Protein 9LRQ (pdb70)

Sequence (1641 aa):
MRRIAIVGAGQSGLQLGLGLLDTGYDVTMMITNRTADEIRQGKVMMSSQCMFHTALQTERDLGLNFWEEQCPAVEGIGLALVNPENGAKAFEWSARLERYAQSVDQRVKMPYWMEEFERRGGQLVIQDAGIEELEQLANDYELVLLAAGKGEVVKQFERDGARSVFDKPQRALALTYVKNMKPISPYSRVTFNIITEVGEYFSFPALTINGPCDIMVFEGIPNGPMDCWQDVKTPEQHLQCSLDLLKKFVPWEYERCANVELTDAGGYLAGRFPPTVRKPVLTLPSGKKIFGMADALVVNDPPIITTGQGSNNAAKCSKIYFDAILANDNQSFSEQWMVQTFERYWAYAEKVVAWTNSLLLPPEEPHVVELLAAASQNQSIASIMANNFDDPRAFAPWWFDADQAQAFLASKNTAKVMRRIAIVGAGQSGLQLGLGLLDTGYDVTMMITNRTADEIRQGKVMMSSQCMFHTALQTERDLGLNFWEEQCPAVEGIGLALVNPENGAKAFEWSARLERYAQSVDQRVKMPYWMEEFERRGGQLVIQDAGIEELEQLANDYELVLLLAAGKGEVVKQFERDGARSVFDKPQRALALTYVKNMKPISPYSRVTFNIITEVGEYFSFPALTINGPCDIMVFEGIPNGPMDCWQDVKTPEQHLQCSLDLLKKFVPWEYERCANVELTDAGGYLAGRFPPTVRKPVLTLPSGKKIFGMADALVVNDPPIITTGQGSNNAAKCSKIYFDAILANDNQSFSEQWMVQTFERYWAYAEKVVAWTNSLLLPPEPHVVELLAAASQNQSIASIMMANNFDDPRAFAPWWFDADQAQAFLASKNTAKVMRRIAIVGAGQSGLQLGLGLLDTGYDVTMITNRTADEIRQGKVMSSQCMFHTALQTERDLGLNFWEEQCPAVEGIGLALVNPENGAKAFEWSARLERYAQSVDQRVKMPYWMEEFERRGGQLVIQDAGIEELEQLANDYELVLLAAGKGEVVKQFERDGARSVVFDKPQRALALTYVKNMKPISPYSRVTFNIITEVGEYFSFPALTINGPCDIMVFEGIPNGPMDCWQDVKTPEQHLQCSLDLLKKFVPWEYERCANVELTDAGGYLAGRFPPTVRKPVLTLPSGKKKIFGMADALVVNDPPIITTGQGSNNAAKCSKIYFDAILANDNQSFSEQWMVQTFERYWAYAEKVVAWTNSLLLPPEPHVVELLAAASQNQSIASIMANNFDDPRAFAPWWFDADQAQAFLASKNTAKVMRRIAIVGAGQSGLQLGLGLLDTGYDVTMITNRTADEIRQGKVMSSQCMFHTALQTERDLGLNFWEEQCPAVEGIGLALVNPENGAKAFEWSARLERYAQSVDQRVKMPYWMEEFERRGGQLVIQDAGIEELEQLANDYELVLLAAGKGEVVKQFERDGARSVFDKPQRALALTYVKNMKPISPYSRVTFNIITEVGEYFSFPALTINGPCDIMVFEGIPNGPMDCWQDVKTPEQHLQCSLDLLKKFVPWEYERCANVELTDAGGYLAGRFPPTVRKPVLTLPSGKKIFGMADALVVNDPITGQGSNNAAKCSKIYFDAILANDNQSFSEQWMVQTFERYWAYAEKVVAWTNSLLLPPEPHVVELLAAASQNQSIASIMANNFDDPRAFAPWWFDADQAQAFLASKNT

Organism: Acinetobacter baumannii (NCBI:txid470)

Foldseek 3Di:
DFEEEEEAQALQRLLLLLVCLVVPYAYEYEYADALVRLLPAFFDAQAWAADVLCVLCVVSVLNPCPVFWDWAFWAKEWEAELVPRDTPFIDMAGAPGTIAGETRNPRRSVSVVVSVVSPYHYHHDDDALVNVVVVLVVGLAYEYAHFVDCSLVLFAFDPVQAPDDWFLWKKKKFWKAQQAADPDGHHWHWYHHPPFWIWTKTWHAYPVGITMMIMTTTGPPHPLNPCVPDDAPVSRVVSSLVVCVSRPVVSNVRPPPIDGPDRNRMDIDTGGFTAGDAWRQHPVRRIHGYFQNSGGNADNPLRCRSNLSSVRSVLVSVLVVVCPPPGCDPVSRNVSVVVSCVQCSQSRVVRVCVSDPADVLLVVQVRVCSVQVVSNNVVTNCSNRVSVCPPLRPDSVSSVVVVVVRVVVVD/DFEEEEEAQALQRLLLLLQCLVVPYAYEYEYADALVRLLVAFFDAQQWAADVLCVLCVVSVLNPCPVFWDWAFWAKEWEAELVPRDTPFIDMAGAPGTIAGETRNPRRSVSVVVSVVSPYHYHHDDDALVNVVVCLVVGQAYEYAHFVPPRLPLFAFDPVQAPDDWWLWKKKKFWKAQFAADPDGHHFYWYHHPPFWIWTKTWHAYPVGITMMIMTTTGPPHPSNPPVPADFPVSSVVSSLVVCVSTPVVRNVRPPPIDGPDRSRMDIDTGGFTAGQAWRQRPVRGIHGYAQNSGGAADRDLSSRSNLSSVLSVLVSVLVVVCPPPGCDPVSRNVSVVVSCVQCSQSRVVRVCVSDRADVLLVVQVRVCSVQVVSNNVVTNCSNRVVVCPPLSPDSVSSVVVSVVSVVVVD/DAFEEEEAQALQRLLLLLVVLVVPYQYEYEYADALVCLLPAFFDDQAWAADVLVVLCVVSVLNPCPVFFDWAFKAKEFEQDLPPLHTPFIDMDTAPGTIAGETRNPRRSVSVVVCVVSPHHYHHDDDALVNVVVVLVPGLAYEYARFPDPRLPLFAFDVVQAPKDFFLWKKKKFWKAQFAADPPGHHFHWYHHPPFWIWTKTWHAYDVGITMMIMTTTGPPHPSNPCVPPDFQVSRVVSSLVVCVVRPVVSNVRPPPMDGPDRNRMDIDTDGFTAGQAWRQRPVRRIHGYWQNSGGNADVSLLNRSNLSSVGSVLVSVLVVVCPPPRCDPVSSNVSVVVSCVQCSQSRVVRVCVSDPADPLLVVLVVVCSVQVVSNNVVTNCSNRVSVCPPLRPDSVSSVVVSVVSVVVPD/DAFEEEEAQFLQRLLLLLVCLVVDHQYEYEYADALVCLLVAFFDDQQWAADVLCVLCVVSVLNPCPVQWDWAFWAKEFEQEPPVLDTPFIDMDTAPGTIAGETRNPRRSVSVVVCVVSVHHYHHHDDDLVNVVVVLVPHLAYEYANQPDDHLVLFAFDPVQQPWDWWLWKKKKFWKAQFAADPDGHHFYWYQYPQFFIKTKGWHAGPLGITMMIMTTTGDVHPSNPCVPDDAQVVSVVSRLVVCVVNPVVRNVRPPPMDGSDRNRMDIDTDRQTAGQQWRQRPVRRIHGYFQNSGGPADCSLPCRSVLSSVRSVLVSVLVVVCPPPRCDPVSSNVSVVVSCVQCVLVRVVRVCVSDPHDVLQVVLVNVCSVQVVSSNVVTNCSNRVSVCPPLRPDNVSSVVVSVVRDD

Solvent-accessible surface area: 64887 Å² total; per-residue (Å²): 152,18,110,0,0,0,7,9,10,26,14,6,0,0,2,1,0,0,3,0,18,111,48,51,14,92,5,8,0,4,9,89,74,47,13,78,88,10,80,146,19,87,2,62,26,6,10,6,2,2,31,55,0,10,57,11,5,46,56,54,41,0,53,66,33,28,38,89,0,15,7,0,25,0,2,6,14,8,26,0,65,45,160,106,28,50,68,77,20,94,23,30,0,14,8,125,58,40,0,6,0,12,0,28,2,25,7,5,0,79,0,1,53,24,0,89,145,62,59,11,102,37,50,78,79,106,15,26,50,106,47,0,25,94,15,7,102,82,50,72,3,3,0,0,8,25,22,112,38,130,30,3,130,90,4,122,102,13,53,102,56,14,106,16,114,131,30,33,9,2,16,1,10,0,0,0,80,82,13,98,113,50,81,37,5,21,30,0,11,19,3,27,2,59,149,7,0,20,1,1,0,1,20,0,12,4,76,79,18,64,7,21,0,0,0,1,8,0,59,40,147,20,68,2,18,39,10,116,121,27,142,56,37,125,88,2,29,96,17,0,29,70,11,1,128,141,16,1,66,67,9,73,100,18,3,90,103,12,104,31,6,33,86,12,0,26,58,46,35,82,45,49,7,11,4,24,64,3,23,12,69,4,116,75,39,94,69,0,0,0,1,6,31,0,0,2,8,13,2,33,12,12,0,2,28,14,3,3,9,0,20,0,3,96,38,0,16,28,21,0,39,72,13,93,125,110,78,16,48,75,66,14,5,60,96,3,0,60,98,1,18,63,14,0,45,46,0,9,35,4,1,15,34,31,17,81,119,64,107,100,13,7,52,83,0,17,30,19,1,34,135,10,83,62,0,0,43,50,3,0,39,14,17,29,37,0,50,48,2,22,69,22,6,73,61,49,112,74,0,79,56,26,14,59,70,59,65,104,79,108,165,128,12,110,0,0,0,6,9,10,26,13,6,0,0,2,1,0,0,1,0,19,107,64,57,6,93,5,9,0,4,10,96,80,45,13,79,89,9,83,143,18,86,2,65,26,7,8,4,3,1,29,58,0,10,60,8,6,45,95,47,42,0,55,68,32,37,165,102,8,39,30,0,55,0,1,7,7,7,24,0,54,43,160,106,27,50,66,79,19,95,22,30,1,124,13,149,123,80,0,8,0,11,0,26,2,26,6,3,0,77,0,0,53,26,0,90,144,70,57,10,104,39,51,76,76,119,11,24,52,133,45,0,33,81,5,7,112,68,46,70,3,2,0,1,8,25,24,110,35,118,30,1,78,90,5,59,30,11,13,70,53,12,101,18,71,111,35,19,10,1,16,1,12,0,0,0,71,82,12,67,124,47,100,109,26,21,30,2,10,18,4,20,3,59,151,7,1,20,1,5,0,1,19,0,12,4,75,77,19,92,8,22,0,0,1,2,6,0,59,44,149,21,71,2,20,42,9,140,125,31,161,54,34,123,78,2,29,94,19,0,25,74,13,0,126,139,13,1,61,68,10,72,110,20,4,81,104,17,85,32,8,31,86,13,0,29,56,46,37,84,42,50,7,9,5,20,77,11,26,18,72,4,116,76,41,98,63,0,0,0,0,5,39,0,0,2,8,12,4,36,13,12,0,4,26,14,3,2,9,0,18,0,2,98,37,0,39,76,12,0,54,80,20,82,99,121,79,16,44,78,148,19,6,63,106,1,1,47,152,0,8,67,12,0,71,90,0,8,40,4,0,15,35,26,14,93,115,62,109,92,12,8,53,79,0,14,29,23,1,34,136,15,108,63,5,0,43,55,2,0,42,14,11,29,46,0,96,50,2,22,77,23,5,80,45,47,64,62,0,82,58,24,27,55,60,55,86,100,85,107,147,111,18,93,0,0,0,6,10,10,26,12,7,0,0,3,1,0,1,2,0,27,82,64,43,16,55,1,4,0,2,10,84,72,43,13,85,89,9,83,153,18,86,3,58,28,4,8,5,3,1,32,57,0,12,59,23,6,46,109,55,42,0,54,66,31,38,163,104,8,38,31,0,54,0,1,5,21,5,29,6,34,96,154,116,38,43,76,58,31,92,20,30,1,124,14,153,127,81,0,9,0,14,0,29,2,25,7,6,0,74,0,0,54,23,0,84,100,77,49,4,73,39,55,75,68,111,16,21,42,112,54,0,28,116,16,20,100,80,36,79,2,3,0,0,10,27,19,114,34,125,24,2,79,92,3,63,32,11,15,71,70,11,96,19,54,95,40,35,10,1,19,1,14,0,0,0,62,96,13,101,110,47,100,108,25,22,28,0,11,15,3,33,7,43,128,20,0,27,1,2,0,0,19,0,12,4,75,74,17,85,8,20,0,0,0,2,5,0,58,41,148,18,75,2,20,41,9,136,117,28,149,62,30,122,93,3,28,96,20,0,29,54,16,0,115,122,49,2,60,54,9,74,103,18,7,97,105,12,106,32,9,34,79,10,0,27,60,49,37,86,36,50,5,9,5,27,90,14,21,15,46,1,99,29,29,57,44,0,0,0,0,5,34,0,0,2,9,14,1,31,11,24,1,1,26,14,2,4,11,0,19,0,3,99,36,0,28,66,11,0,70,89,18,66,81,112,31,15,30,44,71,21,6,62,115,1,1,64,144,1,21,74,18,0,89,89,1,8,40,4,0,16,33,40,19,93,103,65,100,112,16,6,64,83,0,11,36,26,1,31,142,15,105,69,4,0,43,58,4,0,43,17,14,31,43,0,100,49,3,21,75,25,8,77,69,56,118,83,1,89,58,21,20,59,61,40,105,111,82,103,185,160,34,96,0,0,0,6,10,9,24,13,8,0,0,4,1,0,2,5,0,31,121,62,46,23,27,1,6,0,10,10,96,80,47,12,82,84,10,76,148,20,85,1,56,28,11,8,10,2,4,34,56,0,10,60,16,6,46,109,66,41,0,55,67,30,29,39,91,0,15,7,0,24,0,1,5,18,7,15,4,76,64,139,140,35,55,70,52,37,98,16,27,0,14,7,115,66,37,0,6,0,12,0,29,2,24,6,4,0,74,0,2,51,22,0,87,136,91,57,9,110,31,73,72,117,101,22,28,63,111,66,0,20,101,25,20,87,86,33,88,3,3,0,0,10,29,18,124,31,125,4,5,146,92,5,121,102,12,58,104,64,14,104,20,112,146,35,27,12,1,12,1,12,0,0,0,65,84,13,100,109,49,81,32,5,22,29,4,11,18,3,32,7,33,163,20,2,8,2,4,0,3,19,0,11,5,79,66,19,56,9,20,0,0,0,1,0,0,58,37,142,19,67,3,27,26,8,141,105,21,173,64,44,108,91,1,13,96,20,0,27,83,15,0,132,142,28,3,61,64,11,76,98,18,7,99,111,16,86,32,11,32,81,10,0,26,58,43,33,80,48,53,5,10,4,35,96,9,23,12,75,3,115,70,32,81,79,0,0,0,0,5,46,0,1,5,10,32,4,36,7,2,17,6,41,12,1,13,10,0,20,0,3,89,35,1,40,64,14,0,61,86,18,93,118,119,84,15,38,54,126,21,6,63,116,4,1,64,97,2,22,72,19,1,70,92,4,11,36,4,2,18,34,33,7,84,116,72,98,118,9,7,61,83,0,6,38,23,1,33,165,36,84,58,3,0,43,35,7,0,46,16,17,30,26,0,101,39,0,24,78,22,6,66,87,47,113,104,0,83,57,22,26,74,79,41,123,173

B-factor: mean 30.03, std 12.14, range [8.3, 94.38]

InterPro domains:
  IPR036188 FAD/NAD(P)-binding domain superfamily [G3DSA:3.50.50.60] (2-76)
  IPR036188 FAD/NAD(P)-binding domain superfamily [G3DSA:3.50.50.60] (271-359)
  IPR036188 FAD/NAD(P)-binding domain superfamily [SSF51905] (2-355)
  IPR041654 Styrene monooxygenase StyA, putative substrate binding domain [PF17885] (147-254)

Structure (mmCIF, N/CA/C/O backbone):
data_9LRQ
#
_entry.id   9LRQ
#
_cell.length_a   60.287
_cell.length_b   82.427
_cell.length_c   93.430
_cell.angle_alpha   65.190
_cell.angle_beta   80.080
_cell.angle_gamma   79.150
#
_symmetry.space_group_name_H-M   'P 1'
#
loop_
_entity.id
_entity.type
_entity.pdbx_description
1 polymer 'Alanine-phosphoribitol ligase'
2 non-polymer 'FLAVIN-ADENINE DINUCLEOTIDE'
3 water water
#
loop_
_atom_site.group_PDB
_atom_site.id
_atom_site.type_symbol
_atom_site.label_atom_id
_atom_site.label_alt_id
_atom_site.label_comp_id
_atom_site.label_asym_id
_atom_site.label_entity_id
_atom_site.label_seq_id
_atom_site.pdbx_PDB_ins_code
_atom_site.Cartn_x
_atom_site.Cartn_y
_atom_site.Cartn_z
_atom_site.occupancy
_atom_site.B_iso_or_equiv
_atom_site.auth_seq_id
_atom_site.auth_comp_id
_atom_site.auth_asym_id
_atom_site.auth_atom_id
_atom_site.pdbx_PDB_model_num
ATOM 1 N N . MET A 1 1 ? 4.02400 42.64500 11.64800 1.000 54.24538 1 MET A N 1
ATOM 2 C CA . MET A 1 1 ? 5.15100 43.42200 11.14300 1.000 43.63320 1 MET A CA 1
ATOM 3 C C . MET A 1 1 ? 4.70400 44.78400 10.62000 1.000 37.81670 1 MET A C 1
ATOM 4 O O . MET A 1 1 ? 3.59800 45.23000 10.89900 1.000 35.67378 1 MET A O 1
ATOM 9 N N . ARG A 1 2 ? 5.57200 45.45200 9.86500 1.000 34.42301 2 ARG A N 1
ATOM 10 C CA . ARG A 1 2 ? 5.41000 46.86800 9.58300 1.000 30.37811 2 ARG A CA 1
ATOM 11 C C . ARG A 1 2 ? 5.54400 47.12500 8.08800 1.000 26.85099 2 ARG A C 1
ATOM 12 O O . ARG A 1 2 ? 5.92800 46.24600 7.31800 1.000 28.11069 2 ARG A O 1
ATOM 20 N N . ARG A 1 3 ? 5.23400 48.35600 7.68800 1.000 24.53162 3 ARG A N 1
ATOM 21 C CA . ARG A 1 3 ? 5.24400 48.76600 6.28500 1.000 26.18529 3 ARG A CA 1
ATOM 22 C C . ARG A 1 3 ? 6.33500 49.80700 6.09500 1.000 27.24292 3 ARG A C 1
ATOM 23 O O . ARG A 1 3 ? 6.23300 50.91800 6.62400 1.000 30.92755 3 ARG A O 1
ATOM 31 N N . ILE A 1 4 ? 7.36700 49.46100 5.32000 1.000 26.65614 4 ILE A N 1
ATOM 32 C CA . ILE A 1 4 ? 8.58200 50.26500 5.22100 1.000 26.76852 4 ILE A CA 1
ATOM 33 C C . ILE A 1 4 ? 8.77700 50.69500 3.77300 1.000 21.29394 4 ILE A C 1
ATOM 34 O O . ILE A 1 4 ? 8.57600 49.89700 2.85400 1.000 27.16100 4 ILE A O 1
ATOM 39 N N . ALA A 1 5 ? 9.16500 51.94600 3.57100 1.000 20.45493 5 ALA A N 1
ATOM 40 C CA . ALA A 1 5 ? 9.58300 52.43000 2.26200 1.000 20.88391 5 ALA A CA 1
ATOM 41 C C . ALA A 1 5 ? 11.08300 52.70400 2.27000 1.000 21.26080 5 ALA A C 1
ATOM 42 O O . ALA A 1 5 ? 11.62300 53.23300 3.24600 1.000 22.89591 5 ALA A O 1
ATOM 44 N N . ILE A 1 6 ? 11.74900 52.32300 1.18800 1.000 22.27278 6 ILE A N 1
ATOM 45 C CA . ILE A 1 6 ? 13.17600 52.56400 0.99900 1.000 25.18972 6 ILE A CA 1
ATOM 46 C C . ILE A 1 6 ? 13.35900 53.26900 -0.33600 1.000 23.62441 6 ILE A C 1
ATOM 47 O O . ILE A 1 6 ? 12.83500 52.80500 -1.35300 1.000 25.66372 6 ILE A O 1
ATOM 52 N N . VAL A 1 7 ? 14.06900 54.39700 -0.33400 1.000 21.80704 7 VAL A N 1
ATOM 53 C CA . VAL A 1 7 ? 14.41500 55.10900 -1.56300 1.000 23.82494 7 VAL A CA 1
ATOM 54 C C . VAL A 1 7 ? 15.86600 54.79900 -1.90900 1.000 30.29833 7 VAL A C 1
ATOM 55 O O . VAL A 1 7 ? 16.77700 55.13900 -1.14400 1.000 28.58190 7 VAL A O 1
ATOM 59 N N . GLY A 1 8 ? 16.07900 54.17000 -3.06500 1.000 26.63360 8 GLY A N 1
ATOM 60 C CA . GLY A 1 8 ? 17.41000 53.85800 -3.55800 1.000 27.24973 8 GLY A CA 1
ATOM 61 C C . GLY A 1 8 ? 17.73500 52.37600 -3.57500 1.000 22.79298 8 GLY A C 1
ATOM 62 O O . GLY A 1 8 ? 17.90600 51.76700 -2.51500 1.000 26.90354 8 GLY A O 1
ATOM 63 N N . ALA A 1 9 ? 17.86900 51.79200 -4.76600 1.000 25.71532 9 ALA A N 1
ATOM 64 C CA . ALA A 1 9 ? 18.04700 50.34600 -4.91700 1.000 25.21016 9 ALA A CA 1
ATOM 65 C C . ALA A 1 9 ? 19.52700 49.96900 -5.01200 1.000 29.07826 9 ALA A C 1
ATOM 66 O O . ALA A 1 9 ? 19.99100 49.38600 -5.99100 1.000 30.14643 9 ALA A O 1
ATOM 68 N N . GLY A 1 10 ? 20.28500 50.28800 -3.96400 1.000 20.45934 10 GLY A N 1
ATOM 69 C CA . GLY A 1 10 ? 21.69600 49.98100 -3.91600 1.000 20.68488 10 GLY A CA 1
ATOM 70 C C . GLY A 1 10 ? 22.03700 48.95100 -2.85800 1.000 19.25954 10 GLY A C 1
ATOM 71 O O . GLY A 1 10 ? 21.18800 48.17700 -2.39300 1.000 19.48252 10 GLY A O 1
ATOM 72 N N . GLN A 1 11 ? 23.30900 48.94700 -2.45600 1.000 17.65728 11 GLN A N 1
ATOM 73 C CA . GLN A 1 11 ? 23.77600 47.88200 -1.57500 1.000 19.18923 11 GLN A CA 1
ATOM 74 C C . GLN A 1 11 ? 22.98000 47.84800 -0.27500 1.000 15.96529 11 GLN A C 1
ATOM 75 O O . GLN A 1 11 ? 22.46000 46.79200 0.12300 1.000 16.50167 11 GLN A O 1
ATOM 81 N N . SER A 1 12 ? 22.89500 48.98900 0.41500 1.000 17.52674 12 SER A N 1
ATOM 82 C CA . SER A 1 12 ? 22.25500 49.00200 1.72700 1.000 19.15268 12 SER A CA 1
ATOM 83 C C . SER A 1 12 ? 20.74600 48.88200 1.59900 1.000 20.66242 12 SER A C 1
ATOM 84 O O . SER A 1 12 ? 20.11300 48.09800 2.32300 1.000 18.63351 12 SER A O 1
ATOM 87 N N . GLY A 1 13 ? 20.17400 49.58300 0.62400 1.000 18.45285 13 GLY A N 1
ATOM 88 C CA . GLY A 1 13 ? 18.72200 49.56500 0.46800 1.000 19.48036 13 GLY A CA 1
ATOM 89 C C . GLY A 1 13 ? 18.16900 48.20300 0.08200 1.000 18.34773 13 GLY A C 1
ATOM 90 O O . GLY A 1 13 ? 17.16100 47.75600 0.64300 1.000 19.68510 13 GLY A O 1
ATOM 91 N N . LEU A 1 14 ? 18.82200 47.51700 -0.86500 1.000 17.65015 14 LEU A N 1
ATOM 92 C CA . LEU A 1 14 ? 18.35300 46.20100 -1.28000 1.000 17.52483 14 LEU A CA 1
ATOM 93 C C . LEU A 1 14 ? 18.64500 45.13400 -0.23000 1.000 18.29207 14 LEU A C 1
ATOM 94 O O . LEU A 1 14 ? 17.78000 44.31200 0.07300 1.000 18.31002 14 LEU A O 1
ATOM 99 N N . GLN A 1 15 ? 19.86300 45.11500 0.34300 1.000 15.31279 15 GLN A N 1
ATOM 100 C CA . GLN A 1 15 ? 20.10400 44.19200 1.46000 1.000 16.52943 15 GLN A CA 1
ATOM 101 C C . GLN A 1 15 ? 19.08500 44.32700 2.57700 1.000 16.51045 15 GLN A C 1
ATOM 102 O O . GLN A 1 15 ? 18.60500 43.32000 3.11200 1.000 20.10711 15 GLN A O 1
ATOM 108 N N . LEU A 1 16 ? 18.82000 45.55000 3.01800 1.000 17.07486 16 LEU A N 1
ATOM 109 C CA . LEU A 1 16 ? 17.86900 45.72200 4.10400 1.000 16.07725 16 LEU A CA 1
ATOM 110 C C . LEU A 1 16 ? 16.46500 45.33700 3.65700 1.000 18.14948 16 LEU A C 1
ATOM 111 O O . LEU A 1 16 ? 15.73200 44.67600 4.39800 1.000 20.11773 16 LEU A O 1
ATOM 116 N N . GLY A 1 17 ? 16.08500 45.72800 2.44200 1.000 19.09249 17 GLY A N 1
ATOM 117 C CA . GLY A 1 17 ? 14.74100 45.40800 1.98500 1.000 18.33152 17 GLY A CA 1
ATOM 118 C C . GLY A 1 17 ? 14.52200 43.91500 1.83700 1.000 19.91638 17 GLY A C 1
ATOM 119 O O . GLY A 1 17 ? 13.47100 43.38700 2.22100 1.000 23.66167 17 GLY A O 1
ATOM 120 N N . LEU A 1 18 ? 15.52100 43.20900 1.31400 1.000 18.21748 18 LEU A N 1
ATOM 121 C CA . LEU A 1 18 ? 15.39300 41.77900 1.11600 1.000 21.73112 18 LEU A CA 1
ATOM 122 C C . LEU A 1 18 ? 15.29600 41.04100 2.44700 1.000 23.29412 18 LEU A C 1
ATOM 123 O O . LEU A 1 18 ? 14.46800 40.14200 2.59700 1.000 22.01775 18 LEU A O 1
ATOM 128 N N . GLY A 1 19 ? 16.08300 41.44200 3.44700 1.000 22.55795 19 GLY A N 1
ATOM 129 C CA . GLY A 1 19 ? 15.97600 40.77100 4.73400 1.000 18.73526 19 GLY A CA 1
ATOM 130 C C . GLY A 1 19 ? 14.65900 41.07300 5.42700 1.000 24.71495 19 GLY A C 1
ATOM 131 O O . GLY A 1 19 ? 14.05300 40.18800 6.04400 1.000 20.35458 19 GLY A O 1
ATOM 132 N N . LEU A 1 20 ? 14.17400 42.30800 5.29600 1.000 23.07824 20 LEU A N 1
ATOM 133 C CA . LEU A 1 20 ? 12.88100 42.65900 5.88500 1.000 23.47319 20 LEU A CA 1
ATOM 134 C C . LEU A 1 20 ? 11.75000 41.87400 5.23400 1.000 23.88887 20 LEU A C 1
ATOM 135 O O . LEU A 1 20 ? 10.86500 41.35800 5.93400 1.000 22.40670 20 LEU A O 1
ATOM 140 N N . LEU A 1 21 ? 11.79300 41.71800 3.90600 1.000 22.56455 21 LEU A N 1
ATOM 141 C CA . LEU A 1 21 ? 10.76600 40.93100 3.22800 1.000 26.49342 21 LEU A CA 1
ATOM 142 C C . LEU A 1 21 ? 10.76400 39.49300 3.72100 1.000 31.08318 21 LEU A C 1
ATOM 143 O O . LEU A 1 21 ? 9.70000 38.90000 3.93800 1.000 27.71474 21 LEU A O 1
ATOM 148 N N . ASP A 1 22 ? 11.94800 38.91500 3.91900 1.000 26.96809 22 ASP A N 1
ATOM 149 C CA . ASP A 1 22 ? 11.99400 37.52000 4.32400 1.000 32.03067 22 ASP A CA 1
ATOM 150 C C . ASP A 1 22 ? 11.47700 37.33800 5.73900 1.000 31.91386 22 ASP A C 1
ATOM 151 O O . ASP A 1 22 ? 11.06800 36.23000 6.10000 1.000 40.13573 22 ASP A O 1
ATOM 156 N N . THR A 1 23 ? 11.48400 38.39800 6.54400 1.000 28.86097 23 THR A N 1
ATOM 157 C CA . THR A 1 23 ? 10.99000 38.34900 7.91300 1.000 31.77900 23 THR A CA 1
ATOM 158 C C . THR A 1 23 ? 9.54500 38.84900 8.02100 1.000 34.04401 23 THR A C 1
ATOM 159 O O . THR A 1 23 ? 9.05800 39.11800 9.12400 1.000 36.23926 23 THR A O 1
ATOM 163 N N . GLY A 1 24 ? 8.84800 38.95500 6.89000 1.000 31.01707 24 GLY A N 1
ATOM 164 C CA . GLY A 1 24 ? 7.42900 39.24300 6.87000 1.000 29.00693 24 GLY A CA 1
ATOM 165 C C . GLY A 1 24 ? 7.04000 40.70200 6.80000 1.000 31.80023 24 GLY A C 1
ATOM 166 O O . GLY A 1 24 ? 5.83500 41.00400 6.81200 1.000 29.84918 24 GLY A O 1
ATOM 167 N N . TYR A 1 25 ? 8.00000 41.62300 6.73900 1.000 26.64441 25 TYR A N 1
ATOM 168 C CA . TYR A 1 25 ? 7.63900 43.02400 6.58900 1.000 25.01635 25 TYR A CA 1
ATOM 169 C C . TYR A 1 25 ? 7.21100 43.31300 5.15600 1.000 27.33969 25 TYR A C 1
ATOM 170 O O . TYR A 1 25 ? 7.61300 42.62800 4.21100 1.000 29.43294 25 TYR A O 1
ATOM 179 N N . ASP A 1 26 ? 6.37600 44.33100 4.99900 1.000 23.86491 26 ASP A N 1
ATOM 180 C CA . ASP A 1 26 ? 6.05700 44.84900 3.67300 1.000 26.49836 26 ASP A CA 1
ATOM 181 C C . ASP A 1 26 ? 7.00800 45.99400 3.34000 1.000 28.80134 26 ASP A C 1
ATOM 182 O O . ASP A 1 26 ? 7.17400 46.92200 4.14000 1.000 33.85672 26 ASP A O 1
ATOM 187 N N . VAL A 1 27 ? 7.63900 45.92400 2.16800 1.000 25.81256 27 VAL A N 1
ATOM 188 C CA . VAL A 1 27 ? 8.64500 46.89900 1.75900 1.000 22.25221 27 VAL A CA 1
ATOM 189 C C . VAL A 1 27 ? 8.30600 47.41100 0.36900 1.000 22.32959 27 VAL A C 1
ATOM 190 O O . VAL A 1 27 ? 8.10000 46.61700 -0.55400 1.000 23.17951 27 VAL A O 1
ATOM 194 N N . THR A 1 28 ? 8.23700 48.72700 0.23100 1.000 19.73825 28 THR A N 1
ATOM 195 C CA . THR A 1 28 ? 8.18000 49.38900 -1.06000 1.000 22.62249 28 THR A CA 1
ATOM 196 C C . THR A 1 28 ? 9.52200 50.05900 -1.31200 1.000 27.10683 28 THR A C 1
ATOM 197 O O . THR A 1 28 ? 10.05400 50.75300 -0.43800 1.000 27.00316 28 THR A O 1
ATOM 201 N N A MET A 1 29 ? 10.04200 49.89800 -2.52300 0.531 22.55492 29 MET A N 1
ATOM 202 N N B MET A 1 29 ? 10.08100 49.81400 -2.48700 0.469 22.55467 29 MET A N 1
ATOM 203 C CA A MET A 1 29 ? 11.36000 50.40300 -2.88500 0.531 22.07965 29 MET A CA 1
ATOM 204 C CA B MET A 1 29 ? 11.33400 50.42100 -2.90100 0.469 22.10996 29 MET A CA 1
ATOM 205 C C A MET A 1 29 ? 11.15900 51.35600 -4.05600 0.531 27.22983 29 MET A C 1
ATOM 206 C C B MET A 1 29 ? 11.04700 51.39800 -4.02500 0.469 27.19360 29 MET A C 1
ATOM 207 O O A MET A 1 29 ? 10.63400 50.94600 -5.09900 0.531 24.26585 29 MET A O 1
ATOM 208 O O B MET A 1 29 ? 10.41400 51.03000 -5.02100 0.469 24.17946 29 MET A O 1
ATOM 217 N N . ILE A 1 30 ? 11.51400 52.63200 -3.87000 1.000 24.75312 30 ILE A N 1
ATOM 218 C CA . ILE A 1 30 ? 11.48700 53.62000 -4.94300 1.000 24.56137 30 ILE A CA 1
ATOM 219 C C . ILE A 1 30 ? 12.91500 53.80700 -5.42500 1.000 28.09634 30 ILE A C 1
ATOM 220 O O . ILE A 1 30 ? 13.81400 54.07300 -4.61600 1.000 27.01656 30 ILE A O 1
ATOM 225 N N . THR A 1 31 ? 13.12400 53.71600 -6.73600 1.000 23.12663 31 THR A N 1
ATOM 226 C CA . THR A 1 31 ? 14.47600 53.91900 -7.24200 1.000 23.39092 31 THR A CA 1
ATOM 227 C C . THR A 1 31 ? 14.41000 54.52200 -8.63800 1.000 30.28634 31 THR A C 1
ATOM 228 O O . THR A 1 31 ? 13.42200 54.34800 -9.35900 1.000 28.41503 31 THR A O 1
ATOM 232 N N . ASN A 1 32 ? 15.45500 55.27400 -8.99500 1.000 27.63997 32 ASN A N 1
ATOM 233 C CA . ASN A 1 32 ? 15.42700 56.04100 -10.23800 1.000 25.51564 32 ASN A CA 1
ATOM 234 C C . ASN A 1 32 ? 15.83300 55.24200 -11.47400 1.000 29.75013 32 ASN A C 1
ATOM 235 O O . ASN A 1 32 ? 15.46100 55.62900 -12.58500 1.000 32.63637 32 ASN A O 1
ATOM 240 N N . ARG A 1 33 ? 16.54900 54.13500 -11.33000 1.000 24.45364 33 ARG A N 1
ATOM 241 C CA . ARG A 1 33 ? 16.99000 53.34600 -12.47200 1.000 20.35292 33 ARG A CA 1
ATOM 242 C C . ARG A 1 33 ? 16.37500 51.95800 -12.40300 1.000 25.09121 33 ARG A C 1
ATOM 243 O O . ARG A 1 33 ? 16.35200 51.33900 -11.33200 1.000 25.03271 33 ARG A O 1
ATOM 251 N N . THR A 1 34 ? 15.88500 51.46800 -13.54400 1.000 21.76395 34 THR A N 1
ATOM 252 C CA . THR A 1 34 ? 15.42200 50.09000 -13.64400 1.000 20.96829 34 THR A CA 1
ATOM 253 C C . THR A 1 34 ? 16.59400 49.12000 -13.60300 1.000 22.86777 34 THR A C 1
ATOM 254 O O . THR A 1 34 ? 17.74400 49.48600 -13.84000 1.000 20.80533 34 THR A O 1
ATOM 258 N N . ALA A 1 35 ? 16.27800 47.86300 -13.27400 1.000 21.43841 35 ALA A N 1
ATOM 259 C CA . ALA A 1 35 ? 17.28700 46.80800 -13.27500 1.000 17.20061 35 ALA A CA 1
ATOM 260 C C . ALA A 1 35 ? 17.98000 46.68500 -14.63200 1.000 26.09021 35 ALA A C 1
ATOM 261 O O . ALA A 1 35 ? 19.20800 46.55100 -14.70200 1.000 19.69497 35 ALA A O 1
ATOM 263 N N . ASP A 1 36 ? 17.22000 46.73000 -15.72700 1.000 22.66234 36 ASP A N 1
ATOM 264 C CA . ASP A 1 36 ? 17.88800 46.66700 -17.02200 1.000 26.89718 36 ASP A CA 1
ATOM 265 C C . ASP A 1 36 ? 18.74700 47.90100 -17.29000 1.000 22.90829 36 ASP A C 1
ATOM 266 O O . ASP A 1 36 ? 19.82900 47.77900 -17.87600 1.000 22.84656 36 ASP A O 1
ATOM 271 N N . GLU A 1 37 ? 18.32400 49.08100 -16.82800 1.000 21.74952 37 GLU A N 1
ATOM 272 C CA . GLU A 1 37 ? 19.15300 50.26500 -17.00000 1.000 24.59649 37 GLU A CA 1
ATOM 273 C C . GLU A 1 37 ? 20.48000 50.10800 -16.27600 1.000 20.63966 37 GLU A C 1
ATOM 274 O O . GLU A 1 37 ? 21.52900 50.52300 -16.78100 1.000 21.46449 37 GLU A O 1
ATOM 280 N N . ILE A 1 38 ? 20.45700 49.49100 -15.09400 1.000 18.45945 38 ILE A N 1
ATOM 281 C CA . ILE A 1 38 ? 21.70700 49.31300 -14.35900 1.000 18.23397 38 ILE A CA 1
ATOM 282 C C . ILE A 1 38 ? 22.61800 48.32800 -15.07700 1.000 18.54279 38 ILE A C 1
ATOM 283 O O . ILE A 1 38 ? 23.83700 48.52400 -15.15200 1.000 18.94909 38 ILE A O 1
ATOM 288 N N . ARG A 1 39 ? 22.03900 47.25700 -15.62300 1.000 20.90639 39 ARG A N 1
ATOM 289 C CA . ARG A 1 39 ? 22.80900 46.27000 -16.37100 1.000 24.41402 39 ARG A CA 1
ATOM 290 C C . ARG A 1 39 ? 23.48000 46.88900 -17.58300 1.000 24.41364 39 ARG A C 1
ATOM 291 O O . ARG A 1 39 ? 24.59400 46.50400 -17.95300 1.000 26.21938 39 ARG A O 1
ATOM 299 N N . GLN A 1 40 ? 22.80200 47.81500 -18.23200 1.000 26.32056 40 GLN A N 1
ATOM 300 C CA . GLN A 1 40 ? 23.28000 48.36600 -19.49200 1.000 24.45092 40 GLN A CA 1
ATOM 301 C C . GLN A 1 40 ? 24.11800 49.61900 -19.32000 1.000 25.07485 40 GLN A C 1
ATOM 302 O O . GLN A 1 40 ? 24.60600 50.16000 -20.32300 1.000 26.01957 40 GLN A O 1
ATOM 308 N N . GLY A 1 41 ? 24.29500 50.09700 -18.08600 1.000 20.33995 41 GLY A N 1
ATOM 309 C CA . GLY A 1 41 ? 24.98300 51.34000 -17.82000 1.000 19.42301 41 GLY A CA 1
ATOM 310 C C . GLY A 1 41 ? 26.45500 51.14200 -17.48500 1.000 18.99773 41 GLY A C 1
ATOM 311 O O . GLY A 1 41 ? 27.03500 50.07500 -17.69400 1.000 18.42935 41 GLY A O 1
ATOM 312 N N . LYS A 1 42 ? 27.07200 52.22600 -17.01400 1.000 18.11465 42 LYS A N 1
ATOM 313 C CA . LYS A 1 42 ? 28.48400 52.21200 -16.64600 1.000 17.40014 42 LYS A CA 1
ATOM 314 C C . LYS A 1 42 ? 28.67700 51.56700 -15.27200 1.000 19.13566 42 LYS A C 1
ATOM 315 O O . LYS A 1 42 ? 27.78600 51.57200 -14.41700 1.000 20.08460 42 LYS A O 1
ATOM 321 N N . VAL A 1 43 ? 29.91100 51.10700 -15.04600 1.000 18.69874 43 VAL A N 1
ATOM 322 C CA . VAL A 1 43 ? 30.30100 50.62500 -13.72600 1.000 15.75911 43 VAL A CA 1
ATOM 323 C C . VAL A 1 43 ? 30.17300 51.76100 -12.72300 1.000 17.24972 43 VAL A C 1
ATOM 324 O O . VAL A 1 43 ? 30.23000 52.94800 -13.06800 1.000 20.22233 43 VAL A O 1
ATOM 328 N N A MET A 1 44 ? 29.94500 51.38600 -11.45500 0.471 19.27853 44 MET A N 1
ATOM 329 N N B MET A 1 44 ? 29.93900 51.39300 -11.45900 0.529 19.28269 44 MET A N 1
ATOM 330 C CA A MET A 1 44 ? 29.63700 52.34000 -10.40500 0.471 18.17948 44 MET A CA 1
ATOM 331 C CA B MET A 1 44 ? 29.65700 52.37000 -10.42300 0.529 18.14076 44 MET A CA 1
ATOM 332 C C A MET A 1 44 ? 30.61700 52.30100 -9.24500 0.471 21.47108 44 MET A C 1
ATOM 333 C C B MET A 1 44 ? 30.58400 52.27800 -9.22300 0.529 21.46645 44 MET A C 1
ATOM 334 O O A MET A 1 44 ? 30.61800 53.23000 -8.42800 0.471 22.20944 44 MET A O 1
ATOM 335 O O B MET A 1 44 ? 30.52900 53.16100 -8.36000 0.529 22.19435 44 MET A O 1
ATOM 344 N N . SER A 1 45 ? 31.43200 51.26000 -9.14800 1.000 17.97626 45 SER A N 1
ATOM 345 C CA . SER A 1 45 ? 32.21400 50.98300 -7.94900 1.000 19.42611 45 SER A CA 1
ATOM 346 C C . SER A 1 45 ? 33.28200 49.97400 -8.32900 1.000 22.60860 45 SER A C 1
ATOM 347 O O . SER A 1 45 ? 33.21900 49.36200 -9.39800 1.000 18.55990 45 SER A O 1
ATOM 350 N N . SER A 1 46 ? 34.27000 49.79500 -7.43500 1.000 18.94634 46 SER A N 1
ATOM 351 C CA . SER A 1 46 ? 35.08600 48.58800 -7.47600 1.000 21.41489 46 SER A CA 1
ATOM 352 C C . SER A 1 46 ? 34.70900 47.58200 -6.39100 1.000 19.81785 46 SER A C 1
ATOM 353 O O . SER A 1 46 ? 35.30200 46.49600 -6.35400 1.000 18.56322 46 SER A O 1
ATOM 356 N N . GLN A 1 47 ? 33.78400 47.95100 -5.49100 1.000 18.35306 47 GLN A N 1
ATOM 357 C CA . GLN A 1 47 ? 33.06200 47.08800 -4.54300 1.000 16.89364 47 GLN A CA 1
ATOM 358 C C . GLN A 1 47 ? 33.79600 45.87300 -3.98200 1.000 21.81604 47 GLN A C 1
ATOM 359 O O . GLN A 1 47 ? 33.23400 44.77900 -3.88200 1.000 22.73112 47 GLN A O 1
ATOM 365 N N . CYS A 1 48 ? 35.01400 46.04600 -3.50900 1.000 22.48555 48 CYS A N 1
ATOM 366 C CA . CYS A 1 48 ? 35.69700 44.94400 -2.83900 1.000 21.09911 48 CYS A CA 1
ATOM 367 C C . CYS A 1 48 ? 35.09800 44.76500 -1.44400 1.000 17.35050 48 CYS A C 1
ATOM 368 O O . CYS A 1 48 ? 35.31400 45.60600 -0.57400 1.000 18.85098 48 CYS A O 1
ATOM 371 N N . MET A 1 49 ? 34.32200 43.70600 -1.21600 1.000 18.42092 49 MET A N 1
ATOM 372 C CA . MET A 1 49 ? 33.78700 43.47800 0.13100 1.000 15.38595 49 MET A CA 1
ATOM 373 C C . MET A 1 49 ? 34.50400 42.35100 0.86900 1.000 12.5871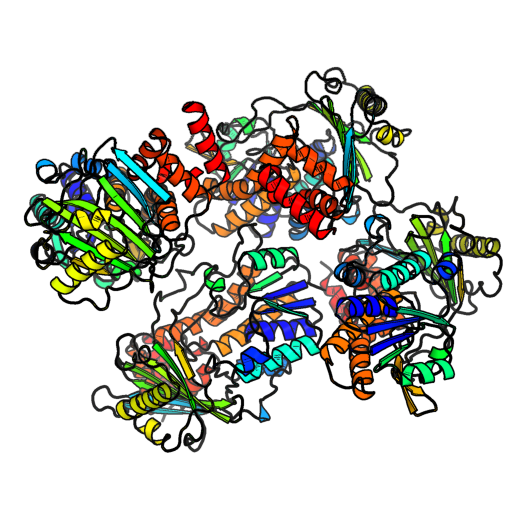3 49 MET A C 1
ATOM 374 O O . MET A 1 49 ? 34.66000 41.25400 0.34600 1.000 12.84128 49 MET A O 1
ATOM 379 N N . PHE A 1 50 ? 34.89900 42.63800 2.10400 1.000 16.42209 50 PHE A N 1
ATOM 380 C CA . PHE A 1 50 ? 35.65900 41.71500 2.92000 1.000 14.16432 50 PHE A CA 1
ATOM 381 C C . PHE A 1 50 ? 34.72900 40.72600 3.61800 1.000 16.18771 50 PHE A C 1
ATOM 382 O O . PHE A 1 50 ? 33.49400 40.78600 3.49600 1.000 15.82009 50 PHE A O 1
ATOM 390 N N . HIS A 1 51 ? 35.33700 39.77700 4.33600 1.000 15.74912 51 HIS A N 1
ATOM 391 C CA . HIS A 1 51 ? 34.60400 38.60400 4.79700 1.000 17.02627 51 HIS A CA 1
ATOM 392 C C . HIS A 1 51 ? 33.36900 38.97100 5.61200 1.000 18.19627 51 HIS A C 1
ATOM 393 O O . HIS A 1 51 ? 32.29500 38.38900 5.41300 1.000 18.03920 51 HIS A O 1
ATOM 400 N N . THR A 1 52 ? 33.50000 39.90700 6.56000 1.000 18.14835 52 THR A N 1
ATOM 401 C CA . THR A 1 52 ? 32.38100 40.13200 7.46900 1.000 16.57002 52 THR A CA 1
ATOM 402 C C . THR A 1 52 ? 31.18500 40.66300 6.70000 1.000 19.04987 52 THR A C 1
ATOM 403 O O . THR A 1 52 ? 30.06200 40.18600 6.88100 1.000 18.88708 52 THR A O 1
ATOM 407 N N . ALA A 1 53 ? 31.43500 41.58300 5.76400 1.000 19.31735 53 ALA A N 1
ATOM 408 C CA . ALA A 1 53 ? 30.37100 42.08400 4.90600 1.000 19.58990 53 ALA A CA 1
ATOM 409 C C . ALA A 1 53 ? 29.82200 40.98900 3.99900 1.000 20.23192 53 ALA A C 1
ATOM 410 O O . ALA A 1 53 ? 28.60300 40.84400 3.87000 1.000 18.36336 53 ALA A O 1
ATOM 412 N N . LEU A 1 54 ? 30.69100 40.16700 3.40600 1.000 17.42478 54 LEU A N 1
ATOM 413 C CA . LEU A 1 54 ? 30.17500 39.09000 2.56900 1.000 14.95090 54 LEU A CA 1
ATOM 414 C C . LEU A 1 54 ? 29.29900 38.17300 3.39000 1.000 19.97373 54 LEU A C 1
ATOM 415 O O . LEU A 1 54 ? 28.25200 37.70200 2.92300 1.000 19.98766 54 LEU A O 1
ATOM 420 N N . GLN A 1 55 ? 29.69200 37.96100 4.64500 1.000 16.24401 55 GLN A N 1
ATOM 421 C CA . GLN A 1 55 ? 28.93200 37.07200 5.49300 1.000 17.10825 55 GLN A CA 1
ATOM 422 C C . GLN A 1 55 ? 27.55300 37.63500 5.80700 1.000 19.22421 55 GLN A C 1
ATOM 423 O O . GLN A 1 55 ? 26.59700 36.86100 5.91600 1.000 20.39923 55 GLN A O 1
ATOM 429 N N . THR A 1 56 ? 27.40200 38.96500 5.89900 1.000 17.05379 56 THR A N 1
ATOM 430 C CA . THR A 1 56 ? 26.05200 39.49800 6.09300 1.000 21.81251 56 THR A CA 1
ATOM 431 C C . THR A 1 56 ? 25.15500 39.16700 4.90600 1.000 25.31300 56 THR A C 1
ATOM 432 O O . THR A 1 56 ? 23.95300 38.93600 5.08700 1.000 23.50966 56 THR A O 1
ATOM 436 N N . GLU A 1 57 ? 25.72400 39.09300 3.70100 1.000 18.97231 57 GLU A N 1
ATOM 437 C CA . GLU A 1 57 ? 24.94100 38.64900 2.55300 1.000 19.48363 57 GLU A CA 1
ATOM 438 C C . GLU A 1 57 ? 24.67600 37.14700 2.60900 1.000 22.69666 57 GLU A C 1
ATOM 439 O O . GLU A 1 57 ? 23.57000 36.69700 2.28800 1.000 23.44213 57 GLU A O 1
ATOM 445 N N . ARG A 1 58 ? 25.68400 36.35400 2.99300 1.000 18.70191 58 ARG A N 1
ATOM 446 C CA . ARG A 1 58 ? 25.52200 34.90600 3.02200 1.000 18.84752 58 ARG A CA 1
ATOM 447 C C . ARG A 1 58 ? 24.39900 34.50800 3.96100 1.000 22.11552 58 ARG A C 1
ATOM 448 O O . ARG A 1 58 ? 23.63000 33.58500 3.66400 1.000 20.96044 58 ARG A O 1
ATOM 456 N N . ASP A 1 59 ? 24.28500 35.21300 5.09200 1.000 21.60569 59 ASP A N 1
ATOM 457 C CA . ASP A 1 59 ? 23.30200 34.83800 6.10100 1.000 23.58768 59 ASP A CA 1
ATOM 458 C C . ASP A 1 59 ? 21.88900 35.06800 5.60100 1.000 24.37186 59 ASP A C 1
ATOM 459 O O . ASP A 1 59 ? 20.96000 34.40200 6.06600 1.000 27.42144 59 ASP A O 1
ATOM 464 N N . LEU A 1 60 ? 21.71200 35.99500 4.65900 1.000 25.26155 60 LEU A N 1
ATOM 465 C CA . LEU A 1 60 ? 20.43700 36.26700 4.00100 1.000 22.43809 60 LEU A CA 1
ATOM 466 C C . LEU A 1 60 ? 20.21900 35.45900 2.72700 1.000 22.28539 60 LEU A C 1
ATOM 467 O O . LEU A 1 60 ? 19.18800 35.64900 2.05800 1.000 24.35129 60 LEU A O 1
ATOM 472 N N . GLY A 1 61 ? 21.14800 34.57600 2.37200 1.000 20.44833 61 GLY A N 1
ATOM 473 C CA . GLY A 1 61 ? 21.02200 33.80900 1.15000 1.000 22.56432 61 GLY A CA 1
ATOM 474 C C . GLY A 1 61 ? 21.17200 34.64700 -0.10200 1.000 25.98204 61 GLY A C 1
ATOM 475 O O . GLY A 1 61 ? 20.58000 34.31600 -1.13800 1.000 25.24110 61 GLY A O 1
ATOM 476 N N . LEU A 1 62 ? 21.91800 35.74800 -0.01800 1.000 19.03789 62 LEU A N 1
ATOM 477 C CA . LEU A 1 62 ? 22.05700 36.72000 -1.10900 1.000 17.39303 62 LEU A CA 1
ATOM 478 C C . LEU A 1 62 ? 23.41600 36.66200 -1.80500 1.000 17.86034 62 LEU A C 1
ATOM 479 O O . LEU A 1 62 ? 23.71700 37.52300 -2.65800 1.000 18.24863 62 LEU A O 1
ATOM 484 N N . ASN A 1 63 ? 24.23400 35.67900 -1.46300 1.000 17.99788 63 ASN A N 1
ATOM 485 C CA . ASN A 1 63 ? 25.55100 35.50900 -2.06600 1.000 20.12278 63 ASN A CA 1
ATOM 486 C C . ASN A 1 63 ? 25.43800 34.67600 -3.34000 1.000 17.42129 63 ASN A C 1
ATOM 487 O O . ASN A 1 63 ? 26.05400 33.62100 -3.49300 1.000 18.13979 63 ASN A O 1
ATOM 492 N N . PHE A 1 64 ? 24.66000 35.21300 -4.28900 1.000 16.67855 64 PHE A N 1
ATOM 493 C CA . PHE A 1 64 ? 24.32800 34.45800 -5.48200 1.000 17.60530 64 PHE A CA 1
ATOM 494 C C . PHE A 1 64 ? 25.52600 34.17200 -6.37800 1.000 21.09730 64 PHE A C 1
ATOM 495 O O . PHE A 1 64 ? 25.43400 33.27100 -7.21000 1.000 21.18622 64 PHE A O 1
ATOM 503 N N . TRP A 1 65 ? 26.62100 34.93600 -6.27200 1.000 19.46755 65 TRP A N 1
ATOM 504 C CA . TRP A 1 65 ? 27.75200 34.80800 -7.19200 1.000 19.45150 65 TRP A CA 1
ATOM 505 C C . TRP A 1 65 ? 29.01500 34.29600 -6.51400 1.000 20.29504 65 TRP A C 1
ATOM 506 O O . TRP A 1 65 ? 30.10600 34.43000 -7.07500 1.000 21.99270 65 TRP A O 1
ATOM 517 N N . GLU A 1 66 ? 28.90700 33.74000 -5.31000 1.000 19.38352 66 GLU A N 1
ATOM 518 C CA . GLU A 1 66 ? 30.13100 33.32800 -4.61600 1.000 19.70371 66 GLU A CA 1
ATOM 519 C C . GLU A 1 66 ? 30.89000 32.25900 -5.40000 1.000 18.22071 66 GLU A C 1
ATOM 520 O O . GLU A 1 66 ? 32.13500 32.24900 -5.41300 1.000 19.78522 66 GLU A O 1
ATOM 526 N N . GLU A 1 67 ? 30.16000 31.36600 -6.08400 1.000 16.56661 67 GLU A N 1
ATOM 527 C CA . GLU A 1 67 ? 30.76900 30.31700 -6.89800 1.000 19.94400 67 GLU A CA 1
ATOM 528 C C . GLU A 1 67 ? 31.42300 30.88300 -8.15200 1.000 18.04080 67 GLU A C 1
ATOM 529 O O . GLU A 1 67 ? 32.40100 30.31500 -8.65800 1.000 21.05284 67 GLU A O 1
ATOM 535 N N . GLN A 1 68 ? 30.86200 31.96700 -8.68900 1.000 20.10704 68 GLN A N 1
ATOM 536 C CA . GLN A 1 68 ? 31.27400 32.53300 -9.96200 1.000 20.12216 68 GLN A CA 1
ATOM 537 C C . GLN A 1 68 ? 32.34900 33.60300 -9.83400 1.000 22.01772 68 GLN A C 1
ATOM 538 O O . GLN A 1 68 ? 33.05400 33.86300 -10.81200 1.000 19.95955 68 GLN A O 1
ATOM 544 N N . CYS A 1 69 ? 32.47100 34.23900 -8.67700 1.000 18.78315 69 CYS A N 1
ATOM 545 C CA . CYS A 1 69 ? 33.36100 35.37600 -8.49200 1.000 17.19748 69 CYS A CA 1
ATOM 546 C C . CYS A 1 69 ? 34.73000 34.91600 -8.00800 1.000 17.78072 69 CYS A C 1
ATOM 547 O O . CYS A 1 69 ? 34.80900 34.17800 -7.02200 1.000 16.81909 69 CYS A O 1
ATOM 550 N N . PRO A 1 70 ? 35.81500 35.34900 -8.64000 1.000 16.67541 70 PRO A N 1
ATOM 551 C CA . PRO A 1 70 ? 37.15500 35.04300 -8.10900 1.000 15.22659 70 PRO A CA 1
ATOM 552 C C . PRO A 1 70 ? 37.33700 35.63000 -6.71900 1.000 17.05367 70 PRO A C 1
ATOM 553 O O . PRO A 1 70 ? 36.78100 36.67600 -6.38100 1.000 19.33756 70 PRO A O 1
ATOM 557 N N . ALA A 1 71 ? 38.08200 34.90400 -5.88600 1.000 15.00249 71 ALA A N 1
ATOM 558 C CA . ALA A 1 71 ? 38.39400 35.38400 -4.55700 1.000 16.08243 71 ALA A CA 1
ATOM 559 C C . ALA A 1 71 ? 39.54900 36.38200 -4.58200 1.000 17.57774 71 ALA A C 1
ATOM 560 O O . ALA A 1 71 ? 40.49800 36.24800 -5.35500 1.000 19.42003 71 ALA A O 1
ATOM 562 N N . VAL A 1 72 ? 39.47300 37.35600 -3.68800 1.000 13.32724 72 VAL A N 1
ATOM 563 C CA . VAL A 1 72 ? 40.56300 38.28200 -3.39800 1.000 14.13835 72 VAL A CA 1
ATOM 564 C C . VAL A 1 72 ? 41.19300 37.75100 -2.11900 1.000 17.40209 72 VAL A C 1
ATOM 565 O O . VAL A 1 72 ? 40.57700 37.81600 -1.05000 1.000 16.64194 72 VAL A O 1
ATOM 569 N N . GLU A 1 73 ? 42.38500 37.16600 -2.23200 1.000 12.81605 73 GLU A N 1
ATOM 570 C CA . GLU A 1 73 ? 42.89600 36.32400 -1.15800 1.000 10.70066 73 GLU A CA 1
ATOM 571 C C . GLU A 1 73 ? 43.82100 37.05000 -0.18700 1.000 16.24788 73 GLU A C 1
ATOM 572 O O . GLU A 1 73 ? 44.21700 36.45400 0.82000 1.000 16.69944 73 GLU A O 1
ATOM 578 N N . GLY A 1 74 ? 44.18700 38.29400 -0.44900 1.000 15.55447 74 GLY A N 1
ATOM 579 C CA . GLY A 1 74 ? 45.07500 38.97300 0.46800 1.000 18.79308 74 GLY A CA 1
ATOM 580 C C . GLY A 1 74 ? 45.17800 40.44500 0.14100 1.000 18.10180 74 GLY A C 1
ATOM 581 O O . GLY A 1 74 ? 44.43100 40.97600 -0.68200 1.000 15.71438 74 GLY A O 1
ATOM 582 N N . ILE A 1 75 ? 46.11400 41.09600 0.82400 1.000 15.55587 75 ILE A N 1
ATOM 583 C CA . ILE A 1 75 ? 46.40600 42.51300 0.65500 1.000 17.82586 75 ILE A CA 1
ATOM 584 C C . ILE A 1 75 ? 47.90400 42.63800 0.41400 1.000 17.94753 75 ILE A C 1
ATOM 585 O O . ILE A 1 75 ? 48.69900 42.07300 1.17500 1.000 20.28968 75 ILE A O 1
ATOM 590 N N . GLY A 1 76 ? 48.29400 43.38800 -0.62100 1.000 15.76028 76 GLY A N 1
ATOM 591 C CA . GLY A 1 76 ? 49.68100 43.76500 -0.81200 1.000 18.82692 76 GLY A CA 1
ATOM 592 C C . GLY A 1 76 ? 49.81800 45.27300 -0.72100 1.000 19.83662 76 GLY A C 1
ATOM 593 O O . GLY A 1 76 ? 48.88900 46.01600 -1.03300 1.000 20.65591 76 GLY A O 1
ATOM 594 N N . LEU A 1 77 ? 50.97400 45.71500 -0.23700 1.000 14.47421 77 LEU A N 1
ATOM 595 C CA . LEU A 1 77 ? 51.22800 47.16700 -0.16300 1.000 15.85624 77 LEU A CA 1
ATOM 596 C C . LEU A 1 77 ? 52.67800 47.49500 -0.51200 1.000 22.55405 77 LEU A C 1
ATOM 597 O O . LEU A 1 77 ? 53.56800 46.82000 -0.00900 1.000 18.22508 77 LEU A O 1
ATOM 602 N N . ALA A 1 78 ? 52.84900 48.47600 -1.39600 1.000 18.88458 78 ALA A N 1
ATOM 603 C CA . ALA A 1 78 ? 54.18800 48.99400 -1.65000 1.000 21.48119 78 ALA A CA 1
ATOM 604 C C . ALA A 1 78 ? 54.14100 50.51100 -1.58000 1.000 25.87524 78 ALA A C 1
ATOM 605 O O . ALA A 1 78 ? 53.16600 51.13200 -2.01200 1.000 21.69655 78 ALA A O 1
ATOM 607 N N . LEU A 1 79 ? 55.17700 51.10400 -0.99600 1.000 21.94981 79 LEU A N 1
ATOM 608 C CA . LEU A 1 79 ? 55.33800 52.55000 -0.99500 1.000 20.72936 79 LEU A CA 1
ATOM 609 C C . LEU A 1 79 ? 56.41200 52.90300 -2.01800 1.000 28.53390 79 LEU A C 1
ATOM 610 O O . LEU A 1 79 ? 57.53000 52.37500 -1.95600 1.000 26.26172 79 LEU A O 1
ATOM 615 N N . VAL A 1 80 ? 56.06800 53.77600 -2.96400 1.000 23.44060 80 VAL A N 1
ATOM 616 C CA . VAL A 1 80 ? 56.86400 53.99800 -4.16300 1.000 25.83832 80 VAL A CA 1
ATOM 617 C C . VAL A 1 80 ? 57.28800 55.45800 -4.22100 1.000 33.38951 80 VAL A C 1
ATOM 618 O O . VAL A 1 80 ? 56.46600 56.35600 -4.01200 1.000 29.68171 80 VAL A O 1
ATOM 622 N N . ASN A 1 81 ? 58.56600 55.69800 -4.52800 1.000 28.18628 81 ASN A N 1
ATOM 623 C CA . ASN A 1 81 ? 59.02400 57.06300 -4.73900 1.000 29.51855 81 ASN A CA 1
ATOM 624 C C . ASN A 1 81 ? 58.96600 57.37100 -6.22700 1.000 33.48902 81 ASN A C 1
ATOM 625 O O . ASN A 1 81 ? 59.68200 56.73500 -7.01200 1.000 40.48380 81 ASN A O 1
ATOM 630 N N . PRO A 1 82 ? 58.12100 58.30800 -6.65600 1.000 30.42349 82 PRO A N 1
ATOM 631 C CA . PRO A 1 82 ? 57.94200 58.54100 -8.09600 1.000 32.17759 82 PRO A CA 1
ATOM 632 C C . PRO A 1 82 ? 59.20800 58.98100 -8.82400 1.000 41.20431 82 PRO A C 1
ATOM 633 O O . PRO A 1 82 ? 59.32700 58.74800 -10.03800 1.000 41.58435 82 PRO A O 1
ATOM 637 N N . GLU A 1 83 ? 60.12700 59.65800 -8.13600 1.000 40.22408 83 GLU A N 1
ATOM 638 C CA . GLU A 1 83 ? 61.34400 60.13400 -8.78900 1.000 51.56591 83 GLU A CA 1
ATOM 639 C C . GLU A 1 83 ? 62.17600 58.97700 -9.35100 1.000 51.67088 83 GLU A C 1
ATOM 640 O O . GLU A 1 83 ? 62.55000 58.98500 -10.53100 1.000 53.18112 83 GLU A O 1
ATOM 646 N N . ASN A 1 84 ? 62.46200 57.96200 -8.53000 1.000 55.42401 84 ASN A N 1
ATOM 647 C CA . ASN A 1 84 ? 63.35600 56.87700 -8.92600 1.000 50.55883 84 ASN A CA 1
ATOM 648 C C . ASN A 1 84 ? 62.66100 55.52900 -9.07500 1.000 54.81729 84 ASN A C 1
ATOM 649 O O . ASN A 1 84 ? 63.30100 54.55500 -9.49600 1.000 47.83681 84 ASN A O 1
ATOM 654 N N . GLY A 1 85 ? 61.37600 55.43700 -8.74200 1.000 42.94884 85 GLY A N 1
ATOM 655 C CA . GLY A 1 85 ? 60.67000 54.18100 -8.85600 1.000 47.52404 85 GLY A CA 1
ATOM 656 C C . GLY A 1 85 ? 61.00200 53.19700 -7.76100 1.000 30.65333 85 GLY A C 1
ATOM 657 O O . GLY A 1 85 ? 60.45800 52.08400 -7.76000 1.000 42.46246 85 GLY A O 1
ATOM 658 N N . ALA A 1 86 ? 61.88100 53.57500 -6.84000 1.000 38.59476 86 ALA A N 1
ATOM 659 C CA . ALA A 1 86 ? 62.28200 52.69200 -5.75800 1.000 34.92022 86 ALA A CA 1
ATOM 660 C C . ALA A 1 86 ? 61.14800 52.51000 -4.76500 1.000 34.53815 86 ALA A C 1
ATOM 661 O O . ALA A 1 86 ? 60.44700 53.46700 -4.42400 1.000 30.28867 86 ALA A O 1
ATOM 663 N N . LYS A 1 87 ? 61.01200 51.28300 -4.27200 1.000 28.81548 87 LYS A N 1
ATOM 664 C CA . LYS A 1 87 ? 60.08300 50.94900 -3.20100 1.000 28.65593 87 LYS A CA 1
ATOM 665 C C . LYS A 1 87 ? 60.77600 51.11700 -1.85600 1.000 27.11124 87 LYS A C 1
ATOM 666 O O . LYS A 1 87 ? 61.76300 50.43700 -1.57900 1.000 30.04760 87 LYS A O 1
ATOM 672 N N . ALA A 1 88 ? 60.25000 52.00400 -1.01800 1.000 25.77725 88 ALA A N 1
ATOM 673 C CA . ALA A 1 88 ? 60.77300 52.11500 0.33500 1.000 25.97187 88 ALA A CA 1
ATOM 674 C C . ALA A 1 88 ? 60.59600 50.80200 1.09000 1.000 26.77708 88 ALA A C 1
ATOM 675 O O . ALA A 1 88 ? 61.47400 50.38900 1.86300 1.000 27.52149 88 ALA A O 1
ATOM 677 N N . PHE A 1 89 ? 59.48100 50.11500 0.84900 1.000 23.02111 89 PHE A N 1
ATOM 678 C CA . PHE A 1 89 ? 59.19800 48.80100 1.42100 1.000 19.90021 89 PHE A CA 1
ATOM 679 C C . PHE A 1 89 ? 58.03100 48.19500 0.64900 1.000 20.38213 89 PHE A C 1
ATOM 680 O O . PHE A 1 89 ? 57.30000 48.90600 -0.04400 1.000 22.85931 89 PHE A O 1
ATOM 688 N N . GLU A 1 90 ? 57.84800 46.88100 0.80700 1.000 21.96032 90 GLU A N 1
ATOM 689 C CA . GLU A 1 90 ? 56.69600 46.20000 0.23200 1.000 20.72123 90 GLU A CA 1
ATOM 690 C C . GLU A 1 90 ? 56.40300 44.95600 1.05600 1.000 22.64168 90 GLU A C 1
ATOM 691 O O . GLU A 1 90 ? 57.30400 44.37500 1.66500 1.000 22.08309 90 GLU A O 1
ATOM 697 N N . TRP A 1 91 ? 55.13200 44.56300 1.08300 1.000 17.15467 91 TRP A N 1
ATOM 698 C CA . TRP A 1 91 ? 54.73500 43.35000 1.79000 1.000 14.84585 91 TRP A CA 1
ATOM 699 C C . TRP A 1 91 ? 53.39900 42.87300 1.23200 1.000 16.50203 91 TRP A C 1
ATOM 700 O O . TRP A 1 91 ? 52.72200 43.58000 0.48200 1.000 17.42878 91 TRP A O 1
ATOM 711 N N . SER A 1 92 ? 53.05500 41.63500 1.56500 1.000 17.21381 92 SER A N 1
ATOM 712 C CA . SER A 1 92 ? 51.72000 41.13500 1.26400 1.000 16.10286 92 SER A CA 1
ATOM 713 C C . SER A 1 92 ? 51.39700 40.08500 2.30300 1.000 20.14317 92 SER A C 1
ATOM 714 O O . SER A 1 92 ? 52.29700 39.43200 2.83900 1.000 19.21809 92 SER A O 1
ATOM 717 N N . ALA A 1 93 ? 50.10800 39.93300 2.58600 1.000 17.07645 93 ALA A N 1
ATOM 718 C CA . ALA A 1 93 ? 49.67100 38.89700 3.50700 1.000 14.48542 93 ALA A CA 1
ATOM 719 C C . ALA A 1 93 ? 48.31500 38.37700 3.07300 1.000 14.85537 93 ALA A C 1
ATOM 720 O O . ALA A 1 93 ? 47.46800 39.13500 2.58300 1.000 18.24360 93 ALA A O 1
ATOM 722 N N . ARG A 1 94 ? 48.10400 37.08100 3.30200 1.000 17.47290 94 ARG A N 1
ATOM 723 C CA . ARG A 1 94 ? 46.79000 36.50100 3.06800 1.000 15.46909 94 ARG A CA 1
ATOM 724 C C . ARG A 1 94 ? 45.76000 37.08900 4.02000 1.000 18.16305 94 ARG A C 1
ATOM 725 O O . ARG A 1 94 ? 46.05500 37.40600 5.17900 1.000 18.50328 94 ARG A O 1
ATOM 733 N N . LEU A 1 95 ? 44.54500 37.25900 3.51800 1.000 17.88007 95 LEU A N 1
ATOM 734 C CA . LEU A 1 95 ? 43.39600 37.40700 4.39800 1.000 16.74841 95 LEU A CA 1
ATOM 735 C C . LEU A 1 95 ? 43.03200 36.05800 4.99900 1.000 18.00935 95 LEU A C 1
ATOM 736 O O . LEU A 1 95 ? 43.12900 35.02200 4.34100 1.000 17.59448 95 LEU A O 1
ATOM 741 N N . GLU A 1 96 ? 42.56800 36.07700 6.25000 1.000 19.22542 96 GLU A N 1
ATOM 742 C CA . GLU A 1 96 ? 42.07700 34.83900 6.85500 1.000 16.41832 96 GLU A CA 1
ATOM 743 C C . GLU A 1 96 ? 40.90200 34.28700 6.07800 1.000 17.94633 96 GLU A C 1
ATOM 744 O O . GLU A 1 96 ? 40.83900 33.08800 5.79300 1.000 19.06772 96 GLU A O 1
ATOM 750 N N . ARG A 1 97 ? 40.01700 35.16800 5.65300 1.000 15.51894 97 ARG A N 1
ATOM 751 C CA . ARG A 1 97 ? 38.84800 34.80700 4.87400 1.000 13.57098 97 ARG A CA 1
ATOM 752 C C . ARG A 1 97 ? 38.83200 35.73800 3.67100 1.000 15.12217 97 ARG A C 1
ATOM 753 O O . ARG A 1 97 ? 39.09400 36.93700 3.80900 1.000 17.22302 97 ARG A O 1
ATOM 761 N N . TYR A 1 98 ? 38.52500 35.19200 2.49500 1.000 18.25649 98 TYR A N 1
ATOM 762 C CA . TYR A 1 98 ? 38.69600 35.99900 1.28400 1.000 18.32629 98 TYR A CA 1
ATOM 763 C C . TYR A 1 98 ? 37.63400 37.08800 1.16200 1.000 16.83918 98 TYR A C 1
ATOM 764 O O . TYR A 1 98 ? 36.59000 37.07200 1.81600 1.000 16.02000 98 TYR A O 1
ATOM 773 N N . ALA A 1 99 ? 37.96000 38.09100 0.34100 1.000 16.37202 99 ALA A N 1
ATOM 774 C CA . ALA A 1 99 ? 37.05100 39.13700 -0.10800 1.000 17.21267 99 ALA A CA 1
ATOM 775 C C . ALA A 1 99 ? 36.59300 38.83400 -1.53300 1.000 14.25670 99 ALA A C 1
ATOM 776 O O . ALA A 1 99 ? 37.16700 37.97900 -2.21900 1.000 13.82454 99 ALA A O 1
ATOM 778 N N . GLN A 1 100 ? 35.50500 39.49200 -1.94700 1.000 14.27985 100 GLN A N 1
ATOM 779 C CA . GLN A 1 100 ? 34.98300 39.32900 -3.30500 1.000 14.42200 100 GLN A CA 1
ATOM 780 C C . GLN A 1 100 ? 34.43600 40.66100 -3.80500 1.000 12.82643 100 GLN A C 1
ATOM 781 O O . GLN A 1 100 ? 33.86800 41.45100 -3.04300 1.000 15.81892 100 GLN A O 1
ATOM 787 N N . SER A 1 101 ? 34.60700 40.89200 -5.10700 1.000 15.21597 101 SER A N 1
ATOM 788 C CA . SER A 1 101 ? 34.11200 42.09200 -5.77300 1.000 15.10176 101 SER A CA 1
ATOM 789 C C . SER A 1 101 ? 33.15400 41.67700 -6.88600 1.000 14.58865 101 SER A C 1
ATOM 790 O O . SER A 1 101 ? 33.60300 41.31200 -7.97300 1.000 16.65982 101 SER A O 1
ATOM 793 N N . VAL A 1 102 ? 31.85000 41.74900 -6.61600 1.000 13.72405 102 VAL A N 1
ATOM 794 C CA . VAL A 1 102 ? 30.80400 41.46100 -7.60300 1.000 13.67688 102 VAL A CA 1
ATOM 795 C C . VAL A 1 102 ? 30.26400 42.79100 -8.10800 1.000 14.68365 102 VAL A C 1
ATOM 796 O O . VAL A 1 102 ? 29.66700 43.55300 -7.34400 1.000 16.81699 102 VAL A O 1
ATOM 800 N N . ASP A 1 103 ? 30.49800 43.07900 -9.39300 1.000 13.92250 103 ASP A N 1
ATOM 801 C CA . ASP A 1 103 ? 30.07700 44.32400 -10.02500 1.000 18.25751 103 ASP A CA 1
ATOM 802 C C . ASP A 1 103 ? 28.64100 44.64600 -9.63700 1.000 14.32530 103 ASP A C 1
ATOM 803 O O . ASP A 1 103 ? 27.76500 43.78100 -9.69700 1.000 16.04311 103 ASP A O 1
ATOM 808 N N . GLN A 1 104 ? 28.40800 45.89200 -9.21500 1.000 16.18606 104 GLN A N 1
ATOM 809 C CA . GLN A 1 104 ? 27.04300 46.27700 -8.88100 1.000 17.11305 104 GLN A CA 1
ATOM 810 C C . GLN A 1 104 ? 26.11500 46.17000 -10.09200 1.000 20.16352 104 GLN A C 1
ATOM 811 O O . GLN A 1 104 ? 24.90500 46.00200 -9.91400 1.000 17.95984 104 GLN A O 1
ATOM 817 N N . ARG A 1 105 ? 26.65800 46.24700 -11.31300 1.000 20.73801 105 ARG A N 1
ATOM 818 C CA . ARG A 1 105 ? 25.84300 45.99300 -12.50900 1.000 18.47532 105 ARG A CA 1
ATOM 819 C C . ARG A 1 105 ? 25.35400 44.55700 -12.57600 1.000 18.77600 105 ARG A C 1
ATOM 820 O O . ARG A 1 105 ? 24.40400 44.26500 -13.31700 1.000 17.73133 105 ARG A O 1
ATOM 828 N N . VAL A 1 106 ? 26.01400 43.64400 -11.87000 1.000 15.35860 106 VAL A N 1
ATOM 829 C CA . VAL A 1 106 ? 25.56600 42.27000 -11.77400 1.000 17.65223 106 VAL A CA 1
ATOM 830 C C . VAL A 1 106 ? 24.63500 42.09200 -10.58800 1.000 21.31408 106 VAL A C 1
ATOM 831 O O . VAL A 1 106 ? 23.54200 41.53400 -10.71800 1.000 18.45858 106 VAL A O 1
ATOM 835 N N . LYS A 1 107 ? 25.04900 42.61500 -9.42800 1.000 15.32395 107 LYS A N 1
ATOM 836 C CA . LYS A 1 107 ? 24.35300 42.29900 -8.18300 1.000 17.69520 107 LYS A CA 1
ATOM 837 C C . LYS A 1 107 ? 23.01700 43.01400 -8.09200 1.000 17.94191 107 LYS A C 1
ATOM 838 O O . LYS A 1 107 ? 21.99500 42.39900 -7.75600 1.000 20.09053 107 LYS A O 1
ATOM 844 N N . MET A 1 108 ? 22.99700 44.31000 -8.39300 1.000 15.89236 108 MET A N 1
ATOM 845 C CA . MET A 1 108 ? 21.81000 45.04000 -8.00400 1.000 15.70462 108 MET A CA 1
ATOM 846 C C . MET A 1 108 ? 20.63200 44.68100 -8.90500 1.000 19.18756 108 MET A C 1
ATOM 847 O O . MET A 1 108 ? 19.51300 44.59600 -8.39500 1.000 18.08516 108 MET A O 1
ATOM 852 N N . PRO A 1 109 ? 20.79700 44.51400 -10.22400 1.000 18.68448 109 PRO A N 1
ATOM 853 C CA . PRO A 1 109 ? 19.62600 44.08900 -11.01200 1.000 19.98638 109 PRO A CA 1
ATOM 854 C C . PRO A 1 109 ? 19.06000 42.74500 -10.59600 1.000 21.14081 109 PRO A C 1
ATOM 855 O O . PRO A 1 109 ? 17.83400 42.60000 -10.52600 1.000 21.12289 109 PRO A O 1
ATOM 859 N N . TYR A 1 110 ? 19.90900 41.77000 -10.24900 1.000 20.02808 110 TYR A N 1
ATOM 860 C CA . TYR A 1 110 ? 19.38400 40.48900 -9.78800 1.000 21.56793 110 TYR A CA 1
ATOM 861 C C . TYR A 1 110 ? 18.72900 40.63100 -8.42300 1.000 22.18487 110 TYR A C 1
ATOM 862 O O . TYR A 1 110 ? 17.66300 40.05600 -8.17900 1.000 18.71924 110 TYR A O 1
ATOM 871 N N . TRP A 1 111 ? 19.31600 41.44800 -7.54300 1.000 18.00240 111 TRP A N 1
ATOM 872 C CA . TRP A 1 111 ? 18.71500 41.66200 -6.23200 1.000 17.69828 111 TRP A CA 1
ATOM 873 C C . TRP A 1 111 ? 17.36500 42.36100 -6.36100 1.000 17.03597 111 TRP A C 1
ATOM 874 O O . TRP A 1 111 ? 16.43700 42.10900 -5.57300 1.000 17.89988 111 TRP A O 1
ATOM 885 N N . MET A 1 112 ? 17.24800 43.22400 -7.36400 1.000 18.28225 112 MET A N 1
ATOM 886 C CA . MET A 1 112 ? 16.02400 43.97300 -7.59300 1.000 20.22566 112 MET A CA 1
ATOM 887 C C . MET A 1 112 ? 14.92000 43.02300 -8.04800 1.000 18.65703 112 MET A C 1
ATOM 888 O O . MET A 1 112 ? 13.77200 43.10900 -7.59500 1.000 19.07285 112 MET A O 1
ATOM 893 N N . GLU A 1 113 ? 15.28400 42.06000 -8.88400 1.000 20.06861 113 GLU A N 1
ATOM 894 C CA . GLU A 1 113 ? 14.30600 41.06200 -9.38000 1.000 22.10253 113 GLU A CA 1
ATOM 895 C C . GLU A 1 113 ? 13.95900 40.11900 -8.23100 1.000 21.25404 113 GLU A C 1
ATOM 896 O O . GLU A 1 113 ? 12.80900 39.71600 -8.13300 1.000 26.47071 113 GLU A O 1
ATOM 902 N N . GLU A 1 114 ? 14.94700 39.80800 -7.40100 1.000 21.69641 114 GLU A N 1
ATOM 903 C CA . GLU A 1 114 ? 14.68400 38.99100 -6.22300 1.000 21.27684 114 GLU A CA 1
ATOM 904 C C . GLU A 1 114 ? 13.77600 39.70900 -5.23400 1.000 21.96565 114 GLU A C 1
ATOM 905 O O . GLU A 1 114 ? 12.92300 39.08100 -4.60000 1.000 29.30748 114 GLU A O 1
ATOM 911 N N . PHE A 1 115 ? 13.94600 41.02100 -5.09800 1.000 23.28402 115 PHE A N 1
ATOM 912 C CA . PHE A 1 115 ? 13.08200 41.83100 -4.24600 1.000 17.44043 115 PHE A CA 1
ATOM 913 C C . PHE A 1 115 ? 11.62400 41.73500 -4.70400 1.000 23.77186 115 PHE A C 1
ATOM 914 O O . PHE A 1 115 ? 10.71700 41.52600 -3.89300 1.000 24.92302 115 PHE A O 1
ATOM 922 N N . GLU A 1 116 ? 11.38600 41.85800 -6.00900 1.000 21.07314 116 GLU A N 1
ATOM 923 C CA . GLU A 1 116 ? 10.02000 41.73100 -6.51300 1.000 27.24275 116 GLU A CA 1
ATOM 924 C C . GLU A 1 116 ? 9.50200 40.30600 -6.35500 1.000 29.79550 116 GLU A C 1
ATOM 925 O O . GLU A 1 116 ? 8.32700 40.10700 -6.02700 1.000 38.58040 116 GLU A O 1
ATOM 931 N N . ARG A 1 117 ? 10.36200 39.29800 -6.56100 1.000 27.30756 117 ARG A N 1
ATOM 932 C CA . ARG A 1 117 ? 9.91200 37.91900 -6.38400 1.000 31.31719 117 ARG A CA 1
ATOM 933 C C . ARG A 1 117 ? 9.54100 37.62200 -4.93800 1.000 36.18008 117 ARG A C 1
ATOM 934 O O . ARG A 1 117 ? 8.63800 36.81600 -4.68200 1.000 40.40208 117 ARG A O 1
ATOM 942 N N . ARG A 1 118 ? 10.20000 38.27700 -3.98900 1.000 31.98635 118 ARG A N 1
ATOM 943 C CA . ARG A 1 118 ? 9.93000 38.09700 -2.56700 1.000 34.04335 118 ARG A CA 1
ATOM 944 C C . ARG A 1 118 ? 8.74400 38.91900 -2.09700 1.000 31.51408 118 ARG A C 1
ATOM 945 O O . ARG A 1 118 ? 8.51400 39.02200 -0.88900 1.000 35.94555 118 ARG A O 1
ATOM 953 N N . GLY A 1 119 ? 8.00200 39.51500 -3.02500 1.000 29.38805 119 GLY A N 1
ATOM 954 C CA . GLY A 1 119 ? 6.82200 40.27300 -2.68400 1.000 31.44313 119 GLY A CA 1
ATOM 955 C C . GLY A 1 119 ? 7.02700 41.75400 -2.48100 1.000 33.08261 119 GLY A C 1
ATOM 956 O O . GLY A 1 119 ? 6.08300 42.44100 -2.07000 1.000 29.43691 119 GLY A O 1
ATOM 957 N N . GLY A 1 120 ? 8.22400 42.27300 -2.74400 1.000 26.65907 120 GLY A N 1
ATOM 958 C CA . GLY A 1 120 ? 8.43900 43.69500 -2.60800 1.000 28.51222 120 GLY A CA 1
ATOM 959 C C . GLY A 1 120 ? 7.77300 44.46900 -3.72700 1.000 23.39663 120 GLY A C 1
ATOM 960 O O . GLY A 1 120 ? 7.60500 43.98100 -4.84600 1.000 27.17673 120 GLY A O 1
ATOM 961 N N . GLN A 1 121 ? 7.41900 45.70900 -3.42300 1.000 19.44423 121 GLN A N 1
ATOM 962 C CA . GLN A 1 121 ? 6.82800 46.62100 -4.39600 1.000 23.82640 121 GLN A CA 1
ATOM 963 C C . GLN A 1 121 ? 7.91400 47.54400 -4.93000 1.000 26.28982 121 GLN A C 1
ATOM 964 O O . GLN A 1 121 ? 8.44500 48.36900 -4.18000 1.000 24.43903 121 GLN A O 1
ATOM 970 N N . LEU A 1 122 ? 8.22200 47.43500 -6.22600 1.000 21.52628 122 LEU A N 1
ATOM 971 C CA . LEU A 1 122 ? 9.27100 48.24700 -6.84300 1.000 22.40675 122 LEU A CA 1
ATOM 972 C C . LEU A 1 122 ? 8.65700 49.35400 -7.69200 1.000 25.34566 122 LEU A C 1
ATOM 973 O O . LEU A 1 122 ? 7.93500 49.07700 -8.65800 1.000 28.85930 122 LEU A O 1
ATOM 978 N N . VAL A 1 123 ? 8.95700 50.59600 -7.33600 1.000 20.19376 123 VAL A N 1
ATOM 979 C CA . VAL A 1 123 ? 8.46600 51.77600 -8.04100 1.000 23.55699 123 VAL A CA 1
ATOM 980 C C . VAL A 1 123 ? 9.66000 52.48900 -8.66000 1.000 28.36687 123 VAL A C 1
ATOM 981 O O . VAL A 1 123 ? 10.64900 52.76300 -7.96800 1.000 26.22189 123 VAL A O 1
ATOM 985 N N . ILE A 1 124 ? 9.58000 52.77600 -9.95800 1.000 24.42376 124 ILE A N 1
ATOM 986 C CA . ILE A 1 124 ? 10.65100 53.47600 -10.66100 1.000 28.44864 124 ILE A CA 1
ATOM 987 C C . ILE A 1 124 ? 10.29100 54.95100 -10.72100 1.000 31.86850 124 ILE A C 1
ATOM 988 O O . ILE A 1 124 ? 9.32300 55.34300 -11.38300 1.000 26.57021 124 ILE A O 1
ATOM 993 N N . GLN A 1 125 ? 11.08000 55.76800 -10.03500 1.000 26.84510 125 GLN A N 1
ATOM 994 C CA . GLN A 1 125 ? 10.77400 57.17600 -9.86300 1.000 33.98222 125 GLN A CA 1
ATOM 995 C C . GLN A 1 125 ? 12.01500 57.88700 -9.34900 1.000 37.02368 125 GLN A C 1
ATOM 996 O O . GLN A 1 125 ? 12.81100 57.30900 -8.59800 1.000 35.48911 125 GLN A O 1
ATOM 1002 N N . ASP A 1 126 ? 12.17000 59.14400 -9.76500 1.000 38.80558 126 ASP A N 1
ATOM 1003 C CA . ASP A 1 126 ? 13.15600 60.05100 -9.18800 1.000 41.24319 126 ASP A CA 1
ATOM 1004 C C . ASP A 1 126 ? 12.54300 60.72700 -7.97600 1.000 44.93046 126 ASP A C 1
ATOM 1005 O O . ASP A 1 126 ? 11.68200 61.59900 -8.11600 1.000 48.06871 126 ASP A O 1
ATOM 1010 N N . ALA A 1 127 ? 12.98500 60.33100 -6.78900 1.000 43.05365 127 ALA A N 1
ATOM 1011 C CA . ALA A 1 127 ? 12.45800 60.92500 -5.57500 1.000 37.73609 127 ALA A CA 1
ATOM 1012 C C . ALA A 1 127 ? 13.08700 62.29500 -5.38000 1.000 41.34657 127 ALA A C 1
ATOM 1013 O O . ALA A 1 127 ? 14.31500 62.42300 -5.35600 1.000 44.24770 127 ALA A O 1
ATOM 1015 N N . GLY A 1 128 ? 12.24700 63.32000 -5.27500 1.000 42.76729 128 GLY A N 1
ATOM 1016 C CA . GLY A 1 128 ? 12.67600 64.62400 -4.82100 1.000 38.85938 128 GLY A CA 1
ATOM 1017 C C . GLY A 1 128 ? 11.99400 64.91100 -3.50300 1.000 39.65932 128 GLY A C 1
ATOM 1018 O O . GLY A 1 128 ? 11.48700 63.98400 -2.86700 1.000 37.06520 128 GLY A O 1
ATOM 1019 N N . ILE A 1 129 ? 11.95900 66.17500 -3.07600 1.000 44.99417 129 ILE A N 1
ATOM 1020 C CA . ILE A 1 129 ? 11.29600 66.49100 -1.81300 1.000 41.68308 129 ILE A CA 1
ATOM 1021 C C . ILE A 1 129 ? 9.80800 66.15700 -1.90000 1.000 40.95351 129 ILE A C 1
ATOM 1022 O O . ILE A 1 129 ? 9.21900 65.61400 -0.95700 1.000 38.49640 129 ILE A O 1
ATOM 1027 N N . GLU A 1 130 ? 9.18400 66.43500 -3.04900 1.000 44.65656 130 GLU A N 1
ATOM 1028 C CA . GLU A 1 130 ? 7.74600 66.21000 -3.15500 1.000 44.86904 130 GLU A CA 1
ATOM 1029 C C . GLU A 1 130 ? 7.41400 64.72200 -3.11700 1.000 42.94887 130 GLU A C 1
ATOM 1030 O O . GLU A 1 130 ? 6.39500 64.31800 -2.53800 1.000 44.19552 130 GLU A O 1
ATOM 1036 N N . GLU A 1 131 ? 8.26700 63.89000 -3.71400 1.000 37.48033 131 GLU A N 1
ATOM 1037 C CA . GLU A 1 131 ? 8.03400 62.45200 -3.65800 1.000 37.74537 131 GLU A CA 1
ATOM 1038 C C . GLU A 1 131 ? 8.19300 61.92800 -2.23600 1.000 36.52493 131 GLU A C 1
ATOM 1039 O O . GLU A 1 131 ? 7.44600 61.04000 -1.80500 1.000 37.93208 131 GLU A O 1
ATOM 1045 N N . LEU A 1 132 ? 9.15000 62.47700 -1.48400 1.000 32.60807 132 LEU A N 1
ATOM 1046 C CA . LEU A 1 132 ? 9.37000 62.00300 -0.12400 1.000 35.00929 132 LEU A CA 1
ATOM 1047 C C . LEU A 1 132 ? 8.18600 62.33500 0.77800 1.000 35.52216 132 LEU A C 1
ATOM 1048 O O . LEU A 1 132 ? 7.87000 61.56600 1.69400 1.000 33.63367 132 LEU A O 1
ATOM 1053 N N . GLU A 1 133 ? 7.50200 63.45300 0.50900 1.000 38.99124 133 GLU A N 1
ATOM 1054 C CA . GLU A 1 133 ? 6.28800 63.78700 1.25200 1.000 41.71182 133 GLU A CA 1
ATOM 1055 C C . GLU A 1 133 ? 5.21700 62.72600 1.07300 1.000 35.17674 133 GLU A C 1
ATOM 1056 O O . GLU A 1 133 ? 4.52200 62.36600 2.03100 1.000 38.63139 133 GLU A O 1
ATOM 1062 N N . GLN A 1 134 ? 5.07400 62.20900 -0.14700 1.000 40.78407 134 GLN A N 1
ATOM 1063 C CA . GLN A 1 134 ? 4.04300 61.20900 -0.39700 1.000 41.83554 134 GLN A CA 1
ATOM 1064 C C . GLN A 1 134 ? 4.35400 59.91800 0.34000 1.000 36.65517 134 GLN A C 1
ATOM 1065 O O . GLN A 1 134 ? 3.47600 59.34200 0.99000 1.000 37.48985 134 GLN A O 1
ATOM 1071 N N . LEU A 1 135 ? 5.61700 59.47800 0.29500 1.000 34.54608 135 LEU A N 1
ATOM 1072 C CA . LEU A 1 135 ? 5.99800 58.27600 1.02300 1.000 32.13500 135 LEU A CA 1
ATOM 1073 C C . LEU A 1 135 ? 5.83900 58.47000 2.52200 1.000 27.57480 135 LEU A C 1
ATOM 1074 O O . LEU A 1 135 ? 5.45800 57.53300 3.24000 1.000 31.22188 135 LEU A O 1
ATOM 1079 N N . ALA A 1 136 ? 6.10700 59.68500 3.00700 1.000 35.33339 136 ALA A N 1
ATOM 1080 C CA . ALA A 1 136 ? 6.01200 59.96100 4.43100 1.000 35.06871 136 ALA A CA 1
ATOM 1081 C C . ALA A 1 136 ? 4.58500 59.83600 4.93900 1.000 40.10305 136 ALA A C 1
ATOM 1082 O O . ALA A 1 136 ? 4.37500 59.44500 6.09000 1.000 40.92503 136 ALA A O 1
ATOM 1084 N N . ASN A 1 137 ? 3.59600 60.17100 4.10500 1.000 43.75787 137 ASN A N 1
ATOM 1085 C CA . ASN A 1 137 ? 2.20500 60.00500 4.51200 1.000 39.08308 137 ASN A CA 1
ATOM 1086 C C . ASN A 1 137 ? 1.78200 58.54700 4.51300 1.000 39.95828 137 ASN A C 1
ATOM 1087 O O . ASN A 1 137 ? 0.96300 58.14400 5.34600 1.000 40.56763 137 ASN A O 1
ATOM 1092 N N . ASP A 1 138 ? 2.32400 57.74500 3.59400 1.000 35.83844 138 ASP A N 1
ATOM 1093 C CA . ASP A 1 138 ? 1.79900 56.41000 3.33900 1.000 31.74209 138 ASP A CA 1
ATOM 1094 C C . ASP A 1 138 ? 2.47900 55.29400 4.13100 1.000 33.65119 138 ASP A C 1
ATOM 1095 O O . ASP A 1 138 ? 1.87300 54.22500 4.28600 1.000 31.77550 138 ASP A O 1
ATOM 1100 N N . TYR A 1 139 ? 3.69900 55.49600 4.65100 1.000 31.27526 139 TYR A N 1
ATOM 1101 C CA . TYR A 1 139 ? 4.44400 54.40500 5.28300 1.000 29.46172 139 TYR A CA 1
ATOM 1102 C C . TYR A 1 139 ? 4.93400 54.80600 6.67000 1.000 30.55660 139 TYR A C 1
ATOM 1103 O O . TYR A 1 139 ? 5.09200 55.98800 6.98300 1.000 32.92437 139 TYR A O 1
ATOM 1112 N N . GLU A 1 140 ? 5.12800 53.78500 7.51200 1.000 31.36713 140 GLU A N 1
ATOM 1113 C CA . GLU A 1 140 ? 5.54000 54.00300 8.89800 1.000 33.03654 140 GLU A CA 1
ATOM 1114 C C . GLU A 1 140 ? 6.99000 54.48200 9.00500 1.000 37.35148 140 GLU A C 1
ATOM 1115 O O . GLU A 1 140 ? 7.35300 55.14700 9.98200 1.000 36.56858 140 GLU A O 1
ATOM 1121 N N . LEU A 1 141 ? 7.82800 54.16200 8.02500 1.000 28.14948 141 LEU A N 1
ATOM 1122 C CA . LEU A 1 141 ? 9.22700 54.57700 8.04200 1.000 27.83837 141 LEU A CA 1
ATOM 1123 C C . LEU A 1 141 ? 9.67500 54.72600 6.59900 1.000 27.91833 141 LEU A C 1
ATOM 1124 O O . LEU A 1 141 ? 9.36300 53.86800 5.76600 1.000 27.29948 141 LEU A O 1
ATOM 1129 N N . VAL A 1 142 ? 10.37000 55.81900 6.30200 1.000 26.37928 142 VAL A N 1
ATOM 1130 C CA . VAL A 1 142 ? 10.91200 56.07600 4.97500 1.000 26.51945 142 VAL A CA 1
ATOM 1131 C C . VAL A 1 142 ? 12.41600 56.21600 5.11800 1.000 29.15405 142 VAL A C 1
ATOM 1132 O O . VAL A 1 142 ? 12.89700 57.14900 5.77600 1.000 30.85044 142 VAL A O 1
ATOM 1136 N N . LEU A 1 143 ? 13.15000 55.30600 4.49400 1.000 26.83747 143 LEU A N 1
ATOM 1137 C CA . LEU A 1 143 ? 14.60700 55.30100 4.54000 1.000 24.99160 143 LEU A CA 1
ATOM 1138 C C . LEU A 1 143 ? 15.14700 55.83100 3.22300 1.000 29.47805 143 LEU A C 1
ATOM 1139 O O . LEU A 1 143 ? 14.75500 55.35300 2.15200 1.000 27.84795 143 LEU A O 1
ATOM 1144 N N . LEU A 1 144 ? 16.04400 56.81500 3.29300 1.000 26.78348 144 LEU A N 1
ATOM 1145 C CA . LEU A 1 144 ? 16.65800 57.37800 2.09500 1.000 24.11035 144 LEU A CA 1
ATOM 1146 C C . LEU A 1 144 ? 18.05200 56.78300 1.95100 1.000 32.38241 144 LEU A C 1
ATOM 1147 O O . LEU A 1 144 ? 18.97800 57.17100 2.67000 1.000 27.95233 144 LEU A O 1
ATOM 1152 N N . ALA A 1 145 ? 18.19700 55.85300 1.01600 1.000 24.02556 145 ALA A N 1
ATOM 1153 C CA . ALA A 1 145 ? 19.46600 55.18000 0.79500 1.000 27.07147 145 ALA A CA 1
ATOM 1154 C C . ALA A 1 145 ? 19.93900 55.43800 -0.62800 1.000 24.33845 145 ALA A C 1
ATOM 1155 O O . ALA A 1 145 ? 20.30300 54.50500 -1.34700 1.000 27.24570 145 ALA A O 1
ATOM 1157 N N . ALA A 1 146 ? 19.94700 56.70500 -1.03500 1.000 21.84616 146 ALA A N 1
ATOM 1158 C CA . ALA A 1 146 ? 20.16700 57.09500 -2.42100 1.000 28.84595 146 ALA A CA 1
ATOM 1159 C C . ALA A 1 146 ? 21.64200 57.26000 -2.78000 1.000 30.38813 146 ALA A C 1
ATOM 1160 O O . ALA A 1 146 ? 21.94600 57.77500 -3.86100 1.000 30.29970 146 ALA A O 1
ATOM 1162 N N . GLY A 1 147 ? 22.55900 56.85800 -1.90100 1.000 26.78264 147 GLY A N 1
ATOM 1163 C CA . GLY A 1 147 ? 23.97200 56.83800 -2.23700 1.000 24.68724 147 GLY A CA 1
ATOM 1164 C C . GLY A 1 147 ? 24.56900 58.21900 -2.42100 1.000 30.16857 147 GLY A C 1
ATOM 1165 O O . GLY A 1 147 ? 24.62000 59.01500 -1.47800 1.000 31.82024 147 GLY A O 1
ATOM 1166 N N . LYS A 1 148 ? 25.04500 58.50300 -3.63100 1.000 30.99019 148 LYS A N 1
ATOM 1167 C CA . LYS A 1 148 ? 25.59200 59.80900 -3.97200 1.000 32.50402 148 LYS A CA 1
ATOM 1168 C C . LYS A 1 148 ? 24.64200 60.65700 -4.81100 1.000 37.91473 148 LYS A C 1
ATOM 1169 O O . LYS A 1 148 ? 25.01000 61.77300 -5.18400 1.000 38.18497 148 LYS A O 1
ATOM 1175 N N . GLY A 1 149 ? 23.43900 60.16700 -5.10900 1.000 36.36454 149 GLY A N 1
ATOM 1176 C CA . GLY A 1 149 ? 22.46400 61.00200 -5.79300 1.000 35.17674 149 GLY A CA 1
ATOM 1177 C C . GLY A 1 149 ? 22.12800 62.22200 -4.95400 1.000 40.25927 149 GLY A C 1
ATOM 1178 O O . GLY A 1 149 ? 22.03200 62.14900 -3.72900 1.000 38.21510 149 GLY A O 1
ATOM 1179 N N . GLU A 1 150 ? 21.95200 63.36100 -5.61400 1.000 46.32693 150 GLU A N 1
ATOM 1180 C CA . GLU A 1 150 ? 22.05600 64.58600 -4.83200 1.000 47.45336 150 GLU A CA 1
ATOM 1181 C C . GLU A 1 150 ? 20.78400 64.94300 -4.07100 1.000 44.37144 150 GLU A C 1
ATOM 1182 O O . GLU A 1 150 ? 20.76400 65.97600 -3.39100 1.000 45.55579 150 GLU A O 1
ATOM 1188 N N . VAL A 1 151 ? 19.74900 64.10000 -4.10800 1.000 39.36667 151 VAL A N 1
ATOM 1189 C CA . VAL A 1 151 ? 18.70400 64.22100 -3.09200 1.000 38.91732 151 VAL A CA 1
ATOM 1190 C C . VAL A 1 151 ? 19.31700 64.04500 -1.71000 1.000 37.31846 151 VAL A C 1
ATOM 1191 O O . VAL A 1 151 ? 18.82400 64.59600 -0.71700 1.000 42.32094 151 VAL A O 1
ATOM 1195 N N . VAL A 1 152 ? 20.42300 63.30300 -1.63300 1.000 36.24459 152 VAL A N 1
ATOM 1196 C CA . VAL A 1 152 ? 21.12000 63.05900 -0.37800 1.000 36.02039 152 VAL A CA 1
ATOM 1197 C C . VAL A 1 152 ? 21.61300 64.35800 0.24600 1.000 37.81528 152 VAL A C 1
ATOM 1198 O O . VAL A 1 152 ? 21.72900 64.46100 1.47500 1.000 32.51633 152 VAL A O 1
ATOM 1202 N N . LYS A 1 153 ? 21.86400 65.38000 -0.57200 1.000 32.92203 153 LYS A N 1
ATOM 1203 C CA . LYS A 1 153 ? 22.32600 66.65400 -0.04000 1.000 39.40311 153 LYS A CA 1
ATOM 1204 C C . LYS A 1 153 ? 21.27700 67.33800 0.82800 1.000 42.35035 153 LYS A C 1
ATOM 1205 O O . LYS A 1 153 ? 21.61000 68.28100 1.55300 1.000 46.39358 153 LYS A O 1
ATOM 1211 N N . GLN A 1 154 ? 20.01700 66.90700 0.75800 1.000 42.57300 154 GLN A N 1
ATOM 1212 C CA . GLN A 1 154 ? 19.00000 67.47400 1.63400 1.000 44.33417 154 GLN A CA 1
ATOM 1213 C C . GLN A 1 154 ? 19.27700 67.19300 3.10800 1.000 44.92780 154 GLN A C 1
ATOM 1214 O O . GLN A 1 154 ? 18.77600 67.92600 3.96900 1.000 43.36684 154 GLN A O 1
ATOM 1220 N N . PHE A 1 155 ? 20.02300 66.13400 3.42800 1.000 39.81389 155 PHE A N 1
ATOM 1221 C CA . PHE A 1 155 ? 20.45600 65.93000 4.80400 1.000 40.67038 155 PHE A CA 1
ATOM 1222 C C . PHE A 1 155 ? 21.49800 66.97900 5.16700 1.000 36.05203 155 PHE A C 1
ATOM 1223 O O . PHE A 1 155 ? 22.36900 67.31600 4.35900 1.000 38.47108 155 PHE A O 1
ATOM 1231 N N . GLU A 1 156 ? 21.40900 67.49400 6.38900 1.000 32.29944 156 GLU A N 1
ATOM 1232 C CA . GLU A 1 156 ? 22.34100 68.52300 6.82900 1.000 36.18838 156 GLU A CA 1
ATOM 1233 C C . GLU A 1 156 ? 23.75600 67.95600 6.92000 1.000 33.46027 156 GLU A C 1
ATOM 1234 O O . GLU A 1 156 ? 23.96800 66.88500 7.49600 1.000 33.62267 156 GLU A O 1
ATOM 1240 N N . ARG A 1 157 ? 24.72400 68.69500 6.37900 1.000 36.43260 157 ARG A N 1
ATOM 1241 C CA . ARG A 1 157 ? 26.12500 68.34300 6.57000 1.000 33.00829 157 ARG A CA 1
ATOM 1242 C C . ARG A 1 157 ? 26.46800 68.41700 8.04800 1.000 36.95887 157 ARG A C 1
ATOM 1243 O O . ARG A 1 157 ? 26.07200 69.35300 8.74800 1.000 40.42658 157 ARG A O 1
ATOM 1251 N N . ASP A 1 158 ? 27.19000 67.41600 8.53500 1.000 35.74111 158 ASP A N 1
ATOM 1252 C CA . ASP A 1 158 ? 27.66400 67.42900 9.91500 1.000 31.62807 158 ASP A CA 1
ATOM 1253 C C . ASP A 1 158 ? 29.07200 68.01800 9.90100 1.000 40.22666 158 ASP A C 1
ATOM 1254 O O . ASP A 1 158 ? 30.04200 67.33100 9.57100 1.000 35.65765 158 ASP A O 1
ATOM 1259 N N . GLY A 1 159 ? 29.18800 69.30200 10.25000 1.000 36.91760 159 GLY A N 1
ATOM 1260 C CA . GLY A 1 159 ? 30.49500 69.93500 10.24600 1.000 40.86683 159 GLY A CA 1
ATOM 1261 C C . GLY A 1 159 ? 31.40100 69.43900 11.35400 1.000 41.19824 159 GLY A C 1
ATOM 1262 O O . GLY A 1 159 ? 32.62800 69.47400 11.21900 1.000 45.69477 159 GLY A O 1
ATOM 1263 N N . ALA A 1 160 ? 30.82100 68.96700 12.45700 1.000 42.91606 160 ALA A N 1
ATOM 1264 C CA . ALA A 1 160 ? 31.62600 68.40500 13.53500 1.000 40.79588 160 ALA A CA 1
ATOM 1265 C C . ALA A 1 160 ? 32.24300 67.06300 13.16200 1.000 38.90424 160 ALA A C 1
ATOM 1266 O O . ALA A 1 160 ? 33.25800 66.67800 13.75300 1.000 41.95541 160 ALA A O 1
ATOM 1268 N N . ARG A 1 161 ? 31.65700 66.33800 12.21000 1.000 27.46649 161 ARG A N 1
ATOM 1269 C CA . ARG A 1 161 ? 32.16300 65.02900 11.83100 1.000 31.15353 161 ARG A CA 1
ATOM 1270 C C . ARG A 1 161 ? 32.82300 64.99400 10.46300 1.000 33.31713 161 ARG A C 1
ATOM 1271 O O . ARG A 1 161 ? 33.47400 63.99200 10.14400 1.000 34.10434 161 ARG A O 1
ATOM 1279 N N . SER A 1 162 ? 32.68900 66.05000 9.65800 1.000 24.44054 162 SER A N 1
ATOM 1280 C CA . SER A 1 162 ? 33.22200 66.08100 8.29900 1.000 29.30370 162 SER A CA 1
ATOM 1281 C C . SER A 1 162 ? 34.53800 66.84800 8.29200 1.000 34.40793 162 SER A C 1
ATOM 1282 O O . SER A 1 162 ? 34.54900 68.07800 8.41800 1.000 35.47861 162 SER A O 1
ATOM 1285 N N . VAL A 1 163 ? 35.64000 66.12100 8.11500 1.000 31.08928 163 VAL A N 1
ATOM 1286 C CA . VAL A 1 163 ? 36.95900 66.74400 8.08900 1.000 32.40794 163 VAL A CA 1
ATOM 1287 C C . VAL A 1 163 ? 37.21100 67.48000 6.77400 1.000 33.27064 163 VAL A C 1
ATOM 1288 O O . VAL A 1 163 ? 37.94000 68.47500 6.75200 1.000 34.40621 163 VAL A O 1
ATOM 1292 N N . PHE A 1 164 ? 36.61900 67.02500 5.66900 1.000 27.67750 164 PHE A N 1
ATOM 1293 C CA . PHE A 1 164 ? 36.88300 67.57900 4.35100 1.000 28.45867 164 PHE A CA 1
ATOM 1294 C C . PHE A 1 164 ? 35.62400 68.21600 3.78500 1.000 31.73051 164 PHE A C 1
ATOM 1295 O O . PHE A 1 164 ? 34.50500 67.78800 4.07800 1.000 34.67166 164 PHE A O 1
ATOM 1303 N N . ASP A 1 165 ? 35.82000 69.24600 2.97000 1.000 33.58888 165 ASP A N 1
ATOM 1304 C CA . ASP A 1 165 ? 34.72100 69.87700 2.25100 1.000 37.41253 165 ASP A CA 1
ATOM 1305 C C . ASP A 1 165 ? 34.93400 69.89200 0.73900 1.000 41.86552 165 ASP A C 1
ATOM 1306 O O . ASP A 1 165 ? 34.14500 70.51200 0.01300 1.000 43.15219 165 ASP A O 1
ATOM 1311 N N . LYS A 1 166 ? 35.97900 69.24000 0.24400 1.000 34.57171 166 LYS A N 1
ATOM 1312 C CA . LYS A 1 166 ? 36.22500 69.15600 -1.18700 1.000 33.16768 166 LYS A CA 1
ATOM 1313 C C . LYS A 1 166 ? 36.82400 67.79200 -1.48800 1.000 30.61727 166 LYS A C 1
ATOM 1314 O O . LYS A 1 166 ? 37.25100 67.08500 -0.56500 1.000 30.64958 166 LYS A O 1
ATOM 1320 N N . PRO A 1 167 ? 36.77300 67.34300 -2.74500 1.000 34.06824 167 PRO A N 1
ATOM 1321 C CA . PRO A 1 167 ? 37.35300 66.03300 -3.06500 1.000 28.77737 167 PRO A CA 1
ATOM 1322 C C . PRO A 1 167 ? 38.83400 65.99800 -2.71800 1.000 34.05938 167 PRO A C 1
ATOM 1323 O O . PRO A 1 167 ? 39.57100 66.95700 -2.96100 1.000 29.21141 167 PRO A O 1
ATOM 1327 N N . GLN A 1 168 ? 39.26500 64.86900 -2.15000 1.000 27.24752 168 GLN A N 1
ATOM 1328 C CA . GLN A 1 168 ? 40.66000 64.64700 -1.79700 1.000 24.40391 168 GLN A CA 1
ATOM 1329 C C . GLN A 1 168 ? 41.40900 63.84000 -2.84200 1.000 28.64805 168 GLN A C 1
ATOM 1330 O O . GLN A 1 168 ? 42.64400 63.83100 -2.82400 1.000 26.52399 168 GLN A O 1
ATOM 1336 N N . ARG A 1 169 ? 40.69900 63.17600 -3.75400 1.000 23.69091 169 ARG A N 1
ATOM 1337 C CA . ARG A 1 169 ? 41.33300 62.37100 -4.78500 1.000 22.46847 169 ARG A CA 1
ATOM 1338 C C . ARG A 1 169 ? 40.51300 62.42600 -6.05900 1.000 26.69931 169 ARG A C 1
ATOM 1339 O O . ARG A 1 169 ? 39.28000 62.44700 -6.02300 1.000 25.53658 169 ARG A O 1
ATOM 1347 N N . ALA A 1 170 ? 41.21900 62.40900 -7.18100 1.000 25.09770 170 ALA A N 1
ATOM 1348 C CA . ALA A 1 170 ? 40.61000 62.17500 -8.48200 1.000 27.85918 170 ALA A CA 1
ATOM 1349 C C . ALA A 1 170 ? 40.57500 60.67200 -8.74300 1.000 25.24964 170 ALA A C 1
ATOM 1350 O O . ALA A 1 170 ? 41.62800 60.02200 -8.82000 1.000 25.20963 170 ALA A O 1
ATOM 1352 N N . LEU A 1 171 ? 39.37200 60.13300 -8.91100 1.000 24.38518 171 LEU A N 1
ATOM 1353 C CA . LEU A 1 171 ? 39.15300 58.69700 -9.02400 1.000 29.51579 171 LEU A CA 1
ATOM 1354 C C . LEU A 1 171 ? 39.02900 58.25100 -10.47200 1.000 27.58002 171 LEU A C 1
ATOM 1355 O O . LEU A 1 171 ? 38.44400 58.94900 -11.30800 1.000 28.16133 171 LEU A O 1
ATOM 1360 N N . ALA A 1 172 ? 39.54800 57.06300 -10.75600 1.000 22.19920 172 ALA A N 1
ATOM 1361 C CA . ALA A 1 172 ? 39.25200 56.41000 -12.02200 1.000 28.13205 172 ALA A CA 1
ATOM 1362 C C . ALA A 1 172 ? 39.25200 54.90200 -11.82900 1.000 26.58877 172 ALA A C 1
ATOM 1363 O O . ALA A 1 172 ? 40.05400 54.35900 -11.05800 1.000 24.31094 172 ALA A O 1
ATOM 1365 N N . LEU A 1 173 ? 38.32000 54.24600 -12.51300 1.000 18.95350 173 LEU A N 1
ATOM 1366 C CA . LEU A 1 173 ? 38.16800 52.80000 -12.53900 1.000 21.40551 173 LEU A CA 1
ATOM 1367 C C . LEU A 1 173 ? 38.32500 52.30700 -13.96700 1.000 22.04352 173 LEU A C 1
ATOM 1368 O O . LEU A 1 173 ? 37.79500 52.91800 -14.89100 1.000 22.34248 173 LEU A O 1
ATOM 1373 N N . THR A 1 174 ? 39.00300 51.17700 -14.14300 1.000 19.30353 174 THR A N 1
ATOM 1374 C CA . THR A 1 174 ? 39.07300 50.51600 -15.44100 1.000 19.71058 174 THR A CA 1
ATOM 1375 C C . THR A 1 174 ? 38.90200 49.02000 -15.23300 1.000 21.93538 174 THR A C 1
ATOM 1376 O O . THR A 1 174 ? 39.71500 48.38900 -14.55100 1.000 19.76322 174 THR A O 1
ATOM 1380 N N . TYR A 1 175 ? 37.85200 48.46200 -15.82000 1.000 16.80912 175 TYR A N 1
ATOM 1381 C CA . TYR A 1 175 ? 37.60100 47.02500 -15.78600 1.000 19.18254 175 TYR A CA 1
ATOM 1382 C C . TYR A 1 175 ? 38.23300 46.39400 -17.02000 1.000 23.41797 175 TYR A C 1
ATOM 1383 O O . TYR A 1 175 ? 37.85200 46.74300 -18.14100 1.000 22.30044 175 TYR A O 1
ATOM 1392 N N . VAL A 1 176 ? 39.16300 45.44800 -16.83200 1.000 19.96798 176 VAL A N 1
ATOM 1393 C CA . VAL A 1 176 ? 39.88500 44.88900 -17.97400 1.000 21.44096 176 VAL A CA 1
ATOM 1394 C C . VAL A 1 176 ? 39.87800 43.37000 -17.97100 1.000 25.53839 176 VAL A C 1
ATOM 1395 O O . VAL A 1 176 ? 39.80900 42.72300 -16.92100 1.000 22.68311 176 VAL A O 1
ATOM 1399 N N . LYS A 1 177 ? 39.99200 42.79300 -19.16800 1.000 21.69591 177 LYS A N 1
ATOM 1400 C CA . LYS A 1 177 ? 40.26600 41.37300 -19.33100 1.000 21.51834 177 LYS A CA 1
ATOM 1401 C C . LYS A 1 177 ? 41.74700 41.16700 -19.60700 1.000 24.78356 177 LYS A C 1
ATOM 1402 O O . LYS A 1 177 ? 42.44200 42.07700 -20.05200 1.000 21.68875 177 LYS A O 1
ATOM 1408 N N . ASN A 1 178 ? 42.22100 39.94800 -19.34100 1.000 21.37114 178 ASN A N 1
ATOM 1409 C CA . ASN A 1 178 ? 43.57000 39.49000 -19.68500 1.000 25.76631 178 ASN A CA 1
ATOM 1410 C C . ASN A 1 178 ? 44.69200 40.09500 -18.84400 1.000 25.01793 178 ASN A C 1
ATOM 1411 O O . ASN A 1 178 ? 45.84600 40.01200 -19.26500 1.000 25.42067 178 ASN A O 1
ATOM 1416 N N . MET A 1 179 ? 44.39800 40.61600 -17.66500 1.000 21.97508 179 MET A N 1
ATOM 1417 C CA . MET A 1 179 ? 45.52800 41.02000 -16.79600 1.000 23.46426 179 MET A CA 1
ATOM 1418 C C . MET A 1 179 ? 46.19300 39.72300 -16.31500 1.000 21.30193 179 MET A C 1
ATOM 1419 O O . MET A 1 179 ? 45.48700 38.76000 -16.04100 1.000 23.12909 179 MET A O 1
ATOM 1424 N N . LYS A 1 180 ? 47.51500 39.72200 -16.19900 1.000 22.82622 180 LYS A N 1
ATOM 1425 C CA . LYS A 1 180 ? 48.18800 38.51500 -15.66100 1.000 26.31797 180 LYS A CA 1
ATOM 1426 C C . LYS A 1 180 ? 47.87800 38.39100 -14.17400 1.000 24.03119 180 LYS A C 1
ATOM 1427 O O . LYS A 1 180 ? 47.90000 39.39300 -13.47700 1.000 23.05710 180 LYS A O 1
ATOM 1433 N N . PRO A 1 181 ? 47.60800 37.16300 -13.70800 1.000 24.00952 181 PRO A N 1
ATOM 1434 C CA . PRO A 1 181 ? 47.37800 36.94900 -12.29900 1.000 22.21899 181 PRO A CA 1
ATOM 1435 C C . PRO A 1 181 ? 48.67300 36.96800 -11.48500 1.000 21.70972 181 PRO A C 1
ATOM 1436 O O . PRO A 1 181 ? 49.72000 36.88000 -12.05700 1.000 20.55694 181 PRO A O 1
ATOM 1440 N N . ILE A 1 182 ? 48.53600 37.13400 -10.17800 1.000 20.85767 182 ILE A N 1
ATOM 1441 C CA . ILE A 1 182 ? 49.67200 37.07800 -9.26700 1.000 20.04266 182 ILE A CA 1
ATOM 1442 C C . ILE A 1 182 ? 49.61400 35.75400 -8.51200 1.000 22.75234 182 ILE A C 1
ATOM 1443 O O . ILE A 1 182 ? 48.61000 35.44200 -7.85800 1.000 25.65176 182 ILE A O 1
ATOM 1448 N N . SER A 1 183 ? 50.64800 34.95800 -8.67600 1.000 21.26564 183 SER A N 1
ATOM 1449 C CA . SER A 1 183 ? 50.89600 33.74800 -7.90100 1.000 22.70434 183 SER A CA 1
ATOM 1450 C C . SER A 1 183 ? 51.58700 34.09400 -6.58000 1.000 22.55877 183 SER A C 1
ATOM 1451 O O . SER A 1 183 ? 52.37000 35.04000 -6.51200 1.000 24.15476 183 SER A O 1
ATOM 1454 N N . PRO A 1 184 ? 51.35000 33.31500 -5.51300 1.000 20.04131 184 PRO A N 1
ATOM 1455 C CA . PRO A 1 184 ? 50.48500 32.14700 -5.42500 1.000 18.09950 184 PRO A CA 1
ATOM 1456 C C . PRO A 1 184 ? 49.09600 32.44100 -4.88900 1.000 18.36347 184 PRO A C 1
ATOM 1457 O O . PRO A 1 184 ? 48.30900 31.50100 -4.68700 1.000 21.43545 184 PRO A O 1
ATOM 1461 N N . TYR A 1 185 ? 48.78300 33.70300 -4.58400 1.000 16.62229 185 TYR A N 1
ATOM 1462 C CA . TYR A 1 185 ? 47.42900 34.05900 -4.18200 1.000 15.85995 185 TYR A CA 1
ATOM 1463 C C . TYR A 1 185 ? 47.09600 35.45900 -4.67100 1.000 16.58657 185 TYR A C 1
ATOM 1464 O O . TYR A 1 185 ? 47.96400 36.32500 -4.77800 1.000 16.00179 185 TYR A O 1
ATOM 1473 N N . SER A 1 186 ? 45.81900 35.67700 -4.97800 1.000 15.40776 186 SER A N 1
ATOM 1474 C CA . SER A 1 186 ? 45.41700 37.00000 -5.44200 1.000 17.95513 186 SER A CA 1
ATOM 1475 C C . SER A 1 186 ? 45.41500 37.99500 -4.28800 1.000 16.59234 186 SER A C 1
ATOM 1476 O O . SER A 1 186 ? 45.22300 37.63200 -3.12700 1.000 15.50394 186 SER A O 1
ATOM 1479 N N . ARG A 1 187 ? 45.62200 39.27000 -4.60900 1.000 18.37479 187 ARG A N 1
ATOM 1480 C CA . ARG A 1 187 ? 45.58500 40.26300 -3.54100 1.000 16.16622 187 ARG A CA 1
ATOM 1481 C C . ARG A 1 187 ? 45.25300 41.62900 -4.11600 1.000 16.59481 187 ARG A C 1
ATOM 1482 O O . ARG A 1 187 ? 45.43000 41.88100 -5.31400 1.000 20.78748 187 ARG A O 1
ATOM 1490 N N . VAL A 1 188 ? 44.76200 42.50900 -3.24500 1.000 15.88898 188 VAL A N 1
ATOM 1491 C CA . VAL A 1 188 ? 44.67700 43.92500 -3.60400 1.000 17.30511 188 VAL A CA 1
ATOM 1492 C C . VAL A 1 188 ? 46.09700 44.46900 -3.67400 1.000 19.68890 188 VAL A C 1
ATOM 1493 O O . VAL A 1 188 ? 46.80100 44.47900 -2.66300 1.000 19.05155 188 VAL A O 1
ATOM 1497 N N . THR A 1 189 ? 46.50500 44.97600 -4.85000 1.000 18.12237 189 THR A N 1
ATOM 1498 C CA . THR A 1 189 ? 47.89300 45.43300 -5.05600 1.000 18.68842 189 THR A CA 1
ATOM 1499 C C . THR A 1 189 ? 48.03400 46.93200 -4.78700 1.000 23.30685 189 THR A C 1
ATOM 1500 O O . THR A 1 189 ? 48.23500 47.75900 -5.69200 1.000 24.80969 189 THR A O 1
ATOM 1504 N N . PHE A 1 190 ? 47.98000 47.27700 -3.50500 1.000 16.18973 190 PHE A N 1
ATOM 1505 C CA . PHE A 1 190 ? 48.04300 48.67400 -3.11300 1.000 20.59957 190 PHE A CA 1
ATOM 1506 C C . PHE A 1 190 ? 49.43200 49.24500 -3.40000 1.000 23.66881 190 PHE A C 1
ATOM 1507 O O . PHE A 1 190 ? 50.45400 48.69400 -2.96800 1.000 22.08208 190 PHE A O 1
ATOM 1515 N N . ASN A 1 191 ? 49.46000 50.36300 -4.11500 1.000 19.63158 191 ASN A N 1
ATOM 1516 C CA . ASN A 1 191 ? 50.69000 51.09100 -4.40100 1.000 22.79214 191 ASN A CA 1
ATOM 1517 C C . ASN A 1 191 ? 50.47800 52.53700 -3.99000 1.000 25.20800 191 ASN A C 1
ATOM 1518 O O . ASN A 1 191 ? 49.69000 53.25000 -4.62100 1.000 23.98611 191 ASN A O 1
ATOM 1523 N N . ILE A 1 192 ? 51.14900 52.96100 -2.92000 1.000 18.38052 192 ILE A N 1
ATOM 1524 C CA . ILE A 1 192 ? 51.12200 54.35300 -2.50100 1.000 21.07570 192 ILE A CA 1
ATOM 1525 C C . ILE A 1 192 ? 52.29700 55.04100 -3.18000 1.000 23.78507 192 ILE A C 1
ATOM 1526 O O . ILE A 1 192 ? 53.45900 54.73700 -2.90000 1.000 23.73356 192 ILE A O 1
ATOM 1531 N N . ILE A 1 193 ? 51.98200 55.92000 -4.12800 1.000 21.05993 193 ILE A N 1
ATOM 1532 C CA . ILE A 1 193 ? 53.02200 56.69800 -4.85700 1.000 22.94305 193 ILE A CA 1
ATOM 1533 C C . ILE A 1 193 ? 53.13200 58.03600 -4.13400 1.000 27.55546 193 ILE A C 1
ATOM 1534 O O . ILE A 1 193 ? 52.19800 58.83800 -4.20800 1.000 26.17628 193 ILE A O 1
ATOM 1539 N N . THR A 1 194 ? 54.26500 58.28200 -3.49500 1.000 28.49325 194 THR A N 1
ATOM 1540 C CA . THR A 1 194 ? 54.35900 59.42300 -2.60300 1.000 26.19346 194 THR A CA 1
ATOM 1541 C C . THR A 1 194 ? 54.09900 60.72400 -3.35300 1.000 25.61072 194 THR A C 1
ATOM 1542 O O . THR A 1 194 ? 54.65400 60.96600 -4.43000 1.000 28.57726 194 THR A O 1
ATOM 1546 N N . GLU A 1 195 ? 53.23800 61.55000 -2.76000 1.000 29.89285 195 GLU A N 1
ATOM 1547 C CA . GLU A 1 195 ? 52.81800 62.85000 -3.27500 1.000 37.41335 195 GLU A CA 1
ATOM 1548 C C . GLU A 1 195 ? 52.19900 62.78100 -4.67200 1.000 37.21088 195 GLU A C 1
ATOM 1549 O O . GLU A 1 195 ? 52.08400 63.80400 -5.35100 1.000 35.68927 195 GLU A O 1
ATOM 1555 N N . VAL A 1 196 ? 51.76500 61.61000 -5.13000 1.000 26.45431 196 VAL A N 1
ATOM 1556 C CA . VAL A 1 196 ? 51.14500 61.46100 -6.44200 1.000 28.62646 196 VAL A CA 1
ATOM 1557 C C . VAL A 1 196 ? 49.75500 60.84400 -6.33600 1.000 29.69592 196 VAL A C 1
ATOM 1558 O O . VAL A 1 196 ? 48.78500 61.35900 -6.90700 1.000 26.37482 196 VAL A O 1
ATOM 1562 N N . GLY A 1 197 ? 49.63400 59.74300 -5.60900 1.000 25.25958 197 GLY A N 1
ATOM 1563 C CA . GLY A 1 197 ? 48.33400 59.10100 -5.51900 1.000 25.63846 197 GLY A CA 1
ATOM 1564 C C . GLY A 1 197 ? 48.49800 57.62900 -5.19600 1.000 22.95492 197 GLY A C 1
ATOM 1565 O O . GLY A 1 197 ? 49.52000 57.21000 -4.67800 1.000 22.91417 197 GLY A O 1
ATOM 1566 N N . GLU A 1 198 ? 47.46100 56.86500 -5.51600 1.000 17.75024 198 GLU A N 1
ATOM 1567 C CA . GLU A 1 198 ? 47.43300 55.44700 -5.20800 1.000 17.69389 198 GLU A CA 1
ATOM 1568 C C . GLU A 1 198 ? 46.90400 54.67800 -6.40200 1.000 22.39403 198 GLU A C 1
ATOM 1569 O O . GLU A 1 198 ? 46.01700 55.16200 -7.12400 1.000 22.11148 198 GLU A O 1
ATOM 1575 N N . TYR A 1 199 ? 47.47400 53.50000 -6.62700 1.000 17.81860 199 TYR A N 1
ATOM 1576 C CA . TYR A 1 199 ? 46.94200 52.54100 -7.57500 1.000 16.03202 199 TYR A CA 1
ATOM 1577 C C . TYR A 1 199 ? 46.66000 51.25000 -6.83600 1.000 19.02159 199 TYR A C 1
ATOM 1578 O O . TYR A 1 199 ? 47.46600 50.82000 -6.00800 1.000 17.23113 199 TYR A O 1
ATOM 1587 N N . PHE A 1 200 ? 45.54800 50.60900 -7.16700 1.000 17.18223 200 PHE A N 1
ATOM 1588 C CA . PHE A 1 200 ? 45.43300 49.21900 -6.74100 1.000 15.55679 200 PHE A CA 1
ATOM 1589 C C . PHE A 1 200 ? 44.59600 48.43200 -7.73200 1.000 18.42481 200 PHE A C 1
ATOM 1590 O O . PHE A 1 200 ? 43.86200 48.99700 -8.54800 1.000 18.03140 200 PHE A O 1
ATOM 1598 N N . SER A 1 201 ? 44.75000 47.10700 -7.67400 1.000 18.89489 201 SER A N 1
ATOM 1599 C CA . SER A 1 201 ? 44.01700 46.22400 -8.56600 1.000 16.27381 201 SER A CA 1
ATOM 1600 C C . SER A 1 201 ? 43.66900 44.94800 -7.81600 1.000 17.89991 201 SER A C 1
ATOM 1601 O O . SER A 1 201 ? 44.33000 44.57900 -6.84500 1.000 17.83229 201 SER A O 1
ATOM 1604 N N . PHE A 1 202 ? 42.61600 44.28600 -8.27300 1.000 15.93784 202 PHE A N 1
ATOM 1605 C CA . PHE A 1 202 ? 42.20200 43.00400 -7.72300 1.000 15.83041 202 PHE A CA 1
ATOM 1606 C C . PHE A 1 202 ? 41.24500 42.35300 -8.70900 1.000 17.88273 202 PHE A C 1
ATOM 1607 O O . PHE A 1 202 ? 40.62700 43.04900 -9.52600 1.000 16.59264 202 PHE A O 1
ATOM 1615 N N . PRO A 1 203 ? 41.13500 41.02500 -8.69100 1.000 16.74435 203 PRO A N 1
ATOM 1616 C CA . PRO A 1 203 ? 40.12700 40.35800 -9.52900 1.000 16.17832 203 PRO A CA 1
ATOM 1617 C C . PRO A 1 203 ? 38.70900 40.62000 -9.05200 1.000 18.71115 203 PRO A C 1
ATOM 1618 O O . PRO A 1 203 ? 38.44800 40.90900 -7.88200 1.000 18.17117 203 PRO A O 1
ATOM 1622 N N . ALA A 1 204 ? 37.78000 40.47900 -9.98800 1.000 16.14383 204 ALA A N 1
ATOM 1623 C CA . ALA A 1 204 ? 36.37800 40.76900 -9.71500 1.000 17.32572 204 ALA A CA 1
ATOM 1624 C C . ALA A 1 204 ? 35.51800 39.99600 -10.70500 1.000 14.33047 204 ALA A C 1
ATOM 1625 O O . ALA A 1 204 ? 36.02000 39.30500 -11.59400 1.000 17.45306 204 ALA A O 1
ATOM 1627 N N . LEU A 1 205 ? 34.20800 40.11000 -10.53500 1.000 15.75696 205 LEU A N 1
ATOM 1628 C CA . LEU A 1 205 ? 33.24300 39.52000 -11.45700 1.000 17.07310 205 LEU A CA 1
ATOM 1629 C C . LEU A 1 205 ? 32.39400 40.61600 -12.08500 1.000 14.97194 205 LEU A C 1
ATOM 1630 O O . LEU A 1 205 ? 31.83700 41.46100 -11.37200 1.000 15.13037 205 LEU A O 1
ATOM 1635 N N . THR A 1 206 ? 32.30400 40.62400 -13.41900 1.000 16.17337 206 THR A N 1
ATOM 1636 C CA . THR A 1 206 ? 31.44400 41.62600 -14.04300 1.000 17.49425 206 THR A CA 1
ATOM 1637 C C . THR A 1 206 ? 30.44500 40.97600 -14.99400 1.000 18.60827 206 THR A C 1
ATOM 1638 O O . THR A 1 206 ? 30.25300 39.75500 -14.95200 1.000 19.33744 206 THR A O 1
ATOM 1642 N N . ILE A 1 207 ? 29.81700 41.79500 -15.85300 1.000 17.24765 207 ILE A N 1
ATOM 1643 C CA . ILE A 1 207 ? 28.64900 41.36800 -16.61800 1.000 19.70790 207 ILE A CA 1
ATOM 1644 C C . ILE A 1 207 ? 28.98100 40.24800 -17.58400 1.000 21.82861 207 ILE A C 1
ATOM 1645 O O . ILE A 1 207 ? 28.07800 39.52300 -18.01500 1.000 26.99775 207 ILE A O 1
ATOM 1650 N N . ASN A 1 208 ? 30.25000 40.07400 -17.95400 1.000 18.87285 208 ASN A N 1
ATOM 1651 C CA . ASN A 1 208 ? 30.59900 39.01000 -18.89100 1.000 22.62801 208 ASN A CA 1
ATOM 1652 C C . ASN A 1 208 ? 31.66100 38.06900 -18.32900 1.000 25.77905 208 ASN A C 1
ATOM 1653 O O . ASN A 1 208 ? 32.42200 37.45400 -19.08000 1.000 27.60818 208 ASN A O 1
ATOM 1658 N N . GLY A 1 209 ? 31.71100 37.92700 -17.00400 1.000 22.39198 209 GLY A N 1
ATOM 1659 C CA . GLY A 1 209 ? 32.60600 36.97700 -16.38000 1.000 20.67605 209 GLY A CA 1
ATOM 1660 C C . GLY A 1 209 ? 33.68700 37.63100 -15.53400 1.000 17.55472 209 GLY A C 1
ATOM 1661 O O . GLY A 1 209 ? 33.68900 38.84800 -15.28600 1.000 18.53393 209 GLY A O 1
ATOM 1662 N N . PRO A 1 210 ? 34.64300 36.81800 -15.09800 1.000 18.09510 210 PRO A N 1
ATOM 1663 C CA . PRO A 1 210 ? 35.74300 37.33700 -14.27200 1.000 18.89478 210 PRO A CA 1
ATOM 1664 C C . PRO A 1 210 ? 36.59500 38.35800 -15.00900 1.000 21.22238 210 PRO A C 1
ATOM 1665 O O . PRO A 1 210 ? 36.76100 38.32000 -16.23200 1.000 22.27075 210 PRO A O 1
ATOM 1669 N N . CYS A 1 211 ? 37.13200 39.29100 -14.23700 1.000 20.91605 211 CYS A N 1
ATOM 1670 C CA . CYS A 1 211 ? 37.95000 40.36000 -14.78200 1.000 18.56543 211 CYS A CA 1
ATOM 1671 C C . CYS A 1 211 ? 38.88800 40.83300 -13.68100 1.000 21.38820 211 CYS A C 1
ATOM 1672 O O . CYS A 1 211 ? 38.98100 40.21900 -12.61800 1.000 19.10512 211 CYS A O 1
ATOM 1675 N N . ASP A 1 212 ? 39.61000 41.90600 -13.95100 1.000 17.05149 212 ASP A N 1
ATOM 1676 C CA . ASP A 1 212 ? 40.34800 42.62000 -12.92500 1.000 17.98810 212 ASP A CA 1
ATOM 1677 C C . ASP A 1 212 ? 39.97700 44.09000 -12.99200 1.000 20.35177 212 ASP A C 1
ATOM 1678 O O . ASP A 1 212 ? 39.67200 44.62400 -14.06400 1.000 23.24878 212 ASP A O 1
ATOM 1683 N N . ILE A 1 213 ? 39.96700 44.74400 -11.83800 1.000 15.62635 213 ILE A N 1
ATOM 1684 C CA . ILE A 1 213 ? 39.66100 46.16500 -11.76300 1.000 17.33630 213 ILE A CA 1
ATOM 1685 C C . ILE A 1 213 ? 40.93900 46.92400 -11.47300 1.000 18.83362 213 ILE A C 1
ATOM 1686 O O . ILE A 1 213 ? 41.69500 46.56100 -10.56300 1.000 19.32346 213 ILE A O 1
ATOM 1691 N N . MET A 1 214 ? 41.19900 47.95900 -12.26900 1.000 18.30076 214 MET A N 1
ATOM 1692 C CA . MET A 1 214 ? 42.24900 48.93100 -11.98500 1.000 19.69551 214 MET A CA 1
ATOM 1693 C C . MET A 1 214 ? 41.61500 50.12600 -11.29500 1.000 20.82200 214 MET A C 1
ATOM 1694 O O . MET A 1 214 ? 40.60900 50.65400 -11.77100 1.000 20.46045 214 MET A O 1
ATOM 1699 N N . VAL A 1 215 ? 42.18300 50.55000 -10.17800 1.000 17.80411 215 VAL A N 1
ATOM 1700 C CA . VAL A 1 215 ? 41.66900 51.72000 -9.48000 1.000 19.52834 215 VAL A CA 1
ATOM 1701 C C . VAL A 1 215 ? 42.78800 52.73100 -9.35200 1.000 21.70501 215 VAL A C 1
ATOM 1702 O O . VAL A 1 215 ? 43.85000 52.41700 -8.79900 1.000 17.68218 215 VAL A O 1
ATOM 1706 N N . PHE A 1 216 ? 42.55600 53.93900 -9.86800 1.000 20.03329 216 PHE A N 1
ATOM 1707 C CA . PHE A 1 216 ? 43.47800 55.06000 -9.72000 1.000 20.73805 216 PHE A CA 1
ATOM 1708 C C . PHE A 1 216 ? 42.86900 56.11200 -8.80600 1.000 24.88049 216 PHE A C 1
ATOM 1709 O O . PHE A 1 216 ? 41.68300 56.45200 -8.93300 1.000 23.54950 216 PHE A O 1
ATOM 1717 N N . GLU A 1 217 ? 43.68100 56.62500 -7.88500 1.000 20.06558 217 GLU A N 1
ATOM 1718 C CA . GLU A 1 217 ? 43.27100 57.70400 -6.99200 1.000 23.11081 217 GLU A CA 1
ATOM 1719 C C . GLU A 1 217 ? 44.37200 58.75400 -6.99200 1.000 26.58671 217 GLU A C 1
ATOM 1720 O O . GLU A 1 217 ? 45.42300 58.55700 -6.37800 1.000 23.13218 217 GLU A O 1
ATOM 1726 N N . GLY A 1 218 ? 44.12900 59.86300 -7.68000 1.000 24.70702 218 GLY A N 1
ATOM 1727 C CA . GLY A 1 218 ? 45.14000 60.88200 -7.88700 1.000 25.36670 218 GLY A CA 1
ATOM 1728 C C . GLY A 1 218 ? 44.96500 62.06400 -6.95000 1.000 23.76062 218 GLY A C 1
ATOM 1729 O O . GLY A 1 218 ? 43.85700 62.56800 -6.76300 1.000 26.34372 218 GLY A O 1
ATOM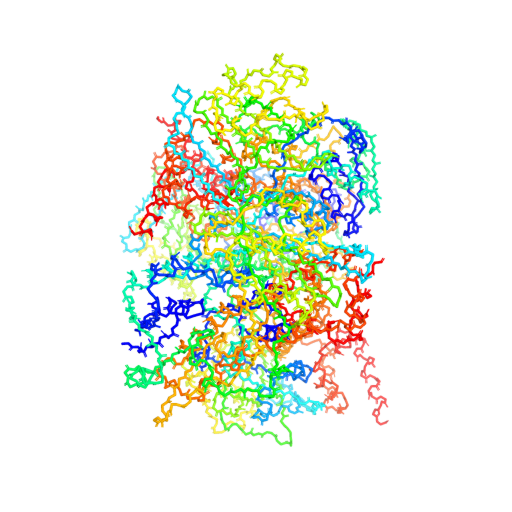 1730 N N . ILE A 1 219 ? 46.07700 62.51200 -6.37900 1.000 23.92051 219 ILE A N 1
ATOM 1731 C CA . ILE A 1 219 ? 46.01000 63.74600 -5.60200 1.000 23.72265 219 ILE A CA 1
ATOM 1732 C C . ILE A 1 219 ? 45.66700 64.88200 -6.57000 1.000 30.81131 219 ILE A C 1
ATOM 1733 O O . ILE A 1 219 ? 46.27600 64.96900 -7.65200 1.000 32.82861 219 ILE A O 1
ATOM 1738 N N . PRO A 1 220 ? 44.66200 65.71600 -6.28600 1.000 32.54509 220 PRO A N 1
ATOM 1739 C CA . PRO A 1 220 ? 44.14200 66.61800 -7.32500 1.000 30.78113 220 PRO A CA 1
ATOM 1740 C C . PRO A 1 220 ? 45.20300 67.58800 -7.83100 1.000 31.08587 220 PRO A C 1
ATOM 1741 O O . PRO A 1 220 ? 46.08300 68.02700 -7.08700 1.000 34.72834 220 PRO A O 1
ATOM 1745 N N . ASN A 1 221 ? 45.11200 67.88600 -9.13300 1.000 38.05980 221 ASN A N 1
ATOM 1746 C CA . ASN A 1 221 ? 46.06400 68.68200 -9.91200 1.000 38.67670 221 ASN A CA 1
ATOM 1747 C C . ASN A 1 221 ? 47.44100 68.03100 -10.02500 1.000 44.43043 221 ASN A C 1
ATOM 1748 O O . ASN A 1 221 ? 48.36300 68.63200 -10.58600 1.000 40.78030 221 ASN A O 1
ATOM 1753 N N . GLY A 1 222 ? 47.60000 66.80700 -9.51200 1.000 30.46254 222 GLY A N 1
ATOM 1754 C CA . GLY A 1 222 ? 48.86500 66.11300 -9.62000 1.000 29.25949 222 GLY A CA 1
ATOM 1755 C C . GLY A 1 222 ? 48.99400 65.32900 -10.91100 1.000 29.05501 222 GLY A C 1
ATOM 1756 O O . GLY A 1 222 ? 48.11400 65.35800 -11.77300 1.000 30.58570 222 GLY A O 1
ATOM 1757 N N . PRO A 1 223 ? 50.09500 64.58900 -11.05700 1.000 27.48151 223 PRO A N 1
ATOM 1758 C CA . PRO A 1 223 ? 50.28000 63.77900 -12.28300 1.000 32.59247 223 PRO A CA 1
ATOM 1759 C C . PRO A 1 223 ? 49.18100 62.74300 -12.53900 1.000 32.91258 223 PRO A C 1
ATOM 1760 O O . PRO A 1 223 ? 48.97000 62.37200 -13.69700 1.000 36.23108 223 PRO A O 1
ATOM 1764 N N . MET A 1 224 ? 48.52200 62.20500 -11.51200 1.000 26.78494 224 MET A N 1
ATOM 1765 C CA . MET A 1 224 ? 47.46400 61.23500 -11.75700 1.000 33.61166 224 MET A CA 1
ATOM 1766 C C . MET A 1 224 ? 46.08000 61.86000 -11.89600 1.000 41.64251 224 MET A C 1
ATOM 1767 O O . MET A 1 224 ? 45.11200 61.12900 -12.12900 1.000 40.15588 224 MET A O 1
ATOM 1772 N N . ASP A 1 225 ? 45.95600 63.17900 -11.75200 1.000 35.63760 225 ASP A N 1
ATOM 1773 C CA . ASP A 1 225 ? 44.68300 63.86000 -11.99600 1.000 36.06247 225 ASP A CA 1
ATOM 1774 C C . ASP A 1 225 ? 44.62300 64.29300 -13.46400 1.000 39.94966 225 ASP A C 1
ATOM 1775 O O . ASP A 1 225 ? 44.73600 65.46900 -13.81500 1.000 39.63821 225 ASP A O 1
ATOM 1780 N N . CYS A 1 226 ? 44.43800 63.29300 -14.33300 1.000 38.93118 226 CYS A N 1
ATOM 1781 C CA . CYS A 1 226 ? 44.48100 63.49100 -15.77800 1.000 40.30921 226 CYS A CA 1
ATOM 1782 C C . CYS A 1 226 ? 43.21900 62.99700 -16.47900 1.000 43.16271 226 CYS A C 1
ATOM 1783 O O . CYS A 1 226 ? 43.22800 62.81400 -17.70300 1.000 43.05806 226 CYS A O 1
ATOM 1786 N N . TRP A 1 227 ? 42.14200 62.74600 -15.74000 1.000 33.93523 227 TRP A N 1
ATOM 1787 C CA . TRP A 1 227 ? 40.96600 62.13800 -16.34400 1.000 39.40434 227 TRP A CA 1
ATOM 1788 C C . TRP A 1 227 ? 39.95200 63.15000 -16.86400 1.000 49.77122 227 TRP A C 1
ATOM 1789 O O . TRP A 1 227 ? 39.05300 62.75800 -17.61500 1.000 48.54076 227 TRP A O 1
ATOM 1800 N N . GLN A 1 228 ? 40.07900 64.43300 -16.51100 1.000 51.20317 228 GLN A N 1
ATOM 1801 C CA . GLN A 1 228 ? 39.15500 65.43200 -17.04000 1.000 55.02481 228 GLN A CA 1
ATOM 1802 C C . GLN A 1 228 ? 39.25800 65.54400 -18.55700 1.000 59.29156 228 GLN A C 1
ATOM 1803 O O . GLN A 1 228 ? 38.27600 65.89700 -19.22200 1.000 56.96934 228 GLN A O 1
ATOM 1809 N N . ASP A 1 229 ? 40.43200 65.25300 -19.12000 1.000 59.08439 229 ASP A N 1
ATOM 1810 C CA . ASP A 1 229 ? 40.64700 65.32700 -20.55900 1.000 57.05970 229 ASP A CA 1
ATOM 1811 C C . ASP A 1 229 ? 40.31100 64.03100 -21.28800 1.000 55.20838 229 ASP A C 1
ATOM 1812 O O . ASP A 1 229 ? 40.17000 64.04300 -22.51700 1.000 54.64370 229 ASP A O 1
ATOM 1817 N N . VAL A 1 230 ? 40.20900 62.91900 -20.56600 1.000 51.71077 230 VAL A N 1
ATOM 1818 C CA . VAL A 1 230 ? 39.83900 61.63500 -21.15100 1.000 50.42435 230 VAL A CA 1
ATOM 1819 C C . VAL A 1 230 ? 38.33300 61.57700 -21.35700 1.000 53.14180 230 VAL A C 1
ATOM 1820 O O . VAL A 1 230 ? 37.55700 62.01800 -20.49800 1.000 50.14852 230 VAL A O 1
ATOM 1824 N N . LYS A 1 231 ? 37.94600 61.03600 -22.51400 1.000 55.15317 231 LYS A N 1
ATOM 1825 C CA . LYS A 1 231 ? 36.50800 60.86700 -22.80900 1.000 49.93219 231 LYS A CA 1
ATOM 1826 C C . LYS A 1 231 ? 36.24800 59.47900 -23.40200 1.000 49.21246 231 LYS A C 1
ATOM 1827 O O . LYS A 1 231 ? 35.43600 58.73100 -22.82400 1.000 49.78183 231 LYS A O 1
ATOM 1833 N N . THR A 1 232 ? 36.90500 59.14100 -24.50200 1.000 39.35635 232 THR A N 1
ATOM 1834 C CA . THR A 1 232 ? 36.60800 57.88500 -25.17300 1.000 38.08945 232 THR A CA 1
ATOM 1835 C C . THR A 1 232 ? 37.12100 56.68700 -24.37000 1.000 39.28656 232 THR A C 1
ATOM 1836 O O . THR A 1 232 ? 38.08500 56.80700 -23.60300 1.000 39.75921 232 THR A O 1
ATOM 1840 N N . PRO A 1 233 ? 36.49100 55.52000 -24.52300 1.000 38.50020 233 PRO A N 1
ATOM 1841 C CA . PRO A 1 233 ? 36.98100 54.33900 -23.79400 1.000 38.09408 233 PRO A CA 1
ATOM 1842 C C . PRO A 1 233 ? 38.42300 54.01200 -24.12300 1.000 41.56910 233 PRO A C 1
ATOM 1843 O O . PRO A 1 233 ? 39.16900 53.55000 -23.24600 1.000 36.16903 233 PRO A O 1
ATOM 1847 N N . GLU A 1 234 ? 38.84600 54.27300 -25.35900 1.000 34.83729 234 GLU A N 1
ATOM 1848 C CA . GLU A 1 234 ? 40.22200 53.99500 -25.74100 1.000 37.83377 234 GLU A CA 1
ATOM 1849 C C . GLU A 1 234 ? 41.18300 54.98100 -25.08800 1.000 35.48046 234 GLU A C 1
ATOM 1850 O O . GLU A 1 234 ? 42.25700 54.58600 -24.62000 1.000 37.99878 234 GLU A O 1
ATOM 1856 N N . GLN A 1 235 ? 40.81400 56.26400 -25.02100 1.000 34.24906 235 GLN A N 1
ATOM 1857 C CA . GLN A 1 235 ? 41.65300 57.19700 -24.27800 1.000 33.90582 235 GLN A CA 1
ATOM 1858 C C . GLN A 1 235 ? 41.72600 56.82000 -22.81100 1.000 30.53987 235 GLN A C 1
ATOM 1859 O O . GLN A 1 235 ? 42.77200 57.00300 -22.17600 1.000 26.08517 235 GLN A O 1
ATOM 1865 N N . HIS A 1 236 ? 40.63200 56.29400 -22.25800 1.000 29.26376 236 HIS A N 1
ATOM 1866 C CA . HIS A 1 236 ? 40.62800 55.94600 -20.84000 1.000 29.37361 236 HIS A CA 1
ATOM 1867 C C . HIS A 1 236 ? 41.58200 54.79900 -20.56600 1.000 27.70321 236 HIS A C 1
ATOM 1868 O O . HIS A 1 236 ? 42.40900 54.86600 -19.64300 1.000 26.67285 236 HIS A O 1
ATOM 1875 N N . LEU A 1 237 ? 41.49500 53.74400 -21.37200 1.000 22.32131 237 LEU A N 1
ATOM 1876 C CA . LEU A 1 237 ? 42.39300 52.60900 -21.17500 1.000 27.24449 237 LEU A CA 1
ATOM 1877 C C . LEU A 1 237 ? 43.84300 53.01600 -21.39700 1.000 32.83885 237 LEU A C 1
ATOM 1878 O O . LEU A 1 237 ? 44.74200 52.58500 -20.66000 1.000 26.14243 237 LEU A O 1
ATOM 1883 N N . GLN A 1 238 ? 44.08800 53.86800 -22.39900 1.000 26.81656 238 GLN A N 1
ATOM 1884 C CA . GLN A 1 238 ? 45.45600 54.29900 -22.67300 1.000 27.23607 238 GLN A CA 1
ATOM 1885 C C . GLN A 1 238 ? 46.00900 55.14800 -21.53700 1.000 23.17944 238 GLN A C 1
ATOM 1886 O O . GLN A 1 238 ? 47.18000 55.01300 -21.17100 1.000 28.06714 238 GLN A O 1
ATOM 1892 N N . CYS A 1 239 ? 45.17200 55.99700 -20.93300 1.000 23.17101 239 CYS A N 1
ATOM 1893 C CA . CYS A 1 239 ? 45.61700 56.76800 -19.78000 1.000 25.71508 239 CYS A CA 1
ATOM 1894 C C . CYS A 1 239 ? 45.92300 55.85400 -18.60800 1.000 25.18279 239 CYS A C 1
ATOM 1895 O O . CYS A 1 239 ? 46.89600 56.07100 -17.87900 1.000 24.89872 239 CYS A O 1
ATOM 1898 N N . SER A 1 240 ? 45.11300 54.80800 -18.43400 1.000 26.05687 240 SER A N 1
ATOM 1899 C CA . SER A 1 240 ? 45.36800 53.87100 -17.35100 1.000 24.97841 240 SER A CA 1
ATOM 1900 C C . SER A 1 240 ? 46.71300 53.18100 -17.54600 1.000 25.42823 240 SER A C 1
ATOM 1901 O O . SER A 1 240 ? 47.50500 53.05200 -16.60100 1.000 28.48009 240 SER A O 1
ATOM 1904 N N . LEU A 1 241 ? 47.00200 52.75300 -18.77700 1.000 23.71105 241 LEU A N 1
ATOM 1905 C CA . LEU A 1 241 ? 48.26900 52.07800 -19.04400 1.000 23.85600 241 LEU A CA 1
ATOM 1906 C C . LEU A 1 241 ? 49.45100 53.03300 -18.92600 1.000 28.66218 241 LEU A C 1
ATOM 1907 O O . LEU A 1 241 ? 50.50200 52.66000 -18.39400 1.000 23.08792 241 LEU A O 1
ATOM 1912 N N . ASP A 1 242 ? 49.30700 54.26900 -19.41400 1.000 24.99357 242 ASP A N 1
ATOM 1913 C CA . ASP A 1 242 ? 50.42600 55.20600 -19.35100 1.000 24.88219 242 ASP A CA 1
ATOM 1914 C C . ASP A 1 242 ? 50.80300 55.52200 -17.90700 1.000 25.15920 242 ASP A C 1
ATOM 1915 O O . ASP A 1 242 ? 51.99000 55.67100 -17.58000 1.000 27.36070 242 ASP A O 1
ATOM 1920 N N . LEU A 1 243 ? 49.80200 55.61900 -17.02300 1.000 23.36544 243 LEU A N 1
ATOM 1921 C CA . LEU A 1 243 ? 50.07000 55.89600 -15.62200 1.000 23.85613 243 LEU A CA 1
ATOM 1922 C C . LEU A 1 243 ? 50.78200 54.72700 -14.96200 1.000 21.89454 243 LEU A C 1
ATOM 1923 O O . LEU A 1 243 ? 51.64100 54.93600 -14.09500 1.000 25.51939 243 LEU A O 1
ATOM 1928 N N . LEU A 1 244 ? 50.45500 53.49700 -15.37100 1.000 25.40723 244 LEU A N 1
ATOM 1929 C CA . LEU A 1 244 ? 51.11600 52.33600 -14.78500 1.000 25.73369 244 LEU A CA 1
ATOM 1930 C C . LEU A 1 244 ? 52.55300 52.22300 -15.27900 1.000 25.63965 244 LEU A C 1
ATOM 1931 O O . LEU A 1 244 ? 53.46800 51.91800 -14.50200 1.000 27.26858 244 LEU A O 1
ATOM 1936 N N . LYS A 1 245 ? 52.76600 52.48800 -16.57000 1.000 21.77745 245 LYS A N 1
ATOM 1937 C CA . LYS A 1 245 ? 54.11400 52.48100 -17.13200 1.000 29.22028 245 LYS A CA 1
ATOM 1938 C C . LYS A 1 245 ? 55.01200 53.48400 -16.42800 1.000 28.97043 245 LYS A C 1
ATOM 1939 O O . LYS A 1 245 ? 56.18600 53.20100 -16.15800 1.000 29.36467 245 LYS A O 1
ATOM 1945 N N . LYS A 1 246 ? 54.46600 54.64300 -16.07100 1.000 25.84201 246 LYS A N 1
ATOM 1946 C CA . LYS A 1 246 ? 55.29000 55.70100 -15.50200 1.000 28.39675 246 LYS A CA 1
ATOM 1947 C C . LYS A 1 246 ? 55.54600 55.50600 -14.01300 1.000 34.71380 246 LYS A C 1
ATOM 1948 O O . LYS A 1 246 ? 56.67000 55.72100 -13.53600 1.000 27.81438 246 LYS A O 1
ATOM 1954 N N . PHE A 1 247 ? 54.52900 55.10100 -13.25500 1.000 24.93144 247 PHE A N 1
ATOM 1955 C CA . PHE A 1 247 ? 54.65400 55.10000 -11.80800 1.000 25.43949 247 PHE A CA 1
ATOM 1956 C C . PHE A 1 247 ? 54.71800 53.71600 -11.18300 1.000 24.54589 247 PHE A C 1
ATOM 1957 O O . PHE A 1 247 ? 55.24300 53.58300 -10.08100 1.000 26.37080 247 PHE A O 1
ATOM 1965 N N . VAL A 1 248 ? 54.17600 52.69700 -11.83300 1.000 21.85881 248 VAL A N 1
ATOM 1966 C CA . VAL A 1 248 ? 54.10100 51.37200 -11.21300 1.000 23.23662 248 VAL A CA 1
ATOM 1967 C C . VAL A 1 248 ? 54.48200 50.31700 -12.24100 1.000 23.62673 248 VAL A C 1
ATOM 1968 O O . VAL A 1 248 ? 53.64500 49.47600 -12.60000 1.000 21.37346 248 VAL A O 1
ATOM 1972 N N . PRO A 1 249 ? 55.73300 50.28700 -12.70600 1.000 24.13448 249 PRO A N 1
ATOM 1973 C CA . PRO A 1 249 ? 56.06700 49.38500 -13.81900 1.000 24.67555 249 PRO A CA 1
ATOM 1974 C C . PRO A 1 249 ? 55.80300 47.91900 -13.53400 1.000 24.59020 249 PRO A C 1
ATOM 1975 O O . PRO A 1 249 ? 55.54200 47.16900 -14.48400 1.000 23.95929 249 PRO A O 1
ATOM 1979 N N . TRP A 1 250 ? 55.92100 47.46800 -12.28000 1.000 24.25533 250 TRP A N 1
ATOM 1980 C CA . TRP A 1 250 ? 55.63600 46.06100 -11.98400 1.000 26.03691 250 TRP A CA 1
ATOM 1981 C C . TRP A 1 250 ? 54.16200 45.72900 -12.17200 1.000 22.81629 250 TRP A C 1
ATOM 1982 O O . TRP A 1 250 ? 53.82500 44.58400 -12.50200 1.000 22.94107 250 TRP A O 1
ATOM 1993 N N . GLU A 1 251 ? 53.26700 46.69600 -11.96200 1.000 21.83598 251 GLU A N 1
ATOM 1994 C CA . GLU A 1 251 ? 51.87200 46.45100 -12.31300 1.000 23.89133 251 GLU A CA 1
ATOM 1995 C C . GLU A 1 251 ? 51.66100 46.55900 -13.81900 1.000 24.91848 251 GLU A C 1
ATOM 1996 O O . GLU A 1 251 ? 50.90600 45.77400 -14.40600 1.000 25.05635 251 GLU A O 1
ATOM 2002 N N . TYR A 1 252 ? 52.37300 47.48300 -14.47000 1.000 20.84418 252 TYR A N 1
ATOM 2003 C CA . TYR A 1 252 ? 52.27100 47.59900 -15.92000 1.000 22.29381 252 TYR A CA 1
ATOM 2004 C C . TYR A 1 252 ? 52.66300 46.30100 -16.61600 1.000 23.18883 252 TYR A C 1
ATOM 2005 O O . TYR A 1 252 ? 52.04700 45.92400 -17.62300 1.000 22.61789 252 TYR A O 1
ATOM 2014 N N . GLU A 1 253 ? 53.62800 45.57100 -16.06700 1.000 20.67934 253 GLU A N 1
ATOM 2015 C CA . GLU A 1 253 ? 54.06000 44.27100 -16.64500 1.000 22.98053 253 GLU A CA 1
ATOM 2016 C C . GLU A 1 253 ? 52.89900 43.27300 -16.72600 1.000 26.93625 253 GLU A C 1
ATOM 2017 O O . GLU A 1 253 ? 52.93800 42.38600 -17.56800 1.000 25.25002 253 GLU A O 1
ATOM 2023 N N . ARG A 1 254 ? 51.91700 43.42700 -15.84500 1.000 20.15330 254 ARG A N 1
ATOM 2024 C CA . ARG A 1 254 ? 50.76600 42.53200 -15.86500 1.000 21.69097 254 ARG A CA 1
ATOM 2025 C C . ARG A 1 254 ? 49.76900 42.86200 -16.95900 1.000 22.37430 254 ARG A C 1
ATOM 2026 O O . ARG A 1 254 ? 48.79000 42.13100 -17.12600 1.000 20.38056 254 ARG A O 1
ATOM 2034 N N . CYS A 1 255 ? 49.98000 43.95600 -17.69400 1.000 22.40987 255 CYS A N 1
ATOM 2035 C CA . CYS A 1 255 ? 48.91700 44.54100 -18.49300 1.000 21.05704 255 CYS A CA 1
ATOM 2036 C C . CYS A 1 255 ? 49.21200 44.54600 -19.99200 1.000 24.73574 255 CYS A C 1
ATOM 2037 O O . CYS A 1 255 ? 48.56700 45.28700 -20.73500 1.000 26.45600 255 CYS A O 1
ATOM 2040 N N . ALA A 1 256 ? 50.13500 43.71100 -20.46900 1.000 22.49170 256 ALA A N 1
ATOM 2041 C CA . ALA A 1 256 ? 50.51600 43.79200 -21.88200 1.000 32.10345 256 ALA A CA 1
ATOM 2042 C C . ALA A 1 256 ? 49.34400 43.51700 -22.81600 1.000 29.97504 256 ALA A C 1
ATOM 2043 O O . ALA A 1 256 ? 49.28800 44.08600 -23.90900 1.000 34.62040 256 ALA A O 1
ATOM 2045 N N . ASN A 1 257 ? 48.40400 42.66700 -22.41200 1.000 28.39907 257 ASN A N 1
ATOM 2046 C CA . ASN A 1 257 ? 47.31900 42.24300 -23.28800 1.000 29.11378 257 ASN A CA 1
ATOM 2047 C C . ASN A 1 257 ? 45.94900 42.73000 -22.84700 1.000 28.91477 257 ASN A C 1
ATOM 2048 O O . ASN A 1 257 ? 44.94300 42.22400 -23.35300 1.000 30.54654 257 ASN A O 1
ATOM 2053 N N . VAL A 1 258 ? 45.86600 43.69400 -21.92600 1.000 27.38499 258 VAL A N 1
ATOM 2054 C CA . VAL A 1 258 ? 44.56400 44.01000 -21.35000 1.000 25.77366 258 VAL A CA 1
ATOM 2055 C C . VAL A 1 258 ? 43.67700 44.68000 -22.39000 1.000 29.81128 258 VAL A C 1
ATOM 2056 O O . VAL A 1 258 ? 44.15100 45.33000 -23.32900 1.000 28.00858 258 VAL A O 1
ATOM 2060 N N . GLU A 1 259 ? 42.37200 44.50300 -22.21400 1.000 24.13542 259 GLU A N 1
ATOM 2061 C CA . GLU A 1 259 ? 41.33500 45.16800 -22.98900 1.000 23.73433 259 GLU A CA 1
ATOM 2062 C C . GLU A 1 259 ? 40.19200 45.48400 -22.03600 1.000 23.39342 259 GLU A C 1
ATOM 2063 O O . GLU A 1 259 ? 40.00400 44.78900 -21.03200 1.000 26.23525 259 GLU A O 1
ATOM 2069 N N . LEU A 1 260 ? 39.42000 46.52700 -22.34400 1.000 20.61710 260 LEU A N 1
ATOM 2070 C CA . LEU A 1 260 ? 38.24900 46.80500 -21.51500 1.000 22.32475 260 LEU A CA 1
ATOM 2071 C C . LEU A 1 260 ? 37.30100 45.61300 -21.56100 1.000 22.87697 260 LEU A C 1
ATOM 2072 O O . LEU A 1 260 ? 37.19300 44.92400 -22.57900 1.000 24.63603 260 LEU A O 1
ATOM 2077 N N . THR A 1 261 ? 36.65000 45.32300 -20.42800 1.000 23.45533 261 THR A N 1
ATOM 2078 C CA . THR A 1 261 ? 35.68100 44.23700 -20.42400 1.000 21.18769 261 THR A CA 1
ATOM 2079 C C . THR A 1 261 ? 34.52700 44.53300 -21.36700 1.000 18.74114 261 THR A C 1
ATOM 2080 O O . THR A 1 261 ? 33.98400 43.62200 -21.99300 1.000 25.73411 261 THR A O 1
ATOM 2084 N N . ASP A 1 262 ? 34.14100 45.80100 -21.46700 1.000 25.26141 262 ASP A N 1
ATOM 2085 C CA . ASP A 1 262 ? 32.94300 46.18800 -22.20600 1.000 25.06882 262 ASP A CA 1
ATOM 2086 C C . ASP A 1 262 ? 32.90700 47.71000 -22.27400 1.000 25.30069 262 ASP A C 1
ATOM 2087 O O . ASP A 1 262 ? 33.68000 48.39800 -21.60200 1.000 22.78529 262 ASP A O 1
ATOM 2092 N N . ALA A 1 263 ? 31.99500 48.23800 -23.09900 1.000 22.15898 263 ALA A N 1
ATOM 2093 C CA . ALA A 1 263 ? 31.97900 49.67400 -23.36400 1.000 27.83800 263 ALA A CA 1
ATOM 2094 C C . ALA A 1 263 ? 31.65600 50.51100 -22.13500 1.000 25.44529 263 ALA A C 1
ATOM 2095 O O . ALA A 1 263 ? 31.96700 51.71000 -22.11700 1.000 26.25241 263 ALA A O 1
ATOM 2097 N N . GLY A 1 264 ? 31.00700 49.92900 -21.12700 1.000 19.19687 264 GLY A N 1
ATOM 2098 C CA . GLY A 1 264 ? 30.70700 50.60800 -19.88300 1.000 21.24094 264 GLY A CA 1
ATOM 2099 C C . GLY A 1 264 ? 31.68000 50.31900 -18.75500 1.000 24.22581 264 GLY A C 1
ATOM 2100 O O . GLY A 1 264 ? 31.44600 50.77200 -17.62800 1.000 22.39966 264 GLY A O 1
ATOM 2101 N N . GLY A 1 265 ? 32.77300 49.60900 -19.02700 1.000 19.28569 265 GLY A N 1
ATOM 2102 C CA . GLY A 1 265 ? 33.69600 49.18800 -17.97800 1.000 21.87349 265 GLY A CA 1
ATOM 2103 C C . GLY A 1 265 ? 34.68900 50.24200 -17.53000 1.000 18.98681 265 GLY A C 1
ATOM 2104 O O . GLY A 1 265 ? 35.85200 49.92100 -17.26500 1.000 19.23115 265 GLY A O 1
ATOM 2105 N N . TYR A 1 266 ? 34.27100 51.50100 -17.42000 1.000 20.73188 266 TYR A N 1
ATOM 2106 C CA . TYR A 1 266 ? 35.19400 52.50300 -16.91500 1.000 22.33197 266 TYR A CA 1
ATOM 2107 C C . TYR A 1 266 ? 34.41900 53.67100 -16.33700 1.000 23.12119 266 TYR A C 1
ATOM 2108 O O . TYR A 1 266 ? 33.25100 53.89700 -16.67300 1.000 24.73590 266 TYR A O 1
ATOM 2117 N N . LEU A 1 267 ? 35.09200 54.41300 -15.46400 1.000 21.08441 267 LEU A N 1
ATOM 2118 C CA . LEU A 1 267 ? 34.47200 55.51500 -14.74400 1.000 22.01811 267 LEU A CA 1
ATOM 2119 C C . LEU A 1 267 ? 35.56800 56.46000 -14.28500 1.000 24.47062 267 LEU A C 1
ATOM 2120 O O . LEU A 1 267 ? 36.67800 56.03200 -13.97000 1.000 25.83959 267 LEU A O 1
ATOM 2125 N N . ALA A 1 268 ? 35.24300 57.75100 -14.26300 1.000 21.87879 268 ALA A N 1
ATOM 2126 C CA . ALA A 1 268 ? 36.08900 58.76800 -13.66100 1.000 27.41729 268 ALA A CA 1
ATOM 2127 C C . ALA A 1 268 ? 35.20500 59.73600 -12.89400 1.000 31.77596 268 ALA A C 1
ATOM 2128 O O . ALA A 1 268 ? 34.06700 60.00600 -13.29200 1.000 25.71572 268 ALA A O 1
ATOM 2130 N N . GLY A 1 269 ? 35.72600 60.25600 -11.79100 1.000 24.42484 269 GLY A N 1
ATOM 2131 C CA . GLY A 1 269 ? 34.96900 61.23000 -11.03100 1.000 28.79149 269 GLY A CA 1
ATOM 2132 C C . GLY A 1 269 ? 35.66200 61.55800 -9.73200 1.000 35.21280 269 GLY A C 1
ATOM 2133 O O . GLY A 1 269 ? 36.76700 61.08900 -9.45000 1.000 26.19315 269 GLY A O 1
ATOM 2134 N N . ARG A 1 270 ? 34.98200 62.38500 -8.94300 1.000 33.02245 270 ARG A N 1
ATOM 2135 C CA . ARG A 1 270 ? 35.50300 62.82000 -7.65700 1.000 29.60403 270 ARG A CA 1
ATOM 2136 C C . ARG A 1 270 ? 34.34100 63.32800 -6.81700 1.000 32.27447 270 ARG A C 1
ATOM 2137 O O . ARG A 1 270 ? 33.35900 63.84500 -7.35200 1.000 30.53374 270 ARG A O 1
ATOM 2145 N N . PHE A 1 271 ? 34.44500 63.15300 -5.49700 1.000 32.59641 271 PHE A N 1
ATOM 2146 C CA . PHE A 1 271 ? 33.39800 63.67500 -4.62400 1.000 36.07911 271 PHE A CA 1
ATOM 2147 C C . PHE A 1 271 ? 33.95500 63.88100 -3.22900 1.000 34.25713 271 PHE A C 1
ATOM 2148 O O . PHE A 1 271 ? 34.81300 63.09600 -2.79700 1.000 34.26779 271 PHE A O 1
ATOM 2156 N N . PRO A 1 272 ? 33.54900 64.93400 -2.52700 1.000 35.73189 272 PRO A N 1
ATOM 2157 C CA . PRO A 1 272 ? 34.06900 65.17000 -1.17700 1.000 35.73263 272 PRO A CA 1
ATOM 2158 C C . PRO A 1 272 ? 33.61500 64.08900 -0.21200 1.000 38.00268 272 PRO A C 1
ATOM 2159 O O . PRO A 1 272 ? 32.43800 63.69800 -0.22000 1.000 30.53612 272 PRO A O 1
ATOM 2163 N N . PRO A 1 273 ? 34.50800 63.60500 0.65500 1.000 31.91556 273 PRO A N 1
ATOM 2164 C CA . PRO A 1 273 ? 34.05800 62.79600 1.79400 1.000 31.49225 273 PRO A CA 1
ATOM 2165 C C . PRO A 1 273 ? 33.17800 63.64000 2.70300 1.000 33.59760 273 PRO A C 1
ATOM 2166 O O . PRO A 1 273 ? 33.46800 64.81200 2.95600 1.000 29.40146 273 PRO A O 1
ATOM 2170 N N . THR A 1 274 ? 32.13300 63.02100 3.24800 1.000 29.38992 274 THR A N 1
ATOM 2171 C CA . THR A 1 274 ? 31.14100 63.81400 3.96300 1.000 24.57260 274 THR A CA 1
ATOM 2172 C C . THR A 1 274 ? 30.42700 62.94100 4.98000 1.000 26.98636 274 THR A C 1
ATOM 2173 O O . THR A 1 274 ? 30.20200 61.74700 4.74800 1.000 26.69754 274 THR A O 1
ATOM 2177 N N . VAL A 1 275 ? 30.09000 63.55500 6.11600 1.000 25.54728 275 VAL A N 1
ATOM 2178 C CA . VAL A 1 275 ? 29.18400 62.99400 7.11000 1.000 27.66140 275 VAL A CA 1
ATOM 2179 C C . VAL A 1 275 ? 28.00200 63.94300 7.23400 1.000 29.39477 275 VAL A C 1
ATOM 2180 O O . VAL A 1 275 ? 28.18100 65.16400 7.29500 1.000 29.78149 275 VAL A O 1
ATOM 2184 N N . ARG A 1 276 ? 26.79900 63.38200 7.28200 1.000 32.09604 276 ARG A N 1
ATOM 2185 C CA . ARG A 1 276 ? 25.58600 64.17400 7.37000 1.000 25.54031 276 ARG A CA 1
ATOM 2186 C C . ARG A 1 276 ? 24.80300 63.80700 8.62000 1.000 27.72434 276 ARG A C 1
ATOM 2187 O O . ARG A 1 276 ? 25.03900 62.76800 9.24500 1.000 27.61662 276 ARG A O 1
ATOM 2195 N N . LYS A 1 277 ? 23.87900 64.69800 8.98800 1.000 28.92273 277 LYS A N 1
ATOM 2196 C CA . LYS A 1 277 ? 22.93300 64.41800 10.05900 1.000 33.21694 277 LYS A CA 1
ATOM 2197 C C . LYS A 1 277 ? 21.88600 63.42500 9.55100 1.000 27.77546 277 LYS A C 1
ATOM 2198 O O . LYS A 1 277 ? 21.50100 63.48800 8.37900 1.000 30.07024 277 LYS A O 1
ATOM 2204 N N . PRO A 1 278 ? 21.42900 62.49300 10.39100 1.000 28.60617 278 PRO A N 1
ATOM 2205 C CA . PRO A 1 278 ? 20.67300 61.33800 9.87600 1.000 25.35552 278 PRO A CA 1
ATOM 2206 C C . PRO A 1 278 ? 19.19500 61.57000 9.63300 1.000 32.92373 278 PRO A C 1
ATOM 2207 O O . PRO A 1 278 ? 18.55700 60.70800 9.00900 1.000 29.92642 278 PRO A O 1
ATOM 2211 N N . VAL A 1 279 ? 18.61000 62.65600 10.12500 1.000 30.27984 279 VAL A N 1
ATOM 2212 C CA . VAL A 1 279 ? 17.16800 62.85800 10.02300 1.000 31.49190 279 VAL A CA 1
ATOM 2213 C C . VAL A 1 279 ? 16.90900 64.07900 9.16100 1.000 29.88879 279 VAL A C 1
ATOM 2214 O O . VAL A 1 279 ? 17.39100 65.17400 9.46500 1.000 31.21978 279 VAL A O 1
ATOM 2218 N N . LEU A 1 280 ? 16.13900 63.89300 8.09200 1.000 37.93289 280 LEU A N 1
ATOM 2219 C CA . LEU A 1 280 ? 15.69700 64.98400 7.23600 1.000 37.42677 280 LEU A CA 1
ATOM 2220 C C . LEU A 1 280 ? 14.25700 65.32800 7.60200 1.000 38.81409 280 LEU A C 1
ATOM 2221 O O . LEU A 1 280 ? 13.37800 64.46200 7.55000 1.000 34.97941 280 LEU A O 1
ATOM 2226 N N . THR A 1 281 ? 14.01900 66.57500 7.99700 1.000 39.62986 281 THR A N 1
ATOM 2227 C CA . THR A 1 281 ? 12.66200 67.02300 8.27700 1.000 44.87838 281 THR A CA 1
ATOM 2228 C C . THR A 1 281 ? 12.10800 67.69800 7.03100 1.000 41.52361 281 THR A C 1
ATOM 2229 O O . THR A 1 281 ? 12.72300 68.61900 6.48700 1.000 42.02655 281 THR A O 1
ATOM 2233 N N . LEU A 1 282 ? 10.97000 67.20300 6.56600 1.000 43.29506 282 LEU A N 1
ATOM 2234 C CA . LEU A 1 282 ? 10.30500 67.68600 5.36600 1.000 42.23638 282 LEU A CA 1
ATOM 2235 C C . LEU A 1 282 ? 9.53500 68.97300 5.65100 1.000 45.17691 282 LEU A C 1
ATOM 2236 O O . LEU A 1 282 ? 9.26900 69.30300 6.81000 1.000 45.94047 282 LEU A O 1
ATOM 2241 N N . PRO A 1 283 ? 9.17600 69.73100 4.61000 1.000 49.25985 283 PRO A N 1
ATOM 2242 C CA . PRO A 1 283 ? 8.34900 70.92300 4.84500 1.000 51.51513 283 PRO A CA 1
ATOM 2243 C C . PRO A 1 283 ? 7.06900 70.60300 5.58800 1.000 48.59954 283 PRO A C 1
ATOM 2244 O O . PRO A 1 283 ? 6.64400 71.38900 6.44400 1.000 49.24527 283 PRO A O 1
ATOM 2248 N N . SER A 1 284 ? 6.47700 69.43600 5.33400 1.000 52.67385 284 SER A N 1
ATOM 2249 C CA . SER A 1 284 ? 5.32000 68.98600 6.10000 1.000 50.81463 284 SER A CA 1
ATOM 2250 C C . SER A 1 284 ? 5.66500 68.69300 7.55300 1.000 55.68229 284 SER A C 1
ATOM 2251 O O . SER A 1 284 ? 4.75400 68.57600 8.38300 1.000 56.62356 284 SER A O 1
ATOM 2254 N N . GLY A 1 285 ? 6.94900 68.53700 7.87500 1.000 48.57881 285 GLY A N 1
ATOM 2255 C CA . GLY A 1 285 ? 7.36800 68.14100 9.20100 1.000 42.86703 285 GLY A CA 1
ATOM 2256 C C . GLY A 1 285 ? 7.43300 66.64600 9.43200 1.000 44.45500 285 GLY A C 1
ATOM 2257 O O . GLY A 1 285 ? 7.81200 66.22300 10.53300 1.000 37.44261 285 GLY A O 1
ATOM 2258 N N . LYS A 1 286 ? 7.08900 65.83900 8.43200 1.000 41.74604 286 LYS A N 1
ATOM 2259 C CA . LYS A 1 286 ? 7.37900 64.41400 8.45200 1.000 40.53000 286 LYS A CA 1
ATOM 2260 C C . LYS A 1 286 ? 8.88700 64.19900 8.33200 1.000 37.50223 286 LYS A C 1
ATOM 2261 O O . LYS A 1 286 ? 9.61800 65.05700 7.83600 1.000 31.94256 286 LYS A O 1
ATOM 2267 N N . LYS A 1 287 ? 9.34700 63.04200 8.80300 1.000 41.10138 287 LYS A N 1
ATOM 2268 C CA . LYS A 1 287 ? 10.77000 62.75500 8.93500 1.000 37.90876 287 LYS A CA 1
ATOM 2269 C C . LYS A 1 287 ? 11.21100 61.67200 7.95400 1.000 36.66208 287 LYS A C 1
ATOM 2270 O O . LYS A 1 287 ? 10.52700 60.65500 7.78800 1.000 33.95716 287 LYS A O 1
ATOM 2276 N N . ILE A 1 288 ? 12.37500 61.87600 7.33700 1.000 32.17268 288 ILE A N 1
ATOM 2277 C CA . ILE A 1 288 ? 13.02500 60.88200 6.48600 1.000 30.35826 288 ILE A CA 1
ATOM 2278 C C . ILE A 1 288 ? 14.34400 60.47400 7.14000 1.000 28.98042 288 ILE A C 1
ATOM 2279 O O . ILE A 1 288 ? 15.10000 61.33200 7.60400 1.000 32.59534 288 ILE A O 1
ATOM 2284 N N . PHE A 1 289 ? 14.62900 59.17100 7.15200 1.000 29.43047 289 PHE A N 1
ATOM 2285 C CA . PHE A 1 289 ? 15.79600 58.59400 7.83200 1.000 27.93359 289 PHE A CA 1
ATOM 2286 C C . PHE A 1 289 ? 16.82200 58.13100 6.80100 1.000 33.31525 289 PHE A C 1
ATOM 2287 O O . PHE A 1 289 ? 16.52200 57.25300 5.98700 1.000 27.30744 289 PHE A O 1
ATOM 2295 N N . GLY A 1 290 ? 18.05300 58.69100 6.86300 1.000 27.85202 290 GLY A N 1
ATOM 2296 C CA . GLY A 1 290 ? 19.09300 58.28400 5.93700 1.000 25.01995 290 GLY A CA 1
ATOM 2297 C C . GLY A 1 290 ? 19.75000 56.95400 6.28900 1.000 23.33448 290 GLY A C 1
ATOM 2298 O O . GLY A 1 290 ? 19.71400 56.46200 7.42000 1.000 24.37978 290 GLY A O 1
ATOM 2299 N N . MET A 1 291 ? 20.40600 56.36300 5.28800 1.000 24.90193 291 MET A N 1
ATOM 2300 C CA . MET A 1 291 ? 21.12300 55.11400 5.50500 1.000 24.43352 291 MET A CA 1
ATOM 2301 C C . MET A 1 291 ? 22.31400 55.01800 4.56000 1.000 26.29873 291 MET A C 1
ATOM 2302 O O . MET A 1 291 ? 22.20400 55.35100 3.38000 1.000 25.85099 291 MET A O 1
ATOM 2307 N N . ALA A 1 292 ? 23.45600 54.59000 5.10700 1.000 24.45901 292 ALA A N 1
ATOM 2308 C CA . ALA A 1 292 ? 24.70700 54.25200 4.38300 1.000 27.47157 292 ALA A CA 1
ATOM 2309 C C . ALA A 1 292 ? 25.30000 55.49300 3.71100 1.000 24.64880 292 ALA A C 1
ATOM 2310 O O . ALA A 1 292 ? 25.41400 56.53600 4.37000 1.000 27.05015 292 ALA A O 1
ATOM 2312 N N . ASP A 1 293 ? 25.68500 55.43300 2.42600 1.000 26.95397 293 ASP A N 1
ATOM 2313 C CA . ASP A 1 293 ? 26.41000 56.54000 1.79700 1.000 25.74309 293 ASP A CA 1
ATOM 2314 C C . ASP A 1 293 ? 25.65300 57.85200 1.88300 1.000 26.95561 293 ASP A C 1
ATOM 2315 O O . ASP A 1 293 ? 26.27900 58.91700 1.90100 1.000 28.72040 293 ASP A O 1
ATOM 2320 N N . ALA A 1 294 ? 24.31900 57.80200 1.97100 1.000 31.33794 294 ALA A N 1
ATOM 2321 C CA . ALA A 1 294 ? 23.56600 59.03900 2.09600 1.000 27.92590 294 ALA A CA 1
ATOM 2322 C C . ALA A 1 294 ? 24.05200 59.86000 3.27900 1.000 30.66060 294 ALA A C 1
ATOM 2323 O O . ALA A 1 294 ? 24.02000 61.09500 3.23700 1.000 33.36336 294 ALA A O 1
ATOM 2325 N N . LEU A 1 295 ? 24.53500 59.19100 4.32600 1.000 27.73594 295 LEU A N 1
ATOM 2326 C CA . LEU A 1 295 ? 24.97500 59.84800 5.54600 1.000 26.26410 295 LEU A CA 1
ATOM 2327 C C . LEU A 1 295 ? 26.48100 59.79900 5.77000 1.000 32.59597 295 LEU A C 1
ATOM 2328 O O . LEU A 1 295 ? 27.02700 60.73800 6.34800 1.000 31.41004 295 LEU A O 1
ATOM 2333 N N . VAL A 1 296 ? 27.16400 58.73700 5.34100 1.000 25.52143 296 VAL A N 1
ATOM 2334 C CA . VAL A 1 296 ? 28.60800 58.59800 5.55700 1.000 18.62998 296 VAL A CA 1
ATOM 2335 C C . VAL A 1 296 ? 29.25400 58.12100 4.26300 1.000 20.71212 296 VAL A C 1
ATOM 2336 O O . VAL A 1 296 ? 29.22600 56.92400 3.95800 1.000 27.69677 296 VAL A O 1
ATOM 2340 N N . VAL A 1 297 ? 29.82400 59.03900 3.48400 1.000 21.05457 297 VAL A N 1
ATOM 2341 C CA . VAL A 1 297 ? 30.46400 58.70100 2.21600 1.000 26.73502 297 VAL A CA 1
ATOM 2342 C C . VAL A 1 297 ? 31.96600 58.95900 2.30600 1.000 28.49639 297 VAL A C 1
ATOM 2343 O O . VAL A 1 297 ? 32.40400 60.00900 2.79200 1.000 30.23441 297 VAL A O 1
ATOM 2347 N N . ASN A 1 298 ? 32.75100 58.00600 1.79400 1.000 27.59927 298 ASN A N 1
ATOM 2348 C CA . ASN A 1 298 ? 34.21000 58.06800 1.83600 1.000 27.31106 298 ASN A CA 1
ATOM 2349 C C . ASN A 1 298 ? 34.80600 57.72000 0.47600 1.000 32.16507 298 ASN A C 1
ATOM 2350 O O . ASN A 1 298 ? 34.06500 57.50300 -0.48900 1.000 36.00563 298 ASN A O 1
ATOM 2355 N N . ASP A 1 299 ? 36.14000 57.67000 0.37800 1.000 34.14514 299 ASP A N 1
ATOM 2356 C CA . ASP A 1 299 ? 36.81900 57.43200 -0.89500 1.000 32.20803 299 ASP A CA 1
ATOM 2357 C C . ASP A 1 299 ? 37.26700 55.97100 -1.01700 1.000 36.29527 299 ASP A C 1
ATOM 2358 O O . ASP A 1 299 ? 37.73900 55.39400 -0.03900 1.000 34.73596 299 ASP A O 1
ATOM 2363 N N A PRO A 1 300 ? 37.18700 55.39100 -2.23100 0.697 33.26722 300 PRO A N 1
ATOM 2364 N N B PRO A 1 300 ? 37.17700 55.42600 -2.23900 0.303 33.37595 300 PRO A N 1
ATOM 2365 C CA A PRO A 1 300 ? 37.29400 53.92800 -2.43200 0.697 35.16546 300 PRO A CA 1
ATOM 2366 C CA B PRO A 1 300 ? 37.18100 53.95800 -2.41000 0.303 35.09124 300 PRO A CA 1
ATOM 2367 C C A PRO A 1 300 ? 38.28500 53.06800 -1.64100 0.697 36.36499 300 PRO A C 1
ATOM 2368 C C B PRO A 1 300 ? 38.38400 53.22600 -1.84500 0.303 35.79340 300 PRO A C 1
ATOM 2369 O O A PRO A 1 300 ? 39.34400 53.51700 -1.19400 0.697 39.87227 300 PRO A O 1
ATOM 2370 O O B PRO A 1 300 ? 38.23400 52.06600 -1.43600 0.303 37.00026 300 PRO A O 1
ATOM 2377 N N A ILE A 1 301 ? 37.89900 51.79100 -1.50200 0.697 39.79605 301 ILE A N 1
ATOM 2378 N N B ILE A 1 301 ? 39.56800 53.83800 -1.86100 0.303 35.71352 301 ILE A N 1
ATOM 2379 C CA A ILE A 1 301 ? 38.60000 50.66500 -0.86500 0.697 30.75742 301 ILE A CA 1
ATOM 2380 C CA B ILE A 1 301 ? 40.80800 53.25200 -1.34700 0.303 34.20890 301 ILE A CA 1
ATOM 2381 C C A ILE A 1 301 ? 38.94500 50.93400 0.59600 0.697 28.44600 301 ILE A C 1
ATOM 2382 C C B ILE A 1 301 ? 40.53800 52.39100 -0.13000 0.303 33.47655 301 ILE A C 1
ATOM 2383 O O A ILE A 1 301 ? 38.44300 50.23200 1.48200 0.697 34.96778 301 ILE A O 1
ATOM 2384 O O B ILE A 1 301 ? 40.47600 51.15700 -0.20500 0.303 36.22565 301 ILE A O 1
ATOM 2393 N N A THR A 1 302 ? 39.80900 51.90800 0.88700 0.697 31.82442 302 THR A N 1
ATOM 2394 N N B THR A 1 302 ? 40.40500 53.05700 1.00600 0.303 29.76610 302 THR A N 1
ATOM 2395 C CA A THR A 1 302 ? 39.97900 52.25500 2.28900 0.697 28.73448 302 THR A CA 1
ATOM 2396 C CA B THR A 1 302 ? 40.07300 52.42600 2.26800 0.303 29.26089 302 THR A CA 1
ATOM 2397 C C A THR A 1 302 ? 38.75300 52.97200 2.82400 0.697 26.18725 302 THR A C 1
ATOM 2398 C C B THR A 1 302 ? 38.74500 52.93700 2.79600 0.303 26.38090 302 THR A C 1
ATOM 2399 O O A THR A 1 302 ? 38.52200 52.95500 4.03300 0.697 29.09524 302 THR A O 1
ATOM 2400 O O B THR A 1 302 ? 38.44500 52.75400 3.98000 0.303 28.91627 302 THR A O 1
ATOM 2407 N N . GLY A 1 303 ? 37.95500 53.59900 1.94800 1.000 32.34060 303 GLY A N 1
ATOM 2408 C CA . GLY A 1 303 ? 36.69900 54.16200 2.40000 1.000 25.75892 303 GLY A CA 1
ATOM 2409 C C . GLY A 1 303 ? 35.63600 53.12500 2.65000 1.000 29.68189 303 GLY A C 1
ATOM 2410 O O . GLY A 1 303 ? 34.72700 53.37300 3.45400 1.000 26.61980 303 GLY A O 1
ATOM 2411 N N . GLN A 1 304 ? 35.74900 51.95700 2.00400 1.000 26.94148 304 GLN A N 1
ATOM 2412 C CA . GLN A 1 304 ? 35.01200 50.76000 2.39800 1.000 21.01313 304 GLN A CA 1
ATOM 2413 C C . GLN A 1 304 ? 33.50800 50.91100 2.24600 1.000 21.39420 304 GLN A C 1
ATOM 2414 O O . GLN A 1 304 ? 32.76400 50.31300 3.01100 1.000 20.08966 304 GLN A O 1
ATOM 2420 N N . GLY A 1 305 ? 33.04200 51.68800 1.26600 1.000 23.17097 305 GLY A N 1
ATOM 2421 C CA . GLY A 1 305 ? 31.62800 52.05300 1.24800 1.000 23.07158 305 GLY A CA 1
ATOM 2422 C C . GLY A 1 305 ? 30.67600 50.87700 1.07300 1.000 23.56106 305 GLY A C 1
ATOM 2423 O O . GLY A 1 305 ? 29.59300 50.85700 1.66800 1.000 19.80732 305 GLY A O 1
ATOM 2424 N N . SER A 1 306 ? 31.05200 49.88900 0.25400 1.000 23.46578 306 SER A N 1
ATOM 2425 C CA . SER A 1 306 ? 30.20500 48.70700 0.10600 1.000 21.94473 306 SER A CA 1
ATOM 2426 C C . SER A 1 306 ? 30.21300 47.88400 1.38100 1.000 19.94851 306 SER A C 1
ATOM 2427 O O . SER A 1 306 ? 29.17700 47.37600 1.81800 1.000 22.61805 306 SER A O 1
ATOM 2430 N N . ASN A 1 307 ? 31.38600 47.75700 1.99900 1.000 20.52015 307 ASN A N 1
ATOM 2431 C CA . ASN A 1 307 ? 31.45600 47.06500 3.27200 1.000 18.23444 307 ASN A CA 1
ATOM 2432 C C . ASN A 1 307 ? 30.63700 47.78500 4.32200 1.000 18.03208 307 ASN A C 1
ATOM 2433 O O . ASN A 1 307 ? 29.93800 47.14900 5.12800 1.000 18.23888 307 ASN A O 1
ATOM 2438 N N . ASN A 1 308 ? 30.76000 49.11200 4.36000 1.000 16.39938 308 ASN A N 1
ATOM 2439 C CA . ASN A 1 308 ? 29.98500 49.89800 5.31000 1.000 18.49500 308 ASN A CA 1
ATOM 2440 C C . ASN A 1 308 ? 28.50200 49.74800 5.03700 1.000 21.88388 308 ASN A C 1
ATOM 2441 O O . ASN A 1 308 ? 27.70000 49.70200 5.97100 1.000 19.78524 308 ASN A O 1
ATOM 2446 N N . ALA A 1 309 ? 28.11400 49.69800 3.75800 1.000 17.85284 309 ALA A N 1
ATOM 2447 C CA . ALA A 1 309 ? 26.68600 49.65900 3.45800 1.000 18.90078 309 ALA A CA 1
ATOM 2448 C C . ALA A 1 309 ? 26.08600 48.32400 3.86200 1.000 18.62161 309 ALA A C 1
ATOM 2449 O O . ALA A 1 309 ? 24.96200 48.27100 4.38800 1.000 18.89368 309 ALA A O 1
ATOM 2451 N N . ALA A 1 310 ? 26.83500 47.23900 3.67200 1.000 15.28620 310 ALA A N 1
ATOM 2452 C CA . ALA A 1 310 ? 26.35300 45.93700 4.11200 1.000 16.68234 310 ALA A CA 1
ATOM 2453 C C . ALA A 1 310 ? 26.23000 45.88900 5.62500 1.000 19.15888 310 ALA A C 1
ATOM 2454 O O . ALA A 1 310 ? 25.19200 45.47300 6.16000 1.000 20.91473 310 ALA A O 1
ATOM 2456 N N . LYS A 1 311 ? 27.26800 46.33800 6.33500 1.000 19.25038 311 LYS A N 1
ATOM 2457 C CA . LYS A 1 311 ? 27.20900 46.32300 7.78800 1.000 20.20554 311 LYS A CA 1
ATOM 2458 C C . LYS A 1 311 ? 26.13200 47.27200 8.30200 1.000 21.43125 311 LYS A C 1
ATOM 2459 O O . LYS A 1 311 ? 25.42300 46.96300 9.27000 1.000 21.81321 311 LYS A O 1
ATOM 2465 N N . CYS A 1 312 ? 25.94200 48.39600 7.62000 1.000 19.60775 312 CYS A N 1
ATOM 2466 C CA . CYS A 1 312 ? 24.88700 49.31400 8.02000 1.000 21.29286 312 CYS A CA 1
ATOM 2467 C C . CYS A 1 312 ? 23.51600 48.69000 7.82800 1.000 22.98316 312 CYS A C 1
ATOM 2468 O O . CYS A 1 312 ? 22.62700 48.86300 8.66700 1.000 21.01592 312 CYS A O 1
ATOM 2471 N N . SER A 1 313 ? 23.34200 47.92100 6.75900 1.000 18.34931 313 SER A N 1
ATOM 2472 C CA . SER A 1 313 ? 22.04800 47.28100 6.55400 1.000 20.20531 313 SER A CA 1
ATOM 2473 C C . SER A 1 313 ? 21.73800 46.30800 7.67800 1.000 18.66998 313 SER A C 1
ATOM 2474 O O . SER A 1 313 ? 20.58200 46.19800 8.09600 1.000 25.53220 313 SER A O 1
ATOM 2477 N N . LYS A 1 314 ? 22.76100 45.64800 8.22900 1.000 18.16954 314 LYS A N 1
ATOM 2478 C CA . LYS A 1 314 ? 22.49100 44.69200 9.29600 1.000 19.08305 314 LYS A CA 1
ATOM 2479 C C . LYS A 1 314 ? 22.13600 45.41800 10.59000 1.000 21.94184 314 LYS A C 1
ATOM 2480 O O . LYS A 1 314 ? 21.22700 44.99600 11.31600 1.000 20.68769 314 LYS A O 1
ATOM 2486 N N . ILE A 1 315 ? 22.81500 46.53800 10.87500 1.000 21.21702 315 ILE A N 1
ATOM 2487 C CA . ILE A 1 315 ? 22.50400 47.31000 12.07900 1.000 22.94816 315 ILE A CA 1
ATOM 2488 C C . ILE A 1 315 ? 21.09600 47.89300 12.00400 1.000 21.51126 315 ILE A C 1
ATOM 2489 O O . ILE A 1 315 ? 20.34500 47.87600 12.99100 1.000 25.29274 315 ILE A O 1
ATOM 2494 N N . TYR A 1 316 ? 20.71700 48.42000 10.83700 1.000 19.36995 316 TYR A N 1
ATOM 2495 C CA . TYR A 1 316 ? 19.36800 48.97400 10.68700 1.000 20.27201 316 TYR A CA 1
ATOM 2496 C C . TYR A 1 316 ? 18.30400 47.88200 10.73900 1.000 26.03806 316 TYR A C 1
ATOM 2497 O O . TYR A 1 316 ? 17.24100 48.08000 11.33900 1.000 25.89435 316 TYR A O 1
ATOM 2506 N N . PHE A 1 317 ? 18.57000 46.72300 10.12500 1.000 19.44679 317 PHE A N 1
ATOM 2507 C CA . PHE A 1 317 ? 17.64300 45.59600 10.22700 1.000 20.75987 317 PHE A CA 1
ATOM 2508 C C . PHE A 1 317 ? 17.41600 45.19000 11.66900 1.000 25.94353 317 PHE A C 1
ATOM 2509 O O . PHE A 1 317 ? 16.27800 44.95000 12.08900 1.000 24.84138 317 PHE A O 1
ATOM 2517 N N . ASP A 1 318 ? 18.49300 45.11000 12.44400 1.000 21.23147 318 ASP A N 1
ATOM 2518 C CA . ASP A 1 318 ? 18.36900 44.66100 13.81900 1.000 23.38270 318 ASP A CA 1
ATOM 2519 C C . ASP A 1 318 ? 17.57600 45.68200 14.62100 1.000 22.97170 318 ASP A C 1
ATOM 2520 O O . ASP A 1 318 ? 16.77400 45.31800 15.49200 1.000 27.99110 318 ASP A O 1
ATOM 2525 N N . ALA A 1 319 ? 17.79100 46.97200 14.32500 1.000 20.62375 319 ALA A N 1
ATOM 2526 C CA . ALA A 1 319 ? 17.11300 48.05400 15.03600 1.000 26.69602 319 ALA A CA 1
ATOM 2527 C C . ALA A 1 319 ? 15.64300 48.13600 14.66100 1.000 29.96369 319 ALA A C 1
ATOM 2528 O O . ALA A 1 319 ? 14.80900 48.53300 15.48700 1.000 29.60479 319 ALA A O 1
ATOM 2530 N N . ILE A 1 320 ? 15.31200 47.79100 13.41600 1.000 25.56622 320 ILE A N 1
ATOM 2531 C CA . ILE A 1 320 ? 13.91500 47.80700 13.00800 1.000 21.68122 320 ILE A CA 1
ATOM 2532 C C . ILE A 1 320 ? 13.16300 46.68800 13.70100 1.000 28.40707 320 ILE A C 1
ATOM 2533 O O . ILE A 1 320 ? 12.10000 46.90900 14.29400 1.000 29.00517 320 ILE A O 1
ATOM 2538 N N . LEU A 1 321 ? 13.70600 45.47000 13.65200 1.000 25.36932 321 LEU A N 1
ATOM 2539 C CA . LEU A 1 321 ? 13.01800 44.36700 14.31200 1.000 29.11713 321 LEU A CA 1
ATOM 2540 C C . LEU A 1 321 ? 12.92600 44.59500 15.81000 1.000 34.83119 321 LEU A C 1
ATOM 2541 O O . LEU A 1 321 ? 11.90000 44.28900 16.42600 1.000 27.82287 321 LEU A O 1
ATOM 2546 N N . ALA A 1 322 ? 13.97000 45.17000 16.41000 1.000 31.80035 322 ALA A N 1
ATOM 2547 C CA . ALA A 1 322 ? 13.95500 45.36300 17.85700 1.000 32.90135 322 ALA A CA 1
ATOM 2548 C C . ALA A 1 322 ? 12.91400 46.38400 18.28500 1.000 37.68862 322 ALA A C 1
ATOM 2549 O O . ALA A 1 322 ? 12.50800 46.38600 19.45400 1.000 39.45900 322 ALA A O 1
ATOM 2551 N N . ASN A 1 323 ? 12.48000 47.25100 17.36600 1.000 34.63663 323 ASN A N 1
ATOM 2552 C CA . ASN A 1 323 ? 11.51900 48.30100 17.67100 1.000 33.75125 323 ASN A CA 1
ATOM 2553 C C . ASN A 1 323 ? 10.07600 47.81400 17.64300 1.000 35.95417 323 ASN A C 1
ATOM 2554 O O . ASN A 1 323 ? 9.18100 48.58200 18.01000 1.000 37.04770 323 ASN A O 1
ATOM 2559 N N . ASP A 1 324 ? 9.83700 46.57000 17.21900 1.000 34.45114 324 ASP A N 1
ATOM 2560 C CA . ASP A 1 324 ? 8.53500 45.91700 17.32200 1.000 37.84919 324 ASP A CA 1
ATOM 2561 C C . ASP A 1 324 ? 7.42200 46.77000 16.71800 1.000 42.48748 324 ASP A C 1
ATOM 2562 O O . ASP A 1 324 ? 7.47300 47.10400 15.53000 1.000 31.95113 324 ASP A O 1
ATOM 2567 N N . ASN A 1 325 ? 6.41200 47.12900 17.51800 1.000 42.85364 325 ASN A N 1
ATOM 2568 C CA . ASN A 1 325 ? 5.32500 47.98500 17.05000 1.000 35.38557 325 ASN A CA 1
ATOM 2569 C C . ASN A 1 325 ? 5.39500 49.39900 17.61200 1.000 42.29846 325 ASN A C 1
ATOM 2570 O O . ASN A 1 325 ? 4.37800 50.10200 17.62300 1.000 40.89668 325 ASN A O 1
ATOM 2575 N N . GLN A 1 326 ? 6.56200 49.83300 18.08500 1.000 34.80639 326 GLN A N 1
ATOM 2576 C CA . GLN A 1 326 ? 6.72000 51.22900 18.46700 1.000 35.93283 326 GLN A CA 1
ATOM 2577 C C . GLN A 1 326 ? 6.87800 52.12000 17.23500 1.000 33.32016 326 GLN A C 1
ATOM 2578 O O . GLN A 1 326 ? 7.18300 51.66100 16.12900 1.000 36.96680 326 GLN A O 1
ATOM 2584 N N . SER A 1 327 ? 6.63000 53.41000 17.43400 1.000 31.22614 327 SER A N 1
ATOM 2585 C CA . SER A 1 327 ? 6.80800 54.37800 16.36400 1.000 32.31936 327 SER A CA 1
ATOM 2586 C C . SER A 1 327 ? 8.27700 54.47300 15.96600 1.000 31.52043 327 SER A C 1
ATOM 2587 O O . SER A 1 327 ? 9.17900 54.31800 16.79300 1.000 35.04846 327 SER A O 1
ATOM 2590 N N . PHE A 1 328 ? 8.51200 54.69900 14.67700 1.000 33.32016 328 PHE A N 1
ATOM 2591 C CA . PHE A 1 328 ? 9.85600 55.01300 14.19600 1.000 30.82006 328 PHE A CA 1
ATOM 2592 C C . PHE A 1 328 ? 10.04900 56.52700 14.29700 1.000 31.51180 328 PHE A C 1
ATOM 2593 O O . PHE A 1 328 ? 10.02500 57.27600 13.32100 1.000 31.65997 328 PHE A O 1
ATOM 2601 N N . SER A 1 329 ? 10.20000 56.97000 15.54100 1.000 35.90000 329 SER A N 1
ATOM 2602 C CA . SER A 1 329 ? 10.33100 58.37800 15.86600 1.000 34.58603 329 SER A CA 1
ATOM 2603 C C . SER A 1 329 ? 11.74400 58.86600 15.56500 1.000 40.55801 329 SER A C 1
ATOM 2604 O O . SER A 1 329 ? 12.67600 58.08100 15.36500 1.000 36.88891 329 SER A O 1
ATOM 2607 N N . GLU A 1 330 ? 11.89900 60.19200 15.55200 1.000 43.73627 330 GLU A N 1
ATOM 2608 C CA . GLU A 1 330 ? 13.21100 60.78200 15.31800 1.000 34.19156 330 GLU A CA 1
ATOM 2609 C C . GLU A 1 330 ? 14.23200 60.30500 16.34500 1.000 41.69594 330 GLU A C 1
ATOM 2610 O O . GLU A 1 330 ? 15.40900 60.11000 16.00900 1.000 36.34479 330 GLU A O 1
ATOM 2616 N N . GLN A 1 331 ? 13.79800 60.07500 17.58700 1.000 36.55609 331 GLN A N 1
ATOM 2617 C CA . GLN A 1 331 ? 14.71200 59.56900 18.60500 1.000 37.35315 331 GLN A CA 1
ATOM 2618 C C . GLN A 1 331 ? 15.21400 58.18000 18.25200 1.000 39.68883 331 GLN A C 1
ATOM 2619 O O . GLN A 1 331 ? 16.39800 57.86900 18.43600 1.000 34.03027 331 GLN A O 1
ATOM 2625 N N . TRP A 1 332 ? 14.32400 57.32100 17.75600 1.000 32.80293 332 TRP A N 1
ATOM 2626 C CA . TRP A 1 332 ? 14.75500 55.98300 17.38300 1.000 34.71434 332 TRP A CA 1
ATOM 2627 C C . TRP A 1 332 ? 15.69700 56.02800 16.18900 1.000 34.40260 332 TRP A C 1
ATOM 2628 O O . TRP A 1 332 ? 16.65400 55.24800 16.12300 1.000 32.40755 332 TRP A O 1
ATOM 2639 N N . MET A 1 333 ? 15.45100 56.94200 15.24700 1.000 29.49353 333 MET A N 1
ATOM 2640 C CA . MET A 1 333 ? 16.34400 57.08000 14.10200 1.000 31.42321 333 MET A CA 1
ATOM 2641 C C . MET A 1 333 ? 17.72400 57.55200 14.53500 1.000 32.14924 333 MET A C 1
ATOM 2642 O O . MET A 1 333 ? 18.74000 56.98600 14.11600 1.000 30.39491 333 MET A O 1
ATOM 2647 N N . VAL A 1 334 ? 17.78200 58.59700 15.36700 1.000 32.69487 334 VAL A N 1
ATOM 2648 C CA . VAL A 1 334 ? 19.07900 59.09300 15.82700 1.000 28.57154 334 VAL A CA 1
ATOM 2649 C C . VAL A 1 334 ? 19.81300 58.01100 16.60900 1.000 30.76051 334 VAL A C 1
ATOM 2650 O O . VAL A 1 334 ? 21.00400 57.76100 16.38700 1.000 29.45242 334 VAL A O 1
ATOM 2654 N N . GLN A 1 335 ? 19.09800 57.29000 17.46500 1.000 29.32320 335 GLN A N 1
ATOM 2655 C CA . GLN A 1 335 ? 19.73400 56.23100 18.24100 1.000 33.71554 335 GLN A CA 1
ATOM 2656 C C . GLN A 1 335 ? 20.24800 55.10700 17.34400 1.000 32.62968 335 GLN A C 1
ATOM 2657 O O . GLN A 1 335 ? 21.30100 54.51200 17.61300 1.000 29.97967 335 GLN A O 1
ATOM 2663 N N . THR A 1 336 ? 19.52400 54.81900 16.26200 1.000 28.94306 336 THR A N 1
ATOM 2664 C CA . THR A 1 336 ? 19.93800 53.76500 15.34600 1.000 24.97043 336 THR A CA 1
ATOM 2665 C C . THR A 1 336 ? 21.14800 54.19700 14.53200 1.000 26.65514 336 THR A C 1
ATOM 2666 O O . THR A 1 336 ? 22.08300 53.41200 14.33500 1.000 26.73342 336 THR A O 1
ATOM 2670 N N . PHE A 1 337 ? 21.14900 55.44400 14.05700 1.000 26.73320 337 PHE A N 1
ATOM 2671 C CA . PHE A 1 337 ? 22.30100 55.93300 13.30800 1.000 26.03467 337 PHE A CA 1
ATOM 2672 C C . PHE A 1 337 ? 23.53600 56.00300 14.18600 1.000 26.55805 337 PHE A C 1
ATOM 2673 O O . PHE A 1 337 ? 24.65200 55.76400 13.71400 1.000 26.93548 337 PHE A O 1
ATOM 2681 N N . GLU A 1 338 ? 23.36200 56.33500 15.46300 1.000 25.26813 338 GLU A N 1
ATOM 2682 C CA . GLU A 1 338 ? 24.53000 56.36800 16.33800 1.000 25.49559 338 GLU A CA 1
ATOM 2683 C C . GLU A 1 338 ? 25.08000 54.97100 16.57400 1.000 26.69103 338 GLU A C 1
ATOM 2684 O O . GLU A 1 338 ? 26.28500 54.81600 16.81500 1.000 28.67951 338 GLU A O 1
ATOM 2690 N N . ARG A 1 339 ? 24.23200 53.94000 16.51100 1.000 28.27757 339 ARG A N 1
ATOM 2691 C CA . ARG A 1 339 ? 24.77500 52.58900 16.56300 1.000 26.93133 339 ARG A CA 1
ATOM 2692 C C . ARG A 1 339 ? 25.66100 52.32100 15.35200 1.000 28.12091 339 ARG A C 1
ATOM 2693 O O . ARG A 1 339 ? 26.73400 51.71400 15.47700 1.000 26.82803 339 ARG A O 1
ATOM 2701 N N . TYR A 1 340 ? 25.25300 52.81700 14.17500 1.000 27.25724 340 TYR A N 1
ATOM 2702 C CA . TYR A 1 340 ? 26.10100 52.69000 12.99300 1.000 26.46926 340 TYR A CA 1
ATOM 2703 C C . TYR A 1 340 ? 27.35200 53.53700 13.12300 1.000 25.57614 340 TYR A C 1
ATOM 2704 O O . TYR A 1 340 ? 28.44400 53.09000 12.77100 1.000 26.19439 340 TYR A O 1
ATOM 2713 N N . TRP A 1 341 ? 27.20500 54.77200 13.60500 1.000 25.25392 341 TRP A N 1
ATOM 2714 C CA . TRP A 1 341 ? 28.36100 55.64300 13.73500 1.000 25.19474 341 TRP A CA 1
ATOM 2715 C C . TRP A 1 341 ? 29.36400 55.07600 14.72600 1.000 28.95389 341 TRP A C 1
ATOM 2716 O O . TRP A 1 341 ? 30.56400 55.33400 14.60200 1.000 28.25635 341 TRP A O 1
ATOM 2727 N N . ALA A 1 342 ? 28.89400 54.29100 15.69700 1.000 22.57486 342 ALA A N 1
ATOM 2728 C CA . ALA A 1 342 ? 29.80500 53.62800 16.63200 1.000 27.09488 342 ALA A CA 1
ATOM 2729 C C . ALA A 1 342 ? 30.70400 52.62300 15.92300 1.000 29.66941 342 ALA A C 1
ATOM 2730 O O . ALA A 1 342 ? 31.82400 52.35700 16.37900 1.000 27.48717 342 ALA A O 1
ATOM 2732 N N . TYR A 1 343 ? 30.22700 52.04000 14.82500 1.000 26.47663 343 TYR A N 1
ATOM 2733 C CA . TYR A 1 343 ? 31.10600 51.27300 13.95400 1.000 25.99952 343 TYR A CA 1
ATOM 2734 C C . TYR A 1 343 ? 31.92700 52.18400 13.04600 1.000 26.94281 343 TYR A C 1
ATOM 2735 O O . TYR A 1 343 ? 33.15400 52.06700 12.98700 1.000 31.87277 343 TYR A O 1
ATOM 2744 N N . ALA A 1 344 ? 31.26700 53.08300 12.30700 1.000 22.86090 344 ALA A N 1
ATOM 2745 C CA . ALA A 1 344 ? 31.92600 53.74700 11.18600 1.000 24.68580 344 ALA A CA 1
ATOM 2746 C C . ALA A 1 344 ? 32.92700 54.81400 11.60000 1.000 29.70341 344 ALA A C 1
ATOM 2747 O O . ALA A 1 344 ? 33.81400 55.14000 10.80000 1.000 25.42298 344 ALA A O 1
ATOM 2749 N N . GLU A 1 345 ? 32.78700 55.38200 12.80000 1.000 30.13337 345 GLU A N 1
ATOM 2750 C CA . GLU A 1 345 ? 33.61700 56.52200 13.18600 1.000 32.60694 345 GLU A CA 1
ATOM 2751 C C . GLU A 1 345 ? 35.09900 56.21500 12.98200 1.000 27.35067 345 GLU A C 1
ATOM 2752 O O . GLU A 1 345 ? 35.83000 56.99400 12.35600 1.000 24.31845 345 GLU A O 1
ATOM 2758 N N . LYS A 1 346 ? 35.54700 55.06100 13.48200 1.000 29.81798 346 LYS A N 1
ATOM 2759 C CA . LYS A 1 346 ? 36.96000 54.70300 13.38400 1.000 25.97623 346 LYS A CA 1
ATOM 2760 C C . LYS A 1 346 ? 37.35200 54.33100 11.96100 1.000 25.19751 346 LYS A C 1
ATOM 2761 O O . LYS A 1 346 ? 38.51100 54.52300 11.56100 1.000 26.11398 346 LYS A O 1
ATOM 2767 N N . VAL A 1 347 ? 36.41800 53.76400 11.19200 1.000 21.63508 347 VAL A N 1
ATOM 2768 C CA . VAL A 1 347 ? 36.70300 53.47800 9.79400 1.000 23.72344 347 VAL A CA 1
ATOM 2769 C C . VAL A 1 347 ? 36.89600 54.77600 9.02900 1.000 20.24281 347 VAL A C 1
ATOM 2770 O O . VAL A 1 347 ? 37.76300 54.88300 8.15300 1.000 22.83310 347 VAL A O 1
ATOM 2774 N N . VAL A 1 348 ? 36.09100 55.78800 9.35200 1.000 21.34242 348 VAL A N 1
ATOM 2775 C CA . VAL A 1 348 ? 36.22300 57.08400 8.70300 1.000 21.04694 348 VAL A CA 1
ATOM 2776 C C . VAL A 1 348 ? 37.54100 57.74800 9.08200 1.000 23.19017 348 VAL A C 1
ATOM 2777 O O . VAL A 1 348 ? 38.20000 58.36800 8.24600 1.000 22.12202 348 VAL A O 1
ATOM 2781 N N . ALA A 1 349 ? 37.93300 57.64200 10.34900 1.000 23.48892 349 ALA A N 1
ATOM 2782 C CA . ALA A 1 349 ? 39.17900 58.25900 10.78500 1.000 24.57064 349 ALA A CA 1
ATOM 2783 C C . ALA A 1 349 ? 40.37200 57.60700 10.10400 1.000 25.48866 349 ALA A C 1
ATOM 2784 O O . ALA A 1 349 ? 41.31700 58.29100 9.68700 1.000 24.22531 349 ALA A O 1
ATOM 2786 N N . TRP A 1 350 ? 40.32400 56.28700 9.94600 1.000 22.75501 350 TRP A N 1
ATOM 2787 C CA . TRP A 1 350 ? 41.39500 55.57500 9.26000 1.000 21.83753 350 TRP A CA 1
ATOM 2788 C C . TRP A 1 350 ? 41.46600 55.97100 7.79400 1.000 21.97240 350 TRP A C 1
ATOM 2789 O O . TRP A 1 350 ? 42.53900 56.29900 7.28200 1.000 21.89881 350 TRP A O 1
ATOM 2800 N N . THR A 1 351 ? 40.33500 55.94400 7.08900 1.000 23.09816 351 THR A N 1
A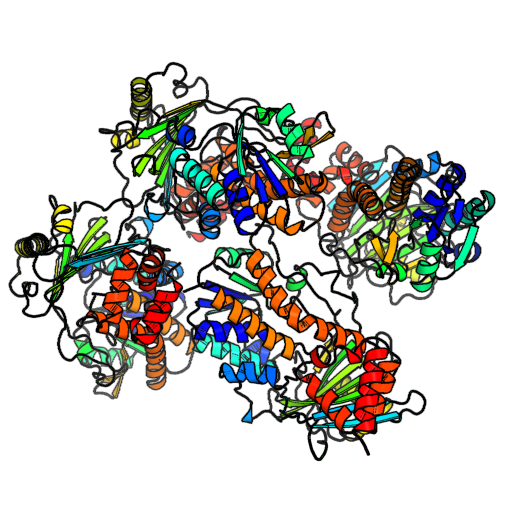TOM 2801 C CA . THR A 1 351 ? 40.39800 56.30400 5.68000 1.000 18.59274 351 THR A CA 1
ATOM 2802 C C . THR A 1 351 ? 40.74500 57.77800 5.49100 1.000 19.65688 351 THR A C 1
ATOM 2803 O O . THR A 1 351 ? 41.49100 58.11400 4.57400 1.000 23.26913 351 THR A O 1
ATOM 2807 N N . ASN A 1 352 ? 40.25200 58.67100 6.36300 1.000 21.82148 352 ASN A N 1
ATOM 2808 C CA . ASN A 1 352 ? 40.60900 60.08100 6.21800 1.000 23.85425 352 ASN A CA 1
ATOM 2809 C C . ASN A 1 352 ? 42.11700 60.25300 6.33000 1.000 24.39805 352 ASN A C 1
ATOM 2810 O O . ASN A 1 352 ? 42.72400 61.00900 5.56500 1.000 24.63774 352 ASN A O 1
ATOM 2815 N N . SER A 1 353 ? 42.74100 59.51100 7.25100 1.000 24.83758 353 SER A N 1
ATOM 2816 C CA . SER A 1 353 ? 44.17400 59.67800 7.47900 1.000 24.96964 353 SER A CA 1
ATOM 2817 C C . SER A 1 353 ? 44.99400 59.31600 6.24500 1.000 26.61902 353 SER A C 1
ATOM 2818 O O . SER A 1 353 ? 46.04000 59.92700 5.99700 1.000 27.53943 353 SER A O 1
ATOM 2821 N N . LEU A 1 354 ? 44.53300 58.34400 5.45400 1.000 21.27607 354 LEU A N 1
ATOM 2822 C CA . LEU A 1 354 ? 45.23600 57.93200 4.24400 1.000 23.12777 354 LEU A CA 1
ATOM 2823 C C . LEU A 1 354 ? 45.05800 58.90100 3.08400 1.000 22.77925 354 LEU A C 1
ATOM 2824 O O . LEU A 1 354 ? 45.74100 58.74800 2.06700 1.000 26.81986 354 LEU A O 1
ATOM 2829 N N . LEU A 1 355 ? 44.14300 59.86700 3.18800 1.000 23.10071 355 LEU A N 1
ATOM 2830 C CA . LEU A 1 355 ? 44.02600 60.88600 2.15500 1.000 24.69975 355 LEU A CA 1
ATOM 2831 C C . LEU A 1 355 ? 45.05900 61.98900 2.31600 1.000 25.97294 355 LEU A C 1
ATOM 2832 O O . LEU A 1 355 ? 45.29900 62.74200 1.36400 1.000 26.28672 355 LEU A O 1
ATOM 2837 N N . LEU A 1 356 ? 45.65200 62.04200 3.50000 1.000 26.57483 356 LEU A N 1
ATOM 2838 C CA . LEU A 1 356 ? 46.64900 63.08600 3.81400 1.000 24.62648 356 LEU A CA 1
ATOM 2839 C C . LEU A 1 356 ? 48.03900 62.45500 3.90700 1.000 29.40683 356 LEU A C 1
ATOM 2840 O O . LEU A 1 356 ? 48.13800 61.22600 3.93000 1.000 28.46358 356 LEU A O 1
ATOM 2845 N N . PRO A 1 357 ? 49.11600 63.25900 3.95500 1.000 33.43599 357 PRO A N 1
ATOM 2846 C CA . PRO A 1 357 ? 50.44800 62.70300 4.13600 1.000 30.22524 357 PRO A CA 1
ATOM 2847 C C . PRO A 1 357 ? 50.45900 61.85600 5.40900 1.000 30.11108 357 PRO A C 1
ATOM 2848 O O . PRO A 1 357 ? 49.91500 62.26300 6.39800 1.000 26.86589 357 PRO A O 1
ATOM 2852 N N . PRO A 1 358 ? 51.06800 60.66000 5.35000 1.000 29.15487 358 PRO A N 1
ATOM 2853 C CA . PRO A 1 358 ? 51.07000 59.76500 6.48900 1.000 31.10348 358 PRO A CA 1
ATOM 2854 C C . PRO A 1 358 ? 51.87300 60.29800 7.67900 1.000 31.96815 358 PRO A C 1
ATOM 2855 O O . PRO A 1 358 ? 52.83700 60.98200 7.44800 1.000 34.17900 358 PRO A O 1
ATOM 2859 N N A GLU A 1 359 ? 51.28800 60.20900 8.86900 0.581 29.63460 359 GLU A N 1
ATOM 2860 N N B GLU A 1 359 ? 51.28800 60.21200 8.86900 0.419 29.66443 359 GLU A N 1
ATOM 2861 C CA A GLU A 1 359 ? 52.04100 60.59700 10.08400 0.581 32.20548 359 GLU A CA 1
ATOM 2862 C CA B GLU A 1 359 ? 52.04200 60.60000 10.08300 0.419 32.18718 359 GLU A CA 1
ATOM 2863 C C A GLU A 1 359 ? 53.29200 59.72200 10.15500 0.581 30.11024 359 GLU A C 1
ATOM 2864 C C B GLU A 1 359 ? 53.29300 59.72400 10.15100 0.419 30.11409 359 GLU A C 1
ATOM 2865 O O A GLU A 1 359 ? 53.24800 58.57100 9.70300 0.581 27.62417 359 GLU A O 1
ATOM 2866 O O B GLU A 1 359 ? 53.24700 58.57100 9.70400 0.419 27.65761 359 GLU A O 1
ATOM 2877 N N . PRO A 1 360 ? 54.40800 60.21400 10.71500 1.000 34.53386 360 PRO A N 1
ATOM 2878 C CA . PRO A 1 360 ? 55.63000 59.39600 10.70100 1.000 29.00933 360 PRO A CA 1
ATOM 2879 C C . PRO A 1 360 ? 55.43800 58.03300 11.33800 1.000 27.37518 360 PRO A C 1
ATOM 2880 O O . PRO A 1 360 ? 56.01500 57.04800 10.85900 1.000 26.67843 360 PRO A O 1
ATOM 2884 N N . HIS A 1 361 ? 54.60600 57.92700 12.37700 1.000 26.79453 361 HIS A N 1
ATOM 2885 C CA . HIS A 1 361 ? 54.39600 56.61900 12.97400 1.000 27.31708 361 HIS A CA 1
ATOM 2886 C C . HIS A 1 361 ? 53.60100 55.68900 12.06500 1.000 20.55066 361 HIS A C 1
ATOM 2887 O O . HIS A 1 361 ? 53.73900 54.47500 12.17800 1.000 26.55032 361 HIS A O 1
ATOM 2894 N N . VAL A 1 362 ? 52.78100 56.22100 11.16200 1.000 26.70137 362 VAL A N 1
ATOM 2895 C CA . VAL A 1 362 ? 52.06800 55.33100 10.25600 1.000 22.68333 362 VAL A CA 1
ATOM 2896 C C . VAL A 1 362 ? 53.01400 54.75100 9.20600 1.000 23.24995 362 VAL A C 1
ATOM 2897 O O . VAL A 1 362 ? 52.93100 53.56200 8.86900 1.000 26.49921 362 VAL A O 1
ATOM 2901 N N . VAL A 1 363 ? 53.95100 55.56100 8.69900 1.000 25.19925 363 VAL A N 1
ATOM 2902 C CA . VAL A 1 363 ? 54.98700 55.01500 7.82800 1.000 27.94309 363 VAL A CA 1
ATOM 2903 C C . VAL A 1 363 ? 55.77100 53.93900 8.56700 1.000 27.09307 363 VAL A C 1
ATOM 2904 O O . VAL A 1 363 ? 56.06400 52.87600 8.01000 1.000 25.83540 363 VAL A O 1
ATOM 2908 N N . GLU A 1 364 ? 56.08400 54.18100 9.84900 1.000 24.71406 364 GLU A N 1
ATOM 2909 C CA . GLU A 1 364 ? 56.77900 53.17500 10.64600 1.000 23.86350 364 GLU A CA 1
ATOM 2910 C C . GLU A 1 364 ? 55.95500 51.90200 10.78700 1.000 27.58135 364 GLU A C 1
ATOM 2911 O O . GLU A 1 364 ? 56.49600 50.78900 10.74500 1.000 25.65325 364 GLU A O 1
ATOM 2917 N N . LEU A 1 365 ? 54.64400 52.04700 10.98800 1.000 23.95435 365 LEU A N 1
ATOM 2918 C CA . LEU A 1 365 ? 53.79400 50.87600 11.15800 1.000 22.49306 365 LEU A CA 1
ATOM 2919 C C . LEU A 1 365 ? 53.70200 50.10200 9.85500 1.000 21.87000 365 LEU A C 1
ATOM 2920 O O . LEU A 1 365 ? 53.86200 48.87800 9.83100 1.000 21.19660 365 LEU A O 1
ATOM 2925 N N . LEU A 1 366 ? 53.46100 50.81700 8.75200 1.000 26.56655 366 LEU A N 1
ATOM 2926 C CA . LEU A 1 366 ? 53.32400 50.14100 7.46800 1.000 24.01081 366 LEU A CA 1
ATOM 2927 C C . LEU A 1 366 ? 54.64400 49.51400 7.05000 1.000 24.66122 366 LEU A C 1
ATOM 2928 O O . LEU A 1 366 ? 54.66400 48.40600 6.49900 1.000 21.28769 366 LEU A O 1
ATOM 2933 N N . ALA A 1 367 ? 55.75800 50.19000 7.34800 1.000 22.52154 367 ALA A N 1
ATOM 2934 C CA . ALA A 1 367 ? 57.07500 49.65800 6.99500 1.000 27.43625 367 ALA A CA 1
ATOM 2935 C C . ALA A 1 367 ? 57.44600 48.45600 7.85100 1.000 25.10371 367 ALA A C 1
ATOM 2936 O O . ALA A 1 367 ? 58.11200 47.52900 7.36600 1.000 22.42592 367 ALA A O 1
ATOM 2938 N N . ALA A 1 368 ? 57.00300 48.43300 9.11000 1.000 22.54775 368 ALA A N 1
ATOM 2939 C CA . ALA A 1 368 ? 57.33800 47.30200 9.96700 1.000 20.84271 368 ALA A CA 1
ATOM 2940 C C . ALA A 1 368 ? 56.75800 46.01200 9.42400 1.000 22.54003 368 ALA A C 1
ATOM 2941 O O . ALA A 1 368 ? 57.36100 44.94800 9.58400 1.000 22.23269 368 ALA A O 1
ATOM 2943 N N . ALA A 1 369 ? 55.62100 46.09400 8.72100 1.000 19.08624 369 ALA A N 1
ATOM 2944 C CA . ALA A 1 369 ? 55.01400 44.89700 8.16400 1.000 20.70800 369 ALA A CA 1
ATOM 2945 C C . ALA A 1 369 ? 55.90500 44.22300 7.14100 1.000 20.45557 369 ALA A C 1
ATOM 2946 O O . ALA A 1 369 ? 55.74100 43.02000 6.89400 1.000 20.34189 369 ALA A O 1
ATOM 2948 N N . SER A 1 370 ? 56.82400 44.96800 6.51600 1.000 18.16170 370 SER A N 1
ATOM 2949 C CA . SER A 1 370 ? 57.68400 44.34400 5.52900 1.000 19.56351 370 SER A CA 1
ATOM 2950 C C . SER A 1 370 ? 58.76200 43.46300 6.15700 1.000 24.07527 370 SER A C 1
ATOM 2951 O O . SER A 1 370 ? 59.31700 42.61300 5.45300 1.000 26.44811 370 SER A O 1
ATOM 2954 N N . GLN A 1 371 ? 59.05700 43.64500 7.45500 1.000 21.99612 371 GLN A N 1
ATOM 2955 C CA . GLN A 1 371 ? 60.03300 42.85100 8.21500 1.000 28.88877 371 GLN A CA 1
ATOM 2956 C C . GLN A 1 371 ? 59.41200 41.84200 9.17300 1.000 28.85776 371 GLN A C 1
ATOM 2957 O O . GLN A 1 371 ? 60.14000 41.00700 9.72000 1.000 27.80749 371 GLN A O 1
ATOM 2963 N N . ASN A 1 372 ? 58.11200 41.92700 9.42600 1.000 19.87896 372 ASN A N 1
ATOM 2964 C CA . ASN A 1 372 ? 57.45500 41.10800 10.43400 1.000 21.68167 372 ASN A CA 1
ATOM 2965 C C . ASN A 1 372 ? 56.12900 40.66500 9.82800 1.000 22.44459 372 ASN A C 1
ATOM 2966 O O . ASN A 1 372 ? 55.17300 41.44500 9.79800 1.000 22.22211 372 ASN A O 1
ATOM 2971 N N . GLN A 1 373 ? 56.09200 39.41800 9.34600 1.000 21.00697 373 GLN A N 1
ATOM 2972 C CA . GLN A 1 373 ? 54.91600 38.93900 8.63400 1.000 22.82490 373 GLN A CA 1
ATOM 2973 C C . GLN A 1 373 ? 53.69200 38.91000 9.53700 1.000 25.94419 373 GLN A C 1
ATOM 2974 O O . GLN A 1 373 ? 52.56500 39.06900 9.05300 1.000 22.84931 373 GLN A O 1
ATOM 2980 N N . SER A 1 374 ? 53.87800 38.71800 10.85200 1.000 21.18654 374 SER A N 1
ATOM 2981 C CA . SER A 1 374 ? 52.71000 38.75900 11.72700 1.000 22.87497 374 SER A CA 1
ATOM 2982 C C . SER A 1 374 ? 52.07700 40.14600 11.74800 1.000 23.58056 374 SER A C 1
ATOM 2983 O O . SER A 1 374 ? 50.84600 40.25700 11.85100 1.000 21.63109 374 SER A O 1
ATOM 2986 N N . ILE A 1 375 ? 52.88500 41.21400 11.63400 1.000 21.84974 375 ILE A N 1
ATOM 2987 C CA . ILE A 1 375 ? 52.30900 42.55000 11.52000 1.000 21.12856 375 ILE A CA 1
ATOM 2988 C C . ILE A 1 375 ? 51.60900 42.71500 10.17300 1.000 19.02230 375 ILE A C 1
ATOM 2989 O O . ILE A 1 375 ? 50.53400 43.31600 10.09500 1.000 19.63930 375 ILE A O 1
ATOM 2994 N N . ALA A 1 376 ? 52.19100 42.17700 9.09800 1.000 19.43417 376 ALA A N 1
ATOM 2995 C CA . ALA A 1 376 ? 51.53300 42.29200 7.79300 1.000 17.71414 376 ALA A CA 1
ATOM 2996 C C . ALA A 1 376 ? 50.18000 41.59100 7.80800 1.000 21.17201 376 ALA A C 1
ATOM 2997 O O . ALA A 1 376 ? 49.19600 42.09400 7.24400 1.000 20.45512 376 ALA A O 1
ATOM 2999 N N . SER A 1 377 ? 50.09800 40.44500 8.48900 1.000 16.95602 377 SER A N 1
ATOM 3000 C CA . SER A 1 377 ? 48.83000 39.72600 8.53900 1.000 19.26231 377 SER A CA 1
ATOM 3001 C C . SER A 1 377 ? 47.78500 40.52000 9.31500 1.000 18.36292 377 SER A C 1
ATOM 3002 O O . SER A 1 377 ? 46.61800 40.60200 8.90300 1.000 17.87059 377 SER A O 1
ATOM 3005 N N . ILE A 1 378 ? 48.20000 41.16200 10.40600 1.000 21.53795 378 ILE A N 1
ATOM 3006 C CA . ILE A 1 378 ? 47.29000 42.02400 11.15400 1.000 20.46761 378 ILE A CA 1
ATOM 3007 C C . ILE A 1 378 ? 46.79900 43.16700 10.27700 1.000 23.96248 378 ILE A C 1
ATOM 3008 O O . ILE A 1 378 ? 45.59000 43.43300 10.19900 1.000 23.41368 378 ILE A O 1
ATOM 3013 N N . MET A 1 379 ? 47.72600 43.83000 9.57000 1.000 20.03959 379 MET A N 1
ATOM 3014 C CA . MET A 1 379 ? 47.34400 44.94300 8.70400 1.000 22.72563 379 MET A CA 1
ATOM 3015 C C . MET A 1 379 ? 46.34600 44.48900 7.65200 1.000 19.28739 379 MET A C 1
ATOM 3016 O O . MET A 1 379 ? 45.30900 45.13300 7.44100 1.000 22.17372 379 MET A O 1
ATOM 3021 N N . ALA A 1 380 ? 46.64300 43.37700 6.98200 1.000 21.21561 380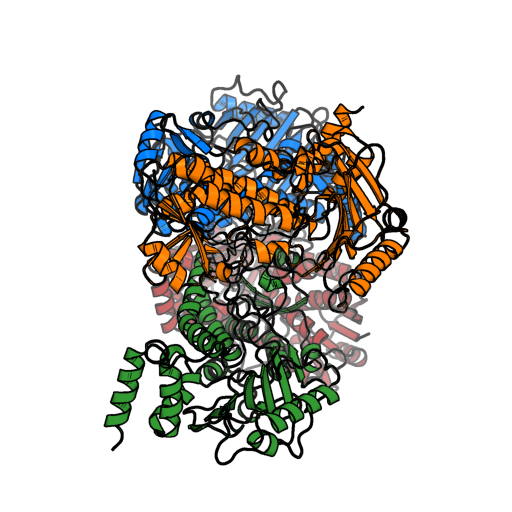 ALA A N 1
ATOM 3022 C CA . ALA A 1 380 ? 45.76700 42.92500 5.91100 1.000 19.30464 380 ALA A CA 1
ATOM 3023 C C . ALA A 1 380 ? 44.40100 42.55600 6.46100 1.000 17.15682 380 ALA A C 1
ATOM 3024 O O . ALA A 1 380 ? 43.36900 42.94500 5.90800 1.000 17.83358 380 ALA A O 1
ATOM 3026 N N . ASN A 1 381 ? 44.37200 41.80600 7.56400 1.000 17.79313 381 ASN A N 1
ATOM 3027 C CA . ASN A 1 381 ? 43.07500 41.35700 8.03700 1.000 18.69805 381 ASN A CA 1
ATOM 3028 C C . ASN A 1 381 ? 42.28700 42.46200 8.70500 1.000 19.26022 381 ASN A C 1
ATOM 3029 O O . ASN A 1 381 ? 41.06400 42.33600 8.82800 1.000 20.88823 381 ASN A O 1
ATOM 3034 N N . ASN A 1 382 ? 42.94400 43.56400 9.08800 1.000 17.45882 382 ASN A N 1
ATOM 3035 C CA . ASN A 1 382 ? 42.18800 44.69600 9.59300 1.000 19.38194 382 ASN A CA 1
ATOM 3036 C C . ASN A 1 382 ? 41.34900 45.36900 8.50800 1.000 18.74586 382 ASN A C 1
ATOM 3037 O O . ASN A 1 382 ? 40.50200 46.19800 8.84400 1.000 19.06245 382 ASN A O 1
ATOM 3042 N N . PHE A 1 383 ? 41.55700 45.05100 7.22600 1.000 18.21994 383 PHE A N 1
ATOM 3043 C CA . PHE A 1 383 ? 40.61000 45.55500 6.22600 1.000 18.85080 383 PHE A CA 1
ATOM 3044 C C . PHE A 1 383 ? 39.20700 45.01200 6.47500 1.000 19.67779 383 PHE A C 1
ATOM 3045 O O . PHE A 1 383 ? 38.21300 45.63900 6.08000 1.000 20.67229 383 PHE A O 1
ATOM 3053 N N . ASP A 1 384 ? 39.10200 43.84700 7.11200 1.000 20.20383 384 ASP A N 1
ATOM 3054 C CA . ASP A 1 384 ? 37.79700 43.28100 7.42500 1.000 18.45511 384 ASP A CA 1
ATOM 3055 C C . ASP A 1 384 ? 37.08200 44.02100 8.55100 1.000 21.22675 384 ASP A C 1
ATOM 3056 O O . ASP A 1 384 ? 35.86500 43.86500 8.69700 1.000 24.55979 384 ASP A O 1
ATOM 3061 N N . ASP A 1 385 ? 37.80800 44.78600 9.37700 1.000 17.35892 385 ASP A N 1
ATOM 3062 C CA . ASP A 1 385 ? 37.22200 45.57500 10.46100 1.000 19.03356 385 ASP A CA 1
ATOM 3063 C C . ASP A 1 385 ? 38.21400 46.66600 10.82700 1.000 21.66531 385 ASP A C 1
ATOM 3064 O O . ASP A 1 385 ? 39.02500 46.47200 11.73800 1.000 20.32860 385 ASP A O 1
ATOM 3069 N N . PRO A 1 386 ? 38.20000 47.81200 10.14300 1.000 22.48654 386 PRO A N 1
ATOM 3070 C CA . PRO A 1 386 ? 39.26300 48.80700 10.38200 1.000 21.08466 386 PRO A CA 1
ATOM 3071 C C . PRO A 1 386 ? 39.21800 49.43400 11.76700 1.000 20.92080 386 PRO A C 1
ATOM 3072 O O . PRO A 1 386 ? 40.13600 50.19200 12.11400 1.000 19.64385 386 PRO A O 1
ATOM 3076 N N . ARG A 1 387 ? 38.21100 49.11700 12.59400 1.000 22.01691 387 ARG A N 1
ATOM 3077 C CA . ARG A 1 387 ? 38.23700 49.59300 13.97100 1.000 19.75211 387 ARG A CA 1
ATOM 3078 C C . ARG A 1 387 ? 39.47800 49.09900 14.68400 1.000 19.45149 387 ARG A C 1
ATOM 3079 O O . ARG A 1 387 ? 39.97400 49.76500 15.60000 1.000 22.43187 387 ARG A O 1
ATOM 3087 N N . ALA A 1 388 ? 40.00300 47.95300 14.25800 1.000 20.62340 388 ALA A N 1
ATOM 3088 C CA . ALA A 1 388 ? 41.13700 47.31800 14.92100 1.000 22.47391 388 ALA A CA 1
ATOM 3089 C C . ALA A 1 388 ? 42.45000 48.04700 14.67600 1.000 25.81454 388 ALA A C 1
ATOM 3090 O O . ALA A 1 388 ? 43.45600 47.69800 15.30800 1.000 24.10725 388 ALA A O 1
ATOM 3092 N N . PHE A 1 389 ? 42.48100 49.00100 13.74800 1.000 20.90450 389 PHE A N 1
ATOM 3093 C CA . PHE A 1 389 ? 43.64600 49.87200 13.62000 1.000 23.80434 389 PHE A CA 1
ATOM 3094 C C . PHE A 1 389 ? 43.77600 50.81200 14.80800 1.000 29.51870 389 PHE A C 1
ATOM 3095 O O . PHE A 1 389 ? 44.87600 51.29200 15.09400 1.000 24.20852 389 PHE A O 1
ATOM 3103 N N . ALA A 1 390 ? 42.66400 51.13600 15.47400 1.000 29.37646 390 ALA A N 1
ATOM 3104 C CA . ALA A 1 390 ? 42.76600 51.93200 16.68900 1.000 28.09162 390 ALA A CA 1
ATOM 3105 C C . ALA A 1 390 ? 43.22900 51.05600 17.85300 1.000 26.99171 390 ALA A C 1
ATOM 3106 O O . ALA A 1 390 ? 42.87300 49.87900 17.93400 1.000 30.18888 390 ALA A O 1
ATOM 3108 N N . PRO A 1 391 ? 44.01000 51.61400 18.79500 1.000 28.46711 391 PRO A N 1
ATOM 3109 C CA . PRO A 1 391 ? 44.43800 53.01300 18.91100 1.000 28.96229 391 PRO A CA 1
ATOM 3110 C C . PRO A 1 391 ? 45.76700 53.31800 18.21700 1.000 29.75767 391 PRO A C 1
ATOM 3111 O O . PRO A 1 391 ? 46.09400 54.47900 17.93700 1.000 25.59531 391 PRO A O 1
ATOM 3115 N N . TRP A 1 392 ? 46.55300 52.27800 17.92200 1.000 29.27550 392 TRP A N 1
ATOM 3116 C CA . TRP A 1 392 ? 47.93500 52.48600 17.50500 1.000 26.64304 392 TRP A CA 1
ATOM 3117 C C . TRP A 1 392 ? 48.07200 53.18400 16.15300 1.000 27.69679 392 TRP A C 1
ATOM 3118 O O . TRP A 1 392 ? 49.08500 53.84400 15.91400 1.000 27.45423 392 TRP A O 1
ATOM 3129 N N . TRP A 1 393 ? 47.07700 53.09800 15.26500 1.000 22.17943 393 TRP A N 1
ATOM 3130 C CA . TRP A 1 393 ? 47.18000 53.85400 14.02300 1.000 22.40190 393 TRP A CA 1
ATOM 3131 C C . TRP A 1 393 ? 47.18700 55.35800 14.27000 1.000 26.75740 393 TRP A C 1
ATOM 3132 O O . TRP A 1 393 ? 47.75100 56.11600 13.47200 1.000 25.44435 393 TRP A O 1
ATOM 3143 N N . PHE A 1 394 ? 46.55000 55.82100 15.34700 1.000 25.91389 394 PHE A N 1
ATOM 3144 C CA . PHE A 1 394 ? 46.30300 57.24700 15.50900 1.000 32.34526 394 PHE A CA 1
ATOM 3145 C C . PHE A 1 394 ? 47.15000 57.91400 16.57700 1.000 32.35095 394 PHE A C 1
ATOM 3146 O O . PHE A 1 394 ? 47.13100 59.14300 16.67600 1.000 31.80169 394 PHE A O 1
ATOM 3154 N N . ASP A 1 395 ? 47.91400 57.14900 17.34400 1.000 28.63658 395 ASP A N 1
ATOM 3155 C CA . ASP A 1 395 ? 48.63900 57.65900 18.49600 1.000 31.31944 395 ASP A CA 1
ATOM 3156 C C . ASP A 1 395 ? 50.06200 57.14800 18.37400 1.000 30.09617 395 ASP A C 1
ATOM 3157 O O . ASP A 1 395 ? 50.28100 55.93400 18.36200 1.000 30.12530 395 ASP A O 1
ATOM 3162 N N . ALA A 1 396 ? 51.01800 58.07100 18.26200 1.000 32.65274 396 ALA A N 1
ATOM 3163 C CA . ALA A 1 396 ? 52.40300 57.65900 18.04300 1.000 38.56451 396 ALA A CA 1
ATOM 3164 C C . ALA A 1 396 ? 52.94800 56.84100 19.21100 1.000 30.49606 396 ALA A C 1
ATOM 3165 O O . ALA A 1 396 ? 53.71300 55.89100 18.99700 1.000 28.20514 396 ALA A O 1
ATOM 3167 N N . ASP A 1 397 ? 52.55000 57.16000 20.45400 1.000 29.99951 397 ASP A N 1
ATOM 3168 C CA . ASP A 1 397 ? 53.02900 56.35600 21.57900 1.000 29.89612 397 ASP A CA 1
ATOM 3169 C C . ASP A 1 397 ? 52.40300 54.97500 21.58300 1.000 30.20755 397 ASP A C 1
ATOM 3170 O O . ASP A 1 397 ? 53.05100 54.00000 21.96700 1.000 27.88105 397 ASP A O 1
ATOM 3175 N N . GLN A 1 398 ? 51.11800 54.88100 21.22600 1.000 25.36349 398 GLN A N 1
ATOM 3176 C CA . GLN A 1 398 ? 50.49400 53.57200 21.10100 1.000 30.93007 398 GLN A CA 1
ATOM 3177 C C . GLN A 1 398 ? 51.11300 52.78600 19.95500 1.000 26.22775 398 GLN A C 1
ATOM 3178 O O . GLN A 1 398 ? 51.27600 51.56000 20.04800 1.000 27.37368 398 GLN A O 1
ATOM 3184 N N . ALA A 1 399 ? 51.49000 53.48800 18.89000 1.000 23.51742 399 ALA A N 1
ATOM 3185 C CA . ALA A 1 399 ? 52.16800 52.86000 17.76700 1.000 23.21075 399 ALA A CA 1
ATOM 3186 C C . ALA A 1 399 ? 53.49700 52.26000 18.20700 1.000 27.13190 399 ALA A C 1
ATOM 3187 O O . ALA A 1 399 ? 53.80400 51.10300 17.89600 1.000 23.18568 399 ALA A O 1
ATOM 3189 N N . GLN A 1 400 ? 54.28800 53.02600 18.96800 1.000 27.61225 400 GLN A N 1
ATOM 3190 C CA . GLN A 1 400 ? 55.57300 52.49400 19.41500 1.000 26.49963 400 GLN A CA 1
ATOM 3191 C C . GLN A 1 400 ? 55.39100 51.33000 20.37900 1.000 26.57760 400 GLN A C 1
ATOM 3192 O O . GLN A 1 400 ? 56.15100 50.35400 20.32800 1.000 26.19117 400 GLN A O 1
ATOM 3198 N N . ALA A 1 401 ? 54.38100 51.39800 21.25900 1.000 26.43180 401 ALA A N 1
ATOM 3199 C CA . ALA A 1 401 ? 54.11700 50.27200 22.14900 1.000 29.41183 401 ALA A CA 1
ATOM 3200 C C . ALA A 1 401 ? 53.66000 49.04600 21.37100 1.000 25.96107 401 ALA A C 1
ATOM 3201 O O . ALA A 1 401 ? 54.02200 47.91800 21.71800 1.000 31.18041 401 ALA A O 1
ATOM 3203 N N . PHE A 1 402 ? 52.87900 49.24400 20.30200 1.000 29.29076 402 PHE A N 1
ATOM 3204 C CA . PHE A 1 402 ? 52.47600 48.11800 19.46600 1.000 26.27436 402 PHE A CA 1
ATOM 3205 C C . PHE A 1 402 ? 53.69100 47.47600 18.81100 1.000 27.57227 402 PHE A C 1
ATOM 3206 O O . PHE A 1 402 ? 53.84700 46.25000 18.82900 1.000 28.29071 402 PHE A O 1
ATOM 3214 N N . LEU A 1 403 ? 54.57700 48.29900 18.25000 1.000 25.96297 403 LEU A N 1
ATOM 3215 C CA . LEU A 1 403 ? 55.77000 47.77200 17.59600 1.000 23.63581 403 LEU A CA 1
ATOM 3216 C C . LEU A 1 403 ? 56.70800 47.12800 18.60600 1.000 30.88777 403 LEU A C 1
ATOM 3217 O O . LEU A 1 403 ? 57.27400 46.06100 18.34100 1.000 30.34508 403 LEU A O 1
ATOM 3222 N N . ALA A 1 404 ? 56.86000 47.74600 19.78200 1.000 30.23049 404 ALA A N 1
ATOM 3223 C CA . ALA A 1 404 ? 57.75200 47.17800 20.78600 1.000 35.80825 404 ALA A CA 1
ATOM 3224 C C . ALA A 1 404 ? 57.26200 45.81500 21.23600 1.000 33.79084 404 ALA A C 1
ATOM 3225 O O . ALA A 1 404 ? 58.07000 44.92100 21.51600 1.000 35.17222 404 ALA A O 1
ATOM 3227 N N . SER A 1 405 ? 55.94200 45.62600 21.26200 1.000 34.62353 405 SER A N 1
ATOM 3228 C CA . SER A 1 405 ? 55.37600 44.33900 21.64100 1.000 39.63617 405 SER A CA 1
ATOM 3229 C C . SER A 1 405 ? 55.60200 43.29600 20.55800 1.000 39.95739 405 SER A C 1
ATOM 3230 O O . SER A 1 405 ? 55.93500 42.14400 20.85600 1.000 42.24041 405 SER A O 1
ATOM 3233 N N . LYS A 1 406 ? 55.41500 43.67900 19.29300 1.000 38.39715 406 LYS A N 1
ATOM 3234 C CA . LYS A 1 406 ? 55.54300 42.72600 18.19600 1.000 34.14710 406 LYS A CA 1
ATOM 3235 C C . LYS A 1 406 ? 56.97900 42.28300 17.97100 1.000 41.28897 406 LYS A C 1
ATOM 3236 O O . LYS A 1 406 ? 57.21500 41.14100 17.56100 1.000 44.38266 406 LYS A O 1
ATOM 3242 N N . ASN A 1 407 ? 57.94500 43.15500 18.21900 1.000 37.89093 407 ASN A N 1
ATOM 3243 C CA . ASN A 1 407 ? 59.32100 42.79500 17.91700 1.000 48.62937 407 ASN A CA 1
ATOM 3244 C C . ASN A 1 407 ? 60.00400 42.08300 19.07700 1.000 49.42870 407 ASN A C 1
ATOM 3245 O O . ASN A 1 407 ? 60.89400 41.25700 18.84400 1.000 54.77029 407 ASN A O 1
ATOM 3250 N N . THR A 1 408 ? 59.61500 42.37800 20.32300 1.000 51.30938 408 THR A N 1
ATOM 3251 C CA . THR A 1 408 ? 60.06700 41.54400 21.43500 1.000 57.88025 408 THR A CA 1
ATOM 3252 C C . THR A 1 408 ? 59.47300 40.14000 21.35900 1.000 60.63043 408 THR A C 1
ATOM 3253 O O . THR A 1 408 ? 60.13200 39.16800 21.74700 1.000 66.62035 408 THR A O 1
ATOM 3257 N N . ALA A 1 409 ? 58.23600 40.01200 20.86300 1.000 59.55621 409 ALA A N 1
ATOM 3258 C CA . ALA A 1 409 ? 57.66700 38.68800 20.62400 1.000 57.57932 409 ALA A CA 1
ATOM 3259 C C . ALA A 1 409 ? 58.39800 37.95400 19.50800 1.000 62.09658 409 ALA A C 1
ATOM 3260 O O . ALA A 1 409 ? 58.54200 36.72700 19.56300 1.000 66.76250 409 ALA A O 1
ATOM 3262 N N . LYS A 1 410 ? 58.88900 38.69000 18.50500 1.000 58.16063 410 LYS A N 1
ATOM 3263 C CA . LYS A 1 410 ? 59.68100 38.08600 17.44000 1.000 62.62976 410 LYS A CA 1
ATOM 3264 C C . LYS A 1 410 ? 60.99100 37.51600 17.96800 1.000 68.51081 410 LYS A C 1
ATOM 3265 O O . LYS A 1 410 ? 61.54500 36.60000 17.35000 1.000 70.55694 410 LYS A O 1
ATOM 3271 N N . VAL A 1 411 ? 61.47400 38.03200 19.10200 1.000 65.89916 411 VAL A N 1
ATOM 3272 C CA . VAL A 1 411 ? 62.75300 37.68100 19.74000 1.000 73.01900 411 VAL A CA 1
ATOM 3273 C C . VAL A 1 411 ? 63.90100 37.73600 18.73800 1.000 72.74305 411 VAL A C 1
ATOM 3274 O O . VAL A 1 411 ? 64.46400 38.80300 18.48400 1.000 78.74090 411 VAL A O 1
ATOM 3278 N N . MET B 1 1 ? -8.43700 74.18400 33.21700 1.000 32.31622 1 MET B N 1
ATOM 3279 C CA . MET B 1 1 ? -9.28800 73.72100 32.13100 1.000 30.54346 1 MET B CA 1
ATOM 3280 C C . MET B 1 1 ? -9.56000 72.22200 32.27600 1.000 22.16219 1 MET B C 1
ATOM 3281 O O . MET B 1 1 ? -10.58600 71.70300 31.83200 1.000 23.64198 1 MET B O 1
ATOM 3286 N N . ARG B 1 2 ? -8.65200 71.51200 32.94300 1.000 18.77085 2 ARG B N 1
ATOM 3287 C CA . ARG B 1 2 ? -8.77800 70.07700 33.11100 1.000 18.05439 2 ARG B CA 1
ATOM 3288 C C . ARG B 1 2 ? -8.63100 69.71500 34.58400 1.000 16.70721 2 ARG B C 1
ATOM 3289 O O . ARG B 1 2 ? -8.22800 70.53400 35.41600 1.000 18.52762 2 ARG B O 1
ATOM 3297 N N . ARG B 1 3 ? -8.98400 68.47800 34.91400 1.000 14.78251 3 ARG B N 1
ATOM 3298 C CA . ARG B 1 3 ? -8.95700 67.99400 36.29000 1.000 16.71029 3 ARG B CA 1
ATOM 3299 C C . ARG B 1 3 ? -7.87100 66.92800 36.44100 1.000 16.95766 3 ARG B C 1
ATOM 3300 O O . ARG B 1 3 ? -7.97100 65.84000 35.86300 1.000 16.72047 3 ARG B O 1
ATOM 3308 N N . ILE B 1 4 ? -6.85800 67.23400 37.24700 1.000 14.73602 4 ILE B N 1
ATOM 3309 C CA . ILE B 1 4 ? -5.62800 66.44600 37.32900 1.000 16.50921 4 ILE B CA 1
ATOM 3310 C C . ILE B 1 4 ? -5.47600 65.90900 38.74800 1.000 11.82966 4 ILE B C 1
ATOM 3311 O O . ILE B 1 4 ? -5.73500 66.62900 39.71800 1.000 15.71949 4 ILE B O 1
ATOM 3316 N N . ALA B 1 5 ? -5.03500 64.65000 38.88300 1.000 11.90706 5 ALA B N 1
ATOM 3317 C CA . ALA B 1 5 ? -4.68100 64.08800 40.18300 1.000 12.54748 5 ALA B CA 1
ATOM 3318 C C . ALA B 1 5 ? -3.19100 63.78800 40.17800 1.000 13.57232 5 ALA B C 1
ATOM 3319 O O . ALA B 1 5 ? -2.67400 63.28100 39.18700 1.000 15.60082 5 ALA B O 1
ATOM 3321 N N . ILE B 1 6 ? -2.51100 64.12100 41.27700 1.000 12.20630 6 ILE B N 1
ATOM 3322 C CA . ILE B 1 6 ? -1.08000 63.87000 41.44400 1.000 13.17972 6 ILE B CA 1
ATOM 3323 C C . ILE B 1 6 ? -0.89500 63.08600 42.73400 1.000 11.91717 6 ILE B C 1
ATOM 3324 O O . ILE B 1 6 ? -1.38300 63.49900 43.79200 1.000 14.49994 6 ILE B O 1
ATOM 3329 N N . VAL B 1 7 ? -0.14700 61.99200 42.66600 1.000 14.40477 7 VAL B N 1
ATOM 3330 C CA . VAL B 1 7 ? 0.17300 61.20700 43.85700 1.000 15.97173 7 VAL B CA 1
ATOM 3331 C C . VAL B 1 7 ? 1.62100 61.47700 44.23100 1.000 16.79879 7 VAL B C 1
ATOM 3332 O O . VAL B 1 7 ? 2.52900 61.12200 43.47600 1.000 16.61731 7 VAL B O 1
ATOM 3336 N N . GLY B 1 8 ? 1.82000 62.11400 45.38700 1.000 15.38031 8 GLY B N 1
ATOM 3337 C CA . GLY B 1 8 ? 3.12700 62.37500 45.97200 1.000 16.78123 8 GLY B CA 1
ATOM 3338 C C . GLY B 1 8 ? 3.47500 63.85100 46.01600 1.000 19.85443 8 GLY B C 1
ATOM 3339 O O . GLY B 1 8 ? 3.68700 64.45700 44.96100 1.000 23.51817 8 GLY B O 1
ATOM 3340 N N . ALA B 1 9 ? 3.55900 64.43400 47.22100 1.000 18.05528 9 ALA B N 1
ATOM 3341 C CA . ALA B 1 9 ? 3.79500 65.87800 47.39600 1.000 22.37643 9 ALA B CA 1
ATOM 3342 C C . ALA B 1 9 ? 5.28700 66.20400 47.52800 1.000 20.98710 9 ALA B C 1
ATOM 3343 O O . ALA B 1 9 ? 5.77000 66.66900 48.56300 1.000 27.22714 9 ALA B O 1
ATOM 3345 N N . GLY B 1 10 ? 6.02000 65.97400 46.45300 1.000 16.77070 10 GLY B N 1
ATOM 3346 C CA . GLY B 1 10 ? 7.44600 66.25600 46.47200 1.000 14.82377 10 GLY B CA 1
ATOM 3347 C C . GLY B 1 10 ? 7.81200 67.36600 45.50700 1.000 13.28679 10 GLY B C 1
ATOM 3348 O O . GLY B 1 10 ? 6.95300 68.15300 45.09200 1.000 13.66906 10 GLY B O 1
ATOM 3349 N N . GLN B 1 11 ? 9.08300 67.41700 45.11900 1.000 13.30078 11 GLN B N 1
ATOM 3350 C CA . GLN B 1 11 ? 9.53900 68.51400 44.26500 1.000 12.63906 11 GLN B CA 1
ATOM 3351 C C . GLN B 1 11 ? 8.74700 68.57400 42.96400 1.000 14.41260 11 GLN B C 1
ATOM 3352 O O . GLN B 1 11 ? 8.24300 69.64000 42.58000 1.000 12.47848 11 GLN B O 1
ATOM 3358 N N . SER B 1 12 ? 8.64300 67.45000 42.25400 1.000 10.79062 12 SER B N 1
ATOM 3359 C CA . SER B 1 12 ? 7.98100 67.52300 40.94600 1.000 12.59373 12 SER B CA 1
ATOM 3360 C C . SER B 1 12 ? 6.47200 67.62500 41.07900 1.000 12.89587 12 SER B C 1
ATOM 3361 O O . SER B 1 12 ? 5.82400 68.39000 40.33900 1.000 13.30416 12 SER B O 1
ATOM 3364 N N . GLY B 1 13 ? 5.89100 66.89000 42.03000 1.000 13.89038 13 GLY B N 1
ATOM 3365 C CA . GLY B 1 13 ? 4.44000 66.88400 42.14400 1.000 13.49688 13 GLY B CA 1
ATOM 3366 C C . GLY B 1 13 ? 3.89000 68.22700 42.58100 1.000 12.00841 13 GLY B C 1
ATOM 3367 O O . GLY B 1 13 ? 2.90900 68.72800 42.00200 1.000 12.57938 13 GLY B O 1
ATOM 3368 N N . LEU B 1 14 ? 4.50800 68.82700 43.60700 1.000 12.66627 14 LEU B N 1
ATOM 3369 C CA . LEU B 1 14 ? 4.07500 70.14300 44.05700 1.000 14.48112 14 LEU B CA 1
ATOM 3370 C C . LEU B 1 14 ? 4.40400 71.22600 43.02500 1.000 12.52529 14 LEU B C 1
ATOM 3371 O O . LEU B 1 14 ? 3.59600 72.13300 42.78700 1.000 12.50260 14 LEU B O 1
ATOM 3376 N N . GLN B 1 15 ? 5.58400 71.17700 42.39900 1.000 12.10965 15 GLN B N 1
ATOM 3377 C CA . GLN B 1 15 ? 5.89500 72.24100 41.43900 1.000 10.61844 15 GLN B CA 1
ATOM 3378 C C . GLN B 1 15 ? 4.92000 72.21100 40.26100 1.000 14.38928 15 GLN B C 1
ATOM 3379 O O . GLN B 1 15 ? 4.38100 73.25900 39.85300 1.000 11.96006 15 GLN B O 1
ATOM 3385 N N . LEU B 1 16 ? 4.62000 71.00800 39.75800 1.000 12.97868 16 LEU B N 1
ATOM 3386 C CA . LEU B 1 16 ? 3.63300 70.86700 38.69200 1.000 11.72801 16 LEU B CA 1
ATOM 3387 C C . LEU B 1 16 ? 2.24400 71.26400 39.18000 1.000 12.81987 16 LEU B C 1
ATOM 3388 O O . LEU B 1 16 ? 1.54400 72.04000 38.52300 1.000 12.37979 16 LEU B O 1
ATOM 3393 N N . GLY B 1 17 ? 1.86000 70.78900 40.36300 1.000 11.75455 17 GLY B N 1
ATOM 3394 C CA . GLY B 1 17 ? 0.52000 71.08500 40.85100 1.000 14.66437 17 GLY B CA 1
ATOM 3395 C C . GLY B 1 17 ? 0.31700 72.56400 41.11300 1.000 14.93741 17 GLY B C 1
ATOM 3396 O O . GLY B 1 17 ? -0.73000 73.12600 40.78300 1.000 15.28790 17 GLY B O 1
ATOM 3397 N N . LEU B 1 18 ? 1.34100 73.22900 41.64900 1.000 12.07115 18 LEU B N 1
ATOM 3398 C CA . LEU B 1 18 ? 1.22800 74.66000 41.89200 1.000 13.89015 18 LEU B CA 1
ATOM 3399 C C . LEU B 1 18 ? 1.13700 75.43900 40.58600 1.000 16.53450 18 LEU B C 1
ATOM 3400 O O . LEU B 1 18 ? 0.35200 76.38600 40.48800 1.000 16.46172 18 LEU B O 1
ATOM 3405 N N . GLY B 1 19 ? 1.87400 75.02500 39.55200 1.000 12.43644 19 GLY B N 1
ATOM 3406 C CA . GLY B 1 19 ? 1.78600 75.74600 38.29400 1.000 13.82794 19 GLY B CA 1
ATOM 3407 C C . GLY B 1 19 ? 0.44700 75.52000 37.62400 1.000 18.15331 19 GLY B C 1
ATOM 3408 O O . GLY B 1 19 ? -0.11200 76.43100 37.00800 1.000 15.88528 19 GLY B O 1
ATOM 3409 N N . LEU B 1 20 ? -0.09200 74.30600 37.75000 1.000 13.02387 20 LEU B N 1
ATOM 3410 C CA . LEU B 1 20 ? -1.37100 74.01200 37.11600 1.000 16.78405 20 LEU B CA 1
ATOM 3411 C C . LEU B 1 20 ? -2.50600 74.78600 37.78000 1.000 16.19241 20 LEU B C 1
ATOM 3412 O O . LEU B 1 20 ? -3.38500 75.31900 37.08500 1.000 18.11071 20 LEU B O 1
ATOM 3417 N N . LEU B 1 21 ? -2.49000 74.87900 39.11600 1.000 14.62457 21 LEU B N 1
ATOM 3418 C CA . LEU B 1 21 ? -3.52600 75.63200 39.82200 1.000 16.12550 21 LEU B CA 1
ATOM 3419 C C . LEU B 1 21 ? -3.50800 77.10300 39.41900 1.000 19.55588 21 LEU B C 1
ATOM 3420 O O . LEU B 1 21 ? -4.56100 77.73700 39.27400 1.000 18.48893 21 LEU B O 1
ATOM 3425 N N . ASP B 1 22 ? -2.31600 77.65600 39.23200 1.000 15.06719 22 ASP B N 1
ATOM 3426 C CA . ASP B 1 22 ? -2.19800 79.06400 38.87800 1.000 21.88729 22 ASP B CA 1
ATOM 3427 C C . ASP B 1 22 ? -2.70800 79.32800 37.46800 1.000 23.96075 22 ASP B C 1
ATOM 3428 O O . ASP B 1 22 ? -3.00400 80.48400 37.13100 1.000 27.20081 22 ASP B O 1
ATOM 3433 N N . THR B 1 23 ? -2.80900 78.28800 36.64300 1.000 19.03234 23 THR B N 1
ATOM 3434 C CA . THR B 1 23 ? -3.26700 78.37500 35.26600 1.000 21.88545 23 THR B CA 1
ATOM 3435 C C . THR B 1 23 ? -4.73500 77.94300 35.14400 1.000 20.64236 23 THR B C 1
ATOM 3436 O O . THR B 1 23 ? -5.25600 77.81100 34.03400 1.000 28.61480 23 THR B O 1
ATOM 3440 N N . GLY B 1 24 ? -5.41600 77.74900 36.26800 1.000 18.02278 24 GLY B N 1
ATOM 3441 C CA . GLY B 1 24 ? -6.83800 77.46100 36.26100 1.000 18.62940 24 GLY B CA 1
ATOM 3442 C C . GLY B 1 24 ? -7.22400 75.99200 36.25200 1.000 25.03029 24 GLY B C 1
ATOM 3443 O O . GLY B 1 24 ? -8.42200 75.68600 36.18200 1.000 21.84717 24 GLY B O 1
ATOM 3444 N N . TYR B 1 25 ? -6.26100 75.07100 36.31300 1.000 16.80491 25 TYR B N 1
ATOM 3445 C CA . TYR B 1 25 ? -6.58900 73.65200 36.41000 1.000 17.15772 25 TYR B CA 1
ATOM 3446 C C . TYR B 1 25 ? -7.05300 73.31700 37.81500 1.000 21.88478 25 TYR B C 1
ATOM 3447 O O . TYR B 1 25 ? -6.71400 74.00100 38.78400 1.000 20.40832 25 TYR B O 1
ATOM 3456 N N . ASP B 1 26 ? -7.86000 72.27000 37.92100 1.000 18.11426 26 ASP B N 1
ATOM 3457 C CA . ASP B 1 26 ? -8.21400 71.71900 39.21400 1.000 15.22746 26 ASP B CA 1
ATOM 3458 C C . ASP B 1 26 ? -7.24600 70.58500 39.49000 1.000 18.69307 26 ASP B C 1
ATOM 3459 O O . ASP B 1 26 ? -6.98900 69.76400 38.60100 1.000 18.76477 26 ASP B O 1
ATOM 3464 N N . VAL B 1 27 ? -6.63700 70.59900 40.67400 1.000 16.34404 27 VAL B N 1
ATOM 3465 C CA . VAL B 1 27 ? -5.61600 69.61500 41.01100 1.000 14.21582 27 VAL B CA 1
ATOM 3466 C C . VAL B 1 27 ? -5.95400 69.00000 42.35600 1.000 15.38299 27 VAL B C 1
ATOM 3467 O O . VAL B 1 27 ? -6.18600 69.71700 43.34300 1.000 15.73735 27 VAL B O 1
ATOM 3471 N N . THR B 1 28 ? -5.99100 67.67400 42.38800 1.000 12.07584 28 THR B N 1
ATOM 3472 C CA . THR B 1 28 ? -6.07000 66.91600 43.62800 1.000 12.90608 28 THR B CA 1
ATOM 3473 C C . THR B 1 28 ? -4.72800 66.25000 43.86200 1.000 15.84970 28 THR B C 1
ATOM 3474 O O . THR B 1 28 ? -4.19900 65.58700 42.96600 1.000 17.14500 28 THR B O 1
ATOM 3478 N N A MET B 1 29 ? -4.18700 66.43100 45.06200 0.592 14.88008 29 MET B N 1
ATOM 3479 N N B MET B 1 29 ? -4.17800 66.45100 45.05100 0.408 14.90717 29 MET B N 1
ATOM 3480 C CA A MET B 1 29 ? -2.90800 65.85600 45.46700 0.592 14.98150 29 MET B CA 1
ATOM 3481 C CA B MET B 1 29 ? -2.92500 65.83200 45.45500 0.408 15.01741 29 MET B CA 1
ATOM 3482 C C A MET B 1 29 ? -3.13100 64.84400 46.58200 0.592 15.51507 29 MET B C 1
ATOM 3483 C C B MET B 1 29 ? -3.18100 64.82400 46.55800 0.408 15.56177 29 MET B C 1
ATOM 3484 O O A MET B 1 29 ? -3.67700 65.19400 47.62800 0.592 16.81757 29 MET B O 1
ATOM 3485 O O B MET B 1 29 ? -3.77200 65.16400 47.58300 0.408 16.85303 29 MET B O 1
ATOM 3494 N N . ILE B 1 30 ? -2.71100 63.60100 46.35900 1.000 14.26009 30 ILE B N 1
ATOM 3495 C CA . ILE B 1 30 ? -2.78700 62.54700 47.36700 1.000 16.32214 30 ILE B CA 1
ATOM 3496 C C . ILE B 1 30 ? -1.36000 62.27300 47.80800 1.000 20.52148 30 ILE B C 1
ATOM 3497 O O . ILE B 1 30 ? -0.50300 62.00000 46.96400 1.000 18.16065 30 ILE B O 1
ATOM 3502 N N . THR B 1 31 ? -1.10600 62.30900 49.11900 1.000 17.46917 31 THR B N 1
ATOM 3503 C CA . THR B 1 31 ? 0.25800 62.09000 49.58700 1.000 16.27287 31 THR B CA 1
ATOM 3504 C C . THR B 1 31 ? 0.21500 61.49000 50.98500 1.000 19.05692 31 THR B C 1
ATOM 3505 O O . THR B 1 31 ? -0.78100 61.61300 51.69800 1.000 18.92453 31 THR B O 1
ATOM 3509 N N . ASN B 1 32 ? 1.30900 60.81700 51.35700 1.000 19.90986 32 ASN B N 1
ATOM 3510 C CA . ASN B 1 32 ? 1.29800 59.95300 52.53700 1.000 22.83467 32 ASN B CA 1
ATOM 3511 C C . ASN B 1 32 ? 1.71200 60.65500 53.82900 1.000 21.34017 32 ASN B C 1
ATOM 3512 O O . ASN B 1 32 ? 1.37800 60.15800 54.91600 1.000 21.45693 32 ASN B O 1
ATOM 3517 N N . ARG B 1 33 ? 2.35600 61.81900 53.74500 1.000 19.24507 33 ARG B N 1
ATOM 3518 C CA . ARG B 1 33 ? 2.85400 62.55300 54.90300 1.000 20.08122 33 ARG B CA 1
ATOM 3519 C C . ARG B 1 33 ? 2.27200 63.96500 54.91900 1.000 23.11552 33 ARG B C 1
ATOM 3520 O O . ARG B 1 33 ? 2.26200 64.65000 53.89100 1.000 21.77918 33 ARG B O 1
ATOM 3528 N N . THR B 1 34 ? 1.81300 64.41000 56.09100 1.000 17.94478 34 THR B N 1
ATOM 3529 C CA . THR B 1 34 ? 1.32500 65.77500 56.24000 1.000 17.32143 34 THR B CA 1
ATOM 3530 C C . THR B 1 34 ? 2.48200 66.76900 56.17900 1.000 20.23995 34 THR B C 1
ATOM 3531 O O . THR B 1 34 ? 3.65500 66.41500 56.29100 1.000 19.16162 34 THR B O 1
ATOM 3535 N N . ALA B 1 35 ? 2.13100 68.03700 55.99100 1.000 17.53676 35 ALA B N 1
ATOM 3536 C CA . ALA B 1 35 ? 3.14700 69.08600 56.04200 1.000 17.06123 35 ALA B CA 1
ATOM 3537 C C . ALA B 1 35 ? 3.83700 69.10700 57.39900 1.000 22.99895 35 ALA B C 1
ATOM 3538 O O . ALA B 1 35 ? 5.06200 69.25500 57.48600 1.000 21.50250 35 ALA B O 1
ATOM 3540 N N . ASP B 1 36 ? 3.07400 68.89900 58.47000 1.000 22.72519 36 ASP B N 1
ATOM 3541 C CA . ASP B 1 36 ? 3.68100 68.94000 59.79200 1.000 20.38355 36 ASP B CA 1
ATOM 3542 C C . ASP B 1 36 ? 4.60700 67.75200 60.02500 1.000 22.26620 36 ASP B C 1
ATOM 3543 O O . ASP B 1 36 ? 5.64200 67.90300 60.68100 1.000 21.16244 36 ASP B O 1
ATOM 3548 N N . GLU B 1 37 ? 4.25400 66.55600 59.52200 1.000 18.53552 37 GLU B N 1
ATOM 3549 C CA . GLU B 1 37 ? 5.17000 65.42700 59.67800 1.000 18.76257 37 GLU B CA 1
ATOM 3550 C C . GLU B 1 37 ? 6.45600 65.61500 58.89700 1.000 17.50083 37 GLU B C 1
ATOM 3551 O O . GLU B 1 37 ? 7.51600 65.19300 59.35900 1.000 19.46967 37 GLU B O 1
ATOM 3557 N N . ILE B 1 38 ? 6.40000 66.25500 57.72700 1.000 16.61296 38 ILE B N 1
ATOM 3558 C CA . ILE B 1 38 ? 7.65200 66.52100 57.02600 1.000 18.74365 38 ILE B CA 1
ATOM 3559 C C . ILE B 1 38 ? 8.50000 67.52200 57.80300 1.000 15.18538 38 ILE B C 1
ATOM 3560 O O . ILE B 1 38 ? 9.72500 67.36600 57.91800 1.000 18.10726 38 ILE B O 1
ATOM 3565 N N . ARG B 1 39 ? 7.86500 68.54300 58.37900 1.000 16.98809 39 ARG B N 1
ATOM 3566 C CA . ARG B 1 39 ? 8.59800 69.56700 59.12600 1.000 18.96711 39 ARG B CA 1
ATOM 3567 C C . ARG B 1 39 ? 9.29400 68.96700 60.33500 1.000 22.71732 39 ARG B C 1
ATOM 3568 O O . ARG B 1 39 ? 10.38200 69.40900 60.72400 1.000 22.38234 39 ARG B O 1
ATOM 3576 N N . GLN B 1 40 ? 8.66600 67.97600 60.95800 1.000 19.58719 40 GLN B N 1
ATOM 3577 C CA . GLN B 1 40 ? 9.18700 67.39100 62.18400 1.000 21.19325 40 GLN B CA 1
ATOM 3578 C C . GLN B 1 40 ? 10.00400 66.12800 61.96300 1.000 25.66785 40 GLN B C 1
ATOM 3579 O O . GLN B 1 40 ? 10.47500 65.54100 62.93900 1.000 25.83884 40 GLN B O 1
ATOM 3585 N N . GLY B 1 41 ? 10.21000 65.70300 60.71700 1.000 19.11917 41 GLY B N 1
ATOM 3586 C CA . GLY B 1 41 ? 10.94100 64.49000 60.42200 1.000 20.08440 41 GLY B CA 1
ATOM 3587 C C . GLY B 1 41 ? 12.40000 64.74600 60.07800 1.000 16.06387 41 GLY B C 1
ATOM 3588 O O . GLY B 1 41 ? 12.94500 65.83500 60.27200 1.000 17.24976 41 GLY B O 1
ATOM 3589 N N . LYS B 1 42 ? 13.03300 63.70300 59.55800 1.000 18.71883 42 LYS B N 1
ATOM 3590 C CA . LYS B 1 42 ? 14.42900 63.76500 59.17800 1.000 19.09584 42 LYS B CA 1
ATOM 3591 C C . LYS B 1 42 ? 14.58400 64.44400 57.82700 1.000 17.15628 42 LYS B C 1
ATOM 3592 O O . LYS B 1 42 ? 13.64100 64.52700 57.02600 1.000 18.51300 42 LYS B O 1
ATOM 3598 N N . VAL B 1 43 ? 15.80900 64.89800 57.57500 1.000 15.46229 43 VAL B N 1
ATOM 3599 C CA . VAL B 1 43 ? 16.16400 65.41100 56.25700 1.000 16.76572 43 VAL B CA 1
ATOM 3600 C C . VAL B 1 43 ? 15.99300 64.30100 55.23000 1.000 18.72881 43 VAL B C 1
ATOM 3601 O O . VAL B 1 43 ? 16.06000 63.10300 55.54400 1.000 17.66115 43 VAL B O 1
ATOM 3605 N N A MET B 1 44 ? 15.70200 64.70600 53.99800 0.502 15.48423 44 MET B N 1
ATOM 3606 N N B MET B 1 44 ? 15.68600 64.69900 53.99100 0.498 15.49017 44 MET B N 1
ATOM 3607 C CA A MET B 1 44 ? 15.43200 63.76700 52.92500 0.502 17.36634 44 MET B CA 1
ATOM 3608 C CA B MET B 1 44 ? 15.46100 63.72800 52.92800 0.498 17.38264 44 MET B CA 1
ATOM 3609 C C A MET B 1 44 ? 16.38800 63.87500 51.74800 0.502 15.26862 44 MET B C 1
ATOM 3610 C C B MET B 1 44 ? 16.41300 63.85700 51.75200 0.498 15.26394 44 MET B C 1
ATOM 3611 O O A MET B 1 44 ? 16.36900 63.00100 50.87600 0.502 16.95913 44 MET B O 1
ATOM 3612 O O B MET B 1 44 ? 16.40600 62.98700 50.87600 0.498 16.95274 44 MET B O 1
ATOM 3621 N N . SER B 1 45 ? 17.22900 64.89600 51.70500 1.000 14.57701 45 SER B N 1
ATOM 3622 C CA . SER B 1 45 ? 17.97300 65.20600 50.49700 1.000 16.72491 45 SER B CA 1
ATOM 3623 C C . SER B 1 45 ? 19.03000 66.21900 50.88600 1.000 14.47910 45 SER B C 1
ATOM 3624 O O . SER B 1 45 ? 18.96900 66.80400 51.97200 1.000 16.09631 45 SER B O 1
ATOM 3627 N N . SER B 1 46 ? 19.99700 66.43400 49.98800 1.000 15.42656 46 SER B N 1
ATOM 3628 C CA . SER B 1 46 ? 20.84400 67.60900 50.07600 1.000 15.09050 46 SER B CA 1
ATOM 3629 C C . SER B 1 46 ? 20.51400 68.63900 48.99800 1.000 14.65516 46 SER B C 1
ATOM 3630 O O . SER B 1 46 ? 21.09400 69.73400 49.00800 1.000 15.69306 46 SER B O 1
ATOM 3633 N N . GLN B 1 47 ? 19.56900 68.31300 48.11300 1.000 13.42593 47 GLN B N 1
ATOM 3634 C CA . GLN B 1 47 ? 18.84900 69.20300 47.18900 1.000 14.60396 47 GLN B CA 1
ATOM 3635 C C . GLN B 1 47 ? 19.62000 70.42500 46.67100 1.000 15.75756 47 GLN B C 1
ATOM 3636 O O . GLN B 1 47 ? 19.08800 71.54400 46.62800 1.000 16.58400 47 GLN B O 1
ATOM 3642 N N . CYS B 1 48 ? 20.83600 70.23500 46.18600 1.000 15.09993 48 CYS B N 1
ATOM 3643 C CA . CYS B 1 48 ? 21.54700 71.36400 45.58100 1.000 12.02706 48 CYS B CA 1
ATOM 3644 C C . CYS B 1 48 ? 20.97500 71.61500 44.19100 1.000 13.31814 48 CYS B C 1
ATOM 3645 O O . CYS B 1 48 ? 21.19800 70.81600 43.28000 1.000 16.13832 48 CYS B O 1
ATOM 3648 N N . MET B 1 49 ? 20.21000 72.70200 44.01600 1.000 13.11623 49 MET B N 1
ATOM 3649 C CA . MET B 1 49 ? 19.59500 72.99600 42.72600 1.000 8.30436 49 MET B CA 1
ATOM 3650 C C . MET B 1 49 ? 20.33000 74.10500 41.98900 1.000 10.16655 49 MET B C 1
ATOM 3651 O O . MET B 1 49 ? 20.51400 75.19300 42.53200 1.000 13.28946 49 MET B O 1
ATOM 3656 N N . PHE B 1 50 ? 20.72300 73.82100 40.75700 1.000 9.62807 50 PHE B N 1
ATOM 3657 C CA . PHE B 1 50 ? 21.47900 74.78100 39.95100 1.000 10.98713 50 PHE B CA 1
ATOM 3658 C C . PHE B 1 50 ? 20.53400 75.75600 39.26000 1.000 11.38866 50 PHE B C 1
ATOM 3659 O O . PHE B 1 50 ? 19.30800 75.65300 39.35900 1.000 12.37862 50 PHE B O 1
ATOM 3667 N N . HIS B 1 51 ? 21.13100 76.73700 38.55900 1.000 11.76629 51 HIS B N 1
ATOM 3668 C CA . HIS B 1 51 ? 20.38800 77.91300 38.13600 1.000 12.09580 51 HIS B CA 1
ATOM 3669 C C . HIS B 1 51 ? 19.16400 77.57200 37.27800 1.000 14.77819 51 HIS B C 1
ATOM 3670 O O . HIS B 1 51 ? 18.09400 78.17100 37.45100 1.000 13.91005 51 HIS B O 1
ATOM 3677 N N . THR B 1 52 ? 19.31100 76.67700 36.29400 1.000 11.76883 52 THR B N 1
ATOM 3678 C CA . THR B 1 52 ? 18.17800 76.44100 35.39000 1.000 13.70730 52 THR B CA 1
ATOM 3679 C C . THR B 1 52 ? 16.99000 75.85200 36.14100 1.000 13.11939 52 THR B C 1
ATOM 3680 O O . THR B 1 52 ? 15.85000 76.28400 35.94100 1.000 13.66876 52 THR B O 1
ATOM 3684 N N . ALA B 1 53 ? 17.24500 74.93300 37.06800 1.000 14.16397 53 ALA B N 1
ATOM 3685 C CA . ALA B 1 53 ? 16.14700 74.39900 37.87500 1.000 13.23414 53 ALA B CA 1
ATOM 3686 C C . ALA B 1 53 ? 15.60200 75.45300 38.83700 1.000 12.90938 53 ALA B C 1
ATOM 3687 O O . ALA B 1 53 ? 14.38700 75.59700 38.99000 1.000 13.38988 53 ALA B O 1
ATOM 3689 N N . LEU B 1 54 ? 16.48200 76.24800 39.45400 1.000 11.06007 54 LEU B N 1
ATOM 3690 C CA . LEU B 1 54 ? 15.98500 77.32700 40.29500 1.000 11.86940 54 LEU B CA 1
ATOM 3691 C C . LEU B 1 54 ? 15.06800 78.25700 39.50200 1.000 12.46251 54 LEU B C 1
ATOM 3692 O O . LEU B 1 54 ? 14.04700 78.73200 40.01600 1.000 13.43062 54 LEU B O 1
ATOM 3697 N N . GLN B 1 55 ? 15.42300 78.51900 38.24800 1.000 13.59545 55 GLN B N 1
ATOM 3698 C CA . GLN B 1 55 ? 14.65000 79.45200 37.43900 1.000 13.76198 55 GLN B CA 1
ATOM 3699 C C . GLN B 1 55 ? 13.27800 78.88500 37.10000 1.000 14.73753 55 GLN B C 1
ATOM 3700 O O . GLN B 1 55 ? 12.30500 79.64700 37.03200 1.000 15.65913 55 GLN B O 1
ATOM 3706 N N . THR B 1 56 ? 13.14300 77.55200 37.00400 1.000 15.26041 56 THR B N 1
ATOM 3707 C CA . THR B 1 56 ? 11.79900 77.00700 36.81100 1.000 16.19862 56 THR B CA 1
ATOM 3708 C C . THR B 1 56 ? 10.91600 77.33300 38.00000 1.000 17.22212 56 THR B C 1
ATOM 3709 O O . THR B 1 56 ? 9.70000 77.49600 37.84200 1.000 16.57151 56 THR B O 1
ATOM 3713 N N . GLU B 1 57 ? 11.50500 77.43600 39.20400 1.000 13.92802 57 GLU B N 1
ATOM 3714 C CA . GLU B 1 57 ? 10.71900 77.83600 40.37000 1.000 15.37351 57 GLU B CA 1
ATOM 3715 C C . GLU B 1 57 ? 10.43400 79.33400 40.36800 1.000 14.59697 57 GLU B C 1
ATOM 3716 O O . GLU B 1 57 ? 9.31300 79.76200 40.68400 1.000 17.14815 57 GLU B O 1
ATOM 3722 N N . ARG B 1 58 ? 11.44900 80.14100 40.04200 1.000 14.78466 58 ARG B N 1
ATOM 3723 C CA . ARG B 1 58 ? 11.26300 81.58300 40.03500 1.000 14.14364 58 ARG B CA 1
ATOM 3724 C C . ARG B 1 58 ? 10.14700 81.97400 39.08200 1.000 17.30203 58 ARG B C 1
ATOM 3725 O O . ARG B 1 58 ? 9.35900 82.87900 39.37700 1.000 15.79944 58 ARG B O 1
ATOM 3733 N N . ASP B 1 59 ? 10.08400 81.30600 37.92900 1.000 14.78934 59 ASP B N 1
ATOM 3734 C CA . ASP B 1 59 ? 9.09400 81.66600 36.90500 1.000 17.75056 59 ASP B CA 1
ATOM 3735 C C . ASP B 1 59 ? 7.67300 81.39200 37.35600 1.000 23.30550 59 ASP B C 1
ATOM 3736 O O . ASP B 1 59 ? 6.73300 81.97300 36.80300 1.000 21.38197 59 ASP B O 1
ATOM 3741 N N . LEU B 1 60 ? 7.49200 80.49900 38.32100 1.000 15.39235 60 LEU B N 1
ATOM 3742 C CA . LEU B 1 60 ? 6.21500 80.21800 38.94100 1.000 17.80984 60 LEU B CA 1
ATOM 3743 C C . LEU B 1 60 ? 5.99100 80.98800 40.23900 1.000 17.54292 60 LEU B C 1
ATOM 3744 O O . LEU B 1 60 ? 4.96900 80.76700 40.90100 1.000 18.81405 60 LEU B O 1
ATOM 3749 N N . GLY B 1 61 ? 6.92100 81.86200 40.62500 1.000 17.50566 61 GLY B N 1
ATOM 3750 C CA . GLY B 1 61 ? 6.76300 82.58600 41.86800 1.000 16.94124 61 GLY B CA 1
ATOM 3751 C C . GLY B 1 61 ? 6.97900 81.73300 43.09300 1.000 19.08360 61 GLY B C 1
ATOM 3752 O O . GLY B 1 61 ? 6.47200 82.06200 44.17500 1.000 21.33550 61 GLY B O 1
ATOM 3753 N N . LEU B 1 62 ? 7.70200 80.62400 42.95100 1.000 12.25382 62 LEU B N 1
ATOM 3754 C CA . LEU B 1 62 ? 7.81300 79.64300 44.02900 1.000 11.82737 62 LEU B CA 1
ATOM 3755 C C . LEU B 1 62 ? 9.16400 79.69100 44.74600 1.000 12.28887 62 LEU B C 1
ATOM 3756 O O . LEU B 1 62 ? 9.43800 78.82200 45.59100 1.000 15.56770 62 LEU B O 1
ATOM 3761 N N . ASN B 1 63 ? 10.00700 80.67800 44.43100 1.000 13.26898 63 ASN B N 1
ATOM 3762 C CA . ASN B 1 63 ? 11.32900 80.82100 45.05700 1.000 14.10370 63 ASN B CA 1
ATOM 3763 C C . ASN B 1 63 ? 11.22500 81.59000 46.37700 1.000 13.93014 63 ASN B C 1
ATOM 3764 O O . ASN B 1 63 ? 11.85000 82.64900 46.57800 1.000 15.34870 63 ASN B O 1
ATOM 3769 N N . PHE B 1 64 ? 10.44800 81.02100 47.30600 1.000 14.25677 64 PHE B N 1
ATOM 3770 C CA . PHE B 1 64 ? 10.11100 81.72900 48.54000 1.000 15.16302 64 PHE B CA 1
ATOM 3771 C C . PHE B 1 64 ? 11.30800 81.95600 49.45000 1.000 16.63888 64 PHE B C 1
ATOM 3772 O O . PHE B 1 64 ? 11.23200 82.82300 50.32600 1.000 18.26951 64 PHE B O 1
ATOM 3780 N N . TRP B 1 65 ? 12.39100 81.19600 49.29000 1.000 16.09520 65 TRP B N 1
ATOM 3781 C CA . TRP B 1 65 ? 13.52700 81.28500 50.20500 1.000 14.42065 65 TRP B CA 1
ATOM 3782 C C . TRP B 1 65 ? 14.78400 81.84800 49.56000 1.000 14.10419 65 TRP B C 1
ATOM 3783 O O . TRP B 1 65 ? 15.85500 81.78400 50.17000 1.000 15.48702 65 TRP B O 1
ATOM 3794 N N . GLU B 1 66 ? 14.69200 82.39800 48.34900 1.000 13.79884 66 GLU B N 1
ATOM 3795 C CA . GLU B 1 66 ? 15.91900 82.82200 47.67800 1.000 15.53964 66 GLU B CA 1
ATOM 3796 C C . GLU B 1 66 ? 16.67100 83.89200 48.46300 1.000 13.77269 66 GLU B C 1
ATOM 3797 O O . GLU B 1 66 ? 17.90600 83.91700 48.43700 1.000 15.71223 66 GLU B O 1
ATOM 3803 N N . GLU B 1 67 ? 15.94800 84.78800 49.15600 1.000 16.77569 67 GLU B N 1
ATOM 3804 C CA . GLU B 1 67 ? 16.59000 85.81900 49.97200 1.000 14.68250 67 GLU B CA 1
ATOM 3805 C C . GLU B 1 67 ? 17.21600 85.25500 51.23700 1.000 15.38161 67 GLU B C 1
ATOM 3806 O O . GLU B 1 67 ? 18.17700 85.83400 51.76600 1.000 15.27310 67 GLU B O 1
ATOM 3812 N N . GLN B 1 68 ? 16.68000 84.14300 51.74500 1.000 14.64170 68 GLN B N 1
ATOM 3813 C CA . GLN B 1 68 ? 17.12400 83.57300 53.01700 1.000 15.51906 68 GLN B CA 1
ATOM 3814 C C . GLN B 1 68 ? 18.19800 82.50900 52.86700 1.000 16.71645 68 GLN B C 1
ATOM 3815 O O . GLN B 1 68 ? 18.90800 82.21500 53.83900 1.000 16.47752 68 GLN B O 1
ATOM 3821 N N . CYS B 1 69 ? 18.31100 81.91700 51.71000 1.000 15.25617 69 CYS B N 1
ATOM 3822 C CA . CYS B 1 69 ? 19.20300 80.77800 51.48200 1.000 14.09144 69 CYS B CA 1
ATOM 3823 C C . CYS B 1 69 ? 20.57200 81.24400 51.00200 1.000 15.07375 69 CYS B C 1
ATOM 3824 O O . CYS B 1 69 ? 20.65600 82.03300 50.04500 1.000 15.63121 69 CYS B O 1
ATOM 3827 N N . PRO B 1 70 ? 21.66400 80.79900 51.61300 1.000 15.90916 70 PRO B N 1
ATOM 3828 C CA . PRO B 1 70 ? 22.98500 81.13600 51.06300 1.000 10.78436 70 PRO B CA 1
ATOM 3829 C C . PRO B 1 70 ? 23.15000 80.56600 49.66300 1.000 11.89335 70 PRO B C 1
ATOM 3830 O O . PRO B 1 70 ? 22.59500 79.52100 49.30700 1.000 18.37270 70 PRO B O 1
ATOM 3834 N N . ALA B 1 71 ? 23.85600 81.31400 48.83500 1.000 12.44615 71 ALA B N 1
ATOM 3835 C CA . ALA B 1 71 ? 24.14600 80.87800 47.48600 1.000 12.65473 71 ALA B CA 1
ATOM 3836 C C . ALA B 1 71 ? 25.30900 79.89900 47.48400 1.000 13.83725 71 ALA B C 1
ATOM 3837 O O . ALA B 1 71 ? 26.25800 80.01300 48.27700 1.000 14.96095 71 ALA B O 1
ATOM 3839 N N . VAL B 1 72 ? 25.26300 78.96800 46.54300 1.000 10.64208 72 VAL B N 1
ATOM 3840 C CA . VAL B 1 72 ? 26.37700 78.06700 46.27700 1.000 13.05766 72 VAL B CA 1
ATOM 3841 C C . VAL B 1 72 ? 27.00300 78.60400 45.01000 1.000 15.31943 72 VAL B C 1
ATOM 3842 O O . VAL B 1 72 ? 26.38100 78.57500 43.94500 1.000 13.86614 72 VAL B O 1
ATOM 3846 N N . GLU B 1 73 ? 28.18200 79.19100 45.14600 1.000 10.58219 73 GLU B N 1
ATOM 3847 C CA . GLU B 1 73 ? 28.68200 80.06700 44.08000 1.000 8.39373 73 GLU B CA 1
ATOM 3848 C C . GLU B 1 73 ? 29.59600 79.36800 43.08600 1.000 10.06701 73 GLU B C 1
ATOM 3849 O O . GLU B 1 73 ? 30.01900 80.00400 42.11000 1.000 14.54520 73 GLU B O 1
ATOM 3855 N N . GLY B 1 74 ? 29.95600 78.11200 43.32600 1.000 10.78786 74 GLY B N 1
ATOM 3856 C CA . GLY B 1 74 ? 30.83600 77.45300 42.38300 1.000 13.29958 74 GLY B CA 1
ATOM 3857 C C . GLY B 1 74 ? 30.98500 75.97100 42.67200 1.000 11.81277 74 GLY B C 1
ATOM 3858 O O . GLY B 1 74 ? 30.28000 75.39400 43.50000 1.000 12.88490 74 GLY B O 1
ATOM 3859 N N . ILE B 1 75 ? 31.91800 75.36300 41.94400 1.000 14.10981 75 ILE B N 1
ATOM 3860 C CA . ILE B 1 75 ? 32.23700 73.95000 42.08000 1.000 14.64439 75 ILE B CA 1
ATOM 3861 C C . ILE B 1 75 ? 33.73600 73.84300 42.32400 1.000 13.00051 75 ILE B C 1
ATOM 3862 O O . ILE B 1 75 ? 34.52300 74.45900 41.59800 1.000 13.85151 75 ILE B O 1
ATOM 3867 N N . GLY B 1 76 ? 34.12400 72.98800 43.26000 1.000 14.24330 76 GLY B N 1
ATOM 3868 C CA . GLY B 1 76 ? 35.52900 72.67500 43.49500 1.000 14.70662 76 GLY B CA 1
ATOM 3869 C C . GLY B 1 76 ? 35.68900 71.17000 43.40900 1.000 16.50107 76 GLY B C 1
ATOM 3870 O O . GLY B 1 76 ? 34.77800 70.43500 43.77500 1.000 17.98528 76 GLY B O 1
ATOM 3871 N N . LEU B 1 77 ? 36.81000 70.72100 42.85100 1.000 13.49317 77 LEU B N 1
ATOM 3872 C CA . LEU B 1 77 ? 37.04800 69.28600 42.75200 1.000 14.33068 77 LEU B CA 1
ATOM 3873 C C . LEU B 1 77 ? 38.47900 68.97800 43.15800 1.000 15.66061 77 LEU B C 1
ATOM 3874 O O . LEU B 1 77 ? 39.40700 69.67100 42.74200 1.000 16.78318 77 LEU B O 1
ATOM 3879 N N . ALA B 1 78 ? 38.65000 67.90700 43.90900 1.000 16.50934 78 ALA B N 1
ATOM 3880 C CA . ALA B 1 78 ? 39.97600 67.37700 44.18800 1.000 17.76319 78 ALA B CA 1
ATOM 3881 C C . ALA B 1 78 ? 39.92600 65.86800 44.05400 1.000 17.52625 78 ALA B C 1
ATOM 3882 O O . ALA B 1 78 ? 38.94000 65.23000 44.43700 1.000 18.37262 78 ALA B O 1
ATOM 3884 N N . LEU B 1 79 ? 40.98900 65.30100 43.50100 1.000 19.64214 79 LEU B N 1
ATOM 3885 C CA . LEU B 1 79 ? 41.15700 63.85800 43.46600 1.000 19.86294 79 LEU B CA 1
ATOM 3886 C C . LEU B 1 79 ? 42.22300 63.48100 44.49100 1.000 22.05542 79 LEU B C 1
ATOM 3887 O O . LEU B 1 79 ? 43.32000 64.05200 44.48900 1.000 20.68202 79 LEU B O 1
ATOM 3892 N N . VAL B 1 80 ? 41.88900 62.54300 45.38100 1.000 18.84188 80 VAL B N 1
ATOM 3893 C CA . VAL B 1 80 ? 42.64500 62.32300 46.61100 1.000 19.17839 80 VAL B CA 1
ATOM 3894 C C . VAL B 1 80 ? 43.13600 60.88200 46.66800 1.000 26.48782 80 VAL B C 1
ATOM 3895 O O . VAL B 1 80 ? 42.37100 59.94900 46.39800 1.000 22.21832 80 VAL B O 1
ATOM 3899 N N . ASN B 1 81 ? 44.41000 60.69800 47.05500 1.000 20.92943 81 ASN B N 1
ATOM 3900 C CA . ASN B 1 81 ? 44.94700 59.35700 47.28100 1.000 25.44326 81 ASN B CA 1
ATOM 3901 C C . ASN B 1 81 ? 44.70700 58.99700 48.73800 1.000 27.00899 81 ASN B C 1
ATOM 3902 O O . ASN B 1 81 ? 45.18000 59.72200 49.62800 1.000 30.87983 81 ASN B O 1
ATOM 3907 N N . PRO B 1 82 ? 43.96200 57.92700 49.03600 1.000 24.01570 82 PRO B N 1
ATOM 3908 C CA . PRO B 1 82 ? 43.68100 57.60400 50.44000 1.000 31.61723 82 PRO B CA 1
ATOM 3909 C C . PRO B 1 82 ? 44.89800 57.12800 51.22000 1.000 36.33611 82 PRO B C 1
ATOM 3910 O O . PRO B 1 82 ? 44.85800 57.15700 52.45400 1.000 42.23685 82 PRO B O 1
ATOM 3914 N N . GLU B 1 83 ? 45.96400 56.67900 50.55400 1.000 29.50788 83 GLU B N 1
ATOM 3915 C CA . GLU B 1 83 ? 47.13900 56.19700 51.28800 1.000 37.70646 83 GLU B CA 1
ATOM 3916 C C . GLU B 1 83 ? 47.89600 57.33500 51.97800 1.000 44.59072 83 GLU B C 1
ATOM 3917 O O . GLU B 1 83 ? 48.29100 57.20800 53.14600 1.000 45.69326 83 GLU B O 1
ATOM 3923 N N . ASN B 1 84 ? 48.13200 58.45000 51.27600 1.000 40.20047 84 ASN B N 1
ATOM 3924 C CA . ASN B 1 84 ? 48.98500 59.50900 51.81200 1.000 34.68342 84 ASN B CA 1
ATOM 3925 C C . ASN B 1 84 ? 48.29800 60.86000 51.94600 1.000 42.47951 84 ASN B C 1
ATOM 3926 O O . ASN B 1 84 ? 48.92600 61.81200 52.43100 1.000 41.83566 84 ASN B O 1
ATOM 3931 N N . GLY B 1 85 ? 47.05100 60.98700 51.51000 1.000 32.47134 85 GLY B N 1
ATOM 3932 C CA . GLY B 1 85 ? 46.39100 62.26800 51.50900 1.000 36.07289 85 GLY B CA 1
ATOM 3933 C C . GLY B 1 85 ? 46.75000 63.15000 50.33400 1.000 29.16628 85 GLY B C 1
ATOM 3934 O O . GLY B 1 85 ? 46.27500 64.29100 50.27500 1.000 32.90263 85 GLY B O 1
ATOM 3935 N N . ALA B 1 86 ? 47.55600 62.66000 49.39900 1.000 25.01510 86 ALA B N 1
ATOM 3936 C CA . ALA B 1 86 ? 48.00400 63.49300 48.29200 1.000 27.63563 86 ALA B CA 1
ATOM 3937 C C . ALA B 1 86 ? 46.84500 63.76700 47.34400 1.000 23.22981 86 ALA B C 1
ATOM 3938 O O . ALA B 1 86 ? 45.93100 62.95300 47.19100 1.000 27.82765 86 ALA B O 1
ATOM 3940 N N . LYS B 1 87 ? 46.88300 64.93100 46.71100 1.000 19.48098 87 LYS B N 1
ATOM 3941 C CA . LYS B 1 87 ? 45.90700 65.29000 45.69200 1.000 23.71416 87 LYS B CA 1
ATOM 3942 C C . LYS B 1 87 ? 46.57900 65.21200 44.33000 1.000 21.75489 87 LYS B C 1
ATOM 3943 O O . LYS B 1 87 ? 47.58900 65.88200 44.09300 1.000 27.35479 87 LYS B O 1
ATOM 3949 N N . ALA B 1 88 ? 46.03800 64.38100 43.44100 1.000 19.74064 88 ALA B N 1
ATOM 3950 C CA . ALA B 1 88 ? 46.57500 64.34200 42.09100 1.000 18.97203 88 ALA B CA 1
ATOM 3951 C C . ALA B 1 88 ? 46.37600 65.68100 41.38800 1.000 19.99106 88 ALA B C 1
ATOM 3952 O O . ALA B 1 88 ? 47.19600 66.07900 40.55800 1.000 23.22115 88 ALA B O 1
ATOM 3954 N N . PHE B 1 89 ? 45.28200 66.37300 41.69800 1.000 16.20239 89 PHE B N 1
ATOM 3955 C CA . PHE B 1 89 ? 45.01300 67.70000 41.16000 1.000 14.75497 89 PHE B CA 1
ATOM 3956 C C . PHE B 1 89 ? 43.84500 68.27000 41.94200 1.000 20.02537 89 PHE B C 1
ATOM 3957 O O . PHE B 1 89 ? 43.12700 67.54000 42.62200 1.000 16.51820 89 PHE B O 1
ATOM 3965 N N . GLU B 1 90 ? 43.66700 69.57900 41.83600 1.000 17.26353 90 GLU B N 1
ATOM 3966 C CA . GLU B 1 90 ? 42.51000 70.21500 42.43200 1.000 19.43225 90 GLU B CA 1
ATOM 3967 C C . GLU B 1 90 ? 42.19500 71.47700 41.65000 1.000 16.36488 90 GLU B C 1
ATOM 3968 O O . GLU B 1 90 ? 43.07800 72.08700 41.03500 1.000 18.38408 90 GLU B O 1
ATOM 3974 N N . TRP B 1 91 ? 40.91700 71.84800 41.63300 1.000 16.24420 91 TRP B N 1
ATOM 3975 C CA . TRP B 1 91 ? 40.57100 73.09800 40.97200 1.000 15.92253 91 TRP B CA 1
ATOM 3976 C C . TRP B 1 91 ? 39.23200 73.58300 41.51100 1.000 15.23021 91 TRP B C 1
ATOM 3977 O O . TRP B 1 91 ? 38.50800 72.85100 42.17300 1.000 14.67409 91 TRP B O 1
ATOM 3988 N N . SER B 1 92 ? 38.91400 74.84000 41.21300 1.000 14.45075 92 SER B N 1
ATOM 3989 C CA . SER B 1 92 ? 37.57500 75.33600 41.50700 1.000 12.74772 92 SER B CA 1
ATOM 3990 C C . SER B 1 92 ? 37.23500 76.37900 40.46200 1.000 13.79821 92 SER B C 1
ATOM 3991 O O . SER B 1 92 ? 38.12000 76.98000 39.84200 1.000 16.19575 92 SER B O 1
ATOM 3994 N N . ALA B 1 93 ? 35.94000 76.57200 40.24600 1.000 12.98942 93 ALA B N 1
ATOM 3995 C CA . ALA B 1 93 ? 35.51300 77.63900 39.35000 1.000 11.86822 93 ALA B CA 1
ATOM 3996 C C . ALA B 1 93 ? 34.15200 78.15200 39.80500 1.000 10.71021 93 ALA B C 1
ATOM 3997 O O . ALA B 1 93 ? 33.32300 77.38900 40.31600 1.000 12.58900 93 ALA B O 1
ATOM 3999 N N . ARG B 1 94 ? 33.92800 79.44200 39.59600 1.000 12.75977 94 ARG B N 1
ATOM 4000 C CA . ARG B 1 94 ? 32.60800 80.00800 39.83600 1.000 14.36072 94 ARG B CA 1
ATOM 4001 C C . ARG B 1 94 ? 31.57900 79.44500 38.87100 1.000 12.48334 94 ARG B C 1
ATOM 4002 O O . ARG B 1 94 ? 31.87300 79.18700 37.69700 1.000 13.64715 94 ARG B O 1
ATOM 4010 N N . LEU B 1 95 ? 30.35800 79.24600 39.38200 1.000 12.34310 95 LEU B N 1
ATOM 4011 C CA . LEU B 1 95 ? 29.19600 79.12500 38.51100 1.000 13.47220 95 LEU B CA 1
ATOM 4012 C C . LEU B 1 95 ? 28.84600 80.49900 37.94100 1.000 13.53670 95 LEU B C 1
ATOM 4013 O O . LEU B 1 95 ? 28.93500 81.50900 38.63900 1.000 13.89463 95 LEU B O 1
ATOM 4018 N N . GLU B 1 96 ? 28.40800 80.53200 36.68200 1.000 11.67429 96 GLU B N 1
ATOM 4019 C CA . GLU B 1 96 ? 27.92100 81.79000 36.12600 1.000 15.61594 96 GLU B CA 1
ATOM 4020 C C . GLU B 1 96 ? 26.72000 82.29700 36.91800 1.000 16.93911 96 GLU B C 1
ATOM 4021 O O . GLU B 1 96 ? 26.62500 83.49800 37.21800 1.000 14.04229 96 GLU B O 1
ATOM 4027 N N . ARG B 1 97 ? 25.84100 81.38400 37.33400 1.000 12.58205 97 ARG B N 1
ATOM 4028 C CA . ARG B 1 97 ? 24.66900 81.70000 38.14000 1.000 11.78924 97 ARG B CA 1
ATOM 4029 C C . ARG B 1 97 ? 24.64800 80.73800 39.32200 1.000 13.59976 97 ARG B C 1
ATOM 4030 O O . ARG B 1 97 ? 24.90700 79.54700 39.15100 1.000 13.45672 97 ARG B O 1
ATOM 4038 N N . TYR B 1 98 ? 24.34300 81.24800 40.51100 1.000 12.07526 98 TYR B N 1
ATOM 4039 C CA . TYR B 1 98 ? 24.49600 80.39100 41.68100 1.000 15.40746 98 TYR B CA 1
ATOM 4040 C C . TYR B 1 98 ? 23.44000 79.28700 41.75000 1.000 12.05144 98 TYR B C 1
ATOM 4041 O O . TYR B 1 98 ? 22.38900 79.31100 41.09400 1.000 10.78876 98 TYR B O 1
ATOM 4050 N N . ALA B 1 99 ? 23.77900 78.28000 42.54000 1.000 11.17030 99 ALA B N 1
ATOM 4051 C CA . ALA B 1 99 ? 22.86400 77.23000 42.97000 1.000 13.23866 99 ALA B CA 1
ATOM 4052 C C . ALA B 1 99 ? 22.36500 77.52800 44.38800 1.000 13.63092 99 ALA B C 1
ATOM 4053 O O . ALA B 1 99 ? 22.92400 78.37800 45.09500 1.000 11.22232 99 ALA B O 1
ATOM 4055 N N . GLN B 1 100 ? 21.29200 76.83900 44.79800 1.000 10.06140 100 GLN B N 1
ATOM 4056 C CA . GLN B 1 100 ? 20.82900 76.94400 46.18100 1.000 11.61586 100 GLN B CA 1
ATOM 4057 C C . GLN B 1 100 ? 20.27200 75.61500 46.64400 1.000 11.49567 100 GLN B C 1
ATOM 4058 O O . GLN B 1 100 ? 19.65800 74.87500 45.86700 1.000 11.55648 100 GLN B O 1
ATOM 4064 N N . SER B 1 101 ? 20.48000 75.33600 47.92700 1.000 9.20937 101 SER B N 1
ATOM 4065 C CA . SER B 1 101 ? 19.97200 74.12800 48.56300 1.000 9.16592 101 SER B CA 1
ATOM 4066 C C . SER B 1 101 ? 18.99700 74.49600 49.68000 1.000 12.20079 101 SER B C 1
ATOM 4067 O O . SER B 1 101 ? 19.40700 74.87300 50.77900 1.000 12.05144 101 SER B O 1
ATOM 4070 N N . VAL B 1 102 ? 17.69000 74.41200 49.39600 1.000 13.94219 102 VAL B N 1
ATOM 4071 C CA . VAL B 1 102 ? 16.64200 74.67500 50.38700 1.000 11.43010 102 VAL B CA 1
ATOM 4072 C C . VAL B 1 102 ? 16.12600 73.32900 50.87600 1.000 12.44298 102 VAL B C 1
ATOM 4073 O O . VAL B 1 102 ? 15.49700 72.58400 50.10700 1.000 12.21900 102 VAL B O 1
ATOM 4077 N N . ASP B 1 103 ? 16.38000 73.01200 52.15300 1.000 11.48475 103 ASP B N 1
ATOM 4078 C CA . ASP B 1 103 ? 15.91800 71.77100 52.77700 1.000 12.74874 103 ASP B CA 1
ATOM 4079 C C . ASP B 1 103 ? 14.49000 71.46900 52.36500 1.000 11.97327 103 ASP B C 1
ATOM 4080 O O . ASP B 1 103 ? 13.61900 72.33600 52.45300 1.000 12.24988 103 ASP B O 1
ATOM 4085 N N . GLN B 1 104 ? 14.25100 70.23100 51.93500 1.000 12.22775 104 GLN B N 1
ATOM 4086 C CA . GLN B 1 104 ? 12.88000 69.85900 51.60000 1.000 10.77011 104 GLN B CA 1
ATOM 4087 C C . GLN B 1 104 ? 11.95500 69.93000 52.81700 1.000 12.89528 104 GLN B C 1
ATOM 4088 O O . GLN B 1 104 ? 10.74000 70.11200 52.64500 1.000 12.82768 104 GLN B O 1
ATOM 4094 N N . ARG B 1 105 ? 12.49700 69.80800 54.04600 1.000 11.61306 105 ARG B N 1
ATOM 4095 C CA . ARG B 1 105 ? 11.68500 70.02600 55.25000 1.000 13.15679 105 ARG B CA 1
ATOM 4096 C C . ARG B 1 105 ? 11.19500 71.46300 55.37900 1.000 15.43223 105 ARG B C 1
ATOM 4097 O O . ARG B 1 105 ? 10.25800 71.71900 56.14800 1.000 15.68527 105 ARG B O 1
ATOM 4105 N N . VAL B 1 106 ? 11.85300 72.40900 54.71000 1.000 13.97559 106 VAL B N 1
ATOM 4106 C CA . VAL B 1 106 ? 11.38700 73.78600 54.63500 1.000 14.13132 106 VAL B CA 1
ATOM 4107 C C . VAL B 1 106 ? 10.45200 73.97000 53.45000 1.000 13.47627 106 VAL B C 1
ATOM 4108 O O . VAL B 1 106 ? 9.33900 74.49500 53.58400 1.000 16.80510 106 VAL B O 1
ATOM 4112 N N . LYS B 1 107 ? 10.87600 73.47000 52.29100 1.000 14.13938 107 LYS B N 1
ATOM 4113 C CA . LYS B 1 107 ? 10.19100 73.80300 51.04700 1.000 11.55968 107 LYS B CA 1
ATOM 4114 C C . LYS B 1 107 ? 8.85700 73.06400 50.91000 1.000 14.03263 107 LYS B C 1
ATOM 4115 O O . LYS B 1 107 ? 7.82500 73.68100 50.60800 1.000 14.08931 107 LYS B O 1
ATOM 4121 N N . MET B 1 108 ? 8.84800 71.73400 51.10900 1.000 13.08995 108 MET B N 1
ATOM 4122 C CA . MET B 1 108 ? 7.62000 70.99600 50.81800 1.000 14.91197 108 MET B CA 1
ATOM 4123 C C . MET B 1 108 ? 6.48400 71.37900 51.75000 1.000 14.82125 108 MET B C 1
ATOM 4124 O O . MET B 1 108 ? 5.35900 71.56000 51.26100 1.000 13.46080 108 MET B O 1
ATOM 4129 N N . PRO B 1 109 ? 6.66600 71.47900 53.07300 1.000 16.19330 109 PRO B N 1
ATOM 4130 C CA . PRO B 1 109 ? 5.50100 71.87300 53.89300 1.000 17.78273 109 PRO B CA 1
ATOM 4131 C C . PRO B 1 109 ? 4.92700 73.22500 53.51300 1.000 17.69576 109 PRO B C 1
ATOM 4132 O O . PRO B 1 109 ? 3.70300 73.36100 53.43800 1.000 17.44456 109 PRO B O 1
ATOM 4136 N N . TYR B 1 110 ? 5.76700 74.20300 53.15400 1.000 16.28961 110 TYR B N 1
ATOM 4137 C CA . TYR B 1 110 ? 5.22800 75.48700 52.73200 1.000 15.73034 110 TYR B CA 1
ATOM 4138 C C . TYR B 1 110 ? 4.53500 75.37000 51.39100 1.000 17.79861 110 TYR B C 1
ATOM 4139 O O . TYR B 1 110 ? 3.45300 75.94300 51.18700 1.000 17.17466 110 TYR B O 1
ATOM 4148 N N . TRP B 1 111 ? 5.14700 74.63400 50.46200 1.000 13.24446 111 TRP B N 1
ATOM 4149 C CA . TRP B 1 111 ? 4.50400 74.44600 49.16400 1.000 15.09904 111 TRP B CA 1
ATOM 4150 C C . TRP B 1 111 ? 3.17700 73.69900 49.29800 1.000 15.56346 111 TRP B C 1
ATOM 4151 O O . TRP B 1 111 ? 2.24600 73.95100 48.52300 1.000 14.33090 111 TRP B O 1
ATOM 4162 N N . MET B 1 112 ? 3.07000 72.75700 50.25200 1.000 15.67491 112 MET B N 1
ATOM 4163 C CA . MET B 1 112 ? 1.78300 72.08900 50.47900 1.000 15.82131 112 MET B CA 1
ATOM 4164 C C . MET B 1 112 ? 0.73100 73.06200 50.98200 1.000 16.25528 112 MET B C 1
ATOM 4165 O O . MET B 1 112 ? -0.41500 73.03500 50.51400 1.000 18.27321 112 MET B O 1
ATOM 4170 N N . GLU B 1 113 ? 1.09800 73.94000 51.91600 1.000 18.05126 113 GLU B N 1
ATOM 4171 C CA . GLU B 1 113 ? 0.14900 74.92500 52.41400 1.000 20.11449 113 GLU B CA 1
ATOM 4172 C C . GLU B 1 113 ? -0.25300 75.91200 51.32100 1.000 17.20537 113 GLU B C 1
ATOM 4173 O O . GLU B 1 113 ? -1.43900 76.27500 51.20900 1.000 20.18130 113 GLU B O 1
ATOM 4179 N N . GLU B 1 114 ? 0.70200 76.29800 50.46400 1.000 17.44222 114 GLU B N 1
ATOM 4180 C CA . GLU B 1 114 ? 0.42000 77.14900 49.31200 1.000 19.29873 114 GLU B CA 1
ATOM 4181 C C . GLU B 1 114 ? -0.50000 76.45600 48.32300 1.000 17.22881 114 GLU B C 1
ATOM 4182 O O . GLU B 1 114 ? -1.37400 77.09300 47.71800 1.000 20.97344 114 GLU B O 1
ATOM 4188 N N . PHE B 1 115 ? -0.27600 75.15700 48.10800 1.000 15.28778 115 PHE B N 1
ATOM 4189 C CA . PHE B 1 115 ? -1.14100 74.37800 47.22700 1.000 17.13945 115 PHE B CA 1
ATOM 4190 C C . PHE B 1 115 ? -2.58900 74.44100 47.70300 1.000 16.59568 115 PHE B C 1
ATOM 4191 O O . PHE B 1 115 ? -3.51000 74.66500 46.90300 1.000 19.01262 115 PHE B O 1
ATOM 4199 N N . GLU B 1 116 ? -2.80000 74.30200 49.01700 1.000 18.60974 116 GLU B N 1
ATOM 4200 C CA . GLU B 1 116 ? -4.15300 74.41800 49.56700 1.000 20.84860 116 GLU B CA 1
ATOM 4201 C C . GLU B 1 116 ? -4.69700 75.83700 49.45100 1.000 21.52663 116 GLU B C 1
ATOM 4202 O O . GLU B 1 116 ? -5.87800 76.02600 49.12400 1.000 27.22452 116 GLU B O 1
ATOM 4208 N N . ARG B 1 117 ? -3.85500 76.84700 49.69800 1.000 22.53361 117 ARG B N 1
ATOM 4209 C CA . ARG B 1 117 ? -4.30600 78.23000 49.59200 1.000 25.10986 117 ARG B CA 1
ATOM 4210 C C . ARG B 1 117 ? -4.72700 78.56700 48.17300 1.000 30.96108 117 ARG B C 1
ATOM 4211 O O . ARG B 1 117 ? -5.62400 79.39300 47.97100 1.000 33.55350 117 ARG B O 1
ATOM 4219 N N . ARG B 1 118 ? -4.12000 77.92600 47.18000 1.000 22.01847 118 ARG B N 1
ATOM 4220 C CA . ARG B 1 118 ? -4.43900 78.19200 45.78500 1.000 22.06105 118 ARG B CA 1
ATOM 4221 C C . ARG B 1 118 ? -5.60800 77.36100 45.26700 1.000 26.45027 118 ARG B C 1
ATOM 4222 O O . ARG B 1 118 ? -5.85600 77.35100 44.05400 1.000 29.86363 118 ARG B O 1
ATOM 4230 N N . GLY B 1 119 ? -6.29900 76.64700 46.14400 1.000 26.04154 119 GLY B N 1
ATOM 4231 C CA . GLY B 1 119 ? -7.47600 75.88000 45.78200 1.000 22.46291 119 GLY B CA 1
ATOM 4232 C C . GLY B 1 119 ? -7.24300 74.41900 45.49200 1.000 26.85555 119 GLY B C 1
ATOM 4233 O O . GLY B 1 119 ? -8.18800 73.72200 45.09500 1.000 21.86180 119 GLY B O 1
ATOM 4234 N N . GLY B 1 120 ? -6.02500 73.92500 45.66700 1.000 19.23845 120 GLY B N 1
ATOM 4235 C CA . GLY B 1 120 ? -5.79800 72.51500 45.46800 1.000 17.16423 120 GLY B CA 1
ATOM 4236 C C . GLY B 1 120 ? -6.44000 71.70500 46.57200 1.000 19.80080 120 GLY B C 1
ATOM 4237 O O . GLY B 1 120 ? -6.54900 72.14300 47.71900 1.000 21.26143 120 GLY B O 1
ATOM 4238 N N . GLN B 1 121 ? -6.83100 70.48600 46.22000 1.000 16.21239 121 GLN B N 1
ATOM 4239 C CA . GLN B 1 121 ? -7.41900 69.53700 47.15400 1.000 15.45643 121 GLN B CA 1
ATOM 4240 C C . GLN B 1 121 ? -6.30900 68.60800 47.62700 1.000 16.99633 121 GLN B C 1
ATOM 4241 O O . GLN B 1 121 ? -5.74700 67.85900 46.82600 1.000 19.61458 121 GLN B O 1
ATOM 4247 N N . LEU B 1 122 ? -5.99000 68.66400 48.91600 1.000 16.94861 122 LEU B N 1
ATOM 4248 C CA . LEU B 1 122 ? -4.93400 67.84300 49.49700 1.000 18.50053 122 LEU B CA 1
ATOM 4249 C C . LEU B 1 122 ? -5.54000 66.70400 50.31200 1.000 18.97435 122 LEU B C 1
ATOM 4250 O O . LEU B 1 122 ? -6.26900 66.94200 51.28000 1.000 23.36796 122 LEU B O 1
ATOM 4255 N N . VAL B 1 123 ? -5.23200 65.47300 49.92200 1.000 15.03076 123 VAL B N 1
ATOM 4256 C CA . VAL B 1 123 ? -5.73900 64.26800 50.57300 1.000 18.76819 123 VAL B CA 1
ATOM 4257 C C . VAL B 1 123 ? -4.55300 63.49000 51.13200 1.000 20.09446 123 VAL B C 1
ATOM 4258 O O . VAL B 1 123 ? -3.60900 63.17400 50.39400 1.000 19.21072 123 VAL B O 1
ATOM 4262 N N . ILE B 1 124 ? -4.59300 63.16900 52.42500 1.000 19.44345 124 ILE B N 1
ATOM 4263 C CA . ILE B 1 124 ? -3.52300 62.39400 53.04100 1.000 19.82561 124 ILE B CA 1
ATOM 4264 C C . ILE B 1 124 ? -3.92400 60.92600 52.99000 1.000 24.52088 124 ILE B C 1
ATOM 4265 O O . ILE B 1 124 ? -4.88500 60.51200 53.64600 1.000 25.53734 124 ILE B O 1
ATOM 4270 N N . GLN B 1 125 ? -3.18500 60.14400 52.21000 1.000 20.23010 125 GLN B N 1
ATOM 4271 C CA . GLN B 1 125 ? -3.48100 58.73700 51.99800 1.000 26.16543 125 GLN B CA 1
ATOM 4272 C C . GLN B 1 125 ? -2.20600 58.05800 51.52000 1.000 29.04363 125 GLN B C 1
ATOM 4273 O O . GLN B 1 125 ? -1.39600 58.66500 50.80800 1.000 28.07172 125 GLN B O 1
ATOM 4279 N N . ASP B 1 126 ? -2.02100 56.81400 51.93600 1.000 25.41374 126 ASP B N 1
ATOM 4280 C CA . ASP B 1 126 ? -0.95700 55.96900 51.41100 1.000 28.22142 126 ASP B CA 1
ATOM 4281 C C . ASP B 1 126 ? -1.52500 55.26600 50.18300 1.000 38.07099 126 ASP B C 1
ATOM 4282 O O . ASP B 1 126 ? -2.32700 54.33600 50.29600 1.000 34.98591 126 ASP B O 1
ATOM 4287 N N . ALA B 1 127 ? -1.15100 55.73600 48.99700 1.000 27.23237 127 ALA B N 1
ATOM 4288 C CA . ALA B 1 127 ? -1.80900 55.26500 47.78700 1.000 26.02861 127 ALA B CA 1
ATOM 4289 C C . ALA B 1 127 ? -1.21400 53.94200 47.31800 1.000 30.04161 127 ALA B C 1
ATOM 4290 O O . ALA B 1 127 ? 0.01000 53.78100 47.25100 1.000 26.12215 127 ALA B O 1
ATOM 4292 N N . GLY B 1 128 ? -2.08500 52.98500 47.01300 1.000 29.05810 128 GLY B N 1
ATOM 4293 C CA . GLY B 1 128 ? -1.65600 51.76800 46.35400 1.000 29.84060 128 GLY B CA 1
ATOM 4294 C C . GLY B 1 128 ? -2.47100 51.53100 45.10100 1.000 27.24288 128 GLY B C 1
ATOM 4295 O O . GLY B 1 128 ? -3.10400 52.45800 44.59400 1.000 28.21047 128 GLY B O 1
ATOM 4296 N N . ILE B 1 129 ? -2.48800 50.29100 44.60300 1.000 24.99772 129 ILE B N 1
ATOM 4297 C CA . ILE B 1 129 ? -3.18900 50.00900 43.35500 1.000 28.54562 129 ILE B CA 1
ATOM 4298 C C . ILE B 1 129 ? -4.67200 50.35000 43.48100 1.000 26.11843 129 ILE B C 1
ATOM 4299 O O . ILE B 1 129 ? -5.24700 50.99600 42.60300 1.000 26.88702 129 ILE B O 1
ATOM 4304 N N . GLU B 1 130 ? -5.29900 49.98100 44.58900 1.000 30.74099 130 GLU B N 1
ATOM 4305 C CA . GLU B 1 130 ? -6.75700 50.23400 44.72500 1.000 32.15440 130 GLU B CA 1
ATOM 4306 C C . GLU B 1 130 ? -7.01200 51.74300 44.71600 1.000 27.35336 130 GLU B C 1
ATOM 4307 O O . GLU B 1 130 ? -7.97700 52.18000 44.10300 1.000 30.84606 130 GLU B O 1
ATOM 4313 N N . GLU B 1 131 ? -6.15500 52.48500 45.39600 1.000 29.51082 131 GLU B N 1
ATOM 4314 C CA . GLU B 1 131 ? -6.32600 53.93200 45.43000 1.000 27.85791 131 GLU B CA 1
ATOM 4315 C C . GLU B 1 131 ? -6.08000 54.54000 44.05500 1.000 30.32905 131 GLU B C 1
ATOM 4316 O O . GLU B 1 131 ? -6.74300 55.50900 43.66600 1.000 27.18636 131 GLU B O 1
ATOM 4322 N N . LEU B 1 132 ? -5.11100 53.99700 43.30900 1.000 27.40044 132 LEU B N 1
ATOM 4323 C CA . LEU B 1 132 ? -4.87600 54.49000 41.95500 1.000 22.58940 132 LEU B CA 1
ATOM 4324 C C . LEU B 1 132 ? -6.03800 54.17400 41.02300 1.000 22.77485 132 LEU B C 1
ATOM 4325 O O . LEU B 1 132 ? -6.32500 54.94100 40.09700 1.000 23.36109 132 LEU B O 1
ATOM 4330 N N . GLU B 1 133 ? -6.70300 53.03700 41.23300 1.000 24.76949 133 GLU B N 1
ATOM 4331 C CA . GLU B 1 133 ? -7.83800 52.69300 40.38200 1.000 22.26829 133 GLU B CA 1
ATOM 4332 C C . GLU B 1 133 ? -8.95700 53.70600 40.53500 1.000 25.17861 133 GLU B C 1
ATOM 4333 O O . GLU B 1 133 ? -9.60100 54.09500 39.55100 1.000 28.66221 133 GLU B O 1
ATOM 4339 N N . GLN B 1 134 ? -9.16500 54.16600 41.75200 1.000 24.14012 134 GLN B N 1
ATOM 4340 C CA . GLN B 1 134 ? -10.25400 55.13200 42.01500 1.000 29.76208 134 GLN B CA 1
ATOM 4341 C C . GLN B 1 134 ? -9.89400 56.47500 41.37000 1.000 28.14231 134 GLN B C 1
ATOM 4342 O O . GLN B 1 134 ? -10.74500 57.09000 40.73500 1.000 27.66361 134 GLN B O 1
ATOM 4348 N N . LEU B 1 135 ? -8.64200 56.87600 41.52600 1.000 27.40901 135 LEU B N 1
ATOM 4349 C CA . LEU B 1 135 ? -8.22900 58.14400 40.94000 1.000 23.06130 135 LEU B CA 1
ATOM 4350 C C . LEU B 1 135 ? -8.36300 58.12400 39.42500 1.000 21.26514 135 LEU B C 1
ATOM 4351 O O . LEU B 1 135 ? -8.78500 59.11500 38.81500 1.000 23.19062 135 LEU B O 1
ATOM 4356 N N . ALA B 1 136 ? -8.01400 56.99600 38.79700 1.000 22.22410 136 ALA B N 1
ATOM 4357 C CA . ALA B 1 136 ? -8.11700 56.88100 37.34600 1.000 25.30005 136 ALA B CA 1
ATOM 4358 C C . ALA B 1 136 ? -9.57000 56.91800 36.89100 1.000 23.05923 136 ALA B C 1
ATOM 4359 O O . ALA B 1 136 ? -9.86000 57.29300 35.75100 1.000 25.21962 136 ALA B O 1
ATOM 4361 N N . ASN B 1 137 ? -10.48200 56.49700 37.75900 1.000 28.24282 137 ASN B N 1
ATOM 4362 C CA . ASN B 1 137 ? -11.89800 56.60900 37.45600 1.000 27.20351 137 ASN B CA 1
ATOM 4363 C C . ASN B 1 137 ? -12.40400 58.03600 37.58500 1.000 30.67927 137 ASN B C 1
ATOM 4364 O O . ASN B 1 137 ? -13.26800 58.45500 36.80600 1.000 36.95254 137 ASN B O 1
ATOM 4369 N N . ASP B 1 138 ? -11.87200 58.80100 38.53700 1.000 24.46208 138 ASP B N 1
ATOM 4370 C CA . ASP B 1 138 ? -12.44900 60.09400 38.86600 1.000 23.77188 138 ASP B CA 1
ATOM 4371 C C . ASP B 1 138 ? -11.78100 61.28700 38.18700 1.000 21.89202 138 ASP B C 1
ATOM 4372 O O . ASP B 1 138 ? -12.39700 62.35300 38.15900 1.000 21.10432 138 ASP B O 1
ATOM 4377 N N . TYR B 1 139 ? -10.55500 61.15400 37.64300 1.000 17.52656 139 TYR B N 1
ATOM 4378 C CA . TYR B 1 139 ? -9.79700 62.29500 37.12000 1.000 15.80728 139 TYR B CA 1
ATOM 4379 C C . TYR B 1 139 ? -9.34500 62.04300 35.68600 1.000 17.11891 139 TYR B C 1
ATOM 4380 O O . TYR B 1 139 ? -9.23600 60.90200 35.24100 1.000 23.97228 139 TYR B O 1
ATOM 4389 N N . GLU B 1 140 ? -9.05600 63.13300 34.96500 1.000 16.84814 140 GLU B N 1
ATOM 4390 C CA . GLU B 1 140 ? -8.67700 63.02200 33.55000 1.000 18.50536 140 GLU B CA 1
ATOM 4391 C C . GLU B 1 140 ? -7.24900 62.52800 33.35800 1.000 22.30861 140 GLU B C 1
ATOM 4392 O O . GLU B 1 140 ? -6.92400 61.94000 32.31900 1.000 19.68599 140 GLU B O 1
ATOM 4398 N N . LEU B 1 141 ? -6.39700 62.78000 34.33300 1.000 18.02127 141 LEU B N 1
ATOM 4399 C CA . LEU B 1 141 ? -5.00200 62.37900 34.26500 1.000 19.47307 141 LEU B CA 1
ATOM 4400 C C . LEU B 1 141 ? -4.56500 62.13800 35.68900 1.000 14.81225 141 LEU B C 1
ATOM 4401 O O . LEU B 1 141 ? -4.90300 62.91700 36.57500 1.000 16.50126 141 LEU B O 1
ATOM 4406 N N . VAL B 1 142 ? -3.82200 61.05900 35.91600 1.000 14.71874 142 VAL B N 1
ATOM 4407 C CA . VAL B 1 142 ? -3.31100 60.73900 37.23600 1.000 14.59472 142 VAL B CA 1
ATOM 4408 C C . VAL B 1 142 ? -1.81200 60.57900 37.10500 1.000 14.58300 142 VAL B C 1
ATOM 4409 O O . VAL B 1 142 ? -1.34600 59.69100 36.38000 1.000 15.96706 142 VAL B O 1
ATOM 4413 N N . LEU B 1 143 ? -1.06600 61.45600 37.76300 1.000 13.16041 143 LEU B N 1
ATOM 4414 C CA . LEU B 1 143 ? 0.38700 61.38300 37.76600 1.000 12.63618 143 LEU B CA 1
ATOM 4415 C C . LEU B 1 143 ? 0.88700 60.76100 39.05800 1.000 15.06572 143 LEU B C 1
ATOM 4416 O O . LEU B 1 143 ? 0.42600 61.09600 40.15900 1.000 17.79512 143 LEU B O 1
ATOM 4421 N N A LEU B 1 144 ? 1.85700 59.85400 38.91000 0.696 14.39013 144 LEU B N 1
ATOM 4422 N N B LEU B 1 144 ? 1.85100 59.84900 38.90700 0.304 14.43200 144 LEU B N 1
ATOM 4423 C CA A LEU B 1 144 ? 2.47500 59.20100 40.09100 0.696 14.53377 144 LEU B CA 1
ATOM 4424 C CA B LEU B 1 144 ? 2.47300 59.21000 40.09200 0.304 14.61064 144 LEU B CA 1
ATOM 4425 C C A LEU B 1 144 ? 3.87000 59.79900 40.26000 0.696 16.36135 144 LEU B C 1
ATOM 4426 C C B LEU B 1 144 ? 3.86700 59.80900 40.25300 0.304 16.36060 144 LEU B C 1
ATOM 4427 O O A LEU B 1 144 ? 4.74300 59.50800 39.44000 0.696 16.60873 144 LEU B O 1
ATOM 4428 O O B LEU B 1 144 ? 4.74600 59.49900 39.44700 0.304 16.60218 144 LEU B O 1
ATOM 4437 N N . ALA B 1 145 ? 4.01500 60.66400 41.25000 1.000 15.00461 145 ALA B N 1
ATOM 4438 C CA . ALA B 1 145 ? 5.26700 61.36100 41.49500 1.000 16.04765 145 ALA B CA 1
ATOM 4439 C C . ALA B 1 145 ? 5.73300 61.02200 42.90000 1.000 18.65676 145 ALA B C 1
ATOM 4440 O O . ALA B 1 145 ? 6.09300 61.91000 43.67700 1.000 17.52234 145 ALA B O 1
ATOM 4442 N N . ALA B 1 146 ? 5.67600 59.74200 43.25100 1.000 15.86176 146 ALA B N 1
ATOM 4443 C CA . ALA B 1 146 ? 5.91200 59.31900 44.62100 1.000 17.89207 146 ALA B CA 1
ATOM 4444 C C . ALA B 1 146 ? 7.39400 59.08300 44.93200 1.000 22.51424 146 ALA B C 1
ATOM 4445 O O . ALA B 1 146 ? 7.71100 58.45000 45.94400 1.000 23.89789 146 ALA B O 1
ATOM 4447 N N . GLY B 1 147 ? 8.30200 59.57300 44.09800 1.000 23.58332 147 GLY B N 1
ATOM 4448 C CA . GLY B 1 147 ? 9.70300 59.54800 44.46400 1.000 20.15844 147 GLY B CA 1
ATOM 4449 C C . GLY B 1 147 ? 10.28600 58.15300 44.48900 1.000 21.84476 147 GLY B C 1
ATOM 4450 O O . GLY B 1 147 ? 10.27300 57.45700 43.46800 1.000 21.63150 147 GLY B O 1
ATOM 4451 N N . LYS B 1 148 ? 10.77000 57.74700 45.66500 1.000 21.61502 148 LYS B N 1
ATOM 4452 C CA . LYS B 1 148 ? 11.32900 56.38300 45.82700 1.000 26.23684 148 LYS B CA 1
ATOM 4453 C C . LYS B 1 148 ? 10.37800 55.51800 46.66400 1.000 28.12539 148 LYS B C 1
ATOM 4454 O O . LYS B 1 148 ? 10.76500 54.39800 47.01900 1.000 24.72865 148 LYS B O 1
ATOM 4460 N N . GLY B 1 149 ? 9.17400 56.00800 46.92900 1.000 25.34833 149 GLY B N 1
ATOM 4461 C CA . GLY B 1 149 ? 8.21300 55.18900 47.64900 1.000 25.93589 149 GLY B CA 1
ATOM 4462 C C . GLY B 1 149 ? 7.92200 53.89600 46.91300 1.000 28.81713 149 GLY B C 1
ATOM 4463 O O . GLY B 1 149 ? 7.97300 53.82600 45.68700 1.000 27.16079 149 GLY B O 1
ATOM 4464 N N . GLU B 1 150 ? 7.58400 52.85600 47.68700 1.000 29.67436 150 GLU B N 1
ATOM 4465 C CA . GLU B 1 150 ? 7.51600 51.50100 47.14400 1.000 30.12372 150 GLU B CA 1
ATOM 4466 C C . GLU B 1 150 ? 6.51100 51.39100 45.99200 1.000 31.28059 150 GLU B C 1
ATOM 4467 O O . GLU B 1 150 ? 6.67400 50.55100 45.09800 1.000 29.58858 150 GLU B O 1
ATOM 4473 N N . VAL B 1 151 ? 5.48900 52.24800 45.97200 1.000 24.69406 151 VAL B N 1
ATOM 4474 C CA . VAL B 1 151 ? 4.46500 52.15000 44.93100 1.000 27.07094 151 VAL B CA 1
ATOM 4475 C C . VAL B 1 151 ? 5.06300 52.32600 43.53100 1.000 22.29275 151 VAL B C 1
ATOM 4476 O O . VAL B 1 151 ? 4.52600 51.79400 42.54900 1.000 25.79921 151 VAL B O 1
ATOM 4480 N N . VAL B 1 152 ? 6.18800 53.04200 43.40600 1.000 22.33509 152 VAL B N 1
ATOM 4481 C CA . VAL B 1 152 ? 6.72400 53.27900 42.06400 1.000 26.27913 152 VAL B CA 1
ATOM 4482 C C . VAL B 1 152 ? 7.25800 51.99900 41.43900 1.000 21.31188 152 VAL B C 1
ATOM 4483 O O . VAL B 1 152 ? 7.40600 51.93000 40.21400 1.000 21.83851 152 VAL B O 1
ATOM 4487 N N . LYS B 1 153 ? 7.51300 50.96300 42.24600 1.000 24.32490 153 LYS B N 1
ATOM 4488 C CA . LYS B 1 153 ? 7.91300 49.68400 41.67500 1.000 25.49916 153 LYS B CA 1
ATOM 4489 C C . LYS B 1 153 ? 6.82000 49.04400 40.83600 1.000 28.43456 153 LYS B C 1
ATOM 4490 O O . LYS B 1 153 ? 7.08000 48.01800 40.19800 1.000 25.90042 153 LYS B O 1
ATOM 4496 N N . GLN B 1 154 ? 5.60000 49.58900 40.84500 1.000 25.70892 154 GLN B N 1
ATOM 4497 C CA . GLN B 1 154 ? 4.58400 49.07400 39.94000 1.000 29.42360 154 GLN B CA 1
ATOM 4498 C C . GLN B 1 154 ? 4.89100 49.41700 38.48800 1.000 22.53163 154 GLN B C 1
ATOM 4499 O O . GLN B 1 154 ? 4.40900 48.73100 37.57800 1.000 25.20450 154 GLN B O 1
ATOM 4505 N N . PHE B 1 155 ? 5.64500 50.48800 38.23700 1.000 20.55330 155 PHE B N 1
ATOM 4506 C CA . PHE B 1 155 ? 6.13400 50.72300 36.88700 1.000 20.45473 155 PHE B CA 1
ATOM 4507 C C . PHE B 1 155 ? 7.21000 49.70300 36.52400 1.000 21.55199 155 PHE B C 1
ATOM 4508 O O . PHE B 1 155 ? 8.12600 49.46300 37.30600 1.000 23.23752 155 PHE B O 1
ATOM 4516 N N . GLU B 1 156 ? 7.15600 49.21700 35.28400 1.000 19.73765 156 GLU B N 1
ATOM 4517 C CA . GLU B 1 156 ? 8.17100 48.31700 34.74000 1.000 21.87306 156 GLU B CA 1
ATOM 4518 C C . GLU B 1 156 ? 9.55600 48.93600 34.82100 1.000 21.69949 156 GLU B C 1
ATOM 4519 O O . GLU B 1 156 ? 9.76300 50.05200 34.34700 1.000 19.66514 156 GLU B O 1
ATOM 4525 N N . ARG B 1 157 ? 10.52700 48.18900 35.35400 1.000 19.11444 157 ARG B N 1
ATOM 4526 C CA . ARG B 1 157 ? 11.91400 48.64100 35.25300 1.000 19.41590 157 ARG B CA 1
ATOM 4527 C C . ARG B 1 157 ? 12.39500 48.47100 33.81700 1.000 20.90124 157 ARG B C 1
ATOM 4528 O O . ARG B 1 157 ? 12.25500 47.39300 33.23000 1.000 20.11046 157 ARG B O 1
ATOM 4536 N N . ASP B 1 158 ? 12.95700 49.53500 33.24000 1.000 17.60102 158 ASP B N 1
ATOM 4537 C CA . ASP B 1 158 ? 13.39400 49.51900 31.85600 1.000 15.19763 158 ASP B CA 1
ATOM 4538 C C . ASP B 1 158 ? 14.80300 48.93200 31.82000 1.000 23.30070 158 ASP B C 1
ATOM 4539 O O . ASP B 1 158 ? 15.77700 49.60500 32.18700 1.000 22.29772 158 ASP B O 1
ATOM 4544 N N . GLY B 1 159 ? 14.91700 47.67200 31.38600 1.000 18.83182 159 GLY B N 1
ATOM 4545 C CA . GLY B 1 159 ? 16.21100 47.01500 31.42600 1.000 18.69031 159 GLY B CA 1
ATOM 4546 C C . GLY B 1 159 ? 17.17900 47.51200 30.37600 1.000 18.85726 159 GLY B C 1
ATOM 4547 O O . GLY B 1 159 ? 18.39400 47.33700 30.53800 1.000 24.28349 159 GLY B O 1
ATOM 4548 N N . ALA B 1 160 ? 16.66600 48.10800 29.29700 1.000 20.73581 160 ALA B N 1
ATOM 4549 C CA . ALA B 1 160 ? 17.53500 48.70300 28.28900 1.000 24.28853 160 ALA B CA 1
ATOM 4550 C C . ALA B 1 160 ? 18.17500 49.98900 28.79100 1.000 25.98079 160 ALA B C 1
ATOM 4551 O O . ALA B 1 160 ? 19.31200 50.30400 28.41600 1.000 28.61139 160 ALA B O 1
ATOM 4553 N N . ARG B 1 161 ? 17.45800 50.76700 29.60600 1.000 19.09288 161 ARG B N 1
ATOM 4554 C CA . ARG B 1 161 ? 17.96800 52.07800 30.02000 1.000 18.17387 161 ARG B CA 1
ATOM 4555 C C . ARG B 1 161 ? 18.58600 52.07200 31.41000 1.000 21.64683 161 ARG B C 1
ATOM 4556 O O . ARG B 1 161 ? 19.23800 53.05100 31.79000 1.000 22.39182 161 ARG B O 1
ATOM 4564 N N . SER B 1 162 ? 18.43400 50.98900 32.16600 1.000 15.66274 162 SER B N 1
ATOM 4565 C CA . SER B 1 162 ? 18.95400 50.89400 33.52600 1.000 17.96142 162 SER B CA 1
ATOM 4566 C C . SER B 1 162 ? 20.23500 50.07400 33.49200 1.000 27.74634 162 SER B C 1
ATOM 4567 O O . SER B 1 162 ? 20.19200 48.86700 33.23700 1.000 23.97284 162 SER B O 1
ATOM 4570 N N . VAL B 1 163 ? 21.37000 50.71700 33.76500 1.000 21.34216 163 VAL B N 1
ATOM 4571 C CA . VAL B 1 163 ? 22.63100 49.98100 33.75900 1.000 20.25046 163 VAL B CA 1
ATOM 4572 C C . VAL B 1 163 ? 22.96900 49.35600 35.10800 1.000 21.38230 163 VAL B C 1
ATOM 4573 O O . VAL B 1 163 ? 23.84700 48.48200 35.16500 1.000 20.83090 163 VAL B O 1
ATOM 4577 N N . PHE B 1 164 ? 22.30600 49.75300 36.19200 1.000 19.84768 164 PHE B N 1
ATOM 4578 C CA . PHE B 1 164 ? 22.59900 49.19800 37.50800 1.000 18.56606 164 PHE B CA 1
ATOM 4579 C C . PHE B 1 164 ? 21.37500 48.51500 38.09000 1.000 19.89204 164 PHE B C 1
ATOM 4580 O O . PHE B 1 164 ? 20.23700 48.93800 37.87400 1.000 22.03962 164 PHE B O 1
ATOM 4588 N N . ASP B 1 165 ? 21.61200 47.46000 38.85700 1.000 24.68695 165 ASP B N 1
ATOM 4589 C CA . ASP B 1 165 ? 20.51400 46.82400 39.56200 1.000 29.25863 165 ASP B CA 1
ATOM 4590 C C . ASP B 1 165 ? 20.71200 46.73700 41.06600 1.000 27.44745 165 ASP B C 1
ATOM 4591 O O . ASP B 1 165 ? 19.83400 46.20700 41.75400 1.000 30.86166 165 ASP B O 1
ATOM 4596 N N . LYS B 1 166 ? 21.80900 47.25700 41.59900 1.000 20.82820 166 LYS B N 1
ATOM 4597 C CA . LYS B 1 166 ? 22.05500 47.33400 43.03000 1.000 23.77589 166 LYS B CA 1
ATOM 4598 C C . LYS B 1 166 ? 22.58300 48.72100 43.36600 1.000 19.93332 166 LYS B C 1
ATOM 4599 O O . LYS B 1 166 ? 23.04800 49.44400 42.47900 1.000 21.36856 166 LYS B O 1
ATOM 4605 N N . PRO B 1 167 ? 22.49700 49.13500 44.62600 1.000 19.38074 167 PRO B N 1
ATOM 4606 C CA . PRO B 1 167 ? 23.08700 50.42400 44.99700 1.000 21.84928 167 PRO B CA 1
ATOM 4607 C C . PRO B 1 167 ? 24.57600 50.44200 44.69800 1.000 20.04750 167 PRO B C 1
ATOM 4608 O O . PRO B 1 167 ? 25.27800 49.43100 44.82400 1.000 21.69337 167 PRO B O 1
ATOM 4612 N N . GLN B 1 168 ? 25.04000 51.60400 44.24000 1.000 17.56227 168 GLN B N 1
ATOM 4613 C CA . GLN B 1 168 ? 26.43600 51.80100 43.89700 1.000 19.61174 168 GLN B CA 1
ATOM 4614 C C . GLN B 1 168 ? 27.18800 52.60800 44.93900 1.000 16.08275 168 GLN B C 1
ATOM 4615 O O . GLN B 1 168 ? 28.42200 52.64500 44.88700 1.000 20.34920 168 GLN B O 1
ATOM 4621 N N . ARG B 1 169 ? 26.48400 53.24200 45.88600 1.000 16.86204 169 ARG B N 1
ATOM 4622 C CA . ARG B 1 169 ? 27.11400 53.98700 46.96600 1.000 20.07170 169 ARG B CA 1
ATOM 4623 C C . ARG B 1 169 ? 26.29400 53.84900 48.23000 1.000 19.25634 169 ARG B C 1
ATOM 4624 O O . ARG B 1 169 ? 25.05800 53.80500 48.18100 1.000 20.94137 169 ARG B O 1
ATOM 4632 N N . ALA B 1 170 ? 26.98500 53.80200 49.35900 1.000 16.42646 170 ALA B N 1
ATOM 4633 C CA . ALA B 1 170 ? 26.36400 53.98700 50.65700 1.000 20.08421 170 ALA B CA 1
ATOM 4634 C C . ALA B 1 170 ? 26.34000 55.47700 50.96800 1.000 20.83100 170 ALA B C 1
ATOM 4635 O O . ALA B 1 170 ? 27.40200 56.10900 51.05600 1.000 19.76046 170 ALA B O 1
ATOM 4637 N N . LEU B 1 171 ? 25.13700 56.02600 51.14400 1.000 17.99699 171 LEU B N 1
ATOM 4638 C CA . LEU B 1 171 ? 24.92400 57.45800 51.30400 1.000 17.97208 171 LEU B CA 1
ATOM 4639 C C . LEU B 1 171 ? 24.78500 57.86100 52.76000 1.000 17.39754 171 LEU B C 1
ATOM 4640 O O . LEU B 1 171 ? 24.18600 57.14000 53.56700 1.000 19.31760 171 LEU B O 1
ATOM 4645 N N . ALA B 1 172 ? 25.32700 59.02900 53.09300 1.000 16.72615 172 ALA B N 1
ATOM 4646 C CA . ALA B 1 172 ? 25.02800 59.66500 54.36500 1.000 15.50510 172 ALA B CA 1
ATOM 4647 C C . ALA B 1 172 ? 25.00000 61.17200 54.20000 1.000 18.53441 172 ALA B C 1
ATOM 4648 O O . ALA B 1 172 ? 25.76700 61.73500 53.40800 1.000 18.86178 172 ALA B O 1
ATOM 4650 N N . LEU B 1 173 ? 24.10600 61.81200 54.95600 1.000 15.76993 173 LEU B N 1
ATOM 4651 C CA . LEU B 1 173 ? 23.97500 63.26800 54.99500 1.000 13.75873 173 LEU B CA 1
ATOM 4652 C C . LEU B 1 173 ? 24.12000 63.71400 56.43600 1.000 14.69121 173 LEU B C 1
ATOM 4653 O O . LEU B 1 173 ? 23.61800 63.04400 57.34900 1.000 17.40317 173 LEU B O 1
ATOM 4658 N N . THR B 1 174 ? 24.78300 64.84700 56.63900 1.000 13.77962 174 THR B N 1
ATOM 4659 C CA . THR B 1 174 ? 24.87700 65.46000 57.96100 1.000 18.05845 174 THR B CA 1
ATOM 4660 C C . THR B 1 174 ? 24.73700 66.95700 57.80900 1.000 16.15638 174 THR B C 1
ATOM 4661 O O . THR B 1 174 ? 25.58000 67.58200 57.15700 1.000 16.04742 174 THR B O 1
ATOM 4665 N N . TYR B 1 175 ? 23.69700 67.52400 58.41500 1.000 14.73145 175 TYR B N 1
ATOM 4666 C CA . TYR B 1 175 ? 23.49200 68.96400 58.41100 1.000 15.81247 175 TYR B CA 1
ATOM 4667 C C . TYR B 1 175 ? 24.13900 69.54500 59.66000 1.000 19.75019 175 TYR B C 1
ATOM 4668 O O . TYR B 1 175 ? 23.80900 69.12400 60.77500 1.000 17.60684 175 TYR B O 1
ATOM 4677 N N . VAL B 1 176 ? 25.01100 70.53900 59.48800 1.000 17.03699 176 VAL B N 1
ATOM 4678 C CA . VAL B 1 176 ? 25.75100 71.08600 60.62500 1.000 14.86496 176 VAL B CA 1
ATOM 4679 C C . VAL B 1 176 ? 25.73600 72.60700 60.64000 1.000 16.77397 176 VAL B C 1
ATOM 4680 O O . VAL B 1 176 ? 25.67000 73.26800 59.60200 1.000 19.17514 176 VAL B O 1
ATOM 4684 N N . LYS B 1 177 ? 25.79700 73.15600 61.85200 1.000 19.72553 177 LYS B N 1
ATOM 4685 C CA . LYS B 1 177 ? 26.10400 74.54900 62.11300 1.000 19.23202 177 LYS B CA 1
ATOM 4686 C C . LYS B 1 177 ? 27.60700 74.69700 62.36900 1.000 20.67604 177 LYS B C 1
ATOM 4687 O O . LYS B 1 177 ? 28.28700 73.75100 62.76700 1.000 18.58005 177 LYS B O 1
ATOM 4693 N N . ASN B 1 178 ? 28.10700 75.90600 62.15300 1.000 19.97923 178 ASN B N 1
ATOM 4694 C CA . ASN B 1 178 ? 29.43000 76.38400 62.57900 1.000 22.42782 178 ASN B CA 1
ATOM 4695 C C . ASN B 1 178 ? 30.56400 75.86900 61.70900 1.000 20.65452 178 ASN B C 1
ATOM 4696 O O . ASN B 1 178 ? 31.72100 76.03800 62.08200 1.000 24.26051 178 ASN B O 1
ATOM 4701 N N . MET B 1 179 ? 30.28500 75.27500 60.54900 1.000 20.07118 179 MET B N 1
ATOM 4702 C CA . MET B 1 179 ? 31.36800 74.96200 59.62900 1.000 19.67298 179 MET B CA 1
ATOM 4703 C C . MET B 1 179 ? 32.01700 76.24500 59.11700 1.000 21.87329 179 MET B C 1
ATOM 4704 O O . MET B 1 179 ? 31.34200 77.24300 58.85600 1.000 19.26931 179 MET B O 1
ATOM 4709 N N . LYS B 1 180 ? 33.33800 76.22700 58.99100 1.000 18.66324 180 LYS B N 1
ATOM 4710 C CA . LYS B 1 180 ? 34.03700 77.40400 58.47600 1.000 20.60176 180 LYS B CA 1
ATOM 4711 C C . LYS B 1 180 ? 33.73000 77.60700 56.99500 1.000 21.83899 180 LYS B C 1
ATOM 4712 O O . LYS B 1 180 ? 33.78300 76.64900 56.21700 1.000 18.80837 180 LYS B O 1
ATOM 4718 N N . PRO B 1 181 ? 33.40500 78.82800 56.58000 1.000 22.73697 181 PRO B N 1
ATOM 4719 C CA . PRO B 1 181 ? 33.19700 79.11800 55.15300 1.000 21.45660 181 PRO B CA 1
ATOM 4720 C C . PRO B 1 181 ? 34.50600 79.14000 54.38100 1.000 20.69166 181 PRO B C 1
ATOM 4721 O O . PRO B 1 181 ? 35.60300 79.21500 54.95400 1.000 19.64716 181 PRO B O 1
ATOM 4725 N N . ILE B 1 182 ? 34.36800 79.04300 53.05800 1.000 18.82688 182 ILE B N 1
ATOM 4726 C CA . ILE B 1 182 ? 35.48000 79.12900 52.12400 1.000 21.24643 182 ILE B CA 1
ATOM 4727 C C . ILE B 1 182 ? 35.44600 80.48700 51.44200 1.000 22.48503 182 ILE B C 1
ATOM 4728 O O . ILE B 1 182 ? 34.43300 80.87300 50.84200 1.000 22.20144 182 ILE B O 1
ATOM 4733 N N . SER B 1 183 ? 36.53400 81.21100 51.56000 1.000 19.55025 183 SER B N 1
ATOM 4734 C CA . SER B 1 183 ? 36.72300 82.46600 50.84900 1.000 20.80175 183 SER B CA 1
ATOM 4735 C C . SER B 1 183 ? 37.40900 82.21200 49.50700 1.000 19.66286 183 SER B C 1
ATOM 4736 O O . SER B 1 183 ? 38.27000 81.33300 49.39500 1.000 22.14705 183 SER B O 1
ATOM 4739 N N . PRO B 1 184 ? 37.14600 83.01500 48.45600 1.000 16.33465 184 PRO B N 1
ATOM 4740 C CA . PRO B 1 184 ? 36.27400 84.19100 48.39700 1.000 16.98986 184 PRO B CA 1
ATOM 4741 C C . PRO B 1 184 ? 34.87900 83.88500 47.85100 1.000 15.28739 184 PRO B C 1
ATOM 4742 O O . PRO B 1 184 ? 34.04300 84.78200 47.71100 1.000 17.68692 184 PRO B O 1
ATOM 4746 N N . TYR B 1 185 ? 34.59300 82.62800 47.52200 1.000 13.98881 185 TYR B N 1
ATOM 4747 C CA . TYR B 1 185 ? 33.24200 82.26700 47.09200 1.000 12.57386 185 TYR B CA 1
ATOM 4748 C C . TYR B 1 185 ? 32.94500 80.85100 47.56700 1.000 16.83459 185 TYR B C 1
ATOM 4749 O O . TYR B 1 185 ? 33.84800 80.01500 47.66000 1.000 15.18666 185 TYR B O 1
ATOM 4758 N N . SER B 1 186 ? 31.67300 80.59600 47.88400 1.000 14.02903 186 SER B N 1
ATOM 4759 C CA . SER B 1 186 ? 31.26400 79.27100 48.33600 1.000 13.99300 186 SER B CA 1
ATOM 4760 C C . SER B 1 186 ? 31.24900 78.30400 47.15900 1.000 11.28684 186 SER B C 1
ATOM 4761 O O . SER B 1 186 ? 31.08700 78.70300 46.00300 1.000 11.40570 186 SER B O 1
ATOM 4764 N N . ARG B 1 187 ? 31.44800 77.01800 47.44800 1.000 13.43864 187 ARG B N 1
ATOM 4765 C CA . ARG B 1 187 ? 31.42400 76.05500 46.35400 1.000 13.30119 187 ARG B CA 1
ATOM 4766 C C . ARG B 1 187 ? 31.04100 74.68800 46.89700 1.000 13.45735 187 ARG B C 1
ATOM 4767 O O . ARG B 1 187 ? 31.20400 74.41200 48.08700 1.000 17.14165 187 ARG B O 1
ATOM 4775 N N . VAL B 1 188 ? 30.50300 73.84300 46.00900 1.000 13.19610 188 VAL B N 1
ATOM 4776 C CA . VAL B 1 188 ? 30.45500 72.40100 46.29000 1.000 11.77653 188 VAL B CA 1
ATOM 4777 C C . VAL B 1 188 ? 31.89200 71.88500 46.32600 1.000 14.57616 188 VAL B C 1
ATOM 4778 O O . VAL B 1 188 ? 32.59300 71.93500 45.30700 1.000 17.95975 188 VAL B O 1
ATOM 4782 N N . THR B 1 189 ? 32.33200 71.36800 47.48300 1.000 15.57031 189 THR B N 1
ATOM 4783 C CA . THR B 1 189 ? 33.71000 70.86300 47.65900 1.000 16.65196 189 THR B CA 1
ATOM 4784 C C . THR B 1 189 ? 33.78400 69.36200 47.38500 1.000 21.72707 189 THR B C 1
ATOM 4785 O O . THR B 1 189 ? 33.90300 68.53700 48.30200 1.000 23.31999 189 THR B O 1
ATOM 4789 N N . PHE B 1 190 ? 33.80900 69.02400 46.10300 1.000 12.79213 190 PHE B N 1
ATOM 4790 C CA . PHE B 1 190 ? 33.74800 67.64300 45.62800 1.000 14.78769 190 PHE B CA 1
ATOM 4791 C C . PHE B 1 190 ? 35.14000 67.02700 45.83700 1.000 17.20894 190 PHE B C 1
ATOM 4792 O O . PHE B 1 190 ? 36.15400 67.59200 45.40100 1.000 20.06690 190 PHE B O 1
ATOM 4800 N N . ASN B 1 191 ? 35.21100 65.94400 46.60600 1.000 15.13040 191 ASN B N 1
ATOM 4801 C CA . ASN B 1 191 ? 36.47000 65.24100 46.85700 1.000 17.62830 191 ASN B CA 1
ATOM 4802 C C . ASN B 1 191 ? 36.25900 63.80500 46.41800 1.000 18.86747 191 ASN B C 1
ATOM 4803 O O . ASN B 1 191 ? 35.42300 63.10700 46.99300 1.000 19.11438 191 ASN B O 1
ATOM 4808 N N . ILE B 1 192 ? 36.97700 63.37200 45.39300 1.000 15.87673 192 ILE B N 1
ATOM 4809 C CA . ILE B 1 192 ? 36.92700 61.98200 44.95600 1.000 18.30508 192 ILE B CA 1
ATOM 4810 C C . ILE B 1 192 ? 38.10500 61.28400 45.60100 1.000 17.60502 192 ILE B C 1
ATOM 4811 O O . ILE B 1 192 ? 39.25100 61.60500 45.27300 1.000 17.65598 192 ILE B O 1
ATOM 4816 N N . ILE B 1 193 ? 37.82500 60.34800 46.50800 1.000 20.45909 193 ILE B N 1
ATOM 4817 C CA . ILE B 1 193 ? 38.85600 59.57000 47.19500 1.000 20.20506 193 ILE B CA 1
ATOM 4818 C C . ILE B 1 193 ? 38.94800 58.24800 46.45600 1.000 20.96134 193 ILE B C 1
ATOM 4819 O O . ILE B 1 193 ? 38.01200 57.44300 46.50600 1.000 20.34110 193 ILE B O 1
ATOM 4824 N N . THR B 1 194 ? 40.06500 58.02300 45.77400 1.000 20.98011 194 THR B N 1
ATOM 4825 C CA . THR B 1 194 ? 40.16500 56.92100 44.82900 1.000 22.47397 194 THR B CA 1
ATOM 4826 C C . THR B 1 194 ? 39.90800 55.59400 45.53800 1.000 23.58418 194 THR B C 1
ATOM 4827 O O . THR B 1 194 ? 40.42600 55.34900 46.63300 1.000 26.11706 194 THR B O 1
ATOM 4831 N N . GLU B 1 195 ? 39.07100 54.75800 44.91200 1.000 27.60893 195 GLU B N 1
ATOM 4832 C CA . GLU B 1 195 ? 38.68900 53.42400 45.38400 1.000 32.08647 195 GLU B CA 1
ATOM 4833 C C . GLU B 1 195 ? 38.01900 53.43200 46.76300 1.000 31.48533 195 GLU B C 1
ATOM 4834 O O . GLU B 1 195 ? 37.88700 52.37900 47.39400 1.000 26.76714 195 GLU B O 1
ATOM 4840 N N . VAL B 1 196 ? 37.53700 54.58600 47.23100 1.000 24.69129 196 VAL B N 1
ATOM 4841 C CA . VAL B 1 196 ? 36.91100 54.71800 48.54000 1.000 20.31931 196 VAL B CA 1
ATOM 4842 C C . VAL B 1 196 ? 35.51000 55.32100 48.43500 1.000 16.02337 196 VAL B C 1
ATOM 4843 O O . VAL B 1 196 ? 34.54000 54.76300 48.95500 1.000 20.02809 196 VAL B O 1
ATOM 4847 N N . GLY B 1 197 ? 35.38500 56.44600 47.74900 1.000 16.88157 197 GLY B N 1
ATOM 4848 C CA . GLY B 1 197 ? 34.09800 57.12100 47.68900 1.000 17.27299 197 GLY B CA 1
ATOM 4849 C C . GLY B 1 197 ? 34.30500 58.60200 47.46400 1.000 18.83494 197 GLY B C 1
ATOM 4850 O O . GLY B 1 197 ? 35.35100 59.01000 46.98300 1.000 19.78531 197 GLY B O 1
ATOM 4851 N N . GLU B 1 198 ? 33.28500 59.38300 47.82500 1.000 16.83166 198 GLU B N 1
ATOM 4852 C CA . GLU B 1 198 ? 33.27600 60.81400 47.54400 1.000 18.09671 198 GLU B CA 1
ATOM 4853 C C . GLU B 1 198 ? 32.76500 61.56000 48.76800 1.000 17.47911 198 GLU B C 1
ATOM 4854 O O . GLU B 1 198 ? 31.93200 61.05900 49.52900 1.000 18.35732 198 GLU B O 1
ATOM 4860 N N . TYR B 1 199 ? 33.28900 62.76300 48.96900 1.000 14.79475 199 TYR B N 1
ATOM 4861 C CA . TYR B 1 199 ? 32.75300 63.66800 49.97700 1.000 10.84498 199 TYR B CA 1
ATOM 4862 C C . TYR B 1 199 ? 32.46200 64.98600 49.29100 1.000 14.83387 199 TYR B C 1
ATOM 4863 O O . TYR B 1 199 ? 33.25900 65.43400 48.46900 1.000 15.17812 199 TYR B O 1
ATOM 4872 N N . PHE B 1 200 ? 31.34900 65.61100 49.64400 1.000 14.66517 200 PHE B N 1
ATOM 4873 C CA . PHE B 1 200 ? 31.26300 67.02100 49.29600 1.000 18.19019 200 PHE B CA 1
ATOM 4874 C C . PHE B 1 200 ? 30.41300 67.76800 50.30400 1.000 14.60930 200 PHE B C 1
ATOM 4875 O O . PHE B 1 200 ? 29.71100 67.18400 51.12500 1.000 14.28491 200 PHE B O 1
ATOM 4883 N N . SER B 1 201 ? 30.54400 69.09100 50.26000 1.000 15.40219 201 SER B N 1
ATOM 4884 C CA . SER B 1 201 ? 29.84400 69.95500 51.19400 1.000 14.52602 201 SER B CA 1
ATOM 4885 C C . SER B 1 201 ? 29.47700 71.23300 50.47300 1.000 14.77381 201 SER B C 1
ATOM 4886 O O . SER B 1 201 ? 30.16100 71.63100 49.53300 1.000 16.01640 201 SER B O 1
ATOM 4889 N N . PHE B 1 202 ? 28.40600 71.86800 50.93500 1.000 14.29717 202 PHE B N 1
ATOM 4890 C CA . PHE B 1 202 ? 28.01000 73.18400 50.44500 1.000 13.26129 202 PHE B CA 1
ATOM 4891 C C . PHE B 1 202 ? 27.07400 73.82100 51.46500 1.000 14.55550 202 PHE B C 1
ATOM 4892 O O . PHE B 1 202 ? 26.44600 73.11600 52.26300 1.000 12.63714 202 PHE B O 1
ATOM 4900 N N . PRO B 1 203 ? 26.97400 75.15300 51.47500 1.000 15.54747 203 PRO B N 1
ATOM 4901 C CA . PRO B 1 203 ? 25.98300 75.81900 52.33200 1.000 16.21617 203 PRO B CA 1
ATOM 4902 C C . PRO B 1 203 ? 24.56700 75.53300 51.86800 1.000 15.46731 203 PRO B C 1
ATOM 4903 O O . PRO B 1 203 ? 24.31900 75.32100 50.67800 1.000 14.92244 203 PRO B O 1
ATOM 4907 N N . ALA B 1 204 ? 23.63400 75.58500 52.82100 1.000 12.99516 204 ALA B N 1
ATOM 4908 C CA . ALA B 1 204 ? 22.22600 75.30000 52.54900 1.000 13.14217 204 ALA B CA 1
ATOM 4909 C C . ALA B 1 204 ? 21.35300 76.07500 53.54000 1.000 15.47718 204 ALA B C 1
ATOM 4910 O O . ALA B 1 204 ? 21.85700 76.75800 54.43800 1.000 15.45066 204 ALA B O 1
ATOM 4912 N N . LEU B 1 205 ? 20.03200 76.00100 53.35900 1.000 13.39739 205 LEU B N 1
ATOM 4913 C CA . LEU B 1 205 ? 19.08400 76.56000 54.31900 1.000 11.50363 205 LEU B CA 1
ATOM 4914 C C . LEU B 1 205 ? 18.27100 75.43400 54.93000 1.000 15.68683 205 LEU B C 1
ATOM 4915 O O . LEU B 1 205 ? 17.70500 74.61700 54.20400 1.000 12.66709 205 LEU B O 1
ATOM 4920 N N . THR B 1 206 ? 18.20900 75.38900 56.26000 1.000 13.90864 206 THR B N 1
ATOM 4921 C CA . THR B 1 206 ? 17.34300 74.39200 56.86900 1.000 13.81336 206 THR B CA 1
ATOM 4922 C C . THR B 1 206 ? 16.35100 75.05300 57.81900 1.000 15.01651 206 THR B C 1
ATOM 4923 O O . THR B 1 206 ? 16.17800 76.27700 57.80000 1.000 17.41207 206 THR B O 1
ATOM 4927 N N . ILE B 1 207 ? 15.69700 74.23200 58.64900 1.000 18.04711 207 ILE B N 1
ATOM 4928 C CA . ILE B 1 207 ? 14.52900 74.62900 59.42500 1.000 20.97450 207 ILE B CA 1
ATOM 4929 C C . ILE B 1 207 ? 14.84900 75.68900 60.45700 1.000 21.56979 207 ILE B C 1
ATOM 4930 O O . ILE B 1 207 ? 13.93600 76.37700 60.92400 1.000 25.74805 207 ILE B O 1
ATOM 4935 N N . ASN B 1 208 ? 16.10900 75.81900 60.86400 1.000 18.41155 208 ASN B N 1
ATOM 4936 C CA . ASN B 1 208 ? 16.48700 76.87800 61.79600 1.000 21.87418 208 ASN B CA 1
ATOM 4937 C C . ASN B 1 208 ? 17.56100 77.80400 61.23100 1.000 24.59362 208 ASN B C 1
ATOM 4938 O O . ASN B 1 208 ? 18.35600 78.38200 61.98200 1.000 25.37160 208 ASN B O 1
ATOM 4943 N N . GLY B 1 209 ? 17.58700 77.96500 59.90900 1.000 18.76127 209 GLY B N 1
ATOM 4944 C CA . GLY B 1 209 ? 18.45000 78.93600 59.26900 1.000 17.22370 209 GLY B CA 1
ATOM 4945 C C . GLY B 1 209 ? 19.56600 78.30200 58.45400 1.000 15.91993 209 GLY B C 1
ATOM 4946 O O . GLY B 1 209 ? 19.59300 77.09400 58.21900 1.000 16.52978 209 GLY B O 1
ATOM 4947 N N . PRO B 1 210 ? 20.49200 79.13100 57.99500 1.000 16.65401 210 PRO B N 1
ATOM 4948 C CA . PRO B 1 210 ? 21.57800 78.63700 57.13700 1.000 18.71029 210 PRO B CA 1
ATOM 4949 C C . PRO B 1 210 ? 22.46700 77.63200 57.85100 1.000 19.72366 210 PRO B C 1
ATOM 4950 O O . PRO B 1 210 ? 22.67600 77.68600 59.06400 1.000 22.17316 210 PRO B O 1
ATOM 4954 N N . CYS B 1 211 ? 22.97500 76.69000 57.07300 1.000 17.75232 211 CYS B N 1
ATOM 4955 C CA . CYS B 1 211 ? 23.79800 75.61500 57.58700 1.000 13.70871 211 CYS B CA 1
ATOM 4956 C C . CYS B 1 211 ? 24.73000 75.18100 56.47300 1.000 15.17315 211 CYS B C 1
ATOM 4957 O O . CYS B 1 211 ? 24.83800 75.84200 55.43400 1.000 15.90966 211 CYS B O 1
ATOM 4960 N N . ASP B 1 212 ? 25.45700 74.10400 56.71800 1.000 15.34347 212 ASP B N 1
ATOM 4961 C CA . ASP B 1 212 ? 26.21100 73.44600 55.67000 1.000 14.97242 212 ASP B CA 1
ATOM 4962 C C . ASP B 1 212 ? 25.82700 71.98400 55.68600 1.000 15.86357 212 ASP B C 1
ATOM 4963 O O . ASP B 1 212 ? 25.52600 71.41800 56.73600 1.000 17.32081 212 ASP B O 1
ATOM 4968 N N . ILE B 1 213 ? 25.82300 71.36400 54.52200 1.000 13.68461 213 ILE B N 1
ATOM 4969 C CA . ILE B 1 213 ? 25.49800 69.94500 54.44400 1.000 14.41191 213 ILE B CA 1
ATOM 4970 C C . ILE B 1 213 ? 26.76500 69.17300 54.11700 1.000 16.92903 213 ILE B C 1
ATOM 4971 O O . ILE B 1 213 ? 27.54000 69.57500 53.24100 1.000 15.06893 213 ILE B O 1
ATOM 4976 N N . MET B 1 214 ? 27.00600 68.09800 54.87700 1.000 13.11508 214 MET B N 1
ATOM 4977 C CA . MET B 1 214 ? 28.04100 67.12000 54.56900 1.000 14.00990 214 MET B CA 1
ATOM 4978 C C . MET B 1 214 ? 27.40200 65.95200 53.82200 1.000 16.21348 214 MET B C 1
ATOM 4979 O O . MET B 1 214 ? 26.40200 65.39600 54.28000 1.000 19.57232 214 MET B O 1
ATOM 4984 N N . VAL B 1 215 ? 27.98600 65.55400 52.69600 1.000 13.05085 215 VAL B N 1
ATOM 4985 C CA . VAL B 1 215 ? 27.49600 64.40700 51.93800 1.000 15.18659 215 VAL B CA 1
ATOM 4986 C C . VAL B 1 215 ? 28.62600 63.40600 51.80500 1.000 18.50549 215 VAL B C 1
ATOM 4987 O O . VAL B 1 215 ? 29.68600 63.73800 51.27200 1.000 15.25666 215 VAL B O 1
ATOM 4991 N N . PHE B 1 216 ? 28.38400 62.18000 52.24300 1.000 16.97612 216 PHE B N 1
ATOM 4992 C CA . PHE B 1 216 ? 29.33600 61.08800 52.07800 1.000 15.61098 216 PHE B CA 1
ATOM 4993 C C . PHE B 1 216 ? 28.75400 60.04500 51.13500 1.000 21.21665 216 PHE B C 1
ATOM 4994 O O . PHE B 1 216 ? 27.57900 59.65900 51.27100 1.000 18.39717 216 PHE B O 1
ATOM 5002 N N . GLU B 1 217 ? 29.57100 59.57800 50.19200 1.000 14.56627 217 GLU B N 1
ATOM 5003 C CA . GLU B 1 217 ? 29.17100 58.50400 49.28400 1.000 19.37403 217 GLU B CA 1
ATOM 5004 C C . GLU B 1 217 ? 30.27300 57.46400 49.29000 1.000 22.04992 217 GLU B C 1
ATOM 5005 O O . GLU B 1 217 ? 31.37900 57.73200 48.82200 1.000 24.70233 217 GLU B O 1
ATOM 5011 N N . GLY B 1 218 ? 29.96800 56.28400 49.82400 1.000 17.34389 218 GLY B N 1
ATOM 5012 C CA . GLY B 1 218 ? 30.96200 55.26100 50.08300 1.000 21.25929 218 GLY B CA 1
ATOM 5013 C C . GLY B 1 218 ? 30.79000 54.10400 49.11500 1.000 22.00955 218 GLY B C 1
ATOM 5014 O O . GLY B 1 218 ? 29.67200 53.64100 48.87700 1.000 19.30943 218 GLY B O 1
ATOM 5015 N N . ILE B 1 219 ? 31.90200 53.68300 48.52600 1.000 18.98162 219 ILE B N 1
ATOM 5016 C CA . ILE B 1 219 ? 31.81800 52.47800 47.71100 1.000 20.25808 219 ILE B CA 1
ATOM 5017 C C . ILE B 1 219 ? 31.39900 51.32500 48.62400 1.000 24.32758 219 ILE B C 1
ATOM 5018 O O . ILE B 1 219 ? 31.91000 51.21800 49.75500 1.000 26.52280 219 ILE B O 1
ATOM 5023 N N . PRO B 1 220 ? 30.40700 50.51000 48.26000 1.000 23.88569 220 PRO B N 1
ATOM 5024 C CA . PRO B 1 220 ? 29.88600 49.54500 49.23700 1.000 26.09868 220 PRO B CA 1
ATOM 5025 C C . PRO B 1 220 ? 30.97300 48.58500 49.68200 1.000 24.44712 220 PRO B C 1
ATOM 5026 O O . PRO B 1 220 ? 31.86700 48.22400 48.90900 1.000 30.11841 220 PRO B O 1
ATOM 5030 N N . ASN B 1 221 ? 30.91400 48.24200 50.96500 1.000 30.02224 221 ASN B N 1
ATOM 5031 C CA . ASN B 1 221 ? 31.84000 47.37700 51.68800 1.000 36.35717 221 ASN B CA 1
ATOM 5032 C C . ASN B 1 221 ? 33.20500 48.01300 51.91300 1.000 35.16689 221 ASN B C 1
ATOM 5033 O O . ASN B 1 221 ? 34.05900 47.38600 52.53300 1.000 32.05515 221 ASN B O 1
ATOM 5038 N N . GLY B 1 222 ? 33.43800 49.23800 51.45000 1.000 28.45608 222 GLY B N 1
ATOM 5039 C CA . GLY B 1 222 ? 34.71700 49.88100 51.64100 1.000 27.56072 222 GLY B CA 1
ATOM 5040 C C . GLY B 1 222 ? 34.78400 50.70700 52.90600 1.000 23.39529 222 GLY B C 1
ATOM 5041 O O . GLY B 1 222 ? 33.83400 50.76300 53.69100 1.000 23.88134 222 GLY B O 1
ATOM 5042 N N . PRO B 1 223 ? 35.90400 51.41300 53.09100 1.000 25.22674 223 PRO B N 1
ATOM 5043 C CA . PRO B 1 223 ? 36.11200 52.17500 54.33400 1.000 27.69804 223 PRO B CA 1
ATOM 5044 C C . PRO B 1 223 ? 35.05300 53.23100 54.62000 1.000 25.29332 223 PRO B C 1
ATOM 5045 O O . PRO B 1 223 ? 34.83900 53.56600 55.79000 1.000 28.24754 223 PRO B O 1
ATOM 5049 N N . MET B 1 224 ? 34.41200 53.80700 53.59900 1.000 24.51312 224 MET B N 1
ATOM 5050 C CA . MET B 1 224 ? 33.33200 54.76500 53.81600 1.000 22.09516 224 MET B CA 1
ATOM 5051 C C . MET B 1 224 ? 31.94100 54.13500 53.87500 1.000 30.97442 224 MET B C 1
ATOM 5052 O O . MET B 1 224 ? 30.95300 54.87000 53.97500 1.000 28.20793 224 MET B O 1
ATOM 5057 N N . ASP B 1 225 ? 31.82300 52.80800 53.81300 1.000 25.67201 225 ASP B N 1
ATOM 5058 C CA . ASP B 1 225 ? 30.53100 52.15500 54.06100 1.000 27.69846 225 ASP B CA 1
ATOM 5059 C C . ASP B 1 225 ? 30.46500 51.71000 55.52200 1.000 31.57878 225 ASP B C 1
ATOM 5060 O O . ASP B 1 225 ? 30.54100 50.53100 55.86000 1.000 33.71091 225 ASP B O 1
ATOM 5065 N N . CYS B 1 226 ? 30.30200 52.69800 56.40100 1.000 31.22441 226 CYS B N 1
ATOM 5066 C CA . CYS B 1 226 ? 30.41600 52.46600 57.83700 1.000 32.80183 226 CYS B CA 1
ATOM 5067 C C . CYS B 1 226 ? 29.20400 52.97100 58.61100 1.000 36.20207 226 CYS B C 1
ATOM 5068 O O . CYS B 1 226 ? 29.32000 53.24200 59.81000 1.000 36.67746 226 CYS B O 1
ATOM 5071 N N . TRP B 1 227 ? 28.04900 53.11000 57.95300 1.000 28.34624 227 TRP B N 1
ATOM 5072 C CA . TRP B 1 227 ? 26.89500 53.77400 58.54700 1.000 29.69660 227 TRP B CA 1
ATOM 5073 C C . TRP B 1 227 ? 25.85700 52.83000 59.13700 1.000 45.61426 227 TRP B C 1
ATOM 5074 O O . TRP B 1 227 ? 25.01100 53.28300 59.91700 1.000 46.87261 227 TRP B O 1
ATOM 5085 N N . GLN B 1 228 ? 25.88200 51.54400 58.78500 1.000 48.60368 228 GLN B N 1
ATOM 5086 C CA . GLN B 1 228 ? 24.89500 50.63200 59.35200 1.000 52.43408 228 GLN B CA 1
ATOM 5087 C C . GLN B 1 228 ? 25.09000 50.43800 60.85200 1.000 55.16828 228 GLN B C 1
ATOM 5088 O O . GLN B 1 228 ? 24.13500 50.08200 61.55000 1.000 53.08569 228 GLN B O 1
ATOM 5094 N N . ASP B 1 229 ? 26.29900 50.67800 61.35800 1.000 56.15074 229 ASP B N 1
ATOM 5095 C CA . ASP B 1 229 ? 26.59900 50.54900 62.77700 1.000 56.84544 229 ASP B CA 1
ATOM 5096 C C . ASP B 1 229 ? 26.35000 51.81800 63.58600 1.000 56.44844 229 ASP B C 1
ATOM 5097 O O . ASP B 1 229 ? 26.44000 51.76700 64.82000 1.000 47.05765 229 ASP B O 1
ATOM 5102 N N . VAL B 1 230 ? 26.06800 52.95800 62.94300 1.000 46.75591 230 VAL B N 1
ATOM 5103 C CA . VAL B 1 230 ? 25.79400 54.18900 63.67900 1.000 48.65508 230 VAL B CA 1
ATOM 5104 C C . VAL B 1 230 ? 24.29700 54.28400 63.92700 1.000 47.45480 230 VAL B C 1
ATOM 5105 O O . VAL B 1 230 ? 23.48000 53.98300 63.04700 1.000 44.88536 230 VAL B O 1
ATOM 5109 N N . LYS B 1 231 ? 23.93200 54.68600 65.14400 1.000 46.71021 231 LYS B N 1
ATOM 5110 C CA . LYS B 1 231 ? 22.53000 54.81300 65.52100 1.000 51.11231 231 LYS B CA 1
ATOM 5111 C C . LYS B 1 231 ? 22.19200 56.23300 65.95600 1.000 48.96411 231 LYS B C 1
ATOM 5112 O O . LYS B 1 231 ? 21.38500 56.90100 65.29600 1.000 53.23725 231 LYS B O 1
ATOM 5118 N N . THR B 1 232 ? 22.80200 56.72400 67.02700 1.000 39.81503 232 THR B N 1
ATOM 5119 C CA . THR B 1 232 ? 22.43600 58.00700 67.59600 1.000 37.64711 232 THR B CA 1
ATOM 5120 C C . THR B 1 232 ? 22.97200 59.15500 66.75100 1.000 37.89991 232 THR B C 1
ATOM 5121 O O . THR B 1 232 ? 23.90700 58.98200 65.96500 1.000 32.83689 232 THR B O 1
ATOM 5125 N N . PRO B 1 233 ? 22.37000 60.33500 66.86300 1.000 40.64956 233 PRO B N 1
ATOM 5126 C CA . PRO B 1 233 ? 22.92100 61.48900 66.14600 1.000 35.57774 233 PRO B CA 1
ATOM 5127 C C . PRO B 1 233 ? 24.36900 61.77900 66.50300 1.000 39.66681 233 PRO B C 1
ATOM 5128 O O . PRO B 1 233 ? 25.13700 62.21500 65.63200 1.000 29.09085 233 PRO B O 1
ATOM 5132 N N . GLU B 1 234 ? 24.76600 61.55200 67.76300 1.000 33.88391 234 GLU B N 1
ATOM 5133 C CA . GLU B 1 234 ? 26.14200 61.82000 68.17400 1.000 35.29763 234 GLU B CA 1
ATOM 5134 C C . GLU B 1 234 ? 27.10800 60.85500 67.50200 1.000 33.84693 234 GLU B C 1
ATOM 5135 O O . GLU B 1 234 ? 28.19400 61.25000 67.06400 1.000 29.09474 234 GLU B O 1
ATOM 5141 N N . GLN B 1 235 ? 26.71600 59.58600 67.39900 1.000 28.32041 235 GLN B N 1
ATOM 5142 C CA . GLN B 1 235 ? 27.49400 58.61700 66.64200 1.000 30.18712 235 GLN B CA 1
ATOM 5143 C C . GLN B 1 235 ? 27.57700 59.01000 65.17400 1.000 26.98932 235 GLN B C 1
ATOM 5144 O O . GLN B 1 235 ? 28.63200 58.86800 64.54600 1.000 24.13754 235 GLN B O 1
ATOM 5150 N N . HIS B 1 236 ? 26.46700 59.49700 64.60800 1.000 25.96817 236 HIS B N 1
ATOM 5151 C CA . HIS B 1 236 ? 26.47500 59.87000 63.19400 1.000 23.70177 236 HIS B CA 1
ATOM 5152 C C . HIS B 1 236 ? 27.42200 61.03800 62.94800 1.000 24.32757 236 HIS B C 1
ATOM 5153 O O . HIS B 1 236 ? 28.21500 61.01800 61.99900 1.000 23.41767 236 HIS B O 1
ATOM 5160 N N . LEU B 1 237 ? 27.37100 62.05200 63.81100 1.000 22.04183 237 LEU B N 1
ATOM 5161 C CA . LEU B 1 237 ? 28.28600 63.17700 63.66200 1.000 23.30949 237 LEU B CA 1
ATOM 5162 C C . LEU B 1 237 ? 29.73200 62.74500 63.85500 1.000 23.95610 237 LEU B C 1
ATOM 5163 O O . LEU B 1 237 ? 30.62100 63.17700 63.11200 1.000 20.57462 237 LEU B O 1
ATOM 5168 N N . GLN B 1 238 ? 29.98800 61.88300 64.84300 1.000 26.39606 238 GLN B N 1
ATOM 5169 C CA . GLN B 1 238 ? 31.36800 61.48600 65.10000 1.000 24.71993 238 GLN B CA 1
ATOM 5170 C C . GLN B 1 238 ? 31.94300 60.70000 63.93200 1.000 21.63732 238 GLN B C 1
ATOM 5171 O O . GLN B 1 238 ? 33.11300 60.87700 63.57100 1.000 29.08893 238 GLN B O 1
ATOM 5177 N N . CYS B 1 239 ? 31.12500 59.86700 63.30100 1.000 19.58356 239 CYS B N 1
ATOM 5178 C CA . CYS B 1 239 ? 31.61100 59.07400 62.18600 1.000 25.07021 239 CYS B CA 1
ATOM 5179 C C . CYS B 1 239 ? 31.85500 59.96000 60.97200 1.000 19.84635 239 CYS B C 1
ATOM 5180 O O . CYS B 1 239 ? 32.80800 59.73000 60.21500 1.000 21.70413 239 CYS B O 1
ATOM 5183 N N . SER B 1 240 ? 31.02600 60.99700 60.80300 1.000 23.75792 240 SER B N 1
ATOM 5184 C CA . SER B 1 240 ? 31.27400 61.99600 59.76000 1.000 18.71827 240 SER B CA 1
ATOM 5185 C C . SER B 1 240 ? 32.62400 62.68100 59.97700 1.000 20.55234 240 SER B C 1
ATOM 5186 O O . SER B 1 240 ? 33.43300 62.81400 59.05000 1.000 21.17658 240 SER B O 1
ATOM 5189 N N . LEU B 1 241 ? 32.88900 63.11300 61.20600 1.000 21.37037 241 LEU B N 1
ATOM 5190 C CA . LEU B 1 241 ? 34.15300 63.78300 61.48800 1.000 21.22930 241 LEU B CA 1
ATOM 5191 C C . LEU B 1 241 ? 35.34300 62.82900 61.36200 1.000 25.70996 241 LEU B C 1
ATOM 5192 O O . LEU B 1 241 ? 36.38900 63.20900 60.81800 1.000 23.23453 241 LEU B O 1
ATOM 5197 N N . ASP B 1 242 ? 35.19800 61.57900 61.83100 1.000 27.41789 242 ASP B N 1
ATOM 5198 C CA . ASP B 1 242 ? 36.29900 60.62100 61.72300 1.000 25.65745 242 ASP B CA 1
ATOM 5199 C C . ASP B 1 242 ? 36.64200 60.33300 60.26900 1.000 25.58470 242 ASP B C 1
ATOM 5200 O O . ASP B 1 242 ? 37.81600 60.16000 59.92600 1.000 25.56220 242 ASP B O 1
ATOM 5205 N N . LEU B 1 243 ? 35.63100 60.28600 59.38900 1.000 21.06263 243 LEU B N 1
ATOM 5206 C CA . LEU B 1 243 ? 35.91600 60.07600 57.97300 1.000 19.75180 243 LEU B CA 1
ATOM 5207 C C . LEU B 1 243 ? 36.64400 61.26800 57.37500 1.000 23.10998 243 LEU B C 1
ATOM 5208 O O . LEU B 1 243 ? 37.53100 61.09500 56.52900 1.000 20.41853 243 LEU B O 1
ATOM 5213 N N . LEU B 1 244 ? 36.26200 62.48700 57.77800 1.000 19.43196 244 LEU B N 1
ATOM 5214 C CA . LEU B 1 244 ? 36.93800 63.66900 57.25800 1.000 21.04146 244 LEU B CA 1
ATOM 5215 C C . LEU B 1 244 ? 38.37300 63.74700 57.76400 1.000 19.93525 244 LEU B C 1
ATOM 5216 O O . LEU B 1 244 ? 39.27800 64.13400 57.02100 1.000 23.22370 244 LEU B O 1
ATOM 5221 N N . LYS B 1 245 ? 38.59500 63.37400 59.02100 1.000 18.91204 245 LYS B N 1
ATOM 5222 C CA . LYS B 1 245 ? 39.95700 63.40400 59.54800 1.000 22.99537 245 LYS B CA 1
ATOM 5223 C C . LYS B 1 245 ? 40.84900 62.42100 58.80700 1.000 22.63809 245 LYS B C 1
ATOM 5224 O O . LYS B 1 245 ? 42.01600 62.71300 58.51800 1.000 26.88293 245 LYS B O 1
ATOM 5230 N N . LYS B 1 246 ? 40.31100 61.25100 58.47600 1.000 21.41210 246 LYS B N 1
ATOM 5231 C CA . LYS B 1 246 ? 41.09400 60.19300 57.85500 1.000 23.67062 246 LYS B CA 1
ATOM 5232 C C . LYS B 1 246 ? 41.33400 60.42800 56.37500 1.000 28.26623 246 LYS B C 1
ATOM 5233 O O . LYS B 1 246 ? 42.45200 60.21200 55.89300 1.000 28.71831 246 LYS B O 1
ATOM 5239 N N . PHE B 1 247 ? 40.30900 60.86500 55.62500 1.000 19.88552 247 PHE B N 1
ATOM 5240 C CA . PHE B 1 247 ? 40.43000 60.90000 54.17500 1.000 19.92893 247 PHE B CA 1
ATOM 5241 C C . PHE B 1 247 ? 40.51000 62.29600 53.57100 1.000 22.17148 247 PHE B C 1
ATOM 5242 O O . PHE B 1 247 ? 41.02100 62.42600 52.45700 1.000 22.19098 247 PHE B O 1
ATOM 5250 N N . VAL B 1 248 ? 39.96800 63.31700 54.23400 1.000 20.49238 248 VAL B N 1
ATOM 5251 C CA . VAL B 1 248 ? 39.89000 64.65900 53.64400 1.000 19.83992 248 VAL B CA 1
ATOM 5252 C C . VAL B 1 248 ? 40.30500 65.70500 54.67000 1.000 20.33625 248 VAL B C 1
ATOM 5253 O O . VAL B 1 248 ? 39.45900 66.47900 55.15600 1.000 18.07858 248 VAL B O 1
ATOM 5257 N N . PRO B 1 249 ? 41.58700 65.75600 55.04900 1.000 20.65750 249 PRO B N 1
ATOM 5258 C CA . PRO B 1 249 ? 41.98800 66.61800 56.17200 1.000 27.21973 249 PRO B CA 1
ATOM 5259 C C . PRO B 1 249 ? 41.66100 68.08600 55.98900 1.000 19.31539 249 PRO B C 1
ATOM 5260 O O . PRO B 1 249 ? 41.36500 68.76200 56.98500 1.000 22.28682 249 PRO B O 1
ATOM 5264 N N . TRP B 1 250 ? 41.71700 68.60200 54.75200 1.000 20.30631 250 TRP B N 1
ATOM 5265 C CA . TRP B 1 250 ? 41.44300 70.01700 54.53800 1.000 23.06289 250 TRP B CA 1
ATOM 5266 C C . TRP B 1 250 ? 39.98100 70.34700 54.79500 1.000 21.22756 250 TRP B C 1
ATOM 5267 O O . TRP B 1 250 ? 39.65900 71.48400 55.16400 1.000 22.35696 250 TRP B O 1
ATOM 5278 N N . GLU B 1 251 ? 39.08900 69.37700 54.62500 1.000 20.92745 251 GLU B N 1
ATOM 5279 C CA . GLU B 1 251 ? 37.69700 69.60700 54.98200 1.000 19.07184 251 GLU B CA 1
ATOM 5280 C C . GLU B 1 251 ? 37.48200 69.42500 56.47900 1.000 19.93530 251 GLU B C 1
ATOM 5281 O O . GLU B 1 251 ? 36.70300 70.15900 57.09700 1.000 19.21551 251 GLU B O 1
ATOM 5287 N N . TYR B 1 252 ? 38.21500 68.50000 57.09800 1.000 19.41433 252 TYR B N 1
ATOM 5288 C CA . TYR B 1 252 ? 38.13300 68.35100 58.54600 1.000 22.75849 252 TYR B CA 1
ATOM 5289 C C . TYR B 1 252 ? 38.55100 69.63200 59.25700 1.000 20.00694 252 TYR B C 1
ATOM 5290 O O . TYR B 1 252 ? 37.97200 69.98800 60.29600 1.000 20.06872 252 TYR B O 1
ATOM 5299 N N . GLU B 1 253 ? 39.49500 70.37300 58.67100 1.000 20.54288 253 GLU B N 1
ATOM 5300 C CA . GLU B 1 253 ? 39.96900 71.61100 59.26900 1.000 22.52253 253 GLU B CA 1
ATOM 5301 C C . GLU B 1 253 ? 38.85300 72.64300 59.36300 1.000 27.47590 253 GLU B C 1
ATOM 5302 O O . GLU B 1 253 ? 38.89900 73.50500 60.24300 1.000 25.29719 253 GLU B O 1
ATOM 5308 N N . ARG B 1 254 ? 37.81500 72.53200 58.52000 1.000 20.49132 254 ARG B N 1
ATOM 5309 C CA . ARG B 1 254 ? 36.68300 73.45700 58.56000 1.000 20.19284 254 ARG B CA 1
ATOM 5310 C C . ARG B 1 254 ? 35.68200 73.13700 59.66200 1.000 21.50365 254 ARG B C 1
ATOM 5311 O O . ARG B 1 254 ? 34.75700 73.93000 59.88600 1.000 22.74686 254 ARG B O 1
ATOM 5319 N N . CYS B 1 255 ? 35.83700 72.00300 60.35400 1.000 18.19170 255 CYS B N 1
ATOM 5320 C CA . CYS B 1 255 ? 34.78100 71.43500 61.18400 1.000 17.75978 255 CYS B CA 1
ATOM 5321 C C . CYS B 1 255 ? 35.13600 71.36300 62.66600 1.000 23.78339 255 CYS B C 1
ATOM 5322 O O . CYS B 1 255 ? 34.55100 70.54800 63.39300 1.000 22.51166 255 CYS B O 1
ATOM 5325 N N . ALA B 1 256 ? 36.06500 72.19300 63.13500 1.000 22.99599 256 ALA B N 1
ATOM 5326 C CA . ALA B 1 256 ? 36.48800 72.09300 64.53200 1.000 27.47546 256 ALA B CA 1
ATOM 5327 C C . ALA B 1 256 ? 35.33300 72.29000 65.50900 1.000 28.27585 256 ALA B C 1
ATOM 5328 O O . ALA B 1 256 ? 35.33700 71.70100 66.59500 1.000 31.41696 256 ALA B O 1
ATOM 5330 N N . ASN B 1 257 ? 34.33300 73.09500 65.14900 1.000 28.12596 257 ASN B N 1
ATOM 5331 C CA . ASN B 1 257 ? 33.26000 73.45400 66.07000 1.000 28.24769 257 ASN B CA 1
ATOM 5332 C C . ASN B 1 257 ? 31.87500 73.03600 65.58200 1.000 25.96276 257 ASN B C 1
ATOM 5333 O O . ASN B 1 257 ? 30.87900 73.55600 66.09300 1.000 29.20765 257 ASN B O 1
ATOM 5338 N N . VAL B 1 258 ? 31.77700 72.11300 64.62200 1.000 25.12868 258 VAL B N 1
ATOM 5339 C CA . VAL B 1 258 ? 30.45400 71.82000 64.05000 1.000 21.04408 258 VAL B CA 1
ATOM 5340 C C . VAL B 1 258 ? 29.55900 71.11500 65.06300 1.000 25.15964 258 VAL B C 1
ATOM 5341 O O . VAL B 1 258 ? 30.01200 70.34300 65.92400 1.000 27.40649 258 VAL B O 1
ATOM 5345 N N . GLU B 1 259 ? 28.25700 71.36500 64.93800 1.000 22.37541 259 GLU B N 1
ATOM 5346 C CA . GLU B 1 259 ? 27.24200 70.64400 65.68100 1.000 21.41114 259 GLU B CA 1
ATOM 5347 C C . GLU B 1 259 ? 26.13400 70.32100 64.69400 1.000 23.12253 259 GLU B C 1
ATOM 5348 O O . GLU B 1 259 ? 26.01100 70.98000 63.66400 1.000 22.50069 259 GLU B O 1
ATOM 5354 N N . LEU B 1 260 ? 25.32100 69.32200 65.02400 1.000 19.95959 260 LEU B N 1
ATOM 5355 C CA . LEU B 1 260 ? 24.14700 69.04300 64.20400 1.000 22.07351 260 LEU B CA 1
ATOM 5356 C C . LEU B 1 260 ? 23.21200 70.24100 64.23800 1.000 19.94379 260 LEU B C 1
ATOM 5357 O O . LEU B 1 260 ? 23.09500 70.92800 65.25800 1.000 19.48126 260 LEU B O 1
ATOM 5362 N N . THR B 1 261 ? 22.54700 70.51900 63.10800 1.000 18.34145 261 THR B N 1
ATOM 5363 C CA . THR B 1 261 ? 21.57100 71.60200 63.12900 1.000 17.56723 261 THR B CA 1
ATOM 5364 C C . THR B 1 261 ? 20.40400 71.27600 64.05200 1.000 18.31238 261 THR B C 1
ATOM 5365 O O . THR B 1 261 ? 19.83900 72.17100 64.69200 1.000 21.07670 261 THR B O 1
ATOM 5369 N N . ASP B 1 262 ? 20.01600 70.00800 64.10100 1.000 20.65845 262 ASP B N 1
ATOM 5370 C CA . ASP B 1 262 ? 18.84200 69.55500 64.83500 1.000 24.47843 262 ASP B CA 1
ATOM 5371 C C . ASP B 1 262 ? 18.86200 68.03100 64.87100 1.000 20.92353 262 ASP B C 1
ATOM 5372 O O . ASP B 1 262 ? 19.62500 67.37700 64.15400 1.000 18.28828 262 ASP B O 1
ATOM 5377 N N . ALA B 1 263 ? 17.98000 67.46800 65.70200 1.000 23.56408 263 ALA B N 1
ATOM 5378 C CA . ALA B 1 263 ? 17.93600 66.02300 65.90900 1.000 23.22781 263 ALA B CA 1
ATOM 5379 C C . ALA B 1 263 ? 17.55600 65.24200 64.65600 1.000 23.71973 263 ALA B C 1
ATOM 5380 O O . ALA B 1 263 ? 17.85600 64.04500 64.57600 1.000 23.55649 263 ALA B O 1
ATOM 5382 N N . GLY B 1 264 ? 16.87200 65.85900 63.69900 1.000 21.63431 264 GLY B N 1
ATOM 5383 C CA . GLY B 1 264 ? 16.58100 65.21100 62.43500 1.000 20.15019 264 GLY B CA 1
ATOM 5384 C C . GLY B 1 264 ? 17.58500 65.49300 61.32800 1.000 21.92596 264 GLY B C 1
ATOM 5385 O O . GLY B 1 264 ? 17.35200 65.09100 60.18000 1.000 15.91206 264 GLY B O 1
ATOM 5386 N N . GLY B 1 265 ? 18.69200 66.16600 61.63200 1.000 17.41299 265 GLY B N 1
ATOM 5387 C CA . GLY B 1 265 ? 19.59500 66.64800 60.59700 1.000 17.58032 265 GLY B CA 1
ATOM 5388 C C . GLY B 1 265 ? 20.60500 65.63700 60.08700 1.000 18.30889 265 GLY B C 1
ATOM 5389 O O . GLY B 1 265 ? 21.76200 65.99200 59.83500 1.000 17.31713 265 GLY B O 1
ATOM 5390 N N . TYR B 1 266 ? 20.19000 64.38200 59.91500 1.000 17.53168 266 TYR B N 1
ATOM 5391 C CA . TYR B 1 266 ? 21.09500 63.37600 59.38000 1.000 18.63389 266 TYR B CA 1
ATOM 5392 C C . TYR B 1 266 ? 20.29100 62.24900 58.75700 1.000 20.50150 266 TYR B C 1
ATOM 5393 O O . TYR B 1 266 ? 19.10200 62.05700 59.04800 1.000 21.56824 266 TYR B O 1
ATOM 5402 N N . LEU B 1 267 ? 20.95700 61.53000 57.86500 1.000 15.20073 267 LEU B N 1
ATOM 5403 C CA . LEU B 1 267 ? 20.34900 60.47100 57.08500 1.000 17.59929 267 LEU B CA 1
ATOM 5404 C C . LEU B 1 267 ? 21.46300 59.54200 56.64100 1.000 19.75613 267 LEU B C 1
ATOM 5405 O O . LEU B 1 267 ? 22.60600 59.97400 56.46000 1.000 18.98332 267 LEU B O 1
ATOM 5410 N N . ALA B 1 268 ? 21.12900 58.25700 56.53000 1.000 20.12035 268 ALA B N 1
ATOM 5411 C CA . ALA B 1 268 ? 21.96300 57.25100 55.89000 1.000 19.30108 268 ALA B CA 1
ATOM 5412 C C . ALA B 1 268 ? 21.04800 56.31600 55.11800 1.000 22.65898 268 ALA B C 1
ATOM 5413 O O . ALA B 1 268 ? 19.93200 56.02900 55.55600 1.000 24.68125 268 ALA B O 1
ATOM 5415 N N . GLY B 1 269 ? 21.51400 55.85300 53.96800 1.000 17.28518 269 GLY B N 1
ATOM 5416 C CA . GLY B 1 269 ? 20.70200 54.96700 53.15500 1.000 25.28352 269 GLY B CA 1
ATOM 5417 C C . GLY B 1 269 ? 21.41200 54.64500 51.86000 1.000 23.00107 269 GLY B C 1
ATOM 5418 O O . GLY B 1 269 ? 22.54700 55.07100 51.61600 1.000 21.84573 269 GLY B O 1
ATOM 5419 N N . ARG B 1 270 ? 20.72300 53.86500 51.02900 1.000 20.02270 270 ARG B N 1
ATOM 5420 C CA . ARG B 1 270 ? 21.26300 53.46300 49.73800 1.000 18.53205 270 ARG B CA 1
ATOM 5421 C C . ARG B 1 270 ? 20.11600 52.96400 48.88300 1.000 20.35994 270 ARG B C 1
ATOM 5422 O O . ARG B 1 270 ? 19.13600 52.42200 49.40600 1.000 25.15373 270 ARG B O 1
ATOM 5430 N N . PHE B 1 271 ? 20.21800 53.19000 47.56900 1.000 18.99669 271 PHE B N 1
ATOM 5431 C CA . PHE B 1 271 ? 19.19600 52.68700 46.65800 1.000 26.40466 271 PHE B CA 1
ATOM 5432 C C . PHE B 1 271 ? 19.78900 52.54400 45.26700 1.000 21.76724 271 PHE B C 1
ATOM 5433 O O . PHE B 1 271 ? 20.72100 53.27500 44.91200 1.000 19.83847 271 PHE B O 1
ATOM 5441 N N . PRO B 1 272 ? 19.24800 51.65600 44.44400 1.000 21.99055 272 PRO B N 1
ATOM 5442 C CA . PRO B 1 272 ? 19.78900 51.47100 43.11100 1.000 18.49888 272 PRO B CA 1
ATOM 5443 C C . PRO B 1 272 ? 19.32700 52.56500 42.16400 1.000 19.26210 272 PRO B C 1
ATOM 5444 O O . PRO B 1 272 ? 18.12700 52.88900 42.11500 1.000 20.05239 272 PRO B O 1
ATOM 5448 N N . PRO B 1 273 ? 20.22500 53.09900 41.33800 1.000 19.66015 273 PRO B N 1
ATOM 5449 C CA . PRO B 1 273 ? 19.76600 53.94500 40.22400 1.000 18.54208 273 PRO B CA 1
ATOM 5450 C C . PRO B 1 273 ? 18.87700 53.10500 39.31700 1.000 19.83765 273 PRO B C 1
ATOM 5451 O O . PRO B 1 273 ? 19.16100 51.93800 39.05900 1.000 17.89467 273 PRO B O 1
ATOM 5455 N N . THR B 1 274 ? 17.81100 53.70800 38.81300 1.000 16.71256 274 THR B N 1
ATOM 5456 C CA . THR B 1 274 ? 16.80800 52.96100 38.06500 1.000 17.56332 274 THR B CA 1
ATOM 5457 C C . THR B 1 274 ? 16.17600 53.86700 37.03000 1.000 16.91145 274 THR B C 1
ATOM 5458 O O . THR B 1 274 ? 15.95100 55.03800 37.31100 1.000 17.25113 274 THR B O 1
ATOM 5462 N N . VAL B 1 275 ? 15.87000 53.31600 35.85700 1.000 14.40365 275 VAL B N 1
ATOM 5463 C CA . VAL B 1 275 ? 15.00200 53.95900 34.87500 1.000 14.21169 275 VAL B CA 1
ATOM 5464 C C . VAL B 1 275 ? 13.82400 53.03000 34.61300 1.000 19.68763 275 VAL B C 1
ATOM 5465 O O . VAL B 1 275 ? 14.02300 51.83600 34.37100 1.000 19.00940 275 VAL B O 1
ATOM 5469 N N . ARG B 1 276 ? 12.60600 53.58300 34.61800 1.000 16.24733 276 ARG B N 1
ATOM 5470 C CA . ARG B 1 276 ? 11.38100 52.79400 34.49300 1.000 14.75201 276 ARG B CA 1
ATOM 5471 C C . ARG B 1 276 ? 10.59800 53.21000 33.26000 1.000 20.41064 276 ARG B C 1
ATOM 5472 O O . ARG B 1 276 ? 10.84100 54.26600 32.67200 1.000 17.41886 276 ARG B O 1
ATOM 5480 N N . LYS B 1 277 ? 9.68000 52.34000 32.84900 1.000 15.49566 277 LYS B N 1
ATOM 5481 C CA . LYS B 1 277 ? 8.80000 52.70400 31.75200 1.000 19.77945 277 LYS B CA 1
ATOM 5482 C C . LYS B 1 277 ? 7.66500 53.59700 32.27700 1.000 18.27558 277 LYS B C 1
ATOM 5483 O O . LYS B 1 277 ? 7.23300 53.44500 33.42200 1.000 18.12022 277 LYS B O 1
ATOM 5489 N N . PRO B 1 278 ? 7.20400 54.56000 31.46600 1.000 15.95691 278 PRO B N 1
ATOM 5490 C CA . PRO B 1 278 ? 6.38400 55.65400 32.01300 1.000 16.77718 278 PRO B CA 1
ATOM 5491 C C . PRO B 1 278 ? 4.92300 55.34300 32.30400 1.000 18.27290 278 PRO B C 1
ATOM 5492 O O . PRO B 1 278 ? 4.31100 56.09600 33.07200 1.000 16.78958 278 PRO B O 1
ATOM 5496 N N . VAL B 1 279 ? 4.32100 54.30000 31.73400 1.000 17.17217 279 VAL B N 1
ATOM 5497 C CA . VAL B 1 279 ? 2.88200 54.09700 31.85700 1.000 17.71409 279 VAL B CA 1
ATOM 5498 C C . VAL B 1 279 ? 2.62700 52.81500 32.64100 1.000 20.59222 279 VAL B C 1
ATOM 5499 O O . VAL B 1 279 ? 3.13100 51.74300 32.28500 1.000 23.28369 279 VAL B O 1
ATOM 5503 N N . LEU B 1 280 ? 1.89200 52.93800 33.72800 1.000 16.24412 280 LEU B N 1
ATOM 5504 C CA . LEU B 1 280 ? 1.41700 51.78400 34.48800 1.000 20.22969 280 LEU B CA 1
ATOM 5505 C C . LEU B 1 280 ? -0.00300 51.47900 34.04200 1.000 25.29439 280 LEU B C 1
ATOM 5506 O O . LEU B 1 280 ? -0.85900 52.36700 34.05800 1.000 23.64425 280 LEU B O 1
ATOM 5511 N N . THR B 1 281 ? -0.25400 50.23400 33.63300 1.000 27.19424 281 THR B N 1
ATOM 5512 C CA . THR B 1 281 ? -1.60000 49.81000 33.26700 1.000 25.91228 281 THR B CA 1
ATOM 5513 C C . THR B 1 281 ? -2.19500 49.05100 34.44000 1.000 21.46432 281 THR B C 1
ATOM 5514 O O . THR B 1 281 ? -1.67500 48.00900 34.84400 1.000 28.00824 281 THR B O 1
ATOM 5518 N N . LEU B 1 282 ? -3.25400 49.60300 35.01100 1.000 24.16497 282 LEU B N 1
ATOM 5519 C CA . LEU B 1 282 ? -3.87400 49.02100 36.18100 1.000 22.99758 282 LEU B CA 1
ATOM 5520 C C . LEU B 1 282 ? -4.65200 47.77900 35.76000 1.000 26.90054 282 LEU B C 1
ATOM 5521 O O . LEU B 1 282 ? -4.89000 47.57100 34.57100 1.000 32.05767 282 LEU B O 1
ATOM 5526 N N . PRO B 1 283 ? -5.02100 46.91600 36.70800 1.000 29.71944 283 PRO B N 1
ATOM 5527 C CA . PRO B 1 283 ? -5.81000 45.73200 36.32300 1.000 31.81532 283 PRO B CA 1
ATOM 5528 C C . PRO B 1 283 ? -7.09900 46.09300 35.60600 1.000 38.70253 283 PRO B C 1
ATOM 5529 O O . PRO B 1 283 ? -7.55500 45.32900 34.74700 1.000 36.53353 283 PRO B O 1
ATOM 5533 N N . SER B 1 284 ? -7.70000 47.24000 35.93200 1.000 32.10977 284 SER B N 1
ATOM 5534 C CA . SER B 1 284 ? -8.89900 47.69800 35.24300 1.000 32.23748 284 SER B CA 1
ATOM 5535 C C . SER B 1 284 ? -8.64400 48.06300 33.78700 1.000 37.35058 284 SER B C 1
ATOM 5536 O O . SER B 1 284 ? -9.60000 48.15900 33.01000 1.000 36.30381 284 SER B O 1
ATOM 5539 N N . GLY B 1 285 ? -7.38800 48.28000 33.40000 1.000 33.75899 285 GLY B N 1
ATOM 5540 C CA . GLY B 1 285 ? -7.05500 48.79100 32.09000 1.000 30.44348 285 GLY B CA 1
ATOM 5541 C C . GLY B 1 285 ? -6.81900 50.28700 32.03900 1.000 25.56499 285 GLY B C 1
ATOM 5542 O O . GLY B 1 285 ? -6.37700 50.79400 31.00300 1.000 32.64128 285 GLY B O 1
ATOM 5543 N N . LYS B 1 286 ? -7.10900 50.99900 33.12200 1.000 22.87243 286 LYS B N 1
ATOM 5544 C CA . LYS B 1 286 ? -6.84000 52.42800 33.18500 1.000 27.91401 286 LYS B CA 1
ATOM 5545 C C . LYS B 1 286 ? -5.34500 52.66600 33.35900 1.000 24.33112 286 LYS B C 1
ATOM 5546 O O . LYS B 1 286 ? -4.59800 51.78300 33.77200 1.000 24.39651 286 LYS B O 1
ATOM 5552 N N . LYS B 1 287 ? -4.89500 53.86700 32.98600 1.000 22.72439 287 LYS B N 1
ATOM 5553 C CA . LYS B 1 287 ? -3.46300 54.15900 32.91600 1.000 28.06706 287 LYS B CA 1
ATOM 5554 C C . LYS B 1 287 ? -3.05400 55.23200 33.91500 1.000 26.34880 287 LYS B C 1
ATOM 5555 O O . LYS B 1 287 ? -3.78300 56.20400 34.12400 1.000 22.22148 287 LYS B O 1
ATOM 5561 N N . ILE B 1 288 ? -1.86800 55.04800 34.50700 1.000 16.65246 288 ILE B N 1
ATOM 5562 C CA . ILE B 1 288 ? -1.25000 55.98300 35.44000 1.000 19.79570 288 ILE B CA 1
ATOM 5563 C C . ILE B 1 288 ? 0.09000 56.39300 34.84100 1.000 19.92821 288 ILE B C 1
ATOM 5564 O O . ILE B 1 288 ? 0.81800 55.54800 34.30700 1.000 18.46252 288 ILE B O 1
ATOM 5569 N N . PHE B 1 289 ? 0.39800 57.68900 34.89700 1.000 17.20580 289 PHE B N 1
ATOM 5570 C CA . PHE B 1 289 ? 1.57700 58.27400 34.25100 1.000 14.86654 289 PHE B CA 1
ATOM 5571 C C . PHE B 1 289 ? 2.59100 58.67800 35.30500 1.000 14.54444 289 PHE B C 1
ATOM 5572 O O . PHE B 1 289 ? 2.27000 59.45400 36.20900 1.000 15.65565 289 PHE B O 1
ATOM 5580 N N . GLY B 1 290 ? 3.80700 58.13600 35.20500 1.000 13.75136 290 GLY B N 1
ATOM 5581 C CA . GLY B 1 290 ? 4.83100 58.44400 36.18700 1.000 14.80697 290 GLY B CA 1
ATOM 5582 C C . GLY B 1 290 ? 5.51600 59.77800 35.91800 1.000 14.21760 290 GLY B C 1
ATOM 5583 O O . GLY B 1 290 ? 5.55700 60.28000 34.80100 1.000 15.07508 290 GLY B O 1
ATOM 5584 N N . MET B 1 291 ? 6.09200 60.35100 36.97500 1.000 13.43473 291 MET B N 1
ATOM 5585 C CA . MET B 1 291 ? 6.84300 61.61200 36.87000 1.000 14.81667 291 MET B CA 1
ATOM 5586 C C . MET B 1 291 ? 8.10000 61.52600 37.73100 1.000 17.78687 291 MET B C 1
ATOM 5587 O O . MET B 1 291 ? 8.01600 61.09300 38.88900 1.000 19.80304 291 MET B O 1
ATOM 5592 N N . ALA B 1 292 ? 9.22700 62.04300 37.21300 1.000 17.82277 292 ALA B N 1
ATOM 5593 C CA . ALA B 1 292 ? 10.45800 62.41600 37.97100 1.000 15.19201 292 ALA B CA 1
ATOM 5594 C C . ALA B 1 292 ? 11.06900 61.15300 38.58100 1.000 17.14183 292 ALA B C 1
ATOM 5595 O O . ALA B 1 292 ? 11.21600 60.17300 37.83000 1.000 17.43636 292 ALA B O 1
ATOM 5597 N N . ASP B 1 293 ? 11.45900 61.14600 39.87000 1.000 18.00698 293 ASP B N 1
ATOM 5598 C CA . ASP B 1 293 ? 12.17800 59.96900 40.40400 1.000 14.25144 293 ASP B CA 1
ATOM 5599 C C . ASP B 1 293 ? 11.41000 58.68500 40.24400 1.000 24.68898 293 ASP B C 1
ATOM 5600 O O . ASP B 1 293 ? 12.03200 57.61700 40.22100 1.000 19.27185 293 ASP B O 1
ATOM 5605 N N . ALA B 1 294 ? 10.07900 58.74900 40.17600 1.000 19.47339 294 ALA B N 1
ATOM 5606 C CA . ALA B 1 294 ? 9.33100 57.51100 40.01400 1.000 19.87985 294 ALA B CA 1
ATOM 5607 C C . ALA B 1 294 ? 9.78600 56.76700 38.77100 1.000 20.03856 294 ALA B C 1
ATOM 5608 O O . ALA B 1 294 ? 9.74100 55.52700 38.72400 1.000 21.44156 294 ALA B O 1
ATOM 5610 N N . LEU B 1 295 ? 10.24200 57.50100 37.75800 1.000 15.68033 295 LEU B N 1
ATOM 5611 C CA . LEU B 1 295 ? 10.68700 56.88100 36.52800 1.000 16.02984 295 LEU B CA 1
ATOM 5612 C C . LEU B 1 295 ? 12.19000 56.94700 36.31300 1.000 16.19938 295 LEU B C 1
ATOM 5613 O O . LEU B 1 295 ? 12.73200 56.09500 35.61300 1.000 17.69094 295 LEU B O 1
ATOM 5618 N N . VAL B 1 296 ? 12.86900 57.95600 36.85700 1.000 15.01916 296 VAL B N 1
ATOM 5619 C CA . VAL B 1 296 ? 14.29900 58.09900 36.60800 1.000 15.03296 296 VAL B CA 1
ATOM 5620 C C . VAL B 1 296 ? 14.91800 58.56500 37.91600 1.000 18.13434 296 VAL B C 1
ATOM 5621 O O . VAL B 1 296 ? 14.74500 59.72600 38.30900 1.000 17.24793 296 VAL B O 1
ATOM 5625 N N . VAL B 1 297 ? 15.61200 57.66000 38.62600 1.000 16.34082 297 VAL B N 1
ATOM 5626 C CA . VAL B 1 297 ? 16.21900 57.97900 39.91600 1.000 15.91693 297 VAL B CA 1
ATOM 5627 C C . VAL B 1 297 ? 17.70300 57.63500 39.84300 1.000 20.72553 297 VAL B C 1
ATOM 5628 O O . VAL B 1 297 ? 18.07800 56.55400 39.36900 1.000 16.62212 297 VAL B O 1
ATOM 5632 N N . ASN B 1 298 ? 18.54100 58.55900 40.29600 1.000 17.22626 298 ASN B N 1
ATOM 5633 C CA . ASN B 1 298 ? 19.99400 58.45200 40.24900 1.000 19.61770 298 ASN B CA 1
ATOM 5634 C C . ASN B 1 298 ? 20.57000 58.64800 41.63800 1.000 25.09276 298 ASN B C 1
ATOM 5635 O O . ASN B 1 298 ? 19.86900 58.95500 42.59700 1.000 23.18325 298 ASN B O 1
ATOM 5640 N N . ASP B 1 299 ? 21.84200 58.47200 41.72000 1.000 23.86094 299 ASP B N 1
ATOM 5641 C CA . ASP B 1 299 ? 22.53900 58.52000 42.98700 1.000 27.92171 299 ASP B CA 1
ATOM 5642 C C . ASP B 1 299 ? 22.96100 59.97300 43.28800 1.000 25.42147 299 ASP B C 1
ATOM 5643 O O . ASP B 1 299 ? 23.46600 60.66100 42.39300 1.000 30.72629 299 ASP B O 1
ATOM 5648 N N A PRO B 1 300 ? 22.92800 60.44800 44.53500 0.644 27.47116 300 PRO B N 1
ATOM 5649 N N B PRO B 1 300 ? 22.68300 60.44600 44.52600 0.356 27.43121 300 PRO B N 1
ATOM 5650 C CA A PRO B 1 300 ? 22.85700 61.89400 44.81100 0.644 29.69434 300 PRO B CA 1
ATOM 5651 C CA B PRO B 1 300 ? 22.63400 61.88200 44.84200 0.356 29.73757 300 PRO B CA 1
ATOM 5652 C C A PRO B 1 300 ? 23.98000 62.81100 44.31500 0.644 29.96140 300 PRO B C 1
ATOM 5653 C C B PRO B 1 300 ? 23.57000 62.79700 44.08600 0.356 30.87983 300 PRO B C 1
ATOM 5654 O O A PRO B 1 300 ? 25.15400 62.44500 44.25100 0.644 34.04618 300 PRO B O 1
ATOM 5655 O O B PRO B 1 300 ? 23.09900 63.52500 43.20400 0.356 27.89385 300 PRO B O 1
ATOM 5662 N N A ILE B 1 301 ? 23.54600 64.03300 43.95500 0.644 35.07343 301 ILE B N 1
ATOM 5663 N N B ILE B 1 301 ? 24.85600 62.77900 44.47000 0.356 30.38392 301 ILE B N 1
ATOM 5664 C CA A ILE B 1 301 ? 24.25500 65.27400 43.60000 0.644 31.40703 301 ILE B CA 1
ATOM 5665 C CA B ILE B 1 301 ? 25.99100 63.46700 43.84800 0.356 33.81371 301 ILE B CA 1
ATOM 5666 C C A ILE B 1 301 ? 24.73000 65.31300 42.15400 0.644 23.75126 301 ILE B C 1
ATOM 5667 C C B ILE B 1 301 ? 25.60400 64.28500 42.63800 0.356 27.09081 301 ILE B C 1
ATOM 5668 O O A ILE B 1 301 ? 24.35100 66.22300 41.41400 0.644 26.29418 301 ILE B O 1
ATOM 5669 O O B ILE B 1 301 ? 24.88600 65.29500 42.70400 0.356 27.59168 301 ILE B O 1
ATOM 5678 N N A THR B 1 302 ? 25.61000 64.39600 41.74100 0.644 25.85802 302 THR B N 1
ATOM 5679 N N B THR B 1 302 ? 26.10900 63.80900 41.52100 0.356 25.17663 302 THR B N 1
ATOM 5680 C CA A THR B 1 302 ? 25.78900 64.24600 40.30800 0.644 23.36622 302 THR B CA 1
ATOM 5681 C CA B THR B 1 302 ? 25.79900 64.26100 40.19200 0.356 23.46302 302 THR B CA 1
ATOM 5682 C C A THR B 1 302 ? 24.56000 63.60400 39.70600 0.644 21.70449 302 THR B C 1
ATOM 5683 C C B THR B 1 302 ? 24.50200 63.65400 39.69200 0.356 21.81246 302 THR B C 1
ATOM 5684 O O A THR B 1 302 ? 24.32200 63.74300 38.50900 0.644 25.63140 302 THR B O 1
ATOM 5685 O O B THR B 1 302 ? 24.16500 63.84900 38.52400 0.356 25.41049 302 THR B O 1
ATOM 5692 N N . GLY B 1 303 ? 23.78800 62.89100 40.53100 1.000 23.23588 303 GLY B N 1
ATOM 5693 C CA . GLY B 1 303 ? 22.53300 62.33600 40.07000 1.000 22.48001 303 GLY B CA 1
ATOM 5694 C C . GLY B 1 303 ? 21.47800 63.40100 39.87400 1.000 27.28864 303 GLY B C 1
ATOM 5695 O O . GLY B 1 303 ? 20.56000 63.22200 39.06300 1.000 21.05349 303 GLY B O 1
ATOM 5696 N N . GLN B 1 304 ? 21.59200 64.51300 40.61200 1.000 24.83173 304 GLN B N 1
ATOM 5697 C CA . GLN B 1 304 ? 20.86600 65.74900 40.32200 1.000 18.88460 304 GLN B CA 1
ATOM 5698 C C . GLN B 1 304 ? 19.35600 65.59100 40.41100 1.000 16.67238 304 GLN B C 1
ATOM 5699 O O . GLN B 1 304 ? 18.63800 66.21200 39.63300 1.000 15.95634 304 GLN B O 1
ATOM 5705 N N . GLY B 1 305 ? 18.85400 64.76200 41.32100 1.000 18.00549 305 GLY B N 1
ATOM 5706 C CA . GLY B 1 305 ? 17.44000 64.40000 41.26500 1.000 16.48936 305 GLY B CA 1
ATOM 5707 C C . GLY B 1 305 ? 16.50600 65.58400 41.46300 1.000 17.38442 305 GLY B C 1
ATOM 5708 O O . GLY B 1 305 ? 15.44100 65.66000 40.83300 1.000 16.02390 305 GLY B O 1
ATOM 5709 N N . SER B 1 306 ? 16.87700 66.52000 42.33800 1.000 16.52718 306 SER B N 1
ATOM 5710 C CA . SER B 1 306 ? 16.00300 67.68000 42.52500 1.000 16.94496 306 SER B CA 1
ATOM 5711 C C . SER B 1 306 ? 16.00300 68.54000 41.27500 1.000 16.20250 306 SER B C 1
ATOM 5712 O O . SER B 1 306 ? 14.96000 69.05800 40.87400 1.000 17.39979 306 SER B O 1
ATOM 5715 N N . ASN B 1 307 ? 17.17900 68.69500 40.65700 1.000 13.54070 307 ASN B N 1
ATOM 5716 C CA . ASN B 1 307 ? 17.27200 69.41200 39.39300 1.000 11.67466 307 ASN B CA 1
ATOM 5717 C C . ASN B 1 307 ? 16.43200 68.74500 38.32200 1.000 16.04312 307 ASN B C 1
ATOM 5718 O O . ASN B 1 307 ? 15.71100 69.41600 37.57100 1.000 14.76710 307 ASN B O 1
ATOM 5723 N N . ASN B 1 308 ? 16.53100 67.41700 38.23500 1.000 13.11935 308 ASN B N 1
ATOM 5724 C CA . ASN B 1 308 ? 15.74100 66.66400 37.27100 1.000 15.01726 308 ASN B CA 1
ATOM 5725 C C . ASN B 1 308 ? 14.25500 66.80100 37.55700 1.000 13.83873 308 ASN B C 1
ATOM 5726 O O . ASN B 1 308 ? 13.43800 66.86400 36.63000 1.000 14.24527 308 ASN B O 1
ATOM 5731 N N . ALA B 1 309 ? 13.88500 66.84000 38.83600 1.000 14.34659 309 ALA B N 1
ATOM 5732 C CA . ALA B 1 309 ? 12.45900 66.87900 39.16000 1.000 15.27032 309 ALA B CA 1
ATOM 5733 C C . ALA B 1 309 ? 11.86200 68.22400 38.77100 1.000 14.19326 309 ALA B C 1
ATOM 5734 O O . ALA B 1 309 ? 10.74400 68.28800 38.21900 1.000 14.76956 309 ALA B O 1
ATOM 5736 N N . ALA B 1 310 ? 12.60600 69.30400 39.01600 1.000 12.73171 310 ALA B N 1
ATOM 5737 C CA . ALA B 1 310 ? 12.14900 70.63300 38.61600 1.000 12.74957 310 ALA B CA 1
ATOM 5738 C C . ALA B 1 310 ? 12.03100 70.71400 37.10600 1.000 13.71751 310 ALA B C 1
ATOM 5739 O O . ALA B 1 310 ? 11.00300 71.14900 36.57200 1.000 14.14811 310 ALA B O 1
ATOM 5741 N N . LYS B 1 311 ? 13.06300 70.25400 36.39800 1.000 12.28630 311 LYS B N 1
ATOM 5742 C CA . LYS B 1 311 ? 13.02700 70.30900 34.94400 1.000 13.98941 311 LYS B CA 1
ATOM 5743 C C . LYS B 1 311 ? 11.93000 69.41800 34.39300 1.000 15.49258 311 LYS B C 1
ATOM 5744 O O . LYS B 1 311 ? 11.25000 69.78600 33.43500 1.000 16.38721 311 LYS B O 1
ATOM 5750 N N . CYS B 1 312 ? 11.69000 68.27300 35.03400 1.000 12.59833 312 CYS B N 1
ATOM 5751 C CA . CYS B 1 312 ? 10.67400 67.39000 34.50000 1.000 13.40691 312 CYS B CA 1
ATOM 5752 C C . CYS B 1 312 ? 9.28900 67.97600 34.79200 1.000 16.01352 312 CYS B C 1
ATOM 5753 O O . CYS B 1 312 ? 8.38300 67.86800 33.95600 1.000 15.41687 312 CYS B O 1
ATOM 5756 N N . SER B 1 313 ? 9.12500 68.71100 35.91200 1.000 13.30771 313 SER B N 1
ATOM 5757 C CA . SER B 1 313 ? 7.81400 69.34900 36.16500 1.000 9.70235 313 SER B CA 1
ATOM 5758 C C . SER B 1 313 ? 7.49600 70.36600 35.09300 1.000 12.09712 313 SER B C 1
ATOM 5759 O O . SER B 1 313 ? 6.32800 70.49400 34.68100 1.000 14.00228 313 SER B O 1
ATOM 5762 N N . LYS B 1 314 ? 8.52700 71.05700 34.59600 1.000 12.27334 314 LYS B N 1
ATOM 5763 C CA . LYS B 1 314 ? 8.30200 72.06000 33.56000 1.000 12.40884 314 LYS B CA 1
ATOM 5764 C C . LYS B 1 314 ? 7.93500 71.39200 32.24800 1.000 13.83969 314 LYS B C 1
ATOM 5765 O O . LYS B 1 314 ? 6.99800 71.82800 31.56800 1.000 14.58847 314 LYS B O 1
ATOM 5771 N N . ILE B 1 315 ? 8.63600 70.31500 31.88300 1.000 12.91996 315 ILE B N 1
ATOM 5772 C CA . ILE B 1 315 ? 8.28400 69.61100 30.64900 1.000 12.53194 315 ILE B CA 1
ATOM 5773 C C . ILE B 1 315 ? 6.85400 69.09000 30.70900 1.000 13.54088 315 ILE B C 1
ATOM 5774 O O . ILE B 1 315 ? 6.08600 69.20700 29.74200 1.000 13.40407 315 ILE B O 1
ATOM 5779 N N . TYR B 1 316 ? 6.48200 68.46500 31.83300 1.000 13.03274 316 TYR B N 1
ATOM 5780 C CA . TYR B 1 316 ? 5.11900 67.94900 31.94700 1.000 11.18940 316 TYR B CA 1
ATOM 5781 C C . TYR B 1 316 ? 4.09200 69.08000 31.94600 1.000 12.00788 316 TYR B C 1
ATOM 5782 O O . TYR B 1 316 ? 3.01300 68.94700 31.34700 1.000 14.61075 316 TYR B O 1
ATOM 5791 N N . PHE B 1 317 ? 4.42100 70.20200 32.59100 1.000 13.87580 317 PHE B N 1
ATOM 5792 C CA . PHE B 1 317 ? 3.50100 71.33800 32.64700 1.000 13.92866 317 PHE B CA 1
ATOM 5793 C C . PHE B 1 317 ? 3.23800 71.86600 31.24700 1.000 14.19826 317 PHE B C 1
ATOM 5794 O O . PHE B 1 317 ? 2.08500 72.05800 30.84700 1.000 14.34006 317 PHE B O 1
ATOM 5802 N N . ASP B 1 318 ? 4.31100 72.07200 30.47600 1.000 14.80869 318 ASP B N 1
ATOM 5803 C CA . ASP B 1 318 ? 4.17100 72.53100 29.09700 1.000 16.15416 318 ASP B CA 1
ATOM 5804 C C . ASP B 1 318 ? 3.37300 71.54100 28.25900 1.000 17.49578 318 ASP B C 1
ATOM 5805 O O . ASP B 1 318 ? 2.53900 71.93300 27.42200 1.000 20.05971 318 ASP B O 1
ATOM 5810 N N . ALA B 1 319 ? 3.61600 70.24200 28.45900 1.000 13.02592 319 ALA B N 1
ATOM 5811 C CA . ALA B 1 319 ? 2.91300 69.23600 27.67400 1.000 16.33698 319 ALA B CA 1
ATOM 5812 C C . ALA B 1 319 ? 1.42800 69.18100 28.03000 1.000 18.05004 319 ALA B C 1
ATOM 5813 O O . ALA B 1 319 ? 0.57700 69.02200 27.14400 1.000 17.40148 319 ALA B O 1
ATOM 5815 N N . ILE B 1 320 ? 1.09700 69.32300 29.31100 1.000 15.66645 320 ILE B N 1
ATOM 5816 C CA . ILE B 1 320 ? -0.30900 69.28900 29.70900 1.000 15.64601 320 ILE B CA 1
ATOM 5817 C C . ILE B 1 320 ? -1.03200 70.48200 29.10200 1.000 18.46451 320 ILE B C 1
ATOM 5818 O O . ILE B 1 320 ? -2.11200 70.34200 28.50500 1.000 18.12876 320 ILE B O 1
ATOM 5823 N N . LEU B 1 321 ? -0.41800 71.66300 29.19600 1.000 16.69089 321 LEU B N 1
ATOM 5824 C CA . LEU B 1 321 ? -1.08700 72.86000 28.67200 1.000 17.65607 321 LEU B CA 1
ATOM 5825 C C . LEU B 1 321 ? -1.22400 72.79400 27.16400 1.000 21.22295 321 LEU B C 1
ATOM 5826 O O . LEU B 1 321 ? -2.25100 73.20800 26.60500 1.000 23.82491 321 LEU B O 1
ATOM 5831 N N . ALA B 1 322 ? -0.21400 72.25300 26.49200 1.000 18.01627 322 ALA B N 1
ATOM 5832 C CA . ALA B 1 322 ? -0.27300 72.14300 25.03700 1.000 20.97351 322 ALA B CA 1
ATOM 5833 C C . ALA B 1 322 ? -1.31500 71.13200 24.58500 1.000 24.72524 322 ALA B C 1
ATOM 5834 O O . ALA B 1 322 ? -1.77800 71.19700 23.44400 1.000 25.81274 322 ALA B O 1
ATOM 5836 N N . ASN B 1 323 ? -1.70200 70.20000 25.45700 1.000 17.69591 323 ASN B N 1
ATOM 5837 C CA . ASN B 1 323 ? -2.68900 69.20900 25.07600 1.000 20.30809 323 ASN B CA 1
ATOM 5838 C C . ASN B 1 323 ? -4.09400 69.78600 25.03500 1.000 22.22249 323 ASN B C 1
ATOM 5839 O O . ASN B 1 323 ? -4.99100 69.12400 24.51100 1.000 25.04053 323 ASN B O 1
ATOM 5844 N N . ASP B 1 324 ? -4.30300 70.98500 25.58400 1.000 22.76433 324 ASP B N 1
ATOM 5845 C CA . ASP B 1 324 ? -5.59400 71.65900 25.49000 1.000 30.18870 324 ASP B CA 1
ATOM 5846 C C . ASP B 1 324 ? -6.70000 70.75200 26.01000 1.000 27.32170 324 ASP B C 1
ATOM 5847 O O . ASP B 1 324 ? -6.64900 70.30700 27.16000 1.000 23.32182 324 ASP B O 1
ATOM 5852 N N . ASN B 1 325 ? -7.70300 70.46100 25.17900 1.000 24.55852 325 ASN B N 1
ATOM 5853 C CA . ASN B 1 325 ? -8.84100 69.66700 25.62100 1.000 24.80024 325 ASN B CA 1
ATOM 5854 C C . ASN B 1 325 ? -8.79200 68.22300 25.11800 1.000 24.60437 325 ASN B C 1
ATOM 5855 O O . ASN B 1 325 ? -9.80400 67.51400 25.18500 1.000 26.10355 325 ASN B O 1
ATOM 5860 N N . GLN B 1 326 ? -7.64000 67.77400 24.61600 1.000 22.30306 326 GLN B N 1
ATOM 5861 C CA . GLN B 1 326 ? -7.42000 66.42700 24.10900 1.000 21.84961 326 GLN B CA 1
ATOM 5862 C C . GLN B 1 326 ? -7.26700 65.43100 25.25800 1.000 24.63941 326 GLN B C 1
ATOM 5863 O O . GLN B 1 326 ? -6.91200 65.79400 26.38500 1.000 23.33601 326 GLN B O 1
ATOM 5869 N N . SER B 1 327 ? -7.53700 64.16000 24.96200 1.000 19.85729 327 SER B N 1
ATOM 5870 C CA . SER B 1 327 ? -7.36300 63.12900 25.97300 1.000 18.40350 327 SER B CA 1
ATOM 5871 C C . SER B 1 327 ? -5.88800 63.02100 26.34100 1.000 18.88303 327 SER B C 1
ATOM 5872 O O . SER B 1 327 ? -4.99100 63.27600 25.52500 1.000 18.98765 327 SER B O 1
ATOM 5875 N N . PHE B 1 328 ? -5.65900 62.69700 27.60700 1.000 20.42259 328 PHE B N 1
ATOM 5876 C CA . PHE B 1 328 ? -4.32700 62.36100 28.10700 1.000 18.81650 328 PHE B CA 1
ATOM 5877 C C . PHE B 1 328 ? -4.13600 60.86500 27.88000 1.000 16.02482 328 PHE B C 1
ATOM 5878 O O . PHE B 1 328 ? -4.23300 60.03600 28.78900 1.000 20.69506 328 PHE B O 1
ATOM 5886 N N . SER B 1 329 ? -3.89100 60.52800 26.61500 1.000 16.19338 329 SER B N 1
ATOM 5887 C CA . SER B 1 329 ? -3.81500 59.15500 26.14300 1.000 21.79924 329 SER B CA 1
ATOM 5888 C C . SER B 1 329 ? -2.47600 58.52200 26.48900 1.000 19.44882 329 SER B C 1
ATOM 5889 O O . SER B 1 329 ? -1.50400 59.20600 26.82500 1.000 19.92460 329 SER B O 1
ATOM 5892 N N . GLU B 1 330 ? -2.43500 57.19100 26.39300 1.000 25.69773 330 GLU B N 1
ATOM 5893 C CA . GLU B 1 330 ? -1.16700 56.49400 26.56100 1.000 23.00569 330 GLU B CA 1
ATOM 5894 C C . GLU B 1 330 ? -0.13800 56.98600 25.55300 1.000 24.55876 330 GLU B C 1
ATOM 5895 O O . GLU B 1 330 ? 1.03600 57.15800 25.90100 1.000 23.44426 330 GLU B O 1
ATOM 5901 N N . GLN B 1 331 ? -0.56500 57.27700 24.31400 1.000 24.14567 331 GLN B N 1
ATOM 5902 C CA . GLN B 1 331 ? 0.35600 57.84400 23.33800 1.000 23.27087 331 GLN B CA 1
ATOM 5903 C C . GLN B 1 331 ? 0.87600 59.19500 23.79800 1.000 25.04906 331 GLN B C 1
ATOM 5904 O O . GLN B 1 331 ? 2.06900 59.48500 23.65700 1.000 22.05427 331 GLN B O 1
ATOM 5910 N N . TRP B 1 332 ? -0.00300 60.03000 24.36700 1.000 18.91622 332 TRP B N 1
ATOM 5911 C CA . TRP B 1 332 ? 0.44100 61.32500 24.87400 1.000 18.12397 332 TRP B CA 1
ATOM 5912 C C . TRP B 1 332 ? 1.41500 61.16300 26.03900 1.000 17.77510 332 TRP B C 1
ATOM 5913 O O . TRP B 1 332 ? 2.38200 61.92300 26.14700 1.000 18.53453 332 TRP B O 1
ATOM 5924 N N . MET B 1 333 ? 1.16900 60.20700 26.93200 1.000 17.08403 333 MET B N 1
ATOM 5925 C CA . MET B 1 333 ? 2.11900 60.05100 28.03300 1.000 18.18042 333 MET B CA 1
ATOM 5926 C C . MET B 1 333 ? 3.46900 59.55100 27.54400 1.000 19.91966 333 MET B C 1
ATOM 5927 O O . MET B 1 333 ? 4.50400 60.00000 28.04500 1.000 18.81787 333 MET B O 1
ATOM 5932 N N . VAL B 1 334 ? 3.49300 58.62900 26.58100 1.000 18.70754 334 VAL B N 1
ATOM 5933 C CA . VAL B 1 334 ? 4.79300 58.13500 26.11500 1.000 19.56194 334 VAL B CA 1
ATOM 5934 C C . VAL B 1 334 ? 5.57300 59.25500 25.45100 1.000 20.75476 334 VAL B C 1
ATOM 5935 O O . VAL B 1 334 ? 6.76300 59.45300 25.71900 1.000 21.25468 334 VAL B O 1
ATOM 5939 N N . GLN B 1 335 ? 4.89700 60.03400 24.59900 1.000 18.07941 335 GLN B N 1
ATOM 5940 C CA . GLN B 1 335 ? 5.52900 61.16700 23.94800 1.000 17.39082 335 GLN B CA 1
ATOM 5941 C C . GLN B 1 335 ? 6.04300 62.18500 24.96100 1.000 20.41844 335 GLN B C 1
ATOM 5942 O O . GLN B 1 335 ? 7.14100 62.73200 24.79600 1.000 18.71449 335 GLN B O 1
ATOM 5948 N N . THR B 1 336 ? 5.27500 62.42600 26.02400 1.000 17.70885 336 THR B N 1
ATOM 5949 C CA . THR B 1 336 ? 5.66600 63.42200 27.01900 1.000 15.05090 336 THR B CA 1
ATOM 5950 C C . THR B 1 336 ? 6.86700 62.92900 27.82000 1.000 16.02130 336 THR B C 1
ATOM 5951 O O . THR B 1 336 ? 7.81900 63.68100 28.06600 1.000 15.94151 336 THR B O 1
ATOM 5955 N N . PHE B 1 337 ? 6.85200 61.66400 28.21500 1.000 13.92809 337 PHE B N 1
ATOM 5956 C CA . PHE B 1 337 ? 8.02700 61.14100 28.92300 1.000 13.15901 337 PHE B CA 1
ATOM 5957 C C . PHE B 1 337 ? 9.25800 61.15600 28.03400 1.000 17.86800 337 PHE B C 1
ATOM 5958 O O . PHE B 1 337 ? 10.37300 61.43600 28.50500 1.000 17.03554 337 PHE B O 1
ATOM 5966 N N . GLU B 1 338 ? 9.08600 60.86900 26.74100 1.000 17.82800 338 GLU B N 1
ATOM 5967 C CA . GLU B 1 338 ? 10.25200 60.86100 25.86500 1.000 21.69146 338 GLU B CA 1
ATOM 5968 C C . GLU B 1 338 ? 10.85000 62.25500 25.68800 1.000 17.76391 338 GLU B C 1
ATOM 5969 O O . GLU B 1 338 ? 12.06700 62.37100 25.51500 1.000 19.33594 338 GLU B O 1
ATOM 5975 N N . ARG B 1 339 ? 10.03600 63.32100 25.77300 1.000 17.77773 339 ARG B N 1
ATOM 5976 C CA . ARG B 1 339 ? 10.61900 64.66000 25.83400 1.000 19.94221 339 ARG B CA 1
ATOM 5977 C C . ARG B 1 339 ? 11.46700 64.83700 27.09000 1.000 17.91318 339 ARG B C 1
ATOM 5978 O O . ARG B 1 339 ? 12.51300 65.50200 27.04700 1.000 19.67500 339 ARG B O 1
ATOM 5986 N N . TYR B 1 340 ? 11.03900 64.25400 28.22000 1.000 14.06993 340 TYR B N 1
ATOM 5987 C CA . TYR B 1 340 ? 11.88300 64.32000 29.41400 1.000 15.90077 340 TYR B CA 1
ATOM 5988 C C . TYR B 1 340 ? 13.13000 63.46400 29.25000 1.000 18.08703 340 TYR B C 1
ATOM 5989 O O . TYR B 1 340 ? 14.22400 63.85100 29.69800 1.000 15.88071 340 TYR B O 1
ATOM 5998 N N . TRP B 1 341 ? 12.98600 62.28500 28.63800 1.000 19.66131 341 TRP B N 1
ATOM 5999 C CA . TRP B 1 341 ? 14.15300 61.41800 28.47100 1.000 17.89519 341 TRP B CA 1
ATOM 6000 C C . TRP B 1 341 ? 15.15100 62.04400 27.51900 1.000 20.39388 341 TRP B C 1
ATOM 6001 O O . TRP B 1 341 ? 16.36300 61.83600 27.66200 1.000 19.58941 341 TRP B O 1
ATOM 6012 N N . ALA B 1 342 ? 14.67300 62.86600 26.58400 1.000 17.19092 342 ALA B N 1
ATOM 6013 C CA . ALA B 1 342 ? 15.61100 63.57900 25.73000 1.000 19.16204 342 ALA B CA 1
ATOM 6014 C C . ALA B 1 342 ? 16.51500 64.48000 26.55700 1.000 20.54081 342 ALA B C 1
ATOM 6015 O O . ALA B 1 342 ? 17.67100 64.70600 26.17600 1.000 21.80475 342 ALA B O 1
ATOM 6017 N N . TYR B 1 343 ? 16.01500 64.98900 27.69300 1.000 18.45514 343 TYR B N 1
ATOM 6018 C CA . TYR B 1 343 ? 16.87200 65.72300 28.62000 1.000 16.39515 343 TYR B CA 1
ATOM 6019 C C . TYR B 1 343 ? 17.69100 64.77800 29.48300 1.000 18.25637 343 TYR B C 1
ATOM 6020 O O . TYR B 1 343 ? 18.90700 64.95200 29.62300 1.000 20.22407 343 TYR B O 1
ATOM 6029 N N . ALA B 1 344 ? 17.04000 63.78500 30.10200 1.000 14.21127 344 ALA B N 1
ATOM 6030 C CA . ALA B 1 344 ? 17.70400 63.05000 31.17500 1.000 15.38485 344 ALA B CA 1
ATOM 6031 C C . ALA B 1 344 ? 18.75700 62.06200 30.67700 1.000 17.01061 344 ALA B C 1
ATOM 6032 O O . ALA B 1 344 ? 19.67800 61.73200 31.43300 1.000 16.64995 344 ALA B O 1
ATOM 6034 N N . GLU B 1 345 ? 18.64100 61.57100 29.43600 1.000 16.55644 345 GLU B N 1
ATOM 6035 C CA . GLU B 1 345 ? 19.44600 60.41900 29.01400 1.000 17.47250 345 GLU B CA 1
ATOM 6036 C C . GLU B 1 345 ? 20.93900 60.66100 29.23200 1.000 16.63913 345 GLU B C 1
ATOM 6037 O O . GLU B 1 345 ? 21.63900 59.82200 29.82000 1.000 16.00825 345 GLU B O 1
ATOM 6043 N N . LYS B 1 346 ? 21.44800 61.80400 28.75600 1.000 17.11873 346 LYS B N 1
ATOM 6044 C CA . LYS B 1 346 ? 22.86900 62.08700 28.92000 1.000 19.00556 346 LYS B CA 1
ATOM 6045 C C . LYS B 1 346 ? 23.20800 62.45300 30.35800 1.000 17.00279 346 LYS B C 1
ATOM 6046 O O . LYS B 1 346 ? 24.36200 62.28900 30.78400 1.000 16.69336 346 LYS B O 1
ATOM 6052 N N . VAL B 1 347 ? 22.23700 62.96200 31.11800 1.000 15.49206 347 VAL B N 1
ATOM 6053 C CA . VAL B 1 347 ? 22.51000 63.25100 32.51900 1.000 14.53582 347 VAL B CA 1
ATOM 6054 C C . VAL B 1 347 ? 22.69800 61.94700 33.27800 1.000 15.80829 347 VAL B C 1
ATOM 6055 O O . VAL B 1 347 ? 23.65000 61.77800 34.04900 1.000 17.70839 347 VAL B O 1
ATOM 6059 N N . VAL B 1 348 ? 21.83700 60.97500 32.99300 1.000 14.12762 348 VAL B N 1
ATOM 6060 C CA . VAL B 1 348 ? 21.97400 59.66600 33.60100 1.000 13.84861 348 VAL B CA 1
ATOM 6061 C C . VAL B 1 348 ? 23.28900 59.01900 33.18600 1.000 16.12820 348 VAL B C 1
ATOM 6062 O O . VAL B 1 348 ? 23.96700 58.39400 34.00800 1.000 18.34739 348 VAL B O 1
ATOM 6066 N N . ALA B 1 349 ? 23.68400 59.17400 31.91500 1.000 16.41719 349 ALA B N 1
ATOM 6067 C CA . ALA B 1 349 ? 24.94500 58.57300 31.48500 1.000 17.09859 349 ALA B CA 1
ATOM 6068 C C . ALA B 1 349 ? 26.12300 59.19300 32.22000 1.000 19.87113 349 ALA B C 1
ATOM 6069 O O . ALA B 1 349 ? 27.03900 58.48400 32.64400 1.000 17.94755 349 ALA B O 1
ATOM 6071 N N . TRP B 1 350 ? 26.09100 60.50900 32.41100 1.000 17.38741 350 TRP B N 1
ATOM 6072 C CA . TRP B 1 350 ? 27.17900 61.18500 33.10600 1.000 16.17111 350 TRP B CA 1
ATOM 6073 C C . TRP B 1 350 ? 27.26200 60.73800 34.55300 1.000 15.41983 350 TRP B C 1
ATOM 6074 O O . TRP B 1 350 ? 28.33900 60.36500 35.03700 1.000 18.14855 350 TRP B O 1
ATOM 6085 N N . THR B 1 351 ? 26.13600 60.79200 35.27700 1.000 13.00017 351 THR B N 1
ATOM 6086 C CA . THR B 1 351 ? 26.19100 60.41400 36.68000 1.000 15.22967 351 THR B CA 1
ATOM 6087 C C . THR B 1 351 ? 26.53200 58.93400 36.84000 1.000 15.63310 351 THR B C 1
ATOM 6088 O O . THR B 1 351 ? 27.32100 58.58200 37.72900 1.000 16.37726 351 THR B O 1
ATOM 6092 N N . ASN B 1 352 ? 26.03200 58.06800 35.94600 1.000 17.83673 352 ASN B N 1
ATOM 6093 C CA . ASN B 1 352 ? 26.38600 56.64600 36.05700 1.000 18.71922 352 ASN B CA 1
ATOM 6094 C C . ASN B 1 352 ? 27.88500 56.45800 35.90200 1.000 17.25531 352 ASN B C 1
ATOM 6095 O O . ASN B 1 352 ? 28.48600 55.60600 36.57500 1.000 19.92379 352 ASN B O 1
ATOM 6100 N N . SER B 1 353 ? 28.51200 57.25000 35.01800 1.000 16.48071 353 SER B N 1
ATOM 6101 C CA . SER B 1 353 ? 29.93700 57.06400 34.78200 1.000 18.04940 353 SER B CA 1
ATOM 6102 C C . SER B 1 353 ? 30.73900 57.33700 36.04200 1.000 19.84524 353 SER B C 1
ATOM 6103 O O . SER B 1 353 ? 31.74900 56.66800 36.28900 1.000 19.47306 353 SER B O 1
ATOM 6106 N N . LEU B 1 354 ? 30.28300 58.27500 36.86300 1.000 16.24509 354 LEU B N 1
ATOM 6107 C CA . LEU B 1 354 ? 30.98300 58.66300 38.08000 1.000 19.11379 354 LEU B CA 1
ATOM 6108 C C . LEU B 1 354 ? 30.79600 57.65500 39.21000 1.000 19.37412 354 LEU B C 1
ATOM 6109 O O . LEU B 1 354 ? 31.49000 57.75500 40.22800 1.000 23.68515 354 LEU B O 1
ATOM 6114 N N . LEU B 1 355 ? 29.87700 56.69400 39.05300 1.000 14.75382 355 LEU B N 1
ATOM 6115 C CA . LEU B 1 355 ? 29.72800 55.59700 40.01600 1.000 17.19810 355 LEU B CA 1
ATOM 6116 C C . LEU B 1 355 ? 30.74300 54.48100 39.78700 1.000 20.82087 355 LEU B C 1
ATOM 6117 O O . LEU B 1 355 ? 30.94900 53.64400 40.67600 1.000 21.54456 355 LEU B O 1
ATOM 6122 N N . LEU B 1 356 ? 31.36200 54.44200 38.62000 1.000 22.28374 356 LEU B N 1
ATOM 6123 C CA . LEU B 1 356 ? 32.35100 53.43900 38.25500 1.000 22.26378 356 LEU B CA 1
ATOM 6124 C C . LEU B 1 356 ? 33.72600 54.07500 38.21300 1.000 27.84472 356 LEU B C 1
ATOM 6125 O O . LEU B 1 356 ? 33.84000 55.30600 38.15500 1.000 23.51394 356 LEU B O 1
ATOM 6130 N N . PRO B 1 357 ? 34.80000 53.28600 38.22600 1.000 25.61296 357 PRO B N 1
ATOM 6131 C CA . PRO B 1 357 ? 36.12300 53.89300 38.13800 1.000 26.08989 357 PRO B CA 1
ATOM 6132 C C . PRO B 1 357 ? 36.20000 54.72600 36.87400 1.000 23.73706 357 PRO B C 1
ATOM 6133 O O . PRO B 1 357 ? 35.62200 54.35500 35.84100 1.000 24.93102 357 PRO B O 1
ATOM 6137 N N . PRO B 1 358 ? 36.81200 55.90100 36.95300 1.000 26.78466 358 PRO B N 1
ATOM 6138 C CA . PRO B 1 358 ? 36.84400 56.79700 35.79500 1.000 26.03517 358 PRO B CA 1
ATOM 6139 C C . PRO B 1 358 ? 37.62000 56.17200 34.65600 1.000 31.42575 358 PRO B C 1
ATOM 6140 O O . PRO B 1 358 ? 38.65600 55.53100 34.86000 1.000 29.10512 358 PRO B O 1
ATOM 6144 N N . GLU B 1 359 ? 37.15100 56.40800 33.44600 1.000 28.86088 359 GLU B N 1
ATOM 6145 C CA . GLU B 1 359 ? 37.93600 55.98000 32.31100 1.000 29.73869 359 GLU B CA 1
ATOM 6146 C C . GLU B 1 359 ? 39.14100 56.91600 32.21200 1.000 31.40895 359 GLU B C 1
ATOM 6147 O O . GLU B 1 359 ? 39.09100 58.04300 32.70600 1.000 26.80744 359 GLU B O 1
ATOM 6153 N N . PRO B 1 360 ? 40.24500 56.47000 31.61000 1.000 29.51647 360 PRO B N 1
ATOM 6154 C CA . PRO B 1 360 ? 41.45800 57.30700 31.64600 1.000 30.34230 360 PRO B CA 1
ATOM 6155 C C . PRO B 1 360 ? 41.25500 58.69300 31.06700 1.000 25.20440 360 PRO B C 1
ATOM 6156 O O . PRO B 1 360 ? 41.81000 59.65500 31.61400 1.000 28.29840 360 PRO B O 1
ATOM 6160 N N . HIS B 1 361 ? 40.44200 58.83500 30.01100 1.000 25.11803 361 HIS B N 1
ATOM 6161 C CA . HIS B 1 361 ? 40.25000 60.15500 29.41900 1.000 24.74193 361 HIS B CA 1
ATOM 6162 C C . HIS B 1 361 ? 39.43500 61.07000 30.31900 1.000 22.32823 361 HIS B C 1
ATOM 6163 O O . HIS B 1 361 ? 39.55500 62.29800 30.22100 1.000 20.77416 361 HIS B O 1
ATOM 6170 N N . VAL B 1 362 ? 38.60400 60.49900 31.19200 1.000 24.70103 362 VAL B N 1
ATOM 6171 C CA . VAL B 1 362 ? 37.87400 61.33600 32.14000 1.000 26.53813 362 VAL B CA 1
ATOM 6172 C C . VAL B 1 362 ? 38.82300 61.88400 33.19300 1.000 22.37894 362 VAL B C 1
ATOM 6173 O O . VAL B 1 362 ? 38.75000 63.06600 33.56100 1.000 21.00538 362 VAL B O 1
ATOM 6177 N N . VAL B 1 363 ? 39.75500 61.05100 33.66900 1.000 21.57590 363 VAL B N 1
ATOM 6178 C CA . VAL B 1 363 ? 40.76500 61.56600 34.58400 1.000 23.12746 363 VAL B CA 1
ATOM 6179 C C . VAL B 1 363 ? 41.55100 62.67600 33.90900 1.000 24.99647 363 VAL B C 1
ATOM 6180 O O . VAL B 1 363 ? 41.79000 63.73100 34.51000 1.000 22.04941 363 VAL B O 1
ATOM 6184 N N . GLU B 1 364 ? 41.87800 62.49900 32.62200 1.000 21.68325 364 GLU B N 1
ATOM 6185 C CA . GLU B 1 364 ? 42.60200 63.54200 31.89300 1.000 24.89362 364 GLU B CA 1
ATOM 6186 C C . GLU B 1 364 ? 41.78300 64.81800 31.76300 1.000 23.64280 364 GLU B C 1
ATOM 6187 O O . GLU B 1 364 ? 42.32000 65.92500 31.89000 1.000 21.70858 364 GLU B O 1
ATOM 6193 N N . LEU B 1 365 ? 40.48500 64.68900 31.49700 1.000 20.11819 365 LEU B N 1
ATOM 6194 C CA . LEU B 1 365 ? 39.65500 65.88200 31.36100 1.000 18.24948 365 LEU B CA 1
ATOM 6195 C C . LEU B 1 365 ? 39.57500 66.63600 32.67900 1.000 17.55813 365 LEU B C 1
ATOM 6196 O O . LEU B 1 365 ? 39.75500 67.85900 32.72200 1.000 19.54806 365 LEU B O 1
ATOM 6201 N N . LEU B 1 366 ? 39.33300 65.91200 33.77500 1.000 18.02851 366 LEU B N 1
ATOM 6202 C CA . LEU B 1 366 ? 39.18000 66.57100 35.06300 1.000 17.20239 366 LEU B CA 1
ATOM 6203 C C . LEU B 1 366 ? 40.49400 67.19500 35.50400 1.000 18.51535 366 LEU B C 1
ATOM 6204 O O . LEU B 1 366 ? 40.51000 68.29800 36.06000 1.000 18.04852 366 LEU B O 1
ATOM 6209 N N . ALA B 1 367 ? 41.60800 66.51100 35.23100 1.000 19.53645 367 ALA B N 1
ATOM 6210 C CA . ALA B 1 367 ? 42.92400 67.02900 35.59900 1.000 18.02698 367 ALA B CA 1
ATOM 6211 C C . ALA B 1 367 ? 43.30100 68.25400 34.77500 1.000 15.95778 367 ALA B C 1
ATOM 6212 O O . ALA B 1 367 ? 43.97300 69.15900 35.28000 1.000 19.41624 367 ALA B O 1
ATOM 6214 N N . ALA B 1 368 ? 42.85300 68.30700 33.52600 1.000 17.60284 368 ALA B N 1
ATOM 6215 C CA . ALA B 1 368 ? 43.18400 69.44400 32.66600 1.000 18.32345 368 ALA B CA 1
ATOM 6216 C C . ALA B 1 368 ? 42.56900 70.72800 33.19300 1.000 20.42275 368 ALA B C 1
ATOM 6217 O O . ALA B 1 368 ? 43.11900 71.81700 32.96700 1.000 20.04817 368 ALA B O 1
ATOM 6219 N N . ALA B 1 369 ? 41.45300 70.62000 33.92200 1.000 18.10955 369 ALA B N 1
ATOM 6220 C CA . ALA B 1 369 ? 40.85200 71.80700 34.51600 1.000 18.41311 369 ALA B CA 1
ATOM 6221 C C . ALA B 1 369 ? 41.73200 72.40400 35.59800 1.000 19.00893 369 ALA B C 1
ATOM 6222 O O . ALA B 1 369 ? 41.58200 73.58100 35.92300 1.000 17.72448 369 ALA B O 1
ATOM 6224 N N . SER B 1 370 ? 42.65400 71.62500 36.17200 1.000 18.77164 370 SER B N 1
ATOM 6225 C CA . SER B 1 370 ? 43.53300 72.21000 37.16800 1.000 17.89869 370 SER B CA 1
ATOM 6226 C C . SER B 1 370 ? 44.59100 73.11900 36.55800 1.000 19.03890 370 SER B C 1
ATOM 6227 O O . SER B 1 370 ? 45.15400 73.94400 37.28100 1.000 20.04770 370 SER B O 1
ATOM 6230 N N . GLN B 1 371 ? 44.85900 73.00200 35.25700 1.000 19.52871 371 GLN B N 1
ATOM 6231 C CA . GLN B 1 371 ? 45.82800 73.86000 34.57300 1.000 19.49511 371 GLN B CA 1
ATOM 6232 C C . GLN B 1 371 ? 45.23400 74.78300 33.52300 1.000 20.58551 371 GLN B C 1
ATOM 6233 O O . GLN B 1 371 ? 45.99000 75.52900 32.88700 1.000 25.48102 371 GLN B O 1
ATOM 6239 N N . ASN B 1 372 ? 43.92300 74.75400 33.31000 1.000 16.76868 372 ASN B N 1
ATOM 6240 C CA . ASN B 1 372 ? 43.28300 75.62200 32.32500 1.000 19.02201 372 ASN B CA 1
ATOM 6241 C C . ASN B 1 372 ? 41.97100 76.06300 32.96200 1.000 18.57388 372 ASN B C 1
ATOM 6242 O O . ASN B 1 372 ? 41.03500 75.26600 33.06700 1.000 19.29725 372 ASN B O 1
ATOM 6247 N N . GLN B 1 373 ? 41.93500 77.30700 33.44200 1.000 17.94374 373 GLN B N 1
ATOM 6248 C CA . GLN B 1 373 ? 40.76900 77.75400 34.18400 1.000 19.18899 373 GLN B CA 1
ATOM 6249 C C . GLN B 1 373 ? 39.52400 77.81400 33.29700 1.000 19.88670 373 GLN B C 1
ATOM 6250 O O . GLN B 1 373 ? 38.40600 77.69700 33.80000 1.000 19.19660 373 GLN B O 1
ATOM 6256 N N . SER B 1 374 ? 39.68600 78.00600 31.98900 1.000 17.85090 374 SER B N 1
ATOM 6257 C CA . SER B 1 374 ? 38.51000 77.98700 31.12200 1.000 16.97806 374 SER B CA 1
ATOM 6258 C C . SER B 1 374 ? 37.89700 76.59900 31.07000 1.000 19.27669 374 SER B C 1
ATOM 6259 O O . SER B 1 374 ? 36.66700 76.46200 30.95800 1.000 17.68289 374 SER B O 1
ATOM 6262 N N . ILE B 1 375 ? 38.72900 75.55600 31.17100 1.000 16.62670 375 ILE B N 1
ATOM 6263 C CA . ILE B 1 375 ? 38.19100 74.20800 31.25400 1.000 18.72337 375 ILE B CA 1
ATOM 6264 C C . ILE B 1 375 ? 37.48300 74.00600 32.58700 1.000 18.10088 375 ILE B C 1
ATOM 6265 O O . ILE B 1 375 ? 36.38000 73.46100 32.62500 1.000 17.27084 375 ILE B O 1
ATOM 6270 N N . ALA B 1 376 ? 38.06800 74.49100 33.68900 1.000 14.99424 376 ALA B N 1
ATOM 6271 C CA . ALA B 1 376 ? 37.40000 74.36500 34.98400 1.000 15.78076 376 ALA B CA 1
ATOM 6272 C C . ALA B 1 376 ? 36.03900 75.06100 34.96000 1.000 14.41004 376 ALA B C 1
ATOM 6273 O O . ALA B 1 376 ? 35.05000 74.53400 35.48000 1.000 16.28494 376 ALA B O 1
ATOM 6275 N N . SER B 1 377 ? 35.96100 76.22400 34.30000 1.000 14.09065 377 SER B N 1
ATOM 6276 C CA . SER B 1 377 ? 34.69000 76.94000 34.25700 1.000 13.70814 377 SER B CA 1
ATOM 6277 C C . SER B 1 377 ? 33.63900 76.17100 33.46000 1.000 15.22204 377 SER B C 1
ATOM 6278 O O . SER B 1 377 ? 32.46800 76.12300 33.85700 1.000 16.68240 377 SER B O 1
ATOM 6281 N N . ILE B 1 378 ? 34.04500 75.53200 32.36000 1.000 14.18092 378 ILE B N 1
ATOM 6282 C CA . ILE B 1 378 ? 33.09200 74.73100 31.58700 1.000 15.55660 378 ILE B CA 1
ATOM 6283 C C . ILE B 1 378 ? 32.58300 73.55100 32.41100 1.000 17.51254 378 ILE B C 1
ATOM 6284 O O . ILE B 1 378 ? 31.37600 73.26500 32.43100 1.000 18.43548 378 ILE B O 1
ATOM 6289 N N A MET B 1 379 ? 33.47900 72.87400 33.12700 0.649 17.02066 379 MET B N 1
ATOM 6290 N N B MET B 1 379 ? 33.49200 72.85300 33.10800 0.351 17.04697 379 MET B N 1
ATOM 6291 C CA A MET B 1 379 ? 33.05600 71.71100 33.90300 0.649 17.61791 379 MET B CA 1
ATOM 6292 C CA B MET B 1 379 ? 33.09300 71.70600 33.92700 0.351 17.65409 379 MET B CA 1
ATOM 6293 C C A MET B 1 379 ? 32.14100 72.10300 35.04700 0.649 18.33084 379 MET B C 1
ATOM 6294 C C B MET B 1 379 ? 32.12100 72.12900 35.01300 0.351 18.28315 379 MET B C 1
ATOM 6295 O O A MET B 1 379 ? 31.15700 71.40600 35.32600 0.649 19.61358 379 MET B O 1
ATOM 6296 O O B MET B 1 379 ? 31.08500 71.48500 35.22500 0.351 19.39429 379 MET B O 1
ATOM 6305 N N . ALA B 1 380 ? 32.45100 73.21300 35.72400 1.000 13.61528 380 ALA B N 1
ATOM 6306 C CA . ALA B 1 380 ? 31.60100 73.67600 36.80800 1.000 13.97088 380 ALA B CA 1
ATOM 6307 C C . ALA B 1 380 ? 30.23300 74.06900 36.27400 1.000 14.61973 380 ALA B C 1
ATOM 6308 O O . ALA B 1 380 ? 29.20200 73.65100 36.80300 1.000 16.24689 380 ALA B O 1
ATOM 6310 N N . ASN B 1 381 ? 30.20400 74.84000 35.18600 1.000 12.53760 381 ASN B N 1
ATOM 6311 C CA . ASN B 1 381 ? 28.90000 75.28900 34.73000 1.000 12.93149 381 ASN B CA 1
ATOM 6312 C C . ASN B 1 381 ? 28.10400 74.19700 34.04600 1.000 15.87020 381 ASN B C 1
ATOM 6313 O O . ASN B 1 381 ? 26.87600 74.34500 33.90400 1.000 14.98039 381 ASN B O 1
ATOM 6318 N N . ASN B 1 382 ? 28.76400 73.11400 33.62700 1.000 16.68991 382 ASN B N 1
ATOM 6319 C CA . ASN B 1 382 ? 28.01300 71.99800 33.06600 1.000 15.15795 382 ASN B CA 1
ATOM 6320 C C . ASN B 1 382 ? 27.18300 71.27300 34.11600 1.000 18.08406 382 ASN B C 1
ATOM 6321 O O . ASN B 1 382 ? 26.33200 70.46300 33.74100 1.000 14.21642 382 ASN B O 1
ATOM 6326 N N . PHE B 1 383 ? 27.42400 71.51900 35.41100 1.000 16.75751 383 PHE B N 1
ATOM 6327 C CA . PHE B 1 383 ? 26.48900 71.02500 36.41500 1.000 14.45409 383 PHE B CA 1
ATOM 6328 C C . PHE B 1 383 ? 25.09700 71.61600 36.21600 1.000 15.27845 383 PHE B C 1
ATOM 6329 O O . PHE B 1 383 ? 24.11300 71.02100 36.65300 1.000 17.57087 383 PHE B O 1
ATOM 6337 N N . ASP B 1 384 ? 24.98900 72.78200 35.57200 1.000 13.81805 384 ASP B N 1
ATOM 6338 C CA . ASP B 1 384 ? 23.65900 73.31900 35.31200 1.000 16.11417 384 ASP B CA 1
ATOM 6339 C C . ASP B 1 384 ? 22.94400 72.61400 34.16500 1.000 19.01158 384 ASP B C 1
ATOM 6340 O O . ASP B 1 384 ? 21.72000 72.74800 34.02700 1.000 17.79767 384 ASP B O 1
ATOM 6345 N N . ASP B 1 385 ? 23.67300 71.89900 33.32400 1.000 15.89115 385 ASP B N 1
ATOM 6346 C CA . ASP B 1 385 ? 23.06300 71.14600 32.24000 1.000 18.14229 385 ASP B CA 1
ATOM 6347 C C . ASP B 1 385 ? 24.05800 70.08800 31.81200 1.000 14.68813 385 ASP B C 1
ATOM 6348 O O . ASP B 1 385 ? 24.84800 70.31500 30.89600 1.000 15.88083 385 ASP B O 1
ATOM 6353 N N . PRO B 1 386 ? 24.08200 68.93900 32.48500 1.000 16.40450 386 PRO B N 1
ATOM 6354 C CA . PRO B 1 386 ? 25.12800 67.94100 32.21200 1.000 15.66044 386 PRO B CA 1
ATOM 6355 C C . PRO B 1 386 ? 25.05200 67.32100 30.82800 1.000 16.02664 386 PRO B C 1
ATOM 6356 O O . PRO B 1 386 ? 25.96600 66.57000 30.46000 1.000 16.67986 386 PRO B O 1
ATOM 6360 N N . ARG B 1 387 ? 24.03100 67.61800 30.01900 1.000 14.57627 387 ARG B N 1
ATOM 6361 C CA . ARG B 1 387 ? 24.07500 67.17900 28.63200 1.000 14.96349 387 ARG B CA 1
ATOM 6362 C C . ARG B 1 387 ? 25.31700 67.70200 27.91700 1.000 16.54803 387 ARG B C 1
ATOM 6363 O O . ARG B 1 387 ? 25.81200 67.06300 26.98200 1.000 19.42393 387 ARG B O 1
ATOM 6371 N N . ALA B 1 388 ? 25.84300 68.84600 28.35500 1.000 18.13522 388 ALA B N 1
ATOM 6372 C CA . ALA B 1 388 ? 26.97800 69.46400 27.68200 1.000 19.17308 388 ALA B CA 1
ATOM 6373 C C . ALA B 1 388 ? 28.28000 68.71000 27.92900 1.000 17.51620 388 ALA B C 1
ATOM 6374 O O . ALA B 1 388 ? 29.29200 69.04400 27.29700 1.000 21.40277 388 ALA B O 1
ATOM 6376 N N . PHE B 1 389 ? 28.29100 67.71800 28.82900 1.000 15.61017 389 PHE B N 1
ATOM 6377 C CA . PHE B 1 389 ? 29.47000 66.86100 28.95200 1.000 16.75361 389 PHE B CA 1
ATOM 6378 C C . PHE B 1 389 ? 29.62900 65.93800 27.75700 1.000 19.55696 389 PHE B C 1
ATOM 6379 O O . PHE B 1 389 ? 30.75000 65.47200 27.48500 1.000 19.39586 389 PHE B O 1
ATOM 6387 N N . ALA B 1 390 ? 28.52100 65.65100 27.04700 1.000 20.75165 390 ALA B N 1
ATOM 6388 C CA . ALA B 1 390 ? 28.50600 64.84700 25.84100 1.000 25.25246 390 ALA B CA 1
ATOM 6389 C C . ALA B 1 390 ? 29.01300 65.66300 24.65200 1.000 23.60828 390 ALA B C 1
ATOM 6390 O O . ALA B 1 390 ? 28.77000 66.86900 24.56000 1.000 22.31982 390 ALA B O 1
ATOM 6392 N N . PRO B 1 391 ? 29.72800 65.02800 23.72700 1.000 24.71405 391 PRO B N 1
ATOM 6393 C CA . PRO B 1 391 ? 30.10100 63.61200 23.69700 1.000 27.91013 391 PRO B CA 1
ATOM 6394 C C . PRO B 1 391 ? 31.47400 63.36300 24.30700 1.000 26.23937 391 PRO B C 1
ATOM 6395 O O . PRO B 1 391 ? 31.86300 62.21100 24.49300 1.000 24.85216 391 PRO B O 1
ATOM 6399 N N . TRP B 1 392 ? 32.23100 64.42700 24.60500 1.000 25.35721 392 TRP B N 1
ATOM 6400 C CA . TRP B 1 392 ? 33.64900 64.26000 24.92000 1.000 22.90382 392 TRP B CA 1
ATOM 6401 C C . TRP B 1 392 ? 33.88000 63.58400 26.26400 1.000 23.32023 392 TRP B C 1
ATOM 6402 O O . TRP B 1 392 ? 34.94300 62.98700 26.47300 1.000 23.13239 392 TRP B O 1
ATOM 6413 N N . TRP B 1 393 ? 32.91100 63.64300 27.17600 1.000 21.03237 393 TRP B N 1
ATOM 6414 C CA . TRP B 1 393 ? 33.04900 62.90500 28.42600 1.000 19.32298 393 TRP B CA 1
ATOM 6415 C C . TRP B 1 393 ? 33.05300 61.39300 28.22400 1.000 19.71844 393 TRP B C 1
ATOM 6416 O O . TRP B 1 393 ? 33.56300 60.66500 29.08000 1.000 24.07070 393 TRP B O 1
ATOM 6427 N N . PHE B 1 394 ? 32.48900 60.90200 27.12000 1.000 25.00947 394 PHE B N 1
ATOM 6428 C CA . PHE B 1 394 ? 32.25100 59.47000 26.97800 1.000 23.84852 394 PHE B CA 1
ATOM 6429 C C . PHE B 1 394 ? 33.10700 58.79400 25.91500 1.000 33.08934 394 PHE B C 1
ATOM 6430 O O . PHE B 1 394 ? 33.19600 57.56000 25.90600 1.000 31.24412 394 PHE B O 1
ATOM 6438 N N . ASP B 1 395 ? 33.73400 59.55400 25.02500 1.000 32.92560 395 ASP B N 1
ATOM 6439 C CA . ASP B 1 395 ? 34.56900 58.98600 23.97400 1.000 35.32494 395 ASP B CA 1
ATOM 6440 C C . ASP B 1 395 ? 35.96000 59.58200 24.09300 1.000 33.71468 395 ASP B C 1
ATOM 6441 O O . ASP B 1 395 ? 36.12300 60.80500 24.02300 1.000 31.45684 395 ASP B O 1
ATOM 6446 N N . ALA B 1 396 ? 36.96000 58.71600 24.25400 1.000 34.05227 396 ALA B N 1
ATOM 6447 C CA . ALA B 1 396 ? 38.31800 59.19900 24.46300 1.000 37.39695 396 ALA B CA 1
ATOM 6448 C C . ALA B 1 396 ? 38.80700 60.02400 23.28100 1.000 32.67833 396 ALA B C 1
ATOM 6449 O O . ALA B 1 396 ? 39.53100 61.00700 23.47100 1.000 31.28820 396 ALA B O 1
ATOM 6451 N N . ASP B 1 397 ? 38.39500 59.66700 22.06200 1.000 38.60329 397 ASP B N 1
ATOM 6452 C CA . ASP B 1 397 ? 38.80400 60.44300 20.89400 1.000 38.01896 397 ASP B CA 1
ATOM 6453 C C . ASP B 1 397 ? 38.23500 61.85600 20.94400 1.000 40.18771 397 ASP B C 1
ATOM 6454 O O . ASP B 1 397 ? 38.93700 62.83500 20.65100 1.000 34.19284 397 ASP B O 1
ATOM 6459 N N . GLN B 1 398 ? 36.95400 61.98300 21.29300 1.000 32.88896 398 GLN B N 1
ATOM 6460 C CA . GLN B 1 398 ? 36.37000 63.31100 21.43300 1.000 31.70793 398 GLN B CA 1
ATOM 6461 C C . GLN B 1 398 ? 36.96500 64.06200 22.62300 1.000 24.25436 398 GLN B C 1
ATOM 6462 O O . GLN B 1 398 ? 37.11400 65.28800 22.56100 1.000 28.43282 398 GLN B O 1
ATOM 6468 N N . ALA B 1 399 ? 37.32900 63.35300 23.69900 1.000 26.81140 399 ALA B N 1
ATOM 6469 C CA . ALA B 1 399 ? 37.99700 64.02600 24.81000 1.000 21.79295 399 ALA B CA 1
ATOM 6470 C C . ALA B 1 399 ? 39.31900 64.62600 24.35200 1.000 28.30859 399 ALA B C 1
ATOM 6471 O O . ALA B 1 399 ? 39.64900 65.76600 24.69600 1.000 24.69779 399 ALA B O 1
ATOM 6473 N N . GLN B 1 400 ? 40.07600 63.88800 23.53800 1.000 29.04403 400 GLN B N 1
ATOM 6474 C CA . GLN B 1 400 ? 41.33900 64.44200 23.05900 1.000 29.47406 400 GLN B CA 1
ATOM 6475 C C . GLN B 1 400 ? 41.11600 65.63200 22.14200 1.000 31.08607 400 GLN B C 1
ATOM 6476 O O . GLN B 1 400 ? 41.85600 66.61600 22.21600 1.000 29.78979 400 GLN B O 1
ATOM 6482 N N . ALA B 1 401 ? 40.07600 65.58800 21.30200 1.000 27.67448 401 ALA B N 1
ATOM 6483 C CA . ALA B 1 401 ? 39.80900 66.73800 20.44600 1.000 29.49789 401 ALA B CA 1
ATOM 6484 C C . ALA B 1 401 ? 39.40200 67.94900 21.27100 1.000 26.74799 401 ALA B C 1
ATOM 6485 O O . ALA B 1 401 ? 39.79600 69.07900 20.96500 1.000 27.20094 401 ALA B O 1
ATOM 6487 N N . PHE B 1 402 ? 38.62700 67.72100 22.33800 1.000 27.30698 402 PHE B N 1
ATOM 6488 C CA . PHE B 1 402 ? 38.21500 68.80900 23.21200 1.000 23.60633 402 PHE B CA 1
ATOM 6489 C C . PHE B 1 402 ? 39.43100 69.44800 23.85600 1.000 22.92988 402 PHE B C 1
ATOM 6490 O O . PHE B 1 402 ? 39.59500 70.67200 23.82000 1.000 27.57952 402 PHE B O 1
ATOM 6498 N N . LEU B 1 403 ? 40.31300 68.61800 24.41900 1.000 24.36132 403 LEU B N 1
ATOM 6499 C CA . LEU B 1 403 ? 41.50800 69.12100 25.08600 1.000 24.27538 403 LEU B CA 1
ATOM 6500 C C . LEU B 1 403 ? 42.45400 69.79000 24.10000 1.000 30.65675 403 LEU B C 1
ATOM 6501 O O . LEU B 1 403 ? 43.05500 70.82400 24.41500 1.000 31.34095 403 LEU B O 1
ATOM 6506 N N . ALA B 1 404 ? 42.57700 69.23600 22.88900 1.000 29.46872 404 ALA B N 1
ATOM 6507 C CA . ALA B 1 404 ? 43.43400 69.87400 21.89700 1.000 30.02648 404 ALA B CA 1
ATOM 6508 C C . ALA B 1 404 ? 42.91300 71.25600 21.53900 1.000 29.15237 404 ALA B C 1
ATOM 6509 O O . ALA B 1 404 ? 43.69500 72.20400 21.40300 1.000 38.03341 404 ALA B O 1
ATOM 6511 N N . SER B 1 405 ? 41.58800 71.40700 21.44000 1.000 29.42935 405 SER B N 1
ATOM 6512 C CA . SER B 1 405 ? 41.04300 72.70100 21.04400 1.000 35.77842 405 SER B CA 1
ATOM 6513 C C . SER B 1 405 ? 41.22700 73.73000 22.14700 1.000 38.61086 405 SER B C 1
ATOM 6514 O O . SER B 1 405 ? 41.49100 74.90200 21.86600 1.000 38.52002 405 SER B O 1
ATOM 6517 N N . LYS B 1 406 ? 41.07600 73.31600 23.40800 1.000 31.05145 406 LYS B N 1
ATOM 6518 C CA . LYS B 1 406 ? 41.31600 74.23900 24.51300 1.000 32.14876 406 LYS B CA 1
ATOM 6519 C C . LYS B 1 406 ? 42.78800 74.59600 24.64100 1.000 37.49668 406 LYS B C 1
ATOM 6520 O O . LYS B 1 406 ? 43.12300 75.69400 25.09500 1.000 37.78109 406 LYS B O 1
ATOM 6526 N N . ASN B 1 407 ? 43.68100 73.68200 24.26200 1.000 38.38834 407 ASN B N 1
ATOM 6527 C CA . ASN B 1 407 ? 45.10300 73.94900 24.42600 1.000 43.59671 407 ASN B CA 1
ATOM 6528 C C . ASN B 1 407 ? 45.59300 74.95400 23.38800 1.000 47.65506 407 ASN B C 1
ATOM 6529 O O . ASN B 1 407 ? 46.29900 75.91200 23.72300 1.000 50.29538 407 ASN B O 1
ATOM 6534 N N . THR B 1 408 ? 45.19800 74.77400 22.12200 1.000 47.23681 408 THR B N 1
ATOM 6535 C CA . THR B 1 408 ? 45.58300 75.74100 21.09400 1.000 52.62474 408 THR B CA 1
ATOM 6536 C C . THR B 1 408 ? 44.96900 77.11000 21.36200 1.000 53.98221 408 THR B C 1
ATOM 6537 O O . THR B 1 408 ? 45.60500 78.14300 21.11800 1.000 61.09368 408 THR B O 1
ATOM 6541 N N . ALA B 1 409 ? 43.73300 77.14000 21.87300 1.000 52.45914 409 ALA B N 1
ATOM 6542 C CA . ALA B 1 409 ? 43.09100 78.41500 22.18300 1.000 55.12297 409 ALA B CA 1
ATOM 6543 C C . ALA B 1 409 ? 43.79100 79.13300 23.33000 1.000 55.12693 409 ALA B C 1
ATOM 6544 O O . ALA B 1 409 ? 43.81200 80.36900 23.36700 1.000 58.97998 409 ALA B O 1
ATOM 6546 N N . LYS B 1 410 ? 44.37600 78.36700 24.24900 1.000 54.20151 410 LYS B N 1
ATOM 6547 C CA . LYS B 1 410 ? 45.07000 78.97100 25.41400 1.000 57.26925 410 LYS B CA 1
ATOM 6548 C C . LYS B 1 410 ? 46.34800 79.65900 24.93500 1.000 67.22500 410 LYS B C 1
ATOM 6549 O O . LYS B 1 410 ? 46.37900 80.90100 24.94300 1.000 67.36414 410 LYS B O 1
ATOM 6555 N N . VAL B 1 411 ? 47.34900 78.87700 24.52300 1.000 67.84256 411 VAL B N 1
ATOM 6556 C CA . VAL B 1 411 ? 48.63600 79.42500 24.09500 1.000 68.35811 411 VAL B CA 1
ATOM 6557 C C . VAL B 1 411 ? 49.13100 78.73600 22.82500 1.000 68.14719 411 VAL B C 1
ATOM 6558 O O . VAL B 1 411 ? 49.12200 77.50700 22.72000 1.000 72.45529 411 VAL B O 1
ATOM 6562 N N . MET C 1 1 ? 32.28100 20.02900 11.75700 1.000 58.97337 1 MET C N 1
ATOM 6563 C CA . MET C 1 1 ? 30.96400 20.52700 11.29500 1.000 59.16098 1 MET C CA 1
ATOM 6564 C C . MET C 1 1 ? 30.76400 21.98000 11.74600 1.000 57.13453 1 MET C C 1
ATOM 6565 O O . MET C 1 1 ? 31.61100 22.80800 11.40400 1.000 62.51842 1 MET C O 1
ATOM 6570 N N . ARG C 1 2 ? 29.70100 22.26100 12.49200 1.000 47.96111 2 ARG C N 1
ATOM 6571 C CA . ARG C 1 2 ? 29.40500 23.59900 12.98000 1.000 44.16332 2 ARG C CA 1
ATOM 6572 C C . ARG C 1 2 ? 30.15800 23.83400 14.28100 1.000 41.37752 2 ARG C C 1
ATOM 6573 O O . ARG C 1 2 ? 30.21400 22.95100 15.14500 1.000 43.32388 2 ARG C O 1
ATOM 6581 N N . ARG C 1 3 ? 30.74700 25.01900 14.41200 1.000 33.86948 3 ARG C N 1
ATOM 6582 C CA . ARG C 1 3 ? 31.63400 25.33600 15.52300 1.000 38.85456 3 ARG C CA 1
ATOM 6583 C C . ARG C 1 3 ? 30.83300 26.08900 16.57700 1.000 37.47101 3 ARG C C 1
ATOM 6584 O O . ARG C 1 3 ? 30.36700 27.20600 16.32500 1.000 31.08709 3 ARG C O 1
ATOM 6592 N N . ILE C 1 4 ? 30.68400 25.48400 17.75400 1.000 32.16157 4 ILE C N 1
ATOM 6593 C CA . ILE C 1 4 ? 29.86300 26.04600 18.81700 1.000 26.56465 4 ILE C CA 1
ATOM 6594 C C . ILE C 1 4 ? 30.70900 26.16500 20.07600 1.000 26.89064 4 ILE C C 1
ATOM 6595 O O . ILE C 1 4 ? 31.45400 25.24400 20.42500 1.000 27.92259 4 ILE C O 1
ATOM 6600 N N . ALA C 1 5 ? 30.62300 27.31100 20.74100 1.000 22.50848 5 ALA C N 1
ATOM 6601 C CA . ALA C 1 5 ? 31.28400 27.50900 22.02000 1.000 26.62195 5 ALA C CA 1
ATOM 6602 C C . ALA C 1 5 ? 30.23000 27.69100 23.09800 1.000 26.30250 5 ALA C C 1
ATOM 6603 O O . ALA C 1 5 ? 29.25000 28.41000 22.89300 1.000 22.01064 5 ALA C O 1
ATOM 6605 N N . ILE C 1 6 ? 30.44600 27.04300 24.24200 1.000 23.24311 6 ILE C N 1
ATOM 6606 C CA . ILE C 1 6 ? 29.56100 27.14200 25.40200 1.000 23.12370 6 ILE C CA 1
ATOM 6607 C C . ILE C 1 6 ? 30.39200 27.62900 26.57600 1.000 23.91137 6 ILE C C 1
ATOM 6608 O O . ILE C 1 6 ? 31.38800 26.99300 26.94900 1.000 24.85629 6 ILE C O 1
ATOM 6613 N N . VAL C 1 7 ? 29.99800 28.76000 27.15400 1.000 20.20459 7 VAL C N 1
ATOM 6614 C CA . VAL C 1 7 ? 30.70700 29.34500 28.28400 1.000 21.24224 7 VAL C CA 1
ATOM 6615 C C . VAL C 1 7 ? 29.95800 28.98200 29.55800 1.000 24.20594 7 VAL C C 1
ATOM 6616 O O . VAL C 1 7 ? 28.79100 29.36200 29.72800 1.000 24.45562 7 VAL C O 1
ATOM 6620 N N . GLY C 1 8 ? 30.63700 28.26200 30.45000 1.000 27.01109 8 GLY C N 1
ATOM 6621 C CA . GLY C 1 8 ? 30.07000 27.80200 31.70600 1.000 31.73644 8 GLY C CA 1
ATOM 6622 C C . GLY C 1 8 ? 29.70400 26.32700 31.70000 1.000 28.04830 8 GLY C C 1
ATOM 6623 O O . GLY C 1 8 ? 28.78600 25.91700 30.99100 1.000 30.22619 8 GLY C O 1
ATOM 6624 N N . ALA C 1 9 ? 30.39400 25.51500 32.49700 1.000 29.68040 9 ALA C N 1
ATOM 6625 C CA . ALA C 1 9 ? 30.16700 24.06800 32.49000 1.000 26.02572 9 ALA C CA 1
ATOM 6626 C C . ALA C 1 9 ? 29.23900 23.66300 33.63300 1.000 31.00665 9 ALA C C 1
ATOM 6627 O O . ALA C 1 9 ? 29.60800 22.94000 34.55500 1.000 29.95388 9 ALA C O 1
ATOM 6629 N N . GLY C 1 10 ? 28.00100 24.13300 33.55000 1.000 27.83980 10 GLY C N 1
ATOM 6630 C CA . GLY C 1 10 ? 26.95900 23.72300 34.46600 1.000 26.29029 10 GLY C CA 1
ATOM 6631 C C . GLY C 1 10 ? 26.03200 22.69000 33.86200 1.000 22.37450 10 GLY C C 1
ATOM 6632 O O . GLY C 1 10 ? 26.34800 22.02900 32.86400 1.000 21.36512 10 GLY C O 1
ATOM 6633 N N . GLN C 1 11 ? 24.86200 22.55200 34.48600 1.000 20.94482 11 GLN C N 1
ATOM 6634 C CA . GLN C 1 11 ? 23.90400 21.53900 34.05800 1.000 21.85561 11 GLN C CA 1
ATOM 6635 C C . GLN C 1 11 ? 23.50000 21.72700 32.59500 1.000 19.00070 11 GLN C C 1
ATOM 6636 O O . GLN C 1 11 ? 23.59400 20.78900 31.78900 1.000 19.58032 11 GLN C O 1
ATOM 6642 N N . SER C 1 12 ? 23.03800 22.92700 32.22300 1.000 18.02157 12 SER C N 1
ATOM 6643 C CA . SER C 1 12 ? 22.51000 23.06000 30.86700 1.000 21.00990 12 SER C CA 1
ATOM 6644 C C . SER C 1 12 ? 23.64400 23.08400 29.84900 1.000 20.79497 12 SER C C 1
ATOM 6645 O O . SER C 1 12 ? 23.52400 22.50100 28.76100 1.000 17.79488 12 SER C O 1
ATOM 6648 N N . GLY C 1 13 ? 24.76300 23.72400 30.20800 1.000 18.93760 13 GLY C N 1
ATOM 6649 C CA . GLY C 1 13 ? 25.86100 23.86900 29.26500 1.000 19.60070 13 GLY C CA 1
ATOM 6650 C C . GLY C 1 13 ? 26.52100 22.54900 28.92800 1.000 25.22816 13 GLY C C 1
ATOM 6651 O O . GLY C 1 13 ? 26.77900 22.25500 27.75900 1.000 19.48957 13 GLY C O 1
ATOM 6652 N N . LEU C 1 14 ? 26.76300 21.71700 29.94200 1.000 21.36530 14 LEU C N 1
ATOM 6653 C CA . LEU C 1 14 ? 27.39000 20.42600 29.69600 1.000 20.93995 14 LEU C CA 1
ATOM 6654 C C . LEU C 1 14 ? 26.40700 19.45000 29.06000 1.000 18.17563 14 LEU C C 1
ATOM 6655 O O . LEU C 1 14 ? 26.78000 18.68500 28.16700 1.000 20.08608 14 LEU C O 1
ATOM 6660 N N . GLN C 1 15 ? 25.14500 19.46300 29.49600 1.000 19.92713 15 GLN C N 1
ATOM 6661 C CA . GLN C 1 15 ? 24.16900 18.57000 28.88100 1.000 19.03905 15 GLN C CA 1
ATOM 6662 C C . GLN C 1 15 ? 23.98700 18.89400 27.40500 1.000 20.82477 15 GLN C C 1
ATOM 6663 O O . GLN C 1 15 ? 23.95900 17.99400 26.55700 1.000 20.46626 15 GLN C O 1
ATOM 6669 N N . LEU C 1 16 ? 23.92400 20.18500 27.07000 1.000 16.98225 16 LEU C N 1
ATOM 6670 C CA . LEU C 1 16 ? 23.85700 20.56600 25.66800 1.000 20.64324 16 LEU C CA 1
ATOM 6671 C C . LEU C 1 16 ? 25.12800 20.17800 24.93400 1.000 19.85107 16 LEU C C 1
ATOM 6672 O O . LEU C 1 16 ? 25.06800 19.63500 23.82400 1.000 23.97189 16 LEU C O 1
ATOM 6677 N N . GLY C 1 17 ? 26.28800 20.45800 25.53300 1.000 20.70461 17 GLY C N 1
ATOM 6678 C CA . GLY C 1 17 ? 27.54800 20.19700 24.84800 1.000 20.55737 17 GLY C CA 1
ATOM 6679 C C . GLY C 1 17 ? 27.79100 18.72000 24.61100 1.000 26.82757 17 GLY C C 1
ATOM 6680 O O . GLY C 1 17 ? 28.24900 18.32100 23.53800 1.000 24.50031 17 GLY C O 1
ATOM 6681 N N . LEU C 1 18 ? 27.44200 17.88100 25.58600 1.000 21.79955 18 LEU C N 1
ATOM 6682 C CA . LEU C 1 18 ? 27.58800 16.44400 25.38600 1.000 25.67626 18 LEU C CA 1
ATOM 6683 C C . LEU C 1 18 ? 26.65300 15.93700 24.29700 1.000 28.31333 18 LEU C C 1
ATOM 6684 O O . LEU C 1 18 ? 27.05800 15.13400 23.44200 1.000 24.99699 18 LEU C O 1
ATOM 6689 N N . GLY C 1 19 ? 25.41400 16.43400 24.26400 1.000 23.71997 19 GLY C N 1
ATOM 6690 C CA . GLY C 1 19 ? 24.51800 16.03100 23.19900 1.000 22.32861 19 GLY C CA 1
ATOM 6691 C C . GLY C 1 19 ? 25.02300 16.46200 21.83700 1.000 29.29322 19 GLY C C 1
ATOM 6692 O O . GLY C 1 19 ? 24.96800 15.69500 20.87600 1.000 28.27723 19 GLY C O 1
ATOM 6693 N N . LEU C 1 20 ? 25.58300 17.66300 21.74900 1.000 25.28473 20 LEU C N 1
ATOM 6694 C CA . LEU C 1 20 ? 26.01000 18.17500 20.42600 1.000 23.56354 20 LEU C CA 1
ATOM 6695 C C . LEU C 1 20 ? 27.22100 17.37100 19.93500 1.000 26.54901 20 LEU C C 1
ATOM 6696 O O . LEU C 1 20 ? 27.29200 17.06400 18.74700 1.000 27.61467 20 LEU C O 1
ATOM 6701 N N . LEU C 1 21 ? 28.15500 17.09900 20.83100 1.000 26.02152 21 LEU C N 1
ATOM 6702 C CA . LEU C 1 21 ? 29.35800 16.32900 20.43900 1.000 25.79425 21 LEU C CA 1
ATOM 6703 C C . LEU C 1 21 ? 28.92200 14.98400 19.85000 1.000 36.38778 21 LEU C C 1
ATOM 6704 O O . LEU C 1 21 ? 29.54600 14.53900 18.88900 1.000 32.42672 21 LEU C O 1
ATOM 6709 N N . ASP C 1 22 ? 27.90300 14.35900 20.44000 1.000 31.91259 22 ASP C N 1
ATOM 6710 C CA . ASP C 1 22 ? 27.46800 13.01100 19.99500 1.000 33.95841 22 ASP C CA 1
ATOM 6711 C C . ASP C 1 22 ? 26.79600 13.06200 18.62600 1.000 39.22678 22 ASP C C 1
ATOM 6712 O O . ASP C 1 22 ? 26.72900 12.01800 17.99400 1.000 41.54806 22 ASP C O 1
ATOM 6717 N N . THR C 1 23 ? 26.29200 14.21900 18.21600 1.000 32.13163 23 THR C N 1
ATOM 6718 C CA . THR C 1 23 ? 25.69400 14.36900 16.90400 1.000 29.91923 23 THR C CA 1
ATOM 6719 C C . THR C 1 23 ? 26.62700 15.04700 15.90800 1.000 34.53648 23 THR C C 1
ATOM 6720 O O . THR C 1 23 ? 26.17600 15.46700 14.84000 1.000 44.55522 23 THR C O 1
ATOM 6724 N N . GLY C 1 24 ? 27.91100 15.16400 16.23500 1.000 35.87377 24 GLY C N 1
ATOM 6725 C CA . GLY C 1 24 ? 28.91200 15.57600 15.27000 1.000 37.60671 24 GLY C CA 1
ATOM 6726 C C . GLY C 1 24 ? 29.25400 17.04700 15.24100 1.000 37.81397 24 GLY C C 1
ATOM 6727 O O . GLY C 1 24 ? 29.86700 17.50100 14.26500 1.000 40.24951 24 GLY C O 1
ATOM 6728 N N . TYR C 1 25 ? 28.84900 17.81700 16.24500 1.000 34.67717 25 TYR C N 1
ATOM 6729 C CA . TYR C 1 25 ? 29.24100 19.21600 16.31500 1.000 34.41883 25 TYR C CA 1
ATOM 6730 C C . TYR C 1 25 ? 30.64000 19.35400 16.89600 1.000 30.82614 25 TYR C C 1
ATOM 6731 O O . TYR C 1 25 ? 31.10500 18.51400 17.67000 1.000 36.28482 25 TYR C O 1
ATOM 6740 N N . ASP C 1 26 ? 31.32000 20.42200 16.48800 1.000 38.84717 26 ASP C N 1
ATOM 6741 C CA . ASP C 1 26 ? 32.61800 20.80500 17.03800 1.000 38.48140 26 ASP C CA 1
ATOM 6742 C C . ASP C 1 26 ? 32.37400 21.77100 18.19400 1.000 32.75207 26 ASP C C 1
ATOM 6743 O O . ASP C 1 26 ? 32.16200 22.96600 17.97600 1.000 35.02450 26 ASP C O 1
ATOM 6748 N N . VAL C 1 27 ? 32.43300 21.26600 19.42600 1.000 34.55995 27 VAL C N 1
ATOM 6749 C CA . VAL C 1 27 ? 32.03500 22.02200 20.61100 1.000 34.65853 27 VAL C CA 1
ATOM 6750 C C . VAL C 1 27 ? 33.24000 22.29600 21.49000 1.000 32.60234 27 VAL C C 1
ATOM 6751 O O . VAL C 1 27 ? 34.00900 21.38200 21.81800 1.000 31.97671 27 VAL C O 1
ATOM 6755 N N . THR C 1 28 ? 33.37300 23.54900 21.91400 1.000 30.00889 28 THR C N 1
ATOM 6756 C CA . THR C 1 28 ? 34.32300 23.94100 22.93900 1.000 32.24247 28 THR C CA 1
ATOM 6757 C C . THR C 1 28 ? 33.57100 24.43200 24.16300 1.000 30.03437 28 THR C C 1
ATOM 6758 O O . THR C 1 28 ? 32.60000 25.18600 24.04400 1.000 29.09646 28 THR C O 1
ATOM 6762 N N . MET C 1 29 ? 34.02400 23.99400 25.33200 1.000 30.03860 29 MET C N 1
ATOM 6763 C CA . MET C 1 29 ? 33.48700 24.43400 26.60700 1.000 29.51468 29 MET C CA 1
ATOM 6764 C C . MET C 1 29 ? 34.51700 25.33500 27.26400 1.000 27.48180 29 MET C C 1
ATOM 6765 O O . MET C 1 29 ? 35.67500 24.93200 27.43900 1.000 33.81579 29 MET C O 1
ATOM 6770 N N . ILE C 1 30 ? 34.10100 26.54100 27.63700 1.000 24.85778 30 ILE C N 1
ATOM 6771 C CA . ILE C 1 30 ? 34.94200 27.46900 28.38200 1.000 28.66220 30 ILE C CA 1
ATOM 6772 C C . ILE C 1 30 ? 34.33300 27.64300 29.76400 1.000 31.61403 30 ILE C C 1
ATOM 6773 O O . ILE C 1 30 ? 33.15500 28.00400 29.88700 1.000 32.44506 30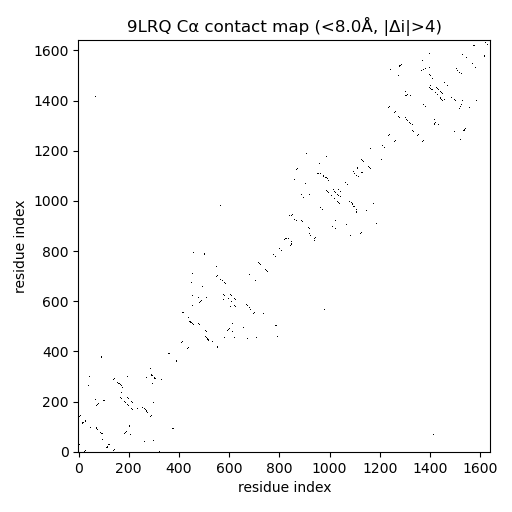 ILE C O 1
ATOM 6778 N N . THR C 1 31 ? 35.13100 27.40200 30.80500 1.000 31.03789 31 THR C N 1
ATOM 6779 C CA . THR C 1 31 ? 34.62000 27.51400 32.16400 1.000 32.67413 31 THR C CA 1
ATOM 6780 C C . THR C 1 31 ? 35.73700 27.98900 33.08700 1.000 33.93464 31 THR C C 1
ATOM 6781 O O . THR C 1 31 ? 36.92100 27.83800 32.78900 1.000 29.80031 31 THR C O 1
ATOM 6785 N N . ASN C 1 32 ? 35.34300 28.60500 34.20000 1.000 34.06610 32 ASN C N 1
ATOM 6786 C CA . ASN C 1 32 ? 36.30600 29.26400 35.07200 1.000 36.96511 32 ASN C CA 1
ATOM 6787 C C . ASN C 1 32 ? 36.93700 28.34900 36.12300 1.000 38.34357 32 ASN C C 1
ATOM 6788 O O . ASN C 1 32 ? 37.96200 28.72600 36.70400 1.000 34.52534 32 ASN C O 1
ATOM 6793 N N . ARG C 1 33 ? 36.40000 27.15000 36.36200 1.000 30.13651 33 ARG C N 1
ATOM 6794 C CA . ARG C 1 33 ? 36.96500 26.25000 37.36300 1.000 36.61445 33 ARG C CA 1
ATOM 6795 C C . ARG C 1 33 ? 37.20400 24.87100 36.76300 1.000 33.49866 33 ARG C C 1
ATOM 6796 O O . ARG C 1 33 ? 36.38900 24.37000 35.98300 1.000 34.14503 33 ARG C O 1
ATOM 6804 N N . THR C 1 34 ? 38.32100 24.26100 37.13800 1.000 28.64009 34 THR C N 1
ATOM 6805 C CA . THR C 1 34 ? 38.63900 22.91000 36.70300 1.000 27.59420 34 THR C CA 1
ATOM 6806 C C . THR C 1 34 ? 37.75400 21.89800 37.42300 1.000 26.28856 34 THR C C 1
ATOM 6807 O O . THR C 1 34 ? 37.14800 22.18600 38.45500 1.000 25.51962 34 THR C O 1
ATOM 6811 N N . ALA C 1 35 ? 37.68700 20.70200 36.84600 1.000 26.10099 35 ALA C N 1
ATOM 6812 C CA . ALA C 1 35 ? 36.95600 19.60900 37.47900 1.000 25.37192 35 ALA C CA 1
ATOM 6813 C C . ALA C 1 35 ? 37.44400 19.35100 38.90000 1.000 26.91756 35 ALA C C 1
ATOM 6814 O O . ALA C 1 35 ? 36.62600 19.17400 39.81500 1.000 21.21935 35 ALA C O 1
ATOM 6816 N N . ASP C 1 36 ? 38.77000 19.34900 39.12200 1.000 27.60645 36 ASP C N 1
ATOM 6817 C CA . ASP C 1 36 ? 39.26700 19.12400 40.48200 1.000 34.33317 36 ASP C CA 1
ATOM 6818 C C . ASP C 1 36 ? 38.84400 20.23600 41.43000 1.000 29.02228 36 ASP C C 1
ATOM 6819 O O . ASP C 1 36 ? 38.48800 19.96700 42.58100 1.000 31.33980 36 ASP C O 1
ATOM 6824 N N . GLU C 1 37 ? 38.88100 21.49300 40.98000 1.000 31.01716 37 GLU C N 1
ATOM 6825 C CA . GLU C 1 37 ? 38.47100 22.58400 41.86200 1.000 26.15611 37 GLU C CA 1
ATOM 6826 C C . GLU C 1 37 ? 37.00500 22.45900 42.25200 1.000 29.55552 37 GLU C C 1
ATOM 6827 O O . GLU C 1 37 ? 36.62600 22.77900 43.38200 1.000 27.18506 37 GLU C O 1
ATOM 6833 N N . ILE C 1 38 ? 36.15900 22.03700 41.31600 1.000 26.86497 38 ILE C N 1
ATOM 6834 C CA . ILE C 1 38 ? 34.75500 21.86400 41.64800 1.000 28.30880 38 ILE C CA 1
ATOM 6835 C C . ILE C 1 38 ? 34.59700 20.73500 42.65800 1.000 25.35842 38 ILE C C 1
ATOM 6836 O O . ILE C 1 38 ? 33.83200 20.84400 43.62700 1.000 23.49076 38 ILE C O 1
ATOM 6841 N N . ARG C 1 39 ? 35.39000 19.67600 42.49900 1.000 26.16604 39 ARG C N 1
ATOM 6842 C CA . ARG C 1 39 ? 35.28000 18.52000 43.38900 1.000 27.09757 39 ARG C CA 1
ATOM 6843 C C . ARG C 1 39 ? 35.65900 18.87400 44.81700 1.000 31.83222 39 ARG C C 1
ATOM 6844 O O . ARG C 1 39 ? 35.07600 18.34200 45.77300 1.000 29.04916 39 ARG C O 1
ATOM 6852 N N . GLN C 1 40 ? 36.63300 19.76600 44.98600 1.000 26.94339 40 GLN C N 1
ATOM 6853 C CA . GLN C 1 40 ? 37.11600 20.12800 46.30900 1.000 28.90337 40 GLN C CA 1
ATOM 6854 C C . GLN C 1 40 ? 36.48000 21.39000 46.85400 1.000 26.01155 40 GLN C C 1
ATOM 6855 O O . GLN C 1 40 ? 36.84400 21.82400 47.95300 1.000 27.45980 40 GLN C O 1
ATOM 6861 N N . GLY C 1 41 ? 35.53700 21.98200 46.12700 1.000 24.94579 41 GLY C N 1
ATOM 6862 C CA . GLY C 1 41 ? 34.88200 23.19200 46.56000 1.000 29.15901 41 GLY C CA 1
ATOM 6863 C C . GLY C 1 41 ? 33.63100 22.91700 47.36700 1.000 28.99252 41 GLY C C 1
ATOM 6864 O O . GLY C 1 41 ? 33.37400 21.80200 47.83100 1.000 25.03156 41 GLY C O 1
ATOM 6865 N N . LYS C 1 42 ? 32.84700 23.97500 47.54200 1.000 25.60076 42 LYS C N 1
ATOM 6866 C CA . LYS C 1 42 ? 31.59800 23.93200 48.28900 1.000 26.89852 42 LYS C CA 1
ATOM 6867 C C . LYS C 1 42 ? 30.42800 23.48300 47.41100 1.000 24.35483 42 LYS C C 1
ATOM 6868 O O . LYS C 1 42 ? 30.48200 23.52600 46.17600 1.000 24.89541 42 LYS C O 1
ATOM 6874 N N . VAL C 1 43 ? 29.34800 23.06400 48.08200 1.000 24.43938 43 VAL C N 1
ATOM 6875 C CA . VAL C 1 43 ? 28.12300 22.70100 47.37200 1.000 24.95478 43 VAL C CA 1
ATOM 6876 C C . VAL C 1 43 ? 27.56200 23.93800 46.69000 1.000 25.97439 43 VAL C C 1
ATOM 6877 O O . VAL C 1 43 ? 27.84400 25.07500 47.08800 1.000 24.38121 43 VAL C O 1
ATOM 6881 N N . MET C 1 44 ? 26.77400 23.70000 45.63100 1.000 21.87204 44 MET C N 1
ATOM 6882 C CA . MET C 1 44 ? 26.25600 24.82900 44.81700 1.000 22.19160 44 MET C CA 1
ATOM 6883 C C . MET C 1 44 ? 24.72900 24.80500 44.68400 1.000 26.27980 44 MET C C 1
ATOM 6884 O O . MET C 1 44 ? 24.19500 25.80600 44.20700 1.000 26.23081 44 MET C O 1
ATOM 6889 N N . SER C 1 45 ? 24.06300 23.74400 45.12700 1.000 19.14109 45 SER C N 1
ATOM 6890 C CA . SER C 1 45 ? 22.60300 23.59900 44.89200 1.000 24.72716 45 SER C CA 1
ATOM 6891 C C . SER C 1 45 ? 22.01600 22.40100 45.65200 1.000 26.01658 45 SER C C 1
ATOM 6892 O O . SER C 1 45 ? 22.79700 21.65400 46.24800 1.000 22.55143 45 SER C O 1
ATOM 6895 N N . SER C 1 46 ? 20.68400 22.26800 45.64000 1.000 23.99879 46 SER C N 1
ATOM 6896 C CA . SER C 1 46 ? 20.02400 21.07600 46.23100 1.000 28.69824 46 SER C CA 1
ATOM 6897 C C . SER C 1 46 ? 19.62200 20.17100 45.05700 1.000 27.38712 46 SER C C 1
ATOM 6898 O O . SER C 1 46 ? 19.26100 19.02800 45.30400 1.000 21.53988 46 SER C O 1
ATOM 6901 N N . GLN C 1 47 ? 19.65200 20.70000 43.83800 1.000 23.61091 47 GLN C N 1
ATOM 6902 C CA . GLN C 1 47 ? 19.49500 19.91000 42.58400 1.000 20.03024 47 GLN C CA 1
ATOM 6903 C C . GLN C 1 47 ? 18.49900 18.73900 42.62700 1.000 21.82139 47 GLN C C 1
ATOM 6904 O O . GLN C 1 47 ? 18.78300 17.71300 42.02500 1.000 23.03396 47 GLN C O 1
ATOM 6910 N N . CYS C 1 48 ? 17.31700 18.95800 43.15100 1.000 18.99660 48 CYS C N 1
ATOM 6911 C CA . CYS C 1 48 ? 16.30600 17.90000 43.09000 1.000 19.88767 48 CYS C CA 1
ATOM 6912 C C . CYS C 1 48 ? 15.69300 17.83300 41.68300 1.000 23.26704 48 CYS C C 1
ATOM 6913 O O . CYS C 1 48 ? 14.93600 18.72200 41.29000 1.000 21.17290 48 CYS C O 1
ATOM 6916 N N . MET C 1 49 ? 15.96200 16.75400 40.94100 1.000 16.73455 49 MET C N 1
ATOM 6917 C CA . MET C 1 49 ? 15.63200 16.66400 39.52200 1.000 14.86485 49 MET C CA 1
ATOM 6918 C C . MET C 1 49 ? 14.51300 15.63500 39.34800 1.000 15.54702 49 MET C C 1
ATOM 6919 O O . MET C 1 49 ? 14.68100 14.47000 39.72400 1.000 14.99951 49 MET C O 1
ATOM 6924 N N . PHE C 1 50 ? 13.37300 16.05900 38.80000 1.000 15.23590 50 PHE C N 1
ATOM 6925 C CA . PHE C 1 50 ? 12.20900 15.18900 38.68000 1.000 12.23021 50 PHE C CA 1
ATOM 6926 C C . PHE C 1 50 ? 12.28700 14.36000 37.40500 1.000 13.32673 50 PHE C C 1
ATOM 6927 O O . PHE C 1 50 ? 13.20700 14.49600 36.60000 1.000 14.42698 50 PHE C O 1
ATOM 6935 N N . HIS C 1 51 ? 11.31000 13.45200 37.24300 1.000 13.55723 51 HIS C N 1
ATOM 6936 C CA . HIS C 1 51 ? 11.42500 12.39500 36.24300 1.000 15.26056 51 HIS C CA 1
ATOM 6937 C C . HIS C 1 51 ? 11.67700 12.93000 34.83300 1.000 19.66714 51 HIS C C 1
ATOM 6938 O O . HIS C 1 51 ? 12.56800 12.44700 34.13200 1.000 16.91544 51 HIS C O 1
ATOM 6945 N N . THR C 1 52 ? 10.87700 13.89900 34.37700 1.000 15.27501 52 THR C N 1
ATOM 6946 C CA . THR C 1 52 ? 11.04500 14.33900 32.99100 1.000 18.30301 52 THR C CA 1
ATOM 6947 C C . THR C 1 52 ? 12.44500 14.88100 32.75100 1.000 15.20411 52 THR C C 1
ATOM 6948 O O . THR C 1 52 ? 13.07200 14.56100 31.73300 1.000 17.25486 52 THR C O 1
ATOM 6952 N N . ALA C 1 53 ? 12.98300 15.62600 33.71800 1.000 16.06227 53 ALA C N 1
ATOM 6953 C CA . ALA C 1 53 ? 14.35100 16.13300 33.61000 1.000 17.17031 53 ALA C CA 1
ATOM 6954 C C . ALA C 1 53 ? 15.38500 15.01200 33.72000 1.000 18.47343 53 ALA C C 1
ATOM 6955 O O . ALA C 1 53 ? 16.34900 14.96900 32.94100 1.000 19.58930 53 ALA C O 1
ATOM 6957 N N . LEU C 1 54 ? 15.18100 14.06300 34.64600 1.000 14.22583 54 LEU C N 1
ATOM 6958 C CA . LEU C 1 54 ? 16.06300 12.90200 34.69600 1.000 13.91656 54 LEU C CA 1
ATOM 6959 C C . LEU C 1 54 ? 16.08300 12.17700 33.36200 1.000 15.32631 54 LEU C C 1
ATOM 6960 O O . LEU C 1 54 ? 17.13300 11.69700 32.92200 1.000 17.33248 54 LEU C O 1
ATOM 6965 N N . GLN C 1 55 ? 14.92000 12.07700 32.71000 1.000 17.15483 55 GLN C N 1
ATOM 6966 C CA . GLN C 1 55 ? 14.83000 11.29000 31.48400 1.000 19.35924 55 GLN C CA 1
ATOM 6967 C C . GLN C 1 55 ? 15.59700 11.95600 30.34900 1.000 19.80769 55 GLN C C 1
ATOM 6968 O O . GLN C 1 55 ? 16.15300 11.25600 29.49100 1.000 20.04004 55 GLN C O 1
ATOM 6974 N N . THR C 1 56 ? 15.68400 13.29100 30.35700 1.000 19.24557 56 THR C N 1
ATOM 6975 C CA . THR C 1 56 ? 16.51700 13.94500 29.34400 1.000 20.30099 56 THR C CA 1
ATOM 6976 C C . THR C 1 56 ? 17.96800 13.53700 29.50300 1.000 20.09442 56 THR C C 1
ATOM 6977 O O . THR C 1 56 ? 18.69400 13.43100 28.50600 1.000 25.63355 56 THR C O 1
ATOM 6981 N N . GLU C 1 57 ? 18.40800 13.30100 30.73700 1.000 20.57887 57 GLU C N 1
ATOM 6982 C CA . GLU C 1 57 ? 19.75600 12.79100 30.95100 1.000 21.29412 57 GLU C CA 1
ATOM 6983 C C . GLU C 1 57 ? 19.86100 11.33400 30.52200 1.000 24.27052 57 GLU C C 1
ATOM 6984 O O . GLU C 1 57 ? 20.84200 10.94100 29.88000 1.000 23.57889 57 GLU C O 1
ATOM 6990 N N . ARG C 1 58 ? 18.84800 10.52200 30.85800 1.000 18.93528 58 ARG C N 1
ATOM 6991 C CA . ARG C 1 58 ? 18.90300 9.10900 30.50500 1.000 24.83273 58 ARG C CA 1
ATOM 6992 C C . ARG C 1 58 ? 18.98000 8.92600 29.00100 1.000 23.93393 58 ARG C C 1
ATOM 6993 O O . ARG C 1 58 ? 19.69200 8.04000 28.51500 1.000 22.65099 58 ARG C O 1
ATOM 7001 N N . ASP C 1 59 ? 18.26200 9.76100 28.25300 1.000 24.12385 59 ASP C N 1
ATOM 7002 C CA . ASP C 1 59 ? 18.22000 9.61000 26.80600 1.000 24.70351 59 ASP C CA 1
ATOM 7003 C C . ASP C 1 59 ? 19.56500 9.91300 26.17200 1.000 25.89936 59 ASP C C 1
ATOM 7004 O O . ASP C 1 59 ? 19.82400 9.45900 25.05400 1.000 34.12130 59 ASP C O 1
ATOM 7009 N N . LEU C 1 60 ? 20.42100 10.66500 26.85800 1.000 23.32392 60 LEU C N 1
ATOM 7010 C CA . LEU C 1 60 ? 21.78100 10.93600 26.41900 1.000 26.71736 60 LEU C CA 1
ATOM 7011 C C . LEU C 1 60 ? 22.80900 9.99400 27.02500 1.000 25.90083 60 LEU C C 1
ATOM 7012 O O . LEU C 1 60 ? 24.00000 10.16200 26.76500 1.000 24.79634 60 LEU C O 1
ATOM 7017 N N . GLY C 1 61 ? 22.38900 9.03300 27.84700 1.000 23.07620 61 GLY C N 1
ATOM 7018 C CA . GLY C 1 61 ? 23.34600 8.16000 28.48200 1.000 19.22310 61 GLY C CA 1
ATOM 7019 C C . GLY C 1 61 ? 24.14000 8.81300 29.58400 1.000 25.69246 61 GLY C C 1
ATOM 7020 O O . GLY C 1 61 ? 25.22700 8.34000 29.91700 1.000 22.37056 61 GLY C O 1
ATOM 7021 N N . LEU C 1 62 ? 23.62300 9.89200 30.16400 1.000 19.46413 62 LEU C N 1
ATOM 7022 C CA . LEU C 1 62 ? 24.35900 10.70300 31.12100 1.000 21.49260 62 LEU C CA 1
ATOM 7023 C C . LEU C 1 62 ? 23.91400 10.48200 32.56000 1.000 17.66857 62 LEU C C 1
ATOM 7024 O O . LEU C 1 62 ? 24.37400 11.19800 33.45900 1.000 19.01366 62 LEU C O 1
ATOM 7029 N N . ASN C 1 63 ? 23.04300 9.49700 32.80800 1.000 19.09024 63 ASN C N 1
ATOM 7030 C CA . ASN C 1 63 ? 22.58000 9.17400 34.16400 1.000 19.68636 63 ASN C CA 1
ATOM 7031 C C . ASN C 1 63 ? 23.55200 8.23700 34.88100 1.000 19.71502 63 ASN C C 1
ATOM 7032 O O . ASN C 1 63 ? 23.20000 7.14000 35.31200 1.000 18.12735 63 ASN C O 1
ATOM 7037 N N . PHE C 1 64 ? 24.77900 8.72300 35.08400 1.000 18.16788 64 PHE C N 1
ATOM 7038 C CA . PHE C 1 64 ? 25.84400 7.85700 35.57800 1.000 20.64773 64 PHE C CA 1
ATOM 7039 C C . PHE C 1 64 ? 25.66600 7.43600 37.03100 1.000 21.97960 64 PHE C C 1
ATOM 7040 O O . PHE C 1 64 ? 26.35800 6.51100 37.47100 1.000 20.73813 64 PHE C O 1
ATOM 7048 N N . TRP C 1 65 ? 24.78900 8.09500 37.79100 1.000 16.80617 65 TRP C N 1
ATOM 7049 C CA . TRP C 1 65 ? 24.67000 7.82700 39.21600 1.000 16.37819 65 TRP C CA 1
ATOM 7050 C C . TRP C 1 65 ? 23.30000 7.28300 39.59200 1.000 16.18852 65 TRP C C 1
ATOM 7051 O O . TRP C 1 65 ? 22.96500 7.28100 40.77900 1.000 18.76798 65 TRP C O 1
ATOM 7062 N N . GLU C 1 66 ? 22.49900 6.83200 38.62000 1.000 16.60259 66 GLU C N 1
ATOM 7063 C CA . GLU C 1 66 ? 21.13200 6.44700 38.94900 1.000 17.99271 66 GLU C CA 1
ATOM 7064 C C . GLU C 1 66 ? 21.11500 5.27400 39.91900 1.000 16.72435 66 GLU C C 1
ATOM 7065 O O . GLU C 1 66 ? 20.26500 5.22600 40.81400 1.000 15.33519 66 GLU C O 1
ATOM 7071 N N . GLU C 1 67 ? 22.07600 4.37100 39.79100 1.000 16.90613 67 GLU C N 1
ATOM 7072 C CA . GLU C 1 67 ? 22.14700 3.20100 40.70000 1.000 18.14016 67 GLU C CA 1
ATOM 7073 C C . GLU C 1 67 ? 22.66400 3.58500 42.09100 1.000 17.58979 67 GLU C C 1
ATOM 7074 O O . GLU C 1 67 ? 22.35900 2.88400 43.03400 1.000 18.89249 67 GLU C O 1
ATOM 7080 N N . GLN C 1 68 ? 23.44500 4.65300 42.19300 1.000 17.56883 68 GLN C N 1
ATOM 7081 C CA . GLN C 1 68 ? 24.09600 5.00200 43.47800 1.000 14.54730 68 GLN C CA 1
ATOM 7082 C C . GLN C 1 68 ? 23.30900 6.05600 44.26300 1.000 16.24682 68 GLN C C 1
ATOM 7083 O O . GLN C 1 68 ? 23.50500 6.16300 45.46700 1.000 17.36425 68 GLN C O 1
ATOM 7089 N N . CYS C 1 69 ? 22.46800 6.79900 43.56200 1.000 14.27249 69 CYS C N 1
ATOM 7090 C CA . CYS C 1 69 ? 21.74100 7.91900 44.19300 1.000 18.09349 69 CYS C CA 1
ATOM 7091 C C . CYS C 1 69 ? 20.42500 7.42900 44.79100 1.000 17.44863 69 CYS C C 1
ATOM 7092 O O . CYS C 1 69 ? 19.67400 6.73800 44.09900 1.000 16.20134 69 CYS C O 1
ATOM 7095 N N . PRO C 1 70 ? 20.13400 7.77000 46.05500 1.000 14.56641 70 PRO C N 1
ATOM 7096 C CA . PRO C 1 70 ? 18.82100 7.42800 46.62000 1.000 17.62810 70 PRO C CA 1
ATOM 7097 C C . PRO C 1 70 ? 17.71500 8.12900 45.86000 1.000 13.84432 70 PRO C C 1
ATOM 7098 O O . PRO C 1 70 ? 17.89100 9.24300 45.36200 1.000 15.56928 70 PRO C O 1
ATOM 7102 N N . ALA C 1 71 ? 16.59000 7.44000 45.74100 1.000 13.00401 71 ALA C N 1
ATOM 7103 C CA . ALA C 1 71 ? 15.41400 8.00500 45.09000 1.000 14.51377 71 ALA C CA 1
ATOM 7104 C C . ALA C 1 71 ? 14.63800 8.91700 46.03300 1.000 15.94452 71 ALA C C 1
ATOM 7105 O O . ALA C 1 71 ? 14.51800 8.65300 47.23000 1.000 15.51633 71 ALA C O 1
ATOM 7107 N N . VAL C 1 72 ? 14.09300 9.99700 45.47500 1.000 12.17331 72 VAL C N 1
ATOM 7108 C CA . VAL C 1 72 ? 13.15600 10.85700 46.17300 1.000 11.60403 72 VAL C CA 1
ATOM 7109 C C . VAL C 1 72 ? 11.78300 10.40500 45.70200 1.000 12.55904 72 VAL C C 1
ATOM 7110 O O . VAL C 1 72 ? 11.43800 10.61200 44.53600 1.000 13.34610 72 VAL C O 1
ATOM 7114 N N . GLU C 1 73 ? 11.03500 9.72300 46.55700 1.000 14.25319 73 GLU C N 1
ATOM 7115 C CA . GLU C 1 73 ? 9.87400 8.98500 46.07600 1.000 11.77949 73 GLU C CA 1
ATOM 7116 C C . GLU C 1 73 ? 8.55600 9.73800 46.16500 1.000 15.79107 73 GLU C C 1
ATOM 7117 O O . GLU C 1 73 ? 7.53200 9.18200 45.75100 1.000 14.06585 73 GLU C O 1
ATOM 7123 N N . GLY C 1 74 ? 8.54400 10.95200 46.70500 1.000 13.18820 74 GLY C N 1
ATOM 7124 C CA . GLY C 1 74 ? 7.27000 11.60100 46.96400 1.000 13.41344 74 GLY C CA 1
ATOM 7125 C C . GLY C 1 74 ? 7.46200 13.06400 47.30700 1.000 13.91748 74 GLY C C 1
ATOM 7126 O O . GLY C 1 74 ? 8.58200 13.57500 47.37200 1.000 13.25353 74 GLY C O 1
ATOM 7127 N N . ILE C 1 75 ? 6.33300 13.73800 47.50500 1.000 11.90678 75 ILE C N 1
ATOM 7128 C CA . ILE C 1 75 ? 6.30200 15.11700 47.97600 1.000 13.46676 75 ILE C CA 1
ATOM 7129 C C . ILE C 1 75 ? 5.44300 15.14000 49.22500 1.000 16.15790 75 ILE C C 1
ATOM 7130 O O . ILE C 1 75 ? 4.33800 14.58600 49.22200 1.000 17.72924 75 ILE C O 1
ATOM 7135 N N . GLY C 1 76 ? 5.93200 15.80400 50.26900 1.000 17.29908 76 GLY C N 1
ATOM 7136 C CA . GLY C 1 76 ? 5.12600 16.04600 51.45900 1.000 19.59338 76 GLY C CA 1
ATOM 7137 C C . GLY C 1 76 ? 4.96200 17.53400 51.68600 1.000 21.71227 76 GLY C C 1
ATOM 7138 O O . GLY C 1 76 ? 5.78600 18.33000 51.21200 1.000 20.79189 76 GLY C O 1
ATOM 7139 N N . LEU C 1 77 ? 3.90300 17.93200 52.38200 1.000 21.32875 77 LEU C N 1
ATOM 7140 C CA . LEU C 1 77 ? 3.71100 19.33700 52.68600 1.000 22.11704 77 LEU C CA 1
ATOM 7141 C C . LEU C 1 77 ? 3.03600 19.41200 54.03900 1.000 23.40631 77 LEU C C 1
ATOM 7142 O O . LEU C 1 77 ? 2.13600 18.62600 54.33900 1.000 24.18829 77 LEU C O 1
ATOM 7147 N N . ALA C 1 78 ? 3.50000 20.33800 54.85800 1.000 24.09657 78 ALA C N 1
ATOM 7148 C CA . ALA C 1 78 ? 2.85900 20.63700 56.12500 1.000 21.52334 78 ALA C CA 1
ATOM 7149 C C . ALA C 1 78 ? 2.81600 22.14600 56.24400 1.000 26.73323 78 ALA C C 1
ATOM 7150 O O . ALA C 1 78 ? 3.76400 22.82700 55.85000 1.000 25.39624 78 ALA C O 1
ATOM 7152 N N . LEU C 1 79 ? 1.70400 22.66400 56.73400 1.000 29.35285 79 LEU C N 1
ATOM 7153 C CA . LEU C 1 79 ? 1.54400 24.09300 56.95400 1.000 31.66140 79 LEU C CA 1
ATOM 7154 C C . LEU C 1 79 ? 1.54600 24.32300 58.45400 1.000 39.21162 79 LEU C C 1
ATOM 7155 O O . LEU C 1 79 ? 0.67300 23.81000 59.16400 1.000 39.39423 79 LEU C O 1
ATOM 7160 N N . VAL C 1 80 ? 2.53900 25.06000 58.94000 1.000 38.58778 80 VAL C N 1
ATOM 7161 C CA . VAL C 1 80 ? 2.68100 25.26400 60.37700 1.000 45.43010 80 VAL C CA 1
ATOM 7162 C C . VAL C 1 80 ? 1.63500 26.26900 60.83300 1.000 54.05310 80 VAL C C 1
ATOM 7163 O O . VAL C 1 80 ? 1.51700 27.36400 60.26900 1.000 52.00395 80 VAL C O 1
ATOM 7167 N N . ASN C 1 81 ? 0.87300 25.89700 61.85000 1.000 61.92655 81 ASN C N 1
ATOM 7168 C CA . ASN C 1 81 ? -0.18700 26.76100 62.35000 1.000 68.21983 81 ASN C CA 1
ATOM 7169 C C . ASN C 1 81 ? 0.44000 27.98900 63.00100 1.000 70.97152 81 ASN C C 1
ATOM 7170 O O . ASN C 1 81 ? 1.27100 27.84300 63.90900 1.000 71.64224 81 ASN C O 1
ATOM 7175 N N . PRO C 1 82 ? 0.07500 29.21300 62.58300 1.000 71.29376 82 PRO C N 1
ATOM 7176 C CA . PRO C 1 82 ? 0.71700 30.41200 63.14500 1.000 74.80294 82 PRO C CA 1
ATOM 7177 C C . PRO C 1 82 ? 0.12700 30.78100 64.49400 1.000 78.46318 82 PRO C C 1
ATOM 7178 O O . PRO C 1 82 ? 0.04300 31.95800 64.86600 1.000 77.11095 82 PRO C O 1
ATOM 7182 N N . GLU C 1 83 ? -0.29000 29.75600 65.22300 1.000 80.09153 83 GLU C N 1
ATOM 7183 C CA . GLU C 1 83 ? -0.94200 29.93800 66.51000 1.000 77.02053 83 GLU C CA 1
ATOM 7184 C C . GLU C 1 83 ? -0.63800 28.79100 67.46700 1.000 75.82665 83 GLU C C 1
ATOM 7185 O O . GLU C 1 83 ? -1.10400 28.81600 68.60600 1.000 77.31770 83 GLU C O 1
ATOM 7191 N N . ASN C 1 84 ? 0.16900 27.81500 67.07200 1.000 76.94391 84 ASN C N 1
ATOM 7192 C CA . ASN C 1 84 ? 0.65000 26.82100 68.02400 1.000 78.28967 84 ASN C CA 1
ATOM 7193 C C . ASN C 1 84 ? 2.06600 26.34900 67.74600 1.000 76.09867 84 ASN C C 1
ATOM 7194 O O . ASN C 1 84 ? 2.71800 25.84400 68.66600 1.000 75.66782 84 ASN C O 1
ATOM 7199 N N . GLY C 1 85 ? 2.57600 26.50900 66.52900 1.000 76.36356 85 GLY C N 1
ATOM 7200 C CA . GLY C 1 85 ? 3.80700 25.87400 66.12700 1.000 77.23216 85 GLY C CA 1
ATOM 7201 C C . GLY C 1 85 ? 3.62400 24.44700 65.67400 1.000 70.70336 85 GLY C C 1
ATOM 7202 O O . GLY C 1 85 ? 4.60100 23.81500 65.25200 1.000 61.55507 85 GLY C O 1
ATOM 7203 N N . ALA C 1 86 ? 2.40300 23.92600 65.75200 1.000 69.09387 86 ALA C N 1
ATOM 7204 C CA . ALA C 1 86 ? 2.04900 22.61600 65.23700 1.000 66.36454 86 ALA C CA 1
ATOM 7205 C C . ALA C 1 86 ? 1.54100 22.73800 63.80700 1.000 57.25485 86 ALA C C 1
ATOM 7206 O O . ALA C 1 86 ? 1.21500 23.82700 63.32500 1.000 60.53670 86 ALA C O 1
ATOM 7208 N N . LYS C 1 87 ? 1.50500 21.60400 63.11900 1.000 55.78014 87 LYS C N 1
ATOM 7209 C CA . LYS C 1 87 ? 0.99900 21.58600 61.75600 1.000 51.75681 87 LYS C CA 1
ATOM 7210 C C . LYS C 1 87 ? -0.49600 21.86500 61.75100 1.000 45.61846 87 LYS C C 1
ATOM 7211 O O . LYS C 1 87 ? -1.26300 21.19300 62.44700 1.000 52.53209 87 LYS C O 1
ATOM 7217 N N . ALA C 1 88 ? -0.91000 22.86100 60.96700 1.000 42.52060 88 ALA C N 1
ATOM 7218 C CA . ALA C 1 88 ? -2.33600 23.06500 60.74300 1.000 39.28076 88 ALA C CA 1
ATOM 7219 C C . ALA C 1 88 ? -2.93100 21.88900 59.98500 1.000 38.72383 88 ALA C C 1
ATOM 7220 O O . ALA C 1 88 ? -4.06000 21.46200 60.25800 1.000 36.33831 88 ALA C O 1
ATOM 7222 N N . PHE C 1 89 ? -2.16800 21.34100 59.04700 1.000 32.83012 89 PHE C N 1
ATOM 7223 C CA . PHE C 1 89 ? -2.50100 20.11200 58.34300 1.000 29.10243 89 PHE C CA 1
ATOM 7224 C C . PHE C 1 89 ? -1.21500 19.62000 57.69900 1.000 33.91351 89 PHE C C 1
ATOM 7225 O O . PHE C 1 89 ? -0.21100 20.33000 57.66200 1.000 30.55684 89 PHE C O 1
ATOM 7233 N N . GLU C 1 90 ? -1.26700 18.40500 57.17000 1.000 29.42702 90 GLU C N 1
ATOM 7234 C CA . GLU C 1 90 ? -0.13500 17.85700 56.44100 1.000 27.73132 90 GLU C CA 1
ATOM 7235 C C . GLU C 1 90 ? -0.67100 16.84500 55.44300 1.000 27.90841 90 GLU C C 1
ATOM 7236 O O . GLU C 1 90 ? -1.77600 16.31500 55.59900 1.000 27.85058 90 GLU C O 1
ATOM 7242 N N . TRP C 1 91 ? 0.12000 16.59400 54.40600 1.000 20.15692 91 TRP C N 1
ATOM 7243 C CA . TRP C 1 91 ? -0.17800 15.50000 53.49400 1.000 21.23424 91 TRP C CA 1
ATOM 7244 C C . TRP C 1 91 ? 1.11900 15.08400 52.82900 1.000 18.33452 91 TRP C C 1
ATOM 7245 O O . TRP C 1 91 ? 2.13800 15.77100 52.92700 1.000 19.73496 91 TRP C O 1
ATOM 7256 N N . SER C 1 92 ? 1.06600 13.93500 52.16100 1.000 16.22445 92 SER C N 1
ATOM 7257 C CA . SER C 1 92 ? 2.15300 13.47600 51.31600 1.000 17.24948 92 SER C CA 1
ATOM 7258 C C . SER C 1 92 ? 1.56300 12.56600 50.25400 1.000 17.09226 92 SER C C 1
ATOM 7259 O O . SER C 1 92 ? 0.51700 11.93600 50.46100 1.000 18.95071 92 SER C O 1
ATOM 7262 N N . ALA C 1 93 ? 2.23500 12.52000 49.10900 1.000 15.94784 93 ALA C N 1
ATOM 7263 C CA . ALA C 1 93 ? 1.86200 11.58800 48.06200 1.000 14.80097 93 ALA C CA 1
ATOM 7264 C C . ALA C 1 93 ? 3.11000 11.10800 47.34500 1.000 12.76980 93 ALA C C 1
ATOM 7265 O O . ALA C 1 93 ? 4.08700 11.85300 47.19000 1.000 16.62227 93 ALA C O 1
ATOM 7267 N N . ARG C 1 94 ? 3.06000 9.85800 46.89500 1.000 14.14050 94 ARG C N 1
ATOM 7268 C CA . ARG C 1 94 ? 4.13100 9.33000 46.05900 1.000 13.09234 94 ARG C CA 1
ATOM 7269 C C . ARG C 1 94 ? 4.16800 10.05100 44.71800 1.000 13.62365 94 ARG C C 1
ATOM 7270 O O . ARG C 1 94 ? 3.11900 10.38700 44.14700 1.000 16.15432 94 ARG C O 1
ATOM 7278 N N . LEU C 1 95 ? 5.38200 10.27500 44.21700 1.000 13.69193 95 LEU C N 1
ATOM 7279 C CA . LEU C 1 95 ? 5.57900 10.54900 42.80200 1.000 17.16837 95 LEU C CA 1
ATOM 7280 C C . LEU C 1 95 ? 5.34500 9.28200 41.98800 1.000 17.22890 95 LEU C C 1
ATOM 7281 O O . LEU C 1 95 ? 5.73500 8.18500 42.40100 1.000 18.37468 95 LEU C O 1
ATOM 7286 N N . GLU C 1 96 ? 4.75200 9.44500 40.79900 1.000 15.51277 96 GLU C N 1
ATOM 7287 C CA . GLU C 1 96 ? 4.63700 8.31500 39.88000 1.000 18.55408 96 GLU C CA 1
ATOM 7288 C C . GLU C 1 96 ? 6.01000 7.81300 39.46600 1.000 16.89385 96 GLU C C 1
ATOM 7289 O O . GLU C 1 96 ? 6.25700 6.60200 39.43000 1.000 18.09470 96 GLU C O 1
ATOM 7295 N N . ARG C 1 97 ? 6.93300 8.73400 39.20000 1.000 14.78172 97 ARG C N 1
ATOM 7296 C CA . ARG C 1 97 ? 8.30000 8.39700 38.85600 1.000 14.03916 97 ARG C CA 1
ATOM 7297 C C . ARG C 1 97 ? 9.18800 9.18900 39.80200 1.000 14.45145 97 ARG C C 1
ATOM 7298 O O . ARG C 1 97 ? 8.90600 10.36600 40.06800 1.000 15.46004 97 ARG C O 1
ATOM 7306 N N . TYR C 1 98 ? 10.22900 8.53900 40.34700 1.000 14.37185 98 TYR C N 1
ATOM 7307 C CA . TYR C 1 98 ? 11.02000 9.20900 41.37400 1.000 12.06187 98 TYR C CA 1
ATOM 7308 C C . TYR C 1 98 ? 11.87300 10.34300 40.79600 1.000 12.80201 98 TYR C C 1
ATOM 7309 O O . TYR C 1 98 ? 12.10900 10.45400 39.58400 1.000 15.19766 98 TYR C O 1
ATOM 7318 N N . ALA C 1 99 ? 12.27400 11.23100 41.70200 1.000 12.89624 99 ALA C N 1
ATOM 7319 C CA . ALA C 1 99 ? 13.27800 12.26600 41.49400 1.000 15.54152 99 ALA C CA 1
ATOM 7320 C C . ALA C 1 99 ? 14.62000 11.82100 42.07900 1.000 14.85636 99 ALA C C 1
ATOM 7321 O O . ALA C 1 99 ? 14.68100 10.92200 42.92100 1.000 13.41488 99 ALA C O 1
ATOM 7323 N N . GLN C 1 100 ? 15.69500 12.49100 41.66000 1.000 14.17373 100 GLN C N 1
ATOM 7324 C CA . GLN C 1 100 ? 17.02500 12.24100 42.21300 1.000 13.07251 100 GLN C CA 1
ATOM 7325 C C . GLN C 1 100 ? 17.78600 13.55100 42.29900 1.000 15.27354 100 GLN C C 1
ATOM 7326 O O . GLN C 1 100 ? 17.63500 14.42400 41.44700 1.000 15.20558 100 GLN C O 1
ATOM 7332 N N . SER C 1 101 ? 18.62800 13.65700 43.32200 1.000 15.49348 101 SER C N 1
ATOM 7333 C CA . SER C 1 101 ? 19.46300 14.83700 43.54800 1.000 17.02580 101 SER C CA 1
ATOM 7334 C C . SER C 1 101 ? 20.91600 14.37600 43.59600 1.000 13.18756 101 SER C C 1
ATOM 7335 O O . SER C 1 101 ? 21.35900 13.82600 44.60100 1.000 14.01062 101 SER C O 1
ATOM 7338 N N . VAL C 1 102 ? 21.65400 14.56600 42.50300 1.000 14.96381 102 VAL C N 1
ATOM 7339 C CA . VAL C 1 102 ? 23.08100 14.24900 42.46000 1.000 12.75244 102 VAL C CA 1
ATOM 7340 C C . VAL C 1 102 ? 23.84200 15.56500 42.59300 1.000 14.50520 102 VAL C C 1
ATOM 7341 O O . VAL C 1 102 ? 23.71900 16.43600 41.72100 1.000 17.35276 102 VAL C O 1
ATOM 7345 N N . ASP C 1 103 ? 24.61300 15.69400 43.67600 1.000 16.74850 103 ASP C N 1
ATOM 7346 C CA . ASP C 1 103 ? 25.44300 16.86800 43.95700 1.000 18.67988 103 ASP C CA 1
ATOM 7347 C C . ASP C 1 103 ? 26.19400 17.32600 42.71500 1.000 17.22697 103 ASP C C 1
ATOM 7348 O O . ASP C 1 103 ? 26.83600 16.52800 42.02600 1.000 16.64947 103 ASP C O 1
ATOM 7353 N N . GLN C 1 104 ? 26.08600 18.62800 42.40500 1.000 16.97461 104 GLN C N 1
ATOM 7354 C CA . GLN C 1 104 ? 26.81000 19.14300 41.24500 1.000 18.37535 104 GLN C CA 1
ATOM 7355 C C . GLN C 1 104 ? 28.32200 18.95200 41.39000 1.000 18.25863 104 GLN C C 1
ATOM 7356 O O . GLN C 1 104 ? 29.02900 18.80400 40.38300 1.000 19.97391 104 GLN C O 1
ATOM 7362 N N . ARG C 1 105 ? 28.82300 18.87700 42.62600 1.000 19.10669 105 ARG C N 1
ATOM 7363 C CA . ARG C 1 105 ? 30.22600 18.54000 42.84500 1.000 20.71834 105 ARG C CA 1
ATOM 7364 C C . ARG C 1 105 ? 30.57000 17.15300 42.32400 1.000 25.69090 105 ARG C C 1
ATOM 7365 O O . ARG C 1 105 ? 31.74700 16.87100 42.05700 1.000 24.39243 105 ARG C O 1
ATOM 7373 N N . VAL C 1 106 ? 29.58300 16.26100 42.22800 1.000 18.47517 106 VAL C N 1
ATOM 7374 C CA . VAL C 1 106 ? 29.81300 14.94300 41.65600 1.000 19.64470 106 VAL C CA 1
ATOM 7375 C C . VAL C 1 106 ? 29.57100 14.94500 40.15900 1.000 18.67202 106 VAL C C 1
ATOM 7376 O O . VAL C 1 106 ? 30.37200 14.41300 39.38500 1.000 20.22815 106 VAL C O 1
ATOM 7380 N N . LYS C 1 107 ? 28.45700 15.54300 39.73200 1.000 15.53501 107 LYS C N 1
ATOM 7381 C CA . LYS C 1 107 ? 28.03300 15.41000 38.34600 1.000 19.70855 107 LYS C CA 1
ATOM 7382 C C . LYS C 1 107 ? 28.91300 16.21700 37.40300 1.000 17.50705 107 LYS C C 1
ATOM 7383 O O . LYS C 1 107 ? 29.33800 15.71500 36.35500 1.000 18.44780 107 LYS C O 1
ATOM 7389 N N . MET C 1 108 ? 29.10000 17.50100 37.70900 1.000 17.87067 108 MET C N 1
ATOM 7390 C CA . MET C 1 108 ? 29.74800 18.40700 36.76000 1.000 18.28338 108 MET C CA 1
ATOM 7391 C C . MET C 1 108 ? 31.19100 18.00200 36.47100 1.000 18.08399 108 MET C C 1
ATOM 7392 O O . MET C 1 108 ? 31.56800 17.93800 35.29000 1.000 21.37852 108 MET C O 1
ATOM 7397 N N . PRO C 1 109 ? 32.04200 17.71600 37.46600 1.000 18.64443 109 PRO C N 1
ATOM 7398 C CA . PRO C 1 109 ? 33.39900 17.25300 37.12000 1.000 21.44032 109 PRO C CA 1
ATOM 7399 C C . PRO C 1 109 ? 33.43000 15.98800 36.28500 1.000 24.03597 109 PRO C C 1
ATOM 7400 O O . PRO C 1 109 ? 34.22400 15.89100 35.34900 1.000 20.58561 109 PRO C O 1
ATOM 7404 N N . TYR C 1 110 ? 32.55900 15.01600 36.56500 1.000 19.51553 110 TYR C N 1
ATOM 7405 C CA . TYR C 1 110 ? 32.55500 13.81900 35.73100 1.000 23.35220 110 TYR C CA 1
ATOM 7406 C C . TYR C 1 110 ? 32.06800 14.11900 34.31700 1.000 21.61960 110 TYR C C 1
ATOM 7407 O O . TYR C 1 110 ? 32.59400 13.57400 33.33700 1.000 22.09291 110 TYR C O 1
ATOM 7416 N N . TRP C 1 111 ? 31.04900 14.97600 34.18700 1.000 17.77050 111 TRP C N 1
ATOM 7417 C CA . TRP C 1 111 ? 30.53500 15.31200 32.87700 1.000 19.28074 111 TRP C CA 1
ATOM 7418 C C . TRP C 1 111 ? 31.57000 16.07800 32.06600 1.000 23.24282 111 TRP C C 1
ATOM 7419 O O . TRP C 1 111 ? 31.62300 15.92600 30.83900 1.000 21.46561 111 TRP C O 1
ATOM 7430 N N . MET C 1 112 ? 32.39000 16.88800 32.74600 1.000 21.34289 112 MET C N 1
ATOM 7431 C CA . MET C 1 112 ? 33.47200 17.61000 32.08000 1.000 21.06209 112 MET C CA 1
ATOM 7432 C C . MET C 1 112 ? 34.52000 16.63200 31.58200 1.000 24.81133 112 MET C C 1
ATOM 7433 O O . MET C 1 112 ? 34.99200 16.72200 30.44400 1.000 25.01615 112 MET C O 1
ATOM 7438 N N . GLU C 1 113 ? 34.89500 15.68700 32.43600 1.000 25.76904 113 GLU C N 1
ATOM 7439 C CA . GLU C 1 113 ? 35.84200 14.66300 32.02900 1.000 30.78214 113 GLU C CA 1
ATOM 7440 C C . GLU C 1 113 ? 35.26600 13.81900 30.90100 1.000 28.80897 113 GLU C C 1
ATOM 7441 O O . GLU C 1 113 ? 35.98700 13.42600 29.97500 1.000 33.74199 113 GLU C O 1
ATOM 7447 N N . GLU C 1 114 ? 33.95300 13.55800 30.94700 1.000 26.54600 114 GLU C N 1
ATOM 7448 C CA . GLU C 1 114 ? 33.29500 12.84900 29.85700 1.000 25.24794 114 GLU C CA 1
ATOM 7449 C C . GLU C 1 114 ? 33.31200 13.68500 28.58400 1.000 35.90179 114 GLU C C 1
ATOM 7450 O O . GLU C 1 114 ? 33.52800 13.15100 27.49000 1.000 33.66538 114 GLU C O 1
ATOM 7456 N N . PHE C 1 115 ? 33.13500 15.00600 28.72000 1.000 27.32073 115 PHE C N 1
ATOM 7457 C CA . PHE C 1 115 ? 33.21700 15.91600 27.57900 1.000 27.96887 115 PHE C CA 1
ATOM 7458 C C . PHE C 1 115 ? 34.54500 15.74900 26.85900 1.000 29.74040 115 PHE C C 1
ATOM 7459 O O . PHE C 1 115 ? 34.59000 15.66400 25.62800 1.000 29.56749 115 PHE C O 1
ATOM 7467 N N . GLU C 1 116 ? 35.63400 15.65300 27.62400 1.000 26.19823 116 GLU C N 1
ATOM 7468 C CA . GLU C 1 116 ? 36.96600 15.55400 27.02600 1.000 29.11283 116 GLU C CA 1
ATOM 7469 C C . GLU C 1 116 ? 37.21800 14.17000 26.44100 1.000 37.35648 116 GLU C C 1
ATOM 7470 O O . GLU C 1 116 ? 37.83600 14.04400 25.37800 1.000 41.99435 116 GLU C O 1
ATOM 7476 N N . ARG C 1 117 ? 36.75200 13.11800 27.12100 1.000 35.42401 117 ARG C N 1
ATOM 7477 C CA . ARG C 1 117 ? 36.95000 11.76800 26.60400 1.000 41.24378 117 ARG C CA 1
ATOM 7478 C C . ARG C 1 117 ? 36.28100 11.58000 25.24900 1.000 40.39149 117 ARG C C 1
ATOM 7479 O O . ARG C 1 117 ? 36.77900 10.81400 24.41400 1.000 49.99332 117 ARG C O 1
ATOM 7487 N N . ARG C 1 118 ? 35.17900 12.28000 24.99500 1.000 37.69049 118 ARG C N 1
ATOM 7488 C CA . ARG C 1 118 ? 34.51800 12.22000 23.69700 1.000 42.86349 118 ARG C CA 1
ATOM 7489 C C . ARG C 1 118 ? 35.00400 13.29300 22.73100 1.000 39.66027 118 ARG C C 1
ATOM 7490 O O . ARG C 1 118 ? 34.29400 13.61200 21.76800 1.000 46.46393 118 ARG C O 1
ATOM 7498 N N . GLY C 1 119 ? 36.17100 13.87900 22.98300 1.000 43.31729 119 GLY C N 1
ATOM 7499 C CA . GLY C 1 119 ? 36.80000 14.76600 22.02600 1.000 44.85944 119 GLY C CA 1
ATOM 7500 C C . GLY C 1 119 ? 36.39200 16.22200 22.08400 1.000 50.46270 119 GLY C C 1
ATOM 7501 O O . GLY C 1 119 ? 36.87500 17.01300 21.26400 1.000 51.25694 119 GLY C O 1
ATOM 7502 N N . GLY C 1 120 ? 35.51500 16.61100 23.00200 1.000 44.62027 120 GLY C N 1
ATOM 7503 C CA . GLY C 1 120 ? 35.24100 18.02200 23.18100 1.000 37.93653 120 GLY C CA 1
ATOM 7504 C C . GLY C 1 120 ? 36.45500 18.74800 23.72700 1.000 37.99283 120 GLY C C 1
ATOM 7505 O O . GLY C 1 120 ? 37.23800 18.20600 24.50300 1.000 39.57728 120 GLY C O 1
ATOM 7506 N N . GLN C 1 121 ? 36.62600 19.99600 23.29900 1.000 41.11074 121 GLN C N 1
ATOM 7507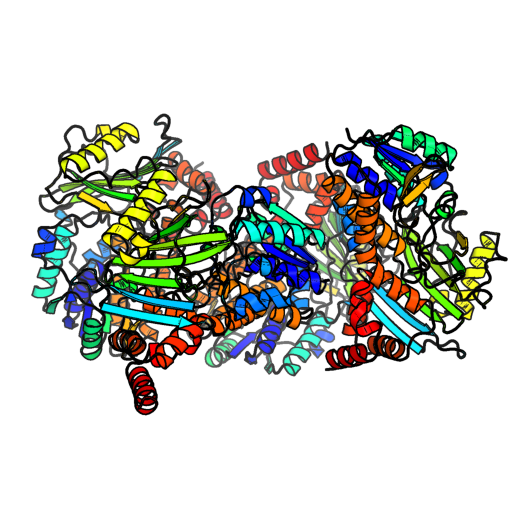 C CA . GLN C 1 121 ? 37.73400 20.80800 23.77900 1.000 39.33595 121 GLN C CA 1
ATOM 7508 C C . GLN C 1 121 ? 37.29200 21.59200 25.00600 1.000 32.97553 121 GLN C C 1
ATOM 7509 O O . GLN C 1 121 ? 36.25800 22.26600 24.97900 1.000 32.30771 121 GLN C O 1
ATOM 7515 N N . LEU C 1 122 ? 38.08600 21.51600 26.06900 1.000 36.93369 122 LEU C N 1
ATOM 7516 C CA . LEU C 1 122 ? 37.78100 22.16700 27.33700 1.000 35.16565 122 LEU C CA 1
ATOM 7517 C C . LEU C 1 122 ? 38.84300 23.21600 27.63400 1.000 35.69981 122 LEU C C 1
ATOM 7518 O O . LEU C 1 122 ? 40.04000 22.91400 27.63700 1.000 33.01819 122 LEU C O 1
ATOM 7523 N N . VAL C 1 123 ? 38.40400 24.44300 27.88800 1.000 32.39885 123 VAL C N 1
ATOM 7524 C CA . VAL C 1 123 ? 39.29500 25.56400 28.14400 1.000 29.04961 123 VAL C CA 1
ATOM 7525 C C . VAL C 1 123 ? 38.93000 26.17000 29.48800 1.000 34.24282 123 VAL C C 1
ATOM 7526 O O . VAL C 1 123 ? 37.75800 26.47500 29.73800 1.000 33.23659 123 VAL C O 1
ATOM 7530 N N . ILE C 1 124 ? 39.93400 26.35700 30.33900 1.000 31.13032 124 ILE C N 1
ATOM 7531 C CA . ILE C 1 124 ? 39.76700 26.96400 31.65200 1.000 33.06802 124 ILE C CA 1
ATOM 7532 C C . ILE C 1 124 ? 40.12700 28.44200 31.55000 1.000 41.18586 124 ILE C C 1
ATOM 7533 O O . ILE C 1 124 ? 41.29500 28.79400 31.35000 1.000 44.75764 124 ILE C O 1
ATOM 7538 N N . GLN C 1 125 ? 39.13200 29.31400 31.70000 1.000 37.91095 125 GLN C N 1
ATOM 7539 C CA . GLN C 1 125 ? 39.38200 30.74500 31.83000 1.000 44.32413 125 GLN C CA 1
ATOM 7540 C C . GLN C 1 125 ? 38.13900 31.40700 32.40200 1.000 43.01021 125 GLN C C 1
ATOM 7541 O O . GLN C 1 125 ? 37.02600 30.88100 32.30300 1.000 41.59776 125 GLN C O 1
ATOM 7547 N N . ASP C 1 126 ? 38.34800 32.57200 33.00900 1.000 45.04659 126 ASP C N 1
ATOM 7548 C CA . ASP C 1 126 ? 37.25400 33.39900 33.49500 1.000 43.88332 126 ASP C CA 1
ATOM 7549 C C . ASP C 1 126 ? 36.82500 34.32900 32.36900 1.000 46.17539 126 ASP C C 1
ATOM 7550 O O . ASP C 1 126 ? 37.60900 35.17400 31.92900 1.000 49.29134 126 ASP C O 1
ATOM 7555 N N . ALA C 1 127 ? 35.58800 34.17600 31.90400 1.000 43.14483 127 ALA C N 1
ATOM 7556 C CA . ALA C 1 127 ? 35.13600 34.84600 30.69300 1.000 41.60577 127 ALA C CA 1
ATOM 7557 C C . ALA C 1 127 ? 34.45000 36.16800 31.02700 1.000 39.02472 127 ALA C C 1
ATOM 7558 O O . ALA C 1 127 ? 33.43000 36.19100 31.72600 1.000 38.72462 127 ALA C O 1
ATOM 7560 N N . GLY C 1 128 ? 35.00900 37.26700 30.52300 1.000 41.04593 128 GLY C N 1
ATOM 7561 C CA . GLY C 1 128 ? 34.36700 38.55100 30.55200 1.000 41.45973 128 GLY C CA 1
ATOM 7562 C C . GLY C 1 128 ? 33.96700 39.01500 29.16600 1.000 35.10457 128 GLY C C 1
ATOM 7563 O O . GLY C 1 128 ? 33.93700 38.23700 28.20400 1.000 36.86361 128 GLY C O 1
ATOM 7564 N N . ILE C 1 129 ? 33.69500 40.31700 29.05300 1.000 36.82126 129 ILE C N 1
ATOM 7565 C CA . ILE C 1 129 ? 33.33200 40.88800 27.75900 1.000 33.21635 129 ILE C CA 1
ATOM 7566 C C . ILE C 1 129 ? 34.43900 40.65300 26.73700 1.000 32.68716 129 ILE C C 1
ATOM 7567 O O . ILE C 1 129 ? 34.17600 40.27500 25.59000 1.000 34.44123 129 ILE C O 1
ATOM 7572 N N . GLU C 1 130 ? 35.69700 40.81800 27.15100 1.000 34.54359 130 GLU C N 1
ATOM 7573 C CA . GLU C 1 130 ? 36.80800 40.69200 26.21400 1.000 31.76531 130 GLU C CA 1
ATOM 7574 C C . GLU C 1 130 ? 36.98700 39.25200 25.74500 1.000 32.57305 130 GLU C C 1
ATOM 7575 O O . GLU C 1 130 ? 37.28400 39.00600 24.57000 1.000 33.19137 130 GLU C O 1
ATOM 7581 N N . GLU C 1 131 ? 36.85100 38.28100 26.65300 1.000 31.93582 131 GLU C N 1
ATOM 7582 C CA . GLU C 1 131 ? 36.96500 36.89900 26.21400 1.000 28.36475 131 GLU C CA 1
ATOM 7583 C C . GLU C 1 131 ? 35.80000 36.51900 25.31900 1.000 28.95012 131 GLU C C 1
ATOM 7584 O O . GLU C 1 131 ? 35.96500 35.72200 24.38800 1.000 30.42951 131 GLU C O 1
ATOM 7590 N N . LEU C 1 132 ? 34.61500 37.06000 25.60600 1.000 29.33610 132 LEU C N 1
ATOM 7591 C CA . LEU C 1 132 ? 33.44800 36.77400 24.78500 1.000 27.24367 132 LEU C CA 1
ATOM 7592 C C . LEU C 1 132 ? 33.59900 37.36800 23.39200 1.000 28.81354 132 LEU C C 1
ATOM 7593 O O . LEU C 1 132 ? 33.12600 36.77700 22.41500 1.000 27.47926 132 LEU C O 1
ATOM 7598 N N . GLU C 1 133 ? 34.27500 38.51500 23.28000 1.000 31.99692 133 GLU C N 1
ATOM 7599 C CA . GLU C 1 133 ? 34.58200 39.07500 21.96600 1.000 33.12630 133 GLU C CA 1
ATOM 7600 C C . GLU C 1 133 ? 35.45100 38.11400 21.16500 1.000 30.95314 133 GLU C C 1
ATOM 7601 O O . GLU C 1 133 ? 35.15900 37.82500 19.99800 1.000 31.79695 133 GLU C O 1
ATOM 7607 N N . GLN C 1 134 ? 36.50100 37.56500 21.79700 1.000 28.18241 134 GLN C N 1
ATOM 7608 C CA . GLN C 1 134 ? 37.38600 36.64200 21.08800 1.000 31.73247 134 GLN C CA 1
ATOM 7609 C C . GLN C 1 134 ? 36.64600 35.38500 20.66100 1.000 33.31111 134 GLN C C 1
ATOM 7610 O O . GLN C 1 134 ? 36.82400 34.90200 19.53700 1.000 35.06411 134 GLN C O 1
ATOM 7616 N N . LEU C 1 135 ? 35.80100 34.84200 21.54000 1.000 34.87690 135 LEU C N 1
ATOM 7617 C CA . LEU C 1 135 ? 35.03600 33.66200 21.16700 1.000 26.35753 135 LEU C CA 1
ATOM 7618 C C . LEU C 1 135 ? 34.09700 33.96500 20.01100 1.000 24.77849 135 LEU C C 1
ATOM 7619 O O . LEU C 1 135 ? 33.94100 33.15300 19.09100 1.000 30.38892 135 LEU C O 1
ATOM 7624 N N . ALA C 1 136 ? 33.47800 35.14300 20.02700 1.000 28.68842 136 ALA C N 1
ATOM 7625 C CA . ALA C 1 136 ? 32.50700 35.46300 18.98800 1.000 25.70988 136 ALA C CA 1
ATOM 7626 C C . ALA C 1 136 ? 33.17200 35.62400 17.62700 1.000 35.47666 136 ALA C C 1
ATOM 7627 O O . ALA C 1 136 ? 32.49600 35.49900 16.60000 1.000 30.10353 136 ALA C O 1
ATOM 7629 N N . ASN C 1 137 ? 34.48200 35.88800 17.59600 1.000 31.51515 137 ASN C N 1
ATOM 7630 C CA . ASN C 1 137 ? 35.20300 35.88900 16.32700 1.000 34.93181 137 ASN C CA 1
ATOM 7631 C C . ASN C 1 137 ? 35.52900 34.48800 15.82500 1.000 40.23081 137 ASN C C 1
ATOM 7632 O O . ASN C 1 137 ? 35.81400 34.32800 14.63600 1.000 40.65956 137 ASN C O 1
ATOM 7637 N N . ASP C 1 138 ? 35.50400 33.47100 16.68800 1.000 31.93240 138 ASP C N 1
ATOM 7638 C CA . ASP C 1 138 ? 36.04500 32.17100 16.31900 1.000 33.08009 138 ASP C CA 1
ATOM 7639 C C . ASP C 1 138 ? 35.01000 31.06400 16.23100 1.000 30.75902 138 ASP C C 1
ATOM 7640 O O . ASP C 1 138 ? 35.35800 29.94700 15.83100 1.000 40.45903 138 ASP C O 1
ATOM 7645 N N . TYR C 1 139 ? 33.75500 31.33100 16.58400 1.000 33.88489 139 TYR C N 1
ATOM 7646 C CA . TYR C 1 139 ? 32.73200 30.29600 16.60600 1.000 25.95456 139 TYR C CA 1
ATOM 7647 C C . TYR C 1 139 ? 31.44500 30.84400 16.01000 1.000 31.45706 139 TYR C C 1
ATOM 7648 O O . TYR C 1 139 ? 31.15800 32.03700 16.12300 1.000 31.22574 139 TYR C O 1
ATOM 7657 N N . GLU C 1 140 ? 30.67000 29.95500 15.37900 1.000 25.83988 140 GLU C N 1
ATOM 7658 C CA . GLU C 1 140 ? 29.41000 30.36100 14.76000 1.000 29.76931 140 GLU C CA 1
ATOM 7659 C C . GLU C 1 140 ? 28.33000 30.70000 15.77700 1.000 28.59635 140 GLU C C 1
ATOM 7660 O O . GLU C 1 140 ? 27.41300 31.46600 15.46100 1.000 27.37808 140 GLU C O 1
ATOM 7666 N N . LEU C 1 141 ? 28.42700 30.15900 16.98400 1.000 26.49471 141 LEU C N 1
ATOM 7667 C CA . LEU C 1 141 ? 27.43500 30.38100 18.02600 1.000 27.53607 141 LEU C CA 1
ATOM 7668 C C . LEU C 1 141 ? 28.17900 30.33600 19.35000 1.000 24.74442 141 LEU C C 1
ATOM 7669 O O . LEU C 1 141 ? 28.95600 29.41000 19.58700 1.000 24.46673 141 LEU C O 1
ATOM 7674 N N . VAL C 1 142 ? 27.96700 31.34000 20.19200 1.000 21.23172 142 VAL C N 1
ATOM 7675 C CA . VAL C 1 142 ? 28.53200 31.35000 21.53300 1.000 22.67159 142 VAL C CA 1
ATOM 7676 C C . VAL C 1 142 ? 27.37100 31.40000 22.50900 1.000 22.61785 142 VAL C C 1
ATOM 7677 O O . VAL C 1 142 ? 26.61600 32.38000 22.53300 1.000 21.46280 142 VAL C O 1
ATOM 7681 N N . LEU C 1 143 ? 27.23500 30.35400 23.32300 1.000 22.63073 143 LEU C N 1
ATOM 7682 C CA . LEU C 1 143 ? 26.18300 30.29700 24.32500 1.000 22.69786 143 LEU C CA 1
ATOM 7683 C C . LEU C 1 143 ? 26.77600 30.59400 25.69200 1.000 19.34197 143 LEU C C 1
ATOM 7684 O O . LEU C 1 143 ? 27.85500 30.10800 26.02900 1.000 22.91639 143 LEU C O 1
ATOM 7689 N N . LEU C 1 144 ? 26.05400 31.40800 26.44800 1.000 15.88495 144 LEU C N 1
ATOM 7690 C CA . LEU C 1 144 ? 26.48000 31.80200 27.80100 1.000 21.39401 144 LEU C CA 1
ATOM 7691 C C . LEU C 1 144 ? 25.56900 31.05900 28.77800 1.000 22.45130 144 LEU C C 1
ATOM 7692 O O . LEU C 1 144 ? 24.40600 31.42800 28.89100 1.000 22.52793 144 LEU C O 1
ATOM 7697 N N . ALA C 1 145 ? 26.11500 30.04300 29.41400 1.000 23.99658 145 ALA C N 1
ATOM 7698 C CA . ALA C 1 145 ? 25.39800 29.19300 30.35900 1.000 26.84995 145 ALA C CA 1
ATOM 7699 C C . ALA C 1 145 ? 25.98300 29.33700 31.75400 1.000 26.40101 145 ALA C C 1
ATOM 7700 O O . ALA C 1 145 ? 26.12700 28.35900 32.48800 1.000 32.68453 145 ALA C O 1
ATOM 7702 N N . ALA C 1 146 ? 26.34300 30.56700 32.11800 1.000 26.40418 146 ALA C N 1
ATOM 7703 C CA . ALA C 1 146 ? 27.18100 30.85400 33.26700 1.000 32.83603 146 ALA C CA 1
ATOM 7704 C C . ALA C 1 146 ? 26.38400 30.96600 34.55100 1.000 39.33197 146 ALA C C 1
ATOM 7705 O O . ALA C 1 146 ? 26.94200 31.37700 35.57400 1.000 39.75855 146 ALA C O 1
ATOM 7707 N N . GLY C 1 147 ? 25.09100 30.64600 34.50800 1.000 34.24802 147 GLY C N 1
ATOM 7708 C CA . GLY C 1 147 ? 24.28800 30.52900 35.70400 1.000 32.03743 147 GLY C CA 1
ATOM 7709 C C . GLY C 1 147 ? 24.05800 31.83500 36.43100 1.000 39.39836 147 GLY C C 1
ATOM 7710 O O . GLY C 1 147 ? 23.34700 32.71800 35.93700 1.000 37.66543 147 GLY C O 1
ATOM 7711 N N . LYS C 1 148 ? 24.62000 31.93400 37.63500 1.000 41.92437 148 LYS C N 1
ATOM 7712 C CA . LYS C 1 148 ? 24.54200 33.12400 38.47100 1.000 45.79331 148 LYS C CA 1
ATOM 7713 C C . LYS C 1 148 ? 25.81800 33.96200 38.43900 1.000 45.18958 148 LYS C C 1
ATOM 7714 O O . LYS C 1 148 ? 25.89300 34.97300 39.14600 1.000 47.11688 148 LYS C O 1
ATOM 7720 N N . GLY C 1 149 ? 26.81100 33.58300 37.63100 1.000 39.35888 149 GLY C N 1
ATOM 7721 C CA . GLY C 1 149 ? 28.04800 34.33500 37.58400 1.000 43.62678 149 GLY C CA 1
ATOM 7722 C C . GLY C 1 149 ? 27.84200 35.73700 37.04200 1.000 47.86795 149 GLY C C 1
ATOM 7723 O O . GLY C 1 149 ? 26.87200 36.02900 36.33900 1.000 45.52106 149 GLY C O 1
ATOM 7724 N N . GLU C 1 150 ? 28.78400 36.62100 37.37800 1.000 45.99132 150 GLU C N 1
ATOM 7725 C CA . GLU C 1 150 ? 28.55700 38.05200 37.19400 1.000 52.98523 150 GLU C CA 1
ATOM 7726 C C . GLU C 1 150 ? 28.36300 38.44800 35.73600 1.000 44.02343 150 GLU C C 1
ATOM 7727 O O . GLU C 1 150 ? 27.72900 39.47500 35.46700 1.000 43.29680 150 GLU C O 1
ATOM 7733 N N . VAL C 1 151 ? 28.88800 37.66500 34.79100 1.000 39.78712 151 VAL C N 1
ATOM 7734 C CA . VAL C 1 151 ? 28.78100 38.03000 33.38000 1.000 38.58728 151 VAL C CA 1
ATOM 7735 C C . VAL C 1 151 ? 27.32900 38.02300 32.90200 1.000 35.58595 151 VAL C C 1
ATOM 7736 O O . VAL C 1 151 ? 26.96300 38.78600 31.99600 1.000 31.08478 151 VAL C O 1
ATOM 7740 N N . VAL C 1 152 ? 26.47300 37.19400 33.50900 1.000 31.45174 152 VAL C N 1
ATOM 7741 C CA . VAL C 1 152 ? 25.10100 37.08300 33.02400 1.000 32.35449 152 VAL C CA 1
ATOM 7742 C C . VAL C 1 152 ? 24.32100 38.37200 33.23600 1.000 27.70480 152 VAL C C 1
ATOM 7743 O O . VAL C 1 152 ? 23.29800 38.58200 32.57600 1.000 26.01380 152 VAL C O 1
ATOM 7747 N N . LYS C 1 153 ? 24.77800 39.25100 34.12800 1.000 30.17244 153 LYS C N 1
ATOM 7748 C CA . LYS C 1 153 ? 24.08200 40.51700 34.32300 1.000 31.57893 153 LYS C CA 1
ATOM 7749 C C . LYS C 1 153 ? 24.23200 41.44300 33.12700 1.000 32.55811 153 LYS C C 1
ATOM 7750 O O . LYS C 1 153 ? 23.61900 42.51700 33.11000 1.000 32.38365 153 LYS C O 1
ATOM 7756 N N . GLN C 1 154 ? 25.08000 41.08300 32.16200 1.000 29.51829 154 GLN C N 1
ATOM 7757 C CA . GLN C 1 154 ? 25.18900 41.85100 30.93100 1.000 31.04718 154 GLN C CA 1
ATOM 7758 C C . GLN C 1 154 ? 23.94900 41.70100 30.06100 1.000 26.55143 154 GLN C C 1
ATOM 7759 O O . GLN C 1 154 ? 23.68700 42.55700 29.20900 1.000 27.02483 154 GLN C O 1
ATOM 7765 N N . PHE C 1 155 ? 23.21600 40.60000 30.20400 1.000 23.79174 155 PHE C N 1
ATOM 7766 C CA . PHE C 1 155 ? 21.92700 40.46900 29.53200 1.000 22.01546 155 PHE C CA 1
ATOM 7767 C C . PHE C 1 155 ? 20.90900 41.39800 30.18300 1.000 20.91755 155 PHE C C 1
ATOM 7768 O O . PHE C 1 155 ? 20.82600 41.46700 31.40700 1.000 25.95038 155 PHE C O 1
ATOM 7776 N N . GLU C 1 156 ? 20.08800 42.06600 29.36200 1.000 23.12118 156 GLU C N 1
ATOM 7777 C CA . GLU C 1 156 ? 19.07900 42.98900 29.88200 1.000 23.94963 156 GLU C CA 1
ATOM 7778 C C . GLU C 1 156 ? 18.10900 42.25600 30.80300 1.000 24.79104 156 GLU C C 1
ATOM 7779 O O . GLU C 1 156 ? 17.61900 41.18100 30.45000 1.000 23.45405 156 GLU C O 1
ATOM 7785 N N . ARG C 1 157 ? 17.82100 42.82800 31.97900 1.000 19.95872 157 ARG C N 1
ATOM 7786 C CA . ARG C 1 157 ? 16.70400 42.32400 32.77300 1.000 19.25651 157 ARG C CA 1
ATOM 7787 C C . ARG C 1 157 ? 15.39000 42.66800 32.07700 1.000 22.40937 157 ARG C C 1
ATOM 7788 O O . ARG C 1 157 ? 15.17000 43.81500 31.68300 1.000 25.23312 157 ARG C O 1
ATOM 7796 N N . ASP C 1 158 ? 14.50500 41.68200 31.94100 1.000 18.61493 158 ASP C N 1
ATOM 7797 C CA . ASP C 1 158 ? 13.23200 41.86300 31.25200 1.000 17.80281 158 ASP C CA 1
ATOM 7798 C C . ASP C 1 158 ? 12.24900 42.39800 32.28400 1.000 22.24067 158 ASP C C 1
ATOM 7799 O O . ASP C 1 158 ? 11.74400 41.64800 33.12100 1.000 21.64197 158 ASP C O 1
ATOM 7804 N N . GLY C 1 159 ? 11.96800 43.70200 32.23800 1.000 20.59267 159 GLY C N 1
ATOM 7805 C CA . GLY C 1 159 ? 11.08900 44.25700 33.25300 1.000 18.19221 159 GLY C CA 1
ATOM 7806 C C . GLY C 1 159 ? 9.64100 43.84000 33.10100 1.000 20.67020 159 GLY C C 1
ATOM 7807 O O . GLY C 1 159 ? 8.85900 43.98000 34.04700 1.000 22.27080 159 GLY C O 1
ATOM 7808 N N . ALA C 1 160 ? 9.26600 43.32800 31.93800 1.000 19.06707 160 ALA C N 1
ATOM 7809 C CA . ALA C 1 160 ? 7.88900 42.89200 31.75500 1.000 20.27244 160 ALA C CA 1
ATOM 7810 C C . ALA C 1 160 ? 7.67000 41.52500 32.38000 1.000 24.00788 160 ALA C C 1
ATOM 7811 O O . ALA C 1 160 ? 6.61600 41.26000 32.96600 1.000 29.07044 160 ALA C O 1
ATOM 7813 N N . ARG C 1 161 ? 8.67000 40.65500 32.30100 1.000 19.35563 161 ARG C N 1
ATOM 7814 C CA . ARG C 1 161 ? 8.47700 39.25800 32.76700 1.000 18.55346 161 ARG C CA 1
ATOM 7815 C C . ARG C 1 161 ? 9.08100 39.04600 34.15700 1.000 20.99765 161 ARG C C 1
ATOM 7816 O O . ARG C 1 161 ? 8.83800 37.99800 34.72600 1.000 20.73038 161 ARG C O 1
ATOM 7824 N N . SER C 1 162 ? 9.82100 40.02300 34.66500 1.000 19.64317 162 SER C N 1
ATOM 7825 C CA . SER C 1 162 ? 10.39700 39.92500 36.02800 1.000 19.87604 162 SER C CA 1
ATOM 7826 C C . SER C 1 162 ? 9.46300 40.61500 37.03400 1.000 26.02926 162 SER C C 1
ATOM 7827 O O . SER C 1 162 ? 9.40100 41.84000 37.03300 1.000 26.09722 162 SER C O 1
ATOM 7830 N N A VAL C 1 163 ? 8.93400 39.84700 37.98800 0.457 22.07450 163 VAL C N 1
ATOM 7831 N N B VAL C 1 163 ? 8.93800 39.85100 37.99400 0.543 22.05025 163 VAL C N 1
ATOM 7832 C CA A VAL C 1 163 ? 7.98500 40.42700 38.98300 0.457 25.56122 163 VAL C CA 1
ATOM 7833 C CA B VAL C 1 163 ? 7.98300 40.41100 38.99800 0.543 25.56040 163 VAL C CA 1
ATOM 7834 C C A VAL C 1 163 ? 8.76100 40.94200 40.19800 0.457 25.40835 163 VAL C C 1
ATOM 7835 C C B VAL C 1 163 ? 8.76200 40.94300 40.20200 0.543 25.41037 163 VAL C C 1
ATOM 7836 O O A VAL C 1 163 ? 8.19200 41.73200 40.96200 0.457 25.17586 163 VAL C O 1
ATOM 7837 O O B VAL C 1 163 ? 8.26500 41.85400 40.88100 0.543 25.30559 163 VAL C O 1
ATOM 7844 N N . PHE C 1 164 ? 9.96900 40.42100 40.42500 1.000 22.69516 164 PHE C N 1
ATOM 7845 C CA . PHE C 1 164 ? 10.75800 40.83100 41.61100 1.000 22.04882 164 PHE C CA 1
ATOM 7846 C C . PHE C 1 164 ? 12.08000 41.47100 41.20300 1.000 24.23016 164 PHE C C 1
ATOM 7847 O O . PHE C 1 164 ? 12.62200 41.12400 40.15500 1.000 26.09053 164 PHE C O 1
ATOM 7855 N N . ASP C 1 165 ? 12.54300 42.41100 42.02500 1.000 26.85057 165 ASP C N 1
ATOM 7856 C CA . ASP C 1 165 ? 13.84600 43.01700 41.77600 1.000 28.89126 165 ASP C CA 1
ATOM 7857 C C . ASP C 1 165 ? 14.80300 42.90400 42.95900 1.000 27.08240 165 ASP C C 1
ATOM 7858 O O . ASP C 1 165 ? 15.92400 43.42800 42.88800 1.000 31.71424 165 ASP C O 1
ATOM 7863 N N . LYS C 1 166 ? 14.40300 42.22300 44.02500 1.000 30.44187 166 LYS C N 1
ATOM 7864 C CA . LYS C 1 166 ? 15.18500 41.97100 45.22400 1.000 28.71586 166 LYS C CA 1
ATOM 7865 C C . LYS C 1 166 ? 15.04600 40.50200 45.58500 1.000 28.09313 166 LYS C C 1
ATOM 7866 O O . LYS C 1 166 ? 14.07800 39.84500 45.17800 1.000 26.34343 166 LYS C O 1
ATOM 7872 N N . PRO C 1 167 ? 15.98700 39.95600 46.35100 1.000 25.55396 167 PRO C N 1
ATOM 7873 C CA . PRO C 1 167 ? 15.81100 38.58900 46.83700 1.000 27.58672 167 PRO C CA 1
ATOM 7874 C C . PRO C 1 167 ? 14.54000 38.49100 47.66200 1.000 30.55138 167 PRO C C 1
ATOM 7875 O O . PRO C 1 167 ? 14.22100 39.37400 48.46100 1.000 26.70346 167 PRO C O 1
ATOM 7879 N N . GLN C 1 168 ? 13.81200 37.39600 47.46600 1.000 25.42429 168 GLN C N 1
ATOM 7880 C CA . GLN C 1 168 ? 12.59900 37.13600 48.21400 1.000 27.86521 168 GLN C CA 1
ATOM 7881 C C . GLN C 1 168 ? 12.82100 36.14700 49.35000 1.000 23.99945 168 GLN C C 1
ATOM 7882 O O . GLN C 1 168 ? 11.97300 36.04500 50.24100 1.000 26.20354 168 GLN C O 1
ATOM 7888 N N . ARG C 1 169 ? 13.94500 35.44100 49.34600 1.000 24.22724 169 ARG C N 1
ATOM 7889 C CA . ARG C 1 169 ? 14.25400 34.52800 50.43200 1.000 27.88131 169 ARG C CA 1
ATOM 7890 C C . ARG C 1 169 ? 15.74600 34.54400 50.68100 1.000 26.30227 169 ARG C C 1
ATOM 7891 O O . ARG C 1 169 ? 16.54400 34.68600 49.75400 1.000 29.17739 169 ARG C O 1
ATOM 7899 N N . ALA C 1 170 ? 16.11000 34.39300 51.95200 1.000 25.03975 170 ALA C N 1
ATOM 7900 C CA . ALA C 1 170 ? 17.48600 34.12600 52.34100 1.000 28.79455 170 ALA C CA 1
ATOM 7901 C C . ALA C 1 170 ? 17.66700 32.61200 52.39100 1.000 25.11733 170 ALA C C 1
ATOM 7902 O O . ALA C 1 170 ? 16.99400 31.93400 53.17500 1.000 27.76146 170 ALA C O 1
ATOM 7904 N N . LEU C 1 171 ? 18.54500 32.09100 51.54500 1.000 24.82434 171 LEU C N 1
ATOM 7905 C CA . LEU C 1 171 ? 18.71300 30.65400 51.38100 1.000 25.86833 171 LEU C CA 1
ATOM 7906 C C . LEU C 1 171 ? 19.86400 30.11500 52.21500 1.000 26.48526 171 LEU C C 1
ATOM 7907 O O . LEU C 1 171 ? 20.87900 30.78400 52.42500 1.000 24.64446 171 LEU C O 1
ATOM 7912 N N . ALA C 1 172 ? 19.70900 28.87200 52.66000 1.000 21.37311 172 ALA C N 1
ATOM 7913 C CA . ALA C 1 172 ? 20.83900 28.13300 53.18800 1.000 21.69447 172 ALA C CA 1
ATOM 7914 C C . ALA C 1 172 ? 20.65700 26.66600 52.84000 1.000 22.54391 172 ALA C C 1
ATOM 7915 O O . ALA C 1 172 ? 19.53100 26.15900 52.82700 1.000 23.80263 172 ALA C O 1
ATOM 7917 N N . LEU C 1 173 ? 21.76500 26.01000 52.50900 1.000 21.64140 173 LEU C N 1
ATOM 7918 C CA . LEU C 1 173 ? 21.82700 24.57300 52.30200 1.000 24.73432 173 LEU C CA 1
ATOM 7919 C C . LEU C 1 173 ? 22.72100 23.95800 53.35500 1.000 23.87243 173 LEU C C 1
ATOM 7920 O O . LEU C 1 173 ? 23.72500 24.55500 53.74300 1.000 21.24162 173 LEU C O 1
ATOM 7925 N N . THR C 1 174 ? 22.38300 22.73500 53.76600 1.000 18.35508 174 THR C N 1
ATOM 7926 C CA . THR C 1 174 ? 23.22800 21.95800 54.66800 1.000 21.08959 174 THR C CA 1
ATOM 7927 C C . THR C 1 174 ? 23.15500 20.50400 54.23800 1.000 20.99888 174 THR C C 1
ATOM 7928 O O . THR C 1 174 ? 22.06400 19.92500 54.24100 1.000 21.81946 174 THR C O 1
ATOM 7932 N N . TYR C 1 175 ? 24.29100 19.93700 53.83200 1.000 19.92787 175 TYR C N 1
ATOM 7933 C CA . TYR C 1 175 ? 24.38600 18.52000 53.48600 1.000 18.85674 175 TYR C CA 1
ATOM 7934 C C . TYR C 1 175 ? 24.77600 17.74500 54.73800 1.000 18.84697 175 TYR C C 1
ATOM 7935 O O . TYR C 1 175 ? 25.84500 17.99800 55.31100 1.000 19.44487 175 TYR C O 1
ATOM 7944 N N . VAL C 1 176 ? 23.94400 16.79100 55.15600 1.000 16.11052 176 VAL C N 1
ATOM 7945 C CA . VAL C 1 176 ? 24.21700 16.05100 56.38900 1.000 21.48592 176 VAL C CA 1
ATOM 7946 C C . VAL C 1 176 ? 24.19800 14.55100 56.15700 1.000 25.82251 176 VAL C C 1
ATOM 7947 O O . VAL C 1 176 ? 23.52600 14.04600 55.25200 1.000 19.66844 176 VAL C O 1
ATOM 7951 N N . LYS C 1 177 ? 24.89100 13.89500 57.08200 1.000 23.56094 177 LYS C N 1
ATOM 7952 C CA . LYS C 1 177 ? 24.84700 12.43200 57.12900 1.000 23.97705 177 LYS C CA 1
ATOM 7953 C C . LYS C 1 177 ? 24.06500 12.01800 58.37300 1.000 21.82998 177 LYS C C 1
ATOM 7954 O O . LYS C 1 177 ? 23.90400 12.84200 59.26300 1.000 19.73024 177 LYS C O 1
ATOM 7960 N N . ASN C 1 178 ? 23.55800 10.80400 58.36100 1.000 19.44680 178 ASN C N 1
ATOM 7961 C CA . ASN C 1 178 ? 22.85900 10.16200 59.48100 1.000 18.00404 178 ASN C CA 1
ATOM 7962 C C . ASN C 1 178 ? 21.52700 10.81400 59.84900 1.000 23.52245 178 ASN C C 1
ATOM 7963 O O . ASN C 1 178 ? 21.06800 10.67800 60.98500 1.000 24.55650 178 ASN C O 1
ATOM 7968 N N . MET C 1 179 ? 20.85100 11.48700 58.91200 1.000 16.34563 179 MET C N 1
ATOM 7969 C CA . MET C 1 179 ? 19.47700 11.89400 59.17500 1.000 16.93708 179 MET C CA 1
ATOM 7970 C C . MET C 1 179 ? 18.55600 10.67400 59.16100 1.000 17.76926 179 MET C C 1
ATOM 7971 O O . MET C 1 179 ? 18.75600 9.73500 58.39100 1.000 19.73967 179 MET C O 1
ATOM 7976 N N . LYS C 1 180 ? 17.55500 10.67700 60.02600 1.000 16.49883 180 LYS C N 1
ATOM 7977 C CA . LYS C 1 180 ? 16.61500 9.56000 60.06700 1.000 19.37689 180 LYS C CA 1
ATOM 7978 C C . LYS C 1 180 ? 15.78000 9.55600 58.79100 1.000 22.70282 180 LYS C C 1
ATOM 7979 O O . LYS C 1 180 ? 15.29100 10.61100 58.39200 1.000 21.08388 180 LYS C O 1
ATOM 7985 N N . PRO C 1 181 ? 15.62200 8.41800 58.11700 1.000 23.28769 181 PRO C N 1
ATOM 7986 C CA . PRO C 1 181 ? 14.71800 8.36500 56.95900 1.000 22.49352 181 PRO C CA 1
ATOM 7987 C C . PRO C 1 181 ? 13.26300 8.40100 57.39400 1.000 24.04424 181 PRO C C 1
ATOM 7988 O O . PRO C 1 181 ? 12.92100 8.19600 58.56000 1.000 19.92769 181 PRO C O 1
ATOM 7992 N N . ILE C 1 182 ? 12.38700 8.71100 56.43600 1.000 21.92468 182 ILE C N 1
ATOM 7993 C CA . ILE C 1 182 ? 10.94900 8.65600 56.66200 1.000 22.07660 182 ILE C CA 1
ATOM 7994 C C . ILE C 1 182 ? 10.39700 7.40200 55.99400 1.000 22.63458 182 ILE C C 1
ATOM 7995 O O . ILE C 1 182 ? 10.65400 7.14600 54.80800 1.000 23.58233 182 ILE C O 1
ATOM 8000 N N . SER C 1 183 ? 9.69000 6.60700 56.76200 1.000 21.62000 183 SER C N 1
ATOM 8001 C CA . SER C 1 183 ? 8.97800 5.41100 56.33700 1.000 21.83924 183 SER C CA 1
ATOM 8002 C C . SER C 1 183 ? 7.56200 5.77600 55.91400 1.000 17.45467 183 SER C C 1
ATOM 8003 O O . SER C 1 183 ? 6.91900 6.59600 56.57000 1.000 20.13724 183 SER C O 1
ATOM 8006 N N . PRO C 1 184 ? 6.99500 5.14200 54.86500 1.000 17.82404 184 PRO C N 1
ATOM 8007 C CA . PRO C 1 184 ? 7.53400 4.03200 54.07000 1.000 15.96608 184 PRO C CA 1
ATOM 8008 C C . PRO C 1 184 ? 8.12400 4.46000 52.72900 1.000 15.73715 184 PRO C C 1
ATOM 8009 O O . PRO C 1 184 ? 8.52900 3.61700 51.93000 1.000 17.54293 184 PRO C O 1
ATOM 8013 N N . TYR C 1 185 ? 8.19000 5.75600 52.44300 1.000 13.64486 185 TYR C N 1
ATOM 8014 C CA . TYR C 1 185 ? 8.80800 6.20100 51.20300 1.000 15.53500 185 TYR C CA 1
ATOM 8015 C C . TYR C 1 185 ? 9.40200 7.57400 51.43800 1.000 11.73284 185 TYR C C 1
ATOM 8016 O O . TYR C 1 185 ? 8.87300 8.34900 52.24200 1.000 14.14456 185 TYR C O 1
ATOM 8025 N N . SER C 1 186 ? 10.53900 7.83800 50.79000 1.000 12.19940 186 SER C N 1
ATOM 8026 C CA . SER C 1 186 ? 11.20600 9.12800 50.95300 1.000 14.44570 186 SER C CA 1
ATOM 8027 C C . SER C 1 186 ? 10.41100 10.23200 50.27100 1.000 15.34707 186 SER C C 1
ATOM 8028 O O . SER C 1 186 ? 9.69300 10.00300 49.29500 1.000 13.12997 186 SER C O 1
ATOM 8031 N N . ARG C 1 187 ? 10.55100 11.45000 50.78100 1.000 13.56808 187 ARG C N 1
ATOM 8032 C CA . ARG C 1 187 ? 9.83500 12.53400 50.11900 1.000 13.41381 187 ARG C CA 1
ATOM 8033 C C . ARG C 1 187 ? 10.52300 13.86200 50.40200 1.000 16.19395 187 ARG C C 1
ATOM 8034 O O . ARG C 1 187 ? 11.27000 14.00800 51.37900 1.000 16.72292 187 ARG C O 1
ATOM 8042 N N . VAL C 1 188 ? 10.28500 14.83000 49.51900 1.000 15.23451 188 VAL C N 1
ATOM 8043 C CA . VAL C 1 188 ? 10.64100 16.20900 49.84400 1.000 15.83604 188 VAL C CA 1
ATOM 8044 C C . VAL C 1 188 ? 9.71600 16.67600 50.95600 1.000 18.12969 188 VAL C C 1
ATOM 8045 O O . VAL C 1 188 ? 8.50100 16.77200 50.76000 1.000 18.63925 188 VAL C O 1
ATOM 8049 N N . THR C 1 189 ? 10.27500 16.98700 52.12700 1.000 17.36160 189 THR C N 1
ATOM 8050 C CA . THR C 1 189 ? 9.43500 17.36600 53.26700 1.000 16.25048 189 THR C CA 1
ATOM 8051 C C . THR C 1 189 ? 9.23200 18.88000 53.32300 1.000 20.59822 189 THR C C 1
ATOM 8052 O O . THR C 1 189 ? 9.87000 19.59800 54.09900 1.000 25.00964 189 THR C O 1
ATOM 8056 N N . PHE C 1 190 ? 8.28000 19.36600 52.53700 1.000 16.07404 190 PHE C N 1
ATOM 8057 C CA . PHE C 1 190 ? 8.00300 20.79900 52.51900 1.000 18.21127 190 PHE C CA 1
ATOM 8058 C C . PHE C 1 190 ? 7.29200 21.25200 53.77900 1.000 20.69265 190 PHE C C 1
ATOM 8059 O O . PHE C 1 190 ? 6.25800 20.68900 54.15900 1.000 27.47892 190 PHE C O 1
ATOM 8067 N N . ASN C 1 191 ? 7.80700 22.31100 54.39500 1.000 20.47513 191 ASN C N 1
ATOM 8068 C CA . ASN C 1 191 ? 7.18500 22.90300 55.57400 1.000 22.78169 191 ASN C CA 1
ATOM 8069 C C . ASN C 1 191 ? 7.07300 24.39700 55.33800 1.000 23.78070 191 ASN C C 1
ATOM 8070 O O . ASN C 1 191 ? 8.09100 25.08700 55.22900 1.000 24.39640 191 ASN C O 1
ATOM 8075 N N . ILE C 1 192 ? 5.84500 24.88100 55.21400 1.000 23.29849 192 ILE C N 1
ATOM 8076 C CA . ILE C 1 192 ? 5.58600 26.30300 55.07500 1.000 27.63289 192 ILE C CA 1
ATOM 8077 C C . ILE C 1 192 ? 5.33000 26.84500 56.47500 1.000 28.55300 192 ILE C C 1
ATOM 8078 O O . ILE C 1 192 ? 4.32500 26.51300 57.10500 1.000 31.86856 192 ILE C O 1
ATOM 8083 N N . ILE C 1 193 ? 6.26200 27.67000 56.94100 1.000 27.92354 193 ILE C N 1
ATOM 8084 C CA . ILE C 1 193 ? 6.08900 28.35700 58.24700 1.000 30.41858 193 ILE C CA 1
ATOM 8085 C C . ILE C 1 193 ? 5.58200 29.76000 57.90600 1.000 32.54082 193 ILE C C 1
ATOM 8086 O O . ILE C 1 193 ? 6.36800 30.57200 57.42300 1.000 31.99064 193 ILE C O 1
ATOM 8091 N N . THR C 1 194 ? 4.29700 29.99400 58.12900 1.000 36.15833 194 THR C N 1
ATOM 8092 C CA . THR C 1 194 ? 3.64800 31.25800 57.70900 1.000 33.07600 194 THR C CA 1
ATOM 8093 C C . THR C 1 194 ? 4.38200 32.49600 58.23100 1.000 36.19910 194 THR C C 1
ATOM 8094 O O . THR C 1 194 ? 4.70200 32.51400 59.42100 1.000 36.56873 194 THR C O 1
ATOM 8098 N N . GLU C 1 195 ? 4.63300 33.46300 57.34600 1.000 40.12026 195 GLU C N 1
ATOM 8099 C CA . GLU C 1 195 ? 5.30400 34.75200 57.68100 1.000 47.21811 195 GLU C CA 1
ATOM 8100 C C . GLU C 1 195 ? 6.77100 34.57000 58.07800 1.000 39.23401 195 GLU C C 1
ATOM 8101 O O . GLU C 1 195 ? 7.38300 35.57400 58.41600 1.000 44.92478 195 GLU C O 1
ATOM 8107 N N . VAL C 1 196 ? 7.32100 33.36800 57.98100 1.000 31.97719 196 VAL C N 1
ATOM 8108 C CA . VAL C 1 196 ? 8.70800 33.14700 58.46400 1.000 30.59650 196 VAL C CA 1
ATOM 8109 C C . VAL C 1 196 ? 9.55300 32.59900 57.32000 1.000 30.00049 196 VAL C C 1
ATOM 8110 O O . VAL C 1 196 ? 10.63200 33.11900 57.07900 1.000 31.02399 196 VAL C O 1
ATOM 8114 N N . GLY C 1 197 ? 9.05400 31.55400 56.67000 1.000 29.66036 197 GLY C N 1
ATOM 8115 C CA . GLY C 1 197 ? 9.86900 30.94400 55.64000 1.000 30.89179 197 GLY C CA 1
ATOM 8116 C C . GLY C 1 197 ? 9.43100 29.50900 55.40500 1.000 27.14633 197 GLY C C 1
ATOM 8117 O O . GLY C 1 197 ? 8.32100 29.12600 55.75400 1.000 25.28866 197 GLY C O 1
ATOM 8118 N N . GLU C 1 198 ? 10.32800 28.74200 54.79000 1.000 25.35381 198 GLU C N 1
ATOM 8119 C CA . GLU C 1 198 ? 10.05000 27.35900 54.43300 1.000 22.61160 198 GLU C CA 1
ATOM 8120 C C . GLU C 1 198 ? 11.25900 26.50700 54.77600 1.000 24.19057 198 GLU C C 1
ATOM 8121 O O . GLU C 1 198 ? 12.39100 26.97900 54.76500 1.000 22.55155 198 GLU C O 1
ATOM 8127 N N . TYR C 1 199 ? 11.01300 25.23700 55.04800 1.000 21.58930 199 TYR C N 1
ATOM 8128 C CA . TYR C 1 199 ? 12.07800 24.26500 55.20300 1.000 21.87828 199 TYR C CA 1
ATOM 8129 C C . TYR C 1 199 ? 11.72900 23.04500 54.37100 1.000 20.20041 199 TYR C C 1
ATOM 8130 O O . TYR C 1 199 ? 10.55900 22.66500 54.30500 1.000 23.91216 199 TYR C O 1
ATOM 8139 N N . PHE C 1 200 ? 12.72700 22.42600 53.74900 1.000 18.52912 200 PHE C N 1
ATOM 8140 C CA . PHE C 1 200 ? 12.47000 21.10100 53.21300 1.000 19.72923 200 PHE C CA 1
ATOM 8141 C C . PHE C 1 200 ? 13.75700 20.29900 53.15300 1.000 19.91519 200 PHE C C 1
ATOM 8142 O O . PHE C 1 200 ? 14.86700 20.84200 53.19100 1.000 20.18393 200 PHE C O 1
ATOM 8150 N N . SER C 1 201 ? 13.58800 18.97800 53.13600 1.000 19.98774 201 SER C N 1
ATOM 8151 C CA . SER C 1 201 ? 14.71700 18.07500 53.09800 1.000 16.19164 201 SER C CA 1
ATOM 8152 C C . SER C 1 201 ? 14.38200 16.92100 52.16500 1.000 17.04908 201 SER C C 1
ATOM 8153 O O . SER C 1 201 ? 13.21200 16.60600 51.93300 1.000 17.46219 201 SER C O 1
ATOM 8156 N N . PHE C 1 202 ? 15.42500 16.30800 51.61200 1.000 16.03275 202 PHE C N 1
ATOM 8157 C CA . PHE C 1 202 ? 15.26900 15.11300 50.79100 1.000 19.56464 202 PHE C CA 1
ATOM 8158 C C . PHE C 1 202 ? 16.60800 14.39200 50.70700 1.000 16.75115 202 PHE C C 1
ATOM 8159 O O . PHE C 1 202 ? 17.66500 15.02000 50.88100 1.000 16.25058 202 PHE C O 1
ATOM 8167 N N . PRO C 1 203 ? 16.59900 13.08400 50.47200 1.000 16.91218 203 PRO C N 1
ATOM 8168 C CA . PRO C 1 203 ? 17.85500 12.35700 50.25100 1.000 18.58878 203 PRO C CA 1
ATOM 8169 C C . PRO C 1 203 ? 18.53800 12.76300 48.95800 1.000 18.35937 203 PRO C C 1
ATOM 8170 O O . PRO C 1 203 ? 17.89800 13.21800 48.00600 1.000 18.82085 203 PRO C O 1
ATOM 8174 N N . ALA C 1 204 ? 19.86900 12.61600 48.94800 1.000 17.44318 204 ALA C N 1
ATOM 8175 C CA . ALA C 1 204 ? 20.68500 13.03400 47.81300 1.000 15.88848 204 ALA C CA 1
ATOM 8176 C C . ALA C 1 204 ? 21.96300 12.21400 47.81400 1.000 16.39433 204 ALA C C 1
ATOM 8177 O O . ALA C 1 204 ? 22.18400 11.38300 48.70100 1.000 17.28665 204 ALA C O 1
ATOM 8179 N N . LEU C 1 205 ? 22.77600 12.39900 46.77900 1.000 15.06508 205 LEU C N 1
ATOM 8180 C CA . LEU C 1 205 ? 24.08100 11.74500 46.67400 1.000 16.81856 205 LEU C CA 1
ATOM 8181 C C . LEU C 1 205 ? 25.15500 12.81300 46.60800 1.000 15.14186 205 LEU C C 1
ATOM 8182 O O . LEU C 1 205 ? 25.06900 13.71900 45.77700 1.000 17.02941 205 LEU C O 1
ATOM 8187 N N . THR C 1 206 ? 26.18100 12.69600 47.44400 1.000 14.88312 206 THR C N 1
ATOM 8188 C CA . THR C 1 206 ? 27.25800 13.67900 47.40500 1.000 19.53934 206 THR C CA 1
ATOM 8189 C C . THR C 1 206 ? 28.60800 12.97100 47.25700 1.000 20.47665 206 THR C C 1
ATOM 8190 O O . THR C 1 206 ? 28.69900 11.79100 46.89100 1.000 18.66138 206 THR C O 1
ATOM 8194 N N . ILE C 1 207 ? 29.69000 13.71200 47.51400 1.000 20.91884 207 ILE C N 1
ATOM 8195 C CA . ILE C 1 207 ? 31.02600 13.27100 47.12100 1.000 22.00870 207 ILE C CA 1
ATOM 8196 C C . ILE C 1 207 ? 31.48000 12.05500 47.89600 1.000 21.24847 207 ILE C C 1
ATOM 8197 O O . ILE C 1 207 ? 32.39900 11.36100 47.45500 1.000 27.24134 207 ILE C O 1
ATOM 8202 N N . ASN C 1 208 ? 30.87700 11.78100 49.04600 1.000 17.76003 208 ASN C N 1
ATOM 8203 C CA . ASN C 1 208 ? 31.25600 10.60300 49.82000 1.000 19.00218 208 ASN C CA 1
ATOM 8204 C C . ASN C 1 208 ? 30.06500 9.69000 50.10400 1.000 24.74957 208 ASN C C 1
ATOM 8205 O O . ASN C 1 208 ? 30.06600 8.94900 51.09700 1.000 26.21432 208 ASN C O 1
ATOM 8210 N N . GLY C 1 209 ? 29.04300 9.72200 49.24500 1.000 22.10879 209 GLY C N 1
ATOM 8211 C CA . GLY C 1 209 ? 27.96000 8.76400 49.33900 1.000 21.52182 209 GLY C CA 1
ATOM 8212 C C . GLY C 1 209 ? 26.59700 9.40800 49.54600 1.000 21.27150 209 GLY C C 1
ATOM 8213 O O . GLY C 1 209 ? 26.44100 10.62800 49.49900 1.000 19.80519 209 GLY C O 1
ATOM 8214 N N . PRO C 1 210 ? 25.58800 8.58900 49.81100 1.000 20.38717 210 PRO C N 1
ATOM 8215 C CA . PRO C 1 210 ? 24.25200 9.13500 50.06900 1.000 20.25551 210 PRO C CA 1
ATOM 8216 C C . PRO C 1 210 ? 24.25500 10.04400 51.29300 1.000 22.21251 210 PRO C C 1
ATOM 8217 O O . PRO C 1 210 ? 25.04900 9.88200 52.22400 1.000 20.60300 210 PRO C O 1
ATOM 8221 N N . CYS C 1 211 ? 23.40800 11.06700 51.23900 1.000 20.18214 211 CYS C N 1
ATOM 8222 C CA . CYS C 1 211 ? 23.23200 12.01200 52.33200 1.000 21.45300 211 CYS C CA 1
ATOM 8223 C C . CYS C 1 211 ? 21.78900 12.50800 52.31800 1.000 19.05831 211 CYS C C 1
ATOM 8224 O O . CYS C 1 211 ? 20.93600 11.97400 51.60200 1.000 18.64141 211 CYS C O 1
ATOM 8227 N N . ASP C 1 212 ? 21.50500 13.50100 53.15600 1.000 17.16959 212 ASP C N 1
ATOM 8228 C CA . ASP C 1 212 ? 20.26200 14.24900 53.06100 1.000 17.87985 212 ASP C CA 1
ATOM 8229 C C . ASP C 1 212 ? 20.60800 15.72500 52.97700 1.000 20.45606 212 ASP C C 1
ATOM 8230 O O . ASP C 1 212 ? 21.61300 16.17500 53.52700 1.000 22.64219 212 ASP C O 1
ATOM 8235 N N . ILE C 1 213 ? 19.80700 16.47500 52.23300 1.000 15.99489 213 ILE C N 1
ATOM 8236 C CA . ILE C 1 213 ? 20.03000 17.91000 52.10200 1.000 19.53189 213 ILE C CA 1
ATOM 8237 C C . ILE C 1 213 ? 18.96500 18.62600 52.92100 1.000 17.56585 213 ILE C C 1
ATOM 8238 O O . ILE C 1 213 ? 17.77600 18.30500 52.81300 1.000 20.28579 213 ILE C O 1
ATOM 8243 N N . MET C 1 214 ? 19.38800 19.58500 53.74900 1.000 17.99526 214 MET C N 1
ATOM 8244 C CA . MET C 1 214 ? 18.47400 20.54900 54.34800 1.000 19.93611 214 MET C CA 1
ATOM 8245 C C . MET C 1 214 ? 18.49000 21.84100 53.53100 1.000 18.86603 214 MET C C 1
ATOM 8246 O O . MET C 1 214 ? 19.55800 22.36100 53.18500 1.000 21.50682 214 MET C O 1
ATOM 8251 N N . VAL C 1 215 ? 17.30400 22.38600 53.28800 1.000 18.56351 215 VAL C N 1
ATOM 8252 C CA . VAL C 1 215 ? 17.14100 23.64900 52.57000 1.000 19.81703 215 VAL C CA 1
ATOM 8253 C C . VAL C 1 215 ? 16.29600 24.58800 53.42200 1.000 17.26688 215 VAL C C 1
ATOM 8254 O O . VAL C 1 215 ? 15.14500 24.28100 53.73900 1.000 20.11255 215 VAL C O 1
ATOM 8258 N N . PHE C 1 216 ? 16.85400 25.74200 53.76900 1.000 20.42460 216 PHE C N 1
ATOM 8259 C CA . PHE C 1 216 ? 16.12900 26.76000 54.51200 1.000 20.82960 216 PHE C CA 1
ATOM 8260 C C . PHE C 1 216 ? 15.89100 27.95000 53.59800 1.000 22.41647 216 PHE C C 1
ATOM 8261 O O . PHE C 1 216 ? 16.81100 28.39100 52.90700 1.000 23.83204 216 PHE C O 1
ATOM 8269 N N . GLU C 1 217 ? 14.66700 28.47900 53.61800 1.000 20.17197 217 GLU C N 1
ATOM 8270 C CA . GLU C 1 217 ? 14.31000 29.67200 52.85500 1.000 27.85759 217 GLU C CA 1
ATOM 8271 C C . GLU C 1 217 ? 13.60300 30.63100 53.80100 1.000 29.03731 217 GLU C C 1
ATOM 8272 O O . GLU C 1 217 ? 12.48300 30.36000 54.23300 1.000 26.48385 217 GLU C O 1
ATOM 8278 N N . GLY C 1 218 ? 14.26300 31.73600 54.13800 1.000 25.47683 218 GLY C N 1
ATOM 8279 C CA . GLY C 1 218 ? 13.76000 32.67200 55.12900 1.000 29.22490 218 GLY C CA 1
ATOM 8280 C C . GLY C 1 218 ? 13.29600 33.97000 54.48800 1.000 24.32180 218 GLY C C 1
ATOM 8281 O O . GLY C 1 218 ? 13.99400 34.54700 53.65200 1.000 25.85025 218 GLY C O 1
ATOM 8282 N N . ILE C 1 219 ? 12.11100 34.41000 54.89500 1.000 26.60019 219 ILE C N 1
ATOM 8283 C CA . ILE C 1 219 ? 11.65900 35.74700 54.50700 1.000 28.60198 219 ILE C CA 1
ATOM 8284 C C . ILE C 1 219 ? 12.65600 36.75900 55.04800 1.000 29.85328 219 ILE C C 1
ATOM 8285 O O . ILE C 1 219 ? 13.04300 36.67300 56.22800 1.000 32.24559 219 ILE C O 1
ATOM 8290 N N . PRO C 1 220 ? 13.12300 37.70600 54.24200 1.000 30.82390 220 PRO C N 1
ATOM 8291 C CA . PRO C 1 220 ? 14.24100 38.55500 54.67100 1.000 34.45236 220 PRO C CA 1
ATOM 8292 C C . PRO C 1 220 ? 13.89000 39.39600 55.89300 1.000 35.91156 220 PRO C C 1
ATOM 8293 O O . PRO C 1 220 ? 12.73000 39.73900 56.13100 1.000 35.11059 220 PRO C O 1
ATOM 8297 N N . ASN C 1 221 ? 14.92000 39.65600 56.70800 1.000 36.66069 221 ASN C N 1
ATOM 8298 C CA . ASN C 1 221 ? 14.84500 40.28500 58.02700 1.000 39.27713 221 ASN C CA 1
ATOM 8299 C C . ASN C 1 221 ? 14.00600 39.49200 59.01900 1.000 43.34216 221 ASN C C 1
ATOM 8300 O O . ASN C 1 221 ? 13.73100 39.98200 60.12100 1.000 41.81300 221 ASN C O 1
ATOM 8305 N N . GLY C 1 222 ? 13.59700 38.27900 58.66600 1.000 39.53707 222 GLY C N 1
ATOM 8306 C CA . GLY C 1 222 ? 12.82500 37.45100 59.55500 1.000 32.64739 222 GLY C CA 1
ATOM 8307 C C . GLY C 1 222 ? 13.69100 36.54600 60.40100 1.000 30.88500 222 GLY C C 1
ATOM 8308 O O . GLY C 1 222 ? 14.92100 36.53000 60.28600 1.000 34.71231 222 GLY C O 1
ATOM 8309 N N . PRO C 1 223 ? 13.04900 35.74200 61.24700 1.000 32.58092 223 PRO C N 1
ATOM 8310 C CA . PRO C 1 223 ? 13.80800 34.82600 62.11100 1.000 37.13205 223 PRO C CA 1
ATOM 8311 C C . PRO C 1 223 ? 14.68700 33.85300 61.34800 1.000 36.26186 223 PRO C C 1
ATOM 8312 O O . PRO C 1 223 ? 15.73700 33.44900 61.86200 1.000 38.18831 223 PRO C O 1
ATOM 8316 N N . MET C 1 224 ? 14.28300 33.43800 60.14500 1.000 32.08586 224 MET C N 1
ATOM 8317 C CA . MET C 1 224 ? 15.09500 32.51300 59.36200 1.000 35.96157 224 MET C CA 1
ATOM 8318 C C . MET C 1 224 ? 16.11900 33.22800 58.49100 1.000 35.37844 224 MET C C 1
ATOM 8319 O O . MET C 1 224 ? 16.84200 32.56800 57.73700 1.000 36.92225 224 MET C O 1
ATOM 8324 N N . ASP C 1 225 ? 16.17000 34.55700 58.54500 1.000 32.35244 225 ASP C N 1
ATOM 8325 C CA . ASP C 1 225 ? 17.23200 35.33100 57.90300 1.000 35.65728 225 ASP C CA 1
ATOM 8326 C C . ASP C 1 225 ? 18.33300 35.58000 58.93300 1.000 43.18101 225 ASP C C 1
ATOM 8327 O O . ASP C 1 225 ? 18.50700 36.67900 59.46200 1.000 42.76206 225 ASP C O 1
ATOM 8332 N N . CYS C 1 226 ? 19.08000 34.51300 59.22200 1.000 39.64440 226 CYS C N 1
ATOM 8333 C CA . CYS C 1 226 ? 20.03400 34.51800 60.32600 1.000 44.65371 226 CYS C CA 1
ATOM 8334 C C . CYS C 1 226 ? 21.40200 33.97000 59.92600 1.000 40.42058 226 CYS C C 1
ATOM 8335 O O . CYS C 1 226 ? 22.19600 33.60900 60.80200 1.000 43.70519 226 CYS C O 1
ATOM 8338 N N . TRP C 1 227 ? 21.70300 33.90900 58.62600 1.000 37.94247 227 TRP C N 1
ATOM 8339 C CA . TRP C 1 227 ? 22.94000 33.30200 58.15000 1.000 41.92043 227 TRP C CA 1
ATOM 8340 C C . TRP C 1 227 ? 24.07700 34.29400 57.96000 1.000 46.98614 227 TRP C C 1
ATOM 8341 O O . TRP C 1 227 ? 25.24100 33.87500 57.90400 1.000 40.95472 227 TRP C O 1
ATOM 8352 N N . GLN C 1 228 ? 23.76900 35.58900 57.88400 1.000 43.69850 228 GLN C N 1
ATOM 8353 C CA . GLN C 1 228 ? 24.80700 36.58600 57.65900 1.000 47.71952 228 GLN C CA 1
ATOM 8354 C C . GLN C 1 228 ? 25.84400 36.54200 58.77500 1.000 51.79412 228 GLN C C 1
ATOM 8355 O O . GLN C 1 228 ? 27.04400 36.73600 58.53800 1.000 54.82732 228 GLN C O 1
ATOM 8361 N N . ASP C 1 229 ? 25.39200 36.25900 59.99600 1.000 53.98803 229 ASP C N 1
ATOM 8362 C CA . ASP C 1 229 ? 26.27300 36.09600 61.14600 1.000 62.10705 229 ASP C CA 1
ATOM 8363 C C . ASP C 1 229 ? 27.12500 34.83100 61.05000 1.000 62.53906 229 ASP C C 1
ATOM 8364 O O . ASP C 1 229 ? 28.24500 34.79400 61.57400 1.000 58.08705 229 ASP C O 1
ATOM 8369 N N . VAL C 1 230 ? 26.61200 33.78800 60.40100 1.000 55.97711 230 VAL C N 1
ATOM 8370 C CA . VAL C 1 230 ? 27.18600 32.44900 60.48200 1.000 50.21408 230 VAL C CA 1
ATOM 8371 C C . VAL C 1 230 ? 28.30800 32.31200 59.46700 1.000 51.04653 230 VAL C C 1
ATOM 8372 O O . VAL C 1 230 ? 28.18600 32.77000 58.32400 1.000 59.33452 230 VAL C O 1
ATOM 8376 N N . LYS C 1 231 ? 29.40100 31.65900 59.86500 1.000 49.23493 231 LYS C N 1
ATOM 8377 C CA . LYS C 1 231 ? 30.49200 31.47700 58.91700 1.000 48.78840 231 LYS C CA 1
ATOM 8378 C C . LYS C 1 231 ? 31.13700 30.09000 58.96900 1.000 43.57568 231 LYS C C 1
ATOM 8379 O O . LYS C 1 231 ? 31.33300 29.47200 57.91800 1.000 47.70016 231 LYS C O 1
ATOM 8385 N N . THR C 1 232 ? 31.46700 29.57800 60.15500 1.000 38.93414 232 THR C N 1
ATOM 8386 C CA . THR C 1 232 ? 32.13600 28.28400 60.21200 1.000 41.49320 232 THR C CA 1
ATOM 8387 C C . THR C 1 232 ? 31.15600 27.15900 59.88500 1.000 40.25471 232 THR C C 1
ATOM 8388 O O . THR C 1 232 ? 29.94500 27.30400 60.07500 1.000 38.27216 232 THR C O 1
ATOM 8392 N N . PRO C 1 233 ? 31.66000 26.02300 59.39800 1.000 36.45117 233 PRO C N 1
ATOM 8393 C CA . PRO C 1 233 ? 30.77700 24.86200 59.21200 1.000 39.17785 233 PRO C CA 1
ATOM 8394 C C . PRO C 1 233 ? 30.09900 24.41500 60.49800 1.000 38.08498 233 PRO C C 1
ATOM 8395 O O . PRO C 1 233 ? 28.96100 23.93700 60.45400 1.000 35.41264 233 PRO C O 1
ATOM 8399 N N . GLU C 1 234 ? 30.75900 24.55600 61.64800 1.000 37.77546 234 GLU C N 1
ATOM 8400 C CA . GLU C 1 234 ? 30.12100 24.17500 62.90200 1.000 36.56677 234 GLU C CA 1
ATOM 8401 C C . GLU C 1 234 ? 28.98300 25.12400 63.26500 1.000 31.40616 234 GLU C C 1
ATOM 8402 O O . GLU C 1 234 ? 27.90900 24.67500 63.68300 1.000 33.87918 234 GLU C O 1
ATOM 8408 N N . GLN C 1 235 ? 29.18700 26.43400 63.11600 1.000 35.49311 235 GLN C N 1
ATOM 8409 C CA . GLN C 1 235 ? 28.09100 27.37000 63.35700 1.000 32.80400 235 GLN C CA 1
ATOM 8410 C C . GLN C 1 235 ? 26.94700 27.16700 62.37300 1.000 30.90366 235 GLN C C 1
ATOM 8411 O O . GLN C 1 235 ? 25.77900 27.35200 62.72900 1.000 31.50955 235 GLN C O 1
ATOM 8417 N N . HIS C 1 236 ? 27.26600 26.80600 61.12700 1.000 30.74155 236 HIS C N 1
ATOM 8418 C CA . HIS C 1 236 ? 26.22100 26.60100 60.12900 1.000 27.99944 236 HIS C CA 1
ATOM 8419 C C . HIS C 1 236 ? 25.33500 25.42800 60.50600 1.000 25.38637 236 HIS C C 1
ATOM 8420 O O . HIS C 1 236 ? 24.10100 25.52500 60.45700 1.000 29.09744 236 HIS C O 1
ATOM 8427 N N . LEU C 1 237 ? 25.95100 24.30800 60.88400 1.000 29.24465 237 LEU C N 1
ATOM 8428 C CA . LEU C 1 237 ? 25.18000 23.14700 61.30200 1.000 29.00174 237 LEU C CA 1
ATOM 8429 C C . LEU C 1 237 ? 24.37300 23.46400 62.54700 1.000 28.40486 237 LEU C C 1
ATOM 8430 O O . LEU C 1 237 ? 23.19300 23.11700 62.63400 1.000 29.27570 237 LEU C O 1
ATOM 8435 N N . GLN C 1 238 ? 24.98300 24.16900 63.50600 1.000 30.67022 238 GLN C N 1
ATOM 8436 C CA . GLN C 1 238 ? 24.26600 24.52200 64.72200 1.000 31.45151 238 GLN C CA 1
ATOM 8437 C C . GLN C 1 238 ? 23.09700 25.44300 64.42600 1.000 31.04215 238 GLN C C 1
ATOM 8438 O O . GLN C 1 238 ? 22.02700 25.31900 65.04000 1.000 33.07840 238 GLN C O 1
ATOM 8444 N N . CYS C 1 239 ? 23.27500 26.37000 63.48400 1.000 33.50819 239 CYS C N 1
ATOM 8445 C CA . CYS C 1 239 ? 22.17400 27.25000 63.13100 1.000 28.92216 239 CYS C CA 1
ATOM 8446 C C . CYS C 1 239 ? 21.04900 26.46200 62.47000 1.000 29.10149 239 CYS C C 1
ATOM 8447 O O . CYS C 1 239 ? 19.87000 26.70200 62.74500 1.000 26.64657 239 CYS C O 1
ATOM 8450 N N . SER C 1 240 ? 21.40300 25.47800 61.64500 1.000 26.63279 240 SER C N 1
ATOM 8451 C CA . SER C 1 240 ? 20.37800 24.66100 60.99800 1.000 24.22920 240 SER C CA 1
ATOM 8452 C C . SER C 1 240 ? 19.57100 23.89700 62.03700 1.000 26.04284 240 SER C C 1
ATOM 8453 O O . SER C 1 240 ? 18.33600 23.88800 62.01200 1.000 25.87866 240 SER C O 1
ATOM 8456 N N . LEU C 1 241 ? 20.26400 23.26500 62.98100 1.000 26.65138 241 LEU C N 1
ATOM 8457 C CA . LEU C 1 241 ? 19.57200 22.49100 64.00100 1.000 24.83918 241 LEU C CA 1
ATOM 8458 C C . LEU C 1 241 ? 18.71200 23.36800 64.90400 1.000 23.61652 241 LEU C C 1
ATOM 8459 O O . LEU C 1 241 ? 17.63500 22.94200 65.32500 1.000 26.64887 241 LEU C O 1
ATOM 8464 N N . ASP C 1 242 ? 19.16100 24.58900 65.21200 1.000 29.26426 242 ASP C N 1
ATOM 8465 C CA . ASP C 1 242 ? 18.35400 25.46000 66.06000 1.000 29.47532 242 ASP C CA 1
ATOM 8466 C C . ASP C 1 242 ? 17.09000 25.89900 65.34200 1.000 30.91121 242 ASP C C 1
ATOM 8467 O O . ASP C 1 242 ? 16.00800 25.94800 65.93600 1.000 29.26922 242 ASP C O 1
ATOM 8472 N N . LEU C 1 243 ? 17.20000 26.19000 64.05200 1.000 27.92354 243 LEU C N 1
ATOM 8473 C CA . LEU C 1 243 ? 16.01900 26.57600 63.30000 1.000 29.34305 243 LEU C CA 1
ATOM 8474 C C . LEU C 1 243 ? 14.98800 25.45200 63.26800 1.000 26.97522 243 LEU C C 1
ATOM 8475 O O . LEU C 1 243 ? 13.78800 25.70200 63.44200 1.000 25.79994 243 LEU C O 1
ATOM 8480 N N . LEU C 1 244 ? 15.43600 24.20100 63.09400 1.000 25.59184 244 LEU C N 1
ATOM 8481 C CA . LEU C 1 244 ? 14.47900 23.10000 63.09400 1.000 24.56873 244 LEU C CA 1
ATOM 8482 C C . LEU C 1 244 ? 13.87700 22.90100 64.47800 1.000 24.72694 244 LEU C C 1
ATOM 8483 O O . LEU C 1 244 ? 12.66400 22.70100 64.60500 1.000 26.60038 244 LEU C O 1
ATOM 8488 N N . LYS C 1 245 ? 14.69900 23.00900 65.53700 1.000 26.55680 245 LYS C N 1
ATOM 8489 C CA . LYS C 1 245 ? 14.16300 22.82500 66.88300 1.000 27.91075 245 LYS C CA 1
ATOM 8490 C C . LYS C 1 245 ? 13.05200 23.82400 67.18200 1.000 32.91162 245 LYS C C 1
ATOM 8491 O O . LYS C 1 245 ? 12.02600 23.46400 67.76700 1.000 33.43370 245 LYS C O 1
ATOM 8497 N N . LYS C 1 246 ? 13.21600 25.07300 66.74100 1.000 32.07357 246 LYS C N 1
ATOM 8498 C CA . LYS C 1 246 ? 12.24800 26.10700 67.08400 1.000 31.80884 246 LYS C CA 1
ATOM 8499 C C . LYS C 1 246 ? 11.03500 26.11000 66.16100 1.000 34.20340 246 LYS C C 1
ATOM 8500 O O . LYS C 1 246 ? 9.90600 26.30300 66.62900 1.000 32.58200 246 LYS C O 1
ATOM 8506 N N . PHE C 1 247 ? 11.22600 25.87300 64.86100 1.000 28.13418 247 PHE C N 1
ATOM 8507 C CA . PHE C 1 247 ? 10.12900 26.03400 63.91300 1.000 26.08677 247 PHE C CA 1
ATOM 8508 C C . PHE C 1 247 ? 9.57900 24.73400 63.33700 1.000 29.61935 247 PHE C C 1
ATOM 8509 O O . PHE C 1 247 ? 8.40800 24.70100 62.95400 1.000 32.16369 247 PHE C O 1
ATOM 8517 N N . VAL C 1 248 ? 10.38300 23.67800 63.23000 1.000 27.20933 248 VAL C N 1
ATOM 8518 C CA . VAL C 1 248 ? 9.91000 22.43000 62.62700 1.000 24.32648 248 VAL C CA 1
ATOM 8519 C C . VAL C 1 248 ? 10.31000 21.24700 63.49900 1.000 26.76676 248 VAL C C 1
ATOM 8520 O O . VAL C 1 248 ? 11.15100 20.42800 63.09300 1.000 24.12646 248 VAL C O 1
ATOM 8524 N N . PRO C 1 249 ? 9.73700 21.11300 64.69500 1.000 25.74830 249 PRO C N 1
ATOM 8525 C CA . PRO C 1 249 ? 10.23200 20.07800 65.62700 1.000 31.63207 249 PRO C CA 1
ATOM 8526 C C . PRO C 1 249 ? 10.14900 18.65900 65.08800 1.000 27.37037 249 PRO C C 1
ATOM 8527 O O . PRO C 1 249 ? 11.01000 17.83700 65.42400 1.000 27.37606 249 PRO C O 1
ATOM 8531 N N . TRP C 1 250 ? 9.14600 18.34200 64.26700 1.000 26.01467 250 TRP C N 1
ATOM 8532 C CA . TRP C 1 250 ? 9.03900 16.99700 63.71000 1.000 27.09859 250 TRP C CA 1
ATOM 8533 C C . TRP C 1 250 ? 10.15700 16.69100 62.71900 1.000 25.77559 250 TRP C C 1
ATOM 8534 O O . TRP C 1 250 ? 10.50400 15.52100 62.52900 1.000 25.98979 250 TRP C O 1
ATOM 8545 N N . GLU C 1 251 ? 10.71700 17.70900 62.06200 1.000 23.65340 251 GLU C N 1
ATOM 8546 C CA . GLU C 1 251 ? 11.92000 17.47400 61.27700 1.000 23.50607 251 GLU C CA 1
ATOM 8547 C C . GLU C 1 251 ? 13.15400 17.43600 62.16500 1.000 20.96265 251 GLU C C 1
ATOM 8548 O O . GLU C 1 251 ? 14.08000 16.66400 61.89700 1.000 21.48147 251 GLU C O 1
ATOM 8554 N N . TYR C 1 252 ? 13.15700 18.23000 63.24000 1.000 24.15372 252 TYR C N 1
ATOM 8555 C CA . TYR C 1 252 ? 14.27200 18.20900 64.18100 1.000 27.02352 252 TYR C CA 1
ATOM 8556 C C . TYR C 1 252 ? 14.42200 16.82800 64.79600 1.000 25.67683 252 TYR C C 1
ATOM 8557 O O . TYR C 1 252 ? 15.54500 16.36700 65.03600 1.000 24.29887 252 TYR C O 1
ATOM 8566 N N . GLU C 1 253 ? 13.30300 16.12000 64.94300 1.000 24.26682 253 GLU C N 1
ATOM 8567 C CA . GLU C 1 253 ? 13.31000 14.79300 65.54500 1.000 25.07670 253 GLU C CA 1
ATOM 8568 C C . GLU C 1 253 ? 14.08400 13.80200 64.68900 1.000 25.58811 253 GLU C C 1
ATOM 8569 O O . GLU C 1 253 ? 14.48800 12.74900 65.19000 1.000 25.27453 253 GLU C O 1
ATOM 8575 N N . ARG C 1 254 ? 14.30800 14.11700 63.40800 1.000 20.45634 254 ARG C N 1
ATOM 8576 C CA . ARG C 1 254 ? 15.07700 13.25200 62.52200 1.000 19.44303 254 ARG C CA 1
ATOM 8577 C C . ARG C 1 254 ? 16.57700 13.44400 62.64900 1.000 18.43596 254 ARG C C 1
ATOM 8578 O O . ARG C 1 254 ? 17.32000 12.78100 61.92700 1.000 20.08410 254 ARG C O 1
ATOM 8586 N N . CYS C 1 255 ? 17.04200 14.35500 63.50800 1.000 19.46177 255 CYS C N 1
ATOM 8587 C CA . CYS C 1 255 ? 18.39200 14.89100 63.38400 1.000 20.41374 255 CYS C CA 1
ATOM 8588 C C . CYS C 1 255 ? 19.30300 14.55800 64.56700 1.000 22.46839 255 CYS C C 1
ATOM 8589 O O . CYS C 1 255 ? 20.31800 15.23700 64.74900 1.000 22.67355 255 CYS C O 1
ATOM 8592 N N . ALA C 1 256 ? 18.97700 13.53600 65.35900 1.000 26.86366 256 ALA C N 1
ATOM 8593 C CA . ALA C 1 256 ? 19.71900 13.28200 66.59900 1.000 24.16057 256 ALA C CA 1
ATOM 8594 C C . ALA C 1 256 ? 21.19200 12.99600 66.35200 1.000 26.06816 256 ALA C C 1
ATOM 8595 O O . ALA C 1 256 ? 22.03900 13.31200 67.20200 1.000 24.86515 256 ALA C O 1
ATOM 8597 N N . ASN C 1 257 ? 21.52600 12.39900 65.21100 1.000 22.67545 257 ASN C N 1
ATOM 8598 C CA . ASN C 1 257 ? 22.89700 12.01100 64.92100 1.000 23.49668 257 ASN C CA 1
ATOM 8599 C C . ASN C 1 257 ? 23.53400 12.80300 63.78400 1.000 22.11354 257 ASN C C 1
ATOM 8600 O O . ASN C 1 257 ? 24.63800 12.44600 63.35500 1.000 21.42765 257 ASN C O 1
ATOM 8605 N N . VAL C 1 258 ? 22.87000 13.83600 63.25400 1.000 24.74394 258 VAL C N 1
ATOM 8606 C CA . VAL C 1 258 ? 23.33500 14.41700 61.99700 1.000 23.81989 258 VAL C CA 1
ATOM 8607 C C . VAL C 1 258 ? 24.68000 15.09800 62.17700 1.000 21.69999 258 VAL C C 1
ATOM 8608 O O . VAL C 1 258 ? 24.96200 15.71900 63.21500 1.000 26.48608 258 VAL C O 1
ATOM 8612 N N . GLU C 1 259 ? 25.51700 14.97100 61.15300 1.000 23.53768 259 GLU C N 1
ATOM 8613 C CA . GLU C 1 259 ? 26.74000 15.73800 61.00100 1.000 28.48842 259 GLU C CA 1
ATOM 8614 C C . GLU C 1 259 ? 26.85100 16.17800 59.55100 1.000 24.95802 259 GLU C C 1
ATOM 8615 O O . GLU C 1 259 ? 26.21900 15.60600 58.66000 1.000 24.86530 259 GLU C O 1
ATOM 8621 N N . LEU C 1 260 ? 27.69200 17.18700 59.32300 1.000 24.55320 260 LEU C N 1
ATOM 8622 C CA . LEU C 1 260 ? 27.98800 17.61400 57.96500 1.000 22.60515 260 LEU C CA 1
ATOM 8623 C C . LEU C 1 260 ? 28.61900 16.46800 57.19500 1.000 23.97174 260 LEU C C 1
ATOM 8624 O O . LEU C 1 260 ? 29.41400 15.69500 57.74200 1.000 21.30923 260 LEU C O 1
ATOM 8629 N N . THR C 1 261 ? 28.25000 16.34400 55.92100 1.000 20.77127 261 THR C N 1
ATOM 8630 C CA . THR C 1 261 ? 28.89600 15.34900 55.07400 1.000 22.58288 261 THR C CA 1
ATOM 8631 C C . THR C 1 261 ? 30.38200 15.63100 54.93300 1.000 25.57880 261 THR C C 1
ATOM 8632 O O . THR C 1 261 ? 31.19400 14.69800 54.86100 1.000 26.70356 261 THR C O 1
ATOM 8636 N N . ASP C 1 262 ? 30.75200 16.91200 54.90000 1.000 25.12213 262 ASP C N 1
ATOM 8637 C CA . ASP C 1 262 ? 32.11600 17.35800 54.65200 1.000 26.28203 262 ASP C CA 1
ATOM 8638 C C . ASP C 1 262 ? 32.17000 18.86700 54.86500 1.000 25.46842 262 ASP C C 1
ATOM 8639 O O . ASP C 1 262 ? 31.13900 19.54200 54.94500 1.000 26.36230 262 ASP C O 1
ATOM 8644 N N . ALA C 1 263 ? 33.39500 19.39300 54.92600 1.000 26.89694 263 ALA C N 1
ATOM 8645 C CA . ALA C 1 263 ? 33.59700 20.80400 55.24500 1.000 29.46267 263 ALA C CA 1
ATOM 8646 C C . ALA C 1 263 ? 33.07400 21.73800 54.16100 1.000 30.43101 263 ALA C C 1
ATOM 8647 O O . ALA C 1 263 ? 32.95600 22.94500 54.41200 1.000 31.27708 263 ALA C O 1
ATOM 8649 N N . GLY C 1 264 ? 32.81700 21.22900 52.95500 1.000 25.55125 264 GLY C N 1
ATOM 8650 C CA . GLY C 1 264 ? 32.19200 21.98700 51.89100 1.000 26.68892 264 GLY C CA 1
ATOM 8651 C C . GLY C 1 264 ? 30.68100 21.88500 51.78900 1.000 25.28750 264 GLY C C 1
ATOM 8652 O O . GLY C 1 264 ? 30.09800 22.54400 50.92000 1.000 25.19852 264 GLY C O 1
ATOM 8653 N N . GLY C 1 265 ? 30.02800 21.09800 52.65400 1.000 22.42663 265 GLY C N 1
ATOM 8654 C CA . GLY C 1 265 ? 28.62300 20.76400 52.49100 1.000 22.61920 265 GLY C CA 1
ATOM 8655 C C . GLY C 1 265 ? 27.64800 21.75700 53.08800 1.000 20.56049 265 GLY C C 1
ATOM 8656 O O . GLY C 1 265 ? 26.68600 21.37900 53.75300 1.000 24.08963 265 GLY C O 1
ATOM 8657 N N . TYR C 1 266 ? 27.88800 23.04600 52.85600 1.000 20.08411 266 TYR C N 1
ATOM 8658 C CA . TYR C 1 266 ? 26.96800 24.06700 53.32900 1.000 23.62521 266 TYR C CA 1
ATOM 8659 C C . TYR C 1 266 ? 27.12000 25.29200 52.44500 1.000 24.33972 266 TYR C C 1
ATOM 8660 O O . TYR C 1 266 ? 28.16400 25.50900 51.83200 1.000 24.87101 266 TYR C O 1
ATOM 8669 N N . LEU C 1 267 ? 26.05300 26.07400 52.36800 1.000 24.76230 267 LEU C N 1
ATOM 8670 C CA . LEU C 1 267 ? 26.02300 27.25800 51.52900 1.000 24.64975 267 LEU C CA 1
ATOM 8671 C C . LEU C 1 267 ? 25.01400 28.20700 52.13900 1.000 22.53015 267 LEU C C 1
ATOM 8672 O O . LEU C 1 267 ? 24.05800 27.77500 52.78600 1.000 27.14222 267 LEU C O 1
ATOM 8677 N N . ALA C 1 268 ? 25.24700 29.50500 51.94200 1.000 22.11579 268 ALA C N 1
ATOM 8678 C CA . ALA C 1 268 ? 24.27900 30.51300 52.32400 1.000 24.45027 268 ALA C CA 1
ATOM 8679 C C . ALA C 1 268 ? 24.36900 31.62000 51.29600 1.000 24.68311 268 ALA C C 1
ATOM 8680 O O . ALA C 1 268 ? 25.46200 31.93000 50.81800 1.000 25.68116 268 ALA C O 1
ATOM 8682 N N . GLY C 1 269 ? 23.22500 32.18900 50.93800 1.000 26.86319 269 GLY C N 1
ATOM 8683 C CA . GLY C 1 269 ? 23.22000 33.23100 49.92700 1.000 25.12056 269 GLY C CA 1
ATOM 8684 C C . GLY C 1 269 ? 21.80900 33.69000 49.64900 1.000 26.10161 269 GLY C C 1
ATOM 8685 O O . GLY C 1 269 ? 20.84300 33.22900 50.26600 1.000 27.33718 269 GLY C O 1
ATOM 8686 N N . ARG C 1 270 ? 21.70300 34.62700 48.71000 1.000 27.65833 270 ARG C N 1
ATOM 8687 C CA . ARG C 1 270 ? 20.40800 35.12200 48.27600 1.000 24.70080 270 ARG C CA 1
ATOM 8688 C C . ARG C 1 270 ? 20.58600 35.78100 46.91900 1.000 25.73846 270 ARG C C 1
ATOM 8689 O O . ARG C 1 270 ? 21.66200 36.29500 46.60800 1.000 26.22155 270 ARG C O 1
ATOM 8697 N N . PHE C 1 271 ? 19.53100 35.73900 46.10700 1.000 24.05595 271 PHE C N 1
ATOM 8698 C CA . PHE C 1 271 ? 19.59100 36.36300 44.79100 1.000 26.70612 271 PHE C CA 1
ATOM 8699 C C . PHE C 1 271 ? 18.18000 36.70300 44.33400 1.000 27.40914 271 PHE C C 1
ATOM 8700 O O . PHE C 1 271 ? 17.23100 36.00600 44.70500 1.000 25.46999 271 PHE C O 1
ATOM 8708 N N . PRO C 1 272 ? 18.00200 37.77500 43.56600 1.000 25.36644 272 PRO C N 1
ATOM 8709 C CA . PRO C 1 272 ? 16.66700 38.11500 43.06300 1.000 26.43662 272 PRO C CA 1
ATOM 8710 C C . PRO C 1 272 ? 16.24100 37.17500 41.95100 1.000 22.60859 272 PRO C C 1
ATOM 8711 O O . PRO C 1 272 ? 17.00400 36.95100 40.99700 1.000 22.54246 272 PRO C O 1
ATOM 8715 N N . PRO C 1 273 ? 15.02400 36.64200 42.00700 1.000 22.79629 273 PRO C N 1
ATOM 8716 C CA . PRO C 1 273 ? 14.49900 35.93500 40.83600 1.000 22.98338 273 PRO C CA 1
ATOM 8717 C C . PRO C 1 273 ? 14.45300 36.92000 39.68500 1.000 23.32387 273 PRO C C 1
ATOM 8718 O O . PRO C 1 273 ? 14.08100 38.08000 39.86800 1.000 21.11752 273 PRO C O 1
ATOM 8722 N N . THR C 1 274 ? 14.81900 36.45200 38.49300 1.000 21.93439 274 THR C N 1
ATOM 8723 C CA . THR C 1 274 ? 14.99500 37.36400 37.36800 1.000 22.49337 274 THR C CA 1
ATOM 8724 C C . THR C 1 274 ? 14.71400 36.64400 36.05900 1.000 23.57147 274 THR C C 1
ATOM 8725 O O . THR C 1 274 ? 15.06600 35.47900 35.89500 1.000 20.88550 274 THR C O 1
ATOM 8729 N N . VAL C 1 275 ? 14.13800 37.36400 35.11000 1.000 17.32417 275 VAL C N 1
ATOM 8730 C CA . VAL C 1 275 ? 13.99600 36.90200 33.73800 1.000 16.69914 275 VAL C CA 1
ATOM 8731 C C . VAL C 1 275 ? 14.73800 37.91600 32.88400 1.000 18.85476 275 VAL C C 1
ATOM 8732 O O . VAL C 1 275 ? 14.51400 39.11400 33.04100 1.000 20.06868 275 VAL C O 1
ATOM 8736 N N . ARG C 1 276 ? 15.62900 37.44700 32.01600 1.000 15.76574 276 ARG C N 1
ATOM 8737 C CA . ARG C 1 276 ? 16.44500 38.33900 31.20600 1.000 16.89343 276 ARG C CA 1
ATOM 8738 C C . ARG C 1 276 ? 16.11100 38.14500 29.74000 1.000 18.64827 276 ARG C C 1
ATOM 8739 O O . ARG C 1 276 ? 15.42000 37.18900 29.35700 1.000 23.32378 276 ARG C O 1
ATOM 8747 N N . LYS C 1 277 ? 16.54300 39.12900 28.91700 1.000 16.59060 277 LYS C N 1
ATOM 8748 C CA . LYS C 1 277 ? 16.38400 38.99600 27.47700 1.000 17.59936 277 LYS C CA 1
ATOM 8749 C C . LYS C 1 277 ? 17.52400 38.15600 26.90000 1.000 16.99750 277 LYS C C 1
ATOM 8750 O O . LYS C 1 277 ? 18.64200 38.18000 27.41700 1.000 21.20462 277 LYS C O 1
ATOM 8756 N N . PRO C 1 278 ? 17.25600 37.38000 25.84800 1.000 20.29298 278 PRO C N 1
ATOM 8757 C CA . PRO C 1 278 ? 18.17900 36.29000 25.49500 1.000 19.92658 278 PRO C CA 1
ATOM 8758 C C . PRO C 1 278 ? 19.45100 36.68200 24.76600 1.000 22.12799 278 PRO C C 1
ATOM 8759 O O . PRO C 1 278 ? 20.36400 35.85300 24.71400 1.000 20.74654 278 PRO C O 1
ATOM 8763 N N . VAL C 1 279 ? 19.56800 37.87900 24.18900 1.000 20.70074 279 VAL C N 1
ATOM 8764 C CA . VAL C 1 279 ? 20.70400 38.18700 23.32400 1.000 20.55390 279 VAL C CA 1
ATOM 8765 C C . VAL C 1 279 ? 21.51200 39.31800 23.94200 1.000 25.44570 279 VAL C C 1
ATOM 8766 O O . VAL C 1 279 ? 20.96800 40.38700 24.23300 1.000 29.37817 279 VAL C O 1
ATOM 8770 N N . LEU C 1 280 ? 22.80600 39.07600 24.14300 1.000 20.91119 280 LEU C N 1
ATOM 8771 C CA . LEU C 1 280 ? 23.75700 40.10800 24.53900 1.000 26.65049 280 LEU C CA 1
ATOM 8772 C C . LEU C 1 280 ? 24.50500 40.60500 23.30500 1.000 30.52969 280 LEU C C 1
ATOM 8773 O O . LEU C 1 280 ? 25.23200 39.83600 22.66400 1.000 26.03480 280 LEU C O 1
ATOM 8778 N N . THR C 1 281 ? 24.32500 41.88100 22.96800 1.000 30.37307 281 THR C N 1
ATOM 8779 C CA . THR C 1 281 ? 25.09600 42.49900 21.89300 1.000 29.37146 281 THR C CA 1
ATOM 8780 C C . THR C 1 281 ? 26.35200 43.12300 22.49000 1.000 31.91852 281 THR C C 1
ATOM 8781 O O . THR C 1 281 ? 26.26500 44.01900 23.33600 1.000 28.74574 281 THR C O 1
ATOM 8785 N N . LEU C 1 282 ? 27.51300 42.62800 22.05700 1.000 25.31142 282 LEU C N 1
ATOM 8786 C CA . LEU C 1 282 ? 28.80200 43.04200 22.58200 1.000 26.63162 282 LEU C CA 1
ATOM 8787 C C . LEU C 1 282 ? 29.15600 44.41400 22.00900 1.000 28.49542 282 LEU C C 1
ATOM 8788 O O . LEU C 1 282 ? 28.51400 44.86800 21.06500 1.000 30.23221 282 LEU C O 1
ATOM 8793 N N . PRO C 1 283 ? 30.13800 45.11400 22.58900 1.000 29.79593 283 PRO C N 1
ATOM 8794 C CA . PRO C 1 283 ? 30.48400 46.43600 22.03300 1.000 37.10149 283 PRO C CA 1
ATOM 8795 C C . PRO C 1 283 ? 30.86100 46.38500 20.56400 1.000 34.28512 283 PRO C C 1
ATOM 8796 O O . PRO C 1 283 ? 30.56100 47.33100 19.82200 1.000 40.02146 283 PRO C O 1
ATOM 8800 N N . SER C 1 284 ? 31.49100 45.29700 20.10600 1.000 30.00171 284 SER C N 1
ATOM 8801 C CA . SER C 1 284 ? 31.79900 45.14600 18.68600 1.000 30.95603 284 SER C CA 1
ATOM 8802 C C . SER C 1 284 ? 30.55400 44.98000 17.82800 1.000 35.96599 284 SER C C 1
ATOM 8803 O O . SER C 1 284 ? 30.62800 45.15600 16.60600 1.000 33.12331 284 SER C O 1
ATOM 8806 N N . GLY C 1 285 ? 29.42700 44.60500 18.42800 1.000 29.57199 285 GLY C N 1
ATOM 8807 C CA . GLY C 1 285 ? 28.23200 44.28100 17.67600 1.000 30.34246 285 GLY C CA 1
ATOM 8808 C C . GLY C 1 285 ? 27.97000 42.79600 17.48800 1.000 32.26064 285 GLY C C 1
ATOM 8809 O O . GLY C 1 285 ? 26.87000 42.43200 17.05500 1.000 26.65019 285 GLY C O 1
ATOM 8810 N N . LYS C 1 286 ? 28.93500 41.93300 17.80800 1.000 28.46867 286 LYS C N 1
ATOM 8811 C CA . LYS C 1 286 ? 28.72300 40.49000 17.78900 1.000 29.03082 286 LYS C CA 1
ATOM 8812 C C . LYS C 1 286 ? 27.78700 40.08900 18.92800 1.000 22.90852 286 LYS C C 1
ATOM 8813 O O . LYS C 1 286 ? 27.60800 40.82500 19.89900 1.000 24.96753 286 LYS C O 1
ATOM 8819 N N A LYS C 1 287 ? 27.14800 38.93000 18.77000 0.461 24.76529 287 LYS C N 1
ATOM 8820 N N B LYS C 1 287 ? 27.13200 38.93700 18.76800 0.539 24.76017 287 LYS C N 1
ATOM 8821 C CA A LYS C 1 287 ? 26.04800 38.51100 19.63000 0.461 25.93168 287 LYS C CA 1
ATOM 8822 C CA B LYS C 1 287 ? 26.04200 38.53600 19.65000 0.539 25.92828 287 LYS C CA 1
ATOM 8823 C C A LYS C 1 287 ? 26.40300 37.26700 20.43900 0.461 23.78570 287 LYS C C 1
ATOM 8824 C C B LYS C 1 287 ? 26.38000 37.27000 20.43100 0.539 23.78923 287 LYS C C 1
ATOM 8825 O O A LYS C 1 287 ? 27.08000 36.35900 19.94500 0.461 22.32842 287 LYS C O 1
ATOM 8826 O O B LYS C 1 287 ? 27.02100 36.35200 19.90800 0.539 22.31273 287 LYS C O 1
ATOM 8837 N N . ILE C 1 288 ? 25.92200 37.23000 21.68300 1.000 22.39366 288 ILE C N 1
ATOM 8838 C CA . ILE C 1 288 ? 26.07100 36.08200 22.57700 1.000 22.03216 288 ILE C CA 1
ATOM 8839 C C . ILE C 1 288 ? 24.67800 35.63500 23.00600 1.000 21.23693 288 ILE C C 1
ATOM 8840 O O . ILE C 1 288 ? 23.84500 36.47500 23.36300 1.000 21.40737 288 ILE C O 1
ATOM 8845 N N . PHE C 1 289 ? 24.43700 34.31300 23.02100 1.000 21.03183 289 PHE C N 1
ATOM 8846 C CA . PHE C 1 289 ? 23.11600 33.73800 23.28300 1.000 19.39177 289 PHE C CA 1
ATOM 8847 C C . PHE C 1 289 ? 23.10500 33.10900 24.67600 1.000 19.23058 289 PHE C C 1
ATOM 8848 O O . PHE C 1 289 ? 23.89500 32.20900 24.95200 1.000 24.31982 289 PHE C O 1
ATOM 8856 N N . GLY C 1 290 ? 22.21800 33.58400 25.55400 1.000 17.80098 290 GLY C N 1
ATOM 8857 C CA . GLY C 1 290 ? 22.16100 33.03100 26.88600 1.000 21.89840 290 GLY C CA 1
ATOM 8858 C C . GLY C 1 290 ? 21.33600 31.76100 26.95200 1.000 20.54392 290 GLY C C 1
ATOM 8859 O O . GLY C 1 290 ? 20.45300 31.49400 26.13300 1.000 20.33951 290 GLY C O 1
ATOM 8860 N N . MET C 1 291 ? 21.57600 30.96600 27.99000 1.000 19.98874 291 MET C N 1
ATOM 8861 C CA . MET C 1 291 ? 20.65800 29.85600 28.21800 1.000 23.97744 291 MET C CA 1
ATOM 8862 C C . MET C 1 291 ? 20.39200 29.67700 29.70600 1.000 28.29538 291 MET C C 1
ATOM 8863 O O . MET C 1 291 ? 21.20900 30.04400 30.55100 1.000 32.27836 291 MET C O 1
ATOM 8868 N N . ALA C 1 292 ? 19.24400 29.04700 30.00400 1.000 36.64820 292 ALA C N 1
ATOM 8869 C CA . ALA C 1 292 ? 18.86700 28.49900 31.32600 1.000 29.16625 292 ALA C CA 1
ATOM 8870 C C . ALA C 1 292 ? 18.99100 29.59700 32.38900 1.000 28.99388 292 ALA C C 1
ATOM 8871 O O . ALA C 1 292 ? 18.42200 30.68400 32.20200 1.000 30.29060 292 ALA C O 1
ATOM 8873 N N . ASP C 1 293 ? 19.71600 29.37000 33.49100 1.000 31.97583 293 ASP C N 1
ATOM 8874 C CA . ASP C 1 293 ? 19.72500 30.32200 34.60000 1.000 33.28352 293 ASP C CA 1
ATOM 8875 C C . ASP C 1 293 ? 20.21200 31.69900 34.16600 1.000 33.77946 293 ASP C C 1
ATOM 8876 O O . ASP C 1 293 ? 19.73500 32.71700 34.68400 1.000 28.91258 293 ASP C O 1
ATOM 8881 N N . ALA C 1 294 ? 21.10700 31.76200 33.18400 1.000 30.31150 294 ALA C N 1
ATOM 8882 C CA . ALA C 1 294 ? 21.58300 33.07600 32.77200 1.000 32.96920 294 ALA C CA 1
ATOM 8883 C C . ALA C 1 294 ? 20.42800 33.95200 32.32000 1.000 35.29504 294 ALA C C 1
ATOM 8884 O O . ALA C 1 294 ? 20.53600 35.18400 32.34800 1.000 37.11902 294 ALA C O 1
ATOM 8886 N N . LEU C 1 295 ? 19.31300 33.34700 31.92600 1.000 30.99839 295 LEU C N 1
ATOM 8887 C CA . LEU C 1 295 ? 18.16300 34.11800 31.50100 1.000 26.59888 295 LEU C CA 1
ATOM 8888 C C . LEU C 1 295 ? 16.95600 33.97400 32.41600 1.000 24.94293 295 LEU C C 1
ATOM 8889 O O . LEU C 1 295 ? 16.17100 34.91500 32.52900 1.000 26.67283 295 LEU C O 1
ATOM 8894 N N . VAL C 1 296 ? 16.74500 32.81400 33.03900 1.000 19.83641 296 VAL C N 1
ATOM 8895 C CA . VAL C 1 296 ? 15.54500 32.62900 33.84100 1.000 18.57987 296 VAL C CA 1
ATOM 8896 C C . VAL C 1 296 ? 15.95400 31.95600 35.14200 1.000 24.71891 296 VAL C C 1
ATOM 8897 O O . VAL C 1 296 ? 16.20700 30.74500 35.17300 1.000 28.15578 296 VAL C O 1
ATOM 8901 N N . VAL C 1 297 ? 16.06000 32.73500 36.21800 1.000 20.96547 297 VAL C N 1
ATOM 8902 C CA . VAL C 1 297 ? 16.51100 32.21900 37.50500 1.000 19.39017 297 VAL C CA 1
ATOM 8903 C C . VAL C 1 297 ? 15.43000 32.45000 38.55500 1.000 25.91256 297 VAL C C 1
ATOM 8904 O O . VAL C 1 297 ? 14.84100 33.53400 38.64400 1.000 21.10484 297 VAL C O 1
ATOM 8908 N N . ASN C 1 298 ? 15.18800 31.42500 39.36900 1.000 21.48366 298 ASN C N 1
ATOM 8909 C CA . ASN C 1 298 ? 14.11900 31.43200 40.35200 1.000 28.46589 298 ASN C CA 1
ATOM 8910 C C . ASN C 1 298 ? 14.65900 30.93400 41.68100 1.000 34.50730 298 ASN C C 1
ATOM 8911 O O . ASN C 1 298 ? 15.76300 30.39200 41.76700 1.000 33.62378 298 ASN C O 1
ATOM 8916 N N . ASP C 1 299 ? 13.87600 31.14000 42.73300 1.000 32.08506 299 ASP C N 1
ATOM 8917 C CA . ASP C 1 299 ? 14.31700 30.71500 44.08300 1.000 33.78198 299 ASP C CA 1
ATOM 8918 C C . ASP C 1 299 ? 14.21400 29.18900 44.23200 1.000 32.82622 299 ASP C C 1
ATOM 8919 O O . ASP C 1 299 ? 13.17200 28.66700 43.83600 1.000 33.32295 299 ASP C O 1
ATOM 8924 N N A PRO C 1 300 ? 14.94900 28.47600 44.93000 0.478 33.91165 300 PRO C N 1
ATOM 8925 N N B PRO C 1 300 ? 15.04000 28.49900 45.04000 0.522 34.09038 300 PRO C N 1
ATOM 8926 C CA A PRO C 1 300 ? 15.28700 27.07200 44.64500 0.478 33.48328 300 PRO C CA 1
ATOM 8927 C CA B PRO C 1 300 ? 14.94300 27.03700 45.07900 0.522 32.57967 300 PRO C CA 1
ATOM 8928 C C A PRO C 1 300 ? 14.13900 26.06700 44.70300 0.478 33.67738 300 PRO C C 1
ATOM 8929 C C B PRO C 1 300 ? 13.67400 26.42900 45.69300 0.522 33.49477 300 PRO C C 1
ATOM 8930 O O A PRO C 1 300 ? 13.21200 26.18100 45.50700 0.478 35.41903 300 PRO C O 1
ATOM 8931 O O B PRO C 1 300 ? 13.52000 25.23400 45.57800 0.522 28.33069 300 PRO C O 1
ATOM 8938 N N A ILE C 1 301 ? 14.25700 25.03600 43.84800 0.478 28.48603 301 ILE C N 1
ATOM 8939 N N B ILE C 1 301 ? 12.79900 27.24300 46.30100 0.522 33.63156 301 ILE C N 1
ATOM 8940 C CA A ILE C 1 301 ? 13.51600 23.75800 43.84600 0.478 31.72173 301 ILE C CA 1
ATOM 8941 C CA B ILE C 1 301 ? 11.65300 26.69300 47.03300 0.522 29.67421 301 ILE C CA 1
ATOM 8942 C C A ILE C 1 301 ? 12.01000 23.95900 43.72400 0.478 26.92454 301 ILE C C 1
ATOM 8943 C C B ILE C 1 301 ? 10.84800 25.77300 46.13300 0.522 30.88235 301 ILE C C 1
ATOM 8944 O O A ILE C 1 301 ? 11.34100 23.26000 42.95400 0.478 28.92303 301 ILE C O 1
ATOM 8945 O O B ILE C 1 301 ? 10.49000 24.65000 46.50600 0.522 30.91237 301 ILE C O 1
ATOM 8954 N N A THR C 1 302 ? 11.45200 24.89100 44.48900 0.478 32.30249 302 THR C N 1
ATOM 8955 N N B THR C 1 302 ? 10.58100 26.24400 44.92400 0.522 30.67887 302 THR C N 1
ATOM 8956 C CA A THR C 1 302 ? 10.18300 25.45100 44.06400 0.478 30.40107 302 THR C CA 1
ATOM 8957 C CA B THR C 1 302 ? 9.96300 25.47200 43.85600 0.522 30.45090 302 THR C CA 1
ATOM 8958 C C A THR C 1 302 ? 10.36700 26.21800 42.75600 0.478 31.03077 302 THR C C 1
ATOM 8959 C C B THR C 1 302 ? 10.43700 26.04400 42.52600 0.522 30.60260 302 THR C C 1
ATOM 8960 O O A THR C 1 302 ? 9.42300 26.34400 41.97200 0.478 29.84974 302 THR C O 1
ATOM 8961 O O B THR C 1 302 ? 9.73500 25.91300 41.51900 0.522 28.56775 302 THR C O 1
ATOM 8968 N N . GLY C 1 303 ? 11.58400 26.72200 42.50900 1.000 31.22484 303 GLY C N 1
ATOM 8969 C CA . GLY C 1 303 ? 12.00400 27.35000 41.28000 1.000 28.77897 303 GLY C CA 1
ATOM 8970 C C . GLY C 1 303 ? 12.62400 26.42700 40.28200 1.000 36.12335 303 GLY C C 1
ATOM 8971 O O . GLY C 1 303 ? 12.82800 26.84000 39.13200 1.000 33.69103 303 GLY C O 1
ATOM 8972 N N . GLN C 1 304 ? 12.82700 25.16600 40.70500 1.000 35.08867 304 GLN C N 1
ATOM 8973 C CA . GLN C 1 304 ? 13.17300 24.04400 39.79200 1.000 30.48101 304 GLN C CA 1
ATOM 8974 C C . GLN C 1 304 ? 14.30800 24.31400 38.81600 1.000 22.62411 304 GLN C C 1
ATOM 8975 O O . GLN C 1 304 ? 14.23200 23.83000 37.69300 1.000 24.99114 304 GLN C O 1
ATOM 8981 N N . GLY C 1 305 ? 15.33900 25.00800 39.26200 1.000 33.57630 305 GLY C N 1
ATOM 8982 C CA . GLY C 1 305 ? 16.42300 25.40800 38.34800 1.000 29.83967 305 GLY C CA 1
ATOM 8983 C C . GLY C 1 305 ? 17.10100 24.23800 37.65600 1.000 25.96473 305 GLY C C 1
ATOM 8984 O O . GLY C 1 305 ? 17.39900 24.36100 36.47100 1.000 23.74812 305 GLY C O 1
ATOM 8985 N N . SER C 1 306 ? 17.39400 23.17600 38.39700 1.000 26.81352 306 SER C N 1
ATOM 8986 C CA . SER C 1 306 ? 18.05800 22.06200 37.72700 1.000 28.29231 306 SER C CA 1
ATOM 8987 C C . SER C 1 306 ? 17.12600 21.41600 36.72400 1.000 23.61277 306 SER C C 1
ATOM 8988 O O . SER C 1 306 ? 17.55600 21.02200 35.63500 1.000 23.91510 306 SER C O 1
ATOM 8991 N N . ASN C 1 307 ? 15.83400 21.38700 37.03800 1.000 22.54802 307 ASN C N 1
ATOM 8992 C CA . ASN C 1 307 ? 14.86600 20.84000 36.11300 1.000 17.22201 307 ASN C CA 1
ATOM 8993 C C . ASN C 1 307 ? 14.72900 21.73900 34.89100 1.000 17.81193 307 ASN C C 1
ATOM 8994 O O . ASN C 1 307 ? 14.67900 21.26200 33.75300 1.000 19.68196 307 ASN C O 1
ATOM 8999 N N . ASN C 1 308 ? 14.63100 23.04100 35.12800 1.000 17.25391 308 ASN C N 1
ATOM 9000 C CA . ASN C 1 308 ? 14.57300 23.98600 34.02300 1.000 19.23614 308 ASN C CA 1
ATOM 9001 C C . ASN C 1 308 ? 15.80800 23.88200 33.14100 1.000 18.50047 308 ASN C C 1
ATOM 9002 O O . ASN C 1 308 ? 15.71500 23.98200 31.91100 1.000 19.59622 308 ASN C O 1
ATOM 9007 N N . ALA C 1 309 ? 16.97500 23.68500 33.75000 1.000 19.63649 309 ALA C N 1
ATOM 9008 C CA . ALA C 1 309 ? 18.21000 23.63600 32.97500 1.000 23.37729 309 ALA C CA 1
ATOM 9009 C C . ALA C 1 309 ? 18.23300 22.43300 32.04800 1.000 22.21105 309 ALA C C 1
ATOM 9010 O O . ALA C 1 309 ? 18.64900 22.54100 30.88900 1.000 18.45841 309 ALA C O 1
ATOM 9012 N N . ALA C 1 310 ? 17.80200 21.26900 32.54000 1.000 20.00269 310 ALA C N 1
ATOM 9013 C CA . ALA C 1 310 ? 17.78600 20.09500 31.68100 1.000 20.20692 310 ALA C CA 1
ATOM 9014 C C . ALA C 1 310 ? 16.77200 20.25400 30.55500 1.000 19.69648 310 ALA C C 1
ATOM 9015 O O . ALA C 1 310 ? 17.05900 19.92200 29.40200 1.000 23.83310 310 ALA C O 1
ATOM 9017 N N . LYS C 1 311 ? 15.57400 20.76200 30.86300 1.000 20.56817 311 LYS C N 1
ATOM 9018 C CA . LYS C 1 311 ? 14.58000 20.95100 29.80900 1.000 22.88296 311 LYS C CA 1
ATOM 9019 C C . LYS C 1 311 ? 15.00300 22.03500 28.82200 1.000 24.13038 311 LYS C C 1
ATOM 9020 O O . LYS C 1 311 ? 14.73200 21.92600 27.61600 1.000 23.93089 311 LYS C O 1
ATOM 9026 N N . CYS C 1 312 ? 15.71700 23.05500 29.30200 1.000 17.73113 312 CYS C N 1
ATOM 9027 C CA . CYS C 1 312 ? 16.26800 24.06100 28.39800 1.000 21.54599 312 CYS C CA 1
ATOM 9028 C C . CYS C 1 312 ? 17.32000 23.46300 27.47400 1.000 22.21424 312 CYS C C 1
ATOM 9029 O O . CYS C 1 312 ? 17.35500 23.76600 26.27000 1.000 19.65778 312 CYS C O 1
ATOM 9032 N N . SER C 1 313 ? 18.16900 22.57900 28.00200 1.000 17.99739 313 SER C N 1
ATOM 9033 C CA . SER C 1 313 ? 19.21900 22.03100 27.14900 1.000 19.39249 313 SER C CA 1
ATOM 9034 C C . SER C 1 313 ? 18.61300 21.24500 25.99400 1.000 23.59541 313 SER C C 1
ATOM 9035 O O . SER C 1 313 ? 19.11400 21.30000 24.86500 1.000 21.26147 313 SER C O 1
ATOM 9038 N N . LYS C 1 314 ? 17.48600 20.56600 26.24000 1.000 20.03528 314 LYS C N 1
ATOM 9039 C CA . LYS C 1 314 ? 16.84000 19.79400 25.18600 1.000 20.99443 314 LYS C CA 1
ATOM 9040 C C . LYS C 1 314 ? 16.18400 20.71000 24.15200 1.000 25.12903 314 LYS C C 1
ATOM 9041 O O . LYS C 1 314 ? 16.26200 20.45800 22.94200 1.000 23.58344 314 LYS C O 1
ATOM 9047 N N . ILE C 1 315 ? 15.55800 21.79600 24.59800 1.000 21.52534 315 ILE C N 1
ATOM 9048 C CA . ILE C 1 315 ? 14.95800 22.71800 23.63300 1.000 20.88597 315 ILE C CA 1
ATOM 9049 C C . ILE C 1 315 ? 16.03700 23.35300 22.77100 1.000 18.33827 315 ILE C C 1
ATOM 9050 O O . ILE C 1 315 ? 15.88500 23.46600 21.54800 1.000 20.37824 315 ILE C O 1
ATOM 9055 N N . TYR C 1 316 ? 17.14000 23.77900 23.39300 1.000 18.62006 316 TYR C N 1
ATOM 9056 C CA . TYR C 1 316 ? 18.20400 24.42100 22.62300 1.000 16.65907 316 TYR C CA 1
ATOM 9057 C C . TYR C 1 316 ? 18.86300 23.42500 21.67600 1.000 24.48140 316 TYR C C 1
ATOM 9058 O O . TYR C 1 316 ? 19.19400 23.76600 20.53500 1.000 21.01772 316 TYR C O 1
ATOM 9067 N N . PHE C 1 317 ? 19.00700 22.17200 22.11200 1.000 20.84757 317 PHE C N 1
ATOM 9068 C CA . PHE C 1 317 ? 19.60100 21.15700 21.25400 1.000 21.93476 317 PHE C CA 1
ATOM 9069 C C . PHE C 1 317 ? 18.74700 20.92300 20.02000 1.000 27.38079 317 PHE C C 1
ATOM 9070 O O . PHE C 1 317 ? 19.24200 20.96000 18.88600 1.000 27.00461 317 PHE C O 1
ATOM 9078 N N . ASP C 1 318 ? 17.44800 20.70700 20.22200 1.000 25.66574 318 ASP C N 1
ATOM 9079 C CA . ASP C 1 318 ? 16.56700 20.48200 19.08400 1.000 26.24350 318 ASP C CA 1
ATOM 9080 C C . ASP C 1 318 ? 16.58200 21.67400 18.14300 1.000 28.79793 318 ASP C C 1
ATOM 9081 O O . ASP C 1 318 ? 16.63100 21.50300 16.91800 1.000 28.71226 318 ASP C O 1
ATOM 9086 N N . ALA C 1 319 ? 16.60100 22.89300 18.69600 1.000 22.80754 319 ALA C N 1
ATOM 9087 C CA . ALA C 1 319 ? 16.61300 24.07600 17.84300 1.000 23.20842 319 ALA C CA 1
ATOM 9088 C C . ALA C 1 319 ? 17.91900 24.18200 17.06700 1.000 26.80372 319 ALA C C 1
ATOM 9089 O O . ALA C 1 319 ? 17.91700 24.59100 15.90100 1.000 26.76374 319 ALA C O 1
ATOM 9091 N N . ILE C 1 320 ? 19.03900 23.81200 17.68900 1.000 25.30555 320 ILE C N 1
ATOM 9092 C CA . ILE C 1 320 ? 20.31500 23.88300 16.98700 1.000 25.96570 320 ILE C CA 1
ATOM 9093 C C . ILE C 1 320 ? 20.34100 22.87800 15.84400 1.000 33.60103 320 ILE C C 1
ATOM 9094 O O . ILE C 1 320 ? 20.77500 23.19500 14.73400 1.000 29.36699 320 ILE C O 1
ATOM 9099 N N . LEU C 1 321 ? 19.84200 21.66300 16.08200 1.000 31.94896 321 LEU C N 1
ATOM 9100 C CA . LEU C 1 321 ? 19.80900 20.65900 15.02000 1.000 29.98031 321 LEU C CA 1
ATOM 9101 C C . LEU C 1 321 ? 18.82100 21.03600 13.92700 1.000 33.74343 321 LEU C C 1
ATOM 9102 O O . LEU C 1 321 ? 19.09100 20.82000 12.73900 1.000 35.44351 321 LEU C O 1
ATOM 9107 N N . ALA C 1 322 ? 17.69000 21.63600 14.30200 1.000 31.10807 322 ALA C N 1
ATOM 9108 C CA . ALA C 1 322 ? 16.71200 22.06300 13.31500 1.000 26.60163 322 ALA C CA 1
ATOM 9109 C C . ALA C 1 322 ? 17.24200 23.18300 12.42700 1.000 36.45431 322 ALA C C 1
ATOM 9110 O O . ALA C 1 322 ? 16.75400 23.34900 11.30400 1.000 39.45910 322 ALA C O 1
ATOM 9112 N N . ASN C 1 323 ? 18.22900 23.94800 12.90000 1.000 32.18680 323 ASN C N 1
ATOM 9113 C CA . ASN C 1 323 ? 18.76500 25.06300 12.12500 1.000 35.02384 323 ASN C CA 1
ATOM 9114 C C . ASN C 1 323 ? 19.70600 24.61900 11.01100 1.000 38.94074 323 ASN C C 1
ATOM 9115 O O . ASN C 1 323 ? 20.06100 25.44700 10.16500 1.000 36.56146 323 ASN C O 1
ATOM 9120 N N . ASP C 1 324 ? 20.11800 23.34800 11.00200 1.000 36.52047 324 ASP C N 1
ATOM 9121 C CA . ASP C 1 324 ? 20.92700 22.77200 9.93100 1.000 42.54920 324 ASP C CA 1
ATOM 9122 C C . ASP C 1 324 ? 22.22400 23.54600 9.73400 1.000 43.83385 324 ASP C C 1
ATOM 9123 O O . ASP C 1 324 ? 23.09600 23.53500 10.60900 1.000 45.65477 324 ASP C O 1
ATOM 9128 N N . ASN C 1 325 ? 22.37600 24.21400 8.59400 1.000 43.47141 325 ASN C N 1
ATOM 9129 C CA . ASN C 1 325 ? 23.50200 25.12200 8.40900 1.000 43.33208 325 ASN C CA 1
ATOM 9130 C C . ASN C 1 325 ? 23.01900 26.50500 7.99300 1.000 41.87510 325 ASN C C 1
ATOM 9131 O O . ASN C 1 325 ? 23.63400 27.18300 7.16400 1.000 40.39802 325 ASN C O 1
ATOM 9136 N N . GLN C 1 326 ? 21.89900 26.93900 8.56700 1.000 33.98017 326 GLN C N 1
ATOM 9137 C CA . GLN C 1 326 ? 21.51200 28.34000 8.54300 1.000 32.97650 326 GLN C CA 1
ATOM 9138 C C . GLN C 1 326 ? 22.30100 29.10500 9.61000 1.000 32.34987 326 GLN C C 1
ATOM 9139 O O . GLN C 1 326 ? 22.88200 28.51900 10.52700 1.000 35.94324 326 GLN C O 1
ATOM 9145 N N . SER C 1 327 ? 22.36600 30.42600 9.46100 1.000 30.12520 327 SER C N 1
ATOM 9146 C CA . SER C 1 327 ? 23.10300 31.20500 10.45200 1.000 32.45387 327 SER C CA 1
ATOM 9147 C C . SER C 1 327 ? 22.37200 31.19300 11.79100 1.000 23.99809 327 SER C C 1
ATOM 9148 O O . SER C 1 327 ? 21.14100 31.13600 11.85700 1.000 26.79215 327 SER C O 1
ATOM 9151 N N . PHE C 1 328 ? 23.14800 31.23500 12.87100 1.000 28.11999 328 PHE C N 1
ATOM 9152 C CA . PHE C 1 328 ? 22.57200 31.35600 14.20700 1.000 24.64422 328 PHE C CA 1
ATOM 9153 C C . PHE C 1 328 ? 22.35400 32.84300 14.48000 1.000 24.14038 328 PHE C C 1
ATOM 9154 O O . PHE C 1 328 ? 23.09200 33.49700 15.21900 1.000 26.56275 328 PHE C O 1
ATOM 9162 N N . SER C 1 329 ? 21.31800 33.37900 13.84500 1.000 24.56391 329 SER C N 1
ATOM 9163 C CA . SER C 1 329 ? 21.01700 34.80200 13.85400 1.000 26.84501 329 SER C CA 1
ATOM 9164 C C . SER C 1 329 ? 20.38200 35.22400 15.17800 1.000 28.02183 329 SER C C 1
ATOM 9165 O O . SER C 1 329 ? 19.90400 34.39600 15.95900 1.000 24.53057 329 SER C O 1
ATOM 9168 N N . GLU C 1 330 ? 20.37900 36.54000 15.42700 1.000 20.73769 330 GLU C N 1
ATOM 9169 C CA . GLU C 1 330 ? 19.66100 37.05500 16.58600 1.000 20.77182 330 GLU C CA 1
ATOM 9170 C C . GLU C 1 330 ? 18.17800 36.70200 16.52300 1.000 27.44586 330 GLU C C 1
ATOM 9171 O O . GLU C 1 330 ? 17.57300 36.36400 17.54900 1.000 23.42095 330 GLU C O 1
ATOM 9177 N N . GLN C 1 331 ? 17.57800 36.73500 15.32300 1.000 27.45784 331 GLN C N 1
ATOM 9178 C CA . GLN C 1 331 ? 16.19100 36.29600 15.18300 1.000 23.11527 331 GLN C CA 1
ATOM 9179 C C . GLN C 1 331 ? 16.01900 34.83800 15.60300 1.000 25.63947 331 GLN C C 1
ATOM 9180 O O . GLN C 1 331 ? 15.05600 34.49800 16.30000 1.000 23.29576 331 GLN C O 1
ATOM 9186 N N . TRP C 1 332 ? 16.95400 33.96700 15.19900 1.000 23.13435 332 TRP C N 1
ATOM 9187 C CA . TRP C 1 332 ? 16.90600 32.56100 15.59600 1.000 25.19841 332 TRP C CA 1
ATOM 9188 C C . TRP C 1 332 ? 17.09300 32.39900 17.10100 1.000 22.72076 332 TRP C C 1
ATOM 9189 O O . TRP C 1 332 ? 16.47400 31.52300 17.72300 1.000 20.97699 332 TRP C O 1
ATOM 9200 N N . MET C 1 333 ? 17.94800 33.22500 17.70200 1.000 21.54242 333 MET C N 1
ATOM 9201 C CA . MET C 1 333 ? 18.14200 33.15900 19.14700 1.000 22.10860 333 MET C CA 1
ATOM 9202 C C . MET C 1 333 ? 16.86400 33.54200 19.87400 1.000 23.37967 333 MET C C 1
ATOM 9203 O O . MET C 1 333 ? 16.47300 32.87800 20.84100 1.000 21.38187 333 MET C O 1
ATOM 9208 N N . VAL C 1 334 ? 16.19800 34.61100 19.41400 1.000 22.36642 334 VAL C N 1
ATOM 9209 C CA . VAL C 1 334 ? 14.96000 35.05600 20.05000 1.000 22.50463 334 VAL C CA 1
ATOM 9210 C C . VAL C 1 334 ? 13.88800 33.99100 19.91300 1.000 22.14157 334 VAL C C 1
ATOM 9211 O O . VAL C 1 334 ? 13.18100 33.66600 20.87800 1.000 22.76421 334 VAL C O 1
ATOM 9215 N N . GLN C 1 335 ? 13.77500 33.40600 18.71900 1.000 21.44664 335 GLN C N 1
ATOM 9216 C CA . GLN C 1 335 ? 12.79200 32.35200 18.49700 1.000 20.75118 335 GLN C CA 1
ATOM 9217 C C . GLN C 1 335 ? 13.05800 31.16700 19.40700 1.000 23.95564 335 GLN C C 1
ATOM 9218 O O . GLN C 1 335 ? 12.12900 30.59000 19.97700 1.000 22.83328 335 GLN C O 1
ATOM 9224 N N . THR C 1 336 ? 14.33100 30.83000 19.59000 1.000 21.30583 336 THR C N 1
ATOM 9225 C CA . THR C 1 336 ? 14.68200 29.65500 20.37600 1.000 22.77823 336 THR C CA 1
ATOM 9226 C C . THR C 1 336 ? 14.41300 29.89600 21.85100 1.000 24.26583 336 THR C C 1
ATOM 9227 O O . THR C 1 336 ? 13.83400 29.03400 22.52900 1.000 22.33497 336 THR C O 1
ATOM 9231 N N . PHE C 1 337 ? 14.78000 31.08000 22.35800 1.000 20.19436 337 PHE C N 1
ATOM 9232 C CA . PHE C 1 337 ? 14.44200 31.39500 23.73800 1.000 20.02299 337 PHE C CA 1
ATOM 9233 C C . PHE C 1 337 ? 12.93400 31.44500 23.95200 1.000 23.56022 337 PHE C C 1
ATOM 9234 O O . PHE C 1 337 ? 12.43300 30.99900 24.99500 1.000 21.07541 337 PHE C O 1
ATOM 9242 N N . GLU C 1 338 ? 12.17900 31.95100 22.97700 1.000 18.67322 338 GLU C N 1
ATOM 9243 C CA . GLU C 1 338 ? 10.74000 32.00700 23.19800 1.000 22.65869 338 GLU C CA 1
ATOM 9244 C C . GLU C 1 338 ? 10.11700 30.61800 23.28400 1.000 19.91935 338 GLU C C 1
ATOM 9245 O O . GLU C 1 338 ? 9.08500 30.45500 23.94900 1.000 21.32457 338 GLU C O 1
ATOM 9251 N N . ARG C 1 339 ? 10.71100 29.60700 22.63700 1.000 19.60352 339 ARG C N 1
ATOM 9252 C CA . ARG C 1 339 ? 10.23500 28.23800 22.85500 1.000 22.18165 339 ARG C CA 1
ATOM 9253 C C . ARG C 1 339 ? 10.48900 27.76900 24.28200 1.000 20.86306 339 ARG C C 1
ATOM 9254 O O . ARG C 1 339 ? 9.68400 27.01500 24.84700 1.000 22.30623 339 ARG C O 1
ATOM 9262 N N . TYR C 1 340 ? 11.60900 28.17000 24.87800 1.000 20.61261 340 TYR C N 1
ATOM 9263 C CA . TYR C 1 340 ? 11.82100 27.81200 26.27800 1.000 20.67225 340 TYR C CA 1
ATOM 9264 C C . TYR C 1 340 ? 10.87700 28.58200 27.19000 1.000 22.47372 340 TYR C C 1
ATOM 9265 O O . TYR C 1 340 ? 10.34600 28.02900 28.15900 1.000 18.98250 340 TYR C O 1
ATOM 9274 N N . TRP C 1 341 ? 10.65400 29.86600 26.89500 1.000 19.30517 341 TRP C N 1
ATOM 9275 C CA . TRP C 1 341 ? 9.74200 30.65500 27.71100 1.000 19.05981 341 TRP C CA 1
ATOM 9276 C C . TRP C 1 341 ? 8.32000 30.11700 27.62200 1.000 19.77254 341 TRP C C 1
ATOM 9277 O O . TRP C 1 341 ? 7.55600 30.20700 28.59300 1.000 21.33043 341 TRP C O 1
ATOM 9288 N N . ALA C 1 342 ? 7.95000 29.51700 26.48700 1.000 20.36451 342 ALA C N 1
ATOM 9289 C CA . ALA C 1 342 ? 6.61500 28.93800 26.38200 1.000 21.14108 342 ALA C CA 1
ATOM 9290 C C . ALA C 1 342 ? 6.42300 27.83000 27.40900 1.000 24.09444 342 ALA C C 1
ATOM 9291 O O . ALA C 1 342 ? 5.31200 27.63900 27.91600 1.000 24.19901 342 ALA C O 1
ATOM 9293 N N . TYR C 1 343 ? 7.49500 27.10500 27.73000 1.000 21.35339 343 TYR C N 1
ATOM 9294 C CA . TYR C 1 343 ? 7.45600 26.16000 28.84100 1.000 22.17695 343 TYR C CA 1
ATOM 9295 C C . TYR C 1 343 ? 7.51300 26.88300 30.18500 1.000 22.29981 343 TYR C C 1
ATOM 9296 O O . TYR C 1 343 ? 6.64600 26.69000 31.04300 1.000 19.85435 343 TYR C O 1
ATOM 9305 N N . ALA C 1 344 ? 8.51800 27.74600 30.37000 1.000 20.75166 344 ALA C N 1
ATOM 9306 C CA . ALA C 1 344 ? 8.84200 28.24100 31.70700 1.000 19.25558 344 ALA C CA 1
ATOM 9307 C C . ALA C 1 344 ? 7.82800 29.24500 32.24700 1.000 20.33993 344 ALA C C 1
ATOM 9308 O O . ALA C 1 344 ? 7.75200 29.42500 33.46000 1.000 19.65334 344 ALA C O 1
ATOM 9310 N N . GLU C 1 345 ? 7.05100 29.90900 31.38500 1.000 21.13409 345 GLU C N 1
ATOM 9311 C CA . GLU C 1 345 ? 6.21800 31.01400 31.86000 1.000 21.23010 345 GLU C CA 1
ATOM 9312 C C . GLU C 1 345 ? 5.32600 30.61000 33.03500 1.000 27.84949 345 GLU C C 1
ATOM 9313 O O . GLU C 1 345 ? 5.25500 31.31700 34.05100 1.000 21.52200 345 GLU C O 1
ATOM 9319 N N . LYS C 1 346 ? 4.62100 29.48000 32.90800 1.000 23.72067 346 LYS C N 1
ATOM 9320 C CA . LYS C 1 346 ? 3.72400 29.07400 33.98200 1.000 23.40473 346 LYS C CA 1
ATOM 9321 C C . LYS C 1 346 ? 4.49100 28.50100 35.17000 1.000 21.14616 346 LYS C C 1
ATOM 9322 O O . LYS C 1 346 ? 4.00300 28.55000 36.30900 1.000 22.97116 346 LYS C O 1
ATOM 9328 N N . VAL C 1 347 ? 5.67900 27.94300 34.93100 1.000 21.21679 347 VAL C N 1
ATOM 9329 C CA . VAL C 1 347 ? 6.50100 27.48700 36.04700 1.000 21.13994 347 VAL C CA 1
ATOM 9330 C C . VAL C 1 347 ? 6.98900 28.67600 36.86500 1.000 19.86235 347 VAL C C 1
ATOM 9331 O O . VAL C 1 347 ? 6.91800 28.67000 38.09600 1.000 19.65486 347 VAL C O 1
ATOM 9335 N N . VAL C 1 348 ? 7.43400 29.74400 36.18600 1.000 19.16538 348 VAL C N 1
ATOM 9336 C CA . VAL C 1 348 ? 7.81800 30.95700 36.89400 1.000 20.83431 348 VAL C CA 1
ATOM 9337 C C . VAL C 1 348 ? 6.63100 31.52500 37.65900 1.000 16.33799 348 VAL C C 1
ATOM 9338 O O . VAL C 1 348 ? 6.76900 31.94400 38.81100 1.000 19.86769 348 VAL C O 1
ATOM 9342 N N . ALA C 1 349 ? 5.44400 31.51900 37.04500 1.000 20.04570 349 ALA C N 1
ATOM 9343 C CA . ALA C 1 349 ? 4.27800 32.09700 37.69700 1.000 22.47228 349 ALA C CA 1
ATOM 9344 C C . ALA C 1 349 ? 3.93100 31.32800 38.96600 1.000 25.58801 349 ALA C C 1
ATOM 9345 O O . ALA C 1 349 ? 3.63800 31.93100 40.00300 1.000 21.63151 349 ALA C O 1
ATOM 9347 N N . TRP C 1 350 ? 4.03400 29.99300 38.91500 1.000 19.09567 350 TRP C N 1
ATOM 9348 C CA . TRP C 1 350 ? 3.77100 29.16600 40.08900 1.000 20.80270 350 TRP C CA 1
ATOM 9349 C C . TRP C 1 350 ? 4.81700 29.39500 41.17700 1.000 18.22037 350 TRP C C 1
ATOM 9350 O O . TRP C 1 350 ? 4.47700 29.65500 42.33900 1.000 19.58485 350 TRP C O 1
ATOM 9361 N N . THR C 1 351 ? 6.10100 29.35500 40.81500 1.000 16.07576 351 THR C N 1
ATOM 9362 C CA . THR C 1 351 ? 7.13700 29.61800 41.80900 1.000 18.24205 351 THR C CA 1
ATOM 9363 C C . THR C 1 351 ? 6.99700 31.01400 42.40600 1.000 22.32205 351 THR C C 1
ATOM 9364 O O . THR C 1 351 ? 7.08500 31.18000 43.63300 1.000 22.83084 351 THR C O 1
ATOM 9368 N N . ASN C 1 352 ? 6.74600 32.02100 41.56200 1.000 21.00429 352 ASN C N 1
ATOM 9369 C CA . ASN C 1 352 ? 6.56000 33.38100 42.07100 1.000 23.47824 352 ASN C CA 1
ATOM 9370 C C . ASN C 1 352 ? 5.44200 33.42800 43.09700 1.000 22.90869 352 ASN C C 1
ATOM 9371 O O . ASN C 1 352 ? 5.54500 34.12200 44.11800 1.000 24.68591 352 ASN C O 1
ATOM 9376 N N . SER C 1 353 ? 4.36600 32.68400 42.84500 1.000 22.50930 353 SER C N 1
ATOM 9377 C CA . SER C 1 353 ? 3.21300 32.74200 43.73300 1.000 24.73523 353 SER C CA 1
ATOM 9378 C C . SER C 1 353 ? 3.56300 32.23200 45.12500 1.000 22.11224 353 SER C C 1
ATOM 9379 O O . SER C 1 353 ? 3.04700 32.74800 46.12300 1.000 25.21091 353 SER C O 1
ATOM 9382 N N . LEU C 1 354 ? 4.47000 31.26100 45.21600 1.000 24.20896 354 LEU C N 1
ATOM 9383 C CA . LEU C 1 354 ? 4.85000 30.69400 46.50500 1.000 21.82799 354 LEU C CA 1
ATOM 9384 C C . LEU C 1 354 ? 5.80500 31.58900 47.28600 1.000 27.54249 354 LEU C C 1
ATOM 9385 O O . LEU C 1 354 ? 6.04700 31.33100 48.47300 1.000 29.06886 354 LEU C O 1
ATOM 9390 N N . LEU C 1 355 ? 6.35600 32.62800 46.65700 1.000 26.24681 355 LEU C N 1
ATOM 9391 C CA . LEU C 1 355 ? 7.20300 33.56400 47.38200 1.000 28.47160 355 LEU C CA 1
ATOM 9392 C C . LEU C 1 355 ? 6.38300 34.61400 48.11700 1.000 29.60089 355 LEU C C 1
ATOM 9393 O O . LEU C 1 355 ? 6.88400 35.23300 49.05900 1.000 27.51293 355 LEU C O 1
ATOM 9398 N N . LEU C 1 356 ? 5.15400 34.79400 47.72300 1.000 27.43189 356 LEU C N 1
ATOM 9399 C CA . LEU C 1 356 ? 4.19200 35.74800 48.23600 1.000 31.94501 356 LEU C CA 1
ATOM 9400 C C . LEU C 1 356 ? 3.20300 35.05200 49.14300 1.000 33.88356 356 LEU C C 1
ATOM 9401 O O . LEU C 1 356 ? 3.08200 33.82400 49.11600 1.000 30.17454 356 LEU C O 1
ATOM 9406 N N . PRO C 1 357 ? 2.48000 35.79400 49.98000 1.000 36.44222 357 PRO C N 1
ATOM 9407 C CA . PRO C 1 357 ? 1.44800 35.15400 50.78800 1.000 34.50881 357 PRO C CA 1
ATOM 9408 C C . PRO C 1 357 ? 0.43500 34.48000 49.88400 1.000 32.26705 357 PRO C C 1
ATOM 9409 O O . PRO C 1 357 ? 0.07200 35.01600 48.82400 1.000 34.56101 357 PRO C O 1
ATOM 9413 N N . PRO C 1 358 ? -0.00800 33.28000 50.25300 1.000 33.34975 358 PRO C N 1
ATOM 9414 C CA . PRO C 1 358 ? -0.93200 32.53800 49.39500 1.000 32.28806 358 PRO C CA 1
ATOM 9415 C C . PRO C 1 358 ? -2.27000 33.24600 49.26000 1.000 35.11881 358 PRO C C 1
ATOM 9416 O O . PRO C 1 358 ? -2.77700 33.84000 50.21400 1.000 37.82513 358 PRO C O 1
ATOM 9420 N N . GLU C 1 359 ? -2.86100 33.13500 48.07300 1.000 33.32203 359 GLU C N 1
ATOM 9421 C CA . GLU C 1 359 ? -4.22100 33.58800 47.86900 1.000 35.24893 359 GLU C CA 1
ATOM 9422 C C . GLU C 1 359 ? -5.20200 32.68700 48.61700 1.000 37.23469 359 GLU C C 1
ATOM 9423 O O . GLU C 1 359 ? -4.87400 31.54700 48.96300 1.000 33.71502 359 GLU C O 1
ATOM 9429 N N . PRO C 1 360 ? -6.40700 33.19100 48.91100 1.000 36.62408 360 PRO C N 1
ATOM 9430 C CA . PRO C 1 360 ? -7.38400 32.35000 49.62600 1.000 37.34136 360 PRO C CA 1
ATOM 9431 C C . PRO C 1 360 ? -7.71100 31.03600 48.93400 1.000 35.26391 360 PRO C C 1
ATOM 9432 O O . PRO C 1 360 ? -7.87900 30.01700 49.62300 1.000 33.98595 360 PRO C O 1
ATOM 9436 N N . HIS C 1 361 ? -7.79100 31.00200 47.60200 1.000 31.03509 361 HIS C N 1
ATOM 9437 C CA . HIS C 1 361 ? -8.09400 29.72800 46.95800 1.000 32.43358 361 HIS C CA 1
ATOM 9438 C C . HIS C 1 361 ? -6.92800 28.74800 47.03700 1.000 30.69050 361 HIS C C 1
ATOM 9439 O O . HIS C 1 361 ? -7.15400 27.53200 47.03600 1.000 28.82442 361 HIS C O 1
ATOM 9446 N N . VAL C 1 362 ? -5.68700 29.24500 47.10900 1.000 29.87850 362 VAL C N 1
ATOM 9447 C CA . VAL C 1 362 ? -4.53800 28.35700 47.26600 1.000 29.70197 362 VAL C CA 1
ATOM 9448 C C . VAL C 1 362 ? -4.52700 27.75400 48.66500 1.000 33.97617 362 VAL C C 1
ATOM 9449 O O . VAL C 1 362 ? -4.21200 26.56700 48.85000 1.000 28.86824 362 VAL C O 1
ATOM 9453 N N . VAL C 1 363 ? -4.89700 28.55200 49.67000 1.000 33.27852 363 VAL C N 1
ATOM 9454 C CA . VAL C 1 363 ? -4.99300 28.02300 51.02400 1.000 32.67772 363 VAL C CA 1
ATOM 9455 C C . VAL C 1 363 ? -6.03600 26.91600 51.07500 1.000 30.83050 363 VAL C C 1
ATOM 9456 O O . VAL C 1 363 ? -5.81700 25.86100 51.68700 1.000 34.10859 363 VAL C O 1
ATOM 9460 N N . GLU C 1 364 ? -7.16700 27.12700 50.39500 1.000 31.41889 364 GLU C N 1
ATOM 9461 C CA . GLU C 1 364 ? -8.22500 26.12200 50.33300 1.000 32.71069 364 GLU C CA 1
ATOM 9462 C C . GLU C 1 364 ? -7.75700 24.87600 49.59200 1.000 29.69096 364 GLU C C 1
ATOM 9463 O O . GLU C 1 364 ? -8.04500 23.74600 50.00700 1.000 29.45887 364 GLU C O 1
ATOM 9469 N N . LEU C 1 365 ? -7.02400 25.06600 48.49100 1.000 27.60249 365 LEU C N 1
ATOM 9470 C CA . LEU C 1 365 ? -6.56300 23.93100 47.70000 1.000 26.45293 365 LEU C CA 1
ATOM 9471 C C . LEU C 1 365 ? -5.56100 23.08600 48.47700 1.000 25.94679 365 LEU C C 1
ATOM 9472 O O . LEU C 1 365 ? -5.63500 21.85100 48.45500 1.000 24.93352 365 LEU C O 1
ATOM 9477 N N . LEU C 1 366 ? -4.61100 23.73200 49.16400 1.000 28.19205 366 LEU C N 1
ATOM 9478 C CA . LEU C 1 366 ? -3.60600 22.98700 49.92100 1.000 23.35607 366 LEU C CA 1
ATOM 9479 C C . LEU C 1 366 ? -4.24200 22.24000 51.08900 1.000 28.24771 366 LEU C C 1
ATOM 9480 O O . LEU C 1 366 ? -3.83200 21.11900 51.42100 1.000 26.92932 366 LEU C O 1
ATOM 9485 N N . ALA C 1 367 ? -5.24800 22.84200 51.71600 1.000 24.48599 367 ALA C N 1
ATOM 9486 C CA . ALA C 1 367 ? -5.95000 22.17400 52.80600 1.000 31.57696 367 ALA C CA 1
ATOM 9487 C C . ALA C 1 367 ? -6.76600 20.99200 52.29700 1.000 32.21640 367 ALA C C 1
ATOM 9488 O O . ALA C 1 367 ? -6.82200 19.94000 52.94800 1.000 27.52333 367 ALA C O 1
ATOM 9490 N N . ALA C 1 368 ? -7.37900 21.13400 51.11600 1.000 25.40304 368 ALA C N 1
ATOM 9491 C CA . ALA C 1 368 ? -8.18600 20.04400 50.57700 1.000 24.12307 368 ALA C CA 1
ATOM 9492 C C . ALA C 1 368 ? -7.33600 18.81600 50.31500 1.000 23.47006 368 ALA C C 1
ATOM 9493 O O . ALA C 1 368 ? -7.81100 17.68200 50.45700 1.000 24.21398 368 ALA C O 1
ATOM 9495 N N . ALA C 1 369 ? -6.06200 19.02700 49.98500 1.000 27.33138 369 ALA C N 1
ATOM 9496 C CA . ALA C 1 369 ? -5.16200 17.90800 49.75200 1.000 23.28060 369 ALA C CA 1
ATOM 9497 C C . ALA C 1 369 ? -4.95400 17.08600 51.01000 1.000 26.28676 369 ALA C C 1
ATOM 9498 O O . ALA C 1 369 ? -4.60200 15.91000 50.91800 1.000 24.56929 369 ALA C O 1
ATOM 9500 N N . SER C 1 370 ? -5.12900 17.68700 52.18900 1.000 26.71999 370 SER C N 1
ATOM 9501 C CA . SER C 1 370 ? -4.94600 16.91400 53.41100 1.000 27.82508 370 SER C CA 1
ATOM 9502 C C . SER C 1 370 ? -6.12800 16.00300 53.70100 1.000 29.38816 370 SER C C 1
ATOM 9503 O O . SER C 1 370 ? -5.98900 15.09000 54.51400 1.000 29.75889 370 SER C O 1
ATOM 9506 N N . GLN C 1 371 ? -7.27300 16.20900 53.05100 1.000 25.95816 371 GLN C N 1
ATOM 9507 C CA . GLN C 1 371 ? -8.41800 15.32700 53.22500 1.000 29.37699 371 GLN C CA 1
ATOM 9508 C C . GLN C 1 371 ? -8.79500 14.53300 51.98400 1.000 24.66531 371 GLN C C 1
ATOM 9509 O O . GLN C 1 371 ? -9.73800 13.73700 52.04700 1.000 30.20911 371 GLN C O 1
ATOM 9515 N N . ASN C 1 372 ? -8.08100 14.69900 50.87600 1.000 26.28409 372 ASN C N 1
ATOM 9516 C CA . ASN C 1 372 ? -8.39300 14.02400 49.61500 1.000 24.18472 372 ASN C CA 1
ATOM 9517 C C . ASN C 1 372 ? -7.06900 13.60800 48.99000 1.000 23.58374 372 ASN C C 1
ATOM 9518 O O . ASN C 1 372 ? -6.38400 14.44300 48.39400 1.000 22.55248 372 ASN C O 1
ATOM 9523 N N . GLN C 1 373 ? -6.71900 12.32800 49.13200 1.000 23.03795 373 GLN C N 1
ATOM 9524 C CA . GLN C 1 373 ? -5.43400 11.85800 48.63100 1.000 20.31757 373 GLN C CA 1
ATOM 9525 C C . GLN C 1 373 ? -5.31100 12.03000 47.12000 1.000 21.09231 373 GLN C C 1
ATOM 9526 O O . GLN C 1 373 ? -4.19800 12.19900 46.61900 1.000 19.60852 373 GLN C O 1
ATOM 9532 N N . SER C 1 374 ? -6.42500 11.99800 46.36800 1.000 18.70612 374 SER C N 1
ATOM 9533 C CA . SER C 1 374 ? -6.31600 12.22200 44.92600 1.000 19.18444 374 SER C CA 1
ATOM 9534 C C . SER C 1 374 ? -5.77500 13.61500 44.63000 1.000 19.54104 374 SER C C 1
ATOM 9535 O O . SER C 1 374 ? -4.99100 13.80300 43.68900 1.000 21.50846 374 SER C O 1
ATOM 9538 N N . ILE C 1 375 ? -6.20000 14.61300 45.41100 1.000 19.40258 375 ILE C N 1
ATOM 9539 C CA . ILE C 1 375 ? -5.67200 15.96500 45.23900 1.000 18.44676 375 ILE C CA 1
ATOM 9540 C C . ILE C 1 375 ? -4.20800 16.01900 45.64200 1.000 17.75014 375 ILE C C 1
ATOM 9541 O O . ILE C 1 375 ? -3.38400 16.62500 44.94600 1.000 17.81105 375 ILE C O 1
ATOM 9546 N N . ALA C 1 376 ? -3.84100 15.34600 46.74300 1.000 18.65806 376 ALA C N 1
ATOM 9547 C CA . ALA C 1 376 ? -2.43100 15.35100 47.11600 1.000 20.19903 376 ALA C CA 1
ATOM 9548 C C . ALA C 1 376 ? -1.58100 14.72100 46.02400 1.000 16.38511 376 ALA C C 1
ATOM 9549 O O . ALA C 1 376 ? -0.46900 15.18100 45.75000 1.000 15.22282 376 ALA C O 1
ATOM 9551 N N . SER C 1 377 ? -2.09300 13.67400 45.37600 1.000 16.20010 377 SER C N 1
ATOM 9552 C CA . SER C 1 377 ? -1.29200 13.02100 44.34600 1.000 15.36463 377 SER C CA 1
ATOM 9553 C C . SER C 1 377 ? -1.07800 13.92400 43.13500 1.000 18.77144 377 SER C C 1
ATOM 9554 O O . SER C 1 377 ? 0.02700 13.96100 42.56800 1.000 16.59485 377 SER C O 1
ATOM 9557 N N . ILE C 1 378 ? -2.11700 14.66100 42.73000 1.000 16.85424 378 ILE C N 1
ATOM 9558 C CA . ILE C 1 378 ? -1.98700 15.59200 41.60600 1.000 17.19480 378 ILE C CA 1
ATOM 9559 C C . ILE C 1 378 ? -0.97800 16.68000 41.92400 1.000 20.38034 378 ILE C C 1
ATOM 9560 O O . ILE C 1 378 ? -0.09000 16.99600 41.11300 1.000 20.37261 378 ILE C O 1
ATOM 9565 N N . MET C 1 379 ? -1.06200 17.23000 43.13400 1.000 17.35040 379 MET C N 1
ATOM 9566 C CA . MET C 1 379 ? -0.14000 18.27600 43.56200 1.000 17.26605 379 MET C CA 1
ATOM 9567 C C . MET C 1 379 ? 1.30200 17.78300 43.55100 1.000 14.87506 379 MET C C 1
ATOM 9568 O O . MET C 1 379 ? 2.19700 18.43800 43.00700 1.000 18.15527 379 MET C O 1
ATOM 9573 N N . ALA C 1 380 ? 1.54400 16.60000 44.12500 1.000 16.96294 380 ALA C N 1
ATOM 9574 C CA . ALA C 1 380 ? 2.90200 16.07500 44.15300 1.000 16.71422 380 ALA C CA 1
ATOM 9575 C C . ALA C 1 380 ? 3.42200 15.84400 42.74100 1.000 16.45219 380 ALA C C 1
ATOM 9576 O O . ALA C 1 380 ? 4.54400 16.23700 42.40500 1.000 17.07096 380 ALA C O 1
ATOM 9578 N N . ASN C 1 381 ? 2.60700 15.24000 41.88000 1.000 14.48408 381 ASN C N 1
ATOM 9579 C CA . ASN C 1 381 ? 3.12600 14.87200 40.57700 1.000 16.79148 381 ASN C CA 1
ATOM 9580 C C . ASN C 1 381 ? 3.25800 16.05800 39.63900 1.000 19.16165 381 ASN C C 1
ATOM 9581 O O . ASN C 1 381 ? 4.03900 15.99000 38.67800 1.000 18.50174 381 ASN C O 1
ATOM 9586 N N . ASN C 1 382 ? 2.59200 17.16200 39.95700 1.000 18.59897 382 ASN C N 1
ATOM 9587 C CA . ASN C 1 382 ? 2.79700 18.37700 39.17800 1.000 17.01695 382 ASN C CA 1
ATOM 9588 C C . ASN C 1 382 ? 4.17000 18.98700 39.40600 1.000 17.89719 382 ASN C C 1
ATOM 9589 O O . ASN C 1 382 ? 4.55300 19.91200 38.67100 1.000 19.50784 382 ASN C O 1
ATOM 9594 N N . PHE C 1 383 ? 4.94000 18.51000 40.39100 1.000 16.43375 383 PHE C N 1
ATOM 9595 C CA . PHE C 1 383 ? 6.31200 19.00600 40.48100 1.000 14.86137 383 PHE C CA 1
ATOM 9596 C C . PHE C 1 383 ? 7.13400 18.59400 39.27000 1.000 20.55985 383 PHE C C 1
ATOM 9597 O O . PHE C 1 383 ? 8.19200 19.19200 39.01000 1.000 18.54648 383 PHE C O 1
ATOM 9605 N N . ASP C 1 384 ? 6.69700 17.56000 38.55000 1.000 19.08517 384 ASP C N 1
ATOM 9606 C CA . ASP C 1 384 ? 7.43000 17.12000 37.37100 1.000 19.26112 384 ASP C CA 1
ATOM 9607 C C . ASP C 1 384 ? 7.19600 18.05400 36.18800 1.000 22.12687 384 ASP C C 1
ATOM 9608 O O . ASP C 1 384 ? 7.99700 18.06500 35.24600 1.000 25.37731 384 ASP C O 1
ATOM 9613 N N . ASP C 1 385 ? 6.10400 18.82200 36.21800 1.000 20.96361 385 ASP C N 1
ATOM 9614 C CA . ASP C 1 385 ? 5.71800 19.76600 35.17200 1.000 20.42509 385 ASP C CA 1
ATOM 9615 C C . ASP C 1 385 ? 4.73100 20.77100 35.74500 1.000 14.18331 385 ASP C C 1
ATOM 9616 O O . ASP C 1 385 ? 3.50800 20.61400 35.59100 1.000 17.82066 385 ASP C O 1
ATOM 9621 N N . PRO C 1 386 ? 5.22600 21.83100 36.38600 1.000 17.80514 386 PRO C N 1
ATOM 9622 C CA . PRO C 1 386 ? 4.32900 22.75500 37.09200 1.000 18.28317 386 PRO C CA 1
ATOM 9623 C C . PRO C 1 386 ? 3.38100 23.53500 36.17800 1.000 17.31284 386 PRO C C 1
ATOM 9624 O O . PRO C 1 386 ? 2.48300 24.20100 36.69800 1.000 20.72186 386 PRO C O 1
ATOM 9628 N N . ARG C 1 387 ? 3.50200 23.42200 34.85300 1.000 20.16775 387 ARG C N 1
ATOM 9629 C CA . ARG C 1 387 ? 2.48300 24.01500 33.98100 1.000 19.60909 387 ARG C CA 1
ATOM 9630 C C . ARG C 1 387 ? 1.08800 23.48200 34.28900 1.000 24.61473 387 ARG C C 1
ATOM 9631 O O . ARG C 1 387 ? 0.09200 24.16100 34.03000 1.000 22.40652 387 ARG C O 1
ATOM 9639 N N . ALA C 1 388 ? 0.99900 22.27100 34.83800 1.000 20.52596 388 ALA C N 1
ATOM 9640 C CA . ALA C 1 388 ? -0.28200 21.64100 35.12800 1.000 20.49800 388 ALA C CA 1
ATOM 9641 C C . ALA C 1 388 ? -1.02000 22.29600 36.29200 1.000 21.49808 388 ALA C C 1
ATOM 9642 O O . ALA C 1 388 ? -2.20200 22.00200 36.49200 1.000 26.31214 388 ALA C O 1
ATOM 9644 N N . PHE C 1 389 ? -0.35100 23.13100 37.09700 1.000 18.25584 389 PHE C N 1
ATOM 9645 C CA . PHE C 1 389 ? -1.07600 23.87700 38.12300 1.000 19.99739 389 PHE C CA 1
ATOM 9646 C C . PHE C 1 389 ? -1.99400 24.91700 37.49300 1.000 27.59853 389 PHE C C 1
ATOM 9647 O O . PHE C 1 389 ? -3.01100 25.29600 38.08900 1.000 23.98551 389 PHE C O 1
ATOM 9655 N N . ALA C 1 390 ? -1.64600 25.38600 36.30100 1.000 24.42351 390 ALA C N 1
ATOM 9656 C CA . ALA C 1 390 ? -2.51400 26.31400 35.59100 1.000 34.67155 390 ALA C CA 1
ATOM 9657 C C . ALA C 1 390 ? -3.71900 25.56800 35.02000 1.000 34.30516 390 ALA C C 1
ATOM 9658 O O . ALA C 1 390 ? -3.57500 24.45500 34.50300 1.000 32.42211 390 ALA C O 1
ATOM 9660 N N . PRO C 1 391 ? -4.92300 26.15100 35.08900 1.000 35.24246 391 PRO C N 1
ATOM 9661 C CA . PRO C 1 391 ? -5.25200 27.47400 35.62300 1.000 31.28832 391 PRO C CA 1
ATOM 9662 C C . PRO C 1 391 ? -5.77100 27.46400 37.05500 1.000 31.40096 391 PRO C C 1
ATOM 9663 O O . PRO C 1 391 ? -5.88300 28.52700 37.66800 1.000 32.04108 391 PRO C O 1
ATOM 9667 N N . TRP C 1 392 ? -6.10600 26.30000 37.62100 1.000 30.69540 392 TRP C N 1
ATOM 9668 C CA . TRP C 1 392 ? -6.84000 26.31600 38.88000 1.000 29.36058 392 TRP C CA 1
ATOM 9669 C C . TRP C 1 392 ? -6.01700 26.86500 40.03700 1.000 25.46595 392 TRP C C 1
ATOM 9670 O O . TRP C 1 392 ? -6.59500 27.27500 41.04600 1.000 27.91768 392 TRP C O 1
ATOM 9681 N N . TRP C 1 393 ? -4.68500 26.86900 39.93200 1.000 23.26743 393 TRP C N 1
ATOM 9682 C CA . TRP C 1 393 ? -3.85700 27.45500 40.97900 1.000 24.01613 393 TRP C CA 1
ATOM 9683 C C . TRP C 1 393 ? -3.93900 28.97900 40.99700 1.000 25.71448 393 TRP C C 1
ATOM 9684 O O . TRP C 1 393 ? -3.66700 29.60000 42.02700 1.000 26.27547 393 TRP C O 1
ATOM 9695 N N . PHE C 1 394 ? -4.29700 29.59800 39.88400 1.000 28.83165 394 PHE C N 1
ATOM 9696 C CA . PHE C 1 394 ? -4.22100 31.04700 39.79600 1.000 31.39278 394 PHE C CA 1
ATOM 9697 C C . PHE C 1 394 ? -5.57600 31.73600 39.76800 1.000 33.90977 394 PHE C C 1
ATOM 9698 O O . PHE C 1 394 ? -5.65000 32.92100 40.10800 1.000 39.56364 394 PHE C O 1
ATOM 9706 N N . ASP C 1 395 ? -6.63300 31.02600 39.39500 1.000 33.63940 395 ASP C N 1
ATOM 9707 C CA . ASP C 1 395 ? -7.97200 31.58000 39.23300 1.000 35.51975 395 ASP C CA 1
ATOM 9708 C C . ASP C 1 395 ? -8.88000 31.01900 40.32100 1.000 40.50322 395 ASP C C 1
ATOM 9709 O O . ASP C 1 395 ? -9.15500 29.81400 40.34000 1.000 36.87092 395 ASP C O 1
ATOM 9714 N N . ALA C 1 396 ? -9.38500 31.89800 41.19200 1.000 38.78764 396 ALA C N 1
ATOM 9715 C CA . ALA C 1 396 ? -10.21500 31.42800 42.29700 1.000 41.02638 396 ALA C CA 1
ATOM 9716 C C . ALA C 1 396 ? -11.44300 30.67200 41.80400 1.000 39.54086 396 ALA C C 1
ATOM 9717 O O . ALA C 1 396 ? -11.87800 29.71400 42.45100 1.000 41.15054 396 ALA C O 1
ATOM 9719 N N . ASP C 1 397 ? -11.99900 31.05900 40.65500 1.000 39.94183 397 ASP C N 1
ATOM 9720 C CA . ASP C 1 397 ? -13.17600 30.36600 40.14300 1.000 41.64687 397 ASP C CA 1
ATOM 9721 C C . ASP C 1 397 ? -12.81300 29.01500 39.54000 1.000 39.38363 397 ASP C C 1
ATOM 9722 O O . ASP C 1 397 ? -13.56700 28.04600 39.67700 1.000 35.03879 397 ASP C O 1
ATOM 9727 N N . GLN C 1 398 ? -11.67200 28.93300 38.85800 1.000 35.85292 398 GLN C N 1
ATOM 9728 C CA . GLN C 1 398 ? -11.18900 27.63600 38.39700 1.000 39.04899 398 GLN C CA 1
ATOM 9729 C C . GLN C 1 398 ? -10.83700 26.73600 39.57800 1.000 27.35340 398 GLN C C 1
ATOM 9730 O O . GLN C 1 398 ? -11.06300 25.52200 39.52700 1.000 32.61968 398 GLN C O 1
ATOM 9736 N N . ALA C 1 399 ? -10.31300 27.32000 40.65900 1.000 31.79970 399 ALA C N 1
ATOM 9737 C CA . ALA C 1 399 ? -9.96600 26.51300 41.82400 1.000 30.57220 399 ALA C CA 1
ATOM 9738 C C . ALA C 1 399 ? -11.20900 25.90500 42.45200 1.000 36.83361 399 ALA C C 1
ATOM 9739 O O . ALA C 1 399 ? -11.18700 24.75200 42.89200 1.000 29.67718 399 ALA C O 1
ATOM 9741 N N . GLN C 1 400 ? -12.31400 26.66000 42.48200 1.000 31.89131 400 GLN C N 1
ATOM 9742 C CA . GLN C 1 400 ? -13.55300 26.10000 43.00500 1.000 33.78226 400 GLN C CA 1
ATOM 9743 C C . GLN C 1 400 ? -14.06800 24.98600 42.11100 1.000 31.61153 400 GLN C C 1
ATOM 9744 O O . GLN C 1 400 ? -14.59100 23.97800 42.60500 1.000 30.95467 400 GLN C O 1
ATOM 9750 N N . ALA C 1 401 ? -13.90500 25.13400 40.79400 1.000 31.15555 401 ALA C N 1
ATOM 9751 C CA . ALA C 1 401 ? -14.37400 24.10500 39.87400 1.000 35.22554 401 ALA C CA 1
ATOM 9752 C C . ALA C 1 401 ? -13.56900 22.82400 40.04100 1.000 30.00360 401 ALA C C 1
ATOM 9753 O O . ALA C 1 401 ? -14.12500 21.71700 40.01000 1.000 31.84756 401 ALA C O 1
ATOM 9755 N N . PHE C 1 402 ? -12.26100 22.97400 40.25700 1.000 33.06020 402 PHE C N 1
ATOM 9756 C CA . PHE C 1 402 ? -11.38600 21.84600 40.55700 1.000 32.91014 402 PHE C CA 1
ATOM 9757 C C . PHE C 1 402 ? -11.82100 21.14600 41.84200 1.000 30.32816 402 PHE C C 1
ATOM 9758 O O . PHE C 1 402 ? -12.02600 19.92500 41.86700 1.000 30.15407 402 PHE C O 1
ATOM 9766 N N . LEU C 1 403 ? -12.00700 21.91500 42.91700 1.000 27.30693 403 LEU C N 1
ATOM 9767 C CA . LEU C 1 403 ? -12.35800 21.30500 44.19400 1.000 29.76226 403 LEU C CA 1
ATOM 9768 C C . LEU C 1 403 ? -13.70400 20.59200 44.13100 1.000 32.17794 403 LEU C C 1
ATOM 9769 O O . LEU C 1 403 ? -13.87700 19.52700 44.73500 1.000 32.94091 403 LEU C O 1
ATOM 9774 N N . ALA C 1 404 ? -14.66700 21.15000 43.39100 1.000 33.83424 404 ALA C N 1
ATOM 9775 C CA . ALA C 1 404 ? -15.98400 20.52100 43.33600 1.000 32.56073 404 ALA C CA 1
ATOM 9776 C C . ALA C 1 404 ? -15.95700 19.20400 42.56100 1.000 29.05947 404 ALA C C 1
ATOM 9777 O O . ALA C 1 404 ? -16.65800 18.25500 42.92400 1.000 33.81049 404 ALA C O 1
ATOM 9779 N N . SER C 1 405 ? -15.17600 19.13100 41.47700 1.000 31.26651 405 SER C N 1
ATOM 9780 C CA . SER C 1 405 ? -15.10300 17.88800 40.71100 1.000 34.16983 405 SER C CA 1
ATOM 9781 C C . SER C 1 405 ? -14.38200 16.78600 41.48100 1.000 35.70415 405 SER C C 1
ATOM 9782 O O . SER C 1 405 ? -14.69700 15.60300 41.31200 1.000 39.01852 405 SER C O 1
ATOM 9785 N N . LYS C 1 406 ? -13.41600 17.14600 42.32500 1.000 32.91413 406 LYS C N 1
ATOM 9786 C CA . LYS C 1 406 ? -12.78100 16.15000 43.17800 1.000 35.40331 406 LYS C CA 1
ATOM 9787 C C . LYS C 1 406 ? -13.67600 15.73300 44.33700 1.000 41.40107 406 LYS C C 1
ATOM 9788 O O . LYS C 1 406 ? -13.50000 14.63500 44.87600 1.000 46.96227 406 LYS C O 1
ATOM 9794 N N . ASN C 1 407 ? -14.63400 16.57300 44.72700 1.000 41.17049 407 ASN C N 1
ATOM 9795 C CA . ASN C 1 407 ? -15.46600 16.24400 45.87700 1.000 46.18144 407 ASN C CA 1
ATOM 9796 C C . ASN C 1 407 ? -16.59000 15.28300 45.49800 1.000 50.45579 407 ASN C C 1
ATOM 9797 O O . ASN C 1 407 ? -16.90700 14.36700 46.26400 1.000 54.33846 407 ASN C O 1
ATOM 9802 N N . THR C 1 408 ? -17.21000 15.47800 44.32900 1.000 48.57506 408 THR C N 1
ATOM 9803 C CA . THR C 1 408 ? -18.14300 14.47300 43.82500 1.000 52.72609 408 THR C CA 1
ATOM 9804 C C . THR C 1 408 ? -17.43600 13.16300 43.50400 1.000 59.00575 408 THR C C 1
ATOM 9805 O O . THR C 1 408 ? -18.03600 12.09000 43.64300 1.000 65.10309 408 THR C O 1
ATOM 9809 N N . ALA C 1 409 ? -16.16500 13.22400 43.08800 1.000 56.04897 409 ALA C N 1
ATOM 9810 C CA . ALA C 1 409 ? -15.40800 12.00000 42.84400 1.000 60.39972 409 ALA C CA 1
ATOM 9811 C C . ALA C 1 409 ? -15.20300 11.20500 44.12900 1.000 66.28166 409 ALA C C 1
ATOM 9812 O O . ALA C 1 409 ? -15.12300 9.97100 44.08900 1.000 71.02775 409 ALA C O 1
ATOM 9814 N N . LYS C 1 410 ? -15.12000 11.88600 45.27100 1.000 62.17212 410 LYS C N 1
ATOM 9815 C CA . LYS C 1 410 ? -15.05900 11.22200 46.56500 1.000 65.43980 410 LYS C CA 1
ATOM 9816 C C . LYS C 1 410 ? -16.46800 10.90900 47.05500 1.000 71.58539 410 LYS C C 1
ATOM 9817 O O . LYS C 1 410 ? -17.37700 11.73600 46.93400 1.000 70.76037 410 LYS C O 1
ATOM 9823 N N . VAL C 1 411 ? -16.63500 9.71800 47.63000 1.000 70.74656 411 VAL C N 1
ATOM 9824 C CA . VAL C 1 411 ? -17.94000 9.23100 48.08700 1.000 79.40994 411 VAL C CA 1
ATOM 9825 C C . VAL C 1 411 ? -19.00200 9.35300 46.99200 1.000 76.27887 411 VAL C C 1
ATOM 9826 O O . VAL C 1 411 ? -18.71400 9.19000 45.80300 1.000 74.04039 411 VAL C O 1
ATOM 9830 N N . MET D 1 1 ? 63.42600 14.84300 32.04500 1.000 57.23576 1 MET D N 1
ATOM 9831 C CA . MET D 1 1 ? 61.96900 14.95700 31.76900 1.000 58.36437 1 MET D CA 1
ATOM 9832 C C . MET D 1 1 ? 61.48700 13.64800 31.15400 1.000 56.88789 1 MET D C 1
ATOM 9833 O O . MET D 1 1 ? 62.28400 12.70900 31.05900 1.000 61.34783 1 MET D O 1
ATOM 9838 N N . ARG D 1 2 ? 60.23500 13.61400 30.72800 1.000 56.26984 2 ARG D N 1
ATOM 9839 C CA . ARG D 1 2 ? 59.74500 12.41800 30.05800 1.000 48.73448 2 ARG D CA 1
ATOM 9840 C C . ARG D 1 2 ? 60.58300 12.14500 28.81500 1.000 48.57440 2 ARG D C 1
ATOM 9841 O O . ARG D 1 2 ? 60.73200 13.01800 27.95300 1.000 49.24573 2 ARG D O 1
ATOM 9849 N N . ARG D 1 3 ? 61.11400 10.92600 28.70600 1.000 48.16816 3 ARG D N 1
ATOM 9850 C CA . ARG D 1 3 ? 61.95300 10.52600 27.57700 1.000 42.21520 3 ARG D CA 1
ATOM 9851 C C . ARG D 1 3 ? 61.10000 9.80200 26.54500 1.000 35.29020 3 ARG D C 1
ATOM 9852 O O . ARG D 1 3 ? 60.65800 8.67100 26.77800 1.000 32.58616 3 ARG D O 1
ATOM 9860 N N . ILE D 1 4 ? 60.88700 10.44100 25.39400 1.000 31.62083 4 ILE D N 1
ATOM 9861 C CA . ILE D 1 4 ? 60.06800 9.88100 24.32600 1.000 31.20813 4 ILE D CA 1
ATOM 9862 C C . ILE D 1 4 ? 60.88600 9.86200 23.04500 1.000 23.80561 4 ILE D C 1
ATOM 9863 O O . ILE D 1 4 ? 61.54700 10.85100 22.71400 1.000 31.38031 4 ILE D O 1
ATOM 9868 N N . ALA D 1 5 ? 60.85700 8.73600 22.33800 1.000 24.02852 5 ALA D N 1
ATOM 9869 C CA . ALA D 1 5 ? 61.54900 8.59000 21.06500 1.000 27.74081 5 ALA D CA 1
ATOM 9870 C C . ALA D 1 5 ? 60.53800 8.31900 19.96300 1.000 26.84725 5 ALA D C 1
ATOM 9871 O O . ALA D 1 5 ? 59.62900 7.49700 20.12200 1.000 25.16339 5 ALA D O 1
ATOM 9873 N N . ILE D 1 6 ? 60.70200 9.01700 18.84300 1.000 26.72765 6 ILE D N 1
ATOM 9874 C CA . ILE D 1 6 ? 59.82000 8.89600 17.69100 1.000 24.41102 6 ILE D CA 1
ATOM 9875 C C . ILE D 1 6 ? 60.64900 8.43200 16.50700 1.000 24.44954 6 ILE D C 1
ATOM 9876 O O . ILE D 1 6 ? 61.63100 9.09000 16.13600 1.000 30.17350 6 ILE D O 1
ATOM 9881 N N . VAL D 1 7 ? 60.24000 7.33100 15.89500 1.000 22.76768 7 VAL D N 1
ATOM 9882 C CA . VAL D 1 7 ? 61.01500 6.69000 14.84500 1.000 26.96124 7 VAL D CA 1
ATOM 9883 C C . VAL D 1 7 ? 60.26800 6.88900 13.53300 1.000 35.52897 7 VAL D C 1
ATOM 9884 O O . VAL D 1 7 ? 59.14100 6.40300 13.36300 1.000 28.23901 7 VAL D O 1
ATOM 9888 N N . GLY D 1 8 ? 60.90200 7.59700 12.60200 1.000 33.35731 8 GLY D N 1
ATOM 9889 C CA . GLY D 1 8 ? 60.26900 7.93900 11.34700 1.000 38.74803 8 GLY D CA 1
ATOM 9890 C C . GLY D 1 8 ? 59.82400 9.38700 11.29200 1.000 37.34349 8 GLY D C 1
ATOM 9891 O O . GLY D 1 8 ? 58.84700 9.77100 11.93900 1.000 36.48561 8 GLY D O 1
ATOM 9892 N N . ALA D 1 9 ? 60.51500 10.22000 10.52400 1.000 42.23693 9 ALA D N 1
ATOM 9893 C CA . ALA D 1 9 ? 60.25300 11.65500 10.58200 1.000 37.55360 9 ALA D CA 1
ATOM 9894 C C . ALA D 1 9 ? 59.34400 12.08200 9.42600 1.000 40.10901 9 ALA D C 1
ATOM 9895 O O . ALA D 1 9 ? 59.74000 12.79600 8.49600 1.000 42.09636 9 ALA D O 1
ATOM 9897 N N . GLY D 1 10 ? 58.09800 11.61800 9.51000 1.000 39.23917 10 GLY D N 1
ATOM 9898 C CA . GLY D 1 10 ? 57.03600 12.00200 8.60400 1.000 33.76626 10 GLY D CA 1
ATOM 9899 C C . GLY D 1 10 ? 56.07800 13.00200 9.22100 1.000 27.11968 10 GLY D C 1
ATOM 9900 O O . GLY D 1 10 ? 56.40900 13.72800 10.16400 1.000 27.55011 10 GLY D O 1
ATOM 9901 N N . GLN D 1 11 ? 54.85700 13.03900 8.68300 1.000 27.33971 11 GLN D N 1
ATOM 9902 C CA . GLN D 1 11 ? 53.92600 14.08400 9.09700 1.000 23.36371 11 GLN D CA 1
ATOM 9903 C C . GLN D 1 11 ? 53.50600 13.91600 10.55600 1.000 26.06082 11 GLN D C 1
ATOM 9904 O O . GLN D 1 11 ? 53.62100 14.85200 11.35600 1.000 24.07294 11 GLN D O 1
ATOM 9910 N N . SER D 1 12 ? 53.01500 12.73100 10.92200 1.000 25.24303 12 SER D N 1
ATOM 9911 C CA . SER D 1 12 ? 52.49600 12.56800 12.27400 1.000 27.67863 12 SER D CA 1
ATOM 9912 C C . SER D 1 12 ? 53.62300 12.61000 13.29700 1.000 24.33965 12 SER D C 1
ATOM 9913 O O . SER D 1 12 ? 53.48300 13.23100 14.35700 1.000 24.04216 12 SER D O 1
ATOM 9916 N N . GLY D 1 13 ? 54.76100 11.99500 12.97800 1.000 22.98072 13 GLY D N 1
ATOM 9917 C CA . GLY D 1 13 ? 55.82500 11.90400 13.96200 1.000 30.75715 13 GLY D CA 1
ATOM 9918 C C . GLY D 1 13 ? 56.47000 13.24300 14.25300 1.000 24.65606 13 GLY D C 1
ATOM 9919 O O . GLY D 1 13 ? 56.67700 13.60100 15.41600 1.000 22.80386 13 GLY D O 1
ATOM 9920 N N . LEU D 1 14 ? 56.75100 14.02900 13.20300 1.000 22.57752 14 LEU D N 1
ATOM 9921 C CA . LEU D 1 14 ? 57.35200 15.33900 13.42100 1.000 22.84081 14 LEU D CA 1
ATOM 9922 C C . LEU D 1 14 ? 56.35900 16.30300 14.06100 1.000 20.87644 14 LEU D C 1
ATOM 9923 O O . LEU D 1 14 ? 56.71800 17.07200 14.95700 1.000 23.51690 14 LEU D O 1
ATOM 9928 N N . GLN D 1 15 ? 55.10000 16.27700 13.63500 1.000 23.72909 15 GLN D N 1
ATOM 9929 C CA . GLN D 1 15 ? 54.14000 17.19300 14.23600 1.000 18.78258 15 GLN D CA 1
ATOM 9930 C C . GLN D 1 15 ? 53.96700 16.90000 15.71800 1.000 24.82464 15 GLN D C 1
ATOM 9931 O O . GLN D 1 15 ? 53.96900 17.81900 16.54700 1.000 22.68567 15 GLN D O 1
ATOM 9937 N N . LEU D 1 16 ? 53.89700 15.61600 16.07600 1.000 23.52947 16 LEU D N 1
ATOM 9938 C CA . LEU D 1 16 ? 53.83200 15.24400 17.48300 1.000 24.09370 16 LEU D CA 1
ATOM 9939 C C . LEU D 1 16 ? 55.11000 15.63400 18.20800 1.000 18.72417 16 LEU D C 1
ATOM 9940 O O . LEU D 1 16 ? 55.06300 16.21200 19.30100 1.000 24.46313 16 LEU D O 1
ATOM 9945 N N . GLY D 1 17 ? 56.26400 15.36900 17.59600 1.000 23.39662 17 GLY D N 1
ATOM 9946 C CA . GLY D 1 17 ? 57.51100 15.64700 18.27700 1.000 25.29399 17 GLY D CA 1
ATOM 9947 C C . GLY D 1 17 ? 57.73700 17.13000 18.48800 1.000 33.19131 17 GLY D C 1
ATOM 9948 O O . GLY D 1 17 ? 58.21800 17.54500 19.54600 1.000 29.02938 17 GLY D O 1
ATOM 9949 N N . LEU D 1 18 ? 57.34800 17.94200 17.52100 1.000 22.92966 18 LEU D N 1
ATOM 9950 C CA . LEU D 1 18 ? 57.50700 19.40000 17.71300 1.000 25.95766 18 LEU D CA 1
ATOM 9951 C C . LEU D 1 18 ? 56.58700 19.88500 18.84100 1.000 21.84127 18 LEU D C 1
ATOM 9952 O O . LEU D 1 18 ? 57.01400 20.73500 19.61900 1.000 29.84540 18 LEU D O 1
ATOM 9957 N N . GLY D 1 19 ? 55.37200 19.34900 18.93000 1.000 23.28008 19 GLY D N 1
ATOM 9958 C CA . GLY D 1 19 ? 54.48700 19.79100 19.99200 1.000 28.55000 19 GLY D CA 1
ATOM 9959 C C . GLY D 1 19 ? 54.97500 19.33900 21.35700 1.000 28.83819 19 GLY D C 1
ATOM 9960 O O . GLY D 1 19 ? 54.86200 20.07600 22.34200 1.000 30.93685 19 GLY D O 1
ATOM 9961 N N . LEU D 1 20 ? 55.53700 18.12700 21.42800 1.000 29.29143 20 LEU D N 1
ATOM 9962 C CA . LEU D 1 20 ? 56.08200 17.62500 22.69000 1.000 25.89792 20 LEU D CA 1
ATOM 9963 C C . LEU D 1 20 ? 57.31700 18.40500 23.12000 1.000 33.35702 20 LEU D C 1
ATOM 9964 O O . LEU D 1 20 ? 57.49600 18.68200 24.31300 1.000 33.72213 20 LEU D O 1
ATOM 9969 N N . LEU D 1 21 ? 58.17100 18.78300 22.16600 1.000 29.77761 21 LEU D N 1
ATOM 9970 C CA . LEU D 1 21 ? 59.35000 19.56800 22.51500 1.000 33.57133 21 LEU D CA 1
ATOM 9971 C C . LEU D 1 21 ? 58.96100 20.90800 23.11200 1.000 35.20376 21 LEU D C 1
ATOM 9972 O O . LEU D 1 21 ? 59.62800 21.40700 24.02500 1.000 37.13485 21 LEU D O 1
ATOM 9977 N N . ASP D 1 22 ? 57.86000 21.47600 22.63500 1.000 36.13907 22 ASP D N 1
ATOM 9978 C CA . ASP D 1 22 ? 57.44100 22.83200 23.08900 1.000 41.14892 22 ASP D CA 1
ATOM 9979 C C . ASP D 1 22 ? 56.62600 22.73100 24.38300 1.000 43.13979 22 ASP D C 1
ATOM 9980 O O . ASP D 1 22 ? 56.25200 23.77200 24.91900 1.000 45.39766 22 ASP D O 1
ATOM 9985 N N . THR D 1 23 ? 56.40400 21.52300 24.87700 1.000 37.58466 23 THR D N 1
ATOM 9986 C CA . THR D 1 23 ? 55.65000 21.28400 26.09100 1.000 40.06989 23 THR D CA 1
ATOM 9987 C C . THR D 1 23 ? 56.55000 20.90400 27.26300 1.000 45.11512 23 THR D C 1
ATOM 9988 O O . THR D 1 23 ? 56.10500 20.95400 28.41400 1.000 49.14653 23 THR D O 1
ATOM 9992 N N . GLY D 1 24 ? 57.82200 20.63200 27.01100 1.000 41.97071 24 GLY D N 1
ATOM 9993 C CA . GLY D 1 24 ? 58.74800 20.23200 28.04500 1.000 41.27055 24 GLY D CA 1
ATOM 9994 C C . GLY D 1 24 ? 59.11700 18.76300 28.06100 1.000 46.44624 24 GLY D C 1
ATOM 9995 O O . GLY D 1 24 ? 59.61300 18.28200 29.08800 1.000 48.80204 24 GLY D O 1
ATOM 9996 N N . TYR D 1 25 ? 58.84500 18.03200 26.98900 1.000 41.86277 25 TYR D N 1
ATOM 9997 C CA . TYR D 1 25 ? 59.24800 16.64200 26.86400 1.000 35.78053 25 TYR D CA 1
ATOM 9998 C C . TYR D 1 25 ? 60.64900 16.53400 26.27400 1.000 39.15478 25 TYR D C 1
ATOM 9999 O O . TYR D 1 25 ? 61.08000 17.37800 25.48200 1.000 40.68150 25 TYR D O 1
ATOM 10008 N N . ASP D 1 26 ? 61.36000 15.48200 26.67600 1.000 40.74179 26 ASP D N 1
ATOM 10009 C CA . ASP D 1 26 ? 62.66800 15.14700 26.11300 1.000 42.67469 26 ASP D CA 1
ATOM 10010 C C . ASP D 1 26 ? 62.43800 14.25100 24.90500 1.000 41.53574 26 ASP D C 1
ATOM 10011 O O . ASP D 1 26 ? 62.23300 13.04000 25.04600 1.000 37.74472 26 ASP D O 1
ATOM 10016 N N . VAL D 1 27 ? 62.47100 14.83800 23.71200 1.000 43.30746 27 VAL D N 1
ATOM 10017 C CA . VAL D 1 27 ? 62.10500 14.13300 22.49100 1.000 35.52548 27 VAL D CA 1
ATOM 10018 C C . VAL D 1 27 ? 63.34200 13.92400 21.63900 1.000 32.15261 27 VAL D C 1
ATOM 10019 O O . VAL D 1 27 ? 64.14100 14.84600 21.42600 1.000 37.69351 27 VAL D O 1
ATOM 10023 N N . THR D 1 28 ? 63.47300 12.71100 21.12600 1.000 30.04723 28 THR D N 1
ATOM 10024 C CA . THR D 1 28 ? 64.48700 12.34500 20.15700 1.000 33.54974 28 THR D CA 1
ATOM 10025 C C . THR D 1 28 ? 63.77500 11.80300 18.92600 1.000 35.20753 28 THR D C 1
ATOM 10026 O O . THR D 1 28 ? 62.90000 10.93700 19.04400 1.000 33.43532 28 THR D O 1
ATOM 10030 N N . MET D 1 29 ? 64.10200 12.36400 17.76200 1.000 33.43123 29 MET D N 1
ATOM 10031 C CA . MET D 1 29 ? 63.65300 11.85400 16.47000 1.000 32.37056 29 MET D CA 1
ATOM 10032 C C . MET D 1 29 ? 64.70800 10.92700 15.88200 1.000 34.75025 29 MET D C 1
ATOM 10033 O O . MET D 1 29 ? 65.87100 11.31300 15.74500 1.000 34.69495 29 MET D O 1
ATOM 10038 N N . ILE D 1 30 ? 64.29400 9.72600 15.49700 1.000 33.88161 30 ILE D N 1
ATOM 10039 C CA . ILE D 1 30 ? 65.16500 8.76000 14.83600 1.000 33.83478 30 ILE D CA 1
ATOM 10040 C C . ILE D 1 30 ? 64.59200 8.51200 13.45100 1.000 32.42272 30 ILE D C 1
ATOM 10041 O O . ILE D 1 30 ? 63.41600 8.15600 13.31900 1.000 36.53665 30 ILE D O 1
ATOM 10046 N N . THR D 1 31 ? 65.41000 8.71200 12.42000 1.000 35.99087 31 THR D N 1
ATOM 10047 C CA . THR D 1 31 ? 64.93100 8.51500 11.06100 1.000 32.69111 31 THR D CA 1
ATOM 10048 C C . THR D 1 31 ? 66.10900 8.13700 10.17400 1.000 30.46602 31 THR D C 1
ATOM 10049 O O . THR D 1 31 ? 67.26800 8.31100 10.55100 1.000 33.33807 31 THR D O 1
ATOM 10053 N N . ASN D 1 32 ? 65.80000 7.56800 9.00500 1.000 32.66993 32 ASN D N 1
ATOM 10054 C CA . ASN D 1 32 ? 66.82200 6.90800 8.20400 1.000 36.78722 32 ASN D CA 1
ATOM 10055 C C . ASN D 1 32 ? 67.45400 7.80800 7.15100 1.000 39.97343 32 ASN D C 1
ATOM 10056 O O . ASN D 1 32 ? 68.54900 7.49300 6.67300 1.000 36.53889 32 ASN D O 1
ATOM 10061 N N . ARG D 1 33 ? 66.79100 8.89300 6.75500 1.000 36.79986 33 ARG D N 1
ATOM 10062 C CA . ARG D 1 33 ? 67.34600 9.83200 5.78500 1.000 33.48776 33 ARG D CA 1
ATOM 10063 C C . ARG D 1 33 ? 67.55600 11.18800 6.44000 1.000 34.46440 33 ARG D C 1
ATOM 10064 O O . ARG D 1 33 ? 66.77000 11.59600 7.30000 1.000 31.88054 33 ARG D O 1
ATOM 10072 N N . THR D 1 34 ? 68.62500 11.88200 6.05000 1.000 29.65618 34 THR D N 1
ATOM 10073 C CA . THR D 1 34 ? 68.80100 13.23000 6.55900 1.000 26.43699 34 THR D CA 1
ATOM 10074 C C . THR D 1 34 ? 67.87300 14.18700 5.82000 1.000 28.83879 34 THR D C 1
ATOM 10075 O O . THR D 1 34 ? 67.24400 13.84300 4.81500 1.000 26.69050 34 THR D O 1
ATOM 10079 N N . ALA D 1 35 ? 67.79100 15.40500 6.34800 1.000 28.33731 35 ALA D N 1
ATOM 10080 C CA . ALA D 1 35 ? 66.90500 16.39200 5.74800 1.000 32.66518 35 ALA D CA 1
ATOM 10081 C C . ALA D 1 35 ? 67.32100 16.70200 4.31600 1.000 30.13324 35 ALA D C 1
ATOM 10082 O O . ALA D 1 35 ? 66.46200 16.84000 3.43500 1.000 29.75339 35 ALA D O 1
ATOM 10084 N N . ASP D 1 36 ? 68.63200 16.75000 4.04600 1.000 34.19019 36 ASP D N 1
ATOM 10085 C CA . ASP D 1 36 ? 69.07400 17.03600 2.68000 1.000 35.88375 36 ASP D CA 1
ATOM 10086 C C . ASP D 1 36 ? 68.77900 15.88300 1.72800 1.000 34.43326 36 ASP D C 1
ATOM 10087 O O . ASP D 1 36 ? 68.46100 16.11200 0.55700 1.000 37.79765 36 ASP D O 1
ATOM 10092 N N . GLU D 1 37 ? 68.89100 14.63700 2.19600 1.000 34.29562 37 GLU D N 1
ATOM 10093 C CA . GLU D 1 37 ? 68.55600 13.52100 1.31600 1.000 30.82877 37 GLU D CA 1
ATOM 10094 C C . GLU D 1 37 ? 67.07300 13.49600 0.98400 1.000 31.32418 37 GLU D C 1
ATOM 10095 O O . GLU D 1 37 ? 66.69600 13.07900 -0.11600 1.000 34.59711 37 GLU D O 1
ATOM 10101 N N . ILE D 1 38 ? 66.21100 13.93400 1.90900 1.000 29.88581 38 ILE D N 1
ATOM 10102 C CA . ILE D 1 38 ? 64.79800 14.02600 1.57200 1.000 28.48501 38 ILE D CA 1
ATOM 10103 C C . ILE D 1 38 ? 64.57400 15.12900 0.55400 1.000 29.88681 38 ILE D C 1
ATOM 10104 O O . ILE D 1 38 ? 63.80800 14.95700 -0.39800 1.000 31.17084 38 ILE D O 1
ATOM 10109 N N . ARG D 1 39 ? 65.26400 16.26100 0.72000 1.000 31.15668 39 ARG D N 1
ATOM 10110 C CA . ARG D 1 39 ? 65.11900 17.36000 -0.23200 1.000 28.73142 39 ARG D CA 1
ATOM 10111 C C . ARG D 1 39 ? 65.53100 16.93700 -1.62900 1.000 38.79976 39 ARG D C 1
ATOM 10112 O O . ARG D 1 39 ? 64.91500 17.35400 -2.61700 1.000 34.11499 39 ARG D O 1
ATOM 10120 N N . GLN D 1 40 ? 66.56000 16.10100 -1.73500 1.000 35.08183 40 GLN D N 1
ATOM 10121 C CA . GLN D 1 40 ? 67.08600 15.70700 -3.03300 1.000 38.45023 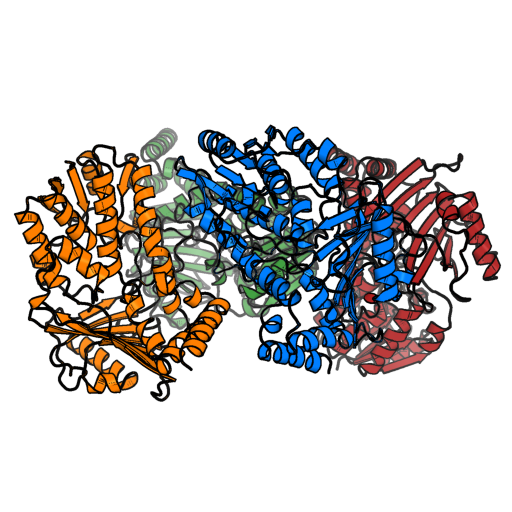40 GLN D CA 1
ATOM 10122 C C . GLN D 1 40 ? 66.49100 14.41300 -3.56700 1.000 39.64689 40 GLN D C 1
ATOM 10123 O O . GLN D 1 40 ? 66.90400 13.95600 -4.63800 1.000 41.71046 40 GLN D O 1
ATOM 10129 N N . GLY D 1 41 ? 65.52600 13.82100 -2.86900 1.000 34.89055 41 GLY D N 1
ATOM 10130 C CA . GLY D 1 41 ? 64.92800 12.57100 -3.27800 1.000 35.67739 41 GLY D CA 1
ATOM 10131 C C . GLY D 1 41 ? 63.66700 12.74200 -4.10100 1.000 39.62813 41 GLY D C 1
ATOM 10132 O O . GLY D 1 41 ? 63.37400 13.81700 -4.63400 1.000 35.06669 41 GLY D O 1
ATOM 10133 N N . LYS D 1 42 ? 62.92200 11.64200 -4.22000 1.000 33.75792 42 LYS D N 1
ATOM 10134 C CA . LYS D 1 42 ? 61.64800 11.54200 -4.91600 1.000 31.22105 42 LYS D CA 1
ATOM 10135 C C . LYS D 1 42 ? 60.48500 12.05300 -4.06000 1.000 35.53272 42 LYS D C 1
ATOM 10136 O O . LYS D 1 42 ? 60.54200 12.07900 -2.82600 1.000 28.12533 42 LYS D O 1
ATOM 10142 N N . VAL D 1 43 ? 59.40200 12.44400 -4.74900 1.000 33.09765 43 VAL D N 1
ATOM 10143 C CA . VAL D 1 43 ? 58.16300 12.81500 -4.06500 1.000 31.56440 43 VAL D CA 1
ATOM 10144 C C . VAL D 1 43 ? 57.54800 11.58800 -3.39900 1.000 37.94661 43 VAL D C 1
ATOM 10145 O O . VAL D 1 43 ? 57.82200 10.43400 -3.75100 1.000 32.20962 43 VAL D O 1
ATOM 10149 N N . MET D 1 44 ? 56.72900 11.84600 -2.37400 1.000 34.92904 44 MET D N 1
ATOM 10150 C CA . MET D 1 44 ? 56.21500 10.73000 -1.54600 1.000 33.66575 44 MET D CA 1
ATOM 10151 C C . MET D 1 44 ? 54.70100 10.78100 -1.37600 1.000 38.94945 44 MET D C 1
ATOM 10152 O O . MET D 1 44 ? 54.15600 9.80000 -0.87600 1.000 37.96508 44 MET D O 1
ATOM 10157 N N . SER D 1 45 ? 54.05600 11.86900 -1.78200 1.000 28.33566 45 SER D N 1
ATOM 10158 C CA . SER D 1 45 ? 52.60200 12.01500 -1.52700 1.000 33.54377 45 SER D CA 1
ATOM 10159 C C . SER D 1 45 ? 51.97300 13.13400 -2.35300 1.000 37.24778 45 SER D C 1
ATOM 10160 O O . SER D 1 45 ? 52.71900 13.88600 -2.98500 1.000 33.38688 45 SER D O 1
ATOM 10163 N N . SER D 1 46 ? 50.64400 13.20500 -2.34600 1.000 36.47239 46 SER D N 1
ATOM 10164 C CA . SER D 1 46 ? 49.95200 14.36200 -2.96200 1.000 37.16520 46 SER D CA 1
ATOM 10165 C C . SER D 1 46 ? 49.52800 15.26300 -1.79500 1.000 38.02345 46 SER D C 1
ATOM 10166 O O . SER D 1 46 ? 49.15000 16.40600 -2.04100 1.000 32.52713 46 SER D O 1
ATOM 10169 N N . GLN D 1 47 ? 49.60000 14.74200 -0.57500 1.000 31.71614 47 GLN D N 1
ATOM 10170 C CA . GLN D 1 47 ? 49.42100 15.55300 0.66500 1.000 33.71661 47 GLN D CA 1
ATOM 10171 C C . GLN D 1 47 ? 48.43900 16.73800 0.57300 1.000 25.52220 47 GLN D C 1
ATOM 10172 O O . GLN D 1 47 ? 48.77200 17.81700 1.05200 1.000 33.05239 47 GLN D O 1
ATOM 10178 N N . CYS D 1 48 ? 47.21500 16.51000 0.13500 1.000 28.72414 48 CYS D N 1
ATOM 10179 C CA . CYS D 1 48 ? 46.21800 17.57900 0.16100 1.000 29.27805 48 CYS D CA 1
ATOM 10180 C C . CYS D 1 48 ? 45.59300 17.65800 1.55400 1.000 32.38643 48 CYS D C 1
ATOM 10181 O O . CYS D 1 48 ? 44.79700 16.79200 1.93200 1.000 27.83641 48 CYS D O 1
ATOM 10184 N N . MET D 1 49 ? 45.96300 18.67800 2.33500 1.000 24.76501 49 MET D N 1
ATOM 10185 C CA . MET D 1 49 ? 45.46500 18.82800 3.70500 1.000 23.18849 49 MET D CA 1
ATOM 10186 C C . MET D 1 49 ? 44.34300 19.85000 3.81200 1.000 24.22080 49 MET D C 1
ATOM 10187 O O . MET D 1 49 ? 44.51500 21.02100 3.45000 1.000 21.22415 49 MET D O 1
ATOM 10192 N N . PHE D 1 50 ? 43.21800 19.42100 4.37500 1.000 20.63415 50 PHE D N 1
ATOM 10193 C CA . PHE D 1 50 ? 42.05800 20.28800 4.50200 1.000 19.11208 50 PHE D CA 1
ATOM 10194 C C . PHE D 1 50 ? 42.16900 21.14000 5.75900 1.000 18.07587 50 PHE D C 1
ATOM 10195 O O . PHE D 1 50 ? 43.12300 21.02800 6.54500 1.000 19.75108 50 PHE D O 1
ATOM 10203 N N . HIS D 1 51 ? 41.17800 22.01700 5.93200 1.000 18.96093 51 HIS D N 1
ATOM 10204 C CA . HIS D 1 51 ? 41.28300 23.11400 6.88400 1.000 19.20518 51 HIS D CA 1
ATOM 10205 C C . HIS D 1 51 ? 41.51900 22.62700 8.30200 1.000 20.07830 51 HIS D C 1
ATOM 10206 O O . HIS D 1 51 ? 42.34800 23.19300 9.01900 1.000 22.02581 51 HIS D O 1
ATOM 10213 N N . THR D 1 52 ? 40.78200 21.59900 8.74100 1.000 20.37806 52 THR D N 1
ATOM 10214 C CA . THR D 1 52 ? 40.95500 21.16400 10.13000 1.000 20.52711 52 THR D CA 1
ATOM 10215 C C . THR D 1 52 ? 42.37500 20.67900 10.36100 1.000 20.06211 52 THR D C 1
ATOM 10216 O O . THR D 1 52 ? 43.01000 21.02900 11.37100 1.000 22.88732 52 THR D O 1
ATOM 10220 N N . ALA D 1 53 ? 42.90700 19.89500 9.42200 1.000 18.70437 53 ALA D N 1
ATOM 10221 C CA . ALA D 1 53 ? 44.28900 19.44000 9.55100 1.000 21.08507 53 ALA D CA 1
ATOM 10222 C C . ALA D 1 53 ? 45.26700 20.60200 9.44400 1.000 23.50390 53 ALA D C 1
ATOM 10223 O O . ALA D 1 53 ? 46.23400 20.68000 10.21300 1.000 22.34989 53 ALA D O 1
ATOM 10225 N N . LEU D 1 54 ? 45.01700 21.54300 8.52300 1.000 21.58141 54 LEU D N 1
ATOM 10226 C CA . LEU D 1 54 ? 45.90100 22.70200 8.43100 1.000 21.57765 54 LEU D CA 1
ATOM 10227 C C . LEU D 1 54 ? 45.91800 23.47100 9.74200 1.000 22.42285 54 LEU D C 1
ATOM 10228 O O . LEU D 1 54 ? 46.97300 23.94200 10.19300 1.000 23.15118 54 LEU D O 1
ATOM 10233 N N . GLN D 1 55 ? 44.75600 23.58600 10.37700 1.000 20.67715 55 GLN D N 1
ATOM 10234 C CA . GLN D 1 55 ? 44.65100 24.35200 11.60400 1.000 21.13109 55 GLN D CA 1
ATOM 10235 C C . GLN D 1 55 ? 45.42400 23.69700 12.74700 1.000 22.81496 55 GLN D C 1
ATOM 10236 O O . GLN D 1 55 ? 45.91400 24.40400 13.63600 1.000 24.61710 55 GLN D O 1
ATOM 10242 N N . THR D 1 56 ? 45.56900 22.36600 12.74100 1.000 24.00918 56 THR D N 1
ATOM 10243 C CA . THR D 1 56 ? 46.41200 21.75000 13.77500 1.000 24.66778 56 THR D CA 1
ATOM 10244 C C . THR D 1 56 ? 47.86600 22.19400 13.63700 1.000 24.54401 56 THR D C 1
ATOM 10245 O O . THR D 1 56 ? 48.56100 22.38500 14.64400 1.000 25.93797 56 THR D O 1
ATOM 10249 N N . GLU D 1 57 ? 48.34400 22.37200 12.39700 1.000 23.48821 57 GLU D N 1
ATOM 10250 C CA . GLU D 1 57 ? 49.68500 22.91200 12.18800 1.000 24.18214 57 GLU D CA 1
ATOM 10251 C C . GLU D 1 57 ? 49.75300 24.38200 12.56800 1.000 24.61291 57 GLU D C 1
ATOM 10252 O O . GLU D 1 57 ? 50.74500 24.82800 13.15700 1.000 22.14818 57 GLU D O 1
ATOM 10258 N N . ARG D 1 58 ? 48.71800 25.15700 12.21800 1.000 24.00260 58 ARG D N 1
ATOM 10259 C CA . ARG D 1 58 ? 48.73300 26.59100 12.50100 1.000 23.59741 58 ARG D CA 1
ATOM 10260 C C . ARG D 1 58 ? 48.82900 26.83400 13.99400 1.000 26.09351 58 ARG D C 1
ATOM 10261 O O . ARG D 1 58 ? 49.54400 27.73600 14.44800 1.000 25.75062 58 ARG D O 1
ATOM 10269 N N . ASP D 1 59 ? 48.12400 26.01500 14.76800 1.000 24.04781 59 ASP D N 1
ATOM 10270 C CA . ASP D 1 59 ? 48.09900 26.16600 16.21500 1.000 26.36624 59 ASP D CA 1
ATOM 10271 C C . ASP D 1 59 ? 49.44800 25.86100 16.85100 1.000 31.35846 59 ASP D C 1
ATOM 10272 O O . ASP D 1 59 ? 49.71600 26.34200 17.95700 1.000 36.15262 59 ASP D O 1
ATOM 10277 N N . LEU D 1 60 ? 50.28400 25.05500 16.19800 1.000 24.91521 60 LEU D N 1
ATOM 10278 C CA . LEU D 1 60 ? 51.65400 24.82700 16.64100 1.000 26.39637 60 LEU D CA 1
ATOM 10279 C C . LEU D 1 60 ? 52.64600 25.81100 16.03500 1.000 31.60575 60 LEU D C 1
ATOM 10280 O O . LEU D 1 60 ? 53.84400 25.71400 16.31500 1.000 29.38633 60 LEU D O 1
ATOM 10285 N N . GLY D 1 61 ? 52.18900 26.74900 15.20800 1.000 24.31112 61 GLY D N 1
ATOM 10286 C CA . GLY D 1 61 ? 53.11600 27.64300 14.54900 1.000 22.55709 61 GLY D CA 1
ATOM 10287 C C . GLY D 1 61 ? 53.97900 26.97300 13.50400 1.000 22.34028 61 GLY D C 1
ATOM 10288 O O . GLY D 1 61 ? 55.11700 27.39900 13.28700 1.000 27.52748 61 GLY D O 1
ATOM 10289 N N . LEU D 1 62 ? 53.48200 25.90900 12.88000 1.000 20.15246 62 LEU D N 1
ATOM 10290 C CA . LEU D 1 62 ? 54.24300 25.11400 11.92400 1.000 19.31339 62 LEU D CA 1
ATOM 10291 C C . LEU D 1 62 ? 53.76800 25.29200 10.49100 1.000 19.39702 62 LEU D C 1
ATOM 10292 O O . LEU D 1 62 ? 54.19100 24.53500 9.60800 1.000 20.19142 62 LEU D O 1
ATOM 10297 N N . ASN D 1 63 ? 52.87800 26.24200 10.24900 1.000 22.43539 63 ASN D N 1
ATOM 10298 C CA . ASN D 1 63 ? 52.37900 26.51000 8.89900 1.000 21.36135 63 ASN D CA 1
ATOM 10299 C C . ASN D 1 63 ? 53.32500 27.46600 8.16600 1.000 22.74233 63 ASN D C 1
ATOM 10300 O O . ASN D 1 63 ? 52.96700 28.58400 7.78200 1.000 23.25917 63 ASN D O 1
ATOM 10305 N N . PHE D 1 64 ? 54.56200 26.99100 7.96300 1.000 19.56997 64 PHE D N 1
ATOM 10306 C CA . PHE D 1 64 ? 55.63200 27.86400 7.48600 1.000 20.52414 64 PHE D CA 1
ATOM 10307 C C . PHE D 1 64 ? 55.44900 28.27300 6.03100 1.000 22.94485 64 PHE D C 1
ATOM 10308 O O . PHE D 1 64 ? 56.09400 29.23000 5.58400 1.000 22.10836 64 PHE D O 1
ATOM 10316 N N . TRP D 1 65 ? 54.59300 27.57700 5.28500 1.000 22.76166 65 TRP D N 1
ATOM 10317 C CA . TRP D 1 65 ? 54.44900 27.83200 3.85600 1.000 20.53558 65 TRP D CA 1
ATOM 10318 C C . TRP D 1 65 ? 53.07100 28.34900 3.47700 1.000 17.55971 65 TRP D C 1
ATOM 10319 O O . TRP D 1 65 ? 52.74200 28.36800 2.28200 1.000 22.10201 65 TRP D O 1
ATOM 10330 N N . GLU D 1 66 ? 52.26000 28.78400 4.43800 1.000 16.51876 66 GLU D N 1
ATOM 10331 C CA . GLU D 1 66 ? 50.89100 29.15000 4.07600 1.000 18.41766 66 GLU D CA 1
ATOM 10332 C C . GLU D 1 66 ? 50.86100 30.30100 3.06800 1.000 18.28348 66 GLU D C 1
ATOM 10333 O O . GLU D 1 66 ? 49.99900 30.32700 2.17700 1.000 16.71994 66 GLU D O 1
ATOM 10339 N N . GLU D 1 67 ? 51.79400 31.24900 3.19400 1.000 21.74633 67 GLU D N 1
ATOM 10340 C CA . GLU D 1 67 ? 51.91500 32.36200 2.25300 1.000 19.64035 67 GLU D CA 1
ATOM 10341 C C . GLU D 1 67 ? 52.40300 31.91300 0.88800 1.000 20.85345 67 GLU D C 1
ATOM 10342 O O . GLU D 1 67 ? 52.02900 32.50400 -0.13200 1.000 21.73041 67 GLU D O 1
ATOM 10348 N N . GLN D 1 68 ? 53.26900 30.91300 0.84700 1.000 17.43983 68 GLN D N 1
ATOM 10349 C CA . GLN D 1 68 ? 53.89800 30.51600 -0.40400 1.000 22.71588 68 GLN D CA 1
ATOM 10350 C C . GLN D 1 68 ? 53.10000 29.48300 -1.18700 1.000 20.57585 68 GLN D C 1
ATOM 10351 O O . GLN D 1 68 ? 53.31600 29.33800 -2.39400 1.000 19.64565 68 GLN D O 1
ATOM 10357 N N . CYS D 1 69 ? 52.20500 28.76800 -0.54000 1.000 17.72625 69 CYS D N 1
ATOM 10358 C CA . CYS D 1 69 ? 51.50600 27.63900 -1.14300 1.000 20.01433 69 CYS D CA 1
ATOM 10359 C C . CYS D 1 69 ? 50.18300 28.09900 -1.74800 1.000 18.05500 69 CYS D C 1
ATOM 10360 O O . CYS D 1 69 ? 49.40200 28.77200 -1.06300 1.000 18.67568 69 CYS D O 1
ATOM 10363 N N . PRO D 1 70 ? 49.89200 27.75200 -3.00500 1.000 18.32722 70 PRO D N 1
ATOM 10364 C CA . PRO D 1 70 ? 48.56100 28.05300 -3.55800 1.000 18.79589 70 PRO D CA 1
ATOM 10365 C C . PRO D 1 70 ? 47.46200 27.34800 -2.77500 1.000 21.25999 70 PRO D C 1
ATOM 10366 O O . PRO D 1 70 ? 47.64300 26.23900 -2.27200 1.000 21.10535 70 PRO D O 1
ATOM 10370 N N . ALA D 1 71 ? 46.31900 28.02100 -2.65000 1.000 17.76935 71 ALA D N 1
ATOM 10371 C CA . ALA D 1 71 ? 45.15000 27.41700 -2.02100 1.000 17.03727 71 ALA D CA 1
ATOM 10372 C C . ALA D 1 71 ? 44.44300 26.44200 -2.95800 1.000 20.84731 71 ALA D C 1
ATOM 10373 O O . ALA D 1 71 ? 44.33100 26.68600 -4.16300 1.000 22.91877 71 ALA D O 1
ATOM 10375 N N . VAL D 1 72 ? 43.94100 25.34600 -2.39000 1.000 16.05127 72 VAL D N 1
ATOM 10376 C CA . VAL D 1 72 ? 42.96500 24.48200 -3.05000 1.000 19.89902 72 VAL D CA 1
ATOM 10377 C C . VAL D 1 72 ? 41.60000 24.96200 -2.57400 1.000 17.96032 72 VAL D C 1
ATOM 10378 O O . VAL D 1 72 ? 41.25700 24.78900 -1.40400 1.000 16.11680 72 VAL D O 1
ATOM 10382 N N . GLU D 1 73 ? 40.83900 25.62500 -3.45500 1.000 17.58261 73 GLU D N 1
ATOM 10383 C CA . GLU D 1 73 ? 39.66700 26.37400 -3.01100 1.000 16.39366 73 GLU D CA 1
ATOM 10384 C C . GLU D 1 73 ? 38.36100 25.59300 -3.07400 1.000 13.19905 73 GLU D C 1
ATOM 10385 O O . GLU D 1 73 ? 37.32200 26.14700 -2.70500 1.000 18.25469 73 GLU D O 1
ATOM 10391 N N . GLY D 1 74 ? 38.36900 24.37100 -3.58800 1.000 15.63069 74 GLY D N 1
ATOM 10392 C CA . GLY D 1 74 ? 37.11600 23.65000 -3.73900 1.000 17.56119 74 GLY D CA 1
ATOM 10393 C C . GLY D 1 74 ? 37.32800 22.21300 -4.17500 1.000 16.69423 74 GLY D C 1
ATOM 10394 O O . GLY D 1 74 ? 38.45600 21.74000 -4.33200 1.000 19.92714 74 GLY D O 1
ATOM 10395 N N . ILE D 1 75 ? 36.19500 21.51500 -4.34900 1.000 18.65035 75 ILE D N 1
ATOM 10396 C CA . ILE D 1 75 ? 36.13500 20.14600 -4.84600 1.000 22.36898 75 ILE D CA 1
ATOM 10397 C C . ILE D 1 75 ? 35.22700 20.12600 -6.06900 1.000 17.27895 75 ILE D C 1
ATOM 10398 O O . ILE D 1 75 ? 34.15600 20.73600 -6.05900 1.000 20.89210 75 ILE D O 1
ATOM 10403 N N . GLY D 1 76 ? 35.65500 19.41900 -7.10600 1.000 22.30706 76 GLY D N 1
ATOM 10404 C CA . GLY D 1 76 ? 34.80800 19.16400 -8.25600 1.000 23.32552 76 GLY D CA 1
ATOM 10405 C C . GLY D 1 76 ? 34.75600 17.67700 -8.53300 1.000 20.20234 76 GLY D C 1
ATOM 10406 O O . GLY D 1 76 ? 35.67300 16.93000 -8.20300 1.000 24.58878 76 GLY D O 1
ATOM 10407 N N . LEU D 1 77 ? 33.64700 17.25100 -9.12700 1.000 23.78558 77 LEU D N 1
ATOM 10408 C CA . LEU D 1 77 ? 33.45900 15.84400 -9.43700 1.000 25.40328 77 LEU D CA 1
ATOM 10409 C C . LEU D 1 77 ? 32.85900 15.74300 -10.82600 1.000 23.19977 77 LEU D C 1
ATOM 10410 O O . LEU D 1 77 ? 31.88300 16.43300 -11.12900 1.000 27.14440 77 LEU D O 1
ATOM 10415 N N . ALA D 1 78 ? 33.40000 14.84500 -11.63500 1.000 27.53545 78 ALA D N 1
ATOM 10416 C CA . ALA D 1 78 ? 32.79100 14.47400 -12.90400 1.000 36.25745 78 ALA D CA 1
ATOM 10417 C C . ALA D 1 78 ? 32.74400 12.96000 -13.00500 1.000 32.09684 78 ALA D C 1
ATOM 10418 O O . ALA D 1 78 ? 33.68700 12.27300 -12.60000 1.000 34.23323 78 ALA D O 1
ATOM 10420 N N . LEU D 1 79 ? 31.64200 12.44700 -13.54800 1.000 36.29362 79 LEU D N 1
ATOM 10421 C CA . LEU D 1 79 ? 31.43400 11.01800 -13.75300 1.000 42.76542 79 LEU D CA 1
ATOM 10422 C C . LEU D 1 79 ? 31.52800 10.70200 -15.23900 1.000 42.65978 79 LEU D C 1
ATOM 10423 O O . LEU D 1 79 ? 30.78500 11.27200 -16.04200 1.000 40.66241 79 LEU D O 1
ATOM 10428 N N . VAL D 1 80 ? 32.42500 9.78700 -15.59800 1.000 37.76973 80 VAL D N 1
ATOM 10429 C CA . VAL D 1 80 ? 32.63900 9.39600 -16.98900 1.000 51.94459 80 VAL D CA 1
ATOM 10430 C C . VAL D 1 80 ? 32.01900 8.01400 -17.14700 1.000 58.90737 80 VAL D C 1
ATOM 10431 O O . VAL D 1 80 ? 32.63800 7.00000 -16.80100 1.000 56.41761 80 VAL D O 1
ATOM 10435 N N . ASN D 1 81 ? 30.78900 7.97400 -17.65800 1.000 60.83381 81 ASN D N 1
ATOM 10436 C CA . ASN D 1 81 ? 30.07700 6.71700 -17.81200 1.000 66.69076 81 ASN D CA 1
ATOM 10437 C C . ASN D 1 81 ? 30.72700 5.87300 -18.91100 1.000 71.64643 81 ASN D C 1
ATOM 10438 O O . ASN D 1 81 ? 31.32500 6.41500 -19.84700 1.000 72.70955 81 ASN D O 1
ATOM 10443 N N . PRO D 1 82 ? 30.62200 4.54300 -18.81900 1.000 72.64798 82 PRO D N 1
ATOM 10444 C CA . PRO D 1 82 ? 31.44400 3.68000 -19.67600 1.000 79.92966 82 PRO D CA 1
ATOM 10445 C C . PRO D 1 82 ? 31.12000 3.88800 -21.14600 1.000 81.55292 82 PRO D C 1
ATOM 10446 O O . PRO D 1 82 ? 29.98500 4.20300 -21.51600 1.000 82.68629 82 PRO D O 1
ATOM 10450 N N . GLU D 1 83 ? 32.15200 3.74400 -21.98000 1.000 81.54911 83 GLU D N 1
ATOM 10451 C CA . GLU D 1 83 ? 32.06700 4.02900 -23.40800 1.000 83.53789 83 GLU D CA 1
ATOM 10452 C C . GLU D 1 83 ? 31.70300 5.49200 -23.62500 1.000 79.44570 83 GLU D C 1
ATOM 10453 O O . GLU D 1 83 ? 31.58600 6.25600 -22.66000 1.000 82.17371 83 GLU D O 1
ATOM 10459 N N . ASN D 1 84 ? 31.56900 5.90500 -24.88700 1.000 78.60688 84 ASN D N 1
ATOM 10460 C CA . ASN D 1 84 ? 31.22300 7.28100 -25.24000 1.000 78.21645 84 ASN D CA 1
ATOM 10461 C C . ASN D 1 84 ? 32.27700 8.28500 -24.77200 1.000 74.08874 84 ASN D C 1
ATOM 10462 O O . ASN D 1 84 ? 32.41900 9.35600 -25.36900 1.000 70.56525 84 ASN D O 1
ATOM 10467 N N . GLY D 1 85 ? 32.98400 7.97400 -23.68400 1.000 74.15623 85 GLY D N 1
ATOM 10468 C CA . GLY D 1 85 ? 34.04700 8.81900 -23.18000 1.000 68.93509 85 GLY D CA 1
ATOM 10469 C C . GLY D 1 85 ? 33.56500 10.12900 -22.61400 1.000 65.13782 85 GLY D C 1
ATOM 10470 O O . GLY D 1 85 ? 34.38200 11.00900 -22.33100 1.000 62.45888 85 GLY D O 1
ATOM 10471 N N . ALA D 1 86 ? 32.25700 10.27800 -22.44800 1.000 63.92203 86 ALA D N 1
ATOM 10472 C CA . ALA D 1 86 ? 31.61600 11.55600 -22.19800 1.000 57.01184 86 ALA D CA 1
ATOM 10473 C C . ALA D 1 86 ? 31.43200 11.80900 -20.70800 1.000 56.26387 86 ALA D C 1
ATOM 10474 O O . ALA D 1 86 ? 31.34200 10.88700 -19.89200 1.000 58.46352 86 ALA D O 1
ATOM 10476 N N . LYS D 1 87 ? 31.35600 13.09100 -20.37100 1.000 59.71585 87 LYS D N 1
ATOM 10477 C CA . LYS D 1 87 ? 31.10400 13.51900 -19.00200 1.000 55.89037 87 LYS D CA 1
ATOM 10478 C C . LYS D 1 87 ? 29.61100 13.37100 -18.72600 1.000 52.99407 87 LYS D C 1
ATOM 10479 O O . LYS D 1 87 ? 28.79900 14.13700 -19.25500 1.000 55.31933 87 LYS D O 1
ATOM 10485 N N . ALA D 1 88 ? 29.24500 12.36000 -17.93100 1.000 54.85135 88 ALA D N 1
ATOM 10486 C CA . ALA D 1 88 ? 27.83400 12.10800 -17.65400 1.000 45.07586 88 ALA D CA 1
ATOM 10487 C C . ALA D 1 88 ? 27.21400 13.25500 -16.87200 1.000 52.82688 88 ALA D C 1
ATOM 10488 O O . ALA D 1 88 ? 26.10700 13.70800 -17.18400 1.000 45.06838 88 ALA D O 1
ATOM 10490 N N . PHE D 1 89 ? 27.91700 13.74300 -15.85600 1.000 44.66677 89 PHE D N 1
ATOM 10491 C CA . PHE D 1 89 ? 27.49800 14.94400 -15.15100 1.000 45.17114 89 PHE D CA 1
ATOM 10492 C C . PHE D 1 89 ? 28.72600 15.52200 -14.47300 1.000 40.09395 89 PHE D C 1
ATOM 10493 O O . PHE D 1 89 ? 29.76400 14.86500 -14.36400 1.000 39.31624 89 PHE D O 1
ATOM 10501 N N . GLU D 1 90 ? 28.59500 16.75700 -14.00900 1.000 32.88716 90 GLU D N 1
ATOM 10502 C CA . GLU D 1 90 ? 29.68300 17.34500 -13.24800 1.000 33.56717 90 GLU D CA 1
ATOM 10503 C C . GLU D 1 90 ? 29.10600 18.33400 -12.25600 1.000 33.69128 90 GLU D C 1
ATOM 10504 O O . GLU D 1 90 ? 27.99800 18.85100 -12.42400 1.000 33.57322 90 GLU D O 1
ATOM 10510 N N . TRP D 1 91 ? 29.87600 18.58300 -11.20500 1.000 28.26278 91 TRP D N 1
ATOM 10511 C CA . TRP D 1 91 ? 29.57700 19.68700 -10.31700 1.000 28.28169 91 TRP D CA 1
ATOM 10512 C C . TRP D 1 91 ? 30.87600 20.12300 -9.66900 1.000 23.32945 91 TRP D C 1
ATOM 10513 O O . TRP D 1 91 ? 31.90700 19.45100 -9.77800 1.000 21.07253 91 TRP D O 1
ATOM 10524 N N . SER D 1 92 ? 30.81500 21.28300 -9.02800 1.000 21.53744 92 SER D N 1
ATOM 10525 C CA . SER D 1 92 ? 31.90400 21.72000 -8.17600 1.000 21.08366 92 SER D CA 1
ATOM 10526 C C . SER D 1 92 ? 31.34200 22.67300 -7.14100 1.000 20.55412 92 SER D C 1
ATOM 10527 O O . SER D 1 92 ? 30.28300 23.28400 -7.32600 1.000 21.90299 92 SER D O 1
ATOM 10530 N N . ALA D 1 93 ? 32.07100 22.79100 -6.03300 1.000 21.38635 93 ALA D N 1
ATOM 10531 C CA . ALA D 1 93 ? 31.66900 23.69900 -4.97900 1.000 20.70895 93 ALA D CA 1
ATOM 10532 C C . ALA D 1 93 ? 32.91300 24.14300 -4.23300 1.000 16.08896 93 ALA D C 1
ATOM 10533 O O . ALA D 1 93 ? 33.88100 23.38300 -4.10900 1.000 16.82512 93 ALA D O 1
ATOM 10535 N N . ARG D 1 94 ? 32.87100 25.38300 -3.75500 1.000 18.49081 94 ARG D N 1
ATOM 10536 C CA . ARG D 1 94 ? 33.94500 25.92200 -2.93900 1.000 16.54738 94 ARG D CA 1
ATOM 10537 C C . ARG D 1 94 ? 33.99100 25.21400 -1.59300 1.000 19.67691 94 ARG D C 1
ATOM 10538 O O . ARG D 1 94 ? 32.95000 24.86800 -1.01900 1.000 21.05895 94 ARG D O 1
ATOM 10546 N N . LEU D 1 95 ? 35.20800 25.00700 -1.10700 1.000 17.84540 95 LEU D N 1
ATOM 10547 C CA . LEU D 1 95 ? 35.42000 24.73000 0.30700 1.000 21.15336 95 LEU D CA 1
ATOM 10548 C C . LEU D 1 95 ? 35.16200 26.00000 1.10700 1.000 20.00444 95 LEU D C 1
ATOM 10549 O O . LEU D 1 95 ? 35.50300 27.09800 0.66200 1.000 19.41759 95 LEU D O 1
ATOM 10554 N N . GLU D 1 96 ? 34.54400 25.86900 2.28600 1.000 23.58221 96 GLU D N 1
ATOM 10555 C CA . GLU D 1 96 ? 34.37800 27.05500 3.12500 1.000 19.48030 96 GLU D CA 1
ATOM 10556 C C . GLU D 1 96 ? 35.72600 27.60800 3.56100 1.000 21.55912 96 GLU D C 1
ATOM 10557 O O . GLU D 1 96 ? 35.92700 28.83200 3.61700 1.000 22.46864 96 GLU D O 1
ATOM 10563 N N . ARG D 1 97 ? 36.67600 26.72500 3.79800 1.000 19.92646 97 ARG D N 1
ATOM 10564 C CA . ARG D 1 97 ? 38.04800 27.07500 4.12800 1.000 15.89652 97 ARG D CA 1
ATOM 10565 C C . ARG D 1 97 ? 38.94800 26.24600 3.23800 1.000 16.06472 97 ARG D C 1
ATOM 10566 O O . ARG D 1 97 ? 38.71300 25.04200 3.07100 1.000 20.20969 97 ARG D O 1
ATOM 10574 N N . TYR D 1 98 ? 40.00400 26.86400 2.70400 1.000 17.99006 98 TYR D N 1
ATOM 10575 C CA . TYR D 1 98 ? 40.79300 26.18400 1.68800 1.000 15.78091 98 TYR D CA 1
ATOM 10576 C C . TYR D 1 98 ? 41.67800 25.08300 2.26100 1.000 15.82453 98 TYR D C 1
ATOM 10577 O O . TYR D 1 98 ? 41.94300 25.00500 3.46400 1.000 20.16411 98 TYR D O 1
ATOM 10586 N N . ALA D 1 99 ? 42.05300 24.17100 1.37300 1.000 16.21494 99 ALA D N 1
ATOM 10587 C CA . ALA D 1 99 ? 43.06700 23.15200 1.59200 1.000 19.81752 99 ALA D CA 1
ATOM 10588 C C . ALA D 1 99 ? 44.39900 23.61200 0.99900 1.000 22.53651 99 ALA D C 1
ATOM 10589 O O . ALA D 1 99 ? 44.44900 24.52000 0.15900 1.000 19.71313 99 ALA D O 1
ATOM 10591 N N . GLN D 1 100 ? 45.48400 22.97500 1.44300 1.000 17.64587 100 GLN D N 1
ATOM 10592 C CA . GLN D 1 100 ? 46.80700 23.26200 0.88900 1.000 17.04248 100 GLN D CA 1
ATOM 10593 C C . GLN D 1 100 ? 47.59900 21.97400 0.81900 1.000 24.34564 100 GLN D C 1
ATOM 10594 O O . GLN D 1 100 ? 47.45100 21.09700 1.67500 1.000 20.08254 100 GLN D O 1
ATOM 10600 N N . SER D 1 101 ? 48.45300 21.87800 -0.19800 1.000 21.40553 101 SER D N 1
ATOM 10601 C CA . SER D 1 101 ? 49.31500 20.71400 -0.40900 1.000 21.95888 101 SER D CA 1
ATOM 10602 C C . SER D 1 101 ? 50.77200 21.16300 -0.49000 1.000 24.66778 101 SER D C 1
ATOM 10603 O O . SER D 1 101 ? 51.22400 21.68100 -1.52100 1.000 24.51173 101 SER D O 1
ATOM 10606 N N . VAL D 1 102 ? 51.51100 20.96100 0.59700 1.000 19.11319 102 VAL D N 1
ATOM 10607 C CA . VAL D 1 102 ? 52.91700 21.33200 0.68500 1.000 17.87793 102 VAL D CA 1
ATOM 10608 C C . VAL D 1 102 ? 53.74100 20.05300 0.57800 1.000 24.52759 102 VAL D C 1
ATOM 10609 O O . VAL D 1 102 ? 53.61500 19.15500 1.42200 1.000 22.20408 102 VAL D O 1
ATOM 10613 N N . ASP D 1 103 ? 54.59600 19.98100 -0.44400 1.000 20.71534 103 ASP D N 1
ATOM 10614 C CA . ASP D 1 103 ? 55.38000 18.78500 -0.73000 1.000 23.37246 103 ASP D CA 1
ATOM 10615 C C . ASP D 1 103 ? 56.13500 18.34600 0.51400 1.000 19.72633 103 ASP D C 1
ATOM 10616 O O . ASP D 1 103 ? 56.70500 19.16100 1.24000 1.000 18.63130 103 ASP D O 1
ATOM 10621 N N . GLN D 1 104 ? 56.10000 17.04400 0.78600 1.000 26.99682 104 GLN D N 1
ATOM 10622 C CA . GLN D 1 104 ? 56.82600 16.56500 1.95400 1.000 22.96310 104 GLN D CA 1
ATOM 10623 C C . GLN D 1 104 ? 58.33400 16.78500 1.80100 1.000 24.61592 104 GLN D C 1
ATOM 10624 O O . GLN D 1 104 ? 59.04300 16.96200 2.80100 1.000 24.73962 104 GLN D O 1
ATOM 10630 N N . ARG D 1 105 ? 58.83300 16.86500 0.56000 1.000 21.96969 105 ARG D N 1
ATOM 10631 C CA . ARG D 1 105 ? 60.23400 17.21100 0.35700 1.000 24.21384 105 ARG D CA 1
ATOM 10632 C C . ARG D 1 105 ? 60.54800 18.61700 0.84600 1.000 23.36996 105 ARG D C 1
ATOM 10633 O O . ARG D 1 105 ? 61.72000 18.94300 1.07600 1.000 25.73799 105 ARG D O 1
ATOM 10641 N N . VAL D 1 106 ? 59.53500 19.47300 0.96500 1.000 21.27345 106 VAL D N 1
ATOM 10642 C CA . VAL D 1 106 ? 59.72600 20.79700 1.54300 1.000 22.99542 106 VAL D CA 1
ATOM 10643 C C . VAL D 1 106 ? 59.46800 20.78300 3.04300 1.000 19.33530 106 VAL D C 1
ATOM 10644 O O . VAL D 1 106 ? 60.26800 21.29200 3.83500 1.000 23.11785 106 VAL D O 1
ATOM 10648 N N . LYS D 1 107 ? 58.35300 20.17600 3.45500 1.000 22.43578 107 LYS D N 1
ATOM 10649 C CA . LYS D 1 107 ? 57.91300 20.30600 4.84100 1.000 22.61802 107 LYS D CA 1
ATOM 10650 C C . LYS D 1 107 ? 58.79900 19.51200 5.80100 1.000 22.81306 107 LYS D C 1
ATOM 10651 O O . LYS D 1 107 ? 59.25300 20.04200 6.82200 1.000 25.55346 107 LYS D O 1
ATOM 10657 N N . MET D 1 108 ? 59.00900 18.22800 5.51800 1.000 23.39758 108 MET D N 1
ATOM 10658 C CA . MET D 1 108 ? 59.74200 17.38000 6.46400 1.000 23.83670 108 MET D CA 1
ATOM 10659 C C . MET D 1 108 ? 61.16600 17.85500 6.71800 1.000 24.60987 108 MET D C 1
ATOM 10660 O O . MET D 1 108 ? 61.55400 17.95500 7.89400 1.000 27.08114 108 MET D O 1
ATOM 10665 N N . PRO D 1 109 ? 61.99300 18.15100 5.70500 1.000 25.73207 109 PRO D N 1
ATOM 10666 C CA . PRO D 1 109 ? 63.35300 18.62500 6.01800 1.000 26.16208 109 PRO D CA 1
ATOM 10667 C C . PRO D 1 109 ? 63.38700 19.88800 6.85200 1.000 26.26805 109 PRO D C 1
ATOM 10668 O O . PRO D 1 109 ? 64.20700 19.99900 7.77400 1.000 28.20547 109 PRO D O 1
ATOM 10672 N N . TYR D 1 110 ? 62.45900 20.81700 6.60800 1.000 24.53210 110 TYR D N 1
ATOM 10673 C CA . TYR D 1 110 ? 62.44200 22.04500 7.38600 1.000 26.37691 110 TYR D CA 1
ATOM 10674 C C . TYR D 1 110 ? 61.95000 21.77700 8.80100 1.000 22.98673 110 TYR D C 1
ATOM 10675 O O . TYR D 1 110 ? 62.46300 22.35200 9.77000 1.000 24.11651 110 TYR D O 1
ATOM 10684 N N . TRP D 1 111 ? 60.94800 20.90800 8.94100 1.000 23.51239 111 TRP D N 1
ATOM 10685 C CA . TRP D 1 111 ? 60.47400 20.57000 10.27500 1.000 23.60546 111 TRP D CA 1
ATOM 10686 C C . TRP D 1 111 ? 61.56000 19.85400 11.07700 1.000 27.04721 111 TRP D C 1
ATOM 10687 O O . TRP D 1 111 ? 61.70300 20.08000 12.28600 1.000 25.76350 111 TRP D O 1
ATOM 10698 N N . MET D 1 112 ? 62.35900 19.01900 10.41400 1.000 23.30999 112 MET D N 1
ATOM 10699 C CA . MET D 1 112 ? 63.47500 18.39500 11.12600 1.000 23.38732 112 MET D CA 1
ATOM 10700 C C . MET D 1 112 ? 64.50500 19.42700 11.55100 1.000 27.43092 112 MET D C 1
ATOM 10701 O O . MET D 1 112 ? 65.01200 19.37900 12.67800 1.000 27.92034 112 MET D O 1
ATOM 10706 N N . GLU D 1 113 ? 64.82900 20.37900 10.67000 1.000 22.07962 113 GLU D N 1
ATOM 10707 C CA . GLU D 1 113 ? 65.77900 21.40700 11.06200 1.000 23.60307 113 GLU D CA 1
ATOM 10708 C C . GLU D 1 113 ? 65.20600 22.24600 12.19500 1.000 27.66058 113 GLU D C 1
ATOM 10709 O O . GLU D 1 113 ? 65.92100 22.60600 13.14200 1.000 30.53047 113 GLU D O 1
ATOM 10715 N N . GLU D 1 114 ? 63.89400 22.50100 12.14900 1.000 27.13844 114 GLU D N 1
ATOM 10716 C CA . GLU D 1 114 ? 63.22400 23.23300 13.21800 1.000 26.22420 114 GLU D CA 1
ATOM 10717 C C . GLU D 1 114 ? 63.25600 22.45300 14.52100 1.000 31.77491 114 GLU D C 1
ATOM 10718 O O . GLU D 1 114 ? 63.42900 23.03500 15.59900 1.000 33.70563 114 GLU D O 1
ATOM 10724 N N . PHE D 1 115 ? 63.10500 21.13200 14.43000 1.000 26.27550 115 PHE D N 1
ATOM 10725 C CA . PHE D 1 115 ? 63.17500 20.28600 15.61600 1.000 33.08201 115 PHE D CA 1
ATOM 10726 C C . PHE D 1 115 ? 64.52900 20.42400 16.29900 1.000 36.01109 115 PHE D C 1
ATOM 10727 O O . PHE D 1 115 ? 64.60800 20.62400 17.51800 1.000 34.54845 115 PHE D O 1
ATOM 10735 N N . GLU D 1 116 ? 65.60800 20.34400 15.51700 1.000 30.15379 116 GLU D N 1
ATOM 10736 C CA . GLU D 1 116 ? 66.94300 20.54700 16.07000 1.000 35.05733 116 GLU D CA 1
ATOM 10737 C C . GLU D 1 116 ? 67.12200 21.96500 16.59700 1.000 40.84769 116 GLU D C 1
ATOM 10738 O O . GLU D 1 116 ? 67.79600 22.17300 17.61300 1.000 41.67051 116 GLU D O 1
ATOM 10744 N N . ARG D 1 117 ? 66.55400 22.95800 15.90900 1.000 37.02274 117 ARG D N 1
ATOM 10745 C CA . ARG D 1 117 ? 66.78100 24.37800 16.30200 1.000 40.44803 117 ARG D CA 1
ATOM 10746 C C . ARG D 1 117 ? 66.19400 24.61500 17.69200 1.000 41.18920 117 ARG D C 1
ATOM 10747 O O . ARG D 1 117 ? 66.76000 25.41900 18.43500 1.000 45.50109 117 ARG D O 1
ATOM 10755 N N . ARG D 1 118 ? 65.11900 23.90900 18.01800 1.000 41.31778 118 ARG D N 1
ATOM 10756 C CA . ARG D 1 118 ? 64.45800 24.07300 19.33200 1.000 41.93855 118 ARG D CA 1
ATOM 10757 C C . ARG D 1 118 ? 65.08600 23.09900 20.33000 1.000 44.13927 118 ARG D C 1
ATOM 10758 O O . ARG D 1 118 ? 64.38800 22.68200 21.26400 1.000 49.49914 118 ARG D O 1
ATOM 10766 N N . GLY D 1 119 ? 66.34600 22.73700 20.12800 1.000 45.38928 119 GLY D N 1
ATOM 10767 C CA . GLY D 1 119 ? 67.05000 21.89100 21.11000 1.000 48.65696 119 GLY D CA 1
ATOM 10768 C C . GLY D 1 119 ? 66.65000 20.42600 21.07900 1.000 49.17231 119 GLY D C 1
ATOM 10769 O O . GLY D 1 119 ? 67.04900 19.69900 21.99800 1.000 50.19672 119 GLY D O 1
ATOM 10770 N N . GLY D 1 120 ? 65.85900 20.00000 20.10100 1.000 45.18296 120 GLY D N 1
ATOM 10771 C CA . GLY D 1 120 ? 65.55600 18.56400 19.99300 1.000 43.93676 120 GLY D CA 1
ATOM 10772 C C . GLY D 1 120 ? 66.76000 17.78100 19.50400 1.000 44.62202 120 GLY D C 1
ATOM 10773 O O . GLY D 1 120 ? 67.61900 18.38400 18.85300 1.000 41.43683 120 GLY D O 1
ATOM 10774 N N . GLN D 1 121 ? 66.83800 16.48800 19.83000 1.000 37.92134 121 GLN D N 1
ATOM 10775 C CA . GLN D 1 121 ? 67.92800 15.66700 19.31900 1.000 40.65050 121 GLN D CA 1
ATOM 10776 C C . GLN D 1 121 ? 67.44300 14.84400 18.13400 1.000 30.31671 121 GLN D C 1
ATOM 10777 O O . GLN D 1 121 ? 66.36300 14.25000 18.17500 1.000 39.33394 121 GLN D O 1
ATOM 10783 N N . LEU D 1 122 ? 68.26300 14.78800 17.09300 1.000 35.09932 122 LEU D N 1
ATOM 10784 C CA . LEU D 1 122 ? 67.92900 14.10900 15.85000 1.000 32.71750 122 LEU D CA 1
ATOM 10785 C C . LEU D 1 122 ? 69.00500 13.08600 15.54400 1.000 39.21662 122 LEU D C 1
ATOM 10786 O O . LEU D 1 122 ? 70.16700 13.44800 15.33700 1.000 39.97253 122 LEU D O 1
ATOM 10791 N N . VAL D 1 123 ? 68.61200 11.82000 15.49200 1.000 39.68225 123 VAL D N 1
ATOM 10792 C CA . VAL D 1 123 ? 69.51500 10.71300 15.21000 1.000 38.76116 123 VAL D CA 1
ATOM 10793 C C . VAL D 1 123 ? 69.13100 10.10300 13.87200 1.000 37.71015 123 VAL D C 1
ATOM 10794 O O . VAL D 1 123 ? 67.94300 9.90600 13.59200 1.000 37.19182 123 VAL D O 1
ATOM 10798 N N . ILE D 1 124 ? 70.13300 9.79700 13.05000 1.000 36.46122 124 ILE D N 1
ATOM 10799 C CA . ILE D 1 124 ? 69.91000 9.23600 11.72200 1.000 40.52283 124 ILE D CA 1
ATOM 10800 C C . ILE D 1 124 ? 70.45500 7.81400 11.69300 1.000 44.78978 124 ILE D C 1
ATOM 10801 O O . ILE D 1 124 ? 71.66700 7.60500 11.82900 1.000 46.88569 124 ILE D O 1
ATOM 10806 N N . GLN D 1 125 ? 69.56000 6.84100 11.52700 1.000 38.27805 125 GLN D N 1
ATOM 10807 C CA . GLN D 1 125 ? 69.93100 5.50700 11.06600 1.000 50.79703 125 GLN D CA 1
ATOM 10808 C C . GLN D 1 125 ? 68.67500 4.74100 10.68700 1.000 46.90722 125 GLN D C 1
ATOM 10809 O O . GLN D 1 125 ? 67.56800 5.06800 11.12300 1.000 43.68808 125 GLN D O 1
ATOM 10815 N N . ASP D 1 126 ? 68.85900 3.74100 9.82800 1.000 55.28240 126 ASP D N 1
ATOM 10816 C CA . ASP D 1 126 ? 67.79300 2.78800 9.56600 1.000 54.56132 126 ASP D CA 1
ATOM 10817 C C . ASP D 1 126 ? 67.49700 2.00400 10.83700 1.000 54.52078 126 ASP D C 1
ATOM 10818 O O . ASP D 1 126 ? 68.40800 1.62700 11.57900 1.000 56.73308 126 ASP D O 1
ATOM 10823 N N . ALA D 1 127 ? 66.21400 1.78300 11.11100 1.000 52.23745 127 ALA D N 1
ATOM 10824 C CA . ALA D 1 127 ? 65.79900 1.17600 12.37100 1.000 50.64453 127 ALA D CA 1
ATOM 10825 C C . ALA D 1 127 ? 65.04000 -0.11200 12.08500 1.000 49.16161 127 ALA D C 1
ATOM 10826 O O . ALA D 1 127 ? 63.90000 -0.07900 11.60500 1.000 53.03757 127 ALA D O 1
ATOM 10828 N N . GLY D 1 128 ? 65.68400 -1.24200 12.35600 1.000 45.83067 128 GLY D N 1
ATOM 10829 C CA . GLY D 1 128 ? 65.03200 -2.52900 12.38000 1.000 42.90862 128 GLY D CA 1
ATOM 10830 C C . GLY D 1 128 ? 64.66800 -2.94000 13.79200 1.000 43.59502 128 GLY D C 1
ATOM 10831 O O . GLY D 1 128 ? 64.69300 -2.13700 14.73200 1.000 39.88585 128 GLY D O 1
ATOM 10832 N N . ILE D 1 129 ? 64.34200 -4.22300 13.94700 1.000 41.48198 129 ILE D N 1
ATOM 10833 C CA . ILE D 1 129 ? 63.91100 -4.71600 15.25200 1.000 44.84634 129 ILE D CA 1
ATOM 10834 C C . ILE D 1 129 ? 65.02100 -4.57200 16.28700 1.000 42.29986 129 ILE D C 1
ATOM 10835 O O . ILE D 1 129 ? 64.76000 -4.23800 17.44800 1.000 43.44990 129 ILE D O 1
ATOM 10840 N N . GLU D 1 130 ? 66.27800 -4.77700 15.88600 1.000 38.12535 130 GLU D N 1
ATOM 10841 C CA . GLU D 1 130 ? 67.35400 -4.62900 16.85700 1.000 43.22262 130 GLU D CA 1
ATOM 10842 C C . GLU D 1 130 ? 67.50100 -3.18200 17.31100 1.000 41.07949 130 GLU D C 1
ATOM 10843 O O . GLU D 1 130 ? 67.74200 -2.92100 18.49700 1.000 39.58186 130 GLU D O 1
ATOM 10849 N N . GLU D 1 131 ? 67.36300 -2.22600 16.38700 1.000 36.96177 131 GLU D N 1
ATOM 10850 C CA . GLU D 1 131 ? 67.46000 -0.82200 16.77800 1.000 38.48810 131 GLU D CA 1
ATOM 10851 C C . GLU D 1 131 ? 66.29500 -0.42000 17.67100 1.000 33.51493 131 GLU D C 1
ATOM 10852 O O . GLU D 1 131 ? 66.46500 0.37700 18.60300 1.000 30.21508 131 GLU D O 1
ATOM 10858 N N . LEU D 1 132 ? 65.10800 -0.97200 17.40300 1.000 33.66627 132 LEU D N 1
ATOM 10859 C CA . LEU D 1 132 ? 63.95300 -0.69200 18.25100 1.000 35.07605 132 LEU D CA 1
ATOM 10860 C C . LEU D 1 132 ? 64.15800 -1.23600 19.65600 1.000 33.46410 132 LEU D C 1
ATOM 10861 O O . LEU D 1 132 ? 63.76300 -0.59900 20.64100 1.000 30.36848 132 LEU D O 1
ATOM 10866 N N . GLU D 1 133 ? 64.82600 -2.38700 19.77200 1.000 37.59913 133 GLU D N 1
ATOM 10867 C CA . GLU D 1 133 ? 65.10800 -2.94000 21.09200 1.000 38.92656 133 GLU D CA 1
ATOM 10868 C C . GLU D 1 133 ? 66.00400 -2.01400 21.89500 1.000 38.11120 133 GLU D C 1
ATOM 10869 O O . GLU D 1 133 ? 65.79300 -1.82100 23.09900 1.000 38.57571 133 GLU D O 1
ATOM 10875 N N . GLN D 1 134 ? 67.00800 -1.42100 21.24600 1.000 34.66749 134 GLN D N 1
ATOM 10876 C CA . GLN D 1 134 ? 67.87800 -0.49900 21.96300 1.000 33.86756 134 GLN D CA 1
ATOM 10877 C C . GLN D 1 134 ? 67.15100 0.77600 22.34800 1.000 36.00635 134 GLN D C 1
ATOM 10878 O O . GLN D 1 134 ? 67.40300 1.32300 23.42300 1.000 36.40781 134 GLN D O 1
ATOM 10884 N N . LEU D 1 135 ? 66.23800 1.25900 21.49700 1.000 31.90255 135 LEU D N 1
ATOM 10885 C CA . LEU D 1 135 ? 65.47800 2.44100 21.87600 1.000 27.76970 135 LEU D CA 1
ATOM 10886 C C . LEU D 1 135 ? 64.58200 2.15500 23.07200 1.000 30.37871 135 LEU D C 1
ATOM 10887 O O . LEU D 1 135 ? 64.53000 2.95000 24.01900 1.000 34.21639 135 LEU D O 1
ATOM 10892 N N . ALA D 1 136 ? 63.92100 0.99300 23.07200 1.000 34.17282 136 ALA D N 1
ATOM 10893 C CA . ALA D 1 136 ? 62.99500 0.66400 24.15200 1.000 34.24809 136 ALA D CA 1
ATOM 10894 C C . ALA D 1 136 ? 63.70800 0.56200 25.49400 1.000 42.14112 136 ALA D C 1
ATOM 10895 O O . ALA D 1 136 ? 63.09100 0.78100 26.54600 1.000 44.01611 136 ALA D O 1
ATOM 10897 N N . ASN D 1 137 ? 64.99800 0.22400 25.48200 1.000 37.79918 137 ASN D N 1
ATOM 10898 C CA . ASN D 1 137 ? 65.77100 0.19600 26.71600 1.000 41.86721 137 ASN D CA 1
ATOM 10899 C C . ASN D 1 137 ? 65.99700 1.58700 27.29600 1.000 42.52446 137 ASN D C 1
ATOM 10900 O O . ASN D 1 137 ? 66.11500 1.72800 28.51800 1.000 39.31622 137 ASN D O 1
ATOM 10905 N N . ASP D 1 138 ? 66.07100 2.62600 26.46000 1.000 37.11506 138 ASP D N 1
ATOM 10906 C CA . ASP D 1 138 ? 66.46400 3.93200 26.96800 1.000 35.03295 138 ASP D CA 1
ATOM 10907 C C . ASP D 1 138 ? 65.39200 5.00600 26.91600 1.000 32.45443 138 ASP D C 1
ATOM 10908 O O . ASP D 1 138 ? 65.67400 6.14000 27.31300 1.000 37.83345 138 ASP D O 1
ATOM 10913 N N . TYR D 1 139 ? 64.17100 4.68400 26.49300 1.000 33.87923 139 TYR D N 1
ATOM 10914 C CA . TYR D 1 139 ? 63.09100 5.65500 26.44100 1.000 35.63598 139 TYR D CA 1
ATOM 10915 C C . TYR D 1 139 ? 61.82500 5.08100 27.05900 1.000 28.83599 139 TYR D C 1
ATOM 10916 O O . TYR D 1 139 ? 61.50100 3.90700 26.85700 1.000 34.61234 139 TYR D O 1
ATOM 10925 N N . GLU D 1 140 ? 61.10000 5.93200 27.79500 1.000 29.04897 140 GLU D N 1
ATOM 10926 C CA . GLU D 1 140 ? 59.84100 5.52500 28.41900 1.000 33.36037 140 GLU D CA 1
ATOM 10927 C C . GLU D 1 140 ? 58.77500 5.17300 27.38800 1.000 32.84826 140 GLU D C 1
ATOM 10928 O O . GLU D 1 140 ? 57.86900 4.37700 27.67100 1.000 31.16416 140 GLU D O 1
ATOM 10934 N N . LEU D 1 141 ? 58.83600 5.78700 26.20900 1.000 33.39953 141 LEU D N 1
ATOM 10935 C CA . LEU D 1 141 ? 57.89700 5.49400 25.14100 1.000 28.41995 141 LEU D CA 1
ATOM 10936 C C . LEU D 1 141 ? 58.64200 5.59900 23.82100 1.000 25.95407 141 LEU D C 1
ATOM 10937 O O . LEU D 1 141 ? 59.45000 6.51200 23.62600 1.000 27.03122 141 LEU D O 1
ATOM 10942 N N . VAL D 1 142 ? 58.39800 4.63800 22.94000 1.000 25.97543 142 VAL D N 1
ATOM 10943 C CA . VAL D 1 142 ? 58.95900 4.64100 21.59500 1.000 26.97812 142 VAL D CA 1
ATOM 10944 C C . VAL D 1 142 ? 57.78900 4.55800 20.62500 1.000 26.29384 142 VAL D C 1
ATOM 10945 O O . VAL D 1 142 ? 57.00900 3.59800 20.66000 1.000 23.29811 142 VAL D O 1
ATOM 10949 N N . LEU D 1 143 ? 57.64100 5.57700 19.78300 1.000 21.85250 143 LEU D N 1
ATOM 10950 C CA . LEU D 1 143 ? 56.56600 5.60200 18.80600 1.000 25.39596 143 LEU D CA 1
ATOM 10951 C C . LEU D 1 143 ? 57.12300 5.29300 17.42900 1.000 25.11403 143 LEU D C 1
ATOM 10952 O O . LEU D 1 143 ? 58.18800 5.79000 17.05000 1.000 26.86075 143 LEU D O 1
ATOM 10957 N N . LEU D 1 144 ? 56.39900 4.47700 16.68600 1.000 23.14883 144 LEU D N 1
ATOM 10958 C CA . LEU D 1 144 ? 56.80900 4.06800 15.35100 1.000 30.00299 144 LEU D CA 1
ATOM 10959 C C . LEU D 1 144 ? 55.90900 4.79500 14.36200 1.000 32.90106 144 LEU D C 1
ATOM 10960 O O . LEU D 1 144 ? 54.75100 4.41900 14.17000 1.000 28.95873 144 LEU D O 1
ATOM 10965 N N . ALA D 1 145 ? 56.44000 5.84800 13.74700 1.000 31.70521 145 ALA D N 1
ATOM 10966 C CA . ALA D 1 145 ? 55.70800 6.61400 12.74900 1.000 32.83075 145 ALA D CA 1
ATOM 10967 C C . ALA D 1 145 ? 56.33900 6.47300 11.37200 1.000 36.86525 145 ALA D C 1
ATOM 10968 O O . ALA D 1 145 ? 56.32900 7.41600 10.58200 1.000 41.73296 145 ALA D O 1
ATOM 10970 N N . ALA D 1 146 ? 56.86400 5.28400 11.07300 1.000 42.22248 146 ALA D N 1
ATOM 10971 C CA . ALA D 1 146 ? 57.67900 5.02500 9.89300 1.000 47.02050 146 ALA D CA 1
ATOM 10972 C C . ALA D 1 146 ? 56.85500 4.89000 8.62200 1.000 52.36358 146 ALA D C 1
ATOM 10973 O O . ALA D 1 146 ? 57.42600 4.58800 7.56800 1.000 57.82992 146 ALA D O 1
ATOM 10975 N N . GLY D 1 147 ? 55.53800 5.08600 8.70000 1.000 52.74948 147 GLY D N 1
ATOM 10976 C CA . GLY D 1 147 ? 54.70000 5.11100 7.52000 1.000 52.88156 147 GLY D CA 1
ATOM 10977 C C . GLY D 1 147 ? 54.62300 3.77000 6.82900 1.000 59.26163 147 GLY D C 1
ATOM 10978 O O . GLY D 1 147 ? 54.11600 2.79800 7.39500 1.000 62.77031 147 GLY D O 1
ATOM 10979 N N . LYS D 1 148 ? 55.09100 3.71400 5.58500 1.000 64.19699 148 LYS D N 1
ATOM 10980 C CA . LYS D 1 148 ? 55.23900 2.45700 4.85700 1.000 66.69562 148 LYS D CA 1
ATOM 10981 C C . LYS D 1 148 ? 56.68800 1.98800 4.85900 1.000 65.08659 148 LYS D C 1
ATOM 10982 O O . LYS D 1 148 ? 57.22400 1.58400 3.82400 1.000 68.97850 148 LYS D O 1
ATOM 10988 N N . GLY D 1 149 ? 57.34500 2.03600 6.01500 1.000 64.62411 149 GLY D N 1
ATOM 10989 C CA . GLY D 1 149 ? 58.72200 1.61200 6.13100 1.000 59.56227 149 GLY D CA 1
ATOM 10990 C C . GLY D 1 149 ? 58.83400 0.10800 6.28900 1.000 68.89888 149 GLY D C 1
ATOM 10991 O O . GLY D 1 149 ? 57.87300 -0.64800 6.13200 1.000 69.60643 149 GLY D O 1
ATOM 10992 N N . GLU D 1 150 ? 60.05700 -0.33200 6.58800 1.000 68.41661 150 GLU D N 1
ATOM 10993 C CA . GLU D 1 150 ? 60.32100 -1.76200 6.71400 1.000 77.53533 150 GLU D CA 1
ATOM 10994 C C . GLU D 1 150 ? 59.54200 -2.37200 7.87700 1.000 73.47344 150 GLU D C 1
ATOM 10995 O O . GLU D 1 150 ? 58.85200 -3.38500 7.71800 1.000 72.29762 150 GLU D O 1
ATOM 11001 N N . VAL D 1 151 ? 59.60900 -1.74200 9.05000 1.000 69.72510 151 VAL D N 1
ATOM 11002 C CA . VAL D 1 151 ? 59.17300 -2.40000 10.27900 1.000 68.09200 151 VAL D CA 1
ATOM 11003 C C . VAL D 1 151 ? 57.65300 -2.45700 10.44100 1.000 68.08278 151 VAL D C 1
ATOM 11004 O O . VAL D 1 151 ? 57.15500 -3.29600 11.20300 1.000 65.88668 151 VAL D O 1
ATOM 11008 N N . VAL D 1 152 ? 56.88900 -1.63800 9.71100 1.000 64.68080 152 VAL D N 1
ATOM 11009 C CA . VAL D 1 152 ? 55.44600 -1.57600 9.94100 1.000 61.39557 152 VAL D CA 1
ATOM 11010 C C . VAL D 1 152 ? 54.75600 -2.89200 9.60100 1.000 61.63737 152 VAL D C 1
ATOM 11011 O O . VAL D 1 152 ? 53.61300 -3.11300 10.02100 1.000 58.08666 152 VAL D O 1
ATOM 11015 N N . LYS D 1 153 ? 55.41600 -3.76800 8.83600 1.000 64.21002 153 LYS D N 1
ATOM 11016 C CA . LYS D 1 153 ? 54.89200 -5.11600 8.64000 1.000 64.26467 153 LYS D CA 1
ATOM 11017 C C . LYS D 1 153 ? 54.78800 -5.86800 9.96000 1.000 59.86003 153 LYS D C 1
ATOM 11018 O O . LYS D 1 153 ? 53.91500 -6.72800 10.11700 1.000 58.36640 153 LYS D O 1
ATOM 11024 N N . GLN D 1 154 ? 55.66700 -5.55800 10.91500 1.000 60.51802 154 GLN D N 1
ATOM 11025 C CA . GLN D 1 154 ? 55.75300 -6.33800 12.14200 1.000 58.32966 154 GLN D CA 1
ATOM 11026 C C . GLN D 1 154 ? 54.55100 -6.12900 13.05400 1.000 55.78081 154 GLN D C 1
ATOM 11027 O O . GLN D 1 154 ? 54.35800 -6.91500 13.98800 1.000 54.92170 154 GLN D O 1
ATOM 11033 N N . PHE D 1 155 ? 53.77200 -5.06900 12.84700 1.000 50.93622 155 PHE D N 1
ATOM 11034 C CA . PHE D 1 155 ? 52.52500 -4.92200 13.58500 1.000 44.91389 155 PHE D CA 1
ATOM 11035 C C . PHE D 1 155 ? 51.50400 -5.92200 13.05400 1.000 50.67206 155 PHE D C 1
ATOM 11036 O O . PHE D 1 155 ? 51.39500 -6.13000 11.84100 1.000 50.65103 155 PHE D O 1
ATOM 11044 N N . GLU D 1 156 ? 50.72800 -6.51700 13.96000 1.000 42.16990 156 GLU D N 1
ATOM 11045 C CA . GLU D 1 156 ? 49.75900 -7.52800 13.56000 1.000 46.62057 156 GLU D CA 1
ATOM 11046 C C . GLU D 1 156 ? 48.62700 -6.91600 12.74300 1.000 47.28611 156 GLU D C 1
ATOM 11047 O O . GLU D 1 156 ? 48.09400 -5.85200 13.07300 1.000 43.40413 156 GLU D O 1
ATOM 11053 N N . ARG D 1 157 ? 48.25300 -7.60900 11.67500 1.000 44.91544 157 ARG D N 1
ATOM 11054 C CA . ARG D 1 157 ? 47.13400 -7.18600 10.85200 1.000 43.42775 157 ARG D CA 1
ATOM 11055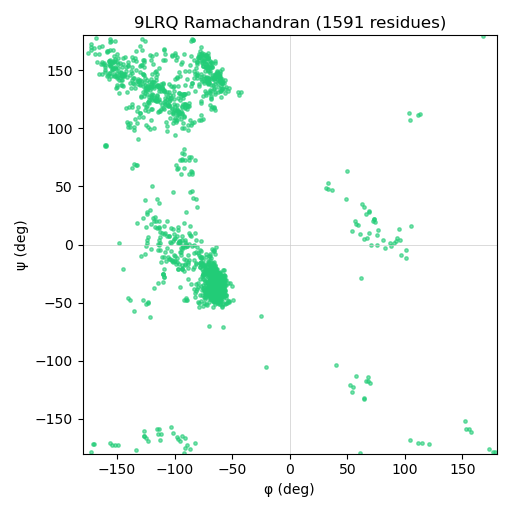 C C . ARG D 1 157 ? 45.82800 -7.40100 11.61100 1.000 49.29717 157 ARG D C 1
ATOM 11056 O O . ARG D 1 157 ? 45.64400 -8.41900 12.28600 1.000 49.92460 157 ARG D O 1
ATOM 11064 N N . ASP D 1 158 ? 44.91700 -6.43800 11.49900 1.000 38.80891 158 ASP D N 1
ATOM 11065 C CA . ASP D 1 158 ? 43.61700 -6.49000 12.17200 1.000 41.82223 158 ASP D CA 1
ATOM 11066 C C . ASP D 1 158 ? 42.58600 -6.94700 11.14500 1.000 46.45248 158 ASP D C 1
ATOM 11067 O O . ASP D 1 158 ? 42.01200 -6.13900 10.41000 1.000 41.06878 158 ASP D O 1
ATOM 11072 N N . GLY D 1 159 ? 42.32400 -8.25700 11.12000 1.000 41.92195 159 GLY D N 1
ATOM 11073 C CA . GLY D 1 159 ? 41.40300 -8.79600 10.13600 1.000 41.25193 159 GLY D CA 1
ATOM 11074 C C . GLY D 1 159 ? 39.96300 -8.41400 10.40000 1.000 44.72662 159 GLY D C 1
ATOM 11075 O O . GLY D 1 159 ? 39.14300 -8.39900 9.47600 1.000 45.58940 159 GLY D O 1
ATOM 11076 N N . ALA D 1 160 ? 39.63300 -8.08800 11.65100 1.000 41.50530 160 ALA D N 1
ATOM 11077 C CA . ALA D 1 160 ? 38.30200 -7.57400 11.94300 1.000 41.25500 160 ALA D CA 1
ATOM 11078 C C . ALA D 1 160 ? 38.07400 -6.20300 11.31700 1.000 42.84062 160 ALA D C 1
ATOM 11079 O O . ALA D 1 160 ? 36.93500 -5.85100 10.98800 1.000 42.69856 160 ALA D O 1
ATOM 11081 N N . ARG D 1 161 ? 39.12700 -5.41300 11.15100 1.000 44.06037 161 ARG D N 1
ATOM 11082 C CA . ARG D 1 161 ? 38.96300 -4.06000 10.64600 1.000 41.21352 161 ARG D CA 1
ATOM 11083 C C . ARG D 1 161 ? 39.51700 -3.84500 9.24600 1.000 41.62751 161 ARG D C 1
ATOM 11084 O O . ARG D 1 161 ? 39.23900 -2.80000 8.64900 1.000 39.00583 161 ARG D O 1
ATOM 11092 N N . SER D 1 162 ? 40.26900 -4.79500 8.70200 1.000 40.31547 162 SER D N 1
ATOM 11093 C CA . SER D 1 162 ? 40.80100 -4.68300 7.34800 1.000 44.20524 162 SER D CA 1
ATOM 11094 C C . SER D 1 162 ? 39.82900 -5.35300 6.38000 1.000 47.37905 162 SER D C 1
ATOM 11095 O O . SER D 1 162 ? 39.74900 -6.58200 6.30400 1.000 41.43757 162 SER D O 1
ATOM 11098 N N . VAL D 1 163 ? 39.07200 -4.53500 5.64300 1.000 46.49770 163 VAL D N 1
ATOM 11099 C CA . VAL D 1 163 ? 38.11900 -5.06700 4.67900 1.000 42.64493 163 VAL D CA 1
ATOM 11100 C C . VAL D 1 163 ? 38.81900 -5.65000 3.45400 1.000 43.91830 163 VAL D C 1
ATOM 11101 O O . VAL D 1 163 ? 38.24700 -6.50200 2.76000 1.000 47.44333 163 VAL D O 1
ATOM 11105 N N . PHE D 1 164 ? 40.06200 -5.25600 3.18700 1.000 41.61341 164 PHE D N 1
ATOM 11106 C CA . PHE D 1 164 ? 40.73300 -5.60800 1.94400 1.000 46.32326 164 PHE D CA 1
ATOM 11107 C C . PHE D 1 164 ? 42.00800 -6.38900 2.21700 1.000 45.64776 164 PHE D C 1
ATOM 11108 O O . PHE D 1 164 ? 42.73600 -6.09900 3.17200 1.000 50.87067 164 PHE D O 1
ATOM 11116 N N . ASP D 1 165 ? 42.27200 -7.37300 1.35800 1.000 49.51522 165 ASP D N 1
ATOM 11117 C CA . ASP D 1 165 ? 43.46700 -8.20700 1.39700 1.000 55.34406 165 ASP D CA 1
ATOM 11118 C C . ASP D 1 165 ? 44.57000 -7.72100 0.47200 1.000 50.29262 165 ASP D C 1
ATOM 11119 O O . ASP D 1 165 ? 45.75000 -7.80900 0.81800 1.000 52.11310 165 ASP D O 1
ATOM 11124 N N . LYS D 1 166 ? 44.20700 -7.20700 -0.68900 1.000 53.76359 166 LYS D N 1
ATOM 11125 C CA . LYS D 1 166 ? 45.12300 -6.89100 -1.77100 1.000 49.53362 166 LYS D CA 1
ATOM 11126 C C . LYS D 1 166 ? 44.88700 -5.45300 -2.19600 1.000 50.28620 166 LYS D C 1
ATOM 11127 O O . LYS D 1 166 ? 43.82800 -4.88200 -1.91100 1.000 45.25722 166 LYS D O 1
ATOM 11133 N N . PRO D 1 167 ? 45.86500 -4.82800 -2.85200 1.000 44.38222 167 PRO D N 1
ATOM 11134 C CA . PRO D 1 167 ? 45.70000 -3.42000 -3.23700 1.000 50.02762 167 PRO D CA 1
ATOM 11135 C C . PRO D 1 167 ? 44.48600 -3.23600 -4.13700 1.000 48.19386 167 PRO D C 1
ATOM 11136 O O . PRO D 1 167 ? 44.19400 -4.07100 -4.99700 1.000 49.93638 167 PRO D O 1
ATOM 11140 N N . GLN D 1 168 ? 43.76700 -2.13200 -3.91600 1.000 46.32347 168 GLN D N 1
ATOM 11141 C CA . GLN D 1 168 ? 42.54200 -1.83600 -4.64600 1.000 36.90286 168 GLN D CA 1
ATOM 11142 C C . GLN D 1 168 ? 42.73500 -0.85100 -5.79000 1.000 43.76696 168 GLN D C 1
ATOM 11143 O O . GLN D 1 168 ? 41.83300 -0.71900 -6.62200 1.000 42.65160 168 GLN D O 1
ATOM 11149 N N . ARG D 1 169 ? 43.87000 -0.15600 -5.84500 1.000 43.57372 169 ARG D N 1
ATOM 11150 C CA . ARG D 1 169 ? 44.16400 0.78800 -6.91500 1.000 41.16756 169 ARG D CA 1
ATOM 11151 C C . ARG D 1 169 ? 45.66600 0.82400 -7.14800 1.000 43.05330 169 ARG D C 1
ATOM 11152 O O . ARG D 1 169 ? 46.45200 0.72700 -6.19800 1.000 41.34598 169 ARG D O 1
ATOM 11160 N N . ALA D 1 170 ? 46.05600 0.97300 -8.41300 1.000 39.60251 170 ALA D N 1
ATOM 11161 C CA . ALA D 1 170 ? 47.42900 1.30400 -8.76700 1.000 44.17850 170 ALA D CA 1
ATOM 11162 C C . ALA D 1 170 ? 47.57000 2.82300 -8.76000 1.000 42.20072 170 ALA D C 1
ATOM 11163 O O . ALA D 1 170 ? 46.84900 3.52000 -9.48600 1.000 39.35742 170 ALA D O 1
ATOM 11165 N N . LEU D 1 171 ? 48.48200 3.33300 -7.93800 1.000 41.52968 171 LEU D N 1
ATOM 11166 C CA . LEU D 1 171 ? 48.62600 4.76900 -7.72600 1.000 42.91497 171 LEU D CA 1
ATOM 11167 C C . LEU D 1 171 ? 49.77100 5.32800 -8.55800 1.000 38.58996 171 LEU D C 1
ATOM 11168 O O . LEU D 1 171 ? 50.81700 4.68700 -8.70200 1.000 35.97670 171 LEU D O 1
ATOM 11173 N N . ALA D 1 172 ? 49.57900 6.54300 -9.08200 1.000 37.58543 172 ALA D N 1
ATOM 11174 C CA . ALA D 1 172 ? 50.65900 7.28200 -9.71700 1.000 35.92579 172 ALA D CA 1
ATOM 11175 C C . ALA D 1 172 ? 50.48700 8.77300 -9.46400 1.000 31.20740 172 ALA D C 1
ATOM 11176 O O . ALA D 1 172 ? 49.37400 9.29800 -9.55500 1.000 34.06804 172 ALA D O 1
ATOM 11178 N N . LEU D 1 173 ? 51.59600 9.44000 -9.14600 1.000 35.41967 173 LEU D N 1
ATOM 11179 C CA . LEU D 1 173 ? 51.65900 10.88400 -8.94000 1.000 33.51980 173 LEU D CA 1
ATOM 11180 C C . LEU D 1 173 ? 52.59200 11.51100 -9.96500 1.000 34.34203 173 LEU D C 1
ATOM 11181 O O . LEU D 1 173 ? 53.67700 10.98600 -10.22600 1.000 33.67651 173 LEU D O 1
ATOM 11186 N N . THR D 1 174 ? 52.21400 12.67300 -10.49400 1.000 31.06950 174 THR D N 1
ATOM 11187 C CA . THR D 1 174 ? 53.11100 13.42300 -11.36400 1.000 32.69661 174 THR D CA 1
ATOM 11188 C C . THR D 1 174 ? 53.03000 14.89300 -10.98700 1.000 25.76938 174 THR D C 1
ATOM 11189 O O . THR D 1 174 ? 51.94300 15.47400 -11.01900 1.000 31.74331 174 THR D O 1
ATOM 11193 N N . TYR D 1 175 ? 54.16700 15.47500 -10.60000 1.000 30.24266 175 TYR D N 1
ATOM 11194 C CA . TYR D 1 175 ? 54.26100 16.89600 -10.28400 1.000 31.24752 175 TYR D CA 1
ATOM 11195 C C . TYR D 1 175 ? 54.63700 17.65900 -11.55100 1.000 29.44472 175 TYR D C 1
ATOM 11196 O O . TYR D 1 175 ? 55.70700 17.41700 -12.11500 1.000 29.95795 175 TYR D O 1
ATOM 11205 N N . VAL D 1 176 ? 53.78000 18.59200 -11.94600 1.000 23.96393 176 VAL D N 1
ATOM 11206 C CA . VAL D 1 176 ? 54.03000 19.28700 -13.23200 1.000 28.46177 176 VAL D CA 1
ATOM 11207 C C . VAL D 1 176 ? 53.96800 20.80200 -13.08000 1.000 25.57384 176 VAL D C 1
ATOM 11208 O O . VAL D 1 176 ? 53.30700 21.28700 -12.17000 1.000 23.16921 176 VAL D O 1
ATOM 11212 N N . LYS D 1 177 ? 54.67000 21.48800 -13.97000 1.000 28.86216 177 LYS D N 1
ATOM 11213 C CA . LYS D 1 177 ? 54.58300 22.96300 -14.02300 1.000 29.52023 177 LYS D CA 1
ATOM 11214 C C . LYS D 1 177 ? 53.81300 23.35100 -15.29200 1.000 26.41902 177 LYS D C 1
ATOM 11215 O O . LYS D 1 177 ? 53.69000 22.49700 -16.16100 1.000 24.53926 177 LYS D O 1
ATOM 11221 N N . ASN D 1 178 ? 53.24900 24.55400 -15.32900 1.000 23.19915 178 ASN D N 1
ATOM 11222 C CA . ASN D 1 178 ? 52.59900 25.09300 -16.55800 1.000 23.35056 178 ASN D CA 1
ATOM 11223 C C . ASN D 1 178 ? 51.24300 24.44700 -16.84700 1.000 24.31588 178 ASN D C 1
ATOM 11224 O O . ASN D 1 178 ? 50.78400 24.55200 -17.98600 1.000 23.23528 178 ASN D O 1
ATOM 11229 N N . MET D 1 179 ? 50.62800 23.82300 -15.84700 1.000 21.66955 179 MET D N 1
ATOM 11230 C CA . MET D 1 179 ? 49.24900 23.34700 -16.08700 1.000 20.50096 179 MET D CA 1
ATOM 11231 C C . MET D 1 179 ? 48.33300 24.57400 -16.06800 1.000 18.10514 179 MET D C 1
ATOM 11232 O O . MET D 1 179 ? 48.54200 25.46700 -15.26700 1.000 22.26263 179 MET D O 1
ATOM 11237 N N . LYS D 1 180 ? 47.36100 24.57800 -16.96000 1.000 23.08389 180 LYS D N 1
ATOM 11238 C CA . LYS D 1 180 ? 46.40500 25.69700 -16.99500 1.000 25.07765 180 LYS D CA 1
ATOM 11239 C C . LYS D 1 180 ? 45.57900 25.68400 -15.71400 1.000 25.49420 180 LYS D C 1
ATOM 11240 O O . LYS D 1 180 ? 45.08800 24.62100 -15.33000 1.000 24.10323 180 LYS D O 1
ATOM 11246 N N . PRO D 1 181 ? 45.39200 26.83900 -15.07300 1.000 23.46603 181 PRO D N 1
ATOM 11247 C CA . PRO D 1 181 ? 44.51300 26.91300 -13.90300 1.000 25.23046 181 PRO D CA 1
ATOM 11248 C C . PRO D 1 181 ? 43.05500 26.88900 -14.31800 1.000 24.75122 181 PRO D C 1
ATOM 11249 O O . PRO D 1 181 ? 42.70400 27.13500 -15.47300 1.000 23.90453 181 PRO D O 1
ATOM 11253 N N . ILE D 1 182 ? 42.19600 26.56000 -13.35800 1.000 22.11325 182 ILE D N 1
ATOM 11254 C CA . ILE D 1 182 ? 40.75500 26.60200 -13.56900 1.000 17.75886 182 ILE D CA 1
ATOM 11255 C C . ILE D 1 182 ? 40.19700 27.86500 -12.93200 1.000 22.22864 182 ILE D C 1
ATOM 11256 O O . ILE D 1 182 ? 40.48300 28.16300 -11.76800 1.000 23.97421 182 ILE D O 1
ATOM 11261 N N . SER D 1 183 ? 39.43700 28.62400 -13.70300 1.000 22.74168 183 SER D N 1
ATOM 11262 C CA . SER D 1 183 ? 38.74400 29.81500 -13.24500 1.000 21.87852 183 SER D CA 1
ATOM 11263 C C . SER D 1 183 ? 37.30600 29.47000 -12.87100 1.000 22.14779 183 SER D C 1
ATOM 11264 O O . SER D 1 183 ? 36.66500 28.65300 -13.54400 1.000 23.07521 183 SER D O 1
ATOM 11267 N N . PRO D 1 184 ? 36.72800 30.12600 -11.84000 1.000 19.29568 184 PRO D N 1
ATOM 11268 C CA . PRO D 1 184 ? 37.28200 31.22900 -11.06000 1.000 19.75073 184 PRO D CA 1
ATOM 11269 C C . PRO D 1 184 ? 37.85400 30.78800 -9.72700 1.000 19.85649 184 PRO D C 1
ATOM 11270 O O . PRO D 1 184 ? 38.21700 31.63900 -8.94300 1.000 19.03156 184 PRO D O 1
ATOM 11274 N N . TYR D 1 185 ? 37.90600 29.49600 -9.43600 1.000 16.31276 185 TYR D N 1
ATOM 11275 C CA . TYR D 1 185 ? 38.55200 29.05200 -8.20700 1.000 19.99704 185 TYR D CA 1
ATOM 11276 C C . TYR D 1 185 ? 39.17400 27.68000 -8.41600 1.000 16.89634 185 TYR D C 1
ATOM 11277 O O . TYR D 1 185 ? 38.69800 26.87700 -9.22100 1.000 18.45744 185 TYR D O 1
ATOM 11286 N N . SER D 1 186 ? 40.27700 27.42500 -7.71200 1.000 16.21084 186 SER D N 1
ATOM 11287 C CA . SER D 1 186 ? 40.93400 26.13900 -7.85700 1.000 18.06365 186 SER D CA 1
ATOM 11288 C C . SER D 1 186 ? 40.12600 25.05100 -7.16000 1.000 20.18741 186 SER D C 1
ATOM 11289 O O . SER D 1 186 ? 39.41200 25.29700 -6.18200 1.000 19.31495 186 SER D O 1
ATOM 11292 N N . ARG D 1 187 ? 40.21000 23.84400 -7.70000 1.000 18.78930 187 ARG D N 1
ATOM 11293 C CA . ARG D 1 187 ? 39.50100 22.73100 -7.07600 1.000 17.49731 187 ARG D CA 1
ATOM 11294 C C . ARG D 1 187 ? 40.24000 21.43700 -7.36300 1.000 25.86825 187 ARG D C 1
ATOM 11295 O O . ARG D 1 187 ? 40.95500 21.31700 -8.36700 1.000 22.76582 187 ARG D O 1
ATOM 11303 N N . VAL D 1 188 ? 40.08100 20.47200 -6.44700 1.000 19.69137 188 VAL D N 1
ATOM 11304 C CA . VAL D 1 188 ? 40.42400 19.09200 -6.76300 1.000 20.41653 188 VAL D CA 1
ATOM 11305 C C . VAL D 1 188 ? 39.48600 18.61000 -7.85800 1.000 21.93798 188 VAL D C 1
ATOM 11306 O O . VAL D 1 188 ? 38.27300 18.48200 -7.64500 1.000 26.02636 188 VAL D O 1
ATOM 11310 N N . THR D 1 189 ? 40.03200 18.30700 -9.03300 1.000 23.95339 189 THR D N 1
ATOM 11311 C CA . THR D 1 189 ? 39.18000 17.90200 -10.15300 1.000 22.99364 189 THR D CA 1
ATOM 11312 C C . THR D 1 189 ? 39.01800 16.38600 -10.18700 1.000 27.14802 189 THR D C 1
ATOM 11313 O O . THR D 1 189 ? 39.63900 15.68400 -10.98900 1.000 28.12199 189 THR D O 1
ATOM 11317 N N . PHE D 1 190 ? 38.15900 15.87700 -9.29800 1.000 23.64125 190 PHE D N 1
ATOM 11318 C CA . PHE D 1 190 ? 37.87600 14.44700 -9.26500 1.000 27.07005 190 PHE D CA 1
ATOM 11319 C C . PHE D 1 190 ? 37.17800 14.00000 -10.54100 1.000 23.80520 190 PHE D C 1
ATOM 11320 O O . PHE D 1 190 ? 36.17300 14.58500 -10.95100 1.000 29.58743 190 PHE D O 1
ATOM 11328 N N . ASN D 1 191 ? 37.67600 12.92400 -11.13200 1.000 29.01448 191 ASN D N 1
ATOM 11329 C CA . ASN D 1 191 ? 37.04100 12.31200 -12.29600 1.000 29.72582 191 ASN D CA 1
ATOM 11330 C C . ASN D 1 191 ? 36.97300 10.81900 -12.03900 1.000 32.21884 191 ASN D C 1
ATOM 11331 O O . ASN D 1 191 ? 38.01100 10.15800 -11.93500 1.000 31.26445 191 ASN D O 1
ATOM 11336 N N . ILE D 1 192 ? 35.76000 10.30000 -11.92600 1.000 33.78626 192 ILE D N 1
ATOM 11337 C CA . ILE D 1 192 ? 35.53000 8.87500 -11.75600 1.000 36.31806 192 ILE D CA 1
ATOM 11338 C C . ILE D 1 192 ? 35.18300 8.30500 -13.12200 1.000 39.00694 192 ILE D C 1
ATOM 11339 O O . ILE D 1 192 ? 34.09900 8.55900 -13.66000 1.000 40.18160 192 ILE D O 1
ATOM 11344 N N . ILE D 1 193 ? 36.12200 7.56300 -13.69800 1.000 36.89584 193 ILE D N 1
ATOM 11345 C CA . ILE D 1 193 ? 35.88000 6.81200 -14.92300 1.000 42.92060 193 ILE D CA 1
ATOM 11346 C C . ILE D 1 193 ? 35.41900 5.42300 -14.51200 1.000 42.89555 193 ILE D C 1
ATOM 11347 O O . ILE D 1 193 ? 36.21500 4.62400 -14.01000 1.000 42.50920 193 ILE D O 1
ATOM 11352 N N . THR D 1 194 ? 34.14400 5.13000 -14.74700 1.000 49.21405 194 THR D N 1
ATOM 11353 C CA . THR D 1 194 ? 33.55400 3.90300 -14.23800 1.000 50.23582 194 THR D CA 1
ATOM 11354 C C . THR D 1 194 ? 34.29800 2.68200 -14.76600 1.000 53.04354 194 THR D C 1
ATOM 11355 O O . THR D 1 194 ? 34.62000 2.59900 -15.95500 1.000 48.43153 194 THR D O 1
ATOM 11359 N N . GLU D 1 195 ? 34.57000 1.74400 -13.86200 1.000 49.41958 195 GLU D N 1
ATOM 11360 C CA . GLU D 1 195 ? 35.24700 0.47600 -14.12600 1.000 54.74501 195 GLU D CA 1
ATOM 11361 C C . GLU D 1 195 ? 36.61700 0.66300 -14.76300 1.000 54.66354 195 GLU D C 1
ATOM 11362 O O . GLU D 1 195 ? 37.17000 -0.28000 -15.33900 1.000 58.24735 195 GLU D O 1
ATOM 11368 N N . VAL D 1 196 ? 37.20300 1.85200 -14.63600 1.000 49.97724 196 VAL D N 1
ATOM 11369 C CA . VAL D 1 196 ? 38.55500 2.08300 -15.13800 1.000 40.00140 196 VAL D CA 1
ATOM 11370 C C . VAL D 1 196 ? 39.38400 2.68100 -14.00600 1.000 45.72388 196 VAL D C 1
ATOM 11371 O O . VAL D 1 196 ? 40.50800 2.23900 -13.74300 1.000 46.72027 196 VAL D O 1
ATOM 11375 N N . GLY D 1 197 ? 38.84700 3.67800 -13.33400 1.000 42.33123 197 GLY D N 1
ATOM 11376 C CA . GLY D 1 197 ? 39.58700 4.25500 -12.23400 1.000 43.87805 197 GLY D CA 1
ATOM 11377 C C . GLY D 1 197 ? 39.20600 5.71100 -12.02300 1.000 35.13284 197 GLY D C 1
ATOM 11378 O O . GLY D 1 197 ? 38.08600 6.12200 -12.32500 1.000 35.74943 197 GLY D O 1
ATOM 11379 N N . GLU D 1 198 ? 40.16900 6.46400 -11.49400 1.000 38.39611 198 GLU D N 1
ATOM 11380 C CA . GLU D 1 198 ? 39.94500 7.84100 -11.08200 1.000 35.03068 198 GLU D CA 1
ATOM 11381 C C . GLU D 1 198 ? 41.16100 8.70100 -11.39800 1.000 32.24611 198 GLU D C 1
ATOM 11382 O O . GLU D 1 198 ? 42.30400 8.23600 -11.38700 1.000 31.94230 198 GLU D O 1
ATOM 11388 N N . TYR D 1 199 ? 40.89600 9.97700 -11.67400 1.000 31.31778 199 TYR D N 1
ATOM 11389 C CA . TYR D 1 199 ? 41.94900 10.96600 -11.83200 1.000 33.19953 199 TYR D CA 1
ATOM 11390 C C . TYR D 1 199 ? 41.54700 12.21400 -11.06500 1.000 24.26869 199 TYR D C 1
ATOM 11391 O O . TYR D 1 199 ? 40.36000 12.55600 -11.02200 1.000 27.25099 199 TYR D O 1
ATOM 11400 N N . PHE D 1 200 ? 42.52600 12.87900 -10.44600 1.000 28.57489 200 PHE D N 1
ATOM 11401 C CA . PHE D 1 200 ? 42.28200 14.22300 -9.94000 1.000 23.35938 200 PHE D CA 1
ATOM 11402 C C . PHE D 1 200 ? 43.57800 15.02400 -9.92200 1.000 23.91408 200 PHE D C 1
ATOM 11403 O O . PHE D 1 200 ? 44.68100 14.48300 -9.97400 1.000 20.99707 200 PHE D O 1
ATOM 11411 N N . SER D 1 201 ? 43.41800 16.34200 -9.89500 1.000 22.03163 201 SER D N 1
ATOM 11412 C CA . SER D 1 201 ? 44.53700 17.26400 -9.92100 1.000 20.32020 201 SER D CA 1
ATOM 11413 C C . SER D 1 201 ? 44.23200 18.41000 -8.97700 1.000 16.00721 201 SER D C 1
ATOM 11414 O O . SER D 1 201 ? 43.06500 18.72900 -8.74400 1.000 22.01802 201 SER D O 1
ATOM 11417 N N . PHE D 1 202 ? 45.28600 19.03600 -8.44600 1.000 23.95839 202 PHE D N 1
ATOM 11418 C CA . PHE D 1 202 ? 45.11600 20.24500 -7.64900 1.000 22.72124 202 PHE D CA 1
ATOM 11419 C C . PHE D 1 202 ? 46.44700 20.97800 -7.55300 1.000 19.30633 202 PHE D C 1
ATOM 11420 O O . PHE D 1 202 ? 47.50900 20.36100 -7.70700 1.000 22.07155 202 PHE D O 1
ATOM 11428 N N . PRO D 1 203 ? 46.42300 22.29400 -7.33000 1.000 22.96444 203 PRO D N 1
ATOM 11429 C CA . PRO D 1 203 ? 47.67000 23.04300 -7.13600 1.000 20.74378 203 PRO D CA 1
ATOM 11430 C C . PRO D 1 203 ? 48.36800 22.68200 -5.82800 1.000 21.47118 203 PRO D C 1
ATOM 11431 O O . PRO D 1 203 ? 47.73900 22.25000 -4.85600 1.000 22.87675 203 PRO D O 1
ATOM 11435 N N . ALA D 1 204 ? 49.68200 22.86400 -5.82200 1.000 22.17316 204 ALA D N 1
ATOM 11436 C CA . ALA D 1 204 ? 50.52500 22.45100 -4.70100 1.000 22.12883 204 ALA D CA 1
ATOM 11437 C C . ALA D 1 204 ? 51.79600 23.28800 -4.70300 1.000 26.14329 204 ALA D C 1
ATOM 11438 O O . ALA D 1 204 ? 52.02400 24.09800 -5.60500 1.000 21.34806 204 ALA D O 1
ATOM 11440 N N . LEU D 1 205 ? 52.60400 23.10100 -3.65700 1.000 18.83320 205 LEU D N 1
ATOM 11441 C CA . LEU D 1 205 ? 53.90000 23.80200 -3.52000 1.000 20.54301 205 LEU D CA 1
ATOM 11442 C C . LEU D 1 205 ? 55.00100 22.74600 -3.43700 1.000 24.72098 205 LEU D C 1
ATOM 11443 O O . LEU D 1 205 ? 54.89500 21.86200 -2.58400 1.000 24.28363 205 LEU D O 1
ATOM 11448 N N . THR D 1 206 ? 56.01000 22.87500 -4.29300 1.000 20.45996 206 THR D N 1
ATOM 11449 C CA . THR D 1 206 ? 57.15000 21.92800 -4.26200 1.000 20.55847 206 THR D CA 1
ATOM 11450 C C . THR D 1 206 ? 58.48900 22.64700 -4.06500 1.000 24.74167 206 THR D C 1
ATOM 11451 O O . THR D 1 206 ? 58.49600 23.83300 -3.75000 1.000 21.64564 206 THR D O 1
ATOM 11455 N N . ILE D 1 207 ? 59.57400 21.90400 -4.25600 1.000 24.98710 207 ILE D N 1
ATOM 11456 C CA . ILE D 1 207 ? 60.93300 22.43500 -3.99100 1.000 21.66128 207 ILE D CA 1
ATOM 11457 C C . ILE D 1 207 ? 61.22300 23.55000 -4.97900 1.000 25.28021 207 ILE D C 1
ATOM 11458 O O . ILE D 1 207 ? 62.10000 24.35000 -4.67800 1.000 32.91025 207 ILE D O 1
ATOM 11463 N N . ASN D 1 208 ? 60.47000 23.60100 -6.06300 1.000 23.35418 208 ASN D N 1
ATOM 11464 C CA . ASN D 1 208 ? 60.70900 24.53100 -7.19000 1.000 36.18394 208 ASN D CA 1
ATOM 11465 C C . ASN D 1 208 ? 59.72000 25.68800 -7.13900 1.000 31.66616 208 ASN D C 1
ATOM 11466 O O . ASN D 1 208 ? 59.75900 26.52600 -8.04200 1.000 30.44914 208 ASN D O 1
ATOM 11471 N N . GLY D 1 209 ? 58.85100 25.70100 -6.13500 1.000 27.79394 209 GLY D N 1
ATOM 11472 C CA . GLY D 1 209 ? 57.78500 26.71100 -6.11700 1.000 25.64082 209 GLY D CA 1
ATOM 11473 C C . GLY D 1 209 ? 56.45000 26.09900 -6.49400 1.000 22.73785 209 GLY D C 1
ATOM 11474 O O . GLY D 1 209 ? 56.33100 24.88800 -6.49700 1.000 21.89382 209 GLY D O 1
ATOM 11475 N N . PRO D 1 210 ? 55.41800 26.92000 -6.75400 1.000 22.62566 210 PRO D N 1
ATOM 11476 C CA . PRO D 1 210 ? 54.08600 26.36900 -7.03100 1.000 22.87417 210 PRO D CA 1
ATOM 11477 C C . PRO D 1 210 ? 54.06000 25.46800 -8.25500 1.000 23.63971 210 PRO D C 1
ATOM 11478 O O . PRO D 1 210 ? 54.87300 25.59500 -9.17500 1.000 25.89650 210 PRO D O 1
ATOM 11482 N N . CYS D 1 211 ? 53.15900 24.49500 -8.21100 1.000 22.67177 211 CYS D N 1
ATOM 11483 C CA . CYS D 1 211 ? 53.01000 23.50000 -9.26300 1.000 25.30174 211 CYS D CA 1
ATOM 11484 C C . CYS D 1 211 ? 51.59400 22.94500 -9.21500 1.000 22.86667 211 CYS D C 1
ATOM 11485 O O . CYS D 1 211 ? 50.72300 23.46400 -8.50700 1.000 21.81454 211 CYS D O 1
ATOM 11488 N N . ASP D 1 212 ? 51.35900 21.89600 -9.99300 1.000 21.76024 212 ASP D N 1
ATOM 11489 C CA . ASP D 1 212 ? 50.14900 21.10200 -9.87100 1.000 23.97152 212 ASP D CA 1
ATOM 11490 C C . ASP D 1 212 ? 50.54900 19.64200 -9.79600 1.000 21.00420 212 ASP D C 1
ATOM 11491 O O . ASP D 1 212 ? 51.55800 19.23600 -10.37500 1.000 29.87563 212 ASP D O 1
ATOM 11496 N N . ILE D 1 213 ? 49.74700 18.88000 -9.06600 1.000 21.26262 213 ILE D N 1
ATOM 11497 C CA . ILE D 1 213 ? 49.99200 17.42600 -8.94200 1.000 25.74117 213 ILE D CA 1
ATOM 11498 C C . ILE D 1 213 ? 48.89300 16.68900 -9.69500 1.000 24.41846 213 ILE D C 1
ATOM 11499 O O . ILE D 1 213 ? 47.72600 17.05200 -9.53200 1.000 25.50582 213 ILE D O 1
ATOM 11504 N N . MET D 1 214 ? 49.28300 15.72000 -10.50600 1.000 28.31464 214 MET D N 1
ATOM 11505 C CA . MET D 1 214 ? 48.30400 14.83700 -11.17100 1.000 24.20451 214 MET D CA 1
ATOM 11506 C C . MET D 1 214 ? 48.29000 13.54200 -10.36000 1.000 26.97411 214 MET D C 1
ATOM 11507 O O . MET D 1 214 ? 49.36600 13.04600 -10.06700 1.000 29.64078 214 MET D O 1
ATOM 11512 N N . VAL D 1 215 ? 47.11000 13.05200 -10.01200 1.000 26.15899 215 VAL D N 1
ATOM 11513 C CA . VAL D 1 215 ? 47.00400 11.75500 -9.28700 1.000 28.00195 215 VAL D CA 1
ATOM 11514 C C . VAL D 1 215 ? 46.17300 10.78400 -10.12500 1.000 24.73374 215 VAL D C 1
ATOM 11515 O O . VAL D 1 215 ? 45.07400 11.14200 -10.51300 1.000 26.89739 215 VAL D O 1
ATOM 11519 N N . PHE D 1 216 ? 46.72600 9.61100 -10.41100 1.000 34.42663 216 PHE D N 1
ATOM 11520 C CA . PHE D 1 216 ? 46.02100 8.56700 -11.14400 1.000 30.31359 216 PHE D CA 1
ATOM 11521 C C . PHE D 1 216 ? 45.75100 7.40500 -10.20500 1.000 35.69369 216 PHE D C 1
ATOM 11522 O O . PHE D 1 216 ? 46.66200 6.95500 -9.50900 1.000 36.25643 216 PHE D O 1
ATOM 11530 N N . GLU D 1 217 ? 44.51700 6.91000 -10.20600 1.000 36.14883 217 GLU D N 1
ATOM 11531 C CA . GLU D 1 217 ? 44.14200 5.74200 -9.40900 1.000 39.41641 217 GLU D CA 1
ATOM 11532 C C . GLU D 1 217 ? 43.32900 4.81800 -10.29700 1.000 34.36117 217 GLU D C 1
ATOM 11533 O O . GLU D 1 217 ? 42.18000 5.12400 -10.62900 1.000 40.22855 217 GLU D O 1
ATOM 11539 N N . GLY D 1 218 ? 43.92300 3.69900 -10.69200 1.000 38.77102 218 GLY D N 1
ATOM 11540 C CA . GLY D 1 218 ? 43.30900 2.78800 -11.63700 1.000 38.96759 218 GLY D CA 1
ATOM 11541 C C . GLY D 1 218 ? 42.96900 1.45800 -10.99500 1.000 43.57591 218 GLY D C 1
ATOM 11542 O O . GLY D 1 218 ? 43.63000 1.02000 -10.04800 1.000 45.82984 218 GLY D O 1
ATOM 11543 N N . ILE D 1 219 ? 41.94000 0.80900 -11.53300 1.000 46.46552 219 ILE D N 1
ATOM 11544 C CA . ILE D 1 219 ? 41.64900 -0.56300 -11.10600 1.000 50.73820 219 ILE D CA 1
ATOM 11545 C C . ILE D 1 219 ? 42.87100 -1.41300 -11.40800 1.000 48.81251 219 ILE D C 1
ATOM 11546 O O . ILE D 1 219 ? 43.47200 -1.26200 -12.49200 1.000 53.87314 219 ILE D O 1
ATOM 11551 N N . PRO D 1 220 ? 43.30500 -2.29600 -10.50900 1.000 54.93316 220 PRO D N 1
ATOM 11552 C CA . PRO D 1 220 ? 44.52300 -3.06600 -10.77800 1.000 57.46474 220 PRO D CA 1
ATOM 11553 C C . PRO D 1 220 ? 44.34400 -3.90900 -12.02900 1.000 58.13702 220 PRO D C 1
ATOM 11554 O O . PRO D 1 220 ? 43.22600 -4.27600 -12.39000 1.000 53.54204 220 PRO D O 1
ATOM 11558 N N . ASN D 1 221 ? 45.45800 -4.09600 -12.74900 1.000 62.84347 221 ASN D N 1
ATOM 11559 C CA . ASN D 1 221 ? 45.57400 -4.74500 -14.05900 1.000 65.99209 221 ASN D CA 1
ATOM 11560 C C . ASN D 1 221 ? 44.64300 -4.14200 -15.11200 1.000 69.05577 221 ASN D C 1
ATOM 11561 O O . ASN D 1 221 ? 44.51200 -4.69100 -16.20900 1.000 66.72345 221 ASN D O 1
ATOM 11566 N N . GLY D 1 222 ? 44.03900 -2.99000 -14.82000 1.000 63.97420 222 GLY D N 1
ATOM 11567 C CA . GLY D 1 222 ? 43.13700 -2.34300 -15.74200 1.000 53.22303 222 GLY D CA 1
ATOM 11568 C C . GLY D 1 222 ? 43.83800 -1.39600 -16.69400 1.000 55.38214 222 GLY D C 1
ATOM 11569 O O . GLY D 1 222 ? 45.07300 -1.33200 -16.74900 1.000 55.59539 222 GLY D O 1
ATOM 11570 N N . PRO D 1 223 ? 43.05700 -0.63900 -17.47300 1.000 51.31310 223 PRO D N 1
ATOM 11571 C CA . PRO D 1 223 ? 43.66000 0.31100 -18.42400 1.000 54.38674 223 PRO D CA 1
ATOM 11572 C C . PRO D 1 223 ? 44.55000 1.35700 -17.77000 1.000 54.63424 223 PRO D C 1
ATOM 11573 O O . PRO D 1 223 ? 45.51400 1.81200 -18.40000 1.000 52.71333 223 PRO D O 1
ATOM 11577 N N . MET D 1 224 ? 44.25200 1.76500 -16.53500 1.000 54.50989 224 MET D N 1
ATOM 11578 C CA . MET D 1 224 ? 45.11200 2.67100 -15.78300 1.000 52.39599 224 MET D CA 1
ATOM 11579 C C . MET D 1 224 ? 46.04600 1.95000 -14.81700 1.000 56.55609 224 MET D C 1
ATOM 11580 O O . MET D 1 224 ? 46.63800 2.59500 -13.94500 1.000 52.08846 224 MET D O 1
ATOM 11585 N N . ASP D 1 225 ? 46.17500 0.63000 -14.92600 1.000 57.13792 225 ASP D N 1
ATOM 11586 C CA . ASP D 1 225 ? 47.27200 -0.07000 -14.26300 1.000 56.50933 225 ASP D CA 1
ATOM 11587 C C . ASP D 1 225 ? 48.40300 -0.28400 -15.26700 1.000 57.25820 225 ASP D C 1
ATOM 11588 O O . ASP D 1 225 ? 48.73900 -1.40100 -15.66100 1.000 59.48367 225 ASP D O 1
ATOM 11593 N N . CYS D 1 226 ? 48.98600 0.83900 -15.68300 1.000 55.31468 226 CYS D N 1
ATOM 11594 C CA . CYS D 1 226 ? 50.04200 0.85600 -16.69000 1.000 58.73281 226 CYS D CA 1
ATOM 11595 C C . CYS D 1 226 ? 51.35000 1.42700 -16.15200 1.000 62.39975 226 CYS D C 1
ATOM 11596 O O . CYS D 1 226 ? 52.20800 1.84100 -16.93800 1.000 63.76128 226 CYS D O 1
ATOM 11599 N N . TRP D 1 227 ? 51.53900 1.39300 -14.83800 1.000 61.03128 227 TRP D N 1
ATOM 11600 C CA . TRP D 1 227 ? 52.73700 2.07500 -14.28600 1.000 62.97741 227 TRP D CA 1
ATOM 11601 C C . TRP D 1 227 ? 53.84900 1.08400 -13.95100 1.000 65.58189 227 TRP D C 1
ATOM 11602 O O . TRP D 1 227 ? 54.98200 1.54100 -13.74500 1.000 64.27877 227 TRP D O 1
ATOM 11613 N N . GLN D 1 228 ? 53.52700 -0.20700 -13.88100 1.000 64.93335 228 GLN D N 1
ATOM 11614 C CA . GLN D 1 228 ? 54.58300 -1.22300 -13.65400 1.000 68.87197 228 GLN D CA 1
ATOM 11615 C C . GLN D 1 228 ? 55.64100 -1.07000 -14.74300 1.000 69.43547 228 GLN D C 1
ATOM 11616 O O . GLN D 1 228 ? 56.82400 -1.32900 -14.47800 1.000 69.84849 228 GLN D O 1
ATOM 11622 N N . ASP D 1 229 ? 55.21000 -0.63500 -15.92100 1.000 71.36342 229 ASP D N 1
ATOM 11623 C CA . ASP D 1 229 ? 56.12400 -0.53000 -17.07800 1.000 70.97729 229 ASP D CA 1
ATOM 11624 C C . ASP D 1 229 ? 56.91900 0.77700 -17.01600 1.000 75.68885 229 ASP D C 1
ATOM 11625 O O . ASP D 1 229 ? 58.13500 0.74200 -17.28900 1.000 75.68080 229 ASP D O 1
ATOM 11630 N N . VAL D 1 230 ? 56.25300 1.89200 -16.71400 1.000 70.78500 230 VAL D N 1
ATOM 11631 C CA . VAL D 1 230 ? 56.97200 3.19400 -16.75400 1.000 65.94616 230 VAL D CA 1
ATOM 11632 C C . VAL D 1 230 ? 58.19400 3.14000 -15.83500 1.000 72.19573 230 VAL D C 1
ATOM 11633 O O . VAL D 1 230 ? 58.10000 2.53600 -14.74100 1.000 71.37199 230 VAL D O 1
ATOM 11637 N N . LYS D 1 231 ? 59.29900 3.74600 -16.26200 1.000 66.85654 231 LYS D N 1
ATOM 11638 C CA . LYS D 1 231 ? 60.48900 3.82600 -15.38500 1.000 66.47193 231 LYS D CA 1
ATOM 11639 C C . LYS D 1 231 ? 61.10700 5.20600 -15.57700 1.000 62.19983 231 LYS D C 1
ATOM 11640 O O . LYS D 1 231 ? 61.40300 5.86600 -14.57300 1.000 62.32271 231 LYS D O 1
ATOM 11646 N N . THR D 1 232 ? 61.24700 5.62700 -16.82800 1.000 59.52371 232 THR D N 1
ATOM 11647 C CA . THR D 1 232 ? 61.88700 6.92600 -17.11400 1.000 56.11286 232 THR D CA 1
ATOM 11648 C C . THR D 1 232 ? 60.96400 8.06100 -16.70100 1.000 55.04290 232 THR D C 1
ATOM 11649 O O . THR D 1 232 ? 59.74500 7.92400 -16.86600 1.000 49.77215 232 THR D O 1
ATOM 11653 N N . PRO D 1 233 ? 61.48600 9.15900 -16.13500 1.000 53.22431 233 PRO D N 1
ATOM 11654 C CA . PRO D 1 233 ? 60.63600 10.33200 -15.89500 1.000 51.53880 233 PRO D CA 1
ATOM 11655 C C . PRO D 1 233 ? 59.89400 10.76800 -17.14000 1.000 50.20938 233 PRO D C 1
ATOM 11656 O O . PRO D 1 233 ? 58.74800 11.22800 -17.03800 1.000 50.54523 233 PRO D O 1
ATOM 11660 N N . GLU D 1 234 ? 60.49900 10.60800 -18.32100 1.000 53.80891 234 GLU D N 1
ATOM 11661 C CA . GLU D 1 234 ? 59.83800 11.04700 -19.54500 1.000 52.85076 234 GLU D CA 1
ATOM 11662 C C . GLU D 1 234 ? 58.69800 10.11600 -19.93600 1.000 50.13732 234 GLU D C 1
ATOM 11663 O O . GLU D 1 234 ? 57.63100 10.58700 -20.34800 1.000 49.54865 234 GLU D O 1
ATOM 11669 N N . GLN D 1 235 ? 58.88900 8.79600 -19.82900 1.000 54.16154 235 GLN D N 1
ATOM 11670 C CA . GLN D 1 235 ? 57.74600 7.93000 -20.10200 1.000 49.63845 235 GLN D CA 1
ATOM 11671 C C . GLN D 1 235 ? 56.70200 8.02600 -19.00200 1.000 45.03255 235 GLN D C 1
ATOM 11672 O O . GLN D 1 235 ? 55.52200 7.75700 -19.25400 1.000 43.93745 235 GLN D O 1
ATOM 11678 N N . HIS D 1 236 ? 57.10400 8.40400 -17.78400 1.000 46.61751 236 HIS D N 1
ATOM 11679 C CA . HIS D 1 236 ? 56.10500 8.64300 -16.74800 1.000 45.90829 236 HIS D CA 1
ATOM 11680 C C . HIS D 1 236 ? 55.19900 9.80400 -17.12700 1.000 40.14447 236 HIS D C 1
ATOM 11681 O O . HIS D 1 236 ? 53.97500 9.71900 -16.97900 1.000 36.49552 236 HIS D O 1
ATOM 11688 N N . LEU D 1 237 ? 55.77900 10.87800 -17.66300 1.000 42.83040 237 LEU D N 1
ATOM 11689 C CA . LEU D 1 237 ? 54.97500 12.01100 -18.10300 1.000 39.47994 237 LEU D CA 1
ATOM 11690 C C . LEU D 1 237 ? 54.09700 11.64000 -19.29400 1.000 40.83464 237 LEU D C 1
ATOM 11691 O O . LEU D 1 237 ? 52.90900 11.98800 -19.32900 1.000 34.11319 237 LEU D O 1
ATOM 11696 N N . GLN D 1 238 ? 54.66200 10.92900 -20.27900 1.000 42.70343 238 GLN D N 1
ATOM 11697 C CA . GLN D 1 238 ? 53.87000 10.52600 -21.43700 1.000 43.17812 238 GLN D CA 1
ATOM 11698 C C . GLN D 1 238 ? 52.76800 9.55900 -21.04200 1.000 38.64145 238 GLN D C 1
ATOM 11699 O O . GLN D 1 238 ? 51.66200 9.61300 -21.59300 1.000 38.31702 238 GLN D O 1
ATOM 11705 N N . CYS D 1 239 ? 53.03600 8.68900 -20.06600 1.000 37.16404 239 CYS D N 1
ATOM 11706 C CA . CYS D 1 239 ? 51.97800 7.81500 -19.57700 1.000 40.91780 239 CYS D CA 1
ATOM 11707 C C . CYS D 1 239 ? 50.85600 8.62900 -18.95600 1.000 38.78631 239 CYS D C 1
ATOM 11708 O O . CYS D 1 239 ? 49.67300 8.31000 -19.13000 1.000 36.59894 239 CYS D O 1
ATOM 11711 N N . SER D 1 240 ? 51.21000 9.72100 -18.27300 1.000 38.22547 240 SER D N 1
ATOM 11712 C CA . SER D 1 240 ? 50.19800 10.55000 -17.63500 1.000 35.90094 240 SER D CA 1
ATOM 11713 C C . SER D 1 240 ? 49.36500 11.28300 -18.67700 1.000 32.22720 240 SER D C 1
ATOM 11714 O O . SER D 1 240 ? 48.13200 11.29400 -18.60900 1.000 32.26526 240 SER D O 1
ATOM 11717 N N . LEU D 1 241 ? 50.03000 11.89400 -19.66100 1.000 35.02069 241 LEU D N 1
ATOM 11718 C CA . LEU D 1 241 ? 49.31100 12.62900 -20.69700 1.000 34.94189 241 LEU D CA 1
ATOM 11719 C C . LEU D 1 241 ? 48.45000 11.70800 -21.55700 1.000 28.14819 241 LEU D C 1
ATOM 11720 O O . LEU D 1 241 ? 47.33300 12.07800 -21.93000 1.000 33.43534 241 LEU D O 1
ATOM 11725 N N . ASP D 1 242 ? 48.94200 10.50300 -21.87000 1.000 36.89695 242 ASP D N 1
ATOM 11726 C CA . ASP D 1 242 ? 48.17800 9.60900 -22.73900 1.000 31.58295 242 ASP D CA 1
ATOM 11727 C C . ASP D 1 242 ? 46.87600 9.18500 -22.08300 1.000 37.07951 242 ASP D C 1
ATOM 11728 O O . ASP D 1 242 ? 45.82600 9.14600 -22.73600 1.000 37.14222 242 ASP D O 1
ATOM 11733 N N . LEU D 1 243 ? 46.92100 8.88200 -20.78300 1.000 37.03730 243 LEU D N 1
ATOM 11734 C CA . LEU D 1 243 ? 45.70700 8.49900 -20.07800 1.000 34.45396 243 LEU D CA 1
ATOM 11735 C C . LEU D 1 243 ? 44.69900 9.63400 -20.05400 1.000 34.32530 243 LEU D C 1
ATOM 11736 O O . LEU D 1 243 ? 43.49500 9.40500 -20.21200 1.000 33.94410 243 LEU D O 1
ATOM 11741 N N . LEU D 1 244 ? 45.17000 10.87100 -19.85900 1.000 28.46588 244 LEU D N 1
ATOM 11742 C CA . LEU D 1 244 ? 44.24200 11.99300 -19.84200 1.000 30.69391 244 LEU D CA 1
ATOM 11743 C C . LEU D 1 244 ? 43.61700 12.19300 -21.21200 1.000 27.96858 244 LEU D C 1
ATOM 11744 O O . LEU D 1 244 ? 42.41100 12.42500 -21.31900 1.000 30.52911 244 LEU D O 1
ATOM 11749 N N . LYS D 1 245 ? 44.41700 12.05700 -22.27300 1.000 36.14705 245 LYS D N 1
ATOM 11750 C CA . LYS D 1 245 ? 43.87400 12.18500 -23.62300 1.000 39.54624 245 LYS D CA 1
ATOM 11751 C C . LYS D 1 245 ? 42.84200 11.10400 -23.90800 1.000 35.71517 245 LYS D C 1
ATOM 11752 O O . LYS D 1 245 ? 41.84300 11.36000 -24.59100 1.000 39.52429 245 LYS D O 1
ATOM 11758 N N . LYS D 1 246 ? 43.04500 9.90900 -23.35400 1.000 39.62185 246 LYS D N 1
ATOM 11759 C CA . LYS D 1 246 ? 42.13700 8.79100 -23.58400 1.000 38.73382 246 LYS D CA 1
ATOM 11760 C C . LYS D 1 246 ? 40.85100 8.91400 -22.77200 1.000 40.94008 246 LYS D C 1
ATOM 11761 O O . LYS D 1 246 ? 39.74900 8.76700 -23.31700 1.000 42.71701 246 LYS D O 1
ATOM 11767 N N . PHE D 1 247 ? 40.96800 9.18600 -21.46800 1.000 39.15100 247 PHE D N 1
ATOM 11768 C CA . PHE D 1 247 ? 39.82400 9.09800 -20.56500 1.000 38.24374 247 PHE D CA 1
ATOM 11769 C C . PHE D 1 247 ? 39.32200 10.43200 -20.03900 1.000 37.54093 247 PHE D C 1
ATOM 11770 O O . PHE D 1 247 ? 38.15500 10.51700 -19.64900 1.000 37.12690 247 PHE D O 1
ATOM 11778 N N . VAL D 1 248 ? 40.16400 11.46100 -19.96700 1.000 36.13121 248 VAL D N 1
ATOM 11779 C CA . VAL D 1 248 ? 39.71800 12.72800 -19.38800 1.000 29.74503 248 VAL D CA 1
ATOM 11780 C C . VAL D 1 248 ? 40.12400 13.88000 -20.30300 1.000 35.05468 248 VAL D C 1
ATOM 11781 O O . VAL D 1 248 ? 40.98300 14.69500 -19.92800 1.000 30.81314 248 VAL D O 1
ATOM 11785 N N . PRO D 1 249 ? 39.52500 13.99500 -21.49400 1.000 32.28865 249 PRO D N 1
ATOM 11786 C CA . PRO D 1 249 ? 39.99000 15.01400 -22.45000 1.000 34.19917 249 PRO D CA 1
ATOM 11787 C C . PRO D 1 249 ? 39.90700 16.43000 -21.91900 1.000 30.14982 249 PRO D C 1
ATOM 11788 O O . PRO D 1 249 ? 40.76700 17.25400 -22.26200 1.000 29.50682 249 PRO D O 1
ATOM 11792 N N . TRP D 1 250 ? 38.90900 16.74100 -21.08900 1.000 31.54278 250 TRP D N 1
ATOM 11793 C CA . TRP D 1 250 ? 38.79200 18.09700 -20.57200 1.000 26.44944 250 TRP D CA 1
ATOM 11794 C C . TRP D 1 250 ? 39.92100 18.44200 -19.60400 1.000 28.95864 250 TRP D C 1
ATOM 11795 O O . TRP D 1 250 ? 40.19800 19.62800 -19.40500 1.000 27.56289 250 TRP D O 1
ATOM 11806 N N . GLU D 1 251 ? 40.55600 17.45000 -18.97500 1.000 27.48606 251 GLU D N 1
ATOM 11807 C CA . GLU D 1 251 ? 41.75000 17.74400 -18.18800 1.000 29.29674 251 GLU D CA 1
ATOM 11808 C C . GLU D 1 251 ? 43.01400 17.76000 -19.03400 1.000 26.60953 251 GLU D C 1
ATOM 11809 O O . GLU D 1 251 ? 43.91800 18.55800 -18.76000 1.000 28.17469 251 GLU D O 1
ATOM 11815 N N . TYR D 1 252 ? 43.08600 16.90900 -20.06400 1.000 28.59118 252 TYR D N 1
ATOM 11816 C CA . TYR D 1 252 ? 44.22000 16.94400 -20.98600 1.000 30.92219 252 TYR D CA 1
ATOM 11817 C C . TYR D 1 252 ? 44.34200 18.30900 -21.64600 1.000 27.00152 252 TYR D C 1
ATOM 11818 O O . TYR D 1 252 ? 45.45500 18.75700 -21.95100 1.000 25.31788 252 TYR D O 1
ATOM 11827 N N . GLU D 1 253 ? 43.21300 19.00600 -21.81100 1.000 27.79857 253 GLU D N 1
ATOM 11828 C CA . GLU D 1 253 ? 43.20700 20.31200 -22.45800 1.000 26.96685 253 GLU D CA 1
ATOM 11829 C C . GLU D 1 253 ? 43.94100 21.34200 -21.61000 1.000 33.56319 253 GLU D C 1
ATOM 11830 O O . GLU D 1 253 ? 44.35200 22.38500 -22.12700 1.000 27.34900 253 GLU D O 1
ATOM 11836 N N . ARG D 1 254 ? 44.13400 21.06400 -20.32400 1.000 22.33286 254 ARG D N 1
ATOM 11837 C CA . ARG D 1 254 ? 44.89600 21.94100 -19.45200 1.000 21.41918 254 ARG D CA 1
ATOM 11838 C C . ARG D 1 254 ? 46.40100 21.74400 -19.57500 1.000 22.42036 254 ARG D C 1
ATOM 11839 O O . ARG D 1 254 ? 47.16100 22.45800 -18.90700 1.000 24.57090 254 ARG D O 1
ATOM 11847 N N . CYS D 1 255 ? 46.85700 20.74800 -20.33800 1.000 25.75343 255 CYS D N 1
ATOM 11848 C CA . CYS D 1 255 ? 48.22900 20.27700 -20.22200 1.000 24.18996 255 CYS D CA 1
ATOM 11849 C C . CYS D 1 255 ? 49.08100 20.54500 -21.45900 1.000 26.83611 255 CYS D C 1
ATOM 11850 O O . CYS D 1 255 ? 50.11200 19.89200 -21.63400 1.000 24.80481 255 CYS D O 1
ATOM 11853 N N . ALA D 1 256 ? 48.69700 21.49500 -22.31500 1.000 27.62407 256 ALA D N 1
ATOM 11854 C CA . ALA D 1 256 ? 49.45300 21.66900 -23.55600 1.000 29.79218 256 ALA D CA 1
ATOM 11855 C C . ALA D 1 256 ? 50.92900 21.98900 -23.30200 1.000 26.60930 256 ALA D C 1
ATOM 11856 O O . ALA D 1 256 ? 51.78800 21.60100 -24.10400 1.000 28.25279 256 ALA D O 1
ATOM 11858 N N . ASN D 1 257 ? 51.25700 22.66400 -22.19800 1.000 23.16504 257 ASN D N 1
ATOM 11859 C CA . ASN D 1 257 ? 52.64100 23.04200 -21.90200 1.000 22.06152 257 ASN D CA 1
ATOM 11860 C C . ASN D 1 257 ? 53.27800 22.31700 -20.71800 1.000 21.64225 257 ASN D C 1
ATOM 11861 O O . ASN D 1 257 ? 54.37200 22.71300 -20.29700 1.000 25.16450 257 ASN D O 1
ATOM 11866 N N . VAL D 1 258 ? 52.63500 21.29000 -20.20100 1.000 22.51424 258 VAL D N 1
ATOM 11867 C CA . VAL D 1 258 ? 53.13200 20.71200 -18.91500 1.000 31.96981 258 VAL D CA 1
ATOM 11868 C C . VAL D 1 258 ? 54.48600 20.01700 -19.03000 1.000 29.20336 258 VAL D C 1
ATOM 11869 O O . VAL D 1 258 ? 54.74500 19.40400 -20.06000 1.000 34.54452 258 VAL D O 1
ATOM 11873 N N . GLU D 1 259 ? 55.28400 20.14100 -17.97800 1.000 28.64722 259 GLU D N 1
ATOM 11874 C CA . GLU D 1 259 ? 56.56900 19.42000 -17.86900 1.000 31.59789 259 GLU D CA 1
ATOM 11875 C C . GLU D 1 259 ? 56.73500 19.03400 -16.40400 1.000 31.91662 259 GLU D C 1
ATOM 11876 O O . GLU D 1 259 ? 56.13500 19.69100 -15.55100 1.000 28.24968 259 GLU D O 1
ATOM 11882 N N . LEU D 1 260 ? 57.59600 18.06500 -16.12900 1.000 33.30233 260 LEU D N 1
ATOM 11883 C CA . LEU D 1 260 ? 57.86600 17.70100 -14.72000 1.000 32.89376 260 LEU D CA 1
ATOM 11884 C C . LEU D 1 260 ? 58.48500 18.88700 -13.97800 1.000 33.16873 260 LEU D C 1
ATOM 11885 O O . LEU D 1 260 ? 59.32400 19.58800 -14.55200 1.000 28.89793 260 LEU D O 1
ATOM 11890 N N . THR D 1 261 ? 58.05800 19.11600 -12.74300 1.000 28.14402 261 THR D N 1
ATOM 11891 C CA . THR D 1 261 ? 58.69900 20.11900 -11.90600 1.000 26.76868 261 THR D CA 1
ATOM 11892 C C . THR D 1 261 ? 60.18800 19.84300 -11.77000 1.000 28.95915 261 THR D C 1
ATOM 11893 O O . THR D 1 261 ? 60.99500 20.77400 -11.71000 1.000 29.21610 261 THR D O 1
ATOM 11897 N N . ASP D 1 262 ? 60.56600 18.57000 -11.74300 1.000 31.83012 262 ASP D N 1
ATOM 11898 C CA . ASP D 1 262 ? 61.92000 18.14600 -11.41600 1.000 30.50539 262 ASP D CA 1
ATOM 11899 C C . ASP D 1 262 ? 62.01300 16.64200 -11.60900 1.000 30.97233 262 ASP D C 1
ATOM 11900 O O . ASP D 1 262 ? 61.00000 15.94500 -11.70300 1.000 32.85648 262 ASP D O 1
ATOM 11905 N N . ALA D 1 263 ? 63.25100 16.14900 -11.66300 1.000 35.12353 263 ALA D N 1
ATOM 11906 C CA . ALA D 1 263 ? 63.48100 14.73000 -11.92100 1.000 38.91120 263 ALA D CA 1
ATOM 11907 C C . ALA D 1 263 ? 62.90000 13.83400 -10.82900 1.000 39.46630 263 ALA D C 1
ATOM 11908 O O . ALA D 1 263 ? 62.68400 12.64200 -11.07200 1.000 40.32771 263 ALA D O 1
ATOM 11910 N N . GLY D 1 264 ? 62.66900 14.36400 -9.63200 1.000 35.92294 264 GLY D N 1
ATOM 11911 C CA . GLY D 1 264 ? 62.02300 13.62500 -8.56600 1.000 30.22338 264 GLY D CA 1
ATOM 11912 C C . GLY D 1 264 ? 60.51400 13.71100 -8.50500 1.000 36.81823 264 GLY D C 1
ATOM 11913 O O . GLY D 1 264 ? 59.90500 13.07300 -7.63800 1.000 33.83017 264 GLY D O 1
ATOM 11914 N N . GLY D 1 265 ? 59.88500 14.46200 -9.40800 1.000 33.11399 265 GLY D N 1
ATOM 11915 C CA . GLY D 1 265 ? 58.47300 14.77300 -9.29600 1.000 33.25064 265 GLY D CA 1
ATOM 11916 C C . GLY D 1 265 ? 57.52900 13.73800 -9.86800 1.000 34.60718 265 GLY D C 1
ATOM 11917 O O . GLY D 1 265 ? 56.57400 14.06900 -10.57900 1.000 33.31569 265 GLY D O 1
ATOM 11918 N N . TYR D 1 266 ? 57.76600 12.47100 -9.55300 1.000 32.74087 266 TYR D N 1
ATOM 11919 C CA . TYR D 1 266 ? 56.87900 11.42700 -10.03400 1.000 31.66710 266 TYR D CA 1
ATOM 11920 C C . TYR D 1 266 ? 57.01900 10.22900 -9.11200 1.000 36.36900 266 TYR D C 1
ATOM 11921 O O . TYR D 1 266 ? 58.03300 10.06300 -8.43600 1.000 34.56513 266 TYR D O 1
ATOM 11930 N N . LEU D 1 267 ? 55.97600 9.41100 -9.07900 1.000 38.59964 267 LEU D N 1
ATOM 11931 C CA . LEU D 1 267 ? 55.96100 8.23500 -8.22300 1.000 38.62157 267 LEU D CA 1
ATOM 11932 C C . LEU D 1 267 ? 54.90100 7.28500 -8.74200 1.000 37.23709 267 LEU D C 1
ATOM 11933 O O . LEU D 1 267 ? 53.92000 7.71000 -9.35100 1.000 40.56092 267 LEU D O 1
ATOM 11938 N N . ALA D 1 268 ? 55.10200 5.99500 -8.47700 1.000 37.64665 268 ALA D N 1
ATOM 11939 C CA . ALA D 1 268 ? 54.10800 4.98300 -8.78300 1.000 33.93036 268 ALA D CA 1
ATOM 11940 C C . ALA D 1 268 ? 54.26200 3.85100 -7.77900 1.000 37.74562 268 ALA D C 1
ATOM 11941 O O . ALA D 1 268 ? 55.35600 3.61300 -7.25600 1.000 39.30818 268 ALA D O 1
ATOM 11943 N N . GLY D 1 269 ? 53.16000 3.16600 -7.50800 1.000 38.65900 269 GLY D N 1
ATOM 11944 C CA . GLY D 1 269 ? 53.18100 2.09300 -6.53500 1.000 36.51126 269 GLY D CA 1
ATOM 11945 C C . GLY D 1 269 ? 51.78000 1.65400 -6.17900 1.000 43.55224 269 GLY D C 1
ATOM 11946 O O . GLY D 1 269 ? 50.78200 2.17700 -6.68800 1.000 41.20843 269 GLY D O 1
ATOM 11947 N N . ARG D 1 270 ? 51.72300 0.65900 -5.29500 1.000 38.14199 270 ARG D N 1
ATOM 11948 C CA . ARG D 1 270 ? 50.44900 0.17900 -4.78600 1.000 38.91293 270 ARG D CA 1
ATOM 11949 C C . ARG D 1 270 ? 50.69200 -0.47200 -3.43500 1.000 43.41852 270 ARG D C 1
ATOM 11950 O O . ARG D 1 270 ? 51.79500 -0.94100 -3.14500 1.000 40.01212 270 ARG D O 1
ATOM 11958 N N . PHE D 1 271 ? 49.65900 -0.46400 -2.60000 1.000 45.86988 271 PHE D N 1
ATOM 11959 C CA . PHE D 1 271 ? 49.74000 -1.08900 -1.29000 1.000 45.28485 271 PHE D CA 1
ATOM 11960 C C . PHE D 1 271 ? 48.34400 -1.51700 -0.87100 1.000 47.48436 271 PHE D C 1
ATOM 11961 O O . PHE D 1 271 ? 47.36600 -0.82800 -1.20300 1.000 43.17584 271 PHE D O 1
ATOM 11969 N N . PRO D 1 272 ? 48.20600 -2.63700 -0.17300 1.000 44.57667 272 PRO D N 1
ATOM 11970 C CA . PRO D 1 272 ? 46.89500 -3.01200 0.34700 1.000 46.30798 272 PRO D CA 1
ATOM 11971 C C . PRO D 1 272 ? 46.46600 -2.06300 1.44900 1.000 41.32174 272 PRO D C 1
ATOM 11972 O O . PRO D 1 272 ? 47.24000 -1.78600 2.37800 1.000 42.39796 272 PRO D O 1
ATOM 11976 N N . PRO D 1 273 ? 45.24500 -1.53700 1.38200 1.000 39.71354 273 PRO D N 1
ATOM 11977 C CA . PRO D 1 273 ? 44.72200 -0.75200 2.51000 1.000 42.34115 273 PRO D CA 1
ATOM 11978 C C . PRO D 1 273 ? 44.54200 -1.66000 3.71900 1.000 46.48668 273 PRO D C 1
ATOM 11979 O O . PRO D 1 273 ? 43.75700 -2.61100 3.68400 1.000 42.23220 273 PRO D O 1
ATOM 11983 N N . THR D 1 274 ? 45.26900 -1.35600 4.79300 1.000 44.67046 274 THR D N 1
ATOM 11984 C CA . THR D 1 274 ? 45.36800 -2.24200 5.94300 1.000 40.73831 274 THR D CA 1
ATOM 11985 C C . THR D 1 274 ? 45.09900 -1.46300 7.22200 1.000 42.37227 274 THR D C 1
ATOM 11986 O O . THR D 1 274 ? 45.51400 -0.30700 7.34900 1.000 35.54861 274 THR D O 1
ATOM 11990 N N . VAL D 1 275 ? 44.40200 -2.10100 8.16600 1.000 37.19848 275 VAL D N 1
ATOM 11991 C CA . VAL D 1 275 ? 44.29700 -1.62900 9.54400 1.000 37.24284 275 VAL D CA 1
ATOM 11992 C C . VAL D 1 275 ? 45.04000 -2.63300 10.41700 1.000 38.71895 275 VAL D C 1
ATOM 11993 O O . VAL D 1 275 ? 44.70700 -3.82600 10.40600 1.000 40.57005 275 VAL D O 1
ATOM 11997 N N . ARG D 1 276 ? 46.04000 -2.16200 11.16600 1.000 31.78136 276 ARG D N 1
ATOM 11998 C CA . ARG D 1 276 ? 46.86300 -3.01500 12.02600 1.000 37.30699 276 ARG D CA 1
ATOM 11999 C C . ARG D 1 276 ? 46.58400 -2.77600 13.50700 1.000 38.89874 276 ARG D C 1
ATOM 12000 O O . ARG D 1 276 ? 45.91700 -1.81400 13.90100 1.000 33.51021 276 ARG D O 1
ATOM 12008 N N . LYS D 1 277 ? 47.11100 -3.72000 14.35600 1.000 32.78509 277 LYS D N 1
ATOM 12009 C CA . LYS D 1 277 ? 47.05500 -3.59400 15.80900 1.000 30.80452 277 LYS D CA 1
ATOM 12010 C C . LYS D 1 277 ? 48.08900 -2.58200 16.29500 1.000 27.24900 277 LYS D C 1
ATOM 12011 O O . LYS D 1 277 ? 49.20200 -2.53600 15.77300 1.000 35.22574 277 LYS D O 1
ATOM 12017 N N . PRO D 1 278 ? 47.74400 -1.76000 17.28900 1.000 26.46351 278 PRO D N 1
ATOM 12018 C CA . PRO D 1 278 ? 48.63000 -0.64300 17.66300 1.000 24.84914 278 PRO D CA 1
ATOM 12019 C C . PRO D 1 278 ? 49.94600 -1.01700 18.33000 1.000 26.39962 278 PRO D C 1
ATOM 12020 O O . PRO D 1 278 ? 50.86400 -0.19000 18.32200 1.000 25.74710 278 PRO D O 1
ATOM 12024 N N . VAL D 1 279 ? 50.08400 -2.18400 18.96100 1.000 25.21107 279 VAL D N 1
ATOM 12025 C CA . VAL D 1 279 ? 51.26300 -2.45800 19.77900 1.000 26.26805 279 VAL D CA 1
ATOM 12026 C C . VAL D 1 279 ? 52.06100 -3.58200 19.14300 1.000 28.77420 279 VAL D C 1
ATOM 12027 O O . VAL D 1 279 ? 51.52400 -4.66300 18.87200 1.000 29.93100 279 VAL D O 1
ATOM 12031 N N . LEU D 1 280 ? 53.33100 -3.31300 18.88600 1.000 26.15332 280 LEU D N 1
ATOM 12032 C CA . LEU D 1 280 ? 54.27800 -4.31900 18.43200 1.000 33.62048 280 LEU D CA 1
ATOM 12033 C C . LEU D 1 280 ? 55.06000 -4.81000 19.64300 1.000 26.75201 280 LEU D C 1
ATOM 12034 O O . LEU D 1 280 ? 55.70300 -4.01700 20.33700 1.000 24.36863 280 LEU D O 1
ATOM 12039 N N . THR D 1 281 ? 54.97200 -6.10300 19.93100 1.000 38.15248 281 THR D N 1
ATOM 12040 C CA . THR D 1 281 ? 55.77400 -6.67000 21.00700 1.000 34.59508 281 THR D CA 1
ATOM 12041 C C . THR D 1 281 ? 57.06500 -7.20900 20.40300 1.000 34.74506 281 THR D C 1
ATOM 12042 O O . THR D 1 281 ? 57.03400 -8.11200 19.55900 1.000 38.77429 281 THR D O 1
ATOM 12046 N N . LEU D 1 282 ? 58.18900 -6.65400 20.84000 1.000 34.65188 282 LEU D N 1
ATOM 12047 C CA . LEU D 1 282 ? 59.48700 -7.05200 20.33500 1.000 37.07825 282 LEU D CA 1
ATOM 12048 C C . LEU D 1 282 ? 59.83000 -8.44700 20.84300 1.000 43.02787 282 LEU D C 1
ATOM 12049 O O . LEU D 1 282 ? 59.21100 -8.93600 21.78900 1.000 40.94391 282 LEU D O 1
ATOM 12054 N N . PRO D 1 283 ? 60.80000 -9.12000 20.21300 1.000 48.30073 283 PRO D N 1
ATOM 12055 C CA . PRO D 1 283 ? 61.16200 -10.46800 20.68600 1.000 47.54799 283 PRO D CA 1
ATOM 12056 C C . PRO D 1 283 ? 61.57000 -10.49100 22.14600 1.000 42.34595 283 PRO D C 1
ATOM 12057 O O . PRO D 1 283 ? 61.33500 -11.49600 22.83100 1.000 49.67143 283 PRO D O 1
ATOM 12061 N N . SER D 1 284 ? 62.17200 -9.41200 22.64800 1.000 33.43639 284 SER D N 1
ATOM 12062 C CA . SER D 1 284 ? 62.40400 -9.29500 24.08300 1.000 35.91996 284 SER D CA 1
ATOM 12063 C C . SER D 1 284 ? 61.10200 -9.25500 24.87300 1.000 37.67069 284 SER D C 1
ATOM 12064 O O . SER D 1 284 ? 61.07400 -9.66700 26.03700 1.000 33.28190 284 SER D O 1
ATOM 12067 N N . GLY D 1 285 ? 60.01600 -8.78500 24.26300 1.000 41.40431 285 GLY D N 1
ATOM 12068 C CA . GLY D 1 285 ? 58.78500 -8.51100 24.97600 1.000 39.86175 285 GLY D CA 1
ATOM 12069 C C . GLY D 1 285 ? 58.54200 -7.04800 25.30000 1.000 37.97272 285 GLY D C 1
ATOM 12070 O O . GLY D 1 285 ? 57.47300 -6.72000 25.83400 1.000 36.01066 285 GLY D O 1
ATOM 12071 N N . LYS D 1 286 ? 59.49400 -6.16500 25.00300 1.000 33.45065 286 LYS D N 1
ATOM 12072 C CA . LYS D 1 286 ? 59.25900 -4.73400 25.13600 1.000 39.09963 286 LYS D CA 1
ATOM 12073 C C . LYS D 1 286 ? 58.33600 -4.24900 24.02100 1.000 22.40885 286 LYS D C 1
ATOM 12074 O O . LYS D 1 286 ? 58.16000 -4.91600 22.99400 1.000 30.82518 286 LYS D O 1
ATOM 12080 N N . LYS D 1 287 ? 57.69100 -3.10900 24.27100 1.000 27.81466 287 LYS D N 1
ATOM 12081 C CA . LYS D 1 287 ? 56.55900 -2.63100 23.48200 1.000 28.69584 287 LYS D CA 1
ATOM 12082 C C . LYS D 1 287 ? 56.92000 -1.40500 22.64800 1.000 20.98544 287 LYS D C 1
ATOM 12083 O O . LYS D 1 287 ? 57.58000 -0.48400 23.13200 1.000 27.78710 287 LYS D O 1
ATOM 12089 N N . ILE D 1 288 ? 56.42700 -1.38200 21.41600 1.000 20.89295 288 ILE D N 1
ATOM 12090 C CA . ILE D 1 288 ? 56.52900 -0.22000 20.53200 1.000 23.76242 288 ILE D CA 1
ATOM 12091 C C . ILE D 1 288 ? 55.12200 0.18000 20.11400 1.000 23.80435 288 ILE D C 1
ATOM 12092 O O . ILE D 1 288 ? 54.31000 -0.67000 19.73900 1.000 24.60437 288 ILE D O 1
ATOM 12097 N N . PHE D 1 289 ? 54.84900 1.48500 20.13700 1.000 27.99732 289 PHE D N 1
ATOM 12098 C CA . PHE D 1 289 ? 53.51500 2.02200 19.89100 1.000 19.78987 289 PHE D CA 1
ATOM 12099 C C . PHE D 1 289 ? 53.50700 2.64400 18.49700 1.000 24.63475 289 PHE D C 1
ATOM 12100 O O . PHE D 1 289 ? 54.28200 3.56100 18.23400 1.000 26.45877 289 PHE D O 1
ATOM 12108 N N . GLY D 1 290 ? 52.64600 2.13900 17.63800 1.000 24.21449 290 GLY D N 1
ATOM 12109 C CA . GLY D 1 290 ? 52.56600 2.67000 16.27700 1.000 25.27266 290 GLY D CA 1
ATOM 12110 C C . GLY D 1 290 ? 51.74900 3.94300 16.18100 1.000 25.24724 290 GLY D C 1
ATOM 12111 O O . GLY D 1 290 ? 50.87200 4.16600 17.00700 1.000 23.65717 290 GLY D O 1
ATOM 12112 N N . MET D 1 291 ? 52.02900 4.74000 15.15100 1.000 27.28403 291 MET D N 1
ATOM 12113 C CA . MET D 1 291 ? 51.21100 5.94700 14.90400 1.000 27.44280 291 MET D CA 1
ATOM 12114 C C . MET D 1 291 ? 50.41200 5.79800 13.60700 1.000 33.71248 291 MET D C 1
ATOM 12115 O O . MET D 1 291 ? 50.40000 4.70100 13.08000 1.000 37.14480 291 MET D O 1
ATOM 12120 N N . ALA D 1 292 ? 49.81800 6.88400 13.11100 1.000 42.61170 292 ALA D N 1
ATOM 12121 C CA . ALA D 1 292 ? 49.00800 6.97900 11.86800 1.000 33.74015 292 ALA D CA 1
ATOM 12122 C C . ALA D 1 292 ? 49.21800 5.87600 10.82800 1.000 38.62666 292 ALA D C 1
ATOM 12123 O O . ALA D 1 292 ? 48.67500 4.78000 10.99700 1.000 46.92985 292 ALA D O 1
ATOM 12125 N N . ASP D 1 293 ? 49.90500 6.19200 9.74000 1.000 45.57293 293 ASP D N 1
ATOM 12126 C CA . ASP D 1 293 ? 50.04100 5.24100 8.60500 1.000 46.59307 293 ASP D CA 1
ATOM 12127 C C . ASP D 1 293 ? 50.50000 3.86200 9.09200 1.000 47.78642 293 ASP D C 1
ATOM 12128 O O . ASP D 1 293 ? 50.07500 2.85400 8.51200 1.000 51.05978 293 ASP D O 1
ATOM 12133 N N . ALA D 1 294 ? 51.34500 3.81700 10.10300 1.000 42.77210 294 ALA D N 1
ATOM 12134 C CA . ALA D 1 294 ? 51.85100 2.49700 10.52100 1.000 50.69381 294 ALA D CA 1
ATOM 12135 C C . ALA D 1 294 ? 50.69000 1.57200 10.88600 1.000 49.76068 294 ALA D C 1
ATOM 12136 O O . ALA D 1 294 ? 50.89900 0.35500 10.83600 1.000 50.74503 294 ALA D O 1
ATOM 12138 N N . LEU D 1 295 ? 49.52600 2.11500 11.21800 1.000 42.61788 295 LEU D N 1
ATOM 12139 C CA . LEU D 1 295 ? 48.39700 1.33800 11.70100 1.000 38.30763 295 LEU D CA 1
ATOM 12140 C C . LEU D 1 295 ? 47.17100 1.40900 10.80500 1.000 38.59550 295 LEU D C 1
ATOM 12141 O O . LEU D 1 295 ? 46.47500 0.40700 10.65000 1.000 33.97556 295 LEU D O 1
ATOM 12146 N N . VAL D 1 296 ? 46.86500 2.56000 10.21100 1.000 36.10302 296 VAL D N 1
ATOM 12147 C CA . VAL D 1 296 ? 45.66800 2.71900 9.38300 1.000 32.48715 296 VAL D CA 1
ATOM 12148 C C . VAL D 1 296 ? 46.12600 3.40400 8.09900 1.000 42.66963 296 VAL D C 1
ATOM 12149 O O . VAL D 1 296 ? 46.19100 4.63500 8.02300 1.000 43.36398 296 VAL D O 1
ATOM 12153 N N . VAL D 1 297 ? 46.48700 2.60600 7.09500 1.000 41.46891 297 VAL D N 1
ATOM 12154 C CA . VAL D 1 297 ? 46.95000 3.11000 5.80800 1.000 43.92394 297 VAL D CA 1
ATOM 12155 C C . VAL D 1 297 ? 45.84900 2.89100 4.77800 1.000 45.19229 297 VAL D C 1
ATOM 12156 O O . VAL D 1 297 ? 45.21800 1.82600 4.72700 1.000 39.39250 297 VAL D O 1
ATOM 12160 N N . ASN D 1 298 ? 45.45300 3.97000 4.11000 1.000 46.72609 298 ASN D N 1
ATOM 12161 C CA . ASN D 1 298 ? 44.32900 3.84700 3.15000 1.000 48.36002 298 ASN D CA 1
ATOM 12162 C C . ASN D 1 298 ? 44.74200 4.42400 1.79800 1.000 54.88198 298 ASN D C 1
ATOM 12163 O O . ASN D 1 298 ? 45.84700 4.96900 1.68700 1.000 52.30841 298 ASN D O 1
ATOM 12168 N N . ASP D 1 299 ? 43.85200 4.32100 0.82500 1.000 56.24949 299 ASP D N 1
ATOM 12169 C CA . ASP D 1 299 ? 44.18700 4.76500 -0.54400 1.000 53.62283 299 ASP D CA 1
ATOM 12170 C C . ASP D 1 299 ? 43.97700 6.26700 -0.69500 1.000 55.26287 299 ASP D C 1
ATOM 12171 O O . ASP D 1 299 ? 43.01700 6.79100 -0.12400 1.000 56.56819 299 ASP D O 1
ATOM 12176 N N . PRO D 1 300 ? 44.83100 6.96300 -1.46600 1.000 52.06406 300 PRO D N 1
ATOM 12177 C CA . PRO D 1 300 ? 44.74400 8.41400 -1.59500 1.000 54.04487 300 PRO D CA 1
ATOM 12178 C C . PRO D 1 300 ? 43.46700 8.94900 -2.25100 1.000 54.21950 300 PRO D C 1
ATOM 12179 O O . PRO D 1 300 ? 43.34300 10.14900 -2.32200 1.000 52.73305 300 PRO D O 1
ATOM 12183 N N . ILE D 1 301 ? 42.56300 8.06600 -2.68000 1.000 55.57707 301 ILE D N 1
ATOM 12184 C CA . ILE D 1 301 ? 41.34300 8.48500 -3.43500 1.000 50.76593 301 ILE D CA 1
ATOM 12185 C C . ILE D 1 301 ? 40.63100 9.62800 -2.72200 1.000 50.84895 301 ILE D C 1
ATOM 12186 O O . ILE D 1 301 ? 40.28200 10.60800 -3.37800 1.000 57.23785 301 ILE D O 1
ATOM 12191 N N . THR D 1 302 ? 40.41800 9.49400 -1.42900 1.000 49.82500 302 THR D N 1
ATOM 12192 C CA . THR D 1 302 ? 39.65600 10.50300 -0.67300 1.000 39.20049 302 THR D CA 1
ATOM 12193 C C . THR D 1 302 ? 40.60300 11.57900 -0.14800 1.000 40.38371 302 THR D C 1
ATOM 12194 O O . THR D 1 302 ? 40.12900 12.50100 0.50900 1.000 41.15167 302 THR D O 1
ATOM 12198 N N . GLY D 1 303 ? 41.88800 11.42700 -0.42500 1.000 37.86529 303 GLY D N 1
ATOM 12199 C CA . GLY D 1 303 ? 42.88900 12.40500 0.02900 1.000 44.65260 303 GLY D CA 1
ATOM 12200 C C . GLY D 1 303 ? 42.73900 12.71400 1.49700 1.000 43.28316 303 GLY D C 1
ATOM 12201 O O . GLY D 1 303 ? 42.47000 13.87600 1.82500 1.000 42.95503 303 GLY D O 1
ATOM 12202 N N . GLN D 1 304 ? 42.93600 11.70600 2.34900 1.000 44.16741 304 GLN D N 1
ATOM 12203 C CA . GLN D 1 304 ? 42.76500 11.89700 3.81100 1.000 38.27157 304 GLN D CA 1
ATOM 12204 C C . GLN D 1 304 ? 44.02400 11.48200 4.58600 1.000 37.61167 304 GLN D C 1
ATOM 12205 O O . GLN D 1 304 ? 44.02600 11.69400 5.78400 1.000 35.45096 304 GLN D O 1
ATOM 12211 N N . GLY D 1 305 ? 45.07900 10.99700 3.92500 1.000 37.94287 305 GLY D N 1
ATOM 12212 C CA . GLY D 1 305 ? 46.20100 10.44400 4.67600 1.000 37.91441 305 GLY D CA 1
ATOM 12213 C C . GLY D 1 305 ? 46.99700 11.47800 5.45800 1.000 39.96195 305 GLY D C 1
ATOM 12214 O O . GLY D 1 305 ? 47.34500 11.25600 6.62200 1.000 39.89206 305 GLY D O 1
ATOM 12215 N N . SER D 1 306 ? 47.33400 12.60400 4.82400 1.000 39.55719 306 SER D N 1
ATOM 12216 C CA . SER D 1 306 ? 47.98100 13.67900 5.57200 1.000 36.92111 306 SER D CA 1
ATOM 12217 C C . SER D 1 306 ? 47.02200 14.32100 6.56400 1.000 36.25076 306 SER D C 1
ATOM 12218 O O . SER D 1 306 ? 47.45500 14.81100 7.61600 1.000 37.30548 306 SER D O 1
ATOM 12221 N N . ASN D 1 307 ? 45.72400 14.32800 6.24800 1.000 30.38000 307 ASN D N 1
ATOM 12222 C CA . ASN D 1 307 ? 44.72400 14.76600 7.21300 1.000 26.11460 307 ASN D CA 1
ATOM 12223 C C . ASN D 1 307 ? 44.64300 13.81400 8.39200 1.000 27.45082 307 ASN D C 1
ATOM 12224 O O . ASN D 1 307 ? 44.50400 14.24800 9.54100 1.000 30.34646 307 ASN D O 1
ATOM 12229 N N . ASN D 1 308 ? 44.68600 12.51500 8.11500 1.000 28.68938 308 ASN D N 1
ATOM 12230 C CA . ASN D 1 308 ? 44.68400 11.54400 9.20600 1.000 28.10098 308 ASN D CA 1
ATOM 12231 C C . ASN D 1 308 ? 45.92400 11.70600 10.06400 1.000 29.64988 308 ASN D C 1
ATOM 12232 O O . ASN D 1 308 ? 45.85100 11.66000 11.29700 1.000 28.92385 308 ASN D O 1
ATOM 12237 N N . ALA D 1 309 ? 47.06600 11.94000 9.42700 1.000 26.74025 309 ALA D N 1
ATOM 12238 C CA . ALA D 1 309 ? 48.32000 12.01300 10.15900 1.000 30.67998 309 ALA D CA 1
ATOM 12239 C C . ALA D 1 309 ? 48.34800 13.20800 11.10100 1.000 29.42669 309 ALA D C 1
ATOM 12240 O O . ALA D 1 309 ? 48.82800 13.10200 12.24000 1.000 25.18611 309 ALA D O 1
ATOM 12242 N N . ALA D 1 310 ? 47.85600 14.35800 10.63500 1.000 25.59261 310 ALA D N 1
ATOM 12243 C CA . ALA D 1 310 ? 47.78600 15.54200 11.48300 1.000 30.14224 310 ALA D CA 1
ATOM 12244 C C . ALA D 1 310 ? 46.77600 15.36000 12.60800 1.000 28.54530 310 ALA D C 1
ATOM 12245 O O . ALA D 1 310 ? 47.01300 15.80700 13.73800 1.000 30.81226 310 ALA D O 1
ATOM 12247 N N . LYS D 1 311 ? 45.64200 14.71000 12.32200 1.000 26.66666 311 LYS D N 1
ATOM 12248 C CA . LYS D 1 311 ? 44.63800 14.49600 13.36000 1.000 27.57841 311 LYS D CA 1
ATOM 12249 C C . LYS D 1 311 ? 45.11500 13.44900 14.36400 1.000 25.68754 311 LYS D C 1
ATOM 12250 O O . LYS D 1 311 ? 44.90100 13.59100 15.57700 1.000 28.88285 311 LYS D O 1
ATOM 12256 N N . CYS D 1 312 ? 45.81200 12.42500 13.87300 1.000 23.69385 312 CYS D N 1
ATOM 12257 C CA . CYS D 1 312 ? 46.45100 11.44500 14.74600 1.000 23.05448 312 CYS D CA 1
ATOM 12258 C C . CYS D 1 312 ? 47.46500 12.10000 15.67700 1.000 25.33971 312 CYS D C 1
ATOM 12259 O O . CYS D 1 312 ? 47.50700 11.79300 16.87700 1.000 23.33018 312 CYS D O 1
ATOM 12262 N N . SER D 1 313 ? 48.27600 13.03000 15.15900 1.000 21.11103 313 SER D N 1
ATOM 12263 C CA . SER D 1 313 ? 49.29200 13.62900 16.01700 1.000 21.34549 313 SER D CA 1
ATOM 12264 C C . SER D 1 313 ? 48.64800 14.41600 17.15300 1.000 24.10744 313 SER D C 1
ATOM 12265 O O . SER D 1 313 ? 49.14700 14.41000 18.28500 1.000 24.46437 313 SER D O 1
ATOM 12268 N N . LYS D 1 314 ? 47.50900 15.05600 16.89400 1.000 21.15983 314 LYS D N 1
ATOM 12269 C CA . LYS D 1 314 ? 46.85800 15.80100 17.96500 1.000 23.45120 314 LYS D CA 1
ATOM 12270 C C . LYS D 1 314 ? 46.25300 14.86100 18.99900 1.000 28.16434 314 LYS D C 1
ATOM 12271 O O . LYS D 1 314 ? 46.30100 15.13800 20.20500 1.000 28.91702 314 LYS D O 1
ATOM 12277 N N . ILE D 1 315 ? 45.68300 13.74100 18.55400 1.000 25.36021 315 ILE D N 1
ATOM 12278 C CA . ILE D 1 315 ? 45.09300 12.81300 19.51200 1.000 27.00808 315 ILE D CA 1
ATOM 12279 C C . ILE D 1 315 ? 46.17400 12.19200 20.38600 1.000 26.31368 315 ILE D C 1
ATOM 12280 O O . ILE D 1 315 ? 45.99400 12.03500 21.60500 1.000 24.15147 315 ILE D O 1
ATOM 12285 N N . TYR D 1 316 ? 47.30600 11.81600 19.78700 1.000 23.05256 316 TYR D N 1
ATOM 12286 C CA . TYR D 1 316 ? 48.37300 11.20500 20.57600 1.000 22.00145 316 TYR D CA 1
ATOM 12287 C C . TYR D 1 316 ? 49.02700 12.22200 21.49900 1.000 26.61694 316 TYR D C 1
ATOM 12288 O O . TYR D 1 316 ? 49.41400 11.89200 22.62800 1.000 24.62055 316 TYR D O 1
ATOM 12297 N N . PHE D 1 317 ? 49.20300 13.45500 21.02500 1.000 21.43479 317 PHE D N 1
ATOM 12298 C CA . PHE D 1 317 ? 49.76300 14.48100 21.88500 1.000 23.81736 317 PHE D CA 1
ATOM 12299 C C . PHE D 1 317 ? 48.88700 14.71900 23.09800 1.000 27.57308 317 PHE D C 1
ATOM 12300 O O . PHE D 1 317 ? 49.38700 14.81800 24.22300 1.000 28.94785 317 PHE D O 1
ATOM 12308 N N . ASP D 1 318 ? 47.58600 14.82000 22.88200 1.000 24.13036 318 ASP D N 1
ATOM 12309 C CA . ASP D 1 318 ? 46.67800 15.07000 24.01800 1.000 25.51869 318 ASP D CA 1
ATOM 12310 C C . ASP D 1 318 ? 46.79400 13.89800 24.99600 1.000 28.63777 318 ASP D C 1
ATOM 12311 O O . ASP D 1 318 ? 46.85400 14.14000 26.19500 1.000 32.36346 318 ASP D O 1
ATOM 12316 N N . ALA D 1 319 ? 46.87800 12.68200 24.48000 1.000 24.38543 319 ALA D N 1
ATOM 12317 C CA . ALA D 1 319 ? 46.88900 11.51300 25.38400 1.000 27.04744 319 ALA D CA 1
ATOM 12318 C C . ALA D 1 319 ? 48.19600 11.48000 26.17800 1.000 28.08135 319 ALA D C 1
ATOM 12319 O O . ALA D 1 319 ? 48.15100 11.14300 27.36200 1.000 30.52156 319 ALA D O 1
ATOM 12321 N N . ILE D 1 320 ? 49.30600 11.78300 25.52200 1.000 25.24490 320 ILE D N 1
ATOM 12322 C CA . ILE D 1 320 ? 50.62300 11.76400 26.21200 1.000 26.62796 320 ILE D CA 1
ATOM 12323 C C . ILE D 1 320 ? 50.58700 12.78700 27.35300 1.000 30.84226 320 ILE D C 1
ATOM 12324 O O . ILE D 1 320 ? 50.96600 12.44100 28.47000 1.000 31.52820 320 ILE D O 1
ATOM 12329 N N . LEU D 1 321 ? 50.10100 13.99200 27.06900 1.000 29.03714 321 LEU D N 1
ATOM 12330 C CA . LEU D 1 321 ? 49.99800 15.03300 28.12800 1.000 34.63802 321 LEU D CA 1
ATOM 12331 C C . LEU D 1 321 ? 49.07900 14.54100 29.24800 1.000 33.40935 321 LEU D C 1
ATOM 12332 O O . LEU D 1 321 ? 49.42700 14.72600 30.41000 1.000 40.52601 321 LEU D O 1
ATOM 12337 N N . ALA D 1 322 ? 47.95800 13.93100 28.90100 1.000 32.21124 322 ALA D N 1
ATOM 12338 C CA . ALA D 1 322 ? 46.97600 13.44800 29.89600 1.000 32.37961 322 ALA D CA 1
ATOM 12339 C C . ALA D 1 322 ? 47.51800 12.28700 30.74100 1.000 37.46145 322 ALA D C 1
ATOM 12340 O O . ALA D 1 322 ? 46.89300 11.97800 31.76000 1.000 40.82550 322 ALA D O 1
ATOM 12342 N N . ASN D 1 323 ? 48.60400 11.64500 30.32200 1.000 33.49361 323 ASN D N 1
ATOM 12343 C CA . ASN D 1 323 ? 49.11500 10.46600 31.06300 1.000 32.36045 323 ASN D CA 1
ATOM 12344 C C . ASN D 1 323 ? 50.10600 10.95800 32.11800 1.000 41.24354 323 ASN D C 1
ATOM 12345 O O . ASN D 1 323 ? 50.46900 10.15200 32.97000 1.000 37.96003 323 ASN D O 1
ATOM 12350 N N . ASP D 1 324 ? 50.53500 12.21200 32.01600 1.000 38.17806 324 ASP D N 1
ATOM 12351 C CA . ASP D 1 324 ? 51.46900 12.85000 32.98500 1.000 49.40389 324 ASP D CA 1
ATOM 12352 C C . ASP D 1 324 ? 52.58400 11.91400 33.44400 1.000 48.25268 324 ASP D C 1
ATOM 12353 O O . ASP D 1 324 ? 53.54100 11.73100 32.68200 1.000 46.19840 324 ASP D O 1
ATOM 12358 N N . ASN D 1 325 ? 52.46900 11.38500 34.66500 1.000 47.24260 325 ASN D N 1
ATOM 12359 C CA . ASN D 1 325 ? 53.58000 10.57600 35.22200 1.000 45.54992 325 ASN D CA 1
ATOM 12360 C C . ASN D 1 325 ? 53.21800 9.08800 35.29400 1.000 43.70914 325 ASN D C 1
ATOM 12361 O O . ASN D 1 325 ? 53.94000 8.34600 35.95600 1.000 47.06927 325 ASN D O 1
ATOM 12366 N N . GLN D 1 326 ? 52.18200 8.66500 34.58900 1.000 41.01926 326 GLN D N 1
ATOM 12367 C CA . GLN D 1 326 ? 51.85800 7.22200 34.58400 1.000 31.75088 326 GLN D CA 1
ATOM 12368 C C . GLN D 1 326 ? 52.66300 6.53200 33.48000 1.000 37.85304 326 GLN D C 1
ATOM 12369 O O . GLN D 1 326 ? 53.04500 7.19200 32.51100 1.000 35.78394 326 GLN D O 1
ATOM 12375 N N . SER D 1 327 ? 52.91100 5.24300 33.64300 1.000 31.09487 327 SER D N 1
ATOM 12376 C CA . SER D 1 327 ? 53.65000 4.50200 32.63600 1.000 30.70186 327 SER D CA 1
ATOM 12377 C C . SER D 1 327 ? 52.89100 4.53000 31.31600 1.000 27.12666 327 SER D C 1
ATOM 12378 O O . SER D 1 327 ? 51.65800 4.51600 31.29000 1.000 32.10742 327 SER D O 1
ATOM 12381 N N . PHE D 1 328 ? 53.63900 4.57400 30.21400 1.000 28.56330 328 PHE D N 1
ATOM 12382 C CA . PHE D 1 328 ? 53.04000 4.45300 28.88600 1.000 27.03495 328 PHE D CA 1
ATOM 12383 C C . PHE D 1 328 ? 52.83200 2.97000 28.58700 1.000 24.18303 328 PHE D C 1
ATOM 12384 O O . PHE D 1 328 ? 53.52100 2.35400 27.77300 1.000 23.21515 328 PHE D O 1
ATOM 12392 N N . SER D 1 329 ? 51.83200 2.41100 29.27100 1.000 21.45324 329 SER D N 1
ATOM 12393 C CA . SER D 1 329 ? 51.55200 0.98600 29.26300 1.000 28.01613 329 SER D CA 1
ATOM 12394 C C . SER D 1 329 ? 50.93300 0.54700 27.94000 1.000 27.01931 329 SER D C 1
ATOM 12395 O O . SER D 1 329 ? 50.42700 1.35600 27.16500 1.000 26.16945 329 SER D O 1
ATOM 12398 N N . GLU D 1 330 ? 50.98300 -0.76500 27.69100 1.000 24.01474 330 GLU D N 1
ATOM 12399 C CA . GLU D 1 330 ? 50.31600 -1.31800 26.52100 1.000 20.96859 330 GLU D CA 1
ATOM 12400 C C . GLU D 1 330 ? 48.82600 -1.01500 26.54600 1.000 21.83218 330 GLU D C 1
ATOM 12401 O O . GLU D 1 330 ? 48.21600 -0.75500 25.50500 1.000 28.71513 330 GLU D O 1
ATOM 12407 N N . GLN D 1 331 ? 48.22500 -1.03700 27.73000 1.000 24.34191 331 GLN D N 1
ATOM 12408 C CA . GLN D 1 331 ? 46.81300 -0.72100 27.84300 1.000 25.27123 331 GLN D CA 1
ATOM 12409 C C . GLN D 1 331 ? 46.54900 0.75400 27.54100 1.000 25.38870 331 GLN D C 1
ATOM 12410 O O . GLN D 1 331 ? 45.56200 1.08800 26.87200 1.000 29.40089 331 GLN D O 1
ATOM 12416 N N . TRP D 1 332 ? 47.44000 1.64800 27.97500 1.000 23.66761 332 TRP D N 1
ATOM 12417 C CA . TRP D 1 332 ? 47.30800 3.05100 27.57800 1.000 26.98177 332 TRP D CA 1
ATOM 12418 C C . TRP D 1 332 ? 47.49900 3.21800 26.07600 1.000 27.46566 332 TRP D C 1
ATOM 12419 O O . TRP D 1 332 ? 46.83300 4.04900 25.43900 1.000 24.31345 332 TRP D O 1
ATOM 12430 N N . MET D 1 333 ? 48.39600 2.42300 25.49200 1.000 21.34698 333 MET D N 1
ATOM 12431 C CA . MET D 1 333 ? 48.62200 2.47400 24.05300 1.000 21.54589 333 MET D CA 1
ATOM 12432 C C . MET D 1 333 ? 47.35800 2.08300 23.30000 1.000 27.79551 333 MET D C 1
ATOM 12433 O O . MET D 1 333 ? 46.91600 2.78700 22.38000 1.000 23.61340 333 MET D O 1
ATOM 12438 N N . VAL D 1 334 ? 46.75600 0.95400 23.69200 1.000 24.24614 334 VAL D N 1
ATOM 12439 C CA . VAL D 1 334 ? 45.52700 0.48700 23.05800 1.000 22.99362 334 VAL D CA 1
ATOM 12440 C C . VAL D 1 334 ? 44.42400 1.51700 23.22400 1.000 24.03712 334 VAL D C 1
ATOM 12441 O O . VAL D 1 334 ? 43.70700 1.84200 22.26600 1.000 24.76636 334 VAL D O 1
ATOM 12445 N N . GLN D 1 335 ? 44.29800 2.08200 24.42800 1.000 23.93724 335 GLN D N 1
ATOM 12446 C CA . GLN D 1 335 ? 43.25300 3.07000 24.67200 1.000 22.95518 335 GLN D CA 1
ATOM 12447 C C . GLN D 1 335 ? 43.45800 4.30000 23.80100 1.000 26.94952 335 GLN D C 1
ATOM 12448 O O . GLN D 1 335 ? 42.49700 4.87200 23.26500 1.000 26.96767 335 GLN D O 1
ATOM 12454 N N . THR D 1 336 ? 44.71100 4.70500 23.62600 1.000 20.16016 336 THR D N 1
ATOM 12455 C CA . THR D 1 336 ? 44.97200 5.89200 22.82400 1.000 23.98442 336 THR D CA 1
ATOM 12456 C C . THR D 1 336 ? 44.67800 5.62300 21.35700 1.000 25.10510 336 THR D C 1
ATOM 12457 O O . THR D 1 336 ? 44.03800 6.44900 20.67600 1.000 23.85418 336 THR D O 1
ATOM 12461 N N . PHE D 1 337 ? 45.08600 4.45600 20.86000 1.000 21.29617 337 PHE D N 1
ATOM 12462 C CA . PHE D 1 337 ? 44.79400 4.14300 19.46900 1.000 25.29246 337 PHE D CA 1
ATOM 12463 C C . PHE D 1 337 ? 43.29600 4.04100 19.23700 1.000 27.30916 337 PHE D C 1
ATOM 12464 O O . PHE D 1 337 ? 42.80300 4.43300 18.17300 1.000 26.61789 337 PHE D O 1
ATOM 12472 N N . GLU D 1 338 ? 42.54500 3.53900 20.22300 1.000 25.00740 338 GLU D N 1
ATOM 12473 C CA . GLU D 1 338 ? 41.10400 3.43700 20.00900 1.000 27.54244 338 GLU D CA 1
ATOM 12474 C C . GLU D 1 338 ? 40.45000 4.81100 19.90700 1.000 24.57587 338 GLU D C 1
ATOM 12475 O O . GLU D 1 338 ? 39.44100 4.95900 19.20700 1.000 29.36083 338 GLU D O 1
ATOM 12481 N N . ARG D 1 339 ? 41.01600 5.82700 20.56600 1.000 24.66592 339 ARG D N 1
ATOM 12482 C CA . ARG D 1 339 ? 40.51400 7.18400 20.36900 1.000 27.59916 339 ARG D CA 1
ATOM 12483 C C . ARG D 1 339 ? 40.74300 7.65200 18.93600 1.000 27.66329 339 ARG D C 1
ATOM 12484 O O . ARG D 1 339 ? 39.88400 8.32300 18.34300 1.000 28.45674 339 ARG D O 1
ATOM 12492 N N . TYR D 1 340 ? 41.88300 7.28700 18.34900 1.000 26.04965 340 TYR D N 1
ATOM 12493 C CA . TYR D 1 340 ? 42.08200 7.59100 16.93900 1.000 26.16721 340 TYR D CA 1
ATOM 12494 C C . TYR D 1 340 ? 41.12500 6.79400 16.06500 1.000 27.82221 340 TYR D C 1
ATOM 12495 O O . TYR D 1 340 ? 40.58100 7.32300 15.08700 1.000 28.16431 340 TYR D O 1
ATOM 12504 N N . TRP D 1 341 ? 40.89300 5.52100 16.40400 1.000 26.32460 341 TRP D N 1
ATOM 12505 C CA . TRP D 1 341 ? 39.98500 4.71700 15.59200 1.000 30.38803 341 TRP D CA 1
ATOM 12506 C C . TRP D 1 341 ? 38.56100 5.26200 15.65800 1.000 29.93071 341 TRP D C 1
ATOM 12507 O O . TRP D 1 341 ? 37.81300 5.17200 14.67500 1.000 31.40030 341 TRP D O 1
ATOM 12518 N N . ALA D 1 342 ? 38.18100 5.86400 16.79000 1.000 28.26300 342 ALA D N 1
ATOM 12519 C CA . ALA D 1 342 ? 36.83500 6.41700 16.91300 1.000 28.79345 342 ALA D CA 1
ATOM 12520 C C . ALA D 1 342 ? 36.59600 7.54100 15.91600 1.000 31.92129 342 ALA D C 1
ATOM 12521 O O . ALA D 1 342 ? 35.45400 7.77500 15.50300 1.000 33.16772 342 ALA D O 1
ATOM 12523 N N . TYR D 1 343 ? 37.65000 8.26900 15.54900 1.000 33.13086 343 TYR D N 1
ATOM 12524 C CA . TYR D 1 343 ? 37.54000 9.21300 14.44400 1.000 30.66681 343 TYR D CA 1
ATOM 12525 C C . TYR D 1 343 ? 37.61900 8.49600 13.10200 1.000 29.59342 343 TYR D C 1
ATOM 12526 O O . TYR D 1 343 ? 36.75300 8.67600 12.24200 1.000 31.98638 343 TYR D O 1
ATOM 12535 N N . ALA D 1 344 ? 38.63000 7.64500 12.92300 1.000 26.17845 344 ALA D N 1
ATOM 12536 C CA . ALA D 1 344 ? 38.94800 7.11800 11.60000 1.000 30.38745 344 ALA D CA 1
ATOM 12537 C C . ALA D 1 344 ? 37.89400 6.16800 11.05300 1.000 34.79935 344 ALA D C 1
ATOM 12538 O O . ALA D 1 344 ? 37.81100 6.00800 9.82700 1.000 35.92582 344 ALA D O 1
ATOM 12540 N N . GLU D 1 345 ? 37.08800 5.54900 11.92400 1.000 37.17026 345 GLU D N 1
ATOM 12541 C CA . GLU D 1 345 ? 36.25200 4.42000 11.51900 1.000 38.08302 345 GLU D CA 1
ATOM 12542 C C . GLU D 1 345 ? 35.33100 4.77300 10.35600 1.000 36.27648 345 GLU D C 1
ATOM 12543 O O . GLU D 1 345 ? 35.32900 4.09400 9.32300 1.000 38.72203 345 GLU D O 1
ATOM 12549 N N . LYS D 1 346 ? 34.61000 5.87100 10.49900 1.000 36.64682 346 LYS D N 1
ATOM 12550 C CA . LYS D 1 346 ? 33.63200 6.26500 9.45700 1.000 40.55541 346 LYS D CA 1
ATOM 12551 C C . LYS D 1 346 ? 34.38800 6.83400 8.25500 1.000 38.95585 346 LYS D C 1
ATOM 12552 O O . LYS D 1 346 ? 33.84300 6.78200 7.15200 1.000 38.66878 346 LYS D O 1
ATOM 12558 N N . VAL D 1 347 ? 35.59100 7.35700 8.46900 1.000 35.97888 347 VAL D N 1
ATOM 12559 C CA . VAL D 1 347 ? 36.39200 7.82600 7.34300 1.000 40.84022 347 VAL D CA 1
ATOM 12560 C C . VAL D 1 347 ? 36.90700 6.64200 6.53600 1.000 38.61352 347 VAL D C 1
ATOM 12561 O O . VAL D 1 347 ? 36.88600 6.65800 5.30000 1.000 33.14001 347 VAL D O 1
ATOM 12565 N N . VAL D 1 348 ? 37.35100 5.58200 7.21300 1.000 33.49427 348 VAL D N 1
ATOM 12566 C CA . VAL D 1 348 ? 37.77100 4.39000 6.48200 1.000 35.64602 348 VAL D CA 1
ATOM 12567 C C . VAL D 1 348 ? 36.58000 3.77700 5.74500 1.000 30.52878 348 VAL D C 1
ATOM 12568 O O . VAL D 1 348 ? 36.71500 3.29800 4.61400 1.000 36.77674 348 VAL D O 1
ATOM 12572 N N . ALA D 1 349 ? 35.38800 3.83500 6.34900 1.000 34.57161 349 ALA D N 1
ATOM 12573 C CA . ALA D 1 349 ? 34.19700 3.25900 5.72100 1.000 36.65935 349 ALA D CA 1
ATOM 12574 C C . ALA D 1 349 ? 33.80100 4.00600 4.45300 1.000 39.94378 349 ALA D C 1
ATOM 12575 O O . ALA D 1 349 ? 33.31100 3.39500 3.49300 1.000 32.60038 349 ALA D O 1
ATOM 12577 N N . TRP D 1 350 ? 34.00300 5.31800 4.43100 1.000 37.78994 350 TRP D N 1
ATOM 12578 C CA . TRP D 1 350 ? 33.69000 6.09400 3.23700 1.000 35.02562 350 TRP D CA 1
ATOM 12579 C C . TRP D 1 350 ? 34.70400 5.82500 2.13200 1.000 36.98295 350 TRP D C 1
ATOM 12580 O O . TRP D 1 350 ? 34.32700 5.59100 0.97500 1.000 35.82950 350 TRP D O 1
ATOM 12591 N N . THR D 1 351 ? 35.99500 5.81600 2.47400 1.000 33.12939 351 THR D N 1
ATOM 12592 C CA . THR D 1 351 ? 37.02500 5.57600 1.46800 1.000 38.13148 351 THR D CA 1
ATOM 12593 C C . THR D 1 351 ? 36.94300 4.16300 0.90100 1.000 41.87754 351 THR D C 1
ATOM 12594 O O . THR D 1 351 ? 37.17400 3.96000 -0.29700 1.000 43.61653 351 THR D O 1
ATOM 12598 N N . ASN D 1 352 ? 36.62400 3.17200 1.74600 1.000 42.63389 352 ASN D N 1
ATOM 12599 C CA . ASN D 1 352 ? 36.45100 1.81000 1.24700 1.000 39.42464 352 ASN D CA 1
ATOM 12600 C C . ASN D 1 352 ? 35.29100 1.74400 0.26600 1.000 32.53559 352 ASN D C 1
ATOM 12601 O O . ASN D 1 352 ? 35.36000 1.04100 -0.74800 1.000 40.60067 352 ASN D O 1
ATOM 12606 N N . SER D 1 353 ? 34.21800 2.48500 0.55000 1.000 37.53367 353 SER D N 1
ATOM 12607 C CA . SER D 1 353 ? 33.04700 2.45300 -0.31500 1.000 30.83804 353 SER D CA 1
ATOM 12608 C C . SER D 1 353 ? 33.34400 3.05800 -1.68000 1.000 42.57137 353 SER D C 1
ATOM 12609 O O . SER D 1 353 ? 32.74900 2.64200 -2.68100 1.000 39.74238 353 SER D O 1
ATOM 12612 N N . LEU D 1 354 ? 34.25500 4.03400 -1.74300 1.000 41.16513 354 LEU D N 1
ATOM 12613 C CA . LEU D 1 354 ? 34.65200 4.61700 -3.02300 1.000 40.79400 354 LEU D CA 1
ATOM 12614 C C . LEU D 1 354 ? 35.63100 3.74700 -3.80100 1.000 43.70610 354 LEU D C 1
ATOM 12615 O O . LEU D 1 354 ? 35.79800 3.95900 -5.00800 1.000 42.59400 354 LEU D O 1
ATOM 12620 N N . LEU D 1 355 ? 36.26600 2.76700 -3.15100 1.000 44.46726 355 LEU D N 1
ATOM 12621 C CA . LEU D 1 355 ? 37.13400 1.83400 -3.85800 1.000 39.47229 355 LEU D CA 1
ATOM 12622 C C . LEU D 1 355 ? 36.35000 0.75200 -4.58200 1.000 42.28770 355 LEU D C 1
ATOM 12623 O O . LEU D 1 355 ? 36.93300 0.00200 -5.37200 1.000 45.38196 355 LEU D O 1
ATOM 12628 N N . LEU D 1 356 ? 35.05000 0.68100 -4.34500 1.000 42.35733 356 LEU D N 1
ATOM 12629 C CA . LEU D 1 356 ? 34.15700 -0.36700 -4.79900 1.000 48.64799 356 LEU D CA 1
ATOM 12630 C C . LEU D 1 356 ? 33.06800 0.25700 -5.65200 1.000 50.62436 356 LEU D C 1
ATOM 12631 O O . LEU D 1 356 ? 32.83100 1.46900 -5.57500 1.000 47.19631 356 LEU D O 1
ATOM 12636 N N . PRO D 1 357 ? 32.40900 -0.52400 -6.50400 1.000 54.61795 357 PRO D N 1
ATOM 12637 C CA . PRO D 1 357 ? 31.36000 0.04900 -7.34700 1.000 51.72004 357 PRO D CA 1
ATOM 12638 C C . PRO D 1 357 ? 30.31000 0.72300 -6.48600 1.000 51.50870 357 PRO D C 1
ATOM 12639 O O . PRO D 1 357 ? 29.88400 0.16700 -5.46000 1.000 51.79806 357 PRO D O 1
ATOM 12643 N N . PRO D 1 358 ? 29.89600 1.93500 -6.85100 1.000 48.62749 358 PRO D N 1
ATOM 12644 C CA . PRO D 1 358 ? 28.94600 2.66900 -6.00900 1.000 48.36607 358 PRO D CA 1
ATOM 12645 C C . PRO D 1 358 ? 27.61000 1.94800 -5.90700 1.000 56.36333 358 PRO D C 1
ATOM 12646 O O . PRO D 1 358 ? 27.11800 1.36400 -6.87500 1.000 57.53629 358 PRO D O 1
ATOM 12650 N N . GLU D 1 359 ? 27.02600 2.08900 -4.71000 1.000 57.98803 359 GLU D N 1
ATOM 12651 C CA . GLU D 1 359 ? 25.69100 1.51900 -4.42900 1.000 60.92260 359 GLU D CA 1
ATOM 12652 C C . GLU D 1 359 ? 24.66000 2.42000 -5.10200 1.000 54.89376 359 GLU D C 1
ATOM 12653 O O . GLU D 1 359 ? 24.95500 3.59000 -5.35500 1.000 53.69521 359 GLU D O 1
ATOM 12659 N N . PRO D 1 360 ? 23.46100 1.91900 -5.43200 1.000 56.09135 360 PRO D N 1
ATOM 12660 C CA . PRO D 1 360 ? 22.51600 2.74600 -6.20100 1.000 58.15888 360 PRO D CA 1
ATOM 12661 C C . PRO D 1 360 ? 22.17700 4.07800 -5.54400 1.000 56.90248 360 PRO D C 1
ATOM 12662 O O . PRO D 1 360 ? 21.95900 5.06400 -6.26300 1.000 53.00246 360 PRO D O 1
ATOM 12666 N N . HIS D 1 361 ? 22.11900 4.15300 -4.20800 1.000 53.56069 361 HIS D N 1
ATOM 12667 C CA . HIS D 1 361 ? 21.76100 5.43000 -3.59600 1.000 51.03727 361 HIS D CA 1
ATOM 12668 C C . HIS D 1 361 ? 22.90800 6.43400 -3.66300 1.000 46.66939 361 HIS D C 1
ATOM 12669 O O . HIS D 1 361 ? 22.66200 7.64500 -3.70000 1.000 45.53777 361 HIS D O 1
ATOM 12676 N N . VAL D 1 362 ? 24.15700 5.96300 -3.65900 1.000 45.34442 362 VAL D N 1
ATOM 12677 C CA . VAL D 1 362 ? 25.27800 6.88300 -3.81400 1.000 46.07250 362 VAL D CA 1
ATOM 12678 C C . VAL D 1 362 ? 25.28800 7.47100 -5.21800 1.000 49.03448 362 VAL D C 1
ATOM 12679 O O . VAL D 1 362 ? 25.53400 8.66900 -5.40000 1.000 41.73686 362 VAL D O 1
ATOM 12683 N N . VAL D 1 363 ? 24.96600 6.65300 -6.22500 1.000 49.73090 363 VAL D N 1
ATOM 12684 C CA . VAL D 1 363 ? 24.91400 7.15500 -7.59600 1.000 45.77556 363 VAL D CA 1
ATOM 12685 C C . VAL D 1 363 ? 23.83400 8.21900 -7.72100 1.000 43.67364 363 VAL D C 1
ATOM 12686 O O . VAL D 1 363 ? 24.00700 9.22200 -8.42600 1.000 43.45144 363 VAL D O 1
ATOM 12690 N N . GLU D 1 364 ? 22.72800 8.04600 -6.99300 1.000 40.19821 364 GLU D N 1
ATOM 12691 C CA . GLU D 1 364 ? 21.67900 9.05700 -6.96800 1.000 46.41330 364 GLU D CA 1
ATOM 12692 C C . GLU D 1 364 ? 22.16500 10.32800 -6.28700 1.000 42.74149 364 GLU D C 1
ATOM 12693 O O . GLU D 1 364 ? 21.93300 11.43900 -6.77900 1.000 39.36589 364 GLU D O 1
ATOM 12699 N N . LEU D 1 365 ? 22.85400 10.17600 -5.15400 1.000 40.67993 365 LEU D N 1
ATOM 12700 C CA . LEU D 1 365 ? 23.30600 11.33800 -4.39600 1.000 37.46879 365 LEU D CA 1
ATOM 12701 C C . LEU D 1 365 ? 24.29200 12.17600 -5.20200 1.000 34.64510 365 LEU D C 1
ATOM 12702 O O . LEU D 1 365 ? 24.23400 13.41100 -5.17700 1.000 32.79833 365 LEU D O 1
ATOM 12707 N N . LEU D 1 366 ? 25.19600 11.51700 -5.92900 1.000 34.88394 366 LEU D N 1
ATOM 12708 C CA . LEU D 1 366 ? 26.18600 12.24300 -6.71800 1.000 33.97386 366 LEU D CA 1
ATOM 12709 C C . LEU D 1 366 ? 25.52600 12.98000 -7.87400 1.000 35.44464 366 LEU D C 1
ATOM 12710 O O . LEU D 1 366 ? 25.83100 14.15100 -8.12900 1.000 32.07617 366 LEU D O 1
ATOM 12715 N N . ALA D 1 367 ? 24.58800 12.33100 -8.56100 1.000 37.89768 367 ALA D N 1
ATOM 12716 C CA . ALA D 1 367 ? 23.90300 13.02500 -9.64300 1.000 33.70846 367 ALA D CA 1
ATOM 12717 C C . ALA D 1 367 ? 23.08200 14.18700 -9.10500 1.000 36.06526 367 ALA D C 1
ATOM 12718 O O . ALA D 1 367 ? 23.01000 15.24700 -9.73700 1.000 33.15521 367 ALA D O 1
ATOM 12720 N N . ALA D 1 368 ? 22.50100 14.03100 -7.91300 1.000 28.71326 368 ALA D N 1
ATOM 12721 C CA . ALA D 1 368 ? 21.67300 15.10100 -7.36800 1.000 35.31033 368 ALA D CA 1
ATOM 12722 C C . ALA D 1 368 ? 22.48800 16.36000 -7.09900 1.000 29.36484 368 ALA D C 1
ATOM 12723 O O . ALA D 1 368 ? 21.96500 17.47900 -7.19300 1.000 32.23078 368 ALA D O 1
ATOM 12725 N N . ALA D 1 369 ? 23.76800 16.19000 -6.77500 1.000 31.68012 369 ALA D N 1
ATOM 12726 C CA . ALA D 1 369 ? 24.64600 17.32000 -6.52000 1.000 30.80089 369 ALA D CA 1
ATOM 12727 C C . ALA D 1 369 ? 24.87500 18.14300 -7.77800 1.000 32.75502 369 ALA D C 1
ATOM 12728 O O . ALA D 1 369 ? 25.14600 19.34400 -7.68600 1.000 31.79421 369 ALA D O 1
ATOM 12730 N N . SER D 1 370 ? 24.77300 17.52100 -8.95700 1.000 35.26375 370 SER D N 1
ATOM 12731 C CA . SER D 1 370 ? 24.93100 18.28300 -10.19100 1.000 35.61213 370 SER D CA 1
ATOM 12732 C C . SER D 1 370 ? 23.75300 19.21600 -10.45000 1.000 35.96821 370 SER D C 1
ATOM 12733 O O . SER D 1 370 ? 23.90000 20.17700 -11.21500 1.000 38.13988 370 SER D O 1
ATOM 12736 N N . GLN D 1 371 ? 22.59100 18.95900 -9.84600 1.000 34.62590 371 GLN D N 1
ATOM 12737 C CA . GLN D 1 371 ? 21.42900 19.81900 -10.01300 1.000 32.12527 371 GLN D CA 1
ATOM 12738 C C . GLN D 1 371 ? 21.02100 20.55600 -8.74500 1.000 34.11232 371 GLN D C 1
ATOM 12739 O O . GLN D 1 371 ? 20.03300 21.29200 -8.77000 1.000 36.02630 371 GLN D O 1
ATOM 12745 N N . ASN D 1 372 ? 21.74300 20.38800 -7.63800 1.000 31.07367 372 ASN D N 1
ATOM 12746 C CA . ASN D 1 372 ? 21.41700 21.09500 -6.39900 1.000 32.39146 372 ASN D CA 1
ATOM 12747 C C . ASN D 1 372 ? 22.74600 21.54400 -5.80600 1.000 28.44357 372 ASN D C 1
ATOM 12748 O O . ASN D 1 372 ? 23.49000 20.71900 -5.27200 1.000 31.62359 372 ASN D O 1
ATOM 12753 N N . GLN D 1 373 ? 23.04500 22.84100 -5.93500 1.000 27.56243 373 GLN D N 1
ATOM 12754 C CA . GLN D 1 373 ? 24.34600 23.34100 -5.49700 1.000 29.12003 373 GLN D CA 1
ATOM 12755 C C . GLN D 1 373 ? 24.52700 23.21500 -3.99000 1.000 30.19693 373 GLN D C 1
ATOM 12756 O O . GLN D 1 373 ? 25.66400 23.08300 -3.52000 1.000 26.06392 373 GLN D O 1
ATOM 12762 N N . SER D 1 374 ? 23.43800 23.26200 -3.21200 1.000 31.64133 374 SER D N 1
ATOM 12763 C CA . SER D 1 374 ? 23.58800 23.09500 -1.76900 1.000 34.72416 374 SER D CA 1
ATOM 12764 C C . SER D 1 374 ? 24.08800 21.69600 -1.42800 1.000 31.17659 374 SER D C 1
ATOM 12765 O O . SER D 1 374 ? 24.89900 21.52400 -0.50700 1.000 28.38144 374 SER D O 1
ATOM 12768 N N . ILE D 1 375 ? 23.64900 20.68800 -2.18900 1.000 31.82358 375 ILE D N 1
ATOM 12769 C CA . ILE D 1 375 ? 24.15200 19.33200 -1.99500 1.000 28.41621 375 ILE D CA 1
ATOM 12770 C C . ILE D 1 375 ? 25.61600 19.24700 -2.40100 1.000 31.64926 375 ILE D C 1
ATOM 12771 O O . ILE D 1 375 ? 26.44300 18.66000 -1.69000 1.000 26.54628 375 ILE D O 1
ATOM 12776 N N . ALA D 1 376 ? 25.97200 19.85500 -3.53500 1.000 24.64036 376 ALA D N 1
ATOM 12777 C CA . ALA D 1 376 ? 27.37900 19.87300 -3.92300 1.000 22.60819 376 ALA D CA 1
ATOM 12778 C C . ALA D 1 376 ? 28.23400 20.51500 -2.83800 1.000 18.93884 376 ALA D C 1
ATOM 12779 O O . ALA D 1 376 ? 29.30700 20.00400 -2.50600 1.000 23.03713 376 ALA D O 1
ATOM 12781 N N . SER D 1 377 ? 27.74700 21.60900 -2.23700 1.000 22.43265 377 SER D N 1
ATOM 12782 C CA . SER D 1 377 ? 28.51400 22.27400 -1.18700 1.000 23.50693 377 SER D CA 1
ATOM 12783 C C . SER D 1 377 ? 28.69100 21.38300 0.05000 1.000 25.94684 377 SER D C 1
ATOM 12784 O O . SER D 1 377 ? 29.78200 21.32800 0.63100 1.000 23.30421 377 SER D O 1
ATOM 12787 N N . ILE D 1 378 ? 27.64800 20.64500 0.44100 1.000 26.28307 378 ILE D N 1
ATOM 12788 C CA . ILE D 1 378 ? 27.78000 19.73200 1.57500 1.000 29.16726 378 ILE D CA 1
ATOM 12789 C C . ILE D 1 378 ? 28.80200 18.64600 1.26800 1.000 26.92279 378 ILE D C 1
ATOM 12790 O O . ILE D 1 378 ? 29.65400 18.31500 2.10600 1.000 25.04552 378 ILE D O 1
ATOM 12795 N N . MET D 1 379 ? 28.75000 18.11600 0.05600 1.000 26.22538 379 MET D N 1
ATOM 12796 C CA . MET D 1 379 ? 29.66500 17.00500 -0.27500 1.000 24.63385 379 MET D CA 1
ATOM 12797 C C . MET D 1 379 ? 31.12300 17.49400 -0.29400 1.000 25.81088 379 MET D C 1
ATOM 12798 O O . MET D 1 379 ? 31.98700 16.78000 0.23200 1.000 25.13127 379 MET D O 1
ATOM 12803 N N . ALA D 1 380 ? 31.38800 18.64600 -0.91000 1.000 23.97141 380 ALA D N 1
ATOM 12804 C CA . ALA D 1 380 ? 32.76100 19.13600 -0.93900 1.000 23.74541 380 ALA D CA 1
ATOM 12805 C C . ALA D 1 380 ? 33.27700 19.37200 0.47200 1.000 21.57399 380 ALA D C 1
ATOM 12806 O O . ALA D 1 380 ? 34.39900 18.97600 0.81200 1.000 22.10404 380 ALA D O 1
ATOM 12808 N N . ASN D 1 381 ? 32.46600 20.00600 1.30900 1.000 22.43264 381 ASN D N 1
ATOM 12809 C CA . ASN D 1 381 ? 32.96100 20.43400 2.60300 1.000 26.55541 381 ASN D CA 1
ATOM 12810 C C . ASN D 1 381 ? 33.10900 19.26900 3.56200 1.000 24.48623 381 ASN D C 1
ATOM 12811 O O . ASN D 1 381 ? 33.91500 19.35100 4.50000 1.000 27.25837 381 ASN D O 1
ATOM 12816 N N . ASN D 1 382 ? 32.44400 18.15200 3.27500 1.000 24.79012 382 ASN D N 1
ATOM 12817 C CA . ASN D 1 382 ? 32.66900 16.93800 4.05100 1.000 26.94800 382 ASN D CA 1
ATOM 12818 C C . ASN D 1 382 ? 34.05600 16.34300 3.81300 1.000 29.19759 382 ASN D C 1
ATOM 12819 O O . ASN D 1 382 ? 34.45500 15.43300 4.54800 1.000 29.41160 382 ASN D O 1
ATOM 12824 N N . PHE D 1 383 ? 34.81800 16.82600 2.81600 1.000 24.47009 383 PHE D N 1
ATOM 12825 C CA . PHE D 1 383 ? 36.19200 16.35500 2.69900 1.000 25.01529 383 PHE D CA 1
ATOM 12826 C C . PHE D 1 383 ? 37.02500 16.73900 3.91600 1.000 22.56181 383 PHE D C 1
ATOM 12827 O O . PHE D 1 383 ? 38.03600 16.08300 4.20100 1.000 24.26799 383 PHE D O 1
ATOM 12835 N N . ASP D 1 384 ? 36.64300 17.80000 4.62300 1.000 22.27578 384 ASP D N 1
ATOM 12836 C CA . ASP D 1 384 ? 37.38200 18.19500 5.81400 1.000 24.44073 384 ASP D CA 1
ATOM 12837 C C . ASP D 1 384 ? 37.13900 17.24600 6.98100 1.000 28.63496 384 ASP D C 1
ATOM 12838 O O . ASP D 1 384 ? 37.95200 17.20100 7.91000 1.000 30.42684 384 ASP D O 1
ATOM 12843 N N . ASP D 1 385 ? 36.04300 16.49900 6.95300 1.000 28.22724 385 ASP D N 1
ATOM 12844 C CA . ASP D 1 385 ? 35.68800 15.58300 8.03000 1.000 28.58051 385 ASP D CA 1
ATOM 12845 C C . ASP D 1 385 ? 34.69100 14.58800 7.46700 1.000 25.56278 385 ASP D C 1
ATOM 12846 O O . ASP D 1 385 ? 33.48400 14.80100 7.57700 1.000 27.10018 385 ASP D O 1
ATOM 12851 N N . PRO D 1 386 ? 35.16300 13.50900 6.83800 1.000 28.80501 386 PRO D N 1
ATOM 12852 C CA . PRO D 1 386 ? 34.24800 12.57700 6.16100 1.000 29.50796 386 PRO D CA 1
ATOM 12853 C C . PRO D 1 386 ? 33.29700 11.83000 7.08700 1.000 33.21458 386 PRO D C 1
ATOM 12854 O O . PRO D 1 386 ? 32.39200 11.15200 6.58500 1.000 27.63624 386 PRO D O 1
ATOM 12858 N N . ARG D 1 387 ? 33.41500 11.99800 8.39700 1.000 31.73213 387 ARG D N 1
ATOM 12859 C CA . ARG D 1 387 ? 32.42200 11.37300 9.30300 1.000 32.16332 387 ARG D CA 1
ATOM 12860 C C . ARG D 1 387 ? 31.01800 11.90200 8.99300 1.000 32.55981 387 ARG D C 1
ATOM 12861 O O . ARG D 1 387 ? 30.05800 11.20100 9.29700 1.000 35.71381 387 ARG D O 1
ATOM 12869 N N . ALA D 1 388 ? 30.90500 13.08700 8.40300 1.000 28.73307 388 ALA D N 1
ATOM 12870 C CA . ALA D 1 388 ? 29.57500 13.69800 8.17400 1.000 32.09058 388 ALA D CA 1
ATOM 12871 C C . ALA D 1 388 ? 28.86000 13.04800 6.98400 1.000 30.02372 388 ALA D C 1
ATOM 12872 O O . ALA D 1 388 ? 27.71400 13.40900 6.73700 1.000 36.22564 388 ALA D O 1
ATOM 12874 N N . PHE D 1 389 ? 29.52700 12.15800 6.26800 1.000 30.27510 389 PHE D N 1
ATOM 12875 C CA . PHE D 1 389 ? 28.83500 11.40000 5.20300 1.000 37.74959 389 PHE D CA 1
ATOM 12876 C C . PHE D 1 389 ? 28.07500 10.25500 5.87100 1.000 40.99977 389 PHE D C 1
ATOM 12877 O O . PHE D 1 389 ? 26.93300 9.99300 5.45600 1.000 44.95721 389 PHE D O 1
ATOM 12885 N N . ALA D 1 390 ? 28.67300 9.65000 6.89700 1.000 42.97690 390 ALA D N 1
ATOM 12886 C CA . ALA D 1 390 ? 28.14500 8.43900 7.58100 1.000 45.85130 390 ALA D CA 1
ATOM 12887 C C . ALA D 1 390 ? 26.63600 8.23100 7.47600 1.000 52.04448 390 ALA D C 1
ATOM 12888 O O . ALA D 1 390 ? 26.24100 7.17400 6.97000 1.000 55.26834 390 ALA D O 1
ATOM 12890 N N . PRO D 1 391 ? 25.76000 9.12000 7.96800 1.000 53.56971 391 PRO D N 1
ATOM 12891 C CA . PRO D 1 391 ? 24.33200 8.78800 7.95800 1.000 45.89024 391 PRO D CA 1
ATOM 12892 C C . PRO D 1 391 ? 23.73900 8.48600 6.56800 1.000 50.31873 391 PRO D C 1
ATOM 12893 O O . PRO D 1 391 ? 23.47800 7.34100 6.27100 1.000 52.84441 391 PRO D O 1
ATOM 12897 N N . TRP D 1 392 ? 23.59700 9.49700 5.72200 1.000 48.06420 392 TRP D N 1
ATOM 12898 C CA . TRP D 1 392 ? 22.87800 9.33300 4.42900 1.000 48.80542 392 TRP D CA 1
ATOM 12899 C C . TRP D 1 392 ? 23.69200 8.69400 3.30200 1.000 44.42838 392 TRP D C 1
ATOM 12900 O O . TRP D 1 392 ? 23.10000 8.46600 2.25300 1.000 47.16606 392 TRP D O 1
ATOM 12911 N N . TRP D 1 393 ? 24.96600 8.37600 3.50700 1.000 46.13436 393 TRP D N 1
ATOM 12912 C CA . TRP D 1 393 ? 25.82400 7.88800 2.40100 1.000 40.21250 393 TRP D CA 1
ATOM 12913 C C . TRP D 1 393 ? 25.92300 6.37000 2.37800 1.000 49.02929 393 TRP D C 1
ATOM 12914 O O . TRP D 1 393 ? 26.24400 5.83000 1.33000 1.000 50.09244 393 TRP D O 1
ATOM 12925 N N . PHE D 1 394 ? 25.64000 5.70800 3.49500 1.000 48.76885 394 PHE D N 1
ATOM 12926 C CA . PHE D 1 394 ? 25.89700 4.24800 3.53300 1.000 47.09010 394 PHE D CA 1
ATOM 12927 C C . PHE D 1 394 ? 24.60400 3.42600 3.49200 1.000 56.28724 394 PHE D C 1
ATOM 12928 O O . PHE D 1 394 ? 24.71700 2.21600 3.23900 1.000 61.82135 394 PHE D O 1
ATOM 12936 N N . ASP D 1 395 ? 23.43800 4.02800 3.71700 1.000 52.13587 395 ASP D N 1
ATOM 12937 C CA . ASP D 1 395 ? 22.19900 3.22100 3.57600 1.000 58.66615 395 ASP D CA 1
ATOM 12938 C C . ASP D 1 395 ? 21.12400 3.97900 2.78900 1.000 58.25571 395 ASP D C 1
ATOM 12939 O O . ASP D 1 395 ? 20.86200 5.14700 3.11000 1.000 57.40895 395 ASP D O 1
ATOM 12944 N N . ALA D 1 396 ? 20.48800 3.29400 1.84000 1.000 55.41114 396 ALA D N 1
ATOM 12945 C CA . ALA D 1 396 ? 19.51100 3.93200 0.93100 1.000 54.27172 396 ALA D CA 1
ATOM 12946 C C . ALA D 1 396 ? 18.39500 4.69900 1.63500 1.000 57.96649 396 ALA D C 1
ATOM 12947 O O . ALA D 1 396 ? 17.91900 5.70000 1.06900 1.000 57.92182 396 ALA D O 1
ATOM 12949 N N . ASP D 1 397 ? 17.96700 4.24700 2.79900 1.000 57.71762 397 ASP D N 1
ATOM 12950 C CA . ASP D 1 397 ? 16.80600 4.89600 3.40200 1.000 57.69617 397 ASP D CA 1
ATOM 12951 C C . ASP D 1 397 ? 17.11800 6.33300 3.80900 1.000 55.40070 397 ASP D C 1
ATOM 12952 O O . ASP D 1 397 ? 16.36100 7.25500 3.48000 1.000 57.21404 397 ASP D O 1
ATOM 12957 N N . GLN D 1 398 ? 18.23200 6.55000 4.51800 1.000 56.90943 398 GLN D N 1
ATOM 12958 C CA . GLN D 1 398 ? 18.57400 7.90800 4.93900 1.000 57.15925 398 GLN D CA 1
ATOM 12959 C C . GLN D 1 398 ? 18.92200 8.79300 3.75000 1.000 50.33889 398 GLN D C 1
ATOM 12960 O O . GLN D 1 398 ? 18.71100 10.01100 3.80100 1.000 50.12189 398 GLN D O 1
ATOM 12966 N N . ALA D 1 399 ? 19.45100 8.20300 2.67600 1.000 47.57632 399 ALA D N 1
ATOM 12967 C CA . ALA D 1 399 ? 19.77500 8.99500 1.49400 1.000 49.14252 399 ALA D CA 1
ATOM 12968 C C . ALA D 1 399 ? 18.52400 9.61600 0.88800 1.000 55.84671 399 ALA D C 1
ATOM 12969 O O . ALA D 1 399 ? 18.53800 10.78400 0.47300 1.000 50.71252 399 ALA D O 1
ATOM 12971 N N . GLN D 1 400 ? 17.41900 8.86300 0.85600 1.000 50.51898 400 GLN D N 1
ATOM 12972 C CA . GLN D 1 400 ? 16.19900 9.38600 0.24900 1.000 48.21682 400 GLN D CA 1
ATOM 12973 C C . GLN D 1 400 ? 15.61400 10.51200 1.08600 1.000 47.58530 400 GLN D C 1
ATOM 12974 O O . GLN D 1 400 ? 15.10100 11.49700 0.54300 1.000 51.56874 400 GLN D O 1
ATOM 12980 N N . ALA D 1 401 ? 15.69900 10.39200 2.41300 1.000 47.66789 401 ALA D N 1
ATOM 12981 C CA . ALA D 1 401 ? 15.22000 11.46400 3.27700 1.000 46.40293 401 ALA D CA 1
ATOM 12982 C C . ALA D 1 401 ? 16.11600 12.69100 3.16700 1.000 49.91485 401 ALA D C 1
ATOM 12983 O O . ALA D 1 401 ? 15.62600 13.82700 3.15300 1.000 49.14430 401 ALA D O 1
ATOM 12985 N N . PHE D 1 402 ? 17.43200 12.47400 3.07800 1.000 51.01808 402 PHE D N 1
ATOM 12986 C CA . PHE D 1 402 ? 18.35900 13.57800 2.84600 1.000 49.89005 402 PHE D CA 1
ATOM 12987 C C . PHE D 1 402 ? 18.06600 14.25500 1.51300 1.000 46.82649 402 PHE D C 1
ATOM 12988 O O . PHE D 1 402 ? 18.04700 15.48800 1.41900 1.000 48.33932 402 PHE D O 1
ATOM 12996 N N . LEU D 1 403 ? 17.75600 13.45900 0.49000 1.000 48.48356 403 LEU D N 1
ATOM 12997 C CA . LEU D 1 403 ? 17.45700 14.01600 -0.82100 1.000 48.08612 403 LEU D CA 1
ATOM 12998 C C . LEU D 1 403 ? 16.14800 14.79500 -0.81400 1.000 49.23856 403 LEU D C 1
ATOM 12999 O O . LEU D 1 403 ? 16.03600 15.84200 -1.46500 1.000 53.41669 403 LEU D O 1
ATOM 13004 N N . ALA D 1 404 ? 15.14000 14.30400 -0.08700 1.000 47.92148 404 ALA D N 1
ATOM 13005 C CA . ALA D 1 404 ? 13.89100 15.04700 0.02000 1.000 44.84435 404 ALA D CA 1
ATOM 13006 C C . ALA D 1 404 ? 14.05100 16.32500 0.83100 1.000 48.63100 404 ALA D C 1
ATOM 13007 O O . ALA D 1 404 ? 13.27900 17.26800 0.63600 1.000 57.08335 404 ALA D O 1
ATOM 13009 N N . SER D 1 405 ? 15.03800 16.38000 1.73000 1.000 53.08713 405 SER D N 1
ATOM 13010 C CA . SER D 1 405 ? 15.24700 17.59100 2.51600 1.000 51.59879 405 SER D CA 1
ATOM 13011 C C . SER D 1 405 ? 15.65400 18.75500 1.62700 1.000 58.66137 405 SER D C 1
ATOM 13012 O O . SER D 1 405 ? 15.16100 19.87900 1.78900 1.000 56.75618 405 SER D O 1
ATOM 13015 N N . LYS D 1 406 ? 16.54600 18.49800 0.67200 1.000 52.89176 406 LYS D N 1
ATOM 13016 C CA . LYS D 1 406 ? 17.11400 19.56900 -0.13500 1.000 54.70904 406 LYS D CA 1
ATOM 13017 C C . LYS D 1 406 ? 16.16200 20.05600 -1.21600 1.000 56.64411 406 LYS D C 1
ATOM 13018 O O . LYS D 1 406 ? 16.21400 21.23200 -1.59300 1.000 64.40340 406 LYS D O 1
ATOM 13024 N N . ASN D 1 407 ? 15.29200 19.18800 -1.72000 1.000 57.86438 407 ASN D N 1
ATOM 13025 C CA . ASN D 1 407 ? 14.41700 19.56900 -2.82300 1.000 62.82060 407 ASN D CA 1
ATOM 13026 C C . ASN D 1 407 ? 13.40800 20.61400 -2.36000 1.000 66.47732 407 ASN D C 1
ATOM 13027 O O . ASN D 1 407 ? 12.59100 20.35000 -1.47300 1.000 66.67465 407 ASN D O 1
ATOM 13032 N N . THR D 1 408 ? 13.45800 21.79400 -2.97300 1.000 72.39113 408 THR D N 1
ATOM 13033 C CA . THR D 1 408 ? 12.49500 22.85700 -2.69200 1.000 75.82516 408 THR D CA 1
ATOM 13034 C C . THR D 1 408 ? 11.26200 22.70600 -3.57800 1.000 74.56703 408 THR D C 1
ATOM 13035 O O . THR D 1 408 ? 10.52700 23.66700 -3.80800 1.000 80.97008 408 THR D O 1
#

Radius of gyration: 38.37 Å; Cα contacts (8 Å, |Δi|>4): 3385; chains: 4; bounding box: 88×96×94 Å

Secondary structure (DSSP, 8-state):
--EEEEE--SHHHHHHHHHHHHTT-EEEEEESS-HHHHHHS-------B-HHHHHHHHHTT--TTTTTSPPEEEEEEEEE-TTT--EEEEEEEEEEEEEB-B-HHHHHHHHHHHHHHTT-EEEE----HHHHHHHHHH-SEEEE--TTSGGGGGSPB-TTT---SS-S-EEEEEEEE-PPP-SSS--EEEEEETTTEEEEEEEEEETTEEEEEEEEEEPTTSTT---SS--SHHHHHHHHHHHHHHH-HHHHGGGTT-EESSTT-EEEE----EEB-SEEEPTTS-EEEE-GGGTEE--TTTS-HHHHHHHHHHHHHHHHHHTTTS---HHHHHHHHHHHHHHHHHHHHHHHHHHSPPPHHHHHHHHHTTT-HHHHHHHHHGGG-GGGGTTTTT-HHHHHHHHHHHHHHH-/--EEEEE--SHHHHHHHHHHHHTT-EEEEEESS-HHHHHHS------EE-HHHHHHHHTTT--TTTTTSPPEEEEEEEEE-TTT--EEEEEEEEEEEEEEEB-HHHHHHHHHHHHHHTT-EEEE----HHHHHHHHHHSSEEEE--TTSGGGGGSPB-TTT---SS-S-EEEEEEEESPPP-SSS--EEEEEETTTEEEEEEEEEETTEEEEEEEEEE-TTSTT---TT--SHHHHHHHHHHHHHHH-HHHHGGGTT-EESSTT-EEEE----EEB-SEEE-TTS-EEEE-GGGTEE-STTTS-HHHHHHHHHHHHHHHHHHTTTS---HHHHHHHHHHHHHHHHHHHHHHHHHHSPPPHHHHHHHHHTTT-HHHHHHHHHGGG-GGGGTTTTT-HHHHHHHHHHHHHHH-/--EEEEE--SHHHHHHHHHHHHTT-EEEEEESS-HHHHHHS-------B-HHHHHHHHHTT--TTTTTSPPEEEEEEEEE-TTTSSEEEEEEEEEEEEEB-B-HHHHHHHHHHHHHHTT-EEEE----HHHHHHHHHH-SEEEE--TTSGGGGGSPB-TTT---SS-S-EEEEEEEESPPPPSSS--EEEEEETTTEEEEEEEEEETTEEEEEEEEEE-TTSTT---TT--SHHHHHHHHHHHHHHH-HHHHTT-TT-EESSTT-EEEE----EEB-SEEEPTTS-EEEE-GGGTEE-STTTS-HHHHHHHHHHHHHHHHHHTTTS---HHHHHHHHHHHHHHHHHHHHHHHHHHSPPPHHHHHHHHHHHH-HHHHHHHHHGGG-GGGGTTTTT-HHHHHHHHHHHHHH--/--EEEEES-SHHHHHHHHHHHTTT-EEEEEESS-HHHHHTS-------B-HHHHHHHHHTT--TTTTTSPPEEEEEEEEE-SSTT-EEEEEEEEEEEEEB-B-HHHHHHHHHHHHHHTT-EEEE----HHHHHHHHHH-SEEEE--SSSSGGGGSPB-TTT---SS-S-EEEEEEEESPPPPSSS--EEEEEETTTEEEEEEEEEETTEEEEEEEEEE-TTSTT--TTT--SHHHHHHHHHHHHHHH-HHHHTT-TT-EESSTT-EEEE----EEB-SEEEPTTS-EEEE-HHHHEE--GGG--HHHHHHHHHHHHHHHHHHHTTS---HHHHHHHHHHHHHHHHHHHHHHHHHTSPPPHHHHHHHHHHHH-HHHHHHHHHGGG-GGGTHHHHHSHHHHHHHHHHH--

Nearest PDB structures (foldseek):
  7zca-assembly1_A-2  TM=9.898E-01  e=5.569E-68  Variovorax paradoxus EPS
  7z98-assembly1_A  TM=9.900E-01  e=6.270E-68  Variovorax paradoxus EPS
  7z94-assembly1_A  TM=9.870E-01  e=3.498E-67  Variovorax paradoxus EPS
  3ihm-assembly1_A  TM=9.334E-01  e=4.875E-37  Pseudomonas putida
  6fph-assembly1_A  TM=6.164E-01  e=5.714E-13  Pseudomonas fluorescens